Protein 1U3M (pdb70)

Radius of gyration: 15.58 Å; Cα contacts (8 Å, |Δi|>4): 108; chains: 1; bounding box: 41×35×31 Å

GO terms:
  GO:0043083 synaptic cleft (C, IDA)
  GO:0005604 basement membrane (C, IDA)

Nearest PDB structures (foldseek):
  1u3m-assembly1_A  TM=8.792E-01  e=7.963E-18  Gallus gallus
  2l1d-assembly1_A  TM=6.643E-01  e=9.864E-07  Mus musculus
  1y16-assembly1_A  TM=6.825E-01  e=1.435E-06  Mus musculus
  1y15-assembly1_A  TM=6.647E-01  e=1.348E-06  Mus musculus
  1e1w-assembly1_A  TM=6.613E-01  e=2.517E-06  Homo sapiens

Sequence (117 aa):
GSVVGGLGGYAMGRVMSGMNYHFDRPDEYRWWSENSARYPNRVYYRDYSSPVPQDVFVADCFNITVTEYSIGPAAKKNTSEAVAAANQTEVEMENKVVTKVIREMCVQQYREYRLASGSVVGGLGGYAMGRVMSGMNYHFDRPDEYRWWSENSARYPNRVYYRDYSSPVPQDVFVADCFNITVTEYSIGPAAKKNTSEAVAAANQTEVEMENKVVTKVIREMCVQQYREYRLASGSVVGGLGGYAMGRVMSGMNYHFDRPDEYRWWSENSARYPNRVYYRDYSSPVPQDVFVADCFNITVTEYSIGPAAKKNTSEAVAAANQTEVEMENKVVTKVIREMCVQQYREYRLASGSVVGGLGGYAMGRVMSGMNYHFDRPDEYRWWSENSARYPNRVYYRDYSSPVPQDVFVADCFNITVTEYSIGPAAKKNTSEAVAAANQTEVEMENKVVTKVIREMCVQQYREYRLASGSVVGGLGGYAMGRVMSGMNYHFDRPDEYRWWSENSARYPNRVYYRDYSSPVPQDVFVADCFNITVTEYSIGPAAKKNTSEAVAAANQTEVEMENKVVTKVIREMCVQQYREYRLASGSVVGGLGGYAMGRVMSGMNYHFDRPDEYRWWSENSARYPNRVYYRDYSSPVPQDVFVADCFNITVTEYSIGPAAKKNTSEAVAAANQTEVEMENKVVTKVIREMCVQQYREYRLASGSVVGGLGGYAMGRVMSGMNYHFDRPDEYRWWSENSARYPNRVYYRDYSSPVPQDVFVADCFNITVTEYSIGPAAKKNTSEAVAAANQTEVEMENKVVTKVIREMCVQQYREYRLASGSVVGGLGGYAMGRVMSGMNYHFDRPDEYRWWSENSARYPNRVYYRDYSSPVPQDVFVADCFNITVTEYSIGPAAKKNTSEAVAAANQTEVEMENKVVTKVIREMCVQQYREYRLASGSVVGGLGGYAMGRVMSGMNYHFDRPDEYRWWSENSARYPNRVYYRDYSSPVPQDVFVADCFNITVTEYSIGPAAKKNTSEAVAAANQTEVEMENKVVTKVIREMCVQQYREYRLASGSVVGGLGGYAMGRVMSGMNYHFDRPDEYRWWSENSARYPNRVYYRDYSSPVPQDVFVADCFNITVTEYSIGPAAKKNTSEAVAAANQTEVEMENKVVTKVIREMCVQQYREYRLASGSVVGGLGGYAMGRVMSGMNYHFDRPDEYRWWSENSARYPNRVYYRDYSSPVPQDVFVADCFNITVTEYSIGPAAKKNTSEAVAAANQTEVEMENKVVTKVIREMCVQQYREYRLASGSVVGGLGGYAMGRVMSGMNYHFDRPDEYRWWSENSARYPNRVYYRDYSSPVPQDVFVADCFNITVTEYSIGPAAKKNTSEAVAAANQTEVEMENKVVTKVIREMCVQQYREYRLASGSVVGGLGGYAMGRVMSGMNYHFDRPDEYRWWSENSARYPNRVYYRDYSSPVPQDVFVADCFNITVTEYSIGPAAKKNTSEAVAAANQTEVEMENKVVTKVIREMCVQQYREYRLASGSVVGGLGGYAMGRVMSGMNYHFDRPDEYRWWSENSARYPNRVYYRDYSSPVPQDVFVADCFNITVTEYSIGPAAKKNTSEAVAAANQTEVEMENKVVTKVIREMCVQQYREYRLASGSVVGGLGGYAMGRVMSGMNYHFDRPDEYRWWSENSARYPNRVYYRDYSSPVPQDVFVADCFNITVTEYSIGPAAKKNTSEAVAAANQTEVEMENKVVTKVIREMCVQQYREYRLASGSVVGGLGGYAMGRVMSGMNYHFDRPDEYRWWSENSARYPNRVYYRDYSSPVPQDVFVADCFNITVTEYSIGPAAKKNTSEAVAAANQTEVEMENKVVTKVIREMCVQQYREYRLASGSVVGGLGGYAMGRVMSGMNYHFDRPDEYRWWSENSARYPNRVYYRDYSSPVPQDVFVADCFNITVTEYSIGPAAKKNTSEAVAAANQTEVEMENKVVTKVIREMCVQQYREYRLASGSVVGGLGGYAMGRVMSGMNYHFDRPDEYRWWSENSARYPNRVYYRDYSSPVPQDVFVADCFNITVTEYSIGPAAKKNTSEAVAAANQTEVEMENKVVTKVIREMCVQQYREYRLASGSVVGGLGGYAMGRVMSGMNYHFDRPDEYRWWSENSARYPNRVYYRDYSSPVPQDVFVADCFNITVTEYSIGPAAKKNTSEAVAAANQTEVEMENKVVTKVIREMCVQQYREYRLASGSVVGGLGGYAMGRVMSGMNYHFDRPDEYRWWSENSARYPNRVYYRDYSSPVPQDVFVADCFNITVTEYSIGPAAKKNTSEAVAAANQTEVEMENKVVTKVIREMCVQQYREYRLAS

CATH classification: 1.10.790.10

Foldseek 3Di:
DDDDPDDCLADKFDQAPDDDDPQDDPVCVLLVVLCVVPVPNIWGFHPDPPPDDLVVRLVRRLVVRCLVSLQPPNNDDDPDPVDDDPDPVSSVSSRVSSSVVSSVNSVVVVVCVVVVD

Solvent-accessible surface area: 8640 Å² total; per-residue (Å²): 133,103,123,130,80,59,153,46,72,106,40,115,6,137,96,7,70,58,46,152,51,173,45,121,155,108,109,57,131,110,26,100,45,25,10,61,69,108,131,11,30,74,1,64,58,98,137,38,98,98,124,46,76,54,102,60,34,3,22,36,0,13,56,27,0,0,73,114,56,77,21,9,79,16,46,187,174,108,103,104,133,111,100,77,98,66,84,99,99,89,56,90,72,31,38,94,0,2,24,111,7,0,92,77,3,0,44,35,38,49,142,106,141,162,151,69,159

Secondary structure (DSSP, 8-state):
--SSS-SS--EE-------S----SHHHHHHHHHHHTT-----EE----S-S-HHHHHHHHHHHHHHHHT-TT-SSTT----S-SS-HHHHHHHHHHHHHHHHHHHHHHHHHHHH--

Structure (mmCIF, N/CA/C/O backbone):
data_1U3M
#
_entry.id   1U3M
#
loop_
_atom_site.group_PDB
_atom_site.id
_atom_site.type_symbol
_atom_site.label_atom_id
_atom_site.label_alt_id
_atom_site.label_comp_id
_atom_site.label_asym_id
_atom_site.label_entity_id
_atom_site.label_seq_id
_atom_site.pdbx_PDB_ins_code
_atom_site.Cartn_x
_atom_site.Cartn_y
_atom_site.Cartn_z
_atom_site.occupancy
_atom_site.B_iso_or_equiv
_atom_site.auth_seq_id
_atom_site.auth_comp_id
_atom_site.auth_asym_id
_atom_site.auth_atom_id
_atom_site.pdbx_PDB_model_num
ATOM 1 N N . GLY A 1 1 ? 20.740 -13.635 20.064 1.00 0.00 126 GLY A N 1
ATOM 2 C CA . GLY A 1 1 ? 19.747 -13.958 19.038 1.00 0.00 126 GLY A CA 1
ATOM 3 C C . GLY A 1 1 ? 20.204 -13.435 17.697 1.00 0.00 126 GLY A C 1
ATOM 4 O O . GLY A 1 1 ? 20.657 -12.294 17.617 1.00 0.00 126 GLY A O 1
ATOM 8 N N . SER A 1 2 ? 20.083 -14.249 16.655 1.00 0.00 127 SER A N 1
ATOM 9 C CA . SER A 1 2 ? 20.157 -13.845 15.260 1.00 0.00 127 SER A CA 1
ATOM 10 C C . SER A 1 2 ? 19.218 -14.770 14.478 1.00 0.00 127 SER A C 1
ATOM 11 O O . SER A 1 2 ? 18.893 -15.850 14.985 1.00 0.00 127 SER A O 1
ATOM 19 N N . VAL A 1 3 ? 18.864 -14.398 13.243 1.00 0.00 128 VAL A N 1
ATOM 20 C CA . VAL A 1 3 ? 18.095 -15.181 12.280 1.00 0.00 128 VAL A CA 1
ATOM 21 C C . VAL A 1 3 ? 16.637 -15.389 12.748 1.00 0.00 128 VAL A C 1
ATOM 22 O O . VAL A 1 3 ? 16.269 -15.055 13.878 1.00 0.00 128 VAL A O 1
ATOM 35 N N . VAL A 1 4 ? 15.772 -15.903 11.865 1.00 0.00 129 VAL A N 1
ATOM 36 C CA . VAL A 1 4 ? 14.385 -16.317 12.101 1.00 0.00 129 VAL A CA 1
ATOM 37 C C . VAL A 1 4 ? 13.443 -15.112 12.233 1.00 0.00 129 VAL A C 1
ATOM 38 O O . VAL A 1 4 ? 12.438 -15.035 11.531 1.00 0.00 129 VAL A O 1
ATOM 51 N N . GLY A 1 5 ? 13.783 -14.109 13.040 1.00 0.00 130 GLY A N 1
ATOM 52 C CA . GLY A 1 5 ? 12.979 -12.913 13.241 1.00 0.00 130 GLY A CA 1
ATOM 53 C C . GLY A 1 5 ? 13.234 -11.855 12.169 1.00 0.00 130 GLY A C 1
ATOM 54 O O . GLY A 1 5 ? 13.116 -10.662 12.453 1.00 0.00 130 GLY A O 1
ATOM 58 N N . GLY A 1 6 ? 13.671 -12.256 10.975 1.00 0.00 131 GLY A N 1
ATOM 59 C CA . GLY A 1 6 ? 14.040 -11.331 9.920 1.00 0.00 131 GLY A CA 1
ATOM 60 C C . GLY A 1 6 ? 14.736 -12.098 8.821 1.00 0.00 131 GLY A C 1
ATOM 61 O O . GLY A 1 6 ? 15.949 -12.280 8.904 1.00 0.00 131 GLY A O 1
ATOM 65 N N . LEU A 1 7 ? 13.995 -12.579 7.823 1.00 0.00 132 LEU A N 1
ATOM 66 C CA . LEU A 1 7 ? 14.541 -13.362 6.710 1.00 0.00 132 LEU A CA 1
ATOM 67 C C . LEU A 1 7 ? 14.616 -12.574 5.406 1.00 0.00 132 LEU A C 1
ATOM 68 O O . LEU A 1 7 ? 15.414 -12.901 4.525 1.00 0.00 132 LEU A O 1
ATOM 84 N N . GLY A 1 8 ? 13.786 -11.550 5.295 1.00 0.00 133 GLY A N 1
ATOM 85 C CA . GLY A 1 8 ? 13.600 -10.732 4.113 1.00 0.00 133 GLY A CA 1
ATOM 86 C C . GLY A 1 8 ? 14.663 -9.649 3.974 1.00 0.00 133 GLY A C 1
ATOM 87 O O . GLY A 1 8 ? 15.210 -9.474 2.888 1.00 0.00 133 GLY A O 1
ATOM 91 N N . GLY A 1 9 ? 14.975 -8.925 5.053 1.00 0.00 134 GLY A N 1
ATOM 92 C CA . GLY A 1 9 ? 15.939 -7.827 5.014 1.00 0.00 134 GLY A CA 1
ATOM 93 C C . GLY A 1 9 ? 15.392 -6.589 4.292 1.00 0.00 134 GLY A C 1
ATOM 94 O O . GLY A 1 9 ? 16.166 -5.826 3.704 1.00 0.00 134 GLY A O 1
ATOM 98 N N . TYR A 1 10 ? 14.069 -6.397 4.296 1.00 0.00 135 TYR A N 1
ATOM 99 C CA . TYR A 1 10 ? 13.410 -5.227 3.716 1.00 0.00 135 TYR A CA 1
ATOM 100 C C . TYR A 1 10 ? 13.658 -3.988 4.578 1.00 0.00 135 TYR A C 1
ATOM 101 O O . TYR A 1 10 ? 14.036 -4.106 5.747 1.00 0.00 135 TYR A O 1
ATOM 119 N N . ALA A 1 11 ? 13.414 -2.803 4.014 1.00 0.00 136 ALA A N 1
ATOM 120 C CA . ALA A 1 11 ? 13.573 -1.518 4.676 1.00 0.00 136 ALA A CA 1
ATOM 121 C C . ALA A 1 11 ? 12.189 -0.947 4.990 1.00 0.00 136 ALA A C 1
ATOM 122 O O . ALA A 1 11 ? 11.311 -0.887 4.124 1.00 0.00 136 ALA A O 1
ATOM 129 N N . MET A 1 12 ? 12.003 -0.573 6.253 1.00 0.00 137 MET A N 1
ATOM 130 C CA . MET A 1 12 ? 10.755 -0.125 6.851 1.00 0.00 137 MET A CA 1
ATOM 131 C C . MET A 1 12 ? 10.449 1.316 6.441 1.00 0.00 137 MET A C 1
ATOM 132 O O . MET A 1 12 ? 11.348 2.161 6.351 1.00 0.00 137 MET A O 1
ATOM 146 N N . GLY A 1 13 ? 9.180 1.586 6.148 1.00 0.00 138 GLY A N 1
ATOM 147 C CA . GLY A 1 13 ? 8.654 2.919 5.939 1.00 0.00 138 GLY A CA 1
ATOM 148 C C . GLY A 1 13 ? 8.308 3.590 7.262 1.00 0.00 138 GLY A C 1
ATOM 149 O O . GLY A 1 13 ? 8.357 2.993 8.342 1.00 0.00 138 GLY A O 1
ATOM 153 N N . ARG A 1 14 ? 7.934 4.861 7.175 1.00 0.00 139 ARG A N 1
ATOM 154 C CA . ARG A 1 14 ? 7.543 5.620 8.357 1.00 0.00 139 ARG A CA 1
ATOM 155 C C . ARG A 1 14 ? 6.108 5.268 8.712 1.00 0.00 139 ARG A C 1
ATOM 156 O O . ARG A 1 14 ? 5.363 4.802 7.851 1.00 0.00 139 ARG A O 1
ATOM 177 N N . VAL A 1 15 ? 5.676 5.624 9.916 1.00 0.00 140 VAL A N 1
ATOM 178 C CA . VAL A 1 15 ? 4.264 5.828 10.187 1.00 0.00 140 VAL A CA 1
ATOM 179 C C . VAL A 1 15 ? 3.857 7.047 9.380 1.00 0.00 140 VAL A C 1
ATOM 180 O O . VAL A 1 15 ? 4.474 8.105 9.519 1.00 0.00 140 VAL A O 1
ATOM 193 N N . MET A 1 16 ? 2.845 6.886 8.536 1.00 0.00 141 MET A N 1
ATOM 194 C CA . MET A 1 16 ? 2.237 7.982 7.800 1.00 0.00 141 MET A CA 1
ATOM 195 C C . MET A 1 16 ? 0.753 7.687 7.562 1.00 0.00 141 MET A C 1
ATOM 196 O O . MET A 1 16 ? 0.360 6.939 6.663 1.00 0.00 141 MET A O 1
ATOM 210 N N . SER A 1 17 ? -0.097 8.265 8.405 1.00 0.00 142 SER A N 1
ATOM 211 C CA . SER A 1 17 ? -1.537 8.091 8.344 1.00 0.00 142 SER A CA 1
ATOM 212 C C . SER A 1 17 ? -2.224 9.426 8.612 1.00 0.00 142 SER A C 1
ATOM 213 O O . SER A 1 17 ? -2.405 9.815 9.766 1.00 0.00 142 SER A O 1
ATOM 221 N N . GLY A 1 18 ? -2.609 10.128 7.547 1.00 0.00 143 GLY A N 1
ATOM 222 C CA . GLY A 1 18 ? -3.299 11.411 7.631 1.00 0.00 143 GLY A CA 1
ATOM 223 C C . GLY A 1 18 ? -2.645 12.469 6.753 1.00 0.00 143 GLY A C 1
ATOM 224 O O . GLY A 1 18 ? -2.559 13.629 7.158 1.00 0.00 143 GLY A O 1
ATOM 228 N N . MET A 1 19 ? -2.121 12.085 5.586 1.00 0.00 144 MET A N 1
ATOM 229 C CA . MET A 1 19 ? -1.607 13.007 4.599 1.00 0.00 144 MET A CA 1
ATOM 230 C C . MET A 1 19 ? -2.804 13.723 3.979 1.00 0.00 144 MET A C 1
ATOM 231 O O . MET A 1 19 ? -3.965 13.456 4.301 1.00 0.00 144 MET A O 1
ATOM 245 N N . ASN A 1 20 ? -2.521 14.621 3.055 1.00 0.00 145 ASN A N 1
ATOM 246 C CA . ASN A 1 20 ? -3.552 15.318 2.314 1.00 0.00 145 ASN A CA 1
ATOM 247 C C . ASN A 1 20 ? -4.322 14.311 1.460 1.00 0.00 145 ASN A C 1
ATOM 248 O O . ASN A 1 20 ? -3.778 13.767 0.493 1.00 0.00 145 ASN A O 1
ATOM 259 N N . TYR A 1 21 ? -5.568 14.047 1.843 1.00 0.00 146 TYR A N 1
ATOM 260 C CA . TYR A 1 21 ? -6.565 13.303 1.088 1.00 0.00 146 TYR A CA 1
ATOM 261 C C . TYR A 1 21 ? -7.809 14.184 1.017 1.00 0.00 146 TYR A C 1
ATOM 262 O O . TYR A 1 21 ? -7.982 15.084 1.846 1.00 0.00 146 TYR A O 1
ATOM 280 N N . HIS A 1 22 ? -8.656 13.931 0.020 1.00 0.00 147 HIS A N 1
ATOM 281 C CA . HIS A 1 22 ? -9.803 14.766 -0.271 1.00 0.00 147 HIS A CA 1
ATOM 282 C C . HIS A 1 22 ? -10.999 14.250 0.535 1.00 0.00 147 HIS A C 1
ATOM 283 O O . HIS A 1 22 ? -11.324 14.863 1.551 1.00 0.00 147 HIS A O 1
ATOM 297 N N . PHE A 1 23 ? -11.587 13.120 0.115 1.00 0.00 148 PHE A N 1
ATOM 298 C CA . PHE A 1 23 ? -12.584 12.281 0.798 1.00 0.00 148 PHE A CA 1
ATOM 299 C C . PHE A 1 23 ? -13.466 13.018 1.807 1.00 0.00 148 PHE A C 1
ATOM 300 O O . PHE A 1 23 ? -13.209 12.988 3.012 1.00 0.00 148 PHE A O 1
ATOM 317 N N . ASP A 1 24 ? -14.515 13.663 1.313 1.00 0.00 149 ASP A N 1
ATOM 318 C CA . ASP A 1 24 ? -15.475 14.385 2.138 1.00 0.00 149 ASP A CA 1
ATOM 319 C C . ASP A 1 24 ? -16.822 13.659 2.099 1.00 0.00 149 ASP A C 1
ATOM 320 O O . ASP A 1 24 ? -17.394 13.342 3.140 1.00 0.00 149 ASP A O 1
ATOM 329 N N . ARG A 1 25 ? -17.286 13.319 0.891 1.00 0.00 150 ARG A N 1
ATOM 330 C CA . ARG A 1 25 ? -18.612 12.749 0.608 1.00 0.00 150 ARG A CA 1
ATOM 331 C C . ARG A 1 25 ? -18.879 11.407 1.297 1.00 0.00 150 ARG A C 1
ATOM 332 O O . ARG A 1 25 ? -17.932 10.704 1.635 1.00 0.00 150 ARG A O 1
ATOM 353 N N . PRO A 1 26 ? -20.156 10.979 1.372 1.00 0.00 151 PRO A N 1
ATOM 354 C CA . PRO A 1 26 ? -20.576 9.721 1.989 1.00 0.00 151 PRO A CA 1
ATOM 355 C C . PRO A 1 26 ? -20.073 8.485 1.231 1.00 0.00 151 PRO A C 1
ATOM 356 O O . PRO A 1 26 ? -19.721 7.485 1.855 1.00 0.00 151 PRO A O 1
ATOM 367 N N . ASP A 1 27 ? -20.069 8.521 -0.104 1.00 0.00 152 ASP A N 1
ATOM 368 C CA . ASP A 1 27 ? -19.544 7.392 -0.873 1.00 0.00 152 ASP A CA 1
ATOM 369 C C . ASP A 1 27 ? -18.019 7.367 -0.829 1.00 0.00 152 ASP A C 1
ATOM 370 O O . ASP A 1 27 ? -17.443 6.333 -0.553 1.00 0.00 152 ASP A O 1
ATOM 379 N N . GLU A 1 28 ? -17.342 8.507 -0.970 1.00 0.00 153 GLU A N 1
ATOM 380 C CA . GLU A 1 28 ? -15.902 8.614 -0.702 1.00 0.00 153 GLU A CA 1
ATOM 381 C C . GLU A 1 28 ? -15.550 8.198 0.727 1.00 0.00 153 GLU A C 1
ATOM 382 O O . GLU A 1 28 ? -14.434 7.747 0.971 1.00 0.00 153 GLU A O 1
ATOM 394 N N . TYR A 1 29 ? -16.470 8.374 1.679 1.00 0.00 154 TYR A N 1
ATOM 395 C CA . TYR A 1 29 ? -16.312 7.892 3.041 1.00 0.00 154 TYR A CA 1
ATOM 396 C C . TYR A 1 29 ? -15.955 6.416 3.033 1.00 0.00 154 TYR A C 1
ATOM 397 O O . TYR A 1 29 ? -15.171 6.000 3.877 1.00 0.00 154 TYR A O 1
ATOM 415 N N . ARG A 1 30 ? -16.487 5.618 2.099 1.00 0.00 155 ARG A N 1
ATOM 416 C CA . ARG A 1 30 ? -16.072 4.231 1.981 1.00 0.00 155 ARG A CA 1
ATOM 417 C C . ARG A 1 30 ? -14.576 4.118 1.781 1.00 0.00 155 ARG A C 1
ATOM 418 O O . ARG A 1 30 ? -13.995 3.232 2.376 1.00 0.00 155 ARG A O 1
ATOM 439 N N . TRP A 1 31 ? -13.927 4.990 1.022 1.00 0.00 156 TRP A N 1
ATOM 440 C CA . TRP A 1 31 ? -12.483 4.947 0.880 1.00 0.00 156 TRP A CA 1
ATOM 441 C C . TRP A 1 31 ? -11.829 5.030 2.262 1.00 0.00 156 TRP A C 1
ATOM 442 O O . TRP A 1 31 ? -11.014 4.172 2.582 1.00 0.00 156 TRP A O 1
ATOM 463 N N . TRP A 1 32 ? -12.222 5.973 3.126 1.00 0.00 157 TRP A N 1
ATOM 464 C CA . TRP A 1 32 ? -11.686 6.040 4.488 1.00 0.00 157 TRP A CA 1
ATOM 465 C C . TRP A 1 32 ? -12.117 4.844 5.353 1.00 0.00 157 TRP A C 1
ATOM 466 O O . TRP A 1 32 ? -11.308 4.323 6.117 1.00 0.00 157 TRP A O 1
ATOM 487 N N . SER A 1 33 ? -13.369 4.405 5.249 1.00 0.00 158 SER A N 1
ATOM 488 C CA . SER A 1 33 ? -13.970 3.351 6.056 1.00 0.00 158 SER A CA 1
ATOM 489 C C . SER A 1 33 ? -13.286 2.012 5.755 1.00 0.00 158 SER A C 1
ATOM 490 O O . SER A 1 33 ? -12.798 1.327 6.652 1.00 0.00 158 SER A O 1
ATOM 498 N N . GLU A 1 34 ? -13.183 1.683 4.471 1.00 0.00 159 GLU A N 1
ATOM 499 C CA . GLU A 1 34 ? -12.647 0.441 3.940 1.00 0.00 159 GLU A CA 1
ATOM 500 C C . GLU A 1 34 ? -11.134 0.438 4.208 1.00 0.00 159 GLU A C 1
ATOM 501 O O . GLU A 1 34 ? -10.570 -0.575 4.614 1.00 0.00 159 GLU A O 1
ATOM 513 N N . ASN A 1 35 ? -10.479 1.602 4.102 1.00 0.00 160 ASN A N 1
ATOM 514 C CA . ASN A 1 35 ? -9.098 1.818 4.529 1.00 0.00 160 ASN A CA 1
ATOM 515 C C . ASN A 1 35 ? -8.953 1.497 6.013 1.00 0.00 160 ASN A C 1
ATOM 516 O O . ASN A 1 35 ? -8.058 0.741 6.393 1.00 0.00 160 ASN A O 1
ATOM 527 N N . SER A 1 36 ? -9.856 2.009 6.847 1.00 0.00 161 SER A N 1
ATOM 528 C CA . SER A 1 36 ? -9.948 1.732 8.270 1.00 0.00 161 SER A CA 1
ATOM 529 C C . SER A 1 36 ? -10.042 0.232 8.572 1.00 0.00 161 SER A C 1
ATOM 530 O O . SER A 1 36 ? -9.759 -0.150 9.709 1.00 0.00 161 SER A O 1
ATOM 538 N N . ALA A 1 37 ? -10.538 -0.621 7.669 1.00 0.00 162 ALA A N 1
ATOM 539 C CA . ALA A 1 37 ? -10.550 -2.069 7.877 1.00 0.00 162 ALA A CA 1
ATOM 540 C C . ALA A 1 37 ? -9.147 -2.640 8.126 1.00 0.00 162 ALA A C 1
ATOM 541 O O . ALA A 1 37 ? -9.027 -3.674 8.786 1.00 0.00 162 ALA A O 1
ATOM 548 N N . ARG A 1 38 ? -8.086 -2.008 7.601 1.00 0.00 163 ARG A N 1
ATOM 549 C CA . ARG A 1 38 ? -6.725 -2.562 7.645 1.00 0.00 163 ARG A CA 1
ATOM 550 C C . ARG A 1 38 ? -5.689 -1.540 8.100 1.00 0.00 163 ARG A C 1
ATOM 551 O O . ARG A 1 38 ? -4.822 -1.896 8.899 1.00 0.00 163 ARG A O 1
ATOM 572 N N . TYR A 1 39 ? -5.781 -0.319 7.580 1.00 0.00 164 TYR A N 1
ATOM 573 C CA . TYR A 1 39 ? -4.921 0.857 7.725 1.00 0.00 164 TYR A CA 1
ATOM 574 C C . TYR A 1 39 ? -3.468 0.509 8.085 1.00 0.00 164 TYR A C 1
ATOM 575 O O . TYR A 1 39 ? -3.115 0.455 9.266 1.00 0.00 164 TYR A O 1
ATOM 593 N N . PRO A 1 40 ? -2.614 0.223 7.083 1.00 0.00 165 PRO A N 1
ATOM 594 C CA . PRO A 1 40 ? -1.240 -0.190 7.330 1.00 0.00 165 PRO A CA 1
ATOM 595 C C . PRO A 1 40 ? -0.338 0.964 7.778 1.00 0.00 165 PRO A C 1
ATOM 596 O O . PRO A 1 40 ? 0.674 0.705 8.426 1.00 0.00 165 PRO A O 1
ATOM 607 N N . ASN A 1 41 ? -0.669 2.210 7.412 1.00 0.00 166 ASN A N 1
ATOM 608 C CA . ASN A 1 41 ? 0.094 3.458 7.572 1.00 0.00 166 ASN A CA 1
ATOM 609 C C . ASN A 1 41 ? 1.519 3.456 7.018 1.00 0.00 166 ASN A C 1
ATOM 610 O O . ASN A 1 41 ? 2.173 4.484 7.109 1.00 0.00 166 ASN A O 1
ATOM 621 N N . ARG A 1 42 ? 2.076 2.343 6.540 1.00 0.00 167 ARG A N 1
ATOM 622 C CA . ARG A 1 42 ? 3.500 2.229 6.225 1.00 0.00 167 ARG A CA 1
ATOM 623 C C . ARG A 1 42 ? 3.677 1.195 5.130 1.00 0.00 167 ARG A C 1
ATOM 624 O O . ARG A 1 42 ? 2.743 0.456 4.803 1.00 0.00 167 ARG A O 1
ATOM 645 N N . VAL A 1 43 ? 4.871 1.144 4.554 1.00 0.00 168 VAL A N 1
ATOM 646 C CA . VAL A 1 43 ? 5.190 0.320 3.400 1.00 0.00 168 VAL A CA 1
ATOM 647 C C . VAL A 1 43 ? 6.566 -0.314 3.629 1.00 0.00 168 VAL A C 1
ATOM 648 O O . VAL A 1 43 ? 7.290 0.132 4.520 1.00 0.00 168 VAL A O 1
ATOM 661 N N . TYR A 1 44 ? 6.939 -1.337 2.863 1.00 0.00 169 TYR A N 1
ATOM 662 C CA . TYR A 1 44 ? 8.290 -1.888 2.844 1.00 0.00 169 TYR A CA 1
ATOM 663 C C . TYR A 1 44 ? 8.802 -1.765 1.421 1.00 0.00 169 TYR A C 1
ATOM 664 O O . TYR A 1 44 ? 8.126 -2.145 0.460 1.00 0.00 169 TYR A O 1
ATOM 682 N N . TYR A 1 45 ? 10.020 -1.265 1.298 1.00 0.00 170 TYR A N 1
ATOM 683 C CA . TYR A 1 45 ? 10.771 -1.156 0.061 1.00 0.00 170 TYR A CA 1
ATOM 684 C C . TYR A 1 45 ? 11.983 -2.066 0.219 1.00 0.00 170 TYR A C 1
ATOM 685 O O . TYR A 1 45 ? 12.368 -2.421 1.338 1.00 0.00 170 TYR A O 1
ATOM 703 N N . ARG A 1 46 ? 12.584 -2.452 -0.902 1.00 0.00 171 ARG A N 1
ATOM 704 C CA . ARG A 1 46 ? 13.732 -3.345 -0.917 1.00 0.00 171 ARG A CA 1
ATOM 705 C C . ARG A 1 46 ? 14.949 -2.593 -1.426 1.00 0.00 171 ARG A C 1
ATOM 706 O O . ARG A 1 46 ? 14.851 -1.437 -1.853 1.00 0.00 171 ARG A O 1
ATOM 727 N N . ASP A 1 47 ? 16.094 -3.255 -1.393 1.00 0.00 172 ASP A N 1
ATOM 728 C CA . ASP A 1 47 ? 17.361 -2.801 -1.940 1.00 0.00 172 ASP A CA 1
ATOM 729 C C . ASP A 1 47 ? 17.335 -2.842 -3.477 1.00 0.00 172 ASP A C 1
ATOM 730 O O . ASP A 1 47 ? 18.047 -3.621 -4.115 1.00 0.00 172 ASP A O 1
ATOM 739 N N . TYR A 1 48 ? 16.511 -1.989 -4.097 1.00 0.00 173 TYR A N 1
ATOM 740 C CA . TYR A 1 48 ? 16.543 -1.786 -5.545 1.00 0.00 173 TYR A CA 1
ATOM 741 C C . TYR A 1 48 ? 17.917 -1.296 -5.976 1.00 0.00 173 TYR A C 1
ATOM 742 O O . TYR A 1 48 ? 18.603 -0.604 -5.219 1.00 0.00 173 TYR A O 1
ATOM 760 N N . SER A 1 49 ? 18.274 -1.594 -7.222 1.00 0.00 174 SER A N 1
ATOM 761 C CA . SER A 1 49 ? 19.629 -1.431 -7.709 1.00 0.00 174 SER A CA 1
ATOM 762 C C . SER A 1 49 ? 20.075 0.029 -7.762 1.00 0.00 174 SER A C 1
ATOM 763 O O . SER A 1 49 ? 21.279 0.267 -7.693 1.00 0.00 174 SER A O 1
ATOM 771 N N . SER A 1 50 ? 19.142 0.980 -7.931 1.00 0.00 175 SER A N 1
ATOM 772 C CA . SER A 1 50 ? 19.275 2.436 -8.067 1.00 0.00 175 SER A CA 1
ATOM 773 C C . SER A 1 50 ? 18.734 2.919 -9.422 1.00 0.00 175 SER A C 1
ATOM 774 O O . SER A 1 50 ? 17.853 3.780 -9.420 1.00 0.00 175 SER A O 1
ATOM 782 N N . PRO A 1 51 ? 19.180 2.399 -10.585 1.00 0.00 176 PRO A N 1
ATOM 783 C CA . PRO A 1 51 ? 18.562 2.704 -11.874 1.00 0.00 176 PRO A CA 1
ATOM 784 C C . PRO A 1 51 ? 17.218 1.969 -12.029 1.00 0.00 176 PRO A C 1
ATOM 785 O O . PRO A 1 51 ? 17.025 1.200 -12.974 1.00 0.00 176 PRO A O 1
ATOM 796 N N . VAL A 1 52 ? 16.276 2.212 -11.121 1.00 0.00 177 VAL A N 1
ATOM 797 C CA . VAL A 1 52 ? 14.885 1.818 -11.249 1.00 0.00 177 VAL A CA 1
ATOM 798 C C . VAL A 1 52 ? 14.073 3.068 -10.871 1.00 0.00 177 VAL A C 1
ATOM 799 O O . VAL A 1 52 ? 14.405 3.706 -9.868 1.00 0.00 177 VAL A O 1
ATOM 812 N N . PRO A 1 53 ? 13.086 3.488 -11.677 1.00 0.00 178 PRO A N 1
ATOM 813 C CA . PRO A 1 53 ? 12.363 4.740 -11.471 1.00 0.00 178 PRO A CA 1
ATOM 814 C C . PRO A 1 53 ? 11.348 4.598 -10.332 1.00 0.00 178 PRO A C 1
ATOM 815 O O . PRO A 1 53 ? 11.047 3.473 -9.913 1.00 0.00 178 PRO A O 1
ATOM 826 N N . GLN A 1 54 ? 10.743 5.713 -9.884 1.00 0.00 179 GLN A N 1
ATOM 827 C CA . GLN A 1 54 ? 9.710 5.666 -8.851 1.00 0.00 179 GLN A CA 1
ATOM 828 C C . GLN A 1 54 ? 8.589 4.728 -9.291 1.00 0.00 179 GLN A C 1
ATOM 829 O O . GLN A 1 54 ? 7.975 4.086 -8.453 1.00 0.00 179 GLN A O 1
ATOM 843 N N . ASP A 1 55 ? 8.282 4.655 -10.589 1.00 0.00 180 ASP A N 1
ATOM 844 C CA . ASP A 1 55 ? 7.153 3.890 -11.109 1.00 0.00 180 ASP A CA 1
ATOM 845 C C . ASP A 1 55 ? 7.266 2.442 -10.648 1.00 0.00 180 ASP A C 1
ATOM 846 O O . ASP A 1 55 ? 6.323 1.891 -10.082 1.00 0.00 180 ASP A O 1
ATOM 855 N N . VAL A 1 56 ? 8.447 1.864 -10.850 1.00 0.00 181 VAL A N 1
ATOM 856 C CA . VAL A 1 56 ? 8.785 0.498 -10.499 1.00 0.00 181 VAL A CA 1
ATOM 857 C C . VAL A 1 56 ? 9.003 0.391 -8.987 1.00 0.00 181 VAL A C 1
ATOM 858 O O . VAL A 1 56 ? 8.504 -0.550 -8.372 1.00 0.00 181 VAL A O 1
ATOM 871 N N . PHE A 1 57 ? 9.721 1.343 -8.383 1.00 0.00 182 PHE A N 1
ATOM 872 C CA . PHE A 1 57 ? 10.039 1.361 -6.958 1.00 0.00 182 PHE A CA 1
ATOM 873 C C . PHE A 1 57 ? 8.755 1.272 -6.132 1.00 0.00 182 PHE A C 1
ATOM 874 O O . PHE A 1 57 ? 8.621 0.380 -5.298 1.00 0.00 182 PHE A O 1
ATOM 891 N N . VAL A 1 58 ? 7.796 2.165 -6.409 1.00 0.00 183 VAL A N 1
ATOM 892 C CA . VAL A 1 58 ? 6.493 2.244 -5.764 1.00 0.00 183 VAL A CA 1
ATOM 893 C C . VAL A 1 58 ? 5.724 0.947 -6.047 1.00 0.00 183 VAL A C 1
ATOM 894 O O . VAL A 1 58 ? 5.091 0.410 -5.142 1.00 0.00 183 VAL A O 1
ATOM 907 N N . ALA A 1 59 ? 5.763 0.429 -7.280 1.00 0.00 184 ALA A N 1
ATOM 908 C CA . ALA A 1 59 ? 5.004 -0.756 -7.650 1.00 0.00 184 ALA A CA 1
ATOM 909 C C . ALA A 1 59 ? 5.491 -2.013 -6.916 1.00 0.00 184 ALA A C 1
ATOM 910 O O . ALA A 1 59 ? 4.669 -2.766 -6.392 1.00 0.00 184 ALA A O 1
ATOM 917 N N . ASP A 1 60 ? 6.801 -2.256 -6.847 1.00 0.00 185 ASP A N 1
ATOM 918 C CA . ASP A 1 60 ? 7.347 -3.415 -6.129 1.00 0.00 185 ASP A CA 1
ATOM 919 C C . ASP A 1 60 ? 7.238 -3.211 -4.620 1.00 0.00 185 ASP A C 1
ATOM 920 O O . ASP A 1 60 ? 6.981 -4.172 -3.895 1.00 0.00 185 ASP A O 1
ATOM 929 N N . CYS A 1 61 ? 7.340 -1.960 -4.156 1.00 0.00 186 CYS A N 1
ATOM 930 C CA . CYS A 1 61 ? 7.139 -1.564 -2.766 1.00 0.00 186 CYS A CA 1
ATOM 931 C C . CYS A 1 61 ? 5.735 -1.989 -2.356 1.00 0.00 186 CYS A C 1
ATOM 932 O O . CYS A 1 61 ? 5.529 -2.619 -1.318 1.00 0.00 186 CYS A O 1
ATOM 939 N N . PHE A 1 62 ? 4.760 -1.689 -3.214 1.00 0.00 187 PHE A N 1
ATOM 940 C CA . PHE A 1 62 ? 3.385 -2.075 -3.026 1.00 0.00 187 PHE A CA 1
ATOM 941 C C . PHE A 1 62 ? 3.245 -3.585 -3.005 1.00 0.00 187 PHE A C 1
ATOM 942 O O . PHE A 1 62 ? 2.718 -4.111 -2.029 1.00 0.00 187 PHE A O 1
ATOM 959 N N . ASN A 1 63 ? 3.736 -4.270 -4.036 1.00 0.00 188 ASN A N 1
ATOM 960 C CA . ASN A 1 63 ? 3.566 -5.709 -4.184 1.00 0.00 188 ASN A CA 1
ATOM 961 C C . ASN A 1 63 ? 4.121 -6.461 -2.969 1.00 0.00 188 ASN A C 1
ATOM 962 O O . ASN A 1 63 ? 3.469 -7.393 -2.498 1.00 0.00 188 ASN A O 1
ATOM 973 N N . ILE A 1 64 ? 5.277 -6.056 -2.434 1.00 0.00 189 ILE A N 1
ATOM 974 C CA . ILE A 1 64 ? 5.864 -6.650 -1.230 1.00 0.00 189 ILE A CA 1
ATOM 975 C C . ILE A 1 64 ? 5.056 -6.273 0.017 1.00 0.00 189 ILE A C 1
ATOM 976 O O . ILE A 1 64 ? 4.808 -7.139 0.852 1.00 0.00 189 ILE A O 1
ATOM 992 N N . THR A 1 65 ? 4.613 -5.022 0.161 1.00 0.00 190 THR A N 1
ATOM 993 C CA . THR A 1 65 ? 3.831 -4.623 1.324 1.00 0.00 190 THR A CA 1
ATOM 994 C C . THR A 1 65 ? 2.511 -5.407 1.378 1.00 0.00 190 THR A C 1
ATOM 995 O O . THR A 1 65 ? 2.118 -5.854 2.459 1.00 0.00 190 THR A O 1
ATOM 1006 N N . VAL A 1 66 ? 1.812 -5.584 0.247 1.00 0.00 191 VAL A N 1
ATOM 1007 C CA . VAL A 1 66 ? 0.555 -6.317 0.262 1.00 0.00 191 VAL A CA 1
ATOM 1008 C C . VAL A 1 66 ? 0.798 -7.804 0.526 1.00 0.00 191 VAL A C 1
ATOM 1009 O O . VAL A 1 66 ? 0.018 -8.432 1.237 1.00 0.00 191 VAL A O 1
ATOM 1022 N N . THR A 1 67 ? 1.902 -8.338 0.000 1.00 0.00 192 THR A N 1
ATOM 1023 C CA . THR A 1 67 ? 2.357 -9.694 0.246 1.00 0.00 192 THR A CA 1
ATOM 1024 C C . THR A 1 67 ? 2.529 -9.898 1.756 1.00 0.00 192 THR A C 1
ATOM 1025 O O . THR A 1 67 ? 2.019 -10.877 2.311 1.00 0.00 192 THR A O 1
ATOM 1036 N N . GLU A 1 68 ? 3.181 -8.956 2.445 1.00 0.00 193 GLU A N 1
ATOM 1037 C CA . GLU A 1 68 ? 3.401 -9.067 3.877 1.00 0.00 193 GLU A CA 1
ATOM 1038 C C . GLU A 1 68 ? 2.070 -9.051 4.631 1.00 0.00 193 GLU A C 1
ATOM 1039 O O . GLU A 1 68 ? 1.817 -9.955 5.424 1.00 0.00 193 GLU A O 1
ATOM 1051 N N . TYR A 1 69 ? 1.173 -8.107 4.331 1.00 0.00 194 TYR A N 1
ATOM 1052 C CA . TYR A 1 69 ? -0.099 -7.974 5.045 1.00 0.00 194 TYR A CA 1
ATOM 1053 C C . TYR A 1 69 ? -1.194 -8.933 4.528 1.00 0.00 194 TYR A C 1
ATOM 1054 O O . TYR A 1 69 ? -2.325 -8.864 5.014 1.00 0.00 194 TYR A O 1
ATOM 1072 N N . SER A 1 70 ? -0.873 -9.824 3.583 1.00 0.00 195 SER A N 1
ATOM 1073 C CA . SER A 1 70 ? -1.769 -10.742 2.886 1.00 0.00 195 SER A CA 1
ATOM 1074 C C . SER A 1 70 ? -3.056 -10.081 2.380 1.00 0.00 195 SER A C 1
ATOM 1075 O O . SER A 1 70 ? -4.164 -10.412 2.808 1.00 0.00 195 SER A O 1
ATOM 1083 N N . ILE A 1 71 ? -2.904 -9.179 1.416 1.00 0.00 196 ILE A N 1
ATOM 1084 C CA . ILE A 1 71 ? -3.967 -8.393 0.791 1.00 0.00 196 ILE A CA 1
ATOM 1085 C C . ILE A 1 71 ? -3.624 -8.171 -0.689 1.00 0.00 196 ILE A C 1
ATOM 1086 O O . ILE A 1 71 ? -2.580 -8.621 -1.175 1.00 0.00 196 ILE A O 1
ATOM 1102 N N . GLY A 1 72 ? -4.469 -7.437 -1.421 1.00 0.00 197 GLY A N 1
ATOM 1103 C CA . GLY A 1 72 ? -4.171 -7.063 -2.793 1.00 0.00 197 GLY A CA 1
ATOM 1104 C C . GLY A 1 72 ? -4.220 -8.271 -3.733 1.00 0.00 197 GLY A C 1
ATOM 1105 O O . GLY A 1 72 ? -4.748 -9.326 -3.375 1.00 0.00 197 GLY A O 1
ATOM 1109 N N . PRO A 1 73 ? -3.682 -8.125 -4.954 1.00 0.00 198 PRO A N 1
ATOM 1110 C CA . PRO A 1 73 ? -3.596 -9.180 -5.960 1.00 0.00 198 PRO A CA 1
ATOM 1111 C C . PRO A 1 73 ? -2.477 -10.199 -5.687 1.00 0.00 198 PRO A C 1
ATOM 1112 O O . PRO A 1 73 ? -2.196 -11.008 -6.577 1.00 0.00 198 PRO A O 1
ATOM 1123 N N . ALA A 1 74 ? -1.807 -10.140 -4.532 1.00 0.00 199 ALA A N 1
ATOM 1124 C CA . ALA A 1 74 ? -0.587 -10.863 -4.226 1.00 0.00 199 ALA A CA 1
ATOM 1125 C C . ALA A 1 74 ? -0.606 -11.207 -2.739 1.00 0.00 199 ALA A C 1
ATOM 1126 O O . ALA A 1 74 ? 0.049 -10.545 -1.937 1.00 0.00 199 ALA A O 1
ATOM 1133 N N . ALA A 1 75 ? -1.379 -12.229 -2.386 1.00 0.00 200 ALA A N 1
ATOM 1134 C CA . ALA A 1 75 ? -1.400 -12.829 -1.065 1.00 0.00 200 ALA A CA 1
ATOM 1135 C C . ALA A 1 75 ? -0.995 -14.293 -1.246 1.00 0.00 200 ALA A C 1
ATOM 1136 O O . ALA A 1 75 ? 0.188 -14.561 -1.478 1.00 0.00 200 ALA A O 1
ATOM 1143 N N . LYS A 1 76 ? -1.943 -15.241 -1.199 1.00 0.00 201 LYS A N 1
ATOM 1144 C CA . LYS A 1 76 ? -1.643 -16.660 -1.388 1.00 0.00 201 LYS A CA 1
ATOM 1145 C C . LYS A 1 76 ? -1.357 -16.930 -2.865 1.00 0.00 201 LYS A C 1
ATOM 1146 O O . LYS A 1 76 ? -2.278 -17.108 -3.667 1.00 0.00 201 LYS A O 1
ATOM 1165 N N . LYS A 1 77 ? -0.073 -17.015 -3.211 1.00 0.00 202 LYS A N 1
ATOM 1166 C CA . LYS A 1 77 ? 0.462 -17.116 -4.564 1.00 0.00 202 LYS A CA 1
ATOM 1167 C C . LYS A 1 77 ? -0.097 -16.010 -5.461 1.00 0.00 202 LYS A C 1
ATOM 1168 O O . LYS A 1 77 ? 0.500 -14.933 -5.471 1.00 0.00 202 LYS A O 1
ATOM 1187 N N . ASN A 1 78 ? -1.113 -16.270 -6.292 1.00 0.00 203 ASN A N 1
ATOM 1188 C CA . ASN A 1 78 ? -1.532 -15.348 -7.355 1.00 0.00 203 ASN A CA 1
ATOM 1189 C C . ASN A 1 78 ? -2.885 -15.770 -7.968 1.00 0.00 203 ASN A C 1
ATOM 1190 O O . ASN A 1 78 ? -3.121 -15.610 -9.167 1.00 0.00 203 ASN A O 1
ATOM 1201 N N . THR A 1 79 ? -3.749 -16.413 -7.186 1.00 0.00 204 THR A N 1
ATOM 1202 C CA . THR A 1 79 ? -4.701 -17.423 -7.643 1.00 0.00 204 THR A CA 1
ATOM 1203 C C . THR A 1 79 ? -6.143 -16.855 -7.641 1.00 0.00 204 THR A C 1
ATOM 1204 O O . THR A 1 79 ? -6.321 -15.638 -7.784 1.00 0.00 204 THR A O 1
ATOM 1215 N N . SER A 1 80 ? -7.175 -17.710 -7.619 1.00 0.00 205 SER A N 1
ATOM 1216 C CA . SER A 1 80 ? -8.580 -17.347 -7.801 1.00 0.00 205 SER A CA 1
ATOM 1217 C C . SER A 1 80 ? -9.068 -16.402 -6.712 1.00 0.00 205 SER A C 1
ATOM 1218 O O . SER A 1 80 ? -8.981 -16.737 -5.527 1.00 0.00 205 SER A O 1
ATOM 1226 N N . GLU A 1 81 ? -9.618 -15.259 -7.125 1.00 0.00 206 GLU A N 1
ATOM 1227 C CA . GLU A 1 81 ? -10.102 -14.190 -6.251 1.00 0.00 206 GLU A CA 1
ATOM 1228 C C . GLU A 1 81 ? -11.506 -13.717 -6.641 1.00 0.00 206 GLU A C 1
ATOM 1229 O O . GLU A 1 81 ? -12.142 -12.985 -5.881 1.00 0.00 206 GLU A O 1
ATOM 1241 N N . ALA A 1 82 ? -12.020 -14.150 -7.793 1.00 0.00 207 ALA A N 1
ATOM 1242 C CA . ALA A 1 82 ? -13.360 -13.846 -8.258 1.00 0.00 207 ALA A CA 1
ATOM 1243 C C . ALA A 1 82 ? -14.315 -14.846 -7.607 1.00 0.00 207 ALA A C 1
ATOM 1244 O O . ALA A 1 82 ? -14.694 -15.839 -8.234 1.00 0.00 207 ALA A O 1
ATOM 1251 N N . VAL A 1 83 ? -14.662 -14.624 -6.337 1.00 0.00 208 VAL A N 1
ATOM 1252 C CA . VAL A 1 83 ? -15.579 -15.467 -5.578 1.00 0.00 208 VAL A CA 1
ATOM 1253 C C . VAL A 1 83 ? -16.416 -14.584 -4.646 1.00 0.00 208 VAL A C 1
ATOM 1254 O O . VAL A 1 83 ? -16.029 -13.445 -4.363 1.00 0.00 208 VAL A O 1
ATOM 1267 N N . ALA A 1 84 ? -17.583 -15.074 -4.222 1.00 0.00 209 ALA A N 1
ATOM 1268 C CA . ALA A 1 84 ? -18.361 -14.485 -3.140 1.00 0.00 209 ALA A CA 1
ATOM 1269 C C . ALA A 1 84 ? -17.789 -15.028 -1.823 1.00 0.00 209 ALA A C 1
ATOM 1270 O O . ALA A 1 84 ? -17.510 -16.229 -1.728 1.00 0.00 209 ALA A O 1
ATOM 1277 N N . ALA A 1 85 ? -17.604 -14.167 -0.822 1.00 0.00 210 ALA A N 1
ATOM 1278 C CA . ALA A 1 85 ? -17.188 -14.507 0.528 1.00 0.00 210 ALA A CA 1
ATOM 1279 C C . ALA A 1 85 ? -17.590 -13.412 1.522 1.00 0.00 210 ALA A C 1
ATOM 1280 O O . ALA A 1 85 ? -18.245 -13.710 2.521 1.00 0.00 210 ALA A O 1
ATOM 1287 N N . ALA A 1 86 ? -17.170 -12.169 1.285 1.00 0.00 211 ALA A N 1
ATOM 1288 C CA . ALA A 1 86 ? -17.351 -11.034 2.189 1.00 0.00 211 ALA A CA 1
ATOM 1289 C C . ALA A 1 86 ? -17.823 -9.798 1.407 1.00 0.00 211 ALA A C 1
ATOM 1290 O O . ALA A 1 86 ? -17.432 -8.675 1.717 1.00 0.00 211 ALA A O 1
ATOM 1297 N N . ASN A 1 87 ? -18.698 -10.024 0.421 1.00 0.00 212 ASN A N 1
ATOM 1298 C CA . ASN A 1 87 ? -19.191 -9.142 -0.618 1.00 0.00 212 ASN A CA 1
ATOM 1299 C C . ASN A 1 87 ? -18.091 -8.719 -1.576 1.00 0.00 212 ASN A C 1
ATOM 1300 O O . ASN A 1 87 ? -17.261 -7.868 -1.260 1.00 0.00 212 ASN A O 1
ATOM 1311 N N . GLN A 1 88 ? -18.130 -9.238 -2.798 1.00 0.00 213 GLN A N 1
ATOM 1312 C CA . GLN A 1 88 ? -17.024 -9.016 -3.710 1.00 0.00 213 GLN A CA 1
ATOM 1313 C C . GLN A 1 88 ? -16.759 -7.547 -4.001 1.00 0.00 213 GLN A C 1
ATOM 1314 O O . GLN A 1 88 ? -15.606 -7.181 -4.158 1.00 0.00 213 GLN A O 1
ATOM 1328 N N . THR A 1 89 ? -17.779 -6.701 -4.071 1.00 0.00 214 THR A N 1
ATOM 1329 C CA . THR A 1 89 ? -17.575 -5.296 -4.386 1.00 0.00 214 THR A CA 1
ATOM 1330 C C . THR A 1 89 ? -16.986 -4.551 -3.186 1.00 0.00 214 THR A C 1
ATOM 1331 O O . THR A 1 89 ? -16.240 -3.595 -3.354 1.00 0.00 214 THR A O 1
ATOM 1342 N N . GLU A 1 90 ? -17.368 -4.962 -1.974 1.00 0.00 215 GLU A N 1
ATOM 1343 C CA . GLU A 1 90 ? -16.865 -4.399 -0.730 1.00 0.00 215 GLU A CA 1
ATOM 1344 C C . GLU A 1 90 ? -15.379 -4.711 -0.607 1.00 0.00 215 GLU A C 1
ATOM 1345 O O . GLU A 1 90 ? -14.574 -3.789 -0.481 1.00 0.00 215 GLU A O 1
ATOM 1357 N N . VAL A 1 91 ? -14.994 -5.980 -0.774 1.00 0.00 216 VAL A N 1
ATOM 1358 C CA . VAL A 1 91 ? -13.594 -6.369 -0.644 1.00 0.00 216 VAL A CA 1
ATOM 1359 C C . VAL A 1 91 ? -12.791 -5.825 -1.808 1.00 0.00 216 VAL A C 1
ATOM 1360 O O . VAL A 1 91 ? -11.634 -5.492 -1.615 1.00 0.00 216 VAL A O 1
ATOM 1373 N N . GLU A 1 92 ? -13.383 -5.765 -3.004 1.00 0.00 217 GLU A N 1
ATOM 1374 C CA . GLU A 1 92 ? -12.767 -5.188 -4.200 1.00 0.00 217 GLU A CA 1
ATOM 1375 C C . GLU A 1 92 ? -12.483 -3.714 -3.920 1.00 0.00 217 GLU A C 1
ATOM 1376 O O . GLU A 1 92 ? -11.405 -3.221 -4.247 1.00 0.00 217 GLU A O 1
ATOM 1388 N N . MET A 1 93 ? -13.421 -2.983 -3.315 1.00 0.00 218 MET A N 1
ATOM 1389 C CA . MET A 1 93 ? -13.160 -1.602 -2.946 1.00 0.00 218 MET A CA 1
ATOM 1390 C C . MET A 1 93 ? -12.057 -1.553 -1.899 1.00 0.00 218 MET A C 1
ATOM 1391 O O . MET A 1 93 ? -11.076 -0.857 -2.116 1.00 0.00 218 MET A O 1
ATOM 1405 N N . GLU A 1 94 ? -12.153 -2.329 -0.822 1.00 0.00 219 GLU A N 1
ATOM 1406 C CA . GLU A 1 94 ? -11.120 -2.406 0.206 1.00 0.00 219 GLU A CA 1
ATOM 1407 C C . GLU A 1 94 ? -9.750 -2.727 -0.427 1.00 0.00 219 GLU A C 1
ATOM 1408 O O . GLU A 1 94 ? -8.738 -2.123 -0.083 1.00 0.00 219 GLU A O 1
ATOM 1420 N N . ASN A 1 95 ? -9.741 -3.569 -1.462 1.00 0.00 220 ASN A N 1
ATOM 1421 C CA . ASN A 1 95 ? -8.586 -3.950 -2.251 1.00 0.00 220 ASN A CA 1
ATOM 1422 C C . ASN A 1 95 ? -8.016 -2.739 -2.957 1.00 0.00 220 ASN A C 1
ATOM 1423 O O . ASN A 1 95 ? -6.838 -2.444 -2.795 1.00 0.00 220 ASN A O 1
ATOM 1434 N N . LYS A 1 96 ? -8.833 -2.008 -3.722 1.00 0.00 221 LYS A N 1
ATOM 1435 C CA . LYS A 1 96 ? -8.332 -0.861 -4.474 1.00 0.00 221 LYS A CA 1
ATOM 1436 C C . LYS A 1 96 ? -7.880 0.230 -3.531 1.00 0.00 221 LYS A C 1
ATOM 1437 O O . LYS A 1 96 ? -6.887 0.892 -3.813 1.00 0.00 221 LYS A O 1
ATOM 1456 N N . VAL A 1 97 ? -8.625 0.432 -2.449 1.00 0.00 222 VAL A N 1
ATOM 1457 C CA . VAL A 1 97 ? -8.313 1.368 -1.398 1.00 0.00 222 VAL A CA 1
ATOM 1458 C C . VAL A 1 97 ? -6.920 1.026 -0.875 1.00 0.00 222 VAL A C 1
ATOM 1459 O O . VAL A 1 97 ? -6.031 1.872 -0.970 1.00 0.00 222 VAL A O 1
ATOM 1472 N N . VAL A 1 98 ? -6.652 -0.212 -0.461 1.00 0.00 223 VAL A N 1
ATOM 1473 C CA . VAL A 1 98 ? -5.365 -0.535 0.130 1.00 0.00 223 VAL A CA 1
ATOM 1474 C C . VAL A 1 98 ? -4.239 -0.589 -0.910 1.00 0.00 223 VAL A C 1
ATOM 1475 O O . VAL A 1 98 ? -3.131 -0.131 -0.615 1.00 0.00 223 VAL A O 1
ATOM 1488 N N . THR A 1 99 ? -4.483 -1.059 -2.141 1.00 0.00 224 THR A N 1
ATOM 1489 C CA . THR A 1 99 ? -3.477 -1.019 -3.203 1.00 0.00 224 THR A CA 1
ATOM 1490 C C . THR A 1 99 ? -3.051 0.424 -3.431 1.00 0.00 224 THR A C 1
ATOM 1491 O O . THR A 1 99 ? -1.855 0.729 -3.498 1.00 0.00 224 THR A O 1
ATOM 1502 N N . LYS A 1 100 ? -4.039 1.317 -3.513 1.00 0.00 225 LYS A N 1
ATOM 1503 C CA . LYS A 1 100 ? -3.801 2.729 -3.650 1.00 0.00 225 LYS A CA 1
ATOM 1504 C C . LYS A 1 100 ? -3.112 3.268 -2.413 1.00 0.00 225 LYS A C 1
ATOM 1505 O O . LYS A 1 100 ? -2.101 3.904 -2.625 1.00 0.00 225 LYS A O 1
ATOM 1524 N N . VAL A 1 101 ? -3.539 3.015 -1.172 1.00 0.00 226 VAL A N 1
ATOM 1525 C CA . VAL A 1 101 ? -2.930 3.645 0.007 1.00 0.00 226 VAL A CA 1
ATOM 1526 C C . VAL A 1 101 ? -1.446 3.295 0.053 1.00 0.00 226 VAL A C 1
ATOM 1527 O O . VAL A 1 101 ? -0.603 4.171 0.198 1.00 0.00 226 VAL A O 1
ATOM 1540 N N . ILE A 1 102 ? -1.111 2.019 -0.128 1.00 0.00 227 ILE A N 1
ATOM 1541 C CA . ILE A 1 102 ? 0.249 1.520 -0.071 1.00 0.00 227 ILE A CA 1
ATOM 1542 C C . ILE A 1 102 ? 1.067 2.176 -1.195 1.00 0.00 227 ILE A C 1
ATOM 1543 O O . ILE A 1 102 ? 2.162 2.684 -0.944 1.00 0.00 227 ILE A O 1
ATOM 1559 N N . ARG A 1 103 ? 0.534 2.239 -2.421 1.00 0.00 228 ARG A N 1
ATOM 1560 C CA . ARG A 1 103 ? 1.192 2.953 -3.514 1.00 0.00 228 ARG A CA 1
ATOM 1561 C C . ARG A 1 103 ? 1.368 4.426 -3.170 1.00 0.00 228 ARG A C 1
ATOM 1562 O O . ARG A 1 103 ? 2.479 4.937 -3.233 1.00 0.00 228 ARG A O 1
ATOM 1583 N N . GLU A 1 104 ? 0.292 5.107 -2.797 1.00 0.00 229 GLU A N 1
ATOM 1584 C CA . GLU A 1 104 ? 0.223 6.521 -2.483 1.00 0.00 229 GLU A CA 1
ATOM 1585 C C . GLU A 1 104 ? 1.262 6.852 -1.425 1.00 0.00 229 GLU A C 1
ATOM 1586 O O . GLU A 1 104 ? 1.930 7.873 -1.566 1.00 0.00 229 GLU A O 1
ATOM 1598 N N . MET A 1 105 ? 1.422 6.001 -0.408 1.00 0.00 230 MET A N 1
ATOM 1599 C CA . MET A 1 105 ? 2.413 6.170 0.636 1.00 0.00 230 MET A CA 1
ATOM 1600 C C . MET A 1 105 ? 3.816 6.019 0.090 1.00 0.00 230 MET A C 1
ATOM 1601 O O . MET A 1 105 ? 4.658 6.852 0.400 1.00 0.00 230 MET A O 1
ATOM 1615 N N . CYS A 1 106 ? 4.099 4.991 -0.714 1.00 0.00 231 CYS A N 1
ATOM 1616 C CA . CYS A 1 106 ? 5.455 4.842 -1.218 1.00 0.00 231 CYS A CA 1
ATOM 1617 C C . CYS A 1 106 ? 5.810 6.020 -2.139 1.00 0.00 231 CYS A C 1
ATOM 1618 O O . CYS A 1 106 ? 6.956 6.464 -2.123 1.00 0.00 231 CYS A O 1
ATOM 1625 N N . VAL A 1 107 ? 4.837 6.611 -2.852 1.00 0.00 232 VAL A N 1
ATOM 1626 C CA . VAL A 1 107 ? 5.055 7.878 -3.551 1.00 0.00 232 VAL A CA 1
ATOM 1627 C C . VAL A 1 107 ? 5.223 9.017 -2.534 1.00 0.00 232 VAL A C 1
ATOM 1628 O O . VAL A 1 107 ? 6.098 9.851 -2.725 1.00 0.00 232 VAL A O 1
ATOM 1641 N N . GLN A 1 108 ? 4.404 9.105 -1.473 1.00 0.00 233 GLN A N 1
ATOM 1642 C CA . GLN A 1 108 ? 4.525 10.149 -0.452 1.00 0.00 233 GLN A CA 1
ATOM 1643 C C . GLN A 1 108 ? 5.926 10.100 0.175 1.00 0.00 233 GLN A C 1
ATOM 1644 O O . GLN A 1 108 ? 6.502 11.153 0.434 1.00 0.00 233 GLN A O 1
ATOM 1658 N N . GLN A 1 109 ? 6.518 8.913 0.346 1.00 0.00 234 GLN A N 1
ATOM 1659 C CA . GLN A 1 109 ? 7.892 8.811 0.793 1.00 0.00 234 GLN A CA 1
ATOM 1660 C C . GLN A 1 109 ? 8.810 9.290 -0.308 1.00 0.00 234 GLN A C 1
ATOM 1661 O O . GLN A 1 109 ? 9.649 10.144 -0.055 1.00 0.00 234 GLN A O 1
ATOM 1675 N N . TYR A 1 110 ? 8.647 8.777 -1.529 1.00 0.00 235 TYR A N 1
ATOM 1676 C CA . TYR A 1 110 ? 9.503 9.135 -2.640 1.00 0.00 235 TYR A CA 1
ATOM 1677 C C . TYR A 1 110 ? 9.553 10.648 -2.849 1.00 0.00 235 TYR A C 1
ATOM 1678 O O . TYR A 1 110 ? 10.624 11.202 -3.093 1.00 0.00 235 TYR A O 1
ATOM 1696 N N . ARG A 1 111 ? 8.418 11.343 -2.730 1.00 0.00 236 ARG A N 1
ATOM 1697 C CA . ARG A 1 111 ? 8.367 12.762 -3.045 1.00 0.00 236 ARG A CA 1
ATOM 1698 C C . ARG A 1 111 ? 9.073 13.565 -1.966 1.00 0.00 236 ARG A C 1
ATOM 1699 O O . ARG A 1 111 ? 9.793 14.493 -2.313 1.00 0.00 236 ARG A O 1
ATOM 1720 N N . GLU A 1 112 ? 8.914 13.190 -0.695 1.00 0.00 237 GLU A N 1
ATOM 1721 C CA . GLU A 1 112 ? 9.616 13.810 0.420 1.00 0.00 237 GLU A CA 1
ATOM 1722 C C . GLU A 1 112 ? 11.096 13.465 0.396 1.00 0.00 237 GLU A C 1
ATOM 1723 O O . GLU A 1 112 ? 11.923 14.294 0.768 1.00 0.00 237 GLU A O 1
ATOM 1735 N N . TYR A 1 113 ? 11.446 12.277 -0.086 1.00 0.00 238 TYR A N 1
ATOM 1736 C CA . TYR A 1 113 ? 12.814 11.850 -0.290 1.00 0.00 238 TYR A CA 1
ATOM 1737 C C . TYR A 1 113 ? 13.472 12.723 -1.356 1.00 0.00 238 TYR A C 1
ATOM 1738 O O . TYR A 1 113 ? 14.588 13.196 -1.148 1.00 0.00 238 TYR A O 1
ATOM 1756 N N . ARG A 1 114 ? 12.776 13.006 -2.462 1.00 0.00 239 ARG A N 1
ATOM 1757 C CA . ARG A 1 114 ? 13.273 13.917 -3.489 1.00 0.00 239 ARG A CA 1
ATOM 1758 C C . ARG A 1 114 ? 13.425 15.337 -2.958 1.00 0.00 239 ARG A C 1
ATOM 1759 O O . ARG A 1 114 ? 14.324 16.050 -3.411 1.00 0.00 239 ARG A O 1
ATOM 1780 N N . LEU A 1 115 ? 12.538 15.780 -2.069 1.00 0.00 240 LEU A N 1
ATOM 1781 C CA . LEU A 1 115 ? 12.521 17.150 -1.592 1.00 0.00 240 LEU A CA 1
ATOM 1782 C C . LEU A 1 115 ? 13.582 17.354 -0.518 1.00 0.00 240 LEU A C 1
ATOM 1783 O O . LEU A 1 115 ? 14.084 18.463 -0.352 1.00 0.00 240 LEU A O 1
ATOM 1799 N N . ALA A 1 116 ? 13.912 16.282 0.206 1.00 0.00 241 ALA A N 1
ATOM 1800 C CA . ALA A 1 116 ? 14.889 16.310 1.265 1.00 0.00 241 ALA A CA 1
ATOM 1801 C C . ALA A 1 116 ? 16.254 16.690 0.716 1.00 0.00 241 ALA A C 1
ATOM 1802 O O . ALA A 1 116 ? 16.741 16.045 -0.215 1.00 0.00 241 ALA A O 1
ATOM 1809 N N . SER A 1 117 ? 16.893 17.677 1.333 1.00 0.00 242 SER A N 1
ATOM 1810 C CA . SER A 1 117 ? 18.314 17.575 1.603 1.00 0.00 242 SER A CA 1
ATOM 1811 C C . SER A 1 117 ? 18.385 16.671 2.819 1.00 0.00 242 SER A C 1
ATOM 1812 O O . SER A 1 117 ? 17.844 17.028 3.887 1.00 0.00 242 SER A O 1
ATOM 1820 N N . GLY A 1 1 ? 27.137 -17.762 13.231 1.00 0.00 126 GLY A N 2
ATOM 1821 C CA . GLY A 1 1 ? 26.294 -16.895 12.402 1.00 0.00 126 GLY A CA 2
ATOM 1822 C C . GLY A 1 1 ? 25.671 -17.694 11.279 1.00 0.00 126 GLY A C 2
ATOM 1823 O O . GLY A 1 1 ? 26.404 -18.316 10.508 1.00 0.00 126 GLY A O 2
ATOM 1827 N N . SER A 1 2 ? 24.345 -17.667 11.160 1.00 0.00 127 SER A N 2
ATOM 1828 C CA . SER A 1 2 ? 23.572 -18.208 10.056 1.00 0.00 127 SER A CA 2
ATOM 1829 C C . SER A 1 2 ? 22.322 -17.336 9.919 1.00 0.00 127 SER A C 2
ATOM 1830 O O . SER A 1 2 ? 21.982 -16.629 10.867 1.00 0.00 127 SER A O 2
ATOM 1838 N N . VAL A 1 3 ? 21.592 -17.480 8.806 1.00 0.00 128 VAL A N 2
ATOM 1839 C CA . VAL A 1 3 ? 20.161 -17.179 8.732 1.00 0.00 128 VAL A CA 2
ATOM 1840 C C . VAL A 1 3 ? 19.866 -15.749 9.243 1.00 0.00 128 VAL A C 2
ATOM 1841 O O . VAL A 1 3 ? 19.300 -15.541 10.319 1.00 0.00 128 VAL A O 2
ATOM 1854 N N . VAL A 1 4 ? 20.264 -14.748 8.451 1.00 0.00 129 VAL A N 2
ATOM 1855 C CA . VAL A 1 4 ? 20.143 -13.336 8.807 1.00 0.00 129 VAL A CA 2
ATOM 1856 C C . VAL A 1 4 ? 19.921 -12.514 7.533 1.00 0.00 129 VAL A C 2
ATOM 1857 O O . VAL A 1 4 ? 18.889 -11.858 7.382 1.00 0.00 129 VAL A O 2
ATOM 1870 N N . GLY A 1 5 ? 20.816 -12.638 6.548 1.00 0.00 130 GLY A N 2
ATOM 1871 C CA . GLY A 1 5 ? 20.614 -12.105 5.207 1.00 0.00 130 GLY A CA 2
ATOM 1872 C C . GLY A 1 5 ? 19.889 -13.162 4.388 1.00 0.00 130 GLY A C 2
ATOM 1873 O O . GLY A 1 5 ? 20.495 -13.806 3.532 1.00 0.00 130 GLY A O 2
ATOM 1877 N N . GLY A 1 6 ? 18.642 -13.465 4.737 1.00 0.00 131 GLY A N 2
ATOM 1878 C CA . GLY A 1 6 ? 17.823 -14.423 4.007 1.00 0.00 131 GLY A CA 2
ATOM 1879 C C . GLY A 1 6 ? 16.572 -14.767 4.780 1.00 0.00 131 GLY A C 2
ATOM 1880 O O . GLY A 1 6 ? 16.344 -15.933 5.102 1.00 0.00 131 GLY A O 2
ATOM 1884 N N . LEU A 1 7 ? 15.804 -13.730 5.102 1.00 0.00 132 LEU A N 2
ATOM 1885 C CA . LEU A 1 7 ? 14.606 -13.790 5.928 1.00 0.00 132 LEU A CA 2
ATOM 1886 C C . LEU A 1 7 ? 13.421 -13.095 5.273 1.00 0.00 132 LEU A C 2
ATOM 1887 O O . LEU A 1 7 ? 12.327 -13.120 5.836 1.00 0.00 132 LEU A O 2
ATOM 1903 N N . GLY A 1 8 ? 13.638 -12.440 4.138 1.00 0.00 133 GLY A N 2
ATOM 1904 C CA . GLY A 1 8 ? 12.600 -11.773 3.374 1.00 0.00 133 GLY A CA 2
ATOM 1905 C C . GLY A 1 8 ? 12.163 -10.497 4.077 1.00 0.00 133 GLY A C 2
ATOM 1906 O O . GLY A 1 8 ? 11.028 -10.063 3.905 1.00 0.00 133 GLY A O 2
ATOM 1910 N N . GLY A 1 9 ? 13.044 -9.918 4.897 1.00 0.00 134 GLY A N 2
ATOM 1911 C CA . GLY A 1 9 ? 12.786 -8.713 5.661 1.00 0.00 134 GLY A CA 2
ATOM 1912 C C . GLY A 1 9 ? 13.102 -7.489 4.814 1.00 0.00 134 GLY A C 2
ATOM 1913 O O . GLY A 1 9 ? 14.196 -6.925 4.908 1.00 0.00 134 GLY A O 2
ATOM 1917 N N . TYR A 1 10 ? 12.171 -7.122 3.939 1.00 0.00 135 TYR A N 2
ATOM 1918 C CA . TYR A 1 10 ? 12.174 -5.852 3.203 1.00 0.00 135 TYR A CA 2
ATOM 1919 C C . TYR A 1 10 ? 12.186 -4.651 4.169 1.00 0.00 135 TYR A C 2
ATOM 1920 O O . TYR A 1 10 ? 11.940 -4.811 5.366 1.00 0.00 135 TYR A O 2
ATOM 1938 N N . ALA A 1 11 ? 12.531 -3.451 3.693 1.00 0.00 136 ALA A N 2
ATOM 1939 C CA . ALA A 1 11 ? 12.719 -2.284 4.548 1.00 0.00 136 ALA A CA 2
ATOM 1940 C C . ALA A 1 11 ? 11.361 -1.734 4.995 1.00 0.00 136 ALA A C 2
ATOM 1941 O O . ALA A 1 11 ? 10.515 -1.418 4.159 1.00 0.00 136 ALA A O 2
ATOM 1948 N N . MET A 1 12 ? 11.152 -1.645 6.308 1.00 0.00 137 MET A N 2
ATOM 1949 C CA . MET A 1 12 ? 9.972 -1.114 6.985 1.00 0.00 137 MET A CA 2
ATOM 1950 C C . MET A 1 12 ? 9.919 0.410 6.871 1.00 0.00 137 MET A C 2
ATOM 1951 O O . MET A 1 12 ? 10.957 1.077 6.933 1.00 0.00 137 MET A O 2
ATOM 1965 N N . GLY A 1 13 ? 8.722 0.957 6.657 1.00 0.00 138 GLY A N 2
ATOM 1966 C CA . GLY A 1 13 ? 8.475 2.384 6.547 1.00 0.00 138 GLY A CA 2
ATOM 1967 C C . GLY A 1 13 ? 7.923 2.999 7.835 1.00 0.00 138 GLY A C 2
ATOM 1968 O O . GLY A 1 13 ? 7.682 2.349 8.862 1.00 0.00 138 GLY A O 2
ATOM 1972 N N . ARG A 1 14 ? 7.707 4.307 7.761 1.00 0.00 139 ARG A N 2
ATOM 1973 C CA . ARG A 1 14 ? 7.257 5.144 8.865 1.00 0.00 139 ARG A CA 2
ATOM 1974 C C . ARG A 1 14 ? 5.741 5.273 8.878 1.00 0.00 139 ARG A C 2
ATOM 1975 O O . ARG A 1 14 ? 5.094 5.051 7.854 1.00 0.00 139 ARG A O 2
ATOM 1996 N N . VAL A 1 15 ? 5.188 5.657 10.028 1.00 0.00 140 VAL A N 2
ATOM 1997 C CA . VAL A 1 15 ? 3.770 5.947 10.198 1.00 0.00 140 VAL A CA 2
ATOM 1998 C C . VAL A 1 15 ? 3.437 7.201 9.408 1.00 0.00 140 VAL A C 2
ATOM 1999 O O . VAL A 1 15 ? 4.062 8.252 9.597 1.00 0.00 140 VAL A O 2
ATOM 2012 N N . MET A 1 16 ? 2.482 7.044 8.493 1.00 0.00 141 MET A N 2
ATOM 2013 C CA . MET A 1 16 ? 2.044 8.096 7.598 1.00 0.00 141 MET A CA 2
ATOM 2014 C C . MET A 1 16 ? 0.565 7.877 7.237 1.00 0.00 141 MET A C 2
ATOM 2015 O O . MET A 1 16 ? 0.208 7.146 6.308 1.00 0.00 141 MET A O 2
ATOM 2029 N N . SER A 1 17 ? -0.324 8.483 8.020 1.00 0.00 142 SER A N 2
ATOM 2030 C CA . SER A 1 17 ? -1.771 8.343 7.879 1.00 0.00 142 SER A CA 2
ATOM 2031 C C . SER A 1 17 ? -2.482 9.684 8.052 1.00 0.00 142 SER A C 2
ATOM 2032 O O . SER A 1 17 ? -2.019 10.550 8.799 1.00 0.00 142 SER A O 2
ATOM 2040 N N . GLY A 1 18 ? -3.635 9.826 7.399 1.00 0.00 143 GLY A N 2
ATOM 2041 C CA . GLY A 1 18 ? -4.445 11.032 7.378 1.00 0.00 143 GLY A CA 2
ATOM 2042 C C . GLY A 1 18 ? -3.753 12.170 6.622 1.00 0.00 143 GLY A C 2
ATOM 2043 O O . GLY A 1 18 ? -3.848 13.332 7.038 1.00 0.00 143 GLY A O 2
ATOM 2047 N N . MET A 1 19 ? -3.033 11.816 5.548 1.00 0.00 144 MET A N 2
ATOM 2048 C CA . MET A 1 19 ? -2.327 12.728 4.664 1.00 0.00 144 MET A CA 2
ATOM 2049 C C . MET A 1 19 ? -3.329 13.371 3.687 1.00 0.00 144 MET A C 2
ATOM 2050 O O . MET A 1 19 ? -4.546 13.333 3.914 1.00 0.00 144 MET A O 2
ATOM 2064 N N . ASN A 1 20 ? -2.843 13.985 2.603 1.00 0.00 145 ASN A N 2
ATOM 2065 C CA . ASN A 1 20 ? -3.712 14.701 1.663 1.00 0.00 145 ASN A CA 2
ATOM 2066 C C . ASN A 1 20 ? -4.575 13.736 0.887 1.00 0.00 145 ASN A C 2
ATOM 2067 O O . ASN A 1 20 ? -4.046 12.850 0.213 1.00 0.00 145 ASN A O 2
ATOM 2078 N N . TYR A 1 21 ? -5.883 13.967 0.944 1.00 0.00 146 TYR A N 2
ATOM 2079 C CA . TYR A 1 21 ? -6.868 13.106 0.312 1.00 0.00 146 TYR A CA 2
ATOM 2080 C C . TYR A 1 21 ? -8.241 13.762 0.152 1.00 0.00 146 TYR A C 2
ATOM 2081 O O . TYR A 1 21 ? -8.885 13.527 -0.870 1.00 0.00 146 TYR A O 2
ATOM 2099 N N . HIS A 1 22 ? -8.677 14.563 1.130 1.00 0.00 147 HIS A N 2
ATOM 2100 C CA . HIS A 1 22 ? -10.046 15.030 1.358 1.00 0.00 147 HIS A CA 2
ATOM 2101 C C . HIS A 1 22 ? -10.920 13.900 1.893 1.00 0.00 147 HIS A C 2
ATOM 2102 O O . HIS A 1 22 ? -10.979 13.744 3.111 1.00 0.00 147 HIS A O 2
ATOM 2116 N N . PHE A 1 23 ? -11.591 13.143 1.021 1.00 0.00 148 PHE A N 2
ATOM 2117 C CA . PHE A 1 23 ? -12.560 12.115 1.372 1.00 0.00 148 PHE A CA 2
ATOM 2118 C C . PHE A 1 23 ? -13.595 12.584 2.403 1.00 0.00 148 PHE A C 2
ATOM 2119 O O . PHE A 1 23 ? -13.558 12.207 3.577 1.00 0.00 148 PHE A O 2
ATOM 2136 N N . ASP A 1 24 ? -14.495 13.449 1.936 1.00 0.00 149 ASP A N 2
ATOM 2137 C CA . ASP A 1 24 ? -15.519 14.136 2.726 1.00 0.00 149 ASP A CA 2
ATOM 2138 C C . ASP A 1 24 ? -16.923 13.673 2.334 1.00 0.00 149 ASP A C 2
ATOM 2139 O O . ASP A 1 24 ? -17.743 13.343 3.193 1.00 0.00 149 ASP A O 2
ATOM 2148 N N . ARG A 1 25 ? -17.170 13.627 1.020 1.00 0.00 150 ARG A N 2
ATOM 2149 C CA . ARG A 1 25 ? -18.407 13.173 0.385 1.00 0.00 150 ARG A CA 2
ATOM 2150 C C . ARG A 1 25 ? -18.747 11.757 0.800 1.00 0.00 150 ARG A C 2
ATOM 2151 O O . ARG A 1 25 ? -17.837 10.999 1.084 1.00 0.00 150 ARG A O 2
ATOM 2172 N N . PRO A 1 26 ? -20.004 11.325 0.669 1.00 0.00 151 PRO A N 2
ATOM 2173 C CA . PRO A 1 26 ? -20.442 9.989 1.046 1.00 0.00 151 PRO A CA 2
ATOM 2174 C C . PRO A 1 26 ? -19.715 8.887 0.263 1.00 0.00 151 PRO A C 2
ATOM 2175 O O . PRO A 1 26 ? -19.404 7.845 0.833 1.00 0.00 151 PRO A O 2
ATOM 2186 N N . ASP A 1 27 ? -19.483 9.085 -1.050 1.00 0.00 152 ASP A N 2
ATOM 2187 C CA . ASP A 1 27 ? -18.837 8.025 -1.825 1.00 0.00 152 ASP A CA 2
ATOM 2188 C C . ASP A 1 27 ? -17.348 7.958 -1.522 1.00 0.00 152 ASP A C 2
ATOM 2189 O O . ASP A 1 27 ? -16.742 6.894 -1.545 1.00 0.00 152 ASP A O 2
ATOM 2198 N N . GLU A 1 28 ? -16.741 9.104 -1.252 1.00 0.00 153 GLU A N 2
ATOM 2199 C CA . GLU A 1 28 ? -15.359 9.181 -0.801 1.00 0.00 153 GLU A CA 2
ATOM 2200 C C . GLU A 1 28 ? -15.201 8.721 0.654 1.00 0.00 153 GLU A C 2
ATOM 2201 O O . GLU A 1 28 ? -14.164 8.176 1.025 1.00 0.00 153 GLU A O 2
ATOM 2213 N N . TYR A 1 29 ? -16.209 8.911 1.497 1.00 0.00 154 TYR A N 2
ATOM 2214 C CA . TYR A 1 29 ? -16.328 8.311 2.808 1.00 0.00 154 TYR A CA 2
ATOM 2215 C C . TYR A 1 29 ? -16.246 6.803 2.690 1.00 0.00 154 TYR A C 2
ATOM 2216 O O . TYR A 1 29 ? -15.670 6.183 3.590 1.00 0.00 154 TYR A O 2
ATOM 2234 N N . ARG A 1 30 ? -16.793 6.203 1.622 1.00 0.00 155 ARG A N 2
ATOM 2235 C CA . ARG A 1 30 ? -16.536 4.794 1.395 1.00 0.00 155 ARG A CA 2
ATOM 2236 C C . ARG A 1 30 ? -15.058 4.569 1.211 1.00 0.00 155 ARG A C 2
ATOM 2237 O O . ARG A 1 30 ? -14.561 3.684 1.874 1.00 0.00 155 ARG A O 2
ATOM 2258 N N . TRP A 1 31 ? -14.327 5.355 0.414 1.00 0.00 156 TRP A N 2
ATOM 2259 C CA . TRP A 1 31 ? -12.881 5.159 0.307 1.00 0.00 156 TRP A CA 2
ATOM 2260 C C . TRP A 1 31 ? -12.272 5.132 1.713 1.00 0.00 156 TRP A C 2
ATOM 2261 O O . TRP A 1 31 ? -11.541 4.194 2.025 1.00 0.00 156 TRP A O 2
ATOM 2282 N N . TRP A 1 32 ? -12.604 6.097 2.585 1.00 0.00 157 TRP A N 2
ATOM 2283 C CA . TRP A 1 32 ? -12.032 6.127 3.932 1.00 0.00 157 TRP A CA 2
ATOM 2284 C C . TRP A 1 32 ? -12.405 4.884 4.731 1.00 0.00 157 TRP A C 2
ATOM 2285 O O . TRP A 1 32 ? -11.550 4.271 5.361 1.00 0.00 157 TRP A O 2
ATOM 2306 N N . SER A 1 33 ? -13.681 4.532 4.731 1.00 0.00 158 SER A N 2
ATOM 2307 C CA . SER A 1 33 ? -14.260 3.455 5.507 1.00 0.00 158 SER A CA 2
ATOM 2308 C C . SER A 1 33 ? -13.737 2.094 5.029 1.00 0.00 158 SER A C 2
ATOM 2309 O O . SER A 1 33 ? -13.288 1.282 5.839 1.00 0.00 158 SER A O 2
ATOM 2317 N N . GLU A 1 34 ? -13.704 1.882 3.713 1.00 0.00 159 GLU A N 2
ATOM 2318 C CA . GLU A 1 34 ? -13.153 0.691 3.076 1.00 0.00 159 GLU A CA 2
ATOM 2319 C C . GLU A 1 34 ? -11.646 0.586 3.404 1.00 0.00 159 GLU A C 2
ATOM 2320 O O . GLU A 1 34 ? -11.106 -0.501 3.602 1.00 0.00 159 GLU A O 2
ATOM 2332 N N . ASN A 1 35 ? -10.948 1.727 3.508 1.00 0.00 160 ASN A N 2
ATOM 2333 C CA . ASN A 1 35 ? -9.562 1.802 3.976 1.00 0.00 160 ASN A CA 2
ATOM 2334 C C . ASN A 1 35 ? -9.492 1.447 5.462 1.00 0.00 160 ASN A C 2
ATOM 2335 O O . ASN A 1 35 ? -8.642 0.636 5.829 1.00 0.00 160 ASN A O 2
ATOM 2346 N N . SER A 1 36 ? -10.377 1.964 6.287 1.00 0.00 161 SER A N 2
ATOM 2347 C CA . SER A 1 36 ? -10.485 1.707 7.721 1.00 0.00 161 SER A CA 2
ATOM 2348 C C . SER A 1 36 ? -10.613 0.211 8.042 1.00 0.00 161 SER A C 2
ATOM 2349 O O . SER A 1 36 ? -10.295 -0.188 9.154 1.00 0.00 161 SER A O 2
ATOM 2357 N N . ALA A 1 37 ? -11.133 -0.597 7.109 1.00 0.00 162 ALA A N 2
ATOM 2358 C CA . ALA A 1 37 ? -11.100 -2.046 7.262 1.00 0.00 162 ALA A CA 2
ATOM 2359 C C . ALA A 1 37 ? -9.679 -2.629 7.416 1.00 0.00 162 ALA A C 2
ATOM 2360 O O . ALA A 1 37 ? -9.536 -3.744 7.915 1.00 0.00 162 ALA A O 2
ATOM 2367 N N . ARG A 1 38 ? -8.625 -1.959 6.917 1.00 0.00 163 ARG A N 2
ATOM 2368 C CA . ARG A 1 38 ? -7.269 -2.528 6.756 1.00 0.00 163 ARG A CA 2
ATOM 2369 C C . ARG A 1 38 ? -6.156 -1.560 7.150 1.00 0.00 163 ARG A C 2
ATOM 2370 O O . ARG A 1 38 ? -5.338 -1.878 8.004 1.00 0.00 163 ARG A O 2
ATOM 2391 N N . TYR A 1 39 ? -6.176 -0.376 6.546 1.00 0.00 164 TYR A N 2
ATOM 2392 C CA . TYR A 1 39 ? -5.374 0.835 6.773 1.00 0.00 164 TYR A CA 2
ATOM 2393 C C . TYR A 1 39 ? -3.920 0.558 7.202 1.00 0.00 164 TYR A C 2
ATOM 2394 O O . TYR A 1 39 ? -3.570 0.608 8.380 1.00 0.00 164 TYR A O 2
ATOM 2412 N N . PRO A 1 40 ? -3.021 0.240 6.264 1.00 0.00 165 PRO A N 2
ATOM 2413 C CA . PRO A 1 40 ? -1.655 -0.122 6.617 1.00 0.00 165 PRO A CA 2
ATOM 2414 C C . PRO A 1 40 ? -0.831 1.037 7.197 1.00 0.00 165 PRO A C 2
ATOM 2415 O O . PRO A 1 40 ? 0.114 0.782 7.946 1.00 0.00 165 PRO A O 2
ATOM 2426 N N . ASN A 1 41 ? -1.153 2.292 6.861 1.00 0.00 166 ASN A N 2
ATOM 2427 C CA . ASN A 1 41 ? -0.440 3.542 7.168 1.00 0.00 166 ASN A CA 2
ATOM 2428 C C . ASN A 1 41 ? 1.047 3.579 6.837 1.00 0.00 166 ASN A C 2
ATOM 2429 O O . ASN A 1 41 ? 1.697 4.573 7.132 1.00 0.00 166 ASN A O 2
ATOM 2440 N N . ARG A 1 42 ? 1.657 2.503 6.361 1.00 0.00 167 ARG A N 2
ATOM 2441 C CA . ARG A 1 42 ? 3.093 2.392 6.151 1.00 0.00 167 ARG A CA 2
ATOM 2442 C C . ARG A 1 42 ? 3.284 1.389 5.028 1.00 0.00 167 ARG A C 2
ATOM 2443 O O . ARG A 1 42 ? 2.336 0.667 4.693 1.00 0.00 167 ARG A O 2
ATOM 2464 N N . VAL A 1 43 ? 4.484 1.315 4.466 1.00 0.00 168 VAL A N 2
ATOM 2465 C CA . VAL A 1 43 ? 4.759 0.446 3.327 1.00 0.00 168 VAL A CA 2
ATOM 2466 C C . VAL A 1 43 ? 6.138 -0.189 3.468 1.00 0.00 168 VAL A C 2
ATOM 2467 O O . VAL A 1 43 ? 6.900 0.192 4.359 1.00 0.00 168 VAL A O 2
ATOM 2480 N N . TYR A 1 44 ? 6.431 -1.192 2.648 1.00 0.00 169 TYR A N 2
ATOM 2481 C CA . TYR A 1 44 ? 7.672 -1.939 2.636 1.00 0.00 169 TYR A CA 2
ATOM 2482 C C . TYR A 1 44 ? 8.307 -1.776 1.265 1.00 0.00 169 TYR A C 2
ATOM 2483 O O . TYR A 1 44 ? 7.647 -1.969 0.241 1.00 0.00 169 TYR A O 2
ATOM 2501 N N . TYR A 1 45 ? 9.598 -1.462 1.233 1.00 0.00 170 TYR A N 2
ATOM 2502 C CA . TYR A 1 45 ? 10.322 -1.071 0.027 1.00 0.00 170 TYR A CA 2
ATOM 2503 C C . TYR A 1 45 ? 11.616 -1.871 -0.077 1.00 0.00 170 TYR A C 2
ATOM 2504 O O . TYR A 1 45 ? 12.153 -2.353 0.925 1.00 0.00 170 TYR A O 2
ATOM 2522 N N . ARG A 1 46 ? 12.122 -2.034 -1.305 1.00 0.00 171 ARG A N 2
ATOM 2523 C CA . ARG A 1 46 ? 13.373 -2.769 -1.521 1.00 0.00 171 ARG A CA 2
ATOM 2524 C C . ARG A 1 46 ? 14.561 -1.887 -1.152 1.00 0.00 171 ARG A C 2
ATOM 2525 O O . ARG A 1 46 ? 15.531 -2.337 -0.538 1.00 0.00 171 ARG A O 2
ATOM 2546 N N . ASP A 1 47 ? 14.422 -0.621 -1.534 1.00 0.00 172 ASP A N 2
ATOM 2547 C CA . ASP A 1 47 ? 15.466 0.390 -1.707 1.00 0.00 172 ASP A CA 2
ATOM 2548 C C . ASP A 1 47 ? 16.338 -0.053 -2.877 1.00 0.00 172 ASP A C 2
ATOM 2549 O O . ASP A 1 47 ? 17.374 -0.699 -2.716 1.00 0.00 172 ASP A O 2
ATOM 2558 N N . TYR A 1 48 ? 15.851 0.229 -4.090 1.00 0.00 173 TYR A N 2
ATOM 2559 C CA . TYR A 1 48 ? 16.636 0.068 -5.310 1.00 0.00 173 TYR A CA 2
ATOM 2560 C C . TYR A 1 48 ? 17.765 1.098 -5.309 1.00 0.00 173 TYR A C 2
ATOM 2561 O O . TYR A 1 48 ? 17.631 2.160 -4.700 1.00 0.00 173 TYR A O 2
ATOM 2579 N N . SER A 1 49 ? 18.824 0.824 -6.074 1.00 0.00 174 SER A N 2
ATOM 2580 C CA . SER A 1 49 ? 20.118 1.476 -5.934 1.00 0.00 174 SER A CA 2
ATOM 2581 C C . SER A 1 49 ? 20.105 2.996 -6.139 1.00 0.00 174 SER A C 2
ATOM 2582 O O . SER A 1 49 ? 21.093 3.628 -5.759 1.00 0.00 174 SER A O 2
ATOM 2590 N N . SER A 1 50 ? 19.070 3.563 -6.782 1.00 0.00 175 SER A N 2
ATOM 2591 C CA . SER A 1 50 ? 18.793 4.971 -7.105 1.00 0.00 175 SER A CA 2
ATOM 2592 C C . SER A 1 50 ? 18.619 5.166 -8.619 1.00 0.00 175 SER A C 2
ATOM 2593 O O . SER A 1 50 ? 17.690 5.877 -9.010 1.00 0.00 175 SER A O 2
ATOM 2601 N N . PRO A 1 51 ? 19.412 4.541 -9.513 1.00 0.00 176 PRO A N 2
ATOM 2602 C CA . PRO A 1 51 ? 19.062 4.458 -10.925 1.00 0.00 176 PRO A CA 2
ATOM 2603 C C . PRO A 1 51 ? 17.927 3.443 -11.135 1.00 0.00 176 PRO A C 2
ATOM 2604 O O . PRO A 1 51 ? 18.117 2.390 -11.750 1.00 0.00 176 PRO A O 2
ATOM 2615 N N . VAL A 1 52 ? 16.731 3.748 -10.644 1.00 0.00 177 VAL A N 2
ATOM 2616 C CA . VAL A 1 52 ? 15.489 3.077 -10.994 1.00 0.00 177 VAL A CA 2
ATOM 2617 C C . VAL A 1 52 ? 14.417 4.180 -11.012 1.00 0.00 177 VAL A C 2
ATOM 2618 O O . VAL A 1 52 ? 14.559 5.180 -10.297 1.00 0.00 177 VAL A O 2
ATOM 2631 N N . PRO A 1 53 ? 13.395 4.108 -11.874 1.00 0.00 178 PRO A N 2
ATOM 2632 C CA . PRO A 1 53 ? 12.340 5.111 -11.900 1.00 0.00 178 PRO A CA 2
ATOM 2633 C C . PRO A 1 53 ? 11.416 4.881 -10.703 1.00 0.00 178 PRO A C 2
ATOM 2634 O O . PRO A 1 53 ? 11.192 3.734 -10.313 1.00 0.00 178 PRO A O 2
ATOM 2645 N N . GLN A 1 54 ? 10.808 5.940 -10.158 1.00 0.00 179 GLN A N 2
ATOM 2646 C CA . GLN A 1 54 ? 9.869 5.762 -9.054 1.00 0.00 179 GLN A CA 2
ATOM 2647 C C . GLN A 1 54 ? 8.717 4.856 -9.494 1.00 0.00 179 GLN A C 2
ATOM 2648 O O . GLN A 1 54 ? 8.047 4.279 -8.655 1.00 0.00 179 GLN A O 2
ATOM 2662 N N . ASP A 1 55 ? 8.416 4.756 -10.793 1.00 0.00 180 ASP A N 2
ATOM 2663 C CA . ASP A 1 55 ? 7.319 3.931 -11.285 1.00 0.00 180 ASP A CA 2
ATOM 2664 C C . ASP A 1 55 ? 7.477 2.461 -10.876 1.00 0.00 180 ASP A C 2
ATOM 2665 O O . ASP A 1 55 ? 6.543 1.894 -10.296 1.00 0.00 180 ASP A O 2
ATOM 2674 N N . VAL A 1 56 ? 8.663 1.870 -11.094 1.00 0.00 181 VAL A N 2
ATOM 2675 C CA . VAL A 1 56 ? 8.968 0.504 -10.662 1.00 0.00 181 VAL A CA 2
ATOM 2676 C C . VAL A 1 56 ? 9.073 0.449 -9.141 1.00 0.00 181 VAL A C 2
ATOM 2677 O O . VAL A 1 56 ? 8.439 -0.414 -8.539 1.00 0.00 181 VAL A O 2
ATOM 2690 N N . PHE A 1 57 ? 9.829 1.359 -8.510 1.00 0.00 182 PHE A N 2
ATOM 2691 C CA . PHE A 1 57 ? 10.053 1.322 -7.068 1.00 0.00 182 PHE A CA 2
ATOM 2692 C C . PHE A 1 57 ? 8.716 1.366 -6.331 1.00 0.00 182 PHE A C 2
ATOM 2693 O O . PHE A 1 57 ? 8.511 0.551 -5.436 1.00 0.00 182 PHE A O 2
ATOM 2710 N N . VAL A 1 58 ? 7.812 2.278 -6.702 1.00 0.00 183 VAL A N 2
ATOM 2711 C CA . VAL A 1 58 ? 6.493 2.429 -6.100 1.00 0.00 183 VAL A CA 2
ATOM 2712 C C . VAL A 1 58 ? 5.656 1.174 -6.374 1.00 0.00 183 VAL A C 2
ATOM 2713 O O . VAL A 1 58 ? 4.965 0.708 -5.471 1.00 0.00 183 VAL A O 2
ATOM 2726 N N . ALA A 1 59 ? 5.700 0.610 -7.587 1.00 0.00 184 ALA A N 2
ATOM 2727 C CA . ALA A 1 59 ? 4.863 -0.536 -7.920 1.00 0.00 184 ALA A CA 2
ATOM 2728 C C . ALA A 1 59 ? 5.338 -1.780 -7.173 1.00 0.00 184 ALA A C 2
ATOM 2729 O O . ALA A 1 59 ? 4.516 -2.576 -6.734 1.00 0.00 184 ALA A O 2
ATOM 2736 N N . ASP A 1 60 ? 6.649 -1.978 -7.048 1.00 0.00 185 ASP A N 2
ATOM 2737 C CA . ASP A 1 60 ? 7.239 -3.111 -6.335 1.00 0.00 185 ASP A CA 2
ATOM 2738 C C . ASP A 1 60 ? 7.068 -2.954 -4.830 1.00 0.00 185 ASP A C 2
ATOM 2739 O O . ASP A 1 60 ? 6.686 -3.913 -4.165 1.00 0.00 185 ASP A O 2
ATOM 2748 N N . CYS A 1 61 ? 7.236 -1.725 -4.326 1.00 0.00 186 CYS A N 2
ATOM 2749 C CA . CYS A 1 61 ? 6.948 -1.341 -2.960 1.00 0.00 186 CYS A CA 2
ATOM 2750 C C . CYS A 1 61 ? 5.509 -1.729 -2.648 1.00 0.00 186 CYS A C 2
ATOM 2751 O O . CYS A 1 61 ? 5.240 -2.440 -1.682 1.00 0.00 186 CYS A O 2
ATOM 2758 N N . PHE A 1 62 ? 4.577 -1.344 -3.533 1.00 0.00 187 PHE A N 2
ATOM 2759 C CA . PHE A 1 62 ? 3.189 -1.703 -3.387 1.00 0.00 187 PHE A CA 2
ATOM 2760 C C . PHE A 1 62 ? 3.018 -3.209 -3.359 1.00 0.00 187 PHE A C 2
ATOM 2761 O O . PHE A 1 62 ? 2.435 -3.726 -2.406 1.00 0.00 187 PHE A O 2
ATOM 2778 N N . ASN A 1 63 ? 3.540 -3.895 -4.377 1.00 0.00 188 ASN A N 2
ATOM 2779 C CA . ASN A 1 63 ? 3.315 -5.316 -4.575 1.00 0.00 188 ASN A CA 2
ATOM 2780 C C . ASN A 1 63 ? 3.832 -6.135 -3.390 1.00 0.00 188 ASN A C 2
ATOM 2781 O O . ASN A 1 63 ? 3.161 -7.083 -2.976 1.00 0.00 188 ASN A O 2
ATOM 2792 N N . ILE A 1 64 ? 4.991 -5.793 -2.832 1.00 0.00 189 ILE A N 2
ATOM 2793 C CA . ILE A 1 64 ? 5.563 -6.464 -1.671 1.00 0.00 189 ILE A CA 2
ATOM 2794 C C . ILE A 1 64 ? 4.793 -6.078 -0.402 1.00 0.00 189 ILE A C 2
ATOM 2795 O O . ILE A 1 64 ? 4.522 -6.953 0.420 1.00 0.00 189 ILE A O 2
ATOM 2811 N N . THR A 1 65 ? 4.373 -4.819 -0.244 1.00 0.00 190 THR A N 2
ATOM 2812 C CA . THR A 1 65 ? 3.605 -4.436 0.930 1.00 0.00 190 THR A CA 2
ATOM 2813 C C . THR A 1 65 ? 2.283 -5.209 0.983 1.00 0.00 190 THR A C 2
ATOM 2814 O O . THR A 1 65 ? 1.941 -5.739 2.043 1.00 0.00 190 THR A O 2
ATOM 2825 N N . VAL A 1 66 ? 1.529 -5.295 -0.127 1.00 0.00 191 VAL A N 2
ATOM 2826 C CA . VAL A 1 66 ? 0.279 -6.043 -0.104 1.00 0.00 191 VAL A CA 2
ATOM 2827 C C . VAL A 1 66 ? 0.556 -7.526 0.178 1.00 0.00 191 VAL A C 2
ATOM 2828 O O . VAL A 1 66 ? -0.235 -8.195 0.836 1.00 0.00 191 VAL A O 2
ATOM 2841 N N . THR A 1 67 ? 1.702 -8.027 -0.295 1.00 0.00 192 THR A N 2
ATOM 2842 C CA . THR A 1 67 ? 2.149 -9.383 -0.064 1.00 0.00 192 THR A CA 2
ATOM 2843 C C . THR A 1 67 ? 2.370 -9.633 1.431 1.00 0.00 192 THR A C 2
ATOM 2844 O O . THR A 1 67 ? 1.799 -10.598 1.946 1.00 0.00 192 THR A O 2
ATOM 2855 N N . GLU A 1 68 ? 3.102 -8.781 2.151 1.00 0.00 193 GLU A N 2
ATOM 2856 C CA . GLU A 1 68 ? 3.311 -8.968 3.582 1.00 0.00 193 GLU A CA 2
ATOM 2857 C C . GLU A 1 68 ? 1.999 -8.815 4.355 1.00 0.00 193 GLU A C 2
ATOM 2858 O O . GLU A 1 68 ? 1.701 -9.615 5.245 1.00 0.00 193 GLU A O 2
ATOM 2870 N N . TYR A 1 69 ? 1.176 -7.824 4.008 1.00 0.00 194 TYR A N 2
ATOM 2871 C CA . TYR A 1 69 ? -0.133 -7.641 4.632 1.00 0.00 194 TYR A CA 2
ATOM 2872 C C . TYR A 1 69 ? -1.134 -8.739 4.231 1.00 0.00 194 TYR A C 2
ATOM 2873 O O . TYR A 1 69 ? -2.223 -8.790 4.805 1.00 0.00 194 TYR A O 2
ATOM 2891 N N . SER A 1 70 ? -0.762 -9.640 3.315 1.00 0.00 195 SER A N 2
ATOM 2892 C CA . SER A 1 70 ? -1.563 -10.717 2.768 1.00 0.00 195 SER A CA 2
ATOM 2893 C C . SER A 1 70 ? -2.947 -10.202 2.339 1.00 0.00 195 SER A C 2
ATOM 2894 O O . SER A 1 70 ? -3.977 -10.770 2.700 1.00 0.00 195 SER A O 2
ATOM 2902 N N . ILE A 1 71 ? -2.958 -9.115 1.566 1.00 0.00 196 ILE A N 2
ATOM 2903 C CA . ILE A 1 71 ? -4.118 -8.412 1.010 1.00 0.00 196 ILE A CA 2
ATOM 2904 C C . ILE A 1 71 ? -3.978 -8.415 -0.520 1.00 0.00 196 ILE A C 2
ATOM 2905 O O . ILE A 1 71 ? -2.917 -8.740 -1.052 1.00 0.00 196 ILE A O 2
ATOM 2921 N N . GLY A 1 72 ? -5.036 -8.037 -1.242 1.00 0.00 197 GLY A N 2
ATOM 2922 C CA . GLY A 1 72 ? -5.076 -8.175 -2.695 1.00 0.00 197 GLY A CA 2
ATOM 2923 C C . GLY A 1 72 ? -4.935 -9.647 -3.105 1.00 0.00 197 GLY A C 2
ATOM 2924 O O . GLY A 1 72 ? -5.045 -10.522 -2.246 1.00 0.00 197 GLY A O 2
ATOM 2928 N N . PRO A 1 73 ? -4.699 -9.968 -4.385 1.00 0.00 198 PRO A N 2
ATOM 2929 C CA . PRO A 1 73 ? -4.438 -11.336 -4.838 1.00 0.00 198 PRO A CA 2
ATOM 2930 C C . PRO A 1 73 ? -3.226 -12.024 -4.187 1.00 0.00 198 PRO A C 2
ATOM 2931 O O . PRO A 1 73 ? -3.061 -13.240 -4.346 1.00 0.00 198 PRO A O 2
ATOM 2942 N N . ALA A 1 74 ? -2.400 -11.304 -3.424 1.00 0.00 199 ALA A N 2
ATOM 2943 C CA . ALA A 1 74 ? -1.346 -11.887 -2.612 1.00 0.00 199 ALA A CA 2
ATOM 2944 C C . ALA A 1 74 ? -1.920 -12.621 -1.389 1.00 0.00 199 ALA A C 2
ATOM 2945 O O . ALA A 1 74 ? -1.216 -13.376 -0.721 1.00 0.00 199 ALA A O 2
ATOM 2952 N N . ALA A 1 75 ? -3.195 -12.388 -1.073 1.00 0.00 200 ALA A N 2
ATOM 2953 C CA . ALA A 1 75 ? -3.888 -12.898 0.086 1.00 0.00 200 ALA A CA 2
ATOM 2954 C C . ALA A 1 75 ? -4.206 -14.376 -0.078 1.00 0.00 200 ALA A C 2
ATOM 2955 O O . ALA A 1 75 ? -5.202 -14.733 -0.710 1.00 0.00 200 ALA A O 2
ATOM 2962 N N . LYS A 1 76 ? -3.395 -15.240 0.521 1.00 0.00 201 LYS A N 2
ATOM 2963 C CA . LYS A 1 76 ? -3.680 -16.672 0.585 1.00 0.00 201 LYS A CA 2
ATOM 2964 C C . LYS A 1 76 ? -3.207 -17.295 1.898 1.00 0.00 201 LYS A C 2
ATOM 2965 O O . LYS A 1 76 ? -2.605 -18.366 1.903 1.00 0.00 201 LYS A O 2
ATOM 2984 N N . LYS A 1 77 ? -3.471 -16.623 3.027 1.00 0.00 202 LYS A N 2
ATOM 2985 C CA . LYS A 1 77 ? -3.081 -17.136 4.340 1.00 0.00 202 LYS A CA 2
ATOM 2986 C C . LYS A 1 77 ? -3.705 -18.498 4.646 1.00 0.00 202 LYS A C 2
ATOM 2987 O O . LYS A 1 77 ? -3.016 -19.352 5.196 1.00 0.00 202 LYS A O 2
ATOM 3006 N N . ASN A 1 78 ? -5.008 -18.641 4.379 1.00 0.00 203 ASN A N 2
ATOM 3007 C CA . ASN A 1 78 ? -5.899 -19.770 4.664 1.00 0.00 203 ASN A CA 2
ATOM 3008 C C . ASN A 1 78 ? -7.257 -19.428 4.039 1.00 0.00 203 ASN A C 2
ATOM 3009 O O . ASN A 1 78 ? -8.298 -19.419 4.703 1.00 0.00 203 ASN A O 2
ATOM 3020 N N . THR A 1 79 ? -7.249 -19.044 2.771 1.00 0.00 204 THR A N 2
ATOM 3021 C CA . THR A 1 79 ? -8.430 -18.801 1.993 1.00 0.00 204 THR A CA 2
ATOM 3022 C C . THR A 1 79 ? -8.169 -19.380 0.601 1.00 0.00 204 THR A C 2
ATOM 3023 O O . THR A 1 79 ? -7.525 -18.741 -0.236 1.00 0.00 204 THR A O 2
ATOM 3034 N N . SER A 1 80 ? -8.635 -20.608 0.364 1.00 0.00 205 SER A N 2
ATOM 3035 C CA . SER A 1 80 ? -8.207 -21.394 -0.782 1.00 0.00 205 SER A CA 2
ATOM 3036 C C . SER A 1 80 ? -8.654 -20.835 -2.135 1.00 0.00 205 SER A C 2
ATOM 3037 O O . SER A 1 80 ? -8.067 -21.196 -3.153 1.00 0.00 205 SER A O 2
ATOM 3045 N N . GLU A 1 81 ? -9.649 -19.946 -2.160 1.00 0.00 206 GLU A N 2
ATOM 3046 C CA . GLU A 1 81 ? -10.043 -19.227 -3.365 1.00 0.00 206 GLU A CA 2
ATOM 3047 C C . GLU A 1 81 ? -9.350 -17.870 -3.329 1.00 0.00 206 GLU A C 2
ATOM 3048 O O . GLU A 1 81 ? -8.383 -17.666 -4.063 1.00 0.00 206 GLU A O 2
ATOM 3060 N N . ALA A 1 82 ? -9.801 -16.978 -2.439 1.00 0.00 207 ALA A N 2
ATOM 3061 C CA . ALA A 1 82 ? -9.405 -15.574 -2.328 1.00 0.00 207 ALA A CA 2
ATOM 3062 C C . ALA A 1 82 ? -9.894 -14.740 -3.522 1.00 0.00 207 ALA A C 2
ATOM 3063 O O . ALA A 1 82 ? -9.319 -13.698 -3.851 1.00 0.00 207 ALA A O 2
ATOM 3070 N N . VAL A 1 83 ? -10.969 -15.182 -4.172 1.00 0.00 208 VAL A N 2
ATOM 3071 C CA . VAL A 1 83 ? -11.575 -14.612 -5.355 1.00 0.00 208 VAL A CA 2
ATOM 3072 C C . VAL A 1 83 ? -13.030 -14.344 -4.972 1.00 0.00 208 VAL A C 2
ATOM 3073 O O . VAL A 1 83 ? -13.723 -15.287 -4.589 1.00 0.00 208 VAL A O 2
ATOM 3086 N N . ALA A 1 84 ? -13.465 -13.079 -5.017 1.00 0.00 209 ALA A N 2
ATOM 3087 C CA . ALA A 1 84 ? -14.815 -12.568 -4.747 1.00 0.00 209 ALA A CA 2
ATOM 3088 C C . ALA A 1 84 ? -15.252 -12.656 -3.285 1.00 0.00 209 ALA A C 2
ATOM 3089 O O . ALA A 1 84 ? -15.630 -11.631 -2.723 1.00 0.00 209 ALA A O 2
ATOM 3096 N N . ALA A 1 85 ? -15.160 -13.830 -2.662 1.00 0.00 210 ALA A N 2
ATOM 3097 C CA . ALA A 1 85 ? -15.664 -14.188 -1.342 1.00 0.00 210 ALA A CA 2
ATOM 3098 C C . ALA A 1 85 ? -17.155 -13.904 -1.178 1.00 0.00 210 ALA A C 2
ATOM 3099 O O . ALA A 1 85 ? -17.924 -14.862 -1.159 1.00 0.00 210 ALA A O 2
ATOM 3106 N N . ALA A 1 86 ? -17.575 -12.647 -1.029 1.00 0.00 211 ALA A N 2
ATOM 3107 C CA . ALA A 1 86 ? -18.974 -12.302 -0.813 1.00 0.00 211 ALA A CA 2
ATOM 3108 C C . ALA A 1 86 ? -19.424 -11.010 -1.483 1.00 0.00 211 ALA A C 2
ATOM 3109 O O . ALA A 1 86 ? -20.594 -10.651 -1.362 1.00 0.00 211 ALA A O 2
ATOM 3116 N N . ASN A 1 87 ? -18.555 -10.319 -2.215 1.00 0.00 212 ASN A N 2
ATOM 3117 C CA . ASN A 1 87 ? -18.908 -9.260 -3.121 1.00 0.00 212 ASN A CA 2
ATOM 3118 C C . ASN A 1 87 ? -17.661 -8.853 -3.862 1.00 0.00 212 ASN A C 2
ATOM 3119 O O . ASN A 1 87 ? -16.837 -8.108 -3.340 1.00 0.00 212 ASN A O 2
ATOM 3130 N N . GLN A 1 88 ? -17.577 -9.210 -5.129 1.00 0.00 213 GLN A N 2
ATOM 3131 C CA . GLN A 1 88 ? -16.455 -8.869 -5.967 1.00 0.00 213 GLN A CA 2
ATOM 3132 C C . GLN A 1 88 ? -16.291 -7.351 -6.081 1.00 0.00 213 GLN A C 2
ATOM 3133 O O . GLN A 1 88 ? -15.158 -6.885 -6.109 1.00 0.00 213 GLN A O 2
ATOM 3147 N N . THR A 1 89 ? -17.385 -6.588 -6.115 1.00 0.00 214 THR A N 2
ATOM 3148 C CA . THR A 1 89 ? -17.333 -5.133 -6.168 1.00 0.00 214 THR A CA 2
ATOM 3149 C C . THR A 1 89 ? -16.746 -4.569 -4.870 1.00 0.00 214 THR A C 2
ATOM 3150 O O . THR A 1 89 ? -15.950 -3.637 -4.924 1.00 0.00 214 THR A O 2
ATOM 3161 N N . GLU A 1 90 ? -17.123 -5.126 -3.714 1.00 0.00 215 GLU A N 2
ATOM 3162 C CA . GLU A 1 90 ? -16.655 -4.650 -2.416 1.00 0.00 215 GLU A CA 2
ATOM 3163 C C . GLU A 1 90 ? -15.177 -4.966 -2.292 1.00 0.00 215 GLU A C 2
ATOM 3164 O O . GLU A 1 90 ? -14.389 -4.068 -2.010 1.00 0.00 215 GLU A O 2
ATOM 3176 N N . VAL A 1 91 ? -14.778 -6.218 -2.548 1.00 0.00 216 VAL A N 2
ATOM 3177 C CA . VAL A 1 91 ? -13.382 -6.585 -2.361 1.00 0.00 216 VAL A CA 2
ATOM 3178 C C . VAL A 1 91 ? -12.528 -5.795 -3.333 1.00 0.00 216 VAL A C 2
ATOM 3179 O O . VAL A 1 91 ? -11.411 -5.448 -2.967 1.00 0.00 216 VAL A O 2
ATOM 3192 N N . GLU A 1 92 ? -13.041 -5.538 -4.541 1.00 0.00 217 GLU A N 2
ATOM 3193 C CA . GLU A 1 92 ? -12.392 -4.721 -5.559 1.00 0.00 217 GLU A CA 2
ATOM 3194 C C . GLU A 1 92 ? -12.230 -3.293 -5.047 1.00 0.00 217 GLU A C 2
ATOM 3195 O O . GLU A 1 92 ? -11.139 -2.739 -5.165 1.00 0.00 217 GLU A O 2
ATOM 3207 N N . MET A 1 93 ? -13.275 -2.665 -4.511 1.00 0.00 218 MET A N 2
ATOM 3208 C CA . MET A 1 93 ? -13.167 -1.290 -4.053 1.00 0.00 218 MET A CA 2
ATOM 3209 C C . MET A 1 93 ? -12.206 -1.230 -2.870 1.00 0.00 218 MET A C 2
ATOM 3210 O O . MET A 1 93 ? -11.218 -0.506 -2.937 1.00 0.00 218 MET A O 2
ATOM 3224 N N . GLU A 1 94 ? -12.388 -2.088 -1.868 1.00 0.00 219 GLU A N 2
ATOM 3225 C CA . GLU A 1 94 ? -11.472 -2.288 -0.752 1.00 0.00 219 GLU A CA 2
ATOM 3226 C C . GLU A 1 94 ? -10.040 -2.547 -1.269 1.00 0.00 219 GLU A C 2
ATOM 3227 O O . GLU A 1 94 ? -9.060 -2.150 -0.632 1.00 0.00 219 GLU A O 2
ATOM 3239 N N . ASN A 1 95 ? -9.889 -3.188 -2.438 1.00 0.00 220 ASN A N 2
ATOM 3240 C CA . ASN A 1 95 ? -8.611 -3.450 -3.091 1.00 0.00 220 ASN A CA 2
ATOM 3241 C C . ASN A 1 95 ? -8.021 -2.171 -3.644 1.00 0.00 220 ASN A C 2
ATOM 3242 O O . ASN A 1 95 ? -6.909 -1.831 -3.265 1.00 0.00 220 ASN A O 2
ATOM 3253 N N . LYS A 1 96 ? -8.750 -1.425 -4.481 1.00 0.00 221 LYS A N 2
ATOM 3254 C CA . LYS A 1 96 ? -8.213 -0.207 -5.094 1.00 0.00 221 LYS A CA 2
ATOM 3255 C C . LYS A 1 96 ? -7.943 0.835 -4.027 1.00 0.00 221 LYS A C 2
ATOM 3256 O O . LYS A 1 96 ? -6.989 1.605 -4.150 1.00 0.00 221 LYS A O 2
ATOM 3275 N N . VAL A 1 97 ? -8.768 0.862 -2.989 1.00 0.00 222 VAL A N 2
ATOM 3276 C CA . VAL A 1 97 ? -8.544 1.700 -1.840 1.00 0.00 222 VAL A CA 2
ATOM 3277 C C . VAL A 1 97 ? -7.195 1.305 -1.247 1.00 0.00 222 VAL A C 2
ATOM 3278 O O . VAL A 1 97 ? -6.300 2.144 -1.216 1.00 0.00 222 VAL A O 2
ATOM 3291 N N . VAL A 1 98 ? -6.964 0.027 -0.907 1.00 0.00 223 VAL A N 2
ATOM 3292 C CA . VAL A 1 98 ? -5.705 -0.348 -0.280 1.00 0.00 223 VAL A CA 2
ATOM 3293 C C . VAL A 1 98 ? -4.516 -0.159 -1.244 1.00 0.00 223 VAL A C 2
ATOM 3294 O O . VAL A 1 98 ? -3.433 0.247 -0.821 1.00 0.00 223 VAL A O 2
ATOM 3307 N N . THR A 1 99 ? -4.682 -0.370 -2.553 1.00 0.00 224 THR A N 2
ATOM 3308 C CA . THR A 1 99 ? -3.600 -0.157 -3.500 1.00 0.00 224 THR A CA 2
ATOM 3309 C C . THR A 1 99 ? -3.259 1.328 -3.583 1.00 0.00 224 THR A C 2
ATOM 3310 O O . THR A 1 99 ? -2.070 1.645 -3.602 1.00 0.00 224 THR A O 2
ATOM 3321 N N . LYS A 1 100 ? -4.249 2.230 -3.625 1.00 0.00 225 LYS A N 2
ATOM 3322 C CA . LYS A 1 100 ? -4.031 3.669 -3.652 1.00 0.00 225 LYS A CA 2
ATOM 3323 C C . LYS A 1 100 ? -3.220 4.045 -2.445 1.00 0.00 225 LYS A C 2
ATOM 3324 O O . LYS A 1 100 ? -2.206 4.676 -2.667 1.00 0.00 225 LYS A O 2
ATOM 3343 N N . VAL A 1 101 ? -3.578 3.621 -1.231 1.00 0.00 226 VAL A N 2
ATOM 3344 C CA . VAL A 1 101 ? -2.861 4.093 -0.050 1.00 0.00 226 VAL A CA 2
ATOM 3345 C C . VAL A 1 101 ? -1.409 3.656 -0.151 1.00 0.00 226 VAL A C 2
ATOM 3346 O O . VAL A 1 101 ? -0.506 4.473 -0.015 1.00 0.00 226 VAL A O 2
ATOM 3359 N N . ILE A 1 102 ? -1.175 2.368 -0.402 1.00 0.00 227 ILE A N 2
ATOM 3360 C CA . ILE A 1 102 ? 0.155 1.796 -0.398 1.00 0.00 227 ILE A CA 2
ATOM 3361 C C . ILE A 1 102 ? 0.986 2.497 -1.483 1.00 0.00 227 ILE A C 2
ATOM 3362 O O . ILE A 1 102 ? 2.091 2.960 -1.203 1.00 0.00 227 ILE A O 2
ATOM 3378 N N . ARG A 1 103 ? 0.441 2.689 -2.692 1.00 0.00 228 ARG A N 2
ATOM 3379 C CA . ARG A 1 103 ? 1.130 3.471 -3.714 1.00 0.00 228 ARG A CA 2
ATOM 3380 C C . ARG A 1 103 ? 1.375 4.892 -3.232 1.00 0.00 228 ARG A C 2
ATOM 3381 O O . ARG A 1 103 ? 2.506 5.349 -3.315 1.00 0.00 228 ARG A O 2
ATOM 3402 N N . GLU A 1 104 ? 0.361 5.584 -2.715 1.00 0.00 229 GLU A N 2
ATOM 3403 C CA . GLU A 1 104 ? 0.441 6.981 -2.303 1.00 0.00 229 GLU A CA 2
ATOM 3404 C C . GLU A 1 104 ? 1.592 7.132 -1.325 1.00 0.00 229 GLU A C 2
ATOM 3405 O O . GLU A 1 104 ? 2.388 8.053 -1.505 1.00 0.00 229 GLU A O 2
ATOM 3417 N N . MET A 1 105 ? 1.708 6.226 -0.355 1.00 0.00 230 MET A N 2
ATOM 3418 C CA . MET A 1 105 ? 2.769 6.212 0.629 1.00 0.00 230 MET A CA 2
ATOM 3419 C C . MET A 1 105 ? 4.130 5.986 -0.002 1.00 0.00 230 MET A C 2
ATOM 3420 O O . MET A 1 105 ? 5.034 6.745 0.306 1.00 0.00 230 MET A O 2
ATOM 3434 N N . CYS A 1 106 ? 4.290 5.001 -0.894 1.00 0.00 231 CYS A N 2
ATOM 3435 C CA . CYS A 1 106 ? 5.582 4.779 -1.536 1.00 0.00 231 CYS A CA 2
ATOM 3436 C C . CYS A 1 106 ? 6.012 6.048 -2.300 1.00 0.00 231 CYS A C 2
ATOM 3437 O O . CYS A 1 106 ? 7.191 6.398 -2.298 1.00 0.00 231 CYS A O 2
ATOM 3444 N N . VAL A 1 107 ? 5.073 6.780 -2.918 1.00 0.00 232 VAL A N 2
ATOM 3445 C CA . VAL A 1 107 ? 5.374 8.059 -3.569 1.00 0.00 232 VAL A CA 2
ATOM 3446 C C . VAL A 1 107 ? 5.671 9.130 -2.506 1.00 0.00 232 VAL A C 2
ATOM 3447 O O . VAL A 1 107 ? 6.572 9.946 -2.679 1.00 0.00 232 VAL A O 2
ATOM 3460 N N . GLN A 1 108 ? 4.920 9.166 -1.399 1.00 0.00 233 GLN A N 2
ATOM 3461 C CA . GLN A 1 108 ? 5.113 10.099 -0.298 1.00 0.00 233 GLN A CA 2
ATOM 3462 C C . GLN A 1 108 ? 6.477 9.891 0.380 1.00 0.00 233 GLN A C 2
ATOM 3463 O O . GLN A 1 108 ? 7.078 10.862 0.837 1.00 0.00 233 GLN A O 2
ATOM 3477 N N . GLN A 1 109 ? 7.015 8.669 0.406 1.00 0.00 234 GLN A N 2
ATOM 3478 C CA . GLN A 1 109 ? 8.411 8.447 0.748 1.00 0.00 234 GLN A CA 2
ATOM 3479 C C . GLN A 1 109 ? 9.254 9.091 -0.320 1.00 0.00 234 GLN A C 2
ATOM 3480 O O . GLN A 1 109 ? 10.072 9.933 -0.002 1.00 0.00 234 GLN A O 2
ATOM 3494 N N . TYR A 1 110 ? 9.035 8.739 -1.585 1.00 0.00 235 TYR A N 2
ATOM 3495 C CA . TYR A 1 110 ? 9.849 9.237 -2.674 1.00 0.00 235 TYR A CA 2
ATOM 3496 C C . TYR A 1 110 ? 9.976 10.765 -2.646 1.00 0.00 235 TYR A C 2
ATOM 3497 O O . TYR A 1 110 ? 11.047 11.322 -2.888 1.00 0.00 235 TYR A O 2
ATOM 3515 N N . ARG A 1 111 ? 8.883 11.468 -2.342 1.00 0.00 236 ARG A N 2
ATOM 3516 C CA . ARG A 1 111 ? 8.879 12.919 -2.328 1.00 0.00 236 ARG A CA 2
ATOM 3517 C C . ARG A 1 111 ? 9.601 13.504 -1.120 1.00 0.00 236 ARG A C 2
ATOM 3518 O O . ARG A 1 111 ? 10.261 14.532 -1.277 1.00 0.00 236 ARG A O 2
ATOM 3539 N N . GLU A 1 112 ? 9.452 12.918 0.071 1.00 0.00 237 GLU A N 2
ATOM 3540 C CA . GLU A 1 112 ? 10.151 13.397 1.261 1.00 0.00 237 GLU A CA 2
ATOM 3541 C C . GLU A 1 112 ? 11.618 13.001 1.233 1.00 0.00 237 GLU A C 2
ATOM 3542 O O . GLU A 1 112 ? 12.443 13.792 1.666 1.00 0.00 237 GLU A O 2
ATOM 3554 N N . TYR A 1 113 ? 11.947 11.867 0.623 1.00 0.00 238 TYR A N 2
ATOM 3555 C CA . TYR A 1 113 ? 13.295 11.394 0.358 1.00 0.00 238 TYR A CA 2
ATOM 3556 C C . TYR A 1 113 ? 14.026 12.371 -0.564 1.00 0.00 238 TYR A C 2
ATOM 3557 O O . TYR A 1 113 ? 15.183 12.718 -0.337 1.00 0.00 238 TYR A O 2
ATOM 3575 N N . ARG A 1 114 ? 13.322 12.900 -1.566 1.00 0.00 239 ARG A N 2
ATOM 3576 C CA . ARG A 1 114 ? 13.808 14.004 -2.409 1.00 0.00 239 ARG A CA 2
ATOM 3577 C C . ARG A 1 114 ? 14.195 15.258 -1.619 1.00 0.00 239 ARG A C 2
ATOM 3578 O O . ARG A 1 114 ? 14.812 16.155 -2.196 1.00 0.00 239 ARG A O 2
ATOM 3599 N N . LEU A 1 115 ? 13.775 15.397 -0.357 1.00 0.00 240 LEU A N 2
ATOM 3600 C CA . LEU A 1 115 ? 14.066 16.531 0.502 1.00 0.00 240 LEU A CA 2
ATOM 3601 C C . LEU A 1 115 ? 15.071 16.133 1.589 1.00 0.00 240 LEU A C 2
ATOM 3602 O O . LEU A 1 115 ? 16.134 16.746 1.701 1.00 0.00 240 LEU A O 2
ATOM 3618 N N . ALA A 1 116 ? 14.754 15.115 2.385 1.00 0.00 241 ALA A N 2
ATOM 3619 C CA . ALA A 1 116 ? 15.537 14.574 3.483 1.00 0.00 241 ALA A CA 2
ATOM 3620 C C . ALA A 1 116 ? 16.846 13.976 2.971 1.00 0.00 241 ALA A C 2
ATOM 3621 O O . ALA A 1 116 ? 16.830 12.977 2.252 1.00 0.00 241 ALA A O 2
ATOM 3628 N N . SER A 1 117 ? 17.978 14.583 3.335 1.00 0.00 242 SER A N 2
ATOM 3629 C CA . SER A 1 117 ? 19.254 13.885 3.370 1.00 0.00 242 SER A CA 2
ATOM 3630 C C . SER A 1 117 ? 19.195 12.794 4.433 1.00 0.00 242 SER A C 2
ATOM 3631 O O . SER A 1 117 ? 19.925 11.803 4.291 1.00 0.00 242 SER A O 2
ATOM 3639 N N . GLY A 1 1 ? 22.912 -21.453 12.763 1.00 0.00 126 GLY A N 3
ATOM 3640 C CA . GLY A 1 1 ? 21.714 -21.572 11.924 1.00 0.00 126 GLY A CA 3
ATOM 3641 C C . GLY A 1 1 ? 21.557 -20.312 11.095 1.00 0.00 126 GLY A C 3
ATOM 3642 O O . GLY A 1 1 ? 22.501 -19.536 10.974 1.00 0.00 126 GLY A O 3
ATOM 3646 N N . SER A 1 2 ? 20.363 -20.087 10.547 1.00 0.00 127 SER A N 3
ATOM 3647 C CA . SER A 1 2 ? 20.051 -18.934 9.702 1.00 0.00 127 SER A CA 3
ATOM 3648 C C . SER A 1 2 ? 18.983 -18.044 10.352 1.00 0.00 127 SER A C 3
ATOM 3649 O O . SER A 1 2 ? 18.232 -17.362 9.659 1.00 0.00 127 SER A O 3
ATOM 3657 N N . VAL A 1 3 ? 18.877 -18.092 11.684 1.00 0.00 128 VAL A N 3
ATOM 3658 C CA . VAL A 1 3 ? 17.917 -17.333 12.475 1.00 0.00 128 VAL A CA 3
ATOM 3659 C C . VAL A 1 3 ? 18.714 -16.670 13.597 1.00 0.00 128 VAL A C 3
ATOM 3660 O O . VAL A 1 3 ? 19.143 -17.332 14.540 1.00 0.00 128 VAL A O 3
ATOM 3673 N N . VAL A 1 4 ? 19.051 -15.401 13.402 1.00 0.00 129 VAL A N 3
ATOM 3674 C CA . VAL A 1 4 ? 19.992 -14.603 14.183 1.00 0.00 129 VAL A CA 3
ATOM 3675 C C . VAL A 1 4 ? 19.990 -13.177 13.619 1.00 0.00 129 VAL A C 3
ATOM 3676 O O . VAL A 1 4 ? 20.090 -12.216 14.381 1.00 0.00 129 VAL A O 3
ATOM 3689 N N . GLY A 1 5 ? 19.847 -13.016 12.296 1.00 0.00 130 GLY A N 3
ATOM 3690 C CA . GLY A 1 5 ? 19.661 -11.708 11.688 1.00 0.00 130 GLY A CA 3
ATOM 3691 C C . GLY A 1 5 ? 18.287 -11.154 12.043 1.00 0.00 130 GLY A C 3
ATOM 3692 O O . GLY A 1 5 ? 18.155 -10.263 12.886 1.00 0.00 130 GLY A O 3
ATOM 3696 N N . GLY A 1 6 ? 17.259 -11.699 11.402 1.00 0.00 131 GLY A N 3
ATOM 3697 C CA . GLY A 1 6 ? 15.890 -11.251 11.557 1.00 0.00 131 GLY A CA 3
ATOM 3698 C C . GLY A 1 6 ? 14.981 -12.234 10.882 1.00 0.00 131 GLY A C 3
ATOM 3699 O O . GLY A 1 6 ? 14.459 -13.137 11.540 1.00 0.00 131 GLY A O 3
ATOM 3703 N N . LEU A 1 7 ? 14.945 -12.093 9.559 1.00 0.00 132 LEU A N 3
ATOM 3704 C CA . LEU A 1 7 ? 14.420 -12.911 8.494 1.00 0.00 132 LEU A CA 3
ATOM 3705 C C . LEU A 1 7 ? 13.188 -12.205 7.943 1.00 0.00 132 LEU A C 3
ATOM 3706 O O . LEU A 1 7 ? 12.154 -12.144 8.610 1.00 0.00 132 LEU A O 3
ATOM 3722 N N . GLY A 1 8 ? 13.318 -11.626 6.749 1.00 0.00 133 GLY A N 3
ATOM 3723 C CA . GLY A 1 8 ? 12.240 -10.909 6.082 1.00 0.00 133 GLY A CA 3
ATOM 3724 C C . GLY A 1 8 ? 12.155 -9.431 6.461 1.00 0.00 133 GLY A C 3
ATOM 3725 O O . GLY A 1 8 ? 11.149 -8.800 6.145 1.00 0.00 133 GLY A O 3
ATOM 3729 N N . GLY A 1 9 ? 13.175 -8.862 7.113 1.00 0.00 134 GLY A N 3
ATOM 3730 C CA . GLY A 1 9 ? 13.218 -7.459 7.503 1.00 0.00 134 GLY A CA 3
ATOM 3731 C C . GLY A 1 9 ? 13.461 -6.555 6.298 1.00 0.00 134 GLY A C 3
ATOM 3732 O O . GLY A 1 9 ? 14.579 -6.066 6.104 1.00 0.00 134 GLY A O 3
ATOM 3736 N N . TYR A 1 10 ? 12.447 -6.352 5.453 1.00 0.00 135 TYR A N 3
ATOM 3737 C CA . TYR A 1 10 ? 12.464 -5.340 4.397 1.00 0.00 135 TYR A CA 3
ATOM 3738 C C . TYR A 1 10 ? 12.526 -3.939 5.021 1.00 0.00 135 TYR A C 3
ATOM 3739 O O . TYR A 1 10 ? 12.201 -3.761 6.199 1.00 0.00 135 TYR A O 3
ATOM 3757 N N . ALA A 1 11 ? 12.970 -2.947 4.245 1.00 0.00 136 ALA A N 3
ATOM 3758 C CA . ALA A 1 11 ? 13.150 -1.582 4.723 1.00 0.00 136 ALA A CA 3
ATOM 3759 C C . ALA A 1 11 ? 11.767 -0.966 4.921 1.00 0.00 136 ALA A C 3
ATOM 3760 O O . ALA A 1 11 ? 10.955 -0.992 3.996 1.00 0.00 136 ALA A O 3
ATOM 3767 N N . MET A 1 12 ? 11.471 -0.469 6.124 1.00 0.00 137 MET A N 3
ATOM 3768 C CA . MET A 1 12 ? 10.144 -0.023 6.514 1.00 0.00 137 MET A CA 3
ATOM 3769 C C . MET A 1 12 ? 10.071 1.497 6.482 1.00 0.00 137 MET A C 3
ATOM 3770 O O . MET A 1 12 ? 10.982 2.195 6.932 1.00 0.00 137 MET A O 3
ATOM 3784 N N . GLY A 1 13 ? 8.954 2.006 5.979 1.00 0.00 138 GLY A N 3
ATOM 3785 C CA . GLY A 1 13 ? 8.582 3.398 6.011 1.00 0.00 138 GLY A CA 3
ATOM 3786 C C . GLY A 1 13 ? 8.009 3.798 7.361 1.00 0.00 138 GLY A C 3
ATOM 3787 O O . GLY A 1 13 ? 7.816 2.979 8.261 1.00 0.00 138 GLY A O 3
ATOM 3791 N N . ARG A 1 14 ? 7.695 5.081 7.476 1.00 0.00 139 ARG A N 3
ATOM 3792 C CA . ARG A 1 14 ? 7.184 5.676 8.710 1.00 0.00 139 ARG A CA 3
ATOM 3793 C C . ARG A 1 14 ? 5.663 5.720 8.713 1.00 0.00 139 ARG A C 3
ATOM 3794 O O . ARG A 1 14 ? 5.027 5.468 7.691 1.00 0.00 139 ARG A O 3
ATOM 3815 N N . VAL A 1 15 ? 5.083 6.071 9.859 1.00 0.00 140 VAL A N 3
ATOM 3816 C CA . VAL A 1 15 ? 3.657 6.301 10.024 1.00 0.00 140 VAL A CA 3
ATOM 3817 C C . VAL A 1 15 ? 3.304 7.538 9.233 1.00 0.00 140 VAL A C 3
ATOM 3818 O O . VAL A 1 15 ? 3.812 8.623 9.503 1.00 0.00 140 VAL A O 3
ATOM 3831 N N . MET A 1 16 ? 2.411 7.372 8.271 1.00 0.00 141 MET A N 3
ATOM 3832 C CA . MET A 1 16 ? 1.783 8.511 7.630 1.00 0.00 141 MET A CA 3
ATOM 3833 C C . MET A 1 16 ? 0.296 8.242 7.382 1.00 0.00 141 MET A C 3
ATOM 3834 O O . MET A 1 16 ? -0.086 7.591 6.403 1.00 0.00 141 MET A O 3
ATOM 3848 N N . SER A 1 17 ? -0.561 8.724 8.285 1.00 0.00 142 SER A N 3
ATOM 3849 C CA . SER A 1 17 ? -2.006 8.558 8.210 1.00 0.00 142 SER A CA 3
ATOM 3850 C C . SER A 1 17 ? -2.725 9.833 8.645 1.00 0.00 142 SER A C 3
ATOM 3851 O O . SER A 1 17 ? -2.449 10.357 9.727 1.00 0.00 142 SER A O 3
ATOM 3859 N N . GLY A 1 18 ? -3.676 10.307 7.840 1.00 0.00 143 GLY A N 3
ATOM 3860 C CA . GLY A 1 18 ? -4.443 11.515 8.114 1.00 0.00 143 GLY A CA 3
ATOM 3861 C C . GLY A 1 18 ? -3.801 12.720 7.437 1.00 0.00 143 GLY A C 3
ATOM 3862 O O . GLY A 1 18 ? -3.597 13.748 8.081 1.00 0.00 143 GLY A O 3
ATOM 3866 N N . MET A 1 19 ? -3.441 12.587 6.160 1.00 0.00 144 MET A N 3
ATOM 3867 C CA . MET A 1 19 ? -3.100 13.688 5.274 1.00 0.00 144 MET A CA 3
ATOM 3868 C C . MET A 1 19 ? -4.410 14.265 4.704 1.00 0.00 144 MET A C 3
ATOM 3869 O O . MET A 1 19 ? -5.492 13.877 5.137 1.00 0.00 144 MET A O 3
ATOM 3883 N N . ASN A 1 20 ? -4.328 15.175 3.727 1.00 0.00 145 ASN A N 3
ATOM 3884 C CA . ASN A 1 20 ? -5.459 15.993 3.257 1.00 0.00 145 ASN A CA 3
ATOM 3885 C C . ASN A 1 20 ? -6.726 15.193 2.917 1.00 0.00 145 ASN A C 3
ATOM 3886 O O . ASN A 1 20 ? -7.814 15.609 3.310 1.00 0.00 145 ASN A O 3
ATOM 3897 N N . TYR A 1 21 ? -6.568 14.088 2.178 1.00 0.00 146 TYR A N 3
ATOM 3898 C CA . TYR A 1 21 ? -7.551 13.041 1.885 1.00 0.00 146 TYR A CA 3
ATOM 3899 C C . TYR A 1 21 ? -9.000 13.569 1.783 1.00 0.00 146 TYR A C 3
ATOM 3900 O O . TYR A 1 21 ? -9.750 13.460 2.748 1.00 0.00 146 TYR A O 3
ATOM 3918 N N . HIS A 1 22 ? -9.395 14.111 0.616 1.00 0.00 147 HIS A N 3
ATOM 3919 C CA . HIS A 1 22 ? -10.671 14.810 0.350 1.00 0.00 147 HIS A CA 3
ATOM 3920 C C . HIS A 1 22 ? -11.926 14.066 0.849 1.00 0.00 147 HIS A C 3
ATOM 3921 O O . HIS A 1 22 ? -12.334 14.313 1.983 1.00 0.00 147 HIS A O 3
ATOM 3935 N N . PHE A 1 23 ? -12.517 13.142 0.066 1.00 0.00 148 PHE A N 3
ATOM 3936 C CA . PHE A 1 23 ? -13.344 12.063 0.598 1.00 0.00 148 PHE A CA 3
ATOM 3937 C C . PHE A 1 23 ? -14.598 12.519 1.371 1.00 0.00 148 PHE A C 3
ATOM 3938 O O . PHE A 1 23 ? -15.052 11.865 2.310 1.00 0.00 148 PHE A O 3
ATOM 3955 N N . ASP A 1 24 ? -15.209 13.623 0.941 1.00 0.00 149 ASP A N 3
ATOM 3956 C CA . ASP A 1 24 ? -16.298 14.288 1.671 1.00 0.00 149 ASP A CA 3
ATOM 3957 C C . ASP A 1 24 ? -17.665 13.653 1.382 1.00 0.00 149 ASP A C 3
ATOM 3958 O O . ASP A 1 24 ? -18.674 13.965 2.023 1.00 0.00 149 ASP A O 3
ATOM 3967 N N . ARG A 1 25 ? -17.728 12.834 0.334 1.00 0.00 150 ARG A N 3
ATOM 3968 C CA . ARG A 1 25 ? -18.957 12.348 -0.279 1.00 0.00 150 ARG A CA 3
ATOM 3969 C C . ARG A 1 25 ? -19.306 10.960 0.232 1.00 0.00 150 ARG A C 3
ATOM 3970 O O . ARG A 1 25 ? -18.398 10.214 0.571 1.00 0.00 150 ARG A O 3
ATOM 3991 N N . PRO A 1 26 ? -20.580 10.556 0.187 1.00 0.00 151 PRO A N 3
ATOM 3992 C CA . PRO A 1 26 ? -21.027 9.278 0.727 1.00 0.00 151 PRO A CA 3
ATOM 3993 C C . PRO A 1 26 ? -20.489 8.063 -0.035 1.00 0.00 151 PRO A C 3
ATOM 3994 O O . PRO A 1 26 ? -20.287 7.014 0.577 1.00 0.00 151 PRO A O 3
ATOM 4005 N N . ASP A 1 27 ? -20.332 8.147 -1.360 1.00 0.00 152 ASP A N 3
ATOM 4006 C CA . ASP A 1 27 ? -19.680 7.077 -2.123 1.00 0.00 152 ASP A CA 3
ATOM 4007 C C . ASP A 1 27 ? -18.176 7.109 -1.918 1.00 0.00 152 ASP A C 3
ATOM 4008 O O . ASP A 1 27 ? -17.574 6.080 -1.627 1.00 0.00 152 ASP A O 3
ATOM 4017 N N . GLU A 1 28 ? -17.566 8.292 -2.044 1.00 0.00 153 GLU A N 3
ATOM 4018 C CA . GLU A 1 28 ? -16.125 8.420 -1.874 1.00 0.00 153 GLU A CA 3
ATOM 4019 C C . GLU A 1 28 ? -15.706 8.008 -0.468 1.00 0.00 153 GLU A C 3
ATOM 4020 O O . GLU A 1 28 ? -14.630 7.439 -0.331 1.00 0.00 153 GLU A O 3
ATOM 4032 N N . TYR A 1 29 ? -16.551 8.207 0.548 1.00 0.00 154 TYR A N 3
ATOM 4033 C CA . TYR A 1 29 ? -16.373 7.790 1.930 1.00 0.00 154 TYR A CA 3
ATOM 4034 C C . TYR A 1 29 ? -16.048 6.311 2.015 1.00 0.00 154 TYR A C 3
ATOM 4035 O O . TYR A 1 29 ? -15.329 5.906 2.923 1.00 0.00 154 TYR A O 3
ATOM 4053 N N . ARG A 1 30 ? -16.604 5.474 1.131 1.00 0.00 155 ARG A N 3
ATOM 4054 C CA . ARG A 1 30 ? -16.272 4.061 1.174 1.00 0.00 155 ARG A CA 3
ATOM 4055 C C . ARG A 1 30 ? -14.782 3.830 1.067 1.00 0.00 155 ARG A C 3
ATOM 4056 O O . ARG A 1 30 ? -14.310 2.862 1.638 1.00 0.00 155 ARG A O 3
ATOM 4077 N N . TRP A 1 31 ? -14.051 4.694 0.370 1.00 0.00 156 TRP A N 3
ATOM 4078 C CA . TRP A 1 31 ? -12.606 4.649 0.347 1.00 0.00 156 TRP A CA 3
ATOM 4079 C C . TRP A 1 31 ? -12.074 4.687 1.784 1.00 0.00 156 TRP A C 3
ATOM 4080 O O . TRP A 1 31 ? -11.323 3.799 2.160 1.00 0.00 156 TRP A O 3
ATOM 4101 N N . TRP A 1 32 ? -12.505 5.631 2.621 1.00 0.00 157 TRP A N 3
ATOM 4102 C CA . TRP A 1 32 ? -12.123 5.730 4.029 1.00 0.00 157 TRP A CA 3
ATOM 4103 C C . TRP A 1 32 ? -12.643 4.527 4.809 1.00 0.00 157 TRP A C 3
ATOM 4104 O O . TRP A 1 32 ? -11.897 3.940 5.581 1.00 0.00 157 TRP A O 3
ATOM 4125 N N . SER A 1 33 ? -13.916 4.170 4.641 1.00 0.00 158 SER A N 3
ATOM 4126 C CA . SER A 1 33 ? -14.572 3.080 5.349 1.00 0.00 158 SER A CA 3
ATOM 4127 C C . SER A 1 33 ? -13.797 1.774 5.128 1.00 0.00 158 SER A C 3
ATOM 4128 O O . SER A 1 33 ? -13.455 1.078 6.088 1.00 0.00 158 SER A O 3
ATOM 4136 N N . GLU A 1 34 ? -13.489 1.450 3.875 1.00 0.00 159 GLU A N 3
ATOM 4137 C CA . GLU A 1 34 ? -12.760 0.245 3.506 1.00 0.00 159 GLU A CA 3
ATOM 4138 C C . GLU A 1 34 ? -11.262 0.382 3.847 1.00 0.00 159 GLU A C 3
ATOM 4139 O O . GLU A 1 34 ? -10.612 -0.607 4.190 1.00 0.00 159 GLU A O 3
ATOM 4151 N N . ASN A 1 35 ? -10.693 1.595 3.828 1.00 0.00 160 ASN A N 3
ATOM 4152 C CA . ASN A 1 35 ? -9.325 1.874 4.294 1.00 0.00 160 ASN A CA 3
ATOM 4153 C C . ASN A 1 35 ? -9.211 1.579 5.783 1.00 0.00 160 ASN A C 3
ATOM 4154 O O . ASN A 1 35 ? -8.232 0.984 6.223 1.00 0.00 160 ASN A O 3
ATOM 4165 N N . SER A 1 36 ? -10.221 1.964 6.558 1.00 0.00 161 SER A N 3
ATOM 4166 C CA . SER A 1 36 ? -10.300 1.799 7.996 1.00 0.00 161 SER A CA 3
ATOM 4167 C C . SER A 1 36 ? -10.108 0.330 8.400 1.00 0.00 161 SER A C 3
ATOM 4168 O O . SER A 1 36 ? -9.671 0.071 9.517 1.00 0.00 161 SER A O 3
ATOM 4176 N N . ALA A 1 37 ? -10.454 -0.634 7.534 1.00 0.00 162 ALA A N 3
ATOM 4177 C CA . ALA A 1 37 ? -10.207 -2.056 7.763 1.00 0.00 162 ALA A CA 3
ATOM 4178 C C . ALA A 1 37 ? -8.719 -2.436 7.744 1.00 0.00 162 ALA A C 3
ATOM 4179 O O . ALA A 1 37 ? -8.337 -3.450 8.327 1.00 0.00 162 ALA A O 3
ATOM 4186 N N . ARG A 1 38 ? -7.879 -1.700 7.010 1.00 0.00 163 ARG A N 3
ATOM 4187 C CA . ARG A 1 38 ? -6.511 -2.090 6.671 1.00 0.00 163 ARG A CA 3
ATOM 4188 C C . ARG A 1 38 ? -5.466 -1.145 7.226 1.00 0.00 163 ARG A C 3
ATOM 4189 O O . ARG A 1 38 ? -4.453 -1.631 7.722 1.00 0.00 163 ARG A O 3
ATOM 4210 N N . TYR A 1 39 ? -5.706 0.156 7.079 1.00 0.00 164 TYR A N 3
ATOM 4211 C CA . TYR A 1 39 ? -4.911 1.307 7.503 1.00 0.00 164 TYR A CA 3
ATOM 4212 C C . TYR A 1 39 ? -3.457 0.954 7.869 1.00 0.00 164 TYR A C 3
ATOM 4213 O O . TYR A 1 39 ? -3.090 0.869 9.044 1.00 0.00 164 TYR A O 3
ATOM 4231 N N . PRO A 1 40 ? -2.605 0.678 6.867 1.00 0.00 165 PRO A N 3
ATOM 4232 C CA . PRO A 1 40 ? -1.234 0.281 7.127 1.00 0.00 165 PRO A CA 3
ATOM 4233 C C . PRO A 1 40 ? -0.355 1.462 7.526 1.00 0.00 165 PRO A C 3
ATOM 4234 O O . PRO A 1 40 ? 0.651 1.243 8.196 1.00 0.00 165 PRO A O 3
ATOM 4245 N N . ASN A 1 41 ? -0.688 2.680 7.080 1.00 0.00 166 ASN A N 3
ATOM 4246 C CA . ASN A 1 41 ? -0.008 3.978 7.236 1.00 0.00 166 ASN A CA 3
ATOM 4247 C C . ASN A 1 41 ? 1.459 4.034 6.816 1.00 0.00 166 ASN A C 3
ATOM 4248 O O . ASN A 1 41 ? 1.997 5.117 6.657 1.00 0.00 166 ASN A O 3
ATOM 4259 N N . ARG A 1 42 ? 2.131 2.906 6.653 1.00 0.00 167 ARG A N 3
ATOM 4260 C CA . ARG A 1 42 ? 3.555 2.756 6.422 1.00 0.00 167 ARG A CA 3
ATOM 4261 C C . ARG A 1 42 ? 3.677 1.686 5.341 1.00 0.00 167 ARG A C 3
ATOM 4262 O O . ARG A 1 42 ? 2.686 1.013 5.027 1.00 0.00 167 ARG A O 3
ATOM 4283 N N . VAL A 1 43 ? 4.858 1.539 4.754 1.00 0.00 168 VAL A N 3
ATOM 4284 C CA . VAL A 1 43 ? 5.072 0.666 3.606 1.00 0.00 168 VAL A CA 3
ATOM 4285 C C . VAL A 1 43 ? 6.422 -0.032 3.756 1.00 0.00 168 VAL A C 3
ATOM 4286 O O . VAL A 1 43 ? 7.217 0.373 4.603 1.00 0.00 168 VAL A O 3
ATOM 4299 N N . TYR A 1 44 ? 6.687 -1.055 2.949 1.00 0.00 169 TYR A N 3
ATOM 4300 C CA . TYR A 1 44 ? 7.963 -1.744 2.856 1.00 0.00 169 TYR A CA 3
ATOM 4301 C C . TYR A 1 44 ? 8.525 -1.544 1.459 1.00 0.00 169 TYR A C 3
ATOM 4302 O O . TYR A 1 44 ? 7.774 -1.527 0.486 1.00 0.00 169 TYR A O 3
ATOM 4320 N N . TYR A 1 45 ? 9.842 -1.438 1.350 1.00 0.00 170 TYR A N 3
ATOM 4321 C CA . TYR A 1 45 ? 10.572 -1.366 0.097 1.00 0.00 170 TYR A CA 3
ATOM 4322 C C . TYR A 1 45 ? 11.772 -2.303 0.196 1.00 0.00 170 TYR A C 3
ATOM 4323 O O . TYR A 1 45 ? 12.211 -2.686 1.287 1.00 0.00 170 TYR A O 3
ATOM 4341 N N . ARG A 1 46 ? 12.282 -2.710 -0.964 1.00 0.00 171 ARG A N 3
ATOM 4342 C CA . ARG A 1 46 ? 13.498 -3.485 -1.077 1.00 0.00 171 ARG A CA 3
ATOM 4343 C C . ARG A 1 46 ? 14.683 -2.562 -1.268 1.00 0.00 171 ARG A C 3
ATOM 4344 O O . ARG A 1 46 ? 14.547 -1.361 -1.507 1.00 0.00 171 ARG A O 3
ATOM 4365 N N . ASP A 1 47 ? 15.854 -3.166 -1.198 1.00 0.00 172 ASP A N 3
ATOM 4366 C CA . ASP A 1 47 ? 17.125 -2.492 -1.398 1.00 0.00 172 ASP A CA 3
ATOM 4367 C C . ASP A 1 47 ? 17.414 -2.519 -2.899 1.00 0.00 172 ASP A C 3
ATOM 4368 O O . ASP A 1 47 ? 18.026 -3.458 -3.418 1.00 0.00 172 ASP A O 3
ATOM 4377 N N . TYR A 1 48 ? 16.842 -1.559 -3.629 1.00 0.00 173 TYR A N 3
ATOM 4378 C CA . TYR A 1 48 ? 17.033 -1.384 -5.072 1.00 0.00 173 TYR A CA 3
ATOM 4379 C C . TYR A 1 48 ? 18.496 -1.105 -5.453 1.00 0.00 173 TYR A C 3
ATOM 4380 O O . TYR A 1 48 ? 19.319 -0.766 -4.602 1.00 0.00 173 TYR A O 3
ATOM 4398 N N . SER A 1 49 ? 18.820 -1.206 -6.744 1.00 0.00 174 SER A N 3
ATOM 4399 C CA . SER A 1 49 ? 20.148 -0.916 -7.271 1.00 0.00 174 SER A CA 3
ATOM 4400 C C . SER A 1 49 ? 20.463 0.588 -7.219 1.00 0.00 174 SER A C 3
ATOM 4401 O O . SER A 1 49 ? 21.394 0.967 -6.512 1.00 0.00 174 SER A O 3
ATOM 4409 N N . SER A 1 50 ? 19.727 1.421 -7.979 1.00 0.00 175 SER A N 3
ATOM 4410 C CA . SER A 1 50 ? 20.000 2.839 -8.264 1.00 0.00 175 SER A CA 3
ATOM 4411 C C . SER A 1 50 ? 19.330 3.342 -9.560 1.00 0.00 175 SER A C 3
ATOM 4412 O O . SER A 1 50 ? 18.571 4.308 -9.476 1.00 0.00 175 SER A O 3
ATOM 4420 N N . PRO A 1 51 ? 19.612 2.781 -10.755 1.00 0.00 176 PRO A N 3
ATOM 4421 C CA . PRO A 1 51 ? 19.322 3.409 -12.050 1.00 0.00 176 PRO A CA 3
ATOM 4422 C C . PRO A 1 51 ? 17.876 3.151 -12.483 1.00 0.00 176 PRO A C 3
ATOM 4423 O O . PRO A 1 51 ? 17.590 2.683 -13.588 1.00 0.00 176 PRO A O 3
ATOM 4434 N N . VAL A 1 52 ? 16.930 3.422 -11.600 1.00 0.00 177 VAL A N 3
ATOM 4435 C CA . VAL A 1 52 ? 15.585 2.877 -11.635 1.00 0.00 177 VAL A CA 3
ATOM 4436 C C . VAL A 1 52 ? 14.637 4.081 -11.504 1.00 0.00 177 VAL A C 3
ATOM 4437 O O . VAL A 1 52 ? 15.000 5.057 -10.835 1.00 0.00 177 VAL A O 3
ATOM 4450 N N . PRO A 1 53 ? 13.473 4.089 -12.170 1.00 0.00 178 PRO A N 3
ATOM 4451 C CA . PRO A 1 53 ? 12.596 5.258 -12.154 1.00 0.00 178 PRO A CA 3
ATOM 4452 C C . PRO A 1 53 ? 11.930 5.452 -10.773 1.00 0.00 178 PRO A C 3
ATOM 4453 O O . PRO A 1 53 ? 12.206 4.716 -9.822 1.00 0.00 178 PRO A O 3
ATOM 4464 N N . GLN A 1 54 ? 11.102 6.485 -10.595 1.00 0.00 179 GLN A N 3
ATOM 4465 C CA . GLN A 1 54 ? 10.272 6.588 -9.391 1.00 0.00 179 GLN A CA 3
ATOM 4466 C C . GLN A 1 54 ? 9.190 5.510 -9.407 1.00 0.00 179 GLN A C 3
ATOM 4467 O O . GLN A 1 54 ? 8.856 4.939 -8.371 1.00 0.00 179 GLN A O 3
ATOM 4481 N N . ASP A 1 55 ? 8.634 5.234 -10.586 1.00 0.00 180 ASP A N 3
ATOM 4482 C CA . ASP A 1 55 ? 7.416 4.444 -10.707 1.00 0.00 180 ASP A CA 3
ATOM 4483 C C . ASP A 1 55 ? 7.642 2.993 -10.296 1.00 0.00 180 ASP A C 3
ATOM 4484 O O . ASP A 1 55 ? 6.802 2.438 -9.595 1.00 0.00 180 ASP A O 3
ATOM 4493 N N . VAL A 1 56 ? 8.803 2.420 -10.637 1.00 0.00 181 VAL A N 3
ATOM 4494 C CA . VAL A 1 56 ? 9.263 1.121 -10.135 1.00 0.00 181 VAL A CA 3
ATOM 4495 C C . VAL A 1 56 ? 9.373 1.139 -8.611 1.00 0.00 181 VAL A C 3
ATOM 4496 O O . VAL A 1 56 ? 8.986 0.162 -7.980 1.00 0.00 181 VAL A O 3
ATOM 4509 N N . PHE A 1 57 ? 9.888 2.226 -8.011 1.00 0.00 182 PHE A N 3
ATOM 4510 C CA . PHE A 1 57 ? 10.180 2.242 -6.589 1.00 0.00 182 PHE A CA 3
ATOM 4511 C C . PHE A 1 57 ? 8.861 2.066 -5.882 1.00 0.00 182 PHE A C 3
ATOM 4512 O O . PHE A 1 57 ? 8.740 1.201 -5.019 1.00 0.00 182 PHE A O 3
ATOM 4529 N N . VAL A 1 58 ? 7.873 2.850 -6.300 1.00 0.00 183 VAL A N 3
ATOM 4530 C CA . VAL A 1 58 ? 6.521 2.777 -5.807 1.00 0.00 183 VAL A CA 3
ATOM 4531 C C . VAL A 1 58 ? 5.909 1.414 -6.111 1.00 0.00 183 VAL A C 3
ATOM 4532 O O . VAL A 1 58 ? 5.322 0.832 -5.208 1.00 0.00 183 VAL A O 3
ATOM 4545 N N . ALA A 1 59 ? 6.009 0.909 -7.340 1.00 0.00 184 ALA A N 3
ATOM 4546 C CA . ALA A 1 59 ? 5.341 -0.315 -7.749 1.00 0.00 184 ALA A CA 3
ATOM 4547 C C . ALA A 1 59 ? 5.867 -1.525 -6.976 1.00 0.00 184 ALA A C 3
ATOM 4548 O O . ALA A 1 59 ? 5.084 -2.328 -6.476 1.00 0.00 184 ALA A O 3
ATOM 4555 N N . ASP A 1 60 ? 7.184 -1.661 -6.851 1.00 0.00 185 ASP A N 3
ATOM 4556 C CA . ASP A 1 60 ? 7.814 -2.773 -6.147 1.00 0.00 185 ASP A CA 3
ATOM 4557 C C . ASP A 1 60 ? 7.638 -2.619 -4.637 1.00 0.00 185 ASP A C 3
ATOM 4558 O O . ASP A 1 60 ? 7.403 -3.619 -3.961 1.00 0.00 185 ASP A O 3
ATOM 4567 N N . CYS A 1 61 ? 7.664 -1.384 -4.120 1.00 0.00 186 CYS A N 3
ATOM 4568 C CA . CYS A 1 61 ? 7.351 -1.054 -2.731 1.00 0.00 186 CYS A CA 3
ATOM 4569 C C . CYS A 1 61 ? 5.941 -1.544 -2.435 1.00 0.00 186 CYS A C 3
ATOM 4570 O O . CYS A 1 61 ? 5.701 -2.265 -1.468 1.00 0.00 186 CYS A O 3
ATOM 4577 N N . PHE A 1 62 ? 4.994 -1.190 -3.303 1.00 0.00 187 PHE A N 3
ATOM 4578 C CA . PHE A 1 62 ? 3.612 -1.585 -3.176 1.00 0.00 187 PHE A CA 3
ATOM 4579 C C . PHE A 1 62 ? 3.503 -3.098 -3.191 1.00 0.00 187 PHE A C 3
ATOM 4580 O O . PHE A 1 62 ? 2.923 -3.657 -2.263 1.00 0.00 187 PHE A O 3
ATOM 4597 N N . ASN A 1 63 ? 4.092 -3.748 -4.195 1.00 0.00 188 ASN A N 3
ATOM 4598 C CA . ASN A 1 63 ? 4.000 -5.187 -4.356 1.00 0.00 188 ASN A CA 3
ATOM 4599 C C . ASN A 1 63 ? 4.579 -5.928 -3.156 1.00 0.00 188 ASN A C 3
ATOM 4600 O O . ASN A 1 63 ? 4.060 -6.992 -2.837 1.00 0.00 188 ASN A O 3
ATOM 4611 N N . ILE A 1 64 ? 5.620 -5.417 -2.494 1.00 0.00 189 ILE A N 3
ATOM 4612 C CA . ILE A 1 64 ? 6.184 -6.003 -1.273 1.00 0.00 189 ILE A CA 3
ATOM 4613 C C . ILE A 1 64 ? 5.258 -5.735 -0.088 1.00 0.00 189 ILE A C 3
ATOM 4614 O O . ILE A 1 64 ? 4.918 -6.660 0.650 1.00 0.00 189 ILE A O 3
ATOM 4630 N N . THR A 1 65 ? 4.834 -4.486 0.101 1.00 0.00 190 THR A N 3
ATOM 4631 C CA . THR A 1 65 ? 3.997 -4.092 1.221 1.00 0.00 190 THR A CA 3
ATOM 4632 C C . THR A 1 65 ? 2.724 -4.939 1.246 1.00 0.00 190 THR A C 3
ATOM 4633 O O . THR A 1 65 ? 2.360 -5.488 2.288 1.00 0.00 190 THR A O 3
ATOM 4644 N N . VAL A 1 66 ? 2.034 -5.050 0.105 1.00 0.00 191 VAL A N 3
ATOM 4645 C CA . VAL A 1 66 ? 0.828 -5.849 0.041 1.00 0.00 191 VAL A CA 3
ATOM 4646 C C . VAL A 1 66 ? 1.159 -7.330 0.283 1.00 0.00 191 VAL A C 3
ATOM 4647 O O . VAL A 1 66 ? 0.352 -8.040 0.876 1.00 0.00 191 VAL A O 3
ATOM 4660 N N . THR A 1 67 ? 2.338 -7.797 -0.134 1.00 0.00 192 THR A N 3
ATOM 4661 C CA . THR A 1 67 ? 2.777 -9.163 0.074 1.00 0.00 192 THR A CA 3
ATOM 4662 C C . THR A 1 67 ? 2.833 -9.505 1.571 1.00 0.00 192 THR A C 3
ATOM 4663 O O . THR A 1 67 ? 2.253 -10.527 1.945 1.00 0.00 192 THR A O 3
ATOM 4674 N N . GLU A 1 68 ? 3.472 -8.702 2.438 1.00 0.00 193 GLU A N 3
ATOM 4675 C CA . GLU A 1 68 ? 3.532 -9.026 3.864 1.00 0.00 193 GLU A CA 3
ATOM 4676 C C . GLU A 1 68 ? 2.124 -8.920 4.451 1.00 0.00 193 GLU A C 3
ATOM 4677 O O . GLU A 1 68 ? 1.625 -9.847 5.092 1.00 0.00 193 GLU A O 3
ATOM 4689 N N . TYR A 1 69 ? 1.430 -7.822 4.143 1.00 0.00 194 TYR A N 3
ATOM 4690 C CA . TYR A 1 69 ? 0.093 -7.550 4.656 1.00 0.00 194 TYR A CA 3
ATOM 4691 C C . TYR A 1 69 ? -0.967 -8.492 4.053 1.00 0.00 194 TYR A C 3
ATOM 4692 O O . TYR A 1 69 ? -2.136 -8.415 4.433 1.00 0.00 194 TYR A O 3
ATOM 4710 N N . SER A 1 70 ? -0.551 -9.412 3.175 1.00 0.00 195 SER A N 3
ATOM 4711 C CA . SER A 1 70 ? -1.269 -10.544 2.637 1.00 0.00 195 SER A CA 3
ATOM 4712 C C . SER A 1 70 ? -2.498 -10.140 1.808 1.00 0.00 195 SER A C 3
ATOM 4713 O O . SER A 1 70 ? -3.513 -10.839 1.805 1.00 0.00 195 SER A O 3
ATOM 4721 N N . ILE A 1 71 ? -2.370 -9.035 1.072 1.00 0.00 196 ILE A N 3
ATOM 4722 C CA . ILE A 1 71 ? -3.379 -8.310 0.298 1.00 0.00 196 ILE A CA 3
ATOM 4723 C C . ILE A 1 71 ? -2.850 -8.070 -1.122 1.00 0.00 196 ILE A C 3
ATOM 4724 O O . ILE A 1 71 ? -1.716 -8.418 -1.460 1.00 0.00 196 ILE A O 3
ATOM 4740 N N . GLY A 1 72 ? -3.660 -7.428 -1.959 1.00 0.00 197 GLY A N 3
ATOM 4741 C CA . GLY A 1 72 ? -3.250 -6.934 -3.258 1.00 0.00 197 GLY A CA 3
ATOM 4742 C C . GLY A 1 72 ? -3.185 -8.043 -4.300 1.00 0.00 197 GLY A C 3
ATOM 4743 O O . GLY A 1 72 ? -3.651 -9.160 -4.067 1.00 0.00 197 GLY A O 3
ATOM 4747 N N . PRO A 1 73 ? -2.605 -7.725 -5.464 1.00 0.00 198 PRO A N 3
ATOM 4748 C CA . PRO A 1 73 ? -2.284 -8.692 -6.501 1.00 0.00 198 PRO A CA 3
ATOM 4749 C C . PRO A 1 73 ? -1.127 -9.616 -6.091 1.00 0.00 198 PRO A C 3
ATOM 4750 O O . PRO A 1 73 ? -0.762 -10.484 -6.880 1.00 0.00 198 PRO A O 3
ATOM 4761 N N . ALA A 1 74 ? -0.556 -9.442 -4.893 1.00 0.00 199 ALA A N 3
ATOM 4762 C CA . ALA A 1 74 ? 0.483 -10.278 -4.316 1.00 0.00 199 ALA A CA 3
ATOM 4763 C C . ALA A 1 74 ? -0.012 -10.893 -2.997 1.00 0.00 199 ALA A C 3
ATOM 4764 O O . ALA A 1 74 ? 0.774 -11.120 -2.074 1.00 0.00 199 ALA A O 3
ATOM 4771 N N . ALA A 1 75 ? -1.321 -11.133 -2.865 1.00 0.00 200 ALA A N 3
ATOM 4772 C CA . ALA A 1 75 ? -1.876 -11.894 -1.780 1.00 0.00 200 ALA A CA 3
ATOM 4773 C C . ALA A 1 75 ? -1.541 -13.361 -2.035 1.00 0.00 200 ALA A C 3
ATOM 4774 O O . ALA A 1 75 ? -1.025 -13.788 -3.071 1.00 0.00 200 ALA A O 3
ATOM 4781 N N . LYS A 1 76 ? -1.932 -14.164 -1.070 1.00 0.00 201 LYS A N 3
ATOM 4782 C CA . LYS A 1 76 ? -1.739 -15.606 -1.069 1.00 0.00 201 LYS A CA 3
ATOM 4783 C C . LYS A 1 76 ? -3.074 -16.304 -0.872 1.00 0.00 201 LYS A C 3
ATOM 4784 O O . LYS A 1 76 ? -3.232 -17.121 0.038 1.00 0.00 201 LYS A O 3
ATOM 4803 N N . LYS A 1 77 ? -4.058 -15.944 -1.697 1.00 0.00 202 LYS A N 3
ATOM 4804 C CA . LYS A 1 77 ? -5.367 -16.576 -1.719 1.00 0.00 202 LYS A CA 3
ATOM 4805 C C . LYS A 1 77 ? -5.900 -16.508 -3.145 1.00 0.00 202 LYS A C 3
ATOM 4806 O O . LYS A 1 77 ? -5.680 -15.505 -3.828 1.00 0.00 202 LYS A O 3
ATOM 4825 N N . ASN A 1 78 ? -6.611 -17.545 -3.580 1.00 0.00 203 ASN A N 3
ATOM 4826 C CA . ASN A 1 78 ? -7.194 -17.691 -4.898 1.00 0.00 203 ASN A CA 3
ATOM 4827 C C . ASN A 1 78 ? -8.546 -17.042 -4.794 1.00 0.00 203 ASN A C 3
ATOM 4828 O O . ASN A 1 78 ? -9.397 -17.561 -4.067 1.00 0.00 203 ASN A O 3
ATOM 4839 N N . THR A 1 79 ? -8.740 -15.910 -5.458 1.00 0.00 204 THR A N 3
ATOM 4840 C CA . THR A 1 79 ? -9.956 -15.136 -5.290 1.00 0.00 204 THR A CA 3
ATOM 4841 C C . THR A 1 79 ? -11.012 -15.446 -6.355 1.00 0.00 204 THR A C 3
ATOM 4842 O O . THR A 1 79 ? -11.910 -14.636 -6.605 1.00 0.00 204 THR A O 3
ATOM 4853 N N . SER A 1 80 ? -10.934 -16.616 -6.984 1.00 0.00 205 SER A N 3
ATOM 4854 C CA . SER A 1 80 ? -11.936 -17.069 -7.922 1.00 0.00 205 SER A CA 3
ATOM 4855 C C . SER A 1 80 ? -12.440 -18.447 -7.493 1.00 0.00 205 SER A C 3
ATOM 4856 O O . SER A 1 80 ? -11.924 -19.041 -6.541 1.00 0.00 205 SER A O 3
ATOM 4864 N N . GLU A 1 81 ? -13.420 -18.955 -8.244 1.00 0.00 206 GLU A N 3
ATOM 4865 C CA . GLU A 1 81 ? -13.779 -20.366 -8.377 1.00 0.00 206 GLU A CA 3
ATOM 4866 C C . GLU A 1 81 ? -14.343 -21.043 -7.131 1.00 0.00 206 GLU A C 3
ATOM 4867 O O . GLU A 1 81 ? -14.440 -22.267 -7.090 1.00 0.00 206 GLU A O 3
ATOM 4879 N N . ALA A 1 82 ? -14.712 -20.272 -6.115 1.00 0.00 207 ALA A N 3
ATOM 4880 C CA . ALA A 1 82 ? -15.087 -20.785 -4.811 1.00 0.00 207 ALA A CA 3
ATOM 4881 C C . ALA A 1 82 ? -16.373 -20.116 -4.363 1.00 0.00 207 ALA A C 3
ATOM 4882 O O . ALA A 1 82 ? -17.468 -20.645 -4.546 1.00 0.00 207 ALA A O 3
ATOM 4889 N N . VAL A 1 83 ? -16.212 -18.936 -3.797 1.00 0.00 208 VAL A N 3
ATOM 4890 C CA . VAL A 1 83 ? -17.240 -17.944 -3.537 1.00 0.00 208 VAL A CA 3
ATOM 4891 C C . VAL A 1 83 ? -16.524 -16.604 -3.354 1.00 0.00 208 VAL A C 3
ATOM 4892 O O . VAL A 1 83 ? -15.357 -16.585 -2.953 1.00 0.00 208 VAL A O 3
ATOM 4905 N N . ALA A 1 84 ? -17.205 -15.480 -3.583 1.00 0.00 209 ALA A N 3
ATOM 4906 C CA . ALA A 1 84 ? -16.762 -14.196 -3.058 1.00 0.00 209 ALA A CA 3
ATOM 4907 C C . ALA A 1 84 ? -16.716 -14.304 -1.533 1.00 0.00 209 ALA A C 3
ATOM 4908 O O . ALA A 1 84 ? -17.764 -14.452 -0.901 1.00 0.00 209 ALA A O 3
ATOM 4915 N N . ALA A 1 85 ? -15.522 -14.270 -0.943 1.00 0.00 210 ALA A N 3
ATOM 4916 C CA . ALA A 1 85 ? -15.300 -14.532 0.471 1.00 0.00 210 ALA A CA 3
ATOM 4917 C C . ALA A 1 85 ? -16.126 -13.586 1.335 1.00 0.00 210 ALA A C 3
ATOM 4918 O O . ALA A 1 85 ? -16.842 -14.053 2.227 1.00 0.00 210 ALA A O 3
ATOM 4925 N N . ALA A 1 86 ? -16.070 -12.286 1.038 1.00 0.00 211 ALA A N 3
ATOM 4926 C CA . ALA A 1 86 ? -16.826 -11.238 1.709 1.00 0.00 211 ALA A CA 3
ATOM 4927 C C . ALA A 1 86 ? -17.264 -10.181 0.690 1.00 0.00 211 ALA A C 3
ATOM 4928 O O . ALA A 1 86 ? -17.052 -8.997 0.907 1.00 0.00 211 ALA A O 3
ATOM 4935 N N . ASN A 1 87 ? -17.882 -10.627 -0.413 1.00 0.00 212 ASN A N 3
ATOM 4936 C CA . ASN A 1 87 ? -18.516 -9.839 -1.468 1.00 0.00 212 ASN A CA 3
ATOM 4937 C C . ASN A 1 87 ? -17.503 -9.266 -2.430 1.00 0.00 212 ASN A C 3
ATOM 4938 O O . ASN A 1 87 ? -16.673 -8.461 -2.023 1.00 0.00 212 ASN A O 3
ATOM 4949 N N . GLN A 1 88 ? -17.554 -9.637 -3.709 1.00 0.00 213 GLN A N 3
ATOM 4950 C CA . GLN A 1 88 ? -16.475 -9.234 -4.588 1.00 0.00 213 GLN A CA 3
ATOM 4951 C C . GLN A 1 88 ? -16.389 -7.705 -4.698 1.00 0.00 213 GLN A C 3
ATOM 4952 O O . GLN A 1 88 ? -15.288 -7.181 -4.699 1.00 0.00 213 GLN A O 3
ATOM 4966 N N . THR A 1 89 ? -17.507 -6.979 -4.687 1.00 0.00 214 THR A N 3
ATOM 4967 C CA . THR A 1 89 ? -17.508 -5.518 -4.701 1.00 0.00 214 THR A CA 3
ATOM 4968 C C . THR A 1 89 ? -16.754 -4.916 -3.518 1.00 0.00 214 THR A C 3
ATOM 4969 O O . THR A 1 89 ? -15.990 -3.960 -3.680 1.00 0.00 214 THR A O 3
ATOM 4980 N N . GLU A 1 90 ? -17.017 -5.466 -2.339 1.00 0.00 215 GLU A N 3
ATOM 4981 C CA . GLU A 1 90 ? -16.459 -4.995 -1.079 1.00 0.00 215 GLU A CA 3
ATOM 4982 C C . GLU A 1 90 ? -14.964 -5.284 -1.050 1.00 0.00 215 GLU A C 3
ATOM 4983 O O . GLU A 1 90 ? -14.176 -4.355 -0.871 1.00 0.00 215 GLU A O 3
ATOM 4995 N N . VAL A 1 91 ? -14.560 -6.529 -1.325 1.00 0.00 216 VAL A N 3
ATOM 4996 C CA . VAL A 1 91 ? -13.148 -6.886 -1.245 1.00 0.00 216 VAL A CA 3
ATOM 4997 C C . VAL A 1 91 ? -12.379 -6.123 -2.311 1.00 0.00 216 VAL A C 3
ATOM 4998 O O . VAL A 1 91 ? -11.233 -5.758 -2.081 1.00 0.00 216 VAL A O 3
ATOM 5011 N N . GLU A 1 92 ? -12.991 -5.930 -3.482 1.00 0.00 217 GLU A N 3
ATOM 5012 C CA . GLU A 1 92 ? -12.409 -5.232 -4.620 1.00 0.00 217 GLU A CA 3
ATOM 5013 C C . GLU A 1 92 ? -12.117 -3.797 -4.196 1.00 0.00 217 GLU A C 3
ATOM 5014 O O . GLU A 1 92 ? -11.022 -3.288 -4.447 1.00 0.00 217 GLU A O 3
ATOM 5026 N N . MET A 1 93 ? -13.076 -3.144 -3.536 1.00 0.00 218 MET A N 3
ATOM 5027 C CA . MET A 1 93 ? -12.898 -1.793 -3.040 1.00 0.00 218 MET A CA 3
ATOM 5028 C C . MET A 1 93 ? -11.845 -1.743 -1.941 1.00 0.00 218 MET A C 3
ATOM 5029 O O . MET A 1 93 ? -10.936 -0.924 -2.045 1.00 0.00 218 MET A O 3
ATOM 5043 N N . GLU A 1 94 ? -11.894 -2.644 -0.961 1.00 0.00 219 GLU A N 3
ATOM 5044 C CA . GLU A 1 94 ? -10.885 -2.759 0.098 1.00 0.00 219 GLU A CA 3
ATOM 5045 C C . GLU A 1 94 ? -9.506 -2.838 -0.540 1.00 0.00 219 GLU A C 3
ATOM 5046 O O . GLU A 1 94 ? -8.572 -2.137 -0.135 1.00 0.00 219 GLU A O 3
ATOM 5058 N N . ASN A 1 95 ? -9.430 -3.622 -1.611 1.00 0.00 220 ASN A N 3
ATOM 5059 C CA . ASN A 1 95 ? -8.227 -3.852 -2.350 1.00 0.00 220 ASN A CA 3
ATOM 5060 C C . ASN A 1 95 ? -7.761 -2.575 -3.015 1.00 0.00 220 ASN A C 3
ATOM 5061 O O . ASN A 1 95 ? -6.613 -2.167 -2.871 1.00 0.00 220 ASN A O 3
ATOM 5072 N N . LYS A 1 96 ? -8.636 -1.928 -3.778 1.00 0.00 221 LYS A N 3
ATOM 5073 C CA . LYS A 1 96 ? -8.259 -0.748 -4.535 1.00 0.00 221 LYS A CA 3
ATOM 5074 C C . LYS A 1 96 ? -7.795 0.353 -3.611 1.00 0.00 221 LYS A C 3
ATOM 5075 O O . LYS A 1 96 ? -6.760 0.965 -3.880 1.00 0.00 221 LYS A O 3
ATOM 5094 N N . VAL A 1 97 ? -8.522 0.558 -2.527 1.00 0.00 222 VAL A N 3
ATOM 5095 C CA . VAL A 1 97 ? -8.193 1.510 -1.499 1.00 0.00 222 VAL A CA 3
ATOM 5096 C C . VAL A 1 97 ? -6.783 1.231 -0.988 1.00 0.00 222 VAL A C 3
ATOM 5097 O O . VAL A 1 97 ? -5.914 2.097 -1.107 1.00 0.00 222 VAL A O 3
ATOM 5110 N N . VAL A 1 98 ? -6.494 0.008 -0.534 1.00 0.00 223 VAL A N 3
ATOM 5111 C CA . VAL A 1 98 ? -5.197 -0.260 0.067 1.00 0.00 223 VAL A CA 3
ATOM 5112 C C . VAL A 1 98 ? -4.087 -0.201 -0.995 1.00 0.00 223 VAL A C 3
ATOM 5113 O O . VAL A 1 98 ? -3.003 0.308 -0.713 1.00 0.00 223 VAL A O 3
ATOM 5126 N N . THR A 1 99 ? -4.352 -0.609 -2.244 1.00 0.00 224 THR A N 3
ATOM 5127 C CA . THR A 1 99 ? -3.381 -0.492 -3.329 1.00 0.00 224 THR A CA 3
ATOM 5128 C C . THR A 1 99 ? -2.991 0.983 -3.531 1.00 0.00 224 THR A C 3
ATOM 5129 O O . THR A 1 99 ? -1.804 1.304 -3.617 1.00 0.00 224 THR A O 3
ATOM 5140 N N . LYS A 1 100 ? -3.969 1.900 -3.563 1.00 0.00 225 LYS A N 3
ATOM 5141 C CA . LYS A 1 100 ? -3.749 3.338 -3.676 1.00 0.00 225 LYS A CA 3
ATOM 5142 C C . LYS A 1 100 ? -3.048 3.885 -2.436 1.00 0.00 225 LYS A C 3
ATOM 5143 O O . LYS A 1 100 ? -2.118 4.671 -2.632 1.00 0.00 225 LYS A O 3
ATOM 5162 N N . VAL A 1 101 ? -3.438 3.501 -1.213 1.00 0.00 226 VAL A N 3
ATOM 5163 C CA . VAL A 1 101 ? -2.818 4.005 0.017 1.00 0.00 226 VAL A CA 3
ATOM 5164 C C . VAL A 1 101 ? -1.336 3.648 0.016 1.00 0.00 226 VAL A C 3
ATOM 5165 O O . VAL A 1 101 ? -0.490 4.523 0.174 1.00 0.00 226 VAL A O 3
ATOM 5178 N N . ILE A 1 102 ? -1.012 2.378 -0.214 1.00 0.00 227 ILE A N 3
ATOM 5179 C CA . ILE A 1 102 ? 0.340 1.868 -0.150 1.00 0.00 227 ILE A CA 3
ATOM 5180 C C . ILE A 1 102 ? 1.174 2.570 -1.219 1.00 0.00 227 ILE A C 3
ATOM 5181 O O . ILE A 1 102 ? 2.218 3.131 -0.896 1.00 0.00 227 ILE A O 3
ATOM 5197 N N . ARG A 1 103 ? 0.700 2.600 -2.470 1.00 0.00 228 ARG A N 3
ATOM 5198 C CA . ARG A 1 103 ? 1.400 3.315 -3.528 1.00 0.00 228 ARG A CA 3
ATOM 5199 C C . ARG A 1 103 ? 1.640 4.763 -3.126 1.00 0.00 228 ARG A C 3
ATOM 5200 O O . ARG A 1 103 ? 2.780 5.199 -3.188 1.00 0.00 228 ARG A O 3
ATOM 5221 N N . GLU A 1 104 ? 0.606 5.495 -2.709 1.00 0.00 229 GLU A N 3
ATOM 5222 C CA . GLU A 1 104 ? 0.686 6.897 -2.319 1.00 0.00 229 GLU A CA 3
ATOM 5223 C C . GLU A 1 104 ? 1.765 7.076 -1.256 1.00 0.00 229 GLU A C 3
ATOM 5224 O O . GLU A 1 104 ? 2.594 7.968 -1.394 1.00 0.00 229 GLU A O 3
ATOM 5236 N N . MET A 1 105 ? 1.816 6.226 -0.231 1.00 0.00 230 MET A N 3
ATOM 5237 C CA . MET A 1 105 ? 2.866 6.295 0.773 1.00 0.00 230 MET A CA 3
ATOM 5238 C C . MET A 1 105 ? 4.254 6.085 0.172 1.00 0.00 230 MET A C 3
ATOM 5239 O O . MET A 1 105 ? 5.176 6.819 0.520 1.00 0.00 230 MET A O 3
ATOM 5253 N N . CYS A 1 106 ? 4.430 5.130 -0.741 1.00 0.00 231 CYS A N 3
ATOM 5254 C CA . CYS A 1 106 ? 5.710 4.958 -1.412 1.00 0.00 231 CYS A CA 3
ATOM 5255 C C . CYS A 1 106 ? 6.062 6.196 -2.262 1.00 0.00 231 CYS A C 3
ATOM 5256 O O . CYS A 1 106 ? 7.233 6.572 -2.303 1.00 0.00 231 CYS A O 3
ATOM 5263 N N . VAL A 1 107 ? 5.092 6.859 -2.913 1.00 0.00 232 VAL A N 3
ATOM 5264 C CA . VAL A 1 107 ? 5.343 8.127 -3.613 1.00 0.00 232 VAL A CA 3
ATOM 5265 C C . VAL A 1 107 ? 5.765 9.166 -2.570 1.00 0.00 232 VAL A C 3
ATOM 5266 O O . VAL A 1 107 ? 6.701 9.925 -2.808 1.00 0.00 232 VAL A O 3
ATOM 5279 N N . GLN A 1 108 ? 5.090 9.206 -1.417 1.00 0.00 233 GLN A N 3
ATOM 5280 C CA . GLN A 1 108 ? 5.322 10.161 -0.357 1.00 0.00 233 GLN A CA 3
ATOM 5281 C C . GLN A 1 108 ? 6.731 10.082 0.177 1.00 0.00 233 GLN A C 3
ATOM 5282 O O . GLN A 1 108 ? 7.382 11.106 0.364 1.00 0.00 233 GLN A O 3
ATOM 5296 N N . GLN A 1 109 ? 7.211 8.869 0.389 1.00 0.00 234 GLN A N 3
ATOM 5297 C CA . GLN A 1 109 ? 8.535 8.687 0.907 1.00 0.00 234 GLN A CA 3
ATOM 5298 C C . GLN A 1 109 ? 9.546 9.083 -0.168 1.00 0.00 234 GLN A C 3
ATOM 5299 O O . GLN A 1 109 ? 10.565 9.665 0.166 1.00 0.00 234 GLN A O 3
ATOM 5313 N N . TYR A 1 110 ? 9.250 8.829 -1.452 1.00 0.00 235 TYR A N 3
ATOM 5314 C CA . TYR A 1 110 ? 10.134 9.181 -2.539 1.00 0.00 235 TYR A CA 3
ATOM 5315 C C . TYR A 1 110 ? 10.263 10.695 -2.613 1.00 0.00 235 TYR A C 3
ATOM 5316 O O . TYR A 1 110 ? 11.376 11.212 -2.618 1.00 0.00 235 TYR A O 3
ATOM 5334 N N . ARG A 1 111 ? 9.148 11.428 -2.627 1.00 0.00 236 ARG A N 3
ATOM 5335 C CA . ARG A 1 111 ? 9.194 12.866 -2.812 1.00 0.00 236 ARG A CA 3
ATOM 5336 C C . ARG A 1 111 ? 9.837 13.562 -1.604 1.00 0.00 236 ARG A C 3
ATOM 5337 O O . ARG A 1 111 ? 10.354 14.666 -1.760 1.00 0.00 236 ARG A O 3
ATOM 5358 N N . GLU A 1 112 ? 9.802 12.940 -0.424 1.00 0.00 237 GLU A N 3
ATOM 5359 C CA . GLU A 1 112 ? 10.529 13.362 0.769 1.00 0.00 237 GLU A CA 3
ATOM 5360 C C . GLU A 1 112 ? 12.021 13.046 0.638 1.00 0.00 237 GLU A C 3
ATOM 5361 O O . GLU A 1 112 ? 12.849 13.918 0.898 1.00 0.00 237 GLU A O 3
ATOM 5373 N N . TYR A 1 113 ? 12.389 11.839 0.196 1.00 0.00 238 TYR A N 3
ATOM 5374 C CA . TYR A 1 113 ? 13.780 11.424 0.035 1.00 0.00 238 TYR A CA 3
ATOM 5375 C C . TYR A 1 113 ? 14.472 12.281 -1.031 1.00 0.00 238 TYR A C 3
ATOM 5376 O O . TYR A 1 113 ? 15.671 12.549 -0.949 1.00 0.00 238 TYR A O 3
ATOM 5394 N N . ARG A 1 114 ? 13.720 12.733 -2.037 1.00 0.00 239 ARG A N 3
ATOM 5395 C CA . ARG A 1 114 ? 14.213 13.660 -3.043 1.00 0.00 239 ARG A CA 3
ATOM 5396 C C . ARG A 1 114 ? 14.562 15.023 -2.453 1.00 0.00 239 ARG A C 3
ATOM 5397 O O . ARG A 1 114 ? 15.295 15.761 -3.113 1.00 0.00 239 ARG A O 3
ATOM 5418 N N . LEU A 1 115 ? 14.084 15.374 -1.258 1.00 0.00 240 LEU A N 3
ATOM 5419 C CA . LEU A 1 115 ? 14.530 16.551 -0.524 1.00 0.00 240 LEU A CA 3
ATOM 5420 C C . LEU A 1 115 ? 15.705 16.122 0.362 1.00 0.00 240 LEU A C 3
ATOM 5421 O O . LEU A 1 115 ? 16.846 16.482 0.081 1.00 0.00 240 LEU A O 3
ATOM 5437 N N . ALA A 1 116 ? 15.431 15.267 1.353 1.00 0.00 241 ALA A N 3
ATOM 5438 C CA . ALA A 1 116 ? 16.324 14.682 2.356 1.00 0.00 241 ALA A CA 3
ATOM 5439 C C . ALA A 1 116 ? 16.975 15.651 3.355 1.00 0.00 241 ALA A C 3
ATOM 5440 O O . ALA A 1 116 ? 17.369 15.180 4.426 1.00 0.00 241 ALA A O 3
ATOM 5447 N N . SER A 1 117 ? 17.088 16.952 3.084 1.00 0.00 242 SER A N 3
ATOM 5448 C CA . SER A 1 117 ? 17.337 18.031 4.041 1.00 0.00 242 SER A CA 3
ATOM 5449 C C . SER A 1 117 ? 17.383 19.334 3.254 1.00 0.00 242 SER A C 3
ATOM 5450 O O . SER A 1 117 ? 17.372 19.281 2.010 1.00 0.00 242 SER A O 3
ATOM 5458 N N . GLY A 1 1 ? 12.877 -18.684 21.562 1.00 0.00 126 GLY A N 4
ATOM 5459 C CA . GLY A 1 1 ? 14.052 -18.821 20.698 1.00 0.00 126 GLY A CA 4
ATOM 5460 C C . GLY A 1 1 ? 13.698 -19.559 19.426 1.00 0.00 126 GLY A C 4
ATOM 5461 O O . GLY A 1 1 ? 13.532 -20.779 19.459 1.00 0.00 126 GLY A O 4
ATOM 5465 N N . SER A 1 2 ? 13.589 -18.829 18.316 1.00 0.00 127 SER A N 4
ATOM 5466 C CA . SER A 1 2 ? 13.431 -19.357 16.969 1.00 0.00 127 SER A CA 4
ATOM 5467 C C . SER A 1 2 ? 14.232 -18.467 16.020 1.00 0.00 127 SER A C 4
ATOM 5468 O O . SER A 1 2 ? 15.390 -18.751 15.708 1.00 0.00 127 SER A O 4
ATOM 5476 N N . VAL A 1 3 ? 13.632 -17.356 15.621 1.00 0.00 128 VAL A N 4
ATOM 5477 C CA . VAL A 1 3 ? 14.122 -16.380 14.654 1.00 0.00 128 VAL A CA 4
ATOM 5478 C C . VAL A 1 3 ? 14.008 -14.978 15.269 1.00 0.00 128 VAL A C 4
ATOM 5479 O O . VAL A 1 3 ? 13.723 -14.854 16.465 1.00 0.00 128 VAL A O 4
ATOM 5492 N N . VAL A 1 4 ? 14.261 -13.922 14.495 1.00 0.00 129 VAL A N 4
ATOM 5493 C CA . VAL A 1 4 ? 14.294 -12.548 14.995 1.00 0.00 129 VAL A CA 4
ATOM 5494 C C . VAL A 1 4 ? 13.426 -11.604 14.154 1.00 0.00 129 VAL A C 4
ATOM 5495 O O . VAL A 1 4 ? 13.466 -10.393 14.359 1.00 0.00 129 VAL A O 4
ATOM 5508 N N . GLY A 1 5 ? 12.640 -12.119 13.205 1.00 0.00 130 GLY A N 4
ATOM 5509 C CA . GLY A 1 5 ? 11.734 -11.329 12.370 1.00 0.00 130 GLY A CA 4
ATOM 5510 C C . GLY A 1 5 ? 12.428 -10.529 11.263 1.00 0.00 130 GLY A C 4
ATOM 5511 O O . GLY A 1 5 ? 11.755 -9.991 10.386 1.00 0.00 130 GLY A O 4
ATOM 5515 N N . GLY A 1 6 ? 13.761 -10.509 11.234 1.00 0.00 131 GLY A N 4
ATOM 5516 C CA . GLY A 1 6 ? 14.578 -9.995 10.154 1.00 0.00 131 GLY A CA 4
ATOM 5517 C C . GLY A 1 6 ? 15.051 -11.186 9.382 1.00 0.00 131 GLY A C 4
ATOM 5518 O O . GLY A 1 6 ? 15.978 -11.877 9.819 1.00 0.00 131 GLY A O 4
ATOM 5522 N N . LEU A 1 7 ? 14.344 -11.465 8.295 1.00 0.00 132 LEU A N 4
ATOM 5523 C CA . LEU A 1 7 ? 14.755 -12.465 7.342 1.00 0.00 132 LEU A CA 4
ATOM 5524 C C . LEU A 1 7 ? 14.679 -11.966 5.908 1.00 0.00 132 LEU A C 4
ATOM 5525 O O . LEU A 1 7 ? 15.517 -12.313 5.078 1.00 0.00 132 LEU A O 4
ATOM 5541 N N . GLY A 1 8 ? 13.697 -11.116 5.641 1.00 0.00 133 GLY A N 4
ATOM 5542 C CA . GLY A 1 8 ? 13.431 -10.591 4.305 1.00 0.00 133 GLY A CA 4
ATOM 5543 C C . GLY A 1 8 ? 14.392 -9.473 3.900 1.00 0.00 133 GLY A C 4
ATOM 5544 O O . GLY A 1 8 ? 14.640 -9.277 2.711 1.00 0.00 133 GLY A O 4
ATOM 5548 N N . GLY A 1 9 ? 14.937 -8.732 4.867 1.00 0.00 134 GLY A N 4
ATOM 5549 C CA . GLY A 1 9 ? 15.973 -7.727 4.656 1.00 0.00 134 GLY A CA 4
ATOM 5550 C C . GLY A 1 9 ? 15.541 -6.466 3.903 1.00 0.00 134 GLY A C 4
ATOM 5551 O O . GLY A 1 9 ? 16.369 -5.572 3.710 1.00 0.00 134 GLY A O 4
ATOM 5555 N N . TYR A 1 10 ? 14.278 -6.358 3.493 1.00 0.00 135 TYR A N 4
ATOM 5556 C CA . TYR A 1 10 ? 13.739 -5.196 2.799 1.00 0.00 135 TYR A CA 4
ATOM 5557 C C . TYR A 1 10 ? 13.727 -3.965 3.721 1.00 0.00 135 TYR A C 4
ATOM 5558 O O . TYR A 1 10 ? 13.723 -4.093 4.952 1.00 0.00 135 TYR A O 4
ATOM 5576 N N . ALA A 1 11 ? 13.726 -2.771 3.123 1.00 0.00 136 ALA A N 4
ATOM 5577 C CA . ALA A 1 11 ? 13.733 -1.492 3.821 1.00 0.00 136 ALA A CA 4
ATOM 5578 C C . ALA A 1 11 ? 12.299 -1.090 4.161 1.00 0.00 136 ALA A C 4
ATOM 5579 O O . ALA A 1 11 ? 11.425 -1.210 3.307 1.00 0.00 136 ALA A O 4
ATOM 5586 N N . MET A 1 12 ? 12.052 -0.577 5.368 1.00 0.00 137 MET A N 4
ATOM 5587 C CA . MET A 1 12 ? 10.730 -0.232 5.874 1.00 0.00 137 MET A CA 4
ATOM 5588 C C . MET A 1 12 ? 10.545 1.286 5.848 1.00 0.00 137 MET A C 4
ATOM 5589 O O . MET A 1 12 ? 11.479 2.048 6.106 1.00 0.00 137 MET A O 4
ATOM 5603 N N . GLY A 1 13 ? 9.355 1.735 5.465 1.00 0.00 138 GLY A N 4
ATOM 5604 C CA . GLY A 1 13 ? 8.919 3.116 5.490 1.00 0.00 138 GLY A CA 4
ATOM 5605 C C . GLY A 1 13 ? 8.411 3.515 6.872 1.00 0.00 138 GLY A C 4
ATOM 5606 O O . GLY A 1 13 ? 8.317 2.706 7.803 1.00 0.00 138 GLY A O 4
ATOM 5610 N N . ARG A 1 14 ? 8.064 4.792 6.993 1.00 0.00 139 ARG A N 4
ATOM 5611 C CA . ARG A 1 14 ? 7.639 5.420 8.245 1.00 0.00 139 ARG A CA 4
ATOM 5612 C C . ARG A 1 14 ? 6.124 5.396 8.356 1.00 0.00 139 ARG A C 4
ATOM 5613 O O . ARG A 1 14 ? 5.450 5.152 7.354 1.00 0.00 139 ARG A O 4
ATOM 5634 N N . VAL A 1 15 ? 5.591 5.712 9.534 1.00 0.00 140 VAL A N 4
ATOM 5635 C CA . VAL A 1 15 ? 4.167 5.949 9.712 1.00 0.00 140 VAL A CA 4
ATOM 5636 C C . VAL A 1 15 ? 3.813 7.216 8.971 1.00 0.00 140 VAL A C 4
ATOM 5637 O O . VAL A 1 15 ? 4.406 8.264 9.206 1.00 0.00 140 VAL A O 4
ATOM 5650 N N . MET A 1 16 ? 2.838 7.104 8.086 1.00 0.00 141 MET A N 4
ATOM 5651 C CA . MET A 1 16 ? 2.268 8.233 7.382 1.00 0.00 141 MET A CA 4
ATOM 5652 C C . MET A 1 16 ? 0.797 7.960 7.057 1.00 0.00 141 MET A C 4
ATOM 5653 O O . MET A 1 16 ? 0.472 7.183 6.160 1.00 0.00 141 MET A O 4
ATOM 5667 N N . SER A 1 17 ? -0.113 8.592 7.797 1.00 0.00 142 SER A N 4
ATOM 5668 C CA . SER A 1 17 ? -1.553 8.533 7.545 1.00 0.00 142 SER A CA 4
ATOM 5669 C C . SER A 1 17 ? -2.255 9.898 7.648 1.00 0.00 142 SER A C 4
ATOM 5670 O O . SER A 1 17 ? -3.480 9.983 7.518 1.00 0.00 142 SER A O 4
ATOM 5678 N N . GLY A 1 18 ? -1.499 10.974 7.860 1.00 0.00 143 GLY A N 4
ATOM 5679 C CA . GLY A 1 18 ? -1.973 12.349 7.934 1.00 0.00 143 GLY A CA 4
ATOM 5680 C C . GLY A 1 18 ? -1.342 13.145 6.802 1.00 0.00 143 GLY A C 4
ATOM 5681 O O . GLY A 1 18 ? -0.343 13.830 7.028 1.00 0.00 143 GLY A O 4
ATOM 5685 N N . MET A 1 19 ? -1.883 12.988 5.595 1.00 0.00 144 MET A N 4
ATOM 5686 C CA . MET A 1 19 ? -1.478 13.613 4.346 1.00 0.00 144 MET A CA 4
ATOM 5687 C C . MET A 1 19 ? -2.731 14.181 3.668 1.00 0.00 144 MET A C 4
ATOM 5688 O O . MET A 1 19 ? -3.840 13.978 4.171 1.00 0.00 144 MET A O 4
ATOM 5702 N N . ASN A 1 20 ? -2.584 14.843 2.516 1.00 0.00 145 ASN A N 4
ATOM 5703 C CA . ASN A 1 20 ? -3.713 15.347 1.726 1.00 0.00 145 ASN A CA 4
ATOM 5704 C C . ASN A 1 20 ? -4.648 14.199 1.356 1.00 0.00 145 ASN A C 4
ATOM 5705 O O . ASN A 1 20 ? -4.221 13.275 0.655 1.00 0.00 145 ASN A O 4
ATOM 5716 N N . TYR A 1 21 ? -5.899 14.259 1.804 1.00 0.00 146 TYR A N 4
ATOM 5717 C CA . TYR A 1 21 ? -6.949 13.304 1.497 1.00 0.00 146 TYR A CA 4
ATOM 5718 C C . TYR A 1 21 ? -8.296 14.015 1.601 1.00 0.00 146 TYR A C 4
ATOM 5719 O O . TYR A 1 21 ? -8.502 14.806 2.520 1.00 0.00 146 TYR A O 4
ATOM 5737 N N . HIS A 1 22 ? -9.185 13.746 0.643 1.00 0.00 147 HIS A N 4
ATOM 5738 C CA . HIS A 1 22 ? -10.523 14.318 0.580 1.00 0.00 147 HIS A CA 4
ATOM 5739 C C . HIS A 1 22 ? -11.474 13.396 1.349 1.00 0.00 147 HIS A C 4
ATOM 5740 O O . HIS A 1 22 ? -11.536 13.488 2.575 1.00 0.00 147 HIS A O 4
ATOM 5754 N N . PHE A 1 23 ? -12.139 12.445 0.675 1.00 0.00 148 PHE A N 4
ATOM 5755 C CA . PHE A 1 23 ? -12.974 11.429 1.311 1.00 0.00 148 PHE A CA 4
ATOM 5756 C C . PHE A 1 23 ? -14.164 12.056 2.056 1.00 0.00 148 PHE A C 4
ATOM 5757 O O . PHE A 1 23 ? -14.617 11.532 3.069 1.00 0.00 148 PHE A O 4
ATOM 5774 N N . ASP A 1 24 ? -14.691 13.163 1.524 1.00 0.00 149 ASP A N 4
ATOM 5775 C CA . ASP A 1 24 ? -15.670 14.033 2.173 1.00 0.00 149 ASP A CA 4
ATOM 5776 C C . ASP A 1 24 ? -17.114 13.641 1.863 1.00 0.00 149 ASP A C 4
ATOM 5777 O O . ASP A 1 24 ? -18.026 13.973 2.619 1.00 0.00 149 ASP A O 4
ATOM 5786 N N . ARG A 1 25 ? -17.383 12.973 0.740 1.00 0.00 150 ARG A N 4
ATOM 5787 C CA . ARG A 1 25 ? -18.719 12.440 0.422 1.00 0.00 150 ARG A CA 4
ATOM 5788 C C . ARG A 1 25 ? -18.985 11.203 1.289 1.00 0.00 150 ARG A C 4
ATOM 5789 O O . ARG A 1 25 ? -18.041 10.648 1.852 1.00 0.00 150 ARG A O 4
ATOM 5810 N N . PRO A 1 26 ? -20.229 10.719 1.398 1.00 0.00 151 PRO A N 4
ATOM 5811 C CA . PRO A 1 26 ? -20.551 9.623 2.305 1.00 0.00 151 PRO A CA 4
ATOM 5812 C C . PRO A 1 26 ? -19.977 8.307 1.780 1.00 0.00 151 PRO A C 4
ATOM 5813 O O . PRO A 1 26 ? -19.444 7.505 2.543 1.00 0.00 151 PRO A O 4
ATOM 5824 N N . ASP A 1 27 ? -20.038 8.087 0.468 1.00 0.00 152 ASP A N 4
ATOM 5825 C CA . ASP A 1 27 ? -19.427 6.931 -0.188 1.00 0.00 152 ASP A CA 4
ATOM 5826 C C . ASP A 1 27 ? -17.908 7.070 -0.131 1.00 0.00 152 ASP A C 4
ATOM 5827 O O . ASP A 1 27 ? -17.187 6.092 0.008 1.00 0.00 152 ASP A O 4
ATOM 5836 N N . GLU A 1 28 ? -17.418 8.308 -0.224 1.00 0.00 153 GLU A N 4
ATOM 5837 C CA . GLU A 1 28 ? -16.005 8.652 -0.131 1.00 0.00 153 GLU A CA 4
ATOM 5838 C C . GLU A 1 28 ? -15.454 8.328 1.270 1.00 0.00 153 GLU A C 4
ATOM 5839 O O . GLU A 1 28 ? -14.307 7.906 1.379 1.00 0.00 153 GLU A O 4
ATOM 5851 N N . TYR A 1 29 ? -16.280 8.432 2.323 1.00 0.00 154 TYR A N 4
ATOM 5852 C CA . TYR A 1 29 ? -15.971 8.021 3.686 1.00 0.00 154 TYR A CA 4
ATOM 5853 C C . TYR A 1 29 ? -15.658 6.536 3.684 1.00 0.00 154 TYR A C 4
ATOM 5854 O O . TYR A 1 29 ? -14.796 6.094 4.441 1.00 0.00 154 TYR A O 4
ATOM 5872 N N . ARG A 1 30 ? -16.339 5.743 2.844 1.00 0.00 155 ARG A N 4
ATOM 5873 C CA . ARG A 1 30 ? -16.080 4.318 2.812 1.00 0.00 155 ARG A CA 4
ATOM 5874 C C . ARG A 1 30 ? -14.622 4.063 2.492 1.00 0.00 155 ARG A C 4
ATOM 5875 O O . ARG A 1 30 ? -14.058 3.182 3.112 1.00 0.00 155 ARG A O 4
ATOM 5896 N N . TRP A 1 31 ? -13.983 4.842 1.623 1.00 0.00 156 TRP A N 4
ATOM 5897 C CA . TRP A 1 31 ? -12.564 4.680 1.344 1.00 0.00 156 TRP A CA 4
ATOM 5898 C C . TRP A 1 31 ? -11.752 4.778 2.644 1.00 0.00 156 TRP A C 4
ATOM 5899 O O . TRP A 1 31 ? -10.883 3.937 2.855 1.00 0.00 156 TRP A O 4
ATOM 5920 N N . TRP A 1 32 ? -12.078 5.697 3.562 1.00 0.00 157 TRP A N 4
ATOM 5921 C CA . TRP A 1 32 ? -11.465 5.753 4.891 1.00 0.00 157 TRP A CA 4
ATOM 5922 C C . TRP A 1 32 ? -11.912 4.601 5.802 1.00 0.00 157 TRP A C 4
ATOM 5923 O O . TRP A 1 32 ? -11.140 4.159 6.655 1.00 0.00 157 TRP A O 4
ATOM 5944 N N . SER A 1 33 ? -13.155 4.136 5.700 1.00 0.00 158 SER A N 4
ATOM 5945 C CA . SER A 1 33 ? -13.694 3.068 6.533 1.00 0.00 158 SER A CA 4
ATOM 5946 C C . SER A 1 33 ? -13.039 1.731 6.178 1.00 0.00 158 SER A C 4
ATOM 5947 O O . SER A 1 33 ? -12.521 1.041 7.057 1.00 0.00 158 SER A O 4
ATOM 5955 N N . GLU A 1 34 ? -13.014 1.387 4.891 1.00 0.00 159 GLU A N 4
ATOM 5956 C CA . GLU A 1 34 ? -12.482 0.123 4.410 1.00 0.00 159 GLU A CA 4
ATOM 5957 C C . GLU A 1 34 ? -10.941 0.176 4.571 1.00 0.00 159 GLU A C 4
ATOM 5958 O O . GLU A 1 34 ? -10.333 -0.802 4.997 1.00 0.00 159 GLU A O 4
ATOM 5970 N N . ASN A 1 35 ? -10.303 1.348 4.413 1.00 0.00 160 ASN A N 4
ATOM 5971 C CA . ASN A 1 35 ? -8.906 1.596 4.803 1.00 0.00 160 ASN A CA 4
ATOM 5972 C C . ASN A 1 35 ? -8.697 1.296 6.285 1.00 0.00 160 ASN A C 4
ATOM 5973 O O . ASN A 1 35 ? -7.744 0.604 6.624 1.00 0.00 160 ASN A O 4
ATOM 5984 N N . SER A 1 36 ? -9.577 1.745 7.176 1.00 0.00 161 SER A N 4
ATOM 5985 C CA . SER A 1 36 ? -9.495 1.452 8.606 1.00 0.00 161 SER A CA 4
ATOM 5986 C C . SER A 1 36 ? -9.435 -0.058 8.890 1.00 0.00 161 SER A C 4
ATOM 5987 O O . SER A 1 36 ? -8.986 -0.415 9.975 1.00 0.00 161 SER A O 4
ATOM 5995 N N . ALA A 1 37 ? -9.965 -0.935 8.021 1.00 0.00 162 ALA A N 4
ATOM 5996 C CA . ALA A 1 37 ? -9.852 -2.376 8.231 1.00 0.00 162 ALA A CA 4
ATOM 5997 C C . ALA A 1 37 ? -8.392 -2.837 8.341 1.00 0.00 162 ALA A C 4
ATOM 5998 O O . ALA A 1 37 ? -8.101 -3.752 9.119 1.00 0.00 162 ALA A O 4
ATOM 6005 N N . ARG A 1 38 ? -7.461 -2.273 7.550 1.00 0.00 163 ARG A N 4
ATOM 6006 C CA . ARG A 1 38 ? -6.077 -2.775 7.505 1.00 0.00 163 ARG A CA 4
ATOM 6007 C C . ARG A 1 38 ? -5.011 -1.702 7.629 1.00 0.00 163 ARG A C 4
ATOM 6008 O O . ARG A 1 38 ? -3.958 -2.025 8.179 1.00 0.00 163 ARG A O 4
ATOM 6029 N N . TYR A 1 39 ? -5.312 -0.470 7.218 1.00 0.00 164 TYR A N 4
ATOM 6030 C CA . TYR A 1 39 ? -4.612 0.795 7.492 1.00 0.00 164 TYR A CA 4
ATOM 6031 C C . TYR A 1 39 ? -3.111 0.596 7.746 1.00 0.00 164 TYR A C 4
ATOM 6032 O O . TYR A 1 39 ? -2.632 0.705 8.879 1.00 0.00 164 TYR A O 4
ATOM 6050 N N . PRO A 1 40 ? -2.332 0.260 6.709 1.00 0.00 165 PRO A N 4
ATOM 6051 C CA . PRO A 1 40 ? -0.923 -0.010 6.905 1.00 0.00 165 PRO A CA 4
ATOM 6052 C C . PRO A 1 40 ? -0.165 1.241 7.351 1.00 0.00 165 PRO A C 4
ATOM 6053 O O . PRO A 1 40 ? 0.775 1.117 8.125 1.00 0.00 165 PRO A O 4
ATOM 6064 N N . ASN A 1 41 ? -0.545 2.439 6.885 1.00 0.00 166 ASN A N 4
ATOM 6065 C CA . ASN A 1 41 ? 0.182 3.710 7.042 1.00 0.00 166 ASN A CA 4
ATOM 6066 C C . ASN A 1 41 ? 1.674 3.655 6.707 1.00 0.00 166 ASN A C 4
ATOM 6067 O O . ASN A 1 41 ? 2.377 4.616 7.001 1.00 0.00 166 ASN A O 4
ATOM 6078 N N . ARG A 1 42 ? 2.235 2.555 6.211 1.00 0.00 167 ARG A N 4
ATOM 6079 C CA . ARG A 1 42 ? 3.664 2.436 5.961 1.00 0.00 167 ARG A CA 4
ATOM 6080 C C . ARG A 1 42 ? 3.834 1.436 4.831 1.00 0.00 167 ARG A C 4
ATOM 6081 O O . ARG A 1 42 ? 2.869 0.757 4.457 1.00 0.00 167 ARG A O 4
ATOM 6102 N N . VAL A 1 43 ? 5.035 1.369 4.269 1.00 0.00 168 VAL A N 4
ATOM 6103 C CA . VAL A 1 43 ? 5.347 0.555 3.102 1.00 0.00 168 VAL A CA 4
ATOM 6104 C C . VAL A 1 43 ? 6.722 -0.102 3.281 1.00 0.00 168 VAL A C 4
ATOM 6105 O O . VAL A 1 43 ? 7.419 0.198 4.252 1.00 0.00 168 VAL A O 4
ATOM 6118 N N . TYR A 1 44 ? 7.073 -1.056 2.424 1.00 0.00 169 TYR A N 4
ATOM 6119 C CA . TYR A 1 44 ? 8.401 -1.638 2.279 1.00 0.00 169 TYR A CA 4
ATOM 6120 C C . TYR A 1 44 ? 8.898 -1.386 0.858 1.00 0.00 169 TYR A C 4
ATOM 6121 O O . TYR A 1 44 ? 8.087 -1.238 -0.052 1.00 0.00 169 TYR A O 4
ATOM 6139 N N . TYR A 1 45 ? 10.216 -1.401 0.659 1.00 0.00 170 TYR A N 4
ATOM 6140 C CA . TYR A 1 45 ? 10.875 -1.258 -0.634 1.00 0.00 170 TYR A CA 4
ATOM 6141 C C . TYR A 1 45 ? 12.072 -2.218 -0.667 1.00 0.00 170 TYR A C 4
ATOM 6142 O O . TYR A 1 45 ? 12.669 -2.488 0.384 1.00 0.00 170 TYR A O 4
ATOM 6160 N N . ARG A 1 46 ? 12.459 -2.738 -1.842 1.00 0.00 171 ARG A N 4
ATOM 6161 C CA . ARG A 1 46 ? 13.716 -3.479 -1.960 1.00 0.00 171 ARG A CA 4
ATOM 6162 C C . ARG A 1 46 ? 14.905 -2.531 -1.807 1.00 0.00 171 ARG A C 4
ATOM 6163 O O . ARG A 1 46 ? 14.804 -1.323 -2.016 1.00 0.00 171 ARG A O 4
ATOM 6184 N N . ASP A 1 47 ? 16.080 -3.099 -1.557 1.00 0.00 172 ASP A N 4
ATOM 6185 C CA . ASP A 1 47 ? 17.355 -2.414 -1.731 1.00 0.00 172 ASP A CA 4
ATOM 6186 C C . ASP A 1 47 ? 17.623 -2.292 -3.235 1.00 0.00 172 ASP A C 4
ATOM 6187 O O . ASP A 1 47 ? 18.142 -3.230 -3.852 1.00 0.00 172 ASP A O 4
ATOM 6196 N N . TYR A 1 48 ? 17.163 -1.216 -3.883 1.00 0.00 173 TYR A N 4
ATOM 6197 C CA . TYR A 1 48 ? 17.461 -0.930 -5.294 1.00 0.00 173 TYR A CA 4
ATOM 6198 C C . TYR A 1 48 ? 18.839 -0.291 -5.383 1.00 0.00 173 TYR A C 4
ATOM 6199 O O . TYR A 1 48 ? 19.113 0.658 -4.648 1.00 0.00 173 TYR A O 4
ATOM 6217 N N . SER A 1 49 ? 19.662 -0.759 -6.322 1.00 0.00 174 SER A N 4
ATOM 6218 C CA . SER A 1 49 ? 21.042 -0.320 -6.483 1.00 0.00 174 SER A CA 4
ATOM 6219 C C . SER A 1 49 ? 21.207 1.177 -6.773 1.00 0.00 174 SER A C 4
ATOM 6220 O O . SER A 1 49 ? 22.329 1.652 -6.610 1.00 0.00 174 SER A O 4
ATOM 6228 N N . SER A 1 50 ? 20.154 1.878 -7.230 1.00 0.00 175 SER A N 4
ATOM 6229 C CA . SER A 1 50 ? 20.041 3.311 -7.523 1.00 0.00 175 SER A CA 4
ATOM 6230 C C . SER A 1 50 ? 19.734 3.605 -9.005 1.00 0.00 175 SER A C 4
ATOM 6231 O O . SER A 1 50 ? 19.052 4.600 -9.227 1.00 0.00 175 SER A O 4
ATOM 6239 N N . PRO A 1 51 ? 20.114 2.805 -10.032 1.00 0.00 176 PRO A N 4
ATOM 6240 C CA . PRO A 1 51 ? 19.793 3.163 -11.416 1.00 0.00 176 PRO A CA 4
ATOM 6241 C C . PRO A 1 51 ? 18.320 2.943 -11.780 1.00 0.00 176 PRO A C 4
ATOM 6242 O O . PRO A 1 51 ? 17.919 3.229 -12.910 1.00 0.00 176 PRO A O 4
ATOM 6253 N N . VAL A 1 52 ? 17.525 2.404 -10.858 1.00 0.00 177 VAL A N 4
ATOM 6254 C CA . VAL A 1 52 ? 16.136 2.076 -11.106 1.00 0.00 177 VAL A CA 4
ATOM 6255 C C . VAL A 1 52 ? 15.315 3.377 -11.213 1.00 0.00 177 VAL A C 4
ATOM 6256 O O . VAL A 1 52 ? 15.644 4.362 -10.544 1.00 0.00 177 VAL A O 4
ATOM 6269 N N . PRO A 1 53 ? 14.268 3.424 -12.049 1.00 0.00 178 PRO A N 4
ATOM 6270 C CA . PRO A 1 53 ? 13.394 4.582 -12.163 1.00 0.00 178 PRO A CA 4
ATOM 6271 C C . PRO A 1 53 ? 12.381 4.644 -11.016 1.00 0.00 178 PRO A C 4
ATOM 6272 O O . PRO A 1 53 ? 12.069 3.633 -10.386 1.00 0.00 178 PRO A O 4
ATOM 6283 N N . GLN A 1 54 ? 11.786 5.820 -10.799 1.00 0.00 179 GLN A N 4
ATOM 6284 C CA . GLN A 1 54 ? 10.768 6.006 -9.766 1.00 0.00 179 GLN A CA 4
ATOM 6285 C C . GLN A 1 54 ? 9.598 5.043 -9.970 1.00 0.00 179 GLN A C 4
ATOM 6286 O O . GLN A 1 54 ? 9.031 4.564 -8.988 1.00 0.00 179 GLN A O 4
ATOM 6300 N N . ASP A 1 55 ? 9.202 4.780 -11.217 1.00 0.00 180 ASP A N 4
ATOM 6301 C CA . ASP A 1 55 ? 7.978 4.031 -11.491 1.00 0.00 180 ASP A CA 4
ATOM 6302 C C . ASP A 1 55 ? 8.081 2.609 -10.952 1.00 0.00 180 ASP A C 4
ATOM 6303 O O . ASP A 1 55 ? 7.200 2.193 -10.202 1.00 0.00 180 ASP A O 4
ATOM 6312 N N . VAL A 1 56 ? 9.177 1.897 -11.250 1.00 0.00 181 VAL A N 4
ATOM 6313 C CA . VAL A 1 56 ? 9.404 0.571 -10.683 1.00 0.00 181 VAL A CA 4
ATOM 6314 C C . VAL A 1 56 ? 9.718 0.668 -9.190 1.00 0.00 181 VAL A C 4
ATOM 6315 O O . VAL A 1 56 ? 9.311 -0.238 -8.470 1.00 0.00 181 VAL A O 4
ATOM 6328 N N . PHE A 1 57 ? 10.376 1.739 -8.705 1.00 0.00 182 PHE A N 4
ATOM 6329 C CA . PHE A 1 57 ? 10.631 1.891 -7.271 1.00 0.00 182 PHE A CA 4
ATOM 6330 C C . PHE A 1 57 ? 9.291 1.810 -6.546 1.00 0.00 182 PHE A C 4
ATOM 6331 O O . PHE A 1 57 ? 9.118 1.022 -5.621 1.00 0.00 182 PHE A O 4
ATOM 6348 N N . VAL A 1 58 ? 8.317 2.605 -6.988 1.00 0.00 183 VAL A N 4
ATOM 6349 C CA . VAL A 1 58 ? 7.007 2.612 -6.373 1.00 0.00 183 VAL A CA 4
ATOM 6350 C C . VAL A 1 58 ? 6.294 1.291 -6.630 1.00 0.00 183 VAL A C 4
ATOM 6351 O O . VAL A 1 58 ? 5.750 0.728 -5.686 1.00 0.00 183 VAL A O 4
ATOM 6364 N N . ALA A 1 59 ? 6.244 0.804 -7.870 1.00 0.00 184 ALA A N 4
ATOM 6365 C CA . ALA A 1 59 ? 5.424 -0.350 -8.191 1.00 0.00 184 ALA A CA 4
ATOM 6366 C C . ALA A 1 59 ? 5.904 -1.612 -7.471 1.00 0.00 184 ALA A C 4
ATOM 6367 O O . ALA A 1 59 ? 5.075 -2.423 -7.062 1.00 0.00 184 ALA A O 4
ATOM 6374 N N . ASP A 1 60 ? 7.212 -1.783 -7.287 1.00 0.00 185 ASP A N 4
ATOM 6375 C CA . ASP A 1 60 ? 7.783 -2.862 -6.490 1.00 0.00 185 ASP A CA 4
ATOM 6376 C C . ASP A 1 60 ? 7.519 -2.652 -5.007 1.00 0.00 185 ASP A C 4
ATOM 6377 O O . ASP A 1 60 ? 7.114 -3.611 -4.349 1.00 0.00 185 ASP A O 4
ATOM 6386 N N . CYS A 1 61 ? 7.706 -1.422 -4.509 1.00 0.00 186 CYS A N 4
ATOM 6387 C CA . CYS A 1 61 ? 7.505 -1.067 -3.111 1.00 0.00 186 CYS A CA 4
ATOM 6388 C C . CYS A 1 61 ? 6.086 -1.469 -2.747 1.00 0.00 186 CYS A C 4
ATOM 6389 O O . CYS A 1 61 ? 5.833 -2.209 -1.795 1.00 0.00 186 CYS A O 4
ATOM 6396 N N . PHE A 1 62 ? 5.145 -1.043 -3.583 1.00 0.00 187 PHE A N 4
ATOM 6397 C CA . PHE A 1 62 ? 3.754 -1.344 -3.413 1.00 0.00 187 PHE A CA 4
ATOM 6398 C C . PHE A 1 62 ? 3.518 -2.841 -3.465 1.00 0.00 187 PHE A C 4
ATOM 6399 O O . PHE A 1 62 ? 2.848 -3.354 -2.569 1.00 0.00 187 PHE A O 4
ATOM 6416 N N . ASN A 1 63 ? 4.052 -3.524 -4.482 1.00 0.00 188 ASN A N 4
ATOM 6417 C CA . ASN A 1 63 ? 3.813 -4.946 -4.664 1.00 0.00 188 ASN A CA 4
ATOM 6418 C C . ASN A 1 63 ? 4.244 -5.704 -3.419 1.00 0.00 188 ASN A C 4
ATOM 6419 O O . ASN A 1 63 ? 3.458 -6.480 -2.887 1.00 0.00 188 ASN A O 4
ATOM 6430 N N . ILE A 1 64 ? 5.452 -5.461 -2.914 1.00 0.00 189 ILE A N 4
ATOM 6431 C CA . ILE A 1 64 ? 5.978 -6.182 -1.761 1.00 0.00 189 ILE A CA 4
ATOM 6432 C C . ILE A 1 64 ? 5.187 -5.799 -0.523 1.00 0.00 189 ILE A C 4
ATOM 6433 O O . ILE A 1 64 ? 4.852 -6.678 0.260 1.00 0.00 189 ILE A O 4
ATOM 6449 N N . THR A 1 65 ? 4.835 -4.527 -0.350 1.00 0.00 190 THR A N 4
ATOM 6450 C CA . THR A 1 65 ? 4.034 -4.120 0.789 1.00 0.00 190 THR A CA 4
ATOM 6451 C C . THR A 1 65 ? 2.702 -4.889 0.797 1.00 0.00 190 THR A C 4
ATOM 6452 O O . THR A 1 65 ? 2.299 -5.408 1.841 1.00 0.00 190 THR A O 4
ATOM 6463 N N . VAL A 1 66 ? 1.998 -4.998 -0.342 1.00 0.00 191 VAL A N 4
ATOM 6464 C CA . VAL A 1 66 ? 0.770 -5.773 -0.365 1.00 0.00 191 VAL A CA 4
ATOM 6465 C C . VAL A 1 66 ? 1.040 -7.270 -0.170 1.00 0.00 191 VAL A C 4
ATOM 6466 O O . VAL A 1 66 ? 0.247 -7.950 0.470 1.00 0.00 191 VAL A O 4
ATOM 6479 N N . THR A 1 67 ? 2.170 -7.774 -0.652 1.00 0.00 192 THR A N 4
ATOM 6480 C CA . THR A 1 67 ? 2.582 -9.162 -0.515 1.00 0.00 192 THR A CA 4
ATOM 6481 C C . THR A 1 67 ? 2.789 -9.509 0.972 1.00 0.00 192 THR A C 4
ATOM 6482 O O . THR A 1 67 ? 2.252 -10.499 1.475 1.00 0.00 192 THR A O 4
ATOM 6493 N N . GLU A 1 68 ? 3.509 -8.660 1.700 1.00 0.00 193 GLU A N 4
ATOM 6494 C CA . GLU A 1 68 ? 3.891 -8.800 3.101 1.00 0.00 193 GLU A CA 4
ATOM 6495 C C . GLU A 1 68 ? 2.697 -8.640 4.033 1.00 0.00 193 GLU A C 4
ATOM 6496 O O . GLU A 1 68 ? 2.571 -9.344 5.040 1.00 0.00 193 GLU A O 4
ATOM 6508 N N . TYR A 1 69 ? 1.795 -7.717 3.704 1.00 0.00 194 TYR A N 4
ATOM 6509 C CA . TYR A 1 69 ? 0.501 -7.630 4.357 1.00 0.00 194 TYR A CA 4
ATOM 6510 C C . TYR A 1 69 ? -0.462 -8.721 3.844 1.00 0.00 194 TYR A C 4
ATOM 6511 O O . TYR A 1 69 ? -1.537 -8.880 4.415 1.00 0.00 194 TYR A O 4
ATOM 6529 N N . SER A 1 70 ? -0.087 -9.488 2.815 1.00 0.00 195 SER A N 4
ATOM 6530 C CA . SER A 1 70 ? -0.844 -10.522 2.114 1.00 0.00 195 SER A CA 4
ATOM 6531 C C . SER A 1 70 ? -2.265 -10.080 1.735 1.00 0.00 195 SER A C 4
ATOM 6532 O O . SER A 1 70 ? -3.264 -10.618 2.208 1.00 0.00 195 SER A O 4
ATOM 6540 N N . ILE A 1 71 ? -2.333 -9.102 0.835 1.00 0.00 196 ILE A N 4
ATOM 6541 C CA . ILE A 1 71 ? -3.500 -8.338 0.393 1.00 0.00 196 ILE A CA 4
ATOM 6542 C C . ILE A 1 71 ? -3.272 -7.952 -1.075 1.00 0.00 196 ILE A C 4
ATOM 6543 O O . ILE A 1 71 ? -2.207 -8.211 -1.639 1.00 0.00 196 ILE A O 4
ATOM 6559 N N . GLY A 1 72 ? -4.221 -7.243 -1.692 1.00 0.00 197 GLY A N 4
ATOM 6560 C CA . GLY A 1 72 ? -3.973 -6.618 -2.983 1.00 0.00 197 GLY A CA 4
ATOM 6561 C C . GLY A 1 72 ? -3.790 -7.651 -4.102 1.00 0.00 197 GLY A C 4
ATOM 6562 O O . GLY A 1 72 ? -4.024 -8.846 -3.913 1.00 0.00 197 GLY A O 4
ATOM 6566 N N . PRO A 1 73 ? -3.371 -7.201 -5.292 1.00 0.00 198 PRO A N 4
ATOM 6567 C CA . PRO A 1 73 ? -3.168 -8.049 -6.462 1.00 0.00 198 PRO A CA 4
ATOM 6568 C C . PRO A 1 73 ? -1.899 -8.913 -6.377 1.00 0.00 198 PRO A C 4
ATOM 6569 O O . PRO A 1 73 ? -1.489 -9.467 -7.395 1.00 0.00 198 PRO A O 4
ATOM 6580 N N . ALA A 1 74 ? -1.256 -9.031 -5.215 1.00 0.00 199 ALA A N 4
ATOM 6581 C CA . ALA A 1 74 ? -0.109 -9.891 -4.984 1.00 0.00 199 ALA A CA 4
ATOM 6582 C C . ALA A 1 74 ? -0.351 -10.548 -3.629 1.00 0.00 199 ALA A C 4
ATOM 6583 O O . ALA A 1 74 ? 0.150 -10.093 -2.609 1.00 0.00 199 ALA A O 4
ATOM 6590 N N . ALA A 1 75 ? -1.210 -11.566 -3.621 1.00 0.00 200 ALA A N 4
ATOM 6591 C CA . ALA A 1 75 ? -1.601 -12.317 -2.437 1.00 0.00 200 ALA A CA 4
ATOM 6592 C C . ALA A 1 75 ? -1.579 -13.809 -2.773 1.00 0.00 200 ALA A C 4
ATOM 6593 O O . ALA A 1 75 ? -0.503 -14.407 -2.835 1.00 0.00 200 ALA A O 4
ATOM 6600 N N . LYS A 1 76 ? -2.741 -14.418 -3.028 1.00 0.00 201 LYS A N 4
ATOM 6601 C CA . LYS A 1 76 ? -2.832 -15.829 -3.396 1.00 0.00 201 LYS A CA 4
ATOM 6602 C C . LYS A 1 76 ? -2.443 -15.987 -4.862 1.00 0.00 201 LYS A C 4
ATOM 6603 O O . LYS A 1 76 ? -2.674 -15.074 -5.653 1.00 0.00 201 LYS A O 4
ATOM 6622 N N . LYS A 1 77 ? -1.864 -17.128 -5.238 1.00 0.00 202 LYS A N 4
ATOM 6623 C CA . LYS A 1 77 ? -1.381 -17.368 -6.593 1.00 0.00 202 LYS A CA 4
ATOM 6624 C C . LYS A 1 77 ? -2.530 -17.323 -7.594 1.00 0.00 202 LYS A C 4
ATOM 6625 O O . LYS A 1 77 ? -2.598 -16.383 -8.378 1.00 0.00 202 LYS A O 4
ATOM 6644 N N . ASN A 1 78 ? -3.362 -18.366 -7.623 1.00 0.00 203 ASN A N 4
ATOM 6645 C CA . ASN A 1 78 ? -4.310 -18.748 -8.677 1.00 0.00 203 ASN A CA 4
ATOM 6646 C C . ASN A 1 78 ? -4.619 -20.236 -8.499 1.00 0.00 203 ASN A C 4
ATOM 6647 O O . ASN A 1 78 ? -4.370 -21.057 -9.379 1.00 0.00 203 ASN A O 4
ATOM 6658 N N . THR A 1 79 ? -5.094 -20.641 -7.328 1.00 0.00 204 THR A N 4
ATOM 6659 C CA . THR A 1 79 ? -5.834 -21.869 -7.135 1.00 0.00 204 THR A CA 4
ATOM 6660 C C . THR A 1 79 ? -6.774 -21.641 -5.949 1.00 0.00 204 THR A C 4
ATOM 6661 O O . THR A 1 79 ? -6.338 -21.570 -4.793 1.00 0.00 204 THR A O 4
ATOM 6672 N N . SER A 1 80 ? -8.069 -21.527 -6.259 1.00 0.00 205 SER A N 4
ATOM 6673 C CA . SER A 1 80 ? -9.134 -21.232 -5.315 1.00 0.00 205 SER A CA 4
ATOM 6674 C C . SER A 1 80 ? -8.866 -19.897 -4.604 1.00 0.00 205 SER A C 4
ATOM 6675 O O . SER A 1 80 ? -8.010 -19.114 -5.027 1.00 0.00 205 SER A O 4
ATOM 6683 N N . GLU A 1 81 ? -9.639 -19.619 -3.554 1.00 0.00 206 GLU A N 4
ATOM 6684 C CA . GLU A 1 81 ? -9.669 -18.354 -2.831 1.00 0.00 206 GLU A CA 4
ATOM 6685 C C . GLU A 1 81 ? -10.171 -17.245 -3.777 1.00 0.00 206 GLU A C 4
ATOM 6686 O O . GLU A 1 81 ? -9.542 -16.198 -3.963 1.00 0.00 206 GLU A O 4
ATOM 6698 N N . ALA A 1 82 ? -11.296 -17.513 -4.439 1.00 0.00 207 ALA A N 4
ATOM 6699 C CA . ALA A 1 82 ? -12.108 -16.522 -5.130 1.00 0.00 207 ALA A CA 4
ATOM 6700 C C . ALA A 1 82 ? -13.573 -16.959 -5.078 1.00 0.00 207 ALA A C 4
ATOM 6701 O O . ALA A 1 82 ? -14.036 -17.683 -5.968 1.00 0.00 207 ALA A O 4
ATOM 6708 N N . VAL A 1 83 ? -14.291 -16.559 -4.033 1.00 0.00 208 VAL A N 4
ATOM 6709 C CA . VAL A 1 83 ? -15.749 -16.545 -3.959 1.00 0.00 208 VAL A CA 4
ATOM 6710 C C . VAL A 1 83 ? -16.147 -15.433 -2.977 1.00 0.00 208 VAL A C 4
ATOM 6711 O O . VAL A 1 83 ? -15.307 -14.966 -2.201 1.00 0.00 208 VAL A O 4
ATOM 6724 N N . ALA A 1 84 ? -17.418 -15.021 -2.955 1.00 0.00 209 ALA A N 4
ATOM 6725 C CA . ALA A 1 84 ? -17.934 -14.145 -1.908 1.00 0.00 209 ALA A CA 4
ATOM 6726 C C . ALA A 1 84 ? -17.713 -14.791 -0.539 1.00 0.00 209 ALA A C 4
ATOM 6727 O O . ALA A 1 84 ? -17.984 -15.978 -0.364 1.00 0.00 209 ALA A O 4
ATOM 6734 N N . ALA A 1 85 ? -17.281 -14.000 0.439 1.00 0.00 210 ALA A N 4
ATOM 6735 C CA . ALA A 1 85 ? -17.235 -14.347 1.847 1.00 0.00 210 ALA A CA 4
ATOM 6736 C C . ALA A 1 85 ? -17.668 -13.142 2.664 1.00 0.00 210 ALA A C 4
ATOM 6737 O O . ALA A 1 85 ? -18.543 -13.262 3.516 1.00 0.00 210 ALA A O 4
ATOM 6744 N N . ALA A 1 86 ? -17.127 -11.964 2.349 1.00 0.00 211 ALA A N 4
ATOM 6745 C CA . ALA A 1 86 ? -17.663 -10.689 2.784 1.00 0.00 211 ALA A CA 4
ATOM 6746 C C . ALA A 1 86 ? -17.666 -9.769 1.580 1.00 0.00 211 ALA A C 4
ATOM 6747 O O . ALA A 1 86 ? -16.775 -8.944 1.467 1.00 0.00 211 ALA A O 4
ATOM 6754 N N . ASN A 1 87 ? -18.669 -9.940 0.711 1.00 0.00 212 ASN A N 4
ATOM 6755 C CA . ASN A 1 87 ? -19.031 -9.056 -0.382 1.00 0.00 212 ASN A CA 4
ATOM 6756 C C . ASN A 1 87 ? -17.930 -8.845 -1.410 1.00 0.00 212 ASN A C 4
ATOM 6757 O O . ASN A 1 87 ? -16.954 -8.151 -1.154 1.00 0.00 212 ASN A O 4
ATOM 6768 N N . GLN A 1 88 ? -18.121 -9.328 -2.631 1.00 0.00 213 GLN A N 4
ATOM 6769 C CA . GLN A 1 88 ? -17.148 -9.081 -3.692 1.00 0.00 213 GLN A CA 4
ATOM 6770 C C . GLN A 1 88 ? -16.861 -7.579 -3.869 1.00 0.00 213 GLN A C 4
ATOM 6771 O O . GLN A 1 88 ? -15.730 -7.230 -4.196 1.00 0.00 213 GLN A O 4
ATOM 6785 N N . THR A 1 89 ? -17.827 -6.695 -3.594 1.00 0.00 214 THR A N 4
ATOM 6786 C CA . THR A 1 89 ? -17.636 -5.253 -3.668 1.00 0.00 214 THR A CA 4
ATOM 6787 C C . THR A 1 89 ? -16.785 -4.714 -2.508 1.00 0.00 214 THR A C 4
ATOM 6788 O O . THR A 1 89 ? -15.969 -3.807 -2.696 1.00 0.00 214 THR A O 4
ATOM 6799 N N . GLU A 1 90 ? -16.993 -5.242 -1.305 1.00 0.00 215 GLU A N 4
ATOM 6800 C CA . GLU A 1 90 ? -16.289 -4.801 -0.104 1.00 0.00 215 GLU A CA 4
ATOM 6801 C C . GLU A 1 90 ? -14.839 -5.237 -0.217 1.00 0.00 215 GLU A C 4
ATOM 6802 O O . GLU A 1 90 ? -13.952 -4.391 -0.132 1.00 0.00 215 GLU A O 4
ATOM 6814 N N . VAL A 1 91 ? -14.593 -6.521 -0.517 1.00 0.00 216 VAL A N 4
ATOM 6815 C CA . VAL A 1 91 ? -13.224 -6.998 -0.643 1.00 0.00 216 VAL A CA 4
ATOM 6816 C C . VAL A 1 91 ? -12.537 -6.209 -1.734 1.00 0.00 216 VAL A C 4
ATOM 6817 O O . VAL A 1 91 ? -11.417 -5.765 -1.496 1.00 0.00 216 VAL A O 4
ATOM 6830 N N . GLU A 1 92 ? -13.171 -6.046 -2.908 1.00 0.00 217 GLU A N 4
ATOM 6831 C CA . GLU A 1 92 ? -12.486 -5.474 -4.037 1.00 0.00 217 GLU A CA 4
ATOM 6832 C C . GLU A 1 92 ? -12.032 -4.068 -3.763 1.00 0.00 217 GLU A C 4
ATOM 6833 O O . GLU A 1 92 ? -10.919 -3.690 -4.116 1.00 0.00 217 GLU A O 4
ATOM 6845 N N . MET A 1 93 ? -12.922 -3.283 -3.180 1.00 0.00 218 MET A N 4
ATOM 6846 C CA . MET A 1 93 ? -12.677 -1.925 -2.918 1.00 0.00 218 MET A CA 4
ATOM 6847 C C . MET A 1 93 ? -11.592 -1.883 -1.864 1.00 0.00 218 MET A C 4
ATOM 6848 O O . MET A 1 93 ? -10.595 -1.228 -2.098 1.00 0.00 218 MET A O 4
ATOM 6862 N N . GLU A 1 94 ? -11.710 -2.609 -0.758 1.00 0.00 219 GLU A N 4
ATOM 6863 C CA . GLU A 1 94 ? -10.705 -2.593 0.296 1.00 0.00 219 GLU A CA 4
ATOM 6864 C C . GLU A 1 94 ? -9.322 -2.980 -0.279 1.00 0.00 219 GLU A C 4
ATOM 6865 O O . GLU A 1 94 ? -8.300 -2.363 0.021 1.00 0.00 219 GLU A O 4
ATOM 6877 N N . ASN A 1 95 ? -9.307 -3.886 -1.262 1.00 0.00 220 ASN A N 4
ATOM 6878 C CA . ASN A 1 95 ? -8.151 -4.265 -2.068 1.00 0.00 220 ASN A CA 4
ATOM 6879 C C . ASN A 1 95 ? -7.552 -3.072 -2.816 1.00 0.00 220 ASN A C 4
ATOM 6880 O O . ASN A 1 95 ? -6.340 -2.821 -2.757 1.00 0.00 220 ASN A O 4
ATOM 6891 N N . LYS A 1 96 ? -8.398 -2.358 -3.566 1.00 0.00 221 LYS A N 4
ATOM 6892 C CA . LYS A 1 96 ? -7.995 -1.188 -4.329 1.00 0.00 221 LYS A CA 4
ATOM 6893 C C . LYS A 1 96 ? -7.590 -0.058 -3.396 1.00 0.00 221 LYS A C 4
ATOM 6894 O O . LYS A 1 96 ? -6.631 0.637 -3.730 1.00 0.00 221 LYS A O 4
ATOM 6913 N N . VAL A 1 97 ? -8.295 0.143 -2.283 1.00 0.00 222 VAL A N 4
ATOM 6914 C CA . VAL A 1 97 ? -8.034 1.154 -1.277 1.00 0.00 222 VAL A CA 4
ATOM 6915 C C . VAL A 1 97 ? -6.601 0.946 -0.828 1.00 0.00 222 VAL A C 4
ATOM 6916 O O . VAL A 1 97 ? -5.765 1.828 -1.019 1.00 0.00 222 VAL A O 4
ATOM 6929 N N . VAL A 1 98 ? -6.275 -0.264 -0.373 1.00 0.00 223 VAL A N 4
ATOM 6930 C CA . VAL A 1 98 ? -5.003 -0.493 0.269 1.00 0.00 223 VAL A CA 4
ATOM 6931 C C . VAL A 1 98 ? -3.870 -0.402 -0.761 1.00 0.00 223 VAL A C 4
ATOM 6932 O O . VAL A 1 98 ? -2.884 0.297 -0.542 1.00 0.00 223 VAL A O 4
ATOM 6945 N N . THR A 1 99 ? -4.046 -0.986 -1.947 1.00 0.00 224 THR A N 4
ATOM 6946 C CA . THR A 1 99 ? -3.150 -0.847 -3.083 1.00 0.00 224 THR A CA 4
ATOM 6947 C C . THR A 1 99 ? -2.891 0.639 -3.408 1.00 0.00 224 THR A C 4
ATOM 6948 O O . THR A 1 99 ? -1.736 1.032 -3.592 1.00 0.00 224 THR A O 4
ATOM 6959 N N . LYS A 1 100 ? -3.914 1.502 -3.452 1.00 0.00 225 LYS A N 4
ATOM 6960 C CA . LYS A 1 100 ? -3.717 2.935 -3.665 1.00 0.00 225 LYS A CA 4
ATOM 6961 C C . LYS A 1 100 ? -3.006 3.583 -2.479 1.00 0.00 225 LYS A C 4
ATOM 6962 O O . LYS A 1 100 ? -2.116 4.397 -2.729 1.00 0.00 225 LYS A O 4
ATOM 6981 N N . VAL A 1 101 ? -3.371 3.275 -1.234 1.00 0.00 226 VAL A N 4
ATOM 6982 C CA . VAL A 1 101 ? -2.794 3.892 -0.039 1.00 0.00 226 VAL A CA 4
ATOM 6983 C C . VAL A 1 101 ? -1.286 3.626 -0.002 1.00 0.00 226 VAL A C 4
ATOM 6984 O O . VAL A 1 101 ? -0.497 4.546 0.220 1.00 0.00 226 VAL A O 4
ATOM 6997 N N . ILE A 1 102 ? -0.892 2.385 -0.291 1.00 0.00 227 ILE A N 4
ATOM 6998 C CA . ILE A 1 102 ? 0.474 1.907 -0.310 1.00 0.00 227 ILE A CA 4
ATOM 6999 C C . ILE A 1 102 ? 1.218 2.578 -1.455 1.00 0.00 227 ILE A C 4
ATOM 7000 O O . ILE A 1 102 ? 2.263 3.177 -1.218 1.00 0.00 227 ILE A O 4
ATOM 7016 N N . ARG A 1 103 ? 0.684 2.531 -2.683 1.00 0.00 228 ARG A N 4
ATOM 7017 C CA . ARG A 1 103 ? 1.333 3.185 -3.820 1.00 0.00 228 ARG A CA 4
ATOM 7018 C C . ARG A 1 103 ? 1.613 4.639 -3.494 1.00 0.00 228 ARG A C 4
ATOM 7019 O O . ARG A 1 103 ? 2.742 5.068 -3.681 1.00 0.00 228 ARG A O 4
ATOM 7040 N N . GLU A 1 104 ? 0.612 5.363 -2.991 1.00 0.00 229 GLU A N 4
ATOM 7041 C CA . GLU A 1 104 ? 0.764 6.753 -2.631 1.00 0.00 229 GLU A CA 4
ATOM 7042 C C . GLU A 1 104 ? 1.927 6.878 -1.681 1.00 0.00 229 GLU A C 4
ATOM 7043 O O . GLU A 1 104 ? 2.791 7.684 -1.954 1.00 0.00 229 GLU A O 4
ATOM 7055 N N . MET A 1 105 ? 2.004 6.083 -0.622 1.00 0.00 230 MET A N 4
ATOM 7056 C CA . MET A 1 105 ? 3.101 6.190 0.321 1.00 0.00 230 MET A CA 4
ATOM 7057 C C . MET A 1 105 ? 4.481 5.979 -0.294 1.00 0.00 230 MET A C 4
ATOM 7058 O O . MET A 1 105 ? 5.430 6.660 0.097 1.00 0.00 230 MET A O 4
ATOM 7072 N N . CYS A 1 106 ? 4.609 5.079 -1.269 1.00 0.00 231 CYS A N 4
ATOM 7073 C CA . CYS A 1 106 ? 5.860 4.932 -1.989 1.00 0.00 231 CYS A CA 4
ATOM 7074 C C . CYS A 1 106 ? 6.187 6.241 -2.738 1.00 0.00 231 CYS A C 4
ATOM 7075 O O . CYS A 1 106 ? 7.306 6.739 -2.615 1.00 0.00 231 CYS A O 4
ATOM 7082 N N . VAL A 1 107 ? 5.227 6.825 -3.476 1.00 0.00 232 VAL A N 4
ATOM 7083 C CA . VAL A 1 107 ? 5.409 8.113 -4.163 1.00 0.00 232 VAL A CA 4
ATOM 7084 C C . VAL A 1 107 ? 5.709 9.212 -3.137 1.00 0.00 232 VAL A C 4
ATOM 7085 O O . VAL A 1 107 ? 6.603 10.022 -3.355 1.00 0.00 232 VAL A O 4
ATOM 7098 N N . GLN A 1 108 ? 4.971 9.240 -2.025 1.00 0.00 233 GLN A N 4
ATOM 7099 C CA . GLN A 1 108 ? 5.050 10.215 -0.956 1.00 0.00 233 GLN A CA 4
ATOM 7100 C C . GLN A 1 108 ? 6.471 10.223 -0.407 1.00 0.00 233 GLN A C 4
ATOM 7101 O O . GLN A 1 108 ? 7.053 11.286 -0.253 1.00 0.00 233 GLN A O 4
ATOM 7115 N N . GLN A 1 109 ? 7.075 9.057 -0.170 1.00 0.00 234 GLN A N 4
ATOM 7116 C CA . GLN A 1 109 ? 8.429 9.018 0.349 1.00 0.00 234 GLN A CA 4
ATOM 7117 C C . GLN A 1 109 ? 9.407 9.439 -0.725 1.00 0.00 234 GLN A C 4
ATOM 7118 O O . GLN A 1 109 ? 10.361 10.122 -0.404 1.00 0.00 234 GLN A O 4
ATOM 7132 N N . TYR A 1 110 ? 9.177 9.120 -1.997 1.00 0.00 235 TYR A N 4
ATOM 7133 C CA . TYR A 1 110 ? 9.962 9.644 -3.089 1.00 0.00 235 TYR A CA 4
ATOM 7134 C C . TYR A 1 110 ? 9.905 11.180 -3.162 1.00 0.00 235 TYR A C 4
ATOM 7135 O O . TYR A 1 110 ? 10.935 11.832 -3.344 1.00 0.00 235 TYR A O 4
ATOM 7153 N N . ARG A 1 111 ? 8.720 11.792 -3.038 1.00 0.00 236 ARG A N 4
ATOM 7154 C CA . ARG A 1 111 ? 8.574 13.243 -3.158 1.00 0.00 236 ARG A CA 4
ATOM 7155 C C . ARG A 1 111 ? 9.120 13.960 -1.926 1.00 0.00 236 ARG A C 4
ATOM 7156 O O . ARG A 1 111 ? 9.636 15.066 -2.057 1.00 0.00 236 ARG A O 4
ATOM 7177 N N . GLU A 1 112 ? 9.032 13.344 -0.750 1.00 0.00 237 GLU A N 4
ATOM 7178 C CA . GLU A 1 112 ? 9.664 13.840 0.465 1.00 0.00 237 GLU A CA 4
ATOM 7179 C C . GLU A 1 112 ? 11.174 13.636 0.386 1.00 0.00 237 GLU A C 4
ATOM 7180 O O . GLU A 1 112 ? 11.930 14.491 0.834 1.00 0.00 237 GLU A O 4
ATOM 7192 N N . TYR A 1 113 ? 11.633 12.560 -0.249 1.00 0.00 238 TYR A N 4
ATOM 7193 C CA . TYR A 1 113 ? 13.041 12.277 -0.461 1.00 0.00 238 TYR A CA 4
ATOM 7194 C C . TYR A 1 113 ? 13.661 13.315 -1.394 1.00 0.00 238 TYR A C 4
ATOM 7195 O O . TYR A 1 113 ? 14.777 13.763 -1.137 1.00 0.00 238 TYR A O 4
ATOM 7213 N N . ARG A 1 114 ? 12.922 13.796 -2.402 1.00 0.00 239 ARG A N 4
ATOM 7214 C CA . ARG A 1 114 ? 13.372 14.951 -3.188 1.00 0.00 239 ARG A CA 4
ATOM 7215 C C . ARG A 1 114 ? 13.652 16.195 -2.333 1.00 0.00 239 ARG A C 4
ATOM 7216 O O . ARG A 1 114 ? 14.444 17.039 -2.757 1.00 0.00 239 ARG A O 4
ATOM 7237 N N . LEU A 1 115 ? 13.008 16.333 -1.172 1.00 0.00 240 LEU A N 4
ATOM 7238 C CA . LEU A 1 115 ? 13.155 17.464 -0.260 1.00 0.00 240 LEU A CA 4
ATOM 7239 C C . LEU A 1 115 ? 14.112 17.150 0.900 1.00 0.00 240 LEU A C 4
ATOM 7240 O O . LEU A 1 115 ? 14.531 18.059 1.609 1.00 0.00 240 LEU A O 4
ATOM 7256 N N . ALA A 1 116 ? 14.433 15.873 1.114 1.00 0.00 241 ALA A N 4
ATOM 7257 C CA . ALA A 1 116 ? 15.155 15.360 2.269 1.00 0.00 241 ALA A CA 4
ATOM 7258 C C . ALA A 1 116 ? 16.601 15.849 2.253 1.00 0.00 241 ALA A C 4
ATOM 7259 O O . ALA A 1 116 ? 17.482 15.195 1.692 1.00 0.00 241 ALA A O 4
ATOM 7266 N N . SER A 1 117 ? 16.819 17.003 2.871 1.00 0.00 242 SER A N 4
ATOM 7267 C CA . SER A 1 117 ? 18.104 17.618 3.143 1.00 0.00 242 SER A CA 4
ATOM 7268 C C . SER A 1 117 ? 19.024 16.647 3.859 1.00 0.00 242 SER A C 4
ATOM 7269 O O . SER A 1 117 ? 20.237 16.631 3.554 1.00 0.00 242 SER A O 4
ATOM 7277 N N . GLY A 1 1 ? 15.238 -8.035 16.604 1.00 0.00 126 GLY A N 5
ATOM 7278 C CA . GLY A 1 1 ? 15.448 -7.935 15.156 1.00 0.00 126 GLY A CA 5
ATOM 7279 C C . GLY A 1 1 ? 14.330 -8.610 14.380 1.00 0.00 126 GLY A C 5
ATOM 7280 O O . GLY A 1 1 ? 13.432 -9.222 14.958 1.00 0.00 126 GLY A O 5
ATOM 7284 N N . SER A 1 2 ? 14.365 -8.473 13.057 1.00 0.00 127 SER A N 5
ATOM 7285 C CA . SER A 1 2 ? 13.243 -8.642 12.146 1.00 0.00 127 SER A CA 5
ATOM 7286 C C . SER A 1 2 ? 13.676 -9.523 10.975 1.00 0.00 127 SER A C 5
ATOM 7287 O O . SER A 1 2 ? 14.023 -9.041 9.893 1.00 0.00 127 SER A O 5
ATOM 7295 N N . VAL A 1 3 ? 13.686 -10.832 11.195 1.00 0.00 128 VAL A N 5
ATOM 7296 C CA . VAL A 1 3 ? 14.277 -11.837 10.319 1.00 0.00 128 VAL A CA 5
ATOM 7297 C C . VAL A 1 3 ? 13.340 -13.052 10.258 1.00 0.00 128 VAL A C 5
ATOM 7298 O O . VAL A 1 3 ? 13.778 -14.194 10.408 1.00 0.00 128 VAL A O 5
ATOM 7311 N N . VAL A 1 4 ? 12.041 -12.804 10.064 1.00 0.00 129 VAL A N 5
ATOM 7312 C CA . VAL A 1 4 ? 11.015 -13.841 10.088 1.00 0.00 129 VAL A CA 5
ATOM 7313 C C . VAL A 1 4 ? 9.909 -13.562 9.062 1.00 0.00 129 VAL A C 5
ATOM 7314 O O . VAL A 1 4 ? 9.539 -14.468 8.321 1.00 0.00 129 VAL A O 5
ATOM 7327 N N . GLY A 1 5 ? 9.399 -12.328 8.987 1.00 0.00 130 GLY A N 5
ATOM 7328 C CA . GLY A 1 5 ? 8.255 -11.996 8.149 1.00 0.00 130 GLY A CA 5
ATOM 7329 C C . GLY A 1 5 ? 8.704 -11.570 6.758 1.00 0.00 130 GLY A C 5
ATOM 7330 O O . GLY A 1 5 ? 8.442 -12.257 5.774 1.00 0.00 130 GLY A O 5
ATOM 7334 N N . GLY A 1 6 ? 9.378 -10.422 6.670 1.00 0.00 131 GLY A N 5
ATOM 7335 C CA . GLY A 1 6 ? 9.686 -9.764 5.407 1.00 0.00 131 GLY A CA 5
ATOM 7336 C C . GLY A 1 6 ? 10.647 -10.593 4.566 1.00 0.00 131 GLY A C 5
ATOM 7337 O O . GLY A 1 6 ? 11.799 -10.768 4.965 1.00 0.00 131 GLY A O 5
ATOM 7341 N N . LEU A 1 7 ? 10.181 -11.057 3.403 1.00 0.00 132 LEU A N 5
ATOM 7342 C CA . LEU A 1 7 ? 10.720 -12.117 2.539 1.00 0.00 132 LEU A CA 5
ATOM 7343 C C . LEU A 1 7 ? 12.222 -12.116 2.239 1.00 0.00 132 LEU A C 5
ATOM 7344 O O . LEU A 1 7 ? 12.730 -13.152 1.809 1.00 0.00 132 LEU A O 5
ATOM 7360 N N . GLY A 1 8 ? 12.922 -11.005 2.432 1.00 0.00 133 GLY A N 5
ATOM 7361 C CA . GLY A 1 8 ? 14.358 -10.900 2.185 1.00 0.00 133 GLY A CA 5
ATOM 7362 C C . GLY A 1 8 ? 15.086 -9.844 3.019 1.00 0.00 133 GLY A C 5
ATOM 7363 O O . GLY A 1 8 ? 16.286 -9.632 2.812 1.00 0.00 133 GLY A O 5
ATOM 7367 N N . GLY A 1 9 ? 14.404 -9.173 3.952 1.00 0.00 134 GLY A N 5
ATOM 7368 C CA . GLY A 1 9 ? 14.964 -8.039 4.676 1.00 0.00 134 GLY A CA 5
ATOM 7369 C C . GLY A 1 9 ? 14.939 -6.797 3.790 1.00 0.00 134 GLY A C 5
ATOM 7370 O O . GLY A 1 9 ? 15.828 -6.592 2.954 1.00 0.00 134 GLY A O 5
ATOM 7374 N N . TYR A 1 10 ? 13.898 -5.987 3.965 1.00 0.00 135 TYR A N 5
ATOM 7375 C CA . TYR A 1 10 ? 13.607 -4.791 3.195 1.00 0.00 135 TYR A CA 5
ATOM 7376 C C . TYR A 1 10 ? 13.742 -3.570 4.111 1.00 0.00 135 TYR A C 5
ATOM 7377 O O . TYR A 1 10 ? 13.670 -3.698 5.336 1.00 0.00 135 TYR A O 5
ATOM 7395 N N . ALA A 1 11 ? 13.928 -2.385 3.529 1.00 0.00 136 ALA A N 5
ATOM 7396 C CA . ALA A 1 11 ? 13.904 -1.123 4.248 1.00 0.00 136 ALA A CA 5
ATOM 7397 C C . ALA A 1 11 ? 12.464 -0.815 4.654 1.00 0.00 136 ALA A C 5
ATOM 7398 O O . ALA A 1 11 ? 11.523 -1.132 3.923 1.00 0.00 136 ALA A O 5
ATOM 7405 N N . MET A 1 12 ? 12.296 -0.193 5.821 1.00 0.00 137 MET A N 5
ATOM 7406 C CA . MET A 1 12 ? 11.007 0.150 6.389 1.00 0.00 137 MET A CA 5
ATOM 7407 C C . MET A 1 12 ? 10.729 1.621 6.106 1.00 0.00 137 MET A C 5
ATOM 7408 O O . MET A 1 12 ? 11.612 2.477 6.220 1.00 0.00 137 MET A O 5
ATOM 7422 N N . GLY A 1 13 ? 9.490 1.917 5.744 1.00 0.00 138 GLY A N 5
ATOM 7423 C CA . GLY A 1 13 ? 9.003 3.232 5.437 1.00 0.00 138 GLY A CA 5
ATOM 7424 C C . GLY A 1 13 ? 8.571 3.954 6.698 1.00 0.00 138 GLY A C 5
ATOM 7425 O O . GLY A 1 13 ? 8.524 3.390 7.792 1.00 0.00 138 GLY A O 5
ATOM 7429 N N . ARG A 1 14 ? 8.237 5.223 6.519 1.00 0.00 139 ARG A N 5
ATOM 7430 C CA . ARG A 1 14 ? 7.922 6.149 7.568 1.00 0.00 139 ARG A CA 5
ATOM 7431 C C . ARG A 1 14 ? 6.443 6.002 7.910 1.00 0.00 139 ARG A C 5
ATOM 7432 O O . ARG A 1 14 ? 5.651 5.626 7.044 1.00 0.00 139 ARG A O 5
ATOM 7453 N N . VAL A 1 15 ? 6.060 6.336 9.144 1.00 0.00 140 VAL A N 5
ATOM 7454 C CA . VAL A 1 15 ? 4.660 6.459 9.526 1.00 0.00 140 VAL A CA 5
ATOM 7455 C C . VAL A 1 15 ? 4.074 7.654 8.797 1.00 0.00 140 VAL A C 5
ATOM 7456 O O . VAL A 1 15 ? 4.512 8.792 8.993 1.00 0.00 140 VAL A O 5
ATOM 7469 N N . MET A 1 16 ? 3.056 7.401 7.981 1.00 0.00 141 MET A N 5
ATOM 7470 C CA . MET A 1 16 ? 2.245 8.464 7.410 1.00 0.00 141 MET A CA 5
ATOM 7471 C C . MET A 1 16 ? 0.746 8.100 7.467 1.00 0.00 141 MET A C 5
ATOM 7472 O O . MET A 1 16 ? 0.263 7.256 6.715 1.00 0.00 141 MET A O 5
ATOM 7486 N N . SER A 1 17 ? 0.002 8.683 8.412 1.00 0.00 142 SER A N 5
ATOM 7487 C CA . SER A 1 17 ? -1.450 8.523 8.557 1.00 0.00 142 SER A CA 5
ATOM 7488 C C . SER A 1 17 ? -2.150 9.867 8.347 1.00 0.00 142 SER A C 5
ATOM 7489 O O . SER A 1 17 ? -1.683 10.893 8.845 1.00 0.00 142 SER A O 5
ATOM 7497 N N . GLY A 1 18 ? -3.319 9.831 7.706 1.00 0.00 143 GLY A N 5
ATOM 7498 C CA . GLY A 1 18 ? -4.255 10.944 7.651 1.00 0.00 143 GLY A CA 5
ATOM 7499 C C . GLY A 1 18 ? -3.776 12.055 6.731 1.00 0.00 143 GLY A C 5
ATOM 7500 O O . GLY A 1 18 ? -3.867 13.228 7.087 1.00 0.00 143 GLY A O 5
ATOM 7504 N N . MET A 1 19 ? -3.208 11.696 5.581 1.00 0.00 144 MET A N 5
ATOM 7505 C CA . MET A 1 19 ? -2.685 12.617 4.593 1.00 0.00 144 MET A CA 5
ATOM 7506 C C . MET A 1 19 ? -3.841 13.242 3.814 1.00 0.00 144 MET A C 5
ATOM 7507 O O . MET A 1 19 ? -5.023 13.060 4.123 1.00 0.00 144 MET A O 5
ATOM 7521 N N . ASN A 1 20 ? -3.454 13.959 2.764 1.00 0.00 145 ASN A N 5
ATOM 7522 C CA . ASN A 1 20 ? -4.298 14.640 1.811 1.00 0.00 145 ASN A CA 5
ATOM 7523 C C . ASN A 1 20 ? -5.269 13.678 1.112 1.00 0.00 145 ASN A C 5
ATOM 7524 O O . ASN A 1 20 ? -4.943 13.091 0.076 1.00 0.00 145 ASN A O 5
ATOM 7535 N N . TYR A 1 21 ? -6.451 13.513 1.705 1.00 0.00 146 TYR A N 5
ATOM 7536 C CA . TYR A 1 21 ? -7.523 12.589 1.367 1.00 0.00 146 TYR A CA 5
ATOM 7537 C C . TYR A 1 21 ? -8.840 13.298 1.716 1.00 0.00 146 TYR A C 5
ATOM 7538 O O . TYR A 1 21 ? -8.975 13.773 2.844 1.00 0.00 146 TYR A O 5
ATOM 7556 N N . HIS A 1 22 ? -9.776 13.406 0.763 1.00 0.00 147 HIS A N 5
ATOM 7557 C CA . HIS A 1 22 ? -11.050 14.108 0.944 1.00 0.00 147 HIS A CA 5
ATOM 7558 C C . HIS A 1 22 ? -12.042 13.268 1.749 1.00 0.00 147 HIS A C 5
ATOM 7559 O O . HIS A 1 22 ? -12.169 13.472 2.954 1.00 0.00 147 HIS A O 5
ATOM 7573 N N . PHE A 1 23 ? -12.712 12.338 1.061 1.00 0.00 148 PHE A N 5
ATOM 7574 C CA . PHE A 1 23 ? -13.648 11.339 1.552 1.00 0.00 148 PHE A CA 5
ATOM 7575 C C . PHE A 1 23 ? -14.774 11.907 2.423 1.00 0.00 148 PHE A C 5
ATOM 7576 O O . PHE A 1 23 ? -14.724 11.856 3.649 1.00 0.00 148 PHE A O 5
ATOM 7593 N N . ASP A 1 24 ? -15.816 12.405 1.754 1.00 0.00 149 ASP A N 5
ATOM 7594 C CA . ASP A 1 24 ? -16.986 13.084 2.338 1.00 0.00 149 ASP A CA 5
ATOM 7595 C C . ASP A 1 24 ? -18.299 12.371 1.985 1.00 0.00 149 ASP A C 5
ATOM 7596 O O . ASP A 1 24 ? -19.202 12.201 2.811 1.00 0.00 149 ASP A O 5
ATOM 7605 N N . ARG A 1 25 ? -18.406 11.958 0.722 1.00 0.00 150 ARG A N 5
ATOM 7606 C CA . ARG A 1 25 ? -19.557 11.255 0.171 1.00 0.00 150 ARG A CA 5
ATOM 7607 C C . ARG A 1 25 ? -19.755 9.894 0.823 1.00 0.00 150 ARG A C 5
ATOM 7608 O O . ARG A 1 25 ? -18.809 9.340 1.370 1.00 0.00 150 ARG A O 5
ATOM 7629 N N . PRO A 1 26 ? -20.946 9.296 0.687 1.00 0.00 151 PRO A N 5
ATOM 7630 C CA . PRO A 1 26 ? -21.285 8.052 1.359 1.00 0.00 151 PRO A CA 5
ATOM 7631 C C . PRO A 1 26 ? -20.439 6.906 0.814 1.00 0.00 151 PRO A C 5
ATOM 7632 O O . PRO A 1 26 ? -20.040 6.021 1.570 1.00 0.00 151 PRO A O 5
ATOM 7643 N N . ASP A 1 27 ? -20.150 6.922 -0.490 1.00 0.00 152 ASP A N 5
ATOM 7644 C CA . ASP A 1 27 ? -19.333 5.883 -1.107 1.00 0.00 152 ASP A CA 5
ATOM 7645 C C . ASP A 1 27 ? -17.877 6.088 -0.709 1.00 0.00 152 ASP A C 5
ATOM 7646 O O . ASP A 1 27 ? -17.216 5.135 -0.300 1.00 0.00 152 ASP A O 5
ATOM 7655 N N . GLU A 1 28 ? -17.386 7.328 -0.760 1.00 0.00 153 GLU A N 5
ATOM 7656 C CA . GLU A 1 28 ? -16.026 7.649 -0.336 1.00 0.00 153 GLU A CA 5
ATOM 7657 C C . GLU A 1 28 ? -15.797 7.386 1.147 1.00 0.00 153 GLU A C 5
ATOM 7658 O O . GLU A 1 28 ? -14.679 7.087 1.551 1.00 0.00 153 GLU A O 5
ATOM 7670 N N . TYR A 1 29 ? -16.827 7.535 1.974 1.00 0.00 154 TYR A N 5
ATOM 7671 C CA . TYR A 1 29 ? -16.749 7.245 3.388 1.00 0.00 154 TYR A CA 5
ATOM 7672 C C . TYR A 1 29 ? -16.288 5.810 3.612 1.00 0.00 154 TYR A C 5
ATOM 7673 O O . TYR A 1 29 ? -15.496 5.577 4.525 1.00 0.00 154 TYR A O 5
ATOM 7691 N N . ARG A 1 30 ? -16.694 4.867 2.750 1.00 0.00 155 ARG A N 5
ATOM 7692 C CA . ARG A 1 30 ? -16.152 3.517 2.805 1.00 0.00 155 ARG A CA 5
ATOM 7693 C C . ARG A 1 30 ? -14.655 3.497 2.566 1.00 0.00 155 ARG A C 5
ATOM 7694 O O . ARG A 1 30 ? -13.979 2.711 3.215 1.00 0.00 155 ARG A O 5
ATOM 7715 N N . TRP A 1 31 ? -14.126 4.332 1.673 1.00 0.00 156 TRP A N 5
ATOM 7716 C CA . TRP A 1 31 ? -12.694 4.405 1.425 1.00 0.00 156 TRP A CA 5
ATOM 7717 C C . TRP A 1 31 ? -11.978 4.657 2.754 1.00 0.00 156 TRP A C 5
ATOM 7718 O O . TRP A 1 31 ? -11.071 3.903 3.096 1.00 0.00 156 TRP A O 5
ATOM 7739 N N . TRP A 1 32 ? -12.416 5.646 3.543 1.00 0.00 157 TRP A N 5
ATOM 7740 C CA . TRP A 1 32 ? -11.836 5.915 4.859 1.00 0.00 157 TRP A CA 5
ATOM 7741 C C . TRP A 1 32 ? -12.126 4.768 5.835 1.00 0.00 157 TRP A C 5
ATOM 7742 O O . TRP A 1 32 ? -11.203 4.282 6.479 1.00 0.00 157 TRP A O 5
ATOM 7763 N N . SER A 1 33 ? -13.374 4.325 5.965 1.00 0.00 158 SER A N 5
ATOM 7764 C CA . SER A 1 33 ? -13.803 3.330 6.941 1.00 0.00 158 SER A CA 5
ATOM 7765 C C . SER A 1 33 ? -13.104 1.982 6.753 1.00 0.00 158 SER A C 5
ATOM 7766 O O . SER A 1 33 ? -12.652 1.373 7.727 1.00 0.00 158 SER A O 5
ATOM 7774 N N . GLU A 1 34 ? -12.981 1.518 5.514 1.00 0.00 159 GLU A N 5
ATOM 7775 C CA . GLU A 1 34 ? -12.311 0.263 5.206 1.00 0.00 159 GLU A CA 5
ATOM 7776 C C . GLU A 1 34 ? -10.799 0.462 5.319 1.00 0.00 159 GLU A C 5
ATOM 7777 O O . GLU A 1 34 ? -10.089 -0.424 5.795 1.00 0.00 159 GLU A O 5
ATOM 7789 N N . ASN A 1 35 ? -10.293 1.658 4.991 1.00 0.00 160 ASN A N 5
ATOM 7790 C CA . ASN A 1 35 ? -8.930 2.028 5.341 1.00 0.00 160 ASN A CA 5
ATOM 7791 C C . ASN A 1 35 ? -8.721 1.917 6.855 1.00 0.00 160 ASN A C 5
ATOM 7792 O O . ASN A 1 35 ? -7.721 1.341 7.252 1.00 0.00 160 ASN A O 5
ATOM 7803 N N . SER A 1 36 ? -9.649 2.374 7.696 1.00 0.00 161 SER A N 5
ATOM 7804 C CA . SER A 1 36 ? -9.612 2.279 9.156 1.00 0.00 161 SER A CA 5
ATOM 7805 C C . SER A 1 36 ? -9.493 0.825 9.652 1.00 0.00 161 SER A C 5
ATOM 7806 O O . SER A 1 36 ? -8.979 0.614 10.751 1.00 0.00 161 SER A O 5
ATOM 7814 N N . ALA A 1 37 ? -9.968 -0.180 8.903 1.00 0.00 162 ALA A N 5
ATOM 7815 C CA . ALA A 1 37 ? -9.711 -1.579 9.245 1.00 0.00 162 ALA A CA 5
ATOM 7816 C C . ALA A 1 37 ? -8.214 -1.904 9.146 1.00 0.00 162 ALA A C 5
ATOM 7817 O O . ALA A 1 37 ? -7.654 -2.543 10.034 1.00 0.00 162 ALA A O 5
ATOM 7824 N N . ARG A 1 38 ? -7.558 -1.468 8.067 1.00 0.00 163 ARG A N 5
ATOM 7825 C CA . ARG A 1 38 ? -6.211 -1.911 7.702 1.00 0.00 163 ARG A CA 5
ATOM 7826 C C . ARG A 1 38 ? -5.170 -0.880 8.118 1.00 0.00 163 ARG A C 5
ATOM 7827 O O . ARG A 1 38 ? -4.346 -1.171 8.977 1.00 0.00 163 ARG A O 5
ATOM 7848 N N . TYR A 1 39 ? -5.246 0.307 7.518 1.00 0.00 164 TYR A N 5
ATOM 7849 C CA . TYR A 1 39 ? -4.382 1.483 7.607 1.00 0.00 164 TYR A CA 5
ATOM 7850 C C . TYR A 1 39 ? -2.910 1.129 7.866 1.00 0.00 164 TYR A C 5
ATOM 7851 O O . TYR A 1 39 ? -2.403 1.312 8.973 1.00 0.00 164 TYR A O 5
ATOM 7869 N N . PRO A 1 40 ? -2.177 0.631 6.856 1.00 0.00 165 PRO A N 5
ATOM 7870 C CA . PRO A 1 40 ? -0.796 0.218 7.057 1.00 0.00 165 PRO A CA 5
ATOM 7871 C C . PRO A 1 40 ? 0.131 1.380 7.448 1.00 0.00 165 PRO A C 5
ATOM 7872 O O . PRO A 1 40 ? 1.141 1.130 8.102 1.00 0.00 165 PRO A O 5
ATOM 7883 N N . ASN A 1 41 ? -0.195 2.630 7.074 1.00 0.00 166 ASN A N 5
ATOM 7884 C CA . ASN A 1 41 ? 0.541 3.903 7.254 1.00 0.00 166 ASN A CA 5
ATOM 7885 C C . ASN A 1 41 ? 1.988 3.940 6.769 1.00 0.00 166 ASN A C 5
ATOM 7886 O O . ASN A 1 41 ? 2.520 5.017 6.545 1.00 0.00 166 ASN A O 5
ATOM 7897 N N . ARG A 1 42 ? 2.659 2.808 6.633 1.00 0.00 167 ARG A N 5
ATOM 7898 C CA . ARG A 1 42 ? 4.052 2.672 6.256 1.00 0.00 167 ARG A CA 5
ATOM 7899 C C . ARG A 1 42 ? 4.087 1.533 5.250 1.00 0.00 167 ARG A C 5
ATOM 7900 O O . ARG A 1 42 ? 3.107 0.792 5.090 1.00 0.00 167 ARG A O 5
ATOM 7921 N N . VAL A 1 43 ? 5.209 1.386 4.574 1.00 0.00 168 VAL A N 5
ATOM 7922 C CA . VAL A 1 43 ? 5.395 0.451 3.481 1.00 0.00 168 VAL A CA 5
ATOM 7923 C C . VAL A 1 43 ? 6.805 -0.128 3.632 1.00 0.00 168 VAL A C 5
ATOM 7924 O O . VAL A 1 43 ? 7.581 0.385 4.443 1.00 0.00 168 VAL A O 5
ATOM 7937 N N . TYR A 1 44 ? 7.129 -1.189 2.902 1.00 0.00 169 TYR A N 5
ATOM 7938 C CA . TYR A 1 44 ? 8.467 -1.757 2.820 1.00 0.00 169 TYR A CA 5
ATOM 7939 C C . TYR A 1 44 ? 8.950 -1.621 1.393 1.00 0.00 169 TYR A C 5
ATOM 7940 O O . TYR A 1 44 ? 8.143 -1.703 0.470 1.00 0.00 169 TYR A O 5
ATOM 7958 N N . TYR A 1 45 ? 10.250 -1.414 1.213 1.00 0.00 170 TYR A N 5
ATOM 7959 C CA . TYR A 1 45 ? 10.873 -1.359 -0.103 1.00 0.00 170 TYR A CA 5
ATOM 7960 C C . TYR A 1 45 ? 12.233 -2.038 -0.055 1.00 0.00 170 TYR A C 5
ATOM 7961 O O . TYR A 1 45 ? 12.921 -1.974 0.964 1.00 0.00 170 TYR A O 5
ATOM 7979 N N . ARG A 1 46 ? 12.644 -2.695 -1.140 1.00 0.00 171 ARG A N 5
ATOM 7980 C CA . ARG A 1 46 ? 13.991 -3.255 -1.200 1.00 0.00 171 ARG A CA 5
ATOM 7981 C C . ARG A 1 46 ? 15.022 -2.150 -1.368 1.00 0.00 171 ARG A C 5
ATOM 7982 O O . ARG A 1 46 ? 14.719 -1.048 -1.823 1.00 0.00 171 ARG A O 5
ATOM 8003 N N . ASP A 1 47 ? 16.269 -2.481 -1.056 1.00 0.00 172 ASP A N 5
ATOM 8004 C CA . ASP A 1 47 ? 17.426 -1.670 -1.398 1.00 0.00 172 ASP A CA 5
ATOM 8005 C C . ASP A 1 47 ? 17.618 -1.836 -2.912 1.00 0.00 172 ASP A C 5
ATOM 8006 O O . ASP A 1 47 ? 18.351 -2.724 -3.359 1.00 0.00 172 ASP A O 5
ATOM 8015 N N . TYR A 1 48 ? 16.887 -1.067 -3.727 1.00 0.00 173 TYR A N 5
ATOM 8016 C CA . TYR A 1 48 ? 17.038 -1.129 -5.183 1.00 0.00 173 TYR A CA 5
ATOM 8017 C C . TYR A 1 48 ? 18.465 -0.757 -5.557 1.00 0.00 173 TYR A C 5
ATOM 8018 O O . TYR A 1 48 ? 19.040 0.167 -4.966 1.00 0.00 173 TYR A O 5
ATOM 8036 N N . SER A 1 49 ? 18.996 -1.411 -6.590 1.00 0.00 174 SER A N 5
ATOM 8037 C CA . SER A 1 49 ? 20.378 -1.242 -7.007 1.00 0.00 174 SER A CA 5
ATOM 8038 C C . SER A 1 49 ? 20.732 0.227 -7.248 1.00 0.00 174 SER A C 5
ATOM 8039 O O . SER A 1 49 ? 21.778 0.661 -6.768 1.00 0.00 174 SER A O 5
ATOM 8047 N N . SER A 1 50 ? 19.884 0.975 -7.967 1.00 0.00 175 SER A N 5
ATOM 8048 C CA . SER A 1 50 ? 20.038 2.354 -8.443 1.00 0.00 175 SER A CA 5
ATOM 8049 C C . SER A 1 50 ? 19.342 2.416 -9.806 1.00 0.00 175 SER A C 5
ATOM 8050 O O . SER A 1 50 ? 18.308 3.088 -9.877 1.00 0.00 175 SER A O 5
ATOM 8058 N N . PRO A 1 51 ? 19.793 1.679 -10.843 1.00 0.00 176 PRO A N 5
ATOM 8059 C CA . PRO A 1 51 ? 19.067 1.560 -12.099 1.00 0.00 176 PRO A CA 5
ATOM 8060 C C . PRO A 1 51 ? 17.768 0.781 -11.890 1.00 0.00 176 PRO A C 5
ATOM 8061 O O . PRO A 1 51 ? 17.746 -0.449 -11.993 1.00 0.00 176 PRO A O 5
ATOM 8072 N N . VAL A 1 52 ? 16.686 1.485 -11.572 1.00 0.00 177 VAL A N 5
ATOM 8073 C CA . VAL A 1 52 ? 15.337 0.963 -11.642 1.00 0.00 177 VAL A CA 5
ATOM 8074 C C . VAL A 1 52 ? 14.413 2.170 -11.905 1.00 0.00 177 VAL A C 5
ATOM 8075 O O . VAL A 1 52 ? 14.699 3.269 -11.413 1.00 0.00 177 VAL A O 5
ATOM 8088 N N . PRO A 1 53 ? 13.348 2.024 -12.710 1.00 0.00 178 PRO A N 5
ATOM 8089 C CA . PRO A 1 53 ? 12.365 3.079 -12.917 1.00 0.00 178 PRO A CA 5
ATOM 8090 C C . PRO A 1 53 ? 11.655 3.448 -11.610 1.00 0.00 178 PRO A C 5
ATOM 8091 O O . PRO A 1 53 ? 11.496 2.607 -10.725 1.00 0.00 178 PRO A O 5
ATOM 8102 N N . GLN A 1 54 ? 11.113 4.663 -11.518 1.00 0.00 179 GLN A N 5
ATOM 8103 C CA . GLN A 1 54 ? 10.242 5.045 -10.410 1.00 0.00 179 GLN A CA 5
ATOM 8104 C C . GLN A 1 54 ? 8.996 4.165 -10.394 1.00 0.00 179 GLN A C 5
ATOM 8105 O O . GLN A 1 54 ? 8.509 3.821 -9.316 1.00 0.00 179 GLN A O 5
ATOM 8119 N N . ASP A 1 55 ? 8.473 3.824 -11.573 1.00 0.00 180 ASP A N 5
ATOM 8120 C CA . ASP A 1 55 ? 7.240 3.054 -11.706 1.00 0.00 180 ASP A CA 5
ATOM 8121 C C . ASP A 1 55 ? 7.385 1.712 -10.985 1.00 0.00 180 ASP A C 5
ATOM 8122 O O . ASP A 1 55 ? 6.546 1.382 -10.145 1.00 0.00 180 ASP A O 5
ATOM 8131 N N . VAL A 1 56 ? 8.483 0.981 -11.236 1.00 0.00 181 VAL A N 5
ATOM 8132 C CA . VAL A 1 56 ? 8.759 -0.277 -10.548 1.00 0.00 181 VAL A CA 5
ATOM 8133 C C . VAL A 1 56 ? 9.235 -0.051 -9.112 1.00 0.00 181 VAL A C 5
ATOM 8134 O O . VAL A 1 56 ? 8.897 -0.883 -8.282 1.00 0.00 181 VAL A O 5
ATOM 8147 N N . PHE A 1 57 ? 9.965 1.031 -8.794 1.00 0.00 182 PHE A N 5
ATOM 8148 C CA . PHE A 1 57 ? 10.396 1.312 -7.412 1.00 0.00 182 PHE A CA 5
ATOM 8149 C C . PHE A 1 57 ? 9.162 1.332 -6.507 1.00 0.00 182 PHE A C 5
ATOM 8150 O O . PHE A 1 57 ? 9.052 0.577 -5.544 1.00 0.00 182 PHE A O 5
ATOM 8167 N N . VAL A 1 58 ? 8.167 2.130 -6.887 1.00 0.00 183 VAL A N 5
ATOM 8168 C CA . VAL A 1 58 ? 6.934 2.263 -6.133 1.00 0.00 183 VAL A CA 5
ATOM 8169 C C . VAL A 1 58 ? 6.129 0.954 -6.222 1.00 0.00 183 VAL A C 5
ATOM 8170 O O . VAL A 1 58 ? 5.520 0.546 -5.234 1.00 0.00 183 VAL A O 5
ATOM 8183 N N . ALA A 1 59 ? 6.127 0.264 -7.370 1.00 0.00 184 ALA A N 5
ATOM 8184 C CA . ALA A 1 59 ? 5.305 -0.927 -7.553 1.00 0.00 184 ALA A CA 5
ATOM 8185 C C . ALA A 1 59 ? 5.851 -2.136 -6.791 1.00 0.00 184 ALA A C 5
ATOM 8186 O O . ALA A 1 59 ? 5.075 -2.981 -6.356 1.00 0.00 184 ALA A O 5
ATOM 8193 N N . ASP A 1 60 ? 7.169 -2.262 -6.654 1.00 0.00 185 ASP A N 5
ATOM 8194 C CA . ASP A 1 60 ? 7.832 -3.298 -5.864 1.00 0.00 185 ASP A CA 5
ATOM 8195 C C . ASP A 1 60 ? 7.562 -3.075 -4.383 1.00 0.00 185 ASP A C 5
ATOM 8196 O O . ASP A 1 60 ? 7.189 -4.026 -3.691 1.00 0.00 185 ASP A O 5
ATOM 8205 N N . CYS A 1 61 ? 7.685 -1.818 -3.942 1.00 0.00 186 CYS A N 5
ATOM 8206 C CA . CYS A 1 61 ? 7.395 -1.383 -2.589 1.00 0.00 186 CYS A CA 5
ATOM 8207 C C . CYS A 1 61 ? 5.969 -1.801 -2.244 1.00 0.00 186 CYS A C 5
ATOM 8208 O O . CYS A 1 61 ? 5.689 -2.438 -1.223 1.00 0.00 186 CYS A O 5
ATOM 8215 N N . PHE A 1 62 ? 5.050 -1.479 -3.153 1.00 0.00 187 PHE A N 5
ATOM 8216 C CA . PHE A 1 62 ? 3.665 -1.861 -3.052 1.00 0.00 187 PHE A CA 5
ATOM 8217 C C . PHE A 1 62 ? 3.524 -3.364 -3.001 1.00 0.00 187 PHE A C 5
ATOM 8218 O O . PHE A 1 62 ? 2.901 -3.841 -2.053 1.00 0.00 187 PHE A O 5
ATOM 8235 N N . ASN A 1 63 ? 4.122 -4.097 -3.944 1.00 0.00 188 ASN A N 5
ATOM 8236 C CA . ASN A 1 63 ? 3.965 -5.534 -4.000 1.00 0.00 188 ASN A CA 5
ATOM 8237 C C . ASN A 1 63 ? 4.349 -6.185 -2.682 1.00 0.00 188 ASN A C 5
ATOM 8238 O O . ASN A 1 63 ? 3.524 -6.909 -2.143 1.00 0.00 188 ASN A O 5
ATOM 8249 N N . ILE A 1 64 ? 5.517 -5.889 -2.105 1.00 0.00 189 ILE A N 5
ATOM 8250 C CA . ILE A 1 64 ? 5.984 -6.557 -0.885 1.00 0.00 189 ILE A CA 5
ATOM 8251 C C . ILE A 1 64 ? 5.116 -6.143 0.303 1.00 0.00 189 ILE A C 5
ATOM 8252 O O . ILE A 1 64 ? 4.778 -6.992 1.126 1.00 0.00 189 ILE A O 5
ATOM 8268 N N . THR A 1 65 ? 4.733 -4.866 0.397 1.00 0.00 190 THR A N 5
ATOM 8269 C CA . THR A 1 65 ? 3.912 -4.392 1.499 1.00 0.00 190 THR A CA 5
ATOM 8270 C C . THR A 1 65 ? 2.590 -5.157 1.504 1.00 0.00 190 THR A C 5
ATOM 8271 O O . THR A 1 65 ? 2.189 -5.716 2.523 1.00 0.00 190 THR A O 5
ATOM 8282 N N . VAL A 1 66 ? 1.921 -5.186 0.355 1.00 0.00 191 VAL A N 5
ATOM 8283 C CA . VAL A 1 66 ? 0.681 -5.907 0.135 1.00 0.00 191 VAL A CA 5
ATOM 8284 C C . VAL A 1 66 ? 0.862 -7.396 0.445 1.00 0.00 191 VAL A C 5
ATOM 8285 O O . VAL A 1 66 ? -0.009 -8.029 1.039 1.00 0.00 191 VAL A O 5
ATOM 8298 N N . THR A 1 67 ? 2.001 -7.942 0.052 1.00 0.00 192 THR A N 5
ATOM 8299 C CA . THR A 1 67 ? 2.317 -9.341 0.170 1.00 0.00 192 THR A CA 5
ATOM 8300 C C . THR A 1 67 ? 2.482 -9.761 1.645 1.00 0.00 192 THR A C 5
ATOM 8301 O O . THR A 1 67 ? 1.875 -10.764 2.022 1.00 0.00 192 THR A O 5
ATOM 8312 N N . GLU A 1 68 ? 3.227 -9.047 2.513 1.00 0.00 193 GLU A N 5
ATOM 8313 C CA . GLU A 1 68 ? 3.380 -9.508 3.904 1.00 0.00 193 GLU A CA 5
ATOM 8314 C C . GLU A 1 68 ? 2.037 -9.455 4.648 1.00 0.00 193 GLU A C 5
ATOM 8315 O O . GLU A 1 68 ? 1.744 -10.337 5.454 1.00 0.00 193 GLU A O 5
ATOM 8327 N N . TYR A 1 69 ? 1.198 -8.451 4.362 1.00 0.00 194 TYR A N 5
ATOM 8328 C CA . TYR A 1 69 ? -0.145 -8.352 4.934 1.00 0.00 194 TYR A CA 5
ATOM 8329 C C . TYR A 1 69 ? -1.123 -9.377 4.323 1.00 0.00 194 TYR A C 5
ATOM 8330 O O . TYR A 1 69 ? -2.243 -9.487 4.823 1.00 0.00 194 TYR A O 5
ATOM 8348 N N . SER A 1 70 ? -0.746 -10.119 3.276 1.00 0.00 195 SER A N 5
ATOM 8349 C CA . SER A 1 70 ? -1.602 -11.017 2.507 1.00 0.00 195 SER A CA 5
ATOM 8350 C C . SER A 1 70 ? -2.916 -10.344 2.079 1.00 0.00 195 SER A C 5
ATOM 8351 O O . SER A 1 70 ? -4.013 -10.844 2.345 1.00 0.00 195 SER A O 5
ATOM 8359 N N . ILE A 1 71 ? -2.795 -9.211 1.390 1.00 0.00 196 ILE A N 5
ATOM 8360 C CA . ILE A 1 71 ? -3.889 -8.391 0.868 1.00 0.00 196 ILE A CA 5
ATOM 8361 C C . ILE A 1 71 ? -3.689 -8.205 -0.642 1.00 0.00 196 ILE A C 5
ATOM 8362 O O . ILE A 1 71 ? -2.708 -8.688 -1.216 1.00 0.00 196 ILE A O 5
ATOM 8378 N N . GLY A 1 72 ? -4.600 -7.478 -1.292 1.00 0.00 197 GLY A N 5
ATOM 8379 C CA . GLY A 1 72 ? -4.471 -7.079 -2.682 1.00 0.00 197 GLY A CA 5
ATOM 8380 C C . GLY A 1 72 ? -4.463 -8.274 -3.645 1.00 0.00 197 GLY A C 5
ATOM 8381 O O . GLY A 1 72 ? -4.854 -9.384 -3.278 1.00 0.00 197 GLY A O 5
ATOM 8385 N N . PRO A 1 73 ? -4.034 -8.060 -4.898 1.00 0.00 198 PRO A N 5
ATOM 8386 C CA . PRO A 1 73 ? -3.915 -9.107 -5.911 1.00 0.00 198 PRO A CA 5
ATOM 8387 C C . PRO A 1 73 ? -2.735 -10.070 -5.670 1.00 0.00 198 PRO A C 5
ATOM 8388 O O . PRO A 1 73 ? -2.519 -10.974 -6.479 1.00 0.00 198 PRO A O 5
ATOM 8399 N N . ALA A 1 74 ? -1.956 -9.891 -4.597 1.00 0.00 199 ALA A N 5
ATOM 8400 C CA . ALA A 1 74 ? -0.746 -10.657 -4.307 1.00 0.00 199 ALA A CA 5
ATOM 8401 C C . ALA A 1 74 ? -0.881 -11.487 -3.024 1.00 0.00 199 ALA A C 5
ATOM 8402 O O . ALA A 1 74 ? 0.111 -12.010 -2.514 1.00 0.00 199 ALA A O 5
ATOM 8409 N N . ALA A 1 75 ? -2.095 -11.624 -2.488 1.00 0.00 200 ALA A N 5
ATOM 8410 C CA . ALA A 1 75 ? -2.339 -12.408 -1.289 1.00 0.00 200 ALA A CA 5
ATOM 8411 C C . ALA A 1 75 ? -2.183 -13.903 -1.541 1.00 0.00 200 ALA A C 5
ATOM 8412 O O . ALA A 1 75 ? -1.751 -14.625 -0.635 1.00 0.00 200 ALA A O 5
ATOM 8419 N N . LYS A 1 76 ? -2.620 -14.374 -2.717 1.00 0.00 201 LYS A N 5
ATOM 8420 C CA . LYS A 1 76 ? -2.577 -15.769 -3.123 1.00 0.00 201 LYS A CA 5
ATOM 8421 C C . LYS A 1 76 ? -2.133 -15.886 -4.586 1.00 0.00 201 LYS A C 5
ATOM 8422 O O . LYS A 1 76 ? -1.887 -14.885 -5.267 1.00 0.00 201 LYS A O 5
ATOM 8441 N N . LYS A 1 77 ? -2.000 -17.129 -5.049 1.00 0.00 202 LYS A N 5
ATOM 8442 C CA . LYS A 1 77 ? -1.590 -17.569 -6.372 1.00 0.00 202 LYS A CA 5
ATOM 8443 C C . LYS A 1 77 ? -2.210 -18.959 -6.534 1.00 0.00 202 LYS A C 5
ATOM 8444 O O . LYS A 1 77 ? -2.543 -19.600 -5.530 1.00 0.00 202 LYS A O 5
ATOM 8463 N N . ASN A 1 78 ? -2.284 -19.478 -7.758 1.00 0.00 203 ASN A N 5
ATOM 8464 C CA . ASN A 1 78 ? -2.491 -20.884 -8.134 1.00 0.00 203 ASN A CA 5
ATOM 8465 C C . ASN A 1 78 ? -3.943 -21.307 -8.147 1.00 0.00 203 ASN A C 5
ATOM 8466 O O . ASN A 1 78 ? -4.391 -22.045 -9.025 1.00 0.00 203 ASN A O 5
ATOM 8477 N N . THR A 1 79 ? -4.648 -20.830 -7.138 1.00 0.00 204 THR A N 5
ATOM 8478 C CA . THR A 1 79 ? -6.070 -20.634 -7.132 1.00 0.00 204 THR A CA 5
ATOM 8479 C C . THR A 1 79 ? -6.343 -19.405 -6.261 1.00 0.00 204 THR A C 5
ATOM 8480 O O . THR A 1 79 ? -5.617 -19.139 -5.297 1.00 0.00 204 THR A O 5
ATOM 8491 N N . SER A 1 80 ? -7.440 -18.711 -6.555 1.00 0.00 205 SER A N 5
ATOM 8492 C CA . SER A 1 80 ? -7.897 -17.428 -6.037 1.00 0.00 205 SER A CA 5
ATOM 8493 C C . SER A 1 80 ? -6.892 -16.284 -6.211 1.00 0.00 205 SER A C 5
ATOM 8494 O O . SER A 1 80 ? -5.679 -16.486 -6.123 1.00 0.00 205 SER A O 5
ATOM 8502 N N . GLU A 1 81 ? -7.380 -15.059 -6.409 1.00 0.00 206 GLU A N 5
ATOM 8503 C CA . GLU A 1 81 ? -6.502 -13.891 -6.512 1.00 0.00 206 GLU A CA 5
ATOM 8504 C C . GLU A 1 81 ? -7.179 -12.624 -5.987 1.00 0.00 206 GLU A C 5
ATOM 8505 O O . GLU A 1 81 ? -6.568 -11.558 -5.936 1.00 0.00 206 GLU A O 5
ATOM 8517 N N . ALA A 1 82 ? -8.415 -12.768 -5.511 1.00 0.00 207 ALA A N 5
ATOM 8518 C CA . ALA A 1 82 ? -9.208 -11.821 -4.777 1.00 0.00 207 ALA A CA 5
ATOM 8519 C C . ALA A 1 82 ? -9.804 -12.635 -3.620 1.00 0.00 207 ALA A C 5
ATOM 8520 O O . ALA A 1 82 ? -9.288 -13.700 -3.248 1.00 0.00 207 ALA A O 5
ATOM 8527 N N . VAL A 1 83 ? -10.902 -12.158 -3.074 1.00 0.00 208 VAL A N 5
ATOM 8528 C CA . VAL A 1 83 ? -11.746 -12.802 -2.079 1.00 0.00 208 VAL A CA 5
ATOM 8529 C C . VAL A 1 83 ? -13.201 -12.435 -2.432 1.00 0.00 208 VAL A C 5
ATOM 8530 O O . VAL A 1 83 ? -13.449 -11.782 -3.450 1.00 0.00 208 VAL A O 5
ATOM 8543 N N . ALA A 1 84 ? -14.184 -12.863 -1.642 1.00 0.00 209 ALA A N 5
ATOM 8544 C CA . ALA A 1 84 ? -15.513 -12.254 -1.636 1.00 0.00 209 ALA A CA 5
ATOM 8545 C C . ALA A 1 84 ? -15.984 -11.952 -0.232 1.00 0.00 209 ALA A C 5
ATOM 8546 O O . ALA A 1 84 ? -16.768 -11.023 -0.104 1.00 0.00 209 ALA A O 5
ATOM 8553 N N . ALA A 1 85 ? -15.512 -12.689 0.782 1.00 0.00 210 ALA A N 5
ATOM 8554 C CA . ALA A 1 85 ? -15.918 -12.608 2.177 1.00 0.00 210 ALA A CA 5
ATOM 8555 C C . ALA A 1 85 ? -17.437 -12.750 2.323 1.00 0.00 210 ALA A C 5
ATOM 8556 O O . ALA A 1 85 ? -17.895 -13.844 2.672 1.00 0.00 210 ALA A O 5
ATOM 8563 N N . ALA A 1 86 ? -18.191 -11.681 2.067 1.00 0.00 211 ALA A N 5
ATOM 8564 C CA . ALA A 1 86 ? -19.645 -11.590 2.077 1.00 0.00 211 ALA A CA 5
ATOM 8565 C C . ALA A 1 86 ? -20.162 -10.468 1.149 1.00 0.00 211 ALA A C 5
ATOM 8566 O O . ALA A 1 86 ? -21.339 -10.104 1.242 1.00 0.00 211 ALA A O 5
ATOM 8573 N N . ASN A 1 87 ? -19.322 -9.884 0.289 1.00 0.00 212 ASN A N 5
ATOM 8574 C CA . ASN A 1 87 ? -19.596 -8.778 -0.607 1.00 0.00 212 ASN A CA 5
ATOM 8575 C C . ASN A 1 87 ? -18.348 -8.537 -1.459 1.00 0.00 212 ASN A C 5
ATOM 8576 O O . ASN A 1 87 ? -17.396 -7.875 -1.057 1.00 0.00 212 ASN A O 5
ATOM 8587 N N . GLN A 1 88 ? -18.418 -8.926 -2.716 1.00 0.00 213 GLN A N 5
ATOM 8588 C CA . GLN A 1 88 ? -17.363 -8.799 -3.702 1.00 0.00 213 GLN A CA 5
ATOM 8589 C C . GLN A 1 88 ? -17.027 -7.336 -3.979 1.00 0.00 213 GLN A C 5
ATOM 8590 O O . GLN A 1 88 ? -15.846 -7.011 -4.045 1.00 0.00 213 GLN A O 5
ATOM 8604 N N . THR A 1 89 ? -18.026 -6.458 -4.100 1.00 0.00 214 THR A N 5
ATOM 8605 C CA . THR A 1 89 ? -17.799 -5.061 -4.453 1.00 0.00 214 THR A CA 5
ATOM 8606 C C . THR A 1 89 ? -17.068 -4.335 -3.325 1.00 0.00 214 THR A C 5
ATOM 8607 O O . THR A 1 89 ? -16.261 -3.438 -3.568 1.00 0.00 214 THR A O 5
ATOM 8618 N N . GLU A 1 90 ? -17.370 -4.739 -2.094 1.00 0.00 215 GLU A N 5
ATOM 8619 C CA . GLU A 1 90 ? -16.809 -4.157 -0.884 1.00 0.00 215 GLU A CA 5
ATOM 8620 C C . GLU A 1 90 ? -15.352 -4.577 -0.749 1.00 0.00 215 GLU A C 5
ATOM 8621 O O . GLU A 1 90 ? -14.488 -3.714 -0.647 1.00 0.00 215 GLU A O 5
ATOM 8633 N N . VAL A 1 91 ? -15.049 -5.878 -0.851 1.00 0.00 216 VAL A N 5
ATOM 8634 C CA . VAL A 1 91 ? -13.660 -6.324 -0.746 1.00 0.00 216 VAL A CA 5
ATOM 8635 C C . VAL A 1 91 ? -12.856 -5.792 -1.927 1.00 0.00 216 VAL A C 5
ATOM 8636 O O . VAL A 1 91 ? -11.687 -5.483 -1.768 1.00 0.00 216 VAL A O 5
ATOM 8649 N N . GLU A 1 92 ? -13.478 -5.701 -3.106 1.00 0.00 217 GLU A N 5
ATOM 8650 C CA . GLU A 1 92 ? -12.873 -5.153 -4.324 1.00 0.00 217 GLU A CA 5
ATOM 8651 C C . GLU A 1 92 ? -12.416 -3.728 -4.042 1.00 0.00 217 GLU A C 5
ATOM 8652 O O . GLU A 1 92 ? -11.278 -3.351 -4.309 1.00 0.00 217 GLU A O 5
ATOM 8664 N N . MET A 1 93 ? -13.288 -2.908 -3.476 1.00 0.00 218 MET A N 5
ATOM 8665 C CA . MET A 1 93 ? -13.005 -1.569 -3.129 1.00 0.00 218 MET A CA 5
ATOM 8666 C C . MET A 1 93 ? -11.930 -1.543 -2.040 1.00 0.00 218 MET A C 5
ATOM 8667 O O . MET A 1 93 ? -10.930 -0.867 -2.239 1.00 0.00 218 MET A O 5
ATOM 8681 N N . GLU A 1 94 ? -12.037 -2.341 -0.977 1.00 0.00 219 GLU A N 5
ATOM 8682 C CA . GLU A 1 94 ? -11.061 -2.463 0.109 1.00 0.00 219 GLU A CA 5
ATOM 8683 C C . GLU A 1 94 ? -9.669 -2.870 -0.421 1.00 0.00 219 GLU A C 5
ATOM 8684 O O . GLU A 1 94 ? -8.623 -2.465 0.098 1.00 0.00 219 GLU A O 5
ATOM 8696 N N . ASN A 1 95 ? -9.655 -3.645 -1.504 1.00 0.00 220 ASN A N 5
ATOM 8697 C CA . ASN A 1 95 ? -8.491 -4.068 -2.268 1.00 0.00 220 ASN A CA 5
ATOM 8698 C C . ASN A 1 95 ? -7.811 -2.858 -2.885 1.00 0.00 220 ASN A C 5
ATOM 8699 O O . ASN A 1 95 ? -6.602 -2.666 -2.740 1.00 0.00 220 ASN A O 5
ATOM 8710 N N . LYS A 1 96 ? -8.596 -2.051 -3.601 1.00 0.00 221 LYS A N 5
ATOM 8711 C CA . LYS A 1 96 ? -8.136 -0.841 -4.265 1.00 0.00 221 LYS A CA 5
ATOM 8712 C C . LYS A 1 96 ? -7.742 0.207 -3.238 1.00 0.00 221 LYS A C 5
ATOM 8713 O O . LYS A 1 96 ? -6.751 0.893 -3.477 1.00 0.00 221 LYS A O 5
ATOM 8732 N N . VAL A 1 97 ? -8.470 0.314 -2.122 1.00 0.00 222 VAL A N 5
ATOM 8733 C CA . VAL A 1 97 ? -8.187 1.241 -1.041 1.00 0.00 222 VAL A CA 5
ATOM 8734 C C . VAL A 1 97 ? -6.747 0.970 -0.632 1.00 0.00 222 VAL A C 5
ATOM 8735 O O . VAL A 1 97 ? -5.900 1.853 -0.754 1.00 0.00 222 VAL A O 5
ATOM 8748 N N . VAL A 1 98 ? -6.421 -0.275 -0.281 1.00 0.00 223 VAL A N 5
ATOM 8749 C CA . VAL A 1 98 ? -5.128 -0.549 0.309 1.00 0.00 223 VAL A CA 5
ATOM 8750 C C . VAL A 1 98 ? -4.005 -0.478 -0.729 1.00 0.00 223 VAL A C 5
ATOM 8751 O O . VAL A 1 98 ? -2.979 0.154 -0.492 1.00 0.00 223 VAL A O 5
ATOM 8764 N N . THR A 1 99 ? -4.207 -1.058 -1.909 1.00 0.00 224 THR A N 5
ATOM 8765 C CA . THR A 1 99 ? -3.298 -0.986 -3.039 1.00 0.00 224 THR A CA 5
ATOM 8766 C C . THR A 1 99 ? -2.953 0.475 -3.369 1.00 0.00 224 THR A C 5
ATOM 8767 O O . THR A 1 99 ? -1.763 0.801 -3.467 1.00 0.00 224 THR A O 5
ATOM 8778 N N . LYS A 1 100 ? -3.931 1.387 -3.438 1.00 0.00 225 LYS A N 5
ATOM 8779 C CA . LYS A 1 100 ? -3.637 2.796 -3.663 1.00 0.00 225 LYS A CA 5
ATOM 8780 C C . LYS A 1 100 ? -2.944 3.407 -2.461 1.00 0.00 225 LYS A C 5
ATOM 8781 O O . LYS A 1 100 ? -1.984 4.135 -2.678 1.00 0.00 225 LYS A O 5
ATOM 8800 N N . VAL A 1 101 ? -3.413 3.165 -1.233 1.00 0.00 226 VAL A N 5
ATOM 8801 C CA . VAL A 1 101 ? -2.838 3.777 -0.036 1.00 0.00 226 VAL A CA 5
ATOM 8802 C C . VAL A 1 101 ? -1.347 3.448 0.007 1.00 0.00 226 VAL A C 5
ATOM 8803 O O . VAL A 1 101 ? -0.527 4.350 0.125 1.00 0.00 226 VAL A O 5
ATOM 8816 N N . ILE A 1 102 ? -0.985 2.178 -0.180 1.00 0.00 227 ILE A N 5
ATOM 8817 C CA . ILE A 1 102 ? 0.373 1.690 -0.148 1.00 0.00 227 ILE A CA 5
ATOM 8818 C C . ILE A 1 102 ? 1.151 2.372 -1.260 1.00 0.00 227 ILE A C 5
ATOM 8819 O O . ILE A 1 102 ? 2.184 2.964 -0.972 1.00 0.00 227 ILE A O 5
ATOM 8835 N N . ARG A 1 103 ? 0.654 2.339 -2.500 1.00 0.00 228 ARG A N 5
ATOM 8836 C CA . ARG A 1 103 ? 1.328 2.985 -3.618 1.00 0.00 228 ARG A CA 5
ATOM 8837 C C . ARG A 1 103 ? 1.602 4.440 -3.310 1.00 0.00 228 ARG A C 5
ATOM 8838 O O . ARG A 1 103 ? 2.745 4.866 -3.407 1.00 0.00 228 ARG A O 5
ATOM 8859 N N . GLU A 1 104 ? 0.586 5.188 -2.905 1.00 0.00 229 GLU A N 5
ATOM 8860 C CA . GLU A 1 104 ? 0.706 6.598 -2.604 1.00 0.00 229 GLU A CA 5
ATOM 8861 C C . GLU A 1 104 ? 1.771 6.833 -1.543 1.00 0.00 229 GLU A C 5
ATOM 8862 O O . GLU A 1 104 ? 2.570 7.750 -1.664 1.00 0.00 229 GLU A O 5
ATOM 8874 N N . MET A 1 105 ? 1.802 5.992 -0.518 1.00 0.00 230 MET A N 5
ATOM 8875 C CA . MET A 1 105 ? 2.719 6.101 0.601 1.00 0.00 230 MET A CA 5
ATOM 8876 C C . MET A 1 105 ? 4.140 5.669 0.212 1.00 0.00 230 MET A C 5
ATOM 8877 O O . MET A 1 105 ? 5.105 6.163 0.793 1.00 0.00 230 MET A O 5
ATOM 8891 N N . CYS A 1 106 ? 4.290 4.791 -0.785 1.00 0.00 231 CYS A N 5
ATOM 8892 C CA . CYS A 1 106 ? 5.561 4.503 -1.432 1.00 0.00 231 CYS A CA 5
ATOM 8893 C C . CYS A 1 106 ? 6.048 5.759 -2.176 1.00 0.00 231 CYS A C 5
ATOM 8894 O O . CYS A 1 106 ? 7.170 6.203 -1.913 1.00 0.00 231 CYS A O 5
ATOM 8901 N N . VAL A 1 107 ? 5.202 6.402 -3.001 1.00 0.00 232 VAL A N 5
ATOM 8902 C CA . VAL A 1 107 ? 5.544 7.655 -3.692 1.00 0.00 232 VAL A CA 5
ATOM 8903 C C . VAL A 1 107 ? 5.931 8.723 -2.659 1.00 0.00 232 VAL A C 5
ATOM 8904 O O . VAL A 1 107 ? 6.987 9.348 -2.765 1.00 0.00 232 VAL A O 5
ATOM 8917 N N . GLN A 1 108 ? 5.105 8.904 -1.628 1.00 0.00 233 GLN A N 5
ATOM 8918 C CA . GLN A 1 108 ? 5.270 9.935 -0.615 1.00 0.00 233 GLN A CA 5
ATOM 8919 C C . GLN A 1 108 ? 6.581 9.743 0.150 1.00 0.00 233 GLN A C 5
ATOM 8920 O O . GLN A 1 108 ? 7.126 10.723 0.645 1.00 0.00 233 GLN A O 5
ATOM 8934 N N . GLN A 1 109 ? 7.088 8.515 0.294 1.00 0.00 234 GLN A N 5
ATOM 8935 C CA . GLN A 1 109 ? 8.413 8.300 0.854 1.00 0.00 234 GLN A CA 5
ATOM 8936 C C . GLN A 1 109 ? 9.487 8.653 -0.147 1.00 0.00 234 GLN A C 5
ATOM 8937 O O . GLN A 1 109 ? 10.418 9.366 0.215 1.00 0.00 234 GLN A O 5
ATOM 8951 N N . TYR A 1 110 ? 9.361 8.193 -1.393 1.00 0.00 235 TYR A N 5
ATOM 8952 C CA . TYR A 1 110 ? 10.361 8.475 -2.408 1.00 0.00 235 TYR A CA 5
ATOM 8953 C C . TYR A 1 110 ? 10.606 9.980 -2.490 1.00 0.00 235 TYR A C 5
ATOM 8954 O O . TYR A 1 110 ? 11.746 10.452 -2.499 1.00 0.00 235 TYR A O 5
ATOM 8972 N N . ARG A 1 111 ? 9.514 10.747 -2.481 1.00 0.00 236 ARG A N 5
ATOM 8973 C CA . ARG A 1 111 ? 9.564 12.184 -2.637 1.00 0.00 236 ARG A CA 5
ATOM 8974 C C . ARG A 1 111 ? 10.149 12.842 -1.381 1.00 0.00 236 ARG A C 5
ATOM 8975 O O . ARG A 1 111 ? 10.577 13.989 -1.484 1.00 0.00 236 ARG A O 5
ATOM 8996 N N . GLU A 1 112 ? 10.082 12.203 -0.201 1.00 0.00 237 GLU A N 5
ATOM 8997 C CA . GLU A 1 112 ? 10.662 12.753 1.019 1.00 0.00 237 GLU A CA 5
ATOM 8998 C C . GLU A 1 112 ? 12.164 12.816 0.886 1.00 0.00 237 GLU A C 5
ATOM 8999 O O . GLU A 1 112 ? 12.749 13.864 1.150 1.00 0.00 237 GLU A O 5
ATOM 9011 N N . TYR A 1 113 ? 12.784 11.722 0.459 1.00 0.00 238 TYR A N 5
ATOM 9012 C CA . TYR A 1 113 ? 14.202 11.660 0.225 1.00 0.00 238 TYR A CA 5
ATOM 9013 C C . TYR A 1 113 ? 14.570 12.665 -0.835 1.00 0.00 238 TYR A C 5
ATOM 9014 O O . TYR A 1 113 ? 15.520 13.428 -0.688 1.00 0.00 238 TYR A O 5
ATOM 9032 N N . ARG A 1 114 ? 13.753 12.688 -1.890 1.00 0.00 239 ARG A N 5
ATOM 9033 C CA . ARG A 1 114 ? 13.967 13.665 -2.940 1.00 0.00 239 ARG A CA 5
ATOM 9034 C C . ARG A 1 114 ? 13.821 15.115 -2.466 1.00 0.00 239 ARG A C 5
ATOM 9035 O O . ARG A 1 114 ? 14.260 16.019 -3.172 1.00 0.00 239 ARG A O 5
ATOM 9056 N N . LEU A 1 115 ? 13.159 15.376 -1.339 1.00 0.00 240 LEU A N 5
ATOM 9057 C CA . LEU A 1 115 ? 13.058 16.700 -0.746 1.00 0.00 240 LEU A CA 5
ATOM 9058 C C . LEU A 1 115 ? 14.339 16.948 0.043 1.00 0.00 240 LEU A C 5
ATOM 9059 O O . LEU A 1 115 ? 15.027 17.939 -0.199 1.00 0.00 240 LEU A O 5
ATOM 9075 N N . ALA A 1 116 ? 14.643 16.034 0.966 1.00 0.00 241 ALA A N 5
ATOM 9076 C CA . ALA A 1 116 ? 15.563 16.206 2.072 1.00 0.00 241 ALA A CA 5
ATOM 9077 C C . ALA A 1 116 ? 17.015 16.422 1.650 1.00 0.00 241 ALA A C 5
ATOM 9078 O O . ALA A 1 116 ? 17.430 16.015 0.563 1.00 0.00 241 ALA A O 5
ATOM 9085 N N . SER A 1 117 ? 17.796 16.987 2.572 1.00 0.00 242 SER A N 5
ATOM 9086 C CA . SER A 1 117 ? 19.249 16.915 2.576 1.00 0.00 242 SER A CA 5
ATOM 9087 C C . SER A 1 117 ? 19.620 15.451 2.757 1.00 0.00 242 SER A C 5
ATOM 9088 O O . SER A 1 117 ? 19.145 14.834 3.738 1.00 0.00 242 SER A O 5
ATOM 9096 N N . GLY A 1 1 ? 15.000 -17.994 20.982 1.00 0.00 126 GLY A N 6
ATOM 9097 C CA . GLY A 1 1 ? 14.327 -18.543 19.793 1.00 0.00 126 GLY A CA 6
ATOM 9098 C C . GLY A 1 1 ? 15.011 -18.103 18.503 1.00 0.00 126 GLY A C 6
ATOM 9099 O O . GLY A 1 1 ? 16.168 -17.683 18.553 1.00 0.00 126 GLY A O 6
ATOM 9103 N N . SER A 1 2 ? 14.326 -18.229 17.356 1.00 0.00 127 SER A N 6
ATOM 9104 C CA . SER A 1 2 ? 14.785 -17.781 16.036 1.00 0.00 127 SER A CA 6
ATOM 9105 C C . SER A 1 2 ? 14.693 -16.247 15.926 1.00 0.00 127 SER A C 6
ATOM 9106 O O . SER A 1 2 ? 15.359 -15.569 16.698 1.00 0.00 127 SER A O 6
ATOM 9114 N N . VAL A 1 3 ? 13.871 -15.691 15.019 1.00 0.00 128 VAL A N 6
ATOM 9115 C CA . VAL A 1 3 ? 13.581 -14.257 14.869 1.00 0.00 128 VAL A CA 6
ATOM 9116 C C . VAL A 1 3 ? 14.832 -13.375 15.014 1.00 0.00 128 VAL A C 6
ATOM 9117 O O . VAL A 1 3 ? 14.931 -12.553 15.921 1.00 0.00 128 VAL A O 6
ATOM 9130 N N . VAL A 1 4 ? 15.784 -13.529 14.086 1.00 0.00 129 VAL A N 6
ATOM 9131 C CA . VAL A 1 4 ? 17.015 -12.748 14.071 1.00 0.00 129 VAL A CA 6
ATOM 9132 C C . VAL A 1 4 ? 17.533 -12.715 12.632 1.00 0.00 129 VAL A C 6
ATOM 9133 O O . VAL A 1 4 ? 17.526 -11.656 11.999 1.00 0.00 129 VAL A O 6
ATOM 9146 N N . GLY A 1 5 ? 17.887 -13.868 12.059 1.00 0.00 130 GLY A N 6
ATOM 9147 C CA . GLY A 1 5 ? 18.351 -13.996 10.686 1.00 0.00 130 GLY A CA 6
ATOM 9148 C C . GLY A 1 5 ? 17.153 -14.124 9.763 1.00 0.00 130 GLY A C 6
ATOM 9149 O O . GLY A 1 5 ? 16.893 -15.201 9.221 1.00 0.00 130 GLY A O 6
ATOM 9153 N N . GLY A 1 6 ? 16.373 -13.056 9.647 1.00 0.00 131 GLY A N 6
ATOM 9154 C CA . GLY A 1 6 ? 15.203 -12.976 8.784 1.00 0.00 131 GLY A CA 6
ATOM 9155 C C . GLY A 1 6 ? 14.095 -12.299 9.567 1.00 0.00 131 GLY A C 6
ATOM 9156 O O . GLY A 1 6 ? 13.348 -12.971 10.284 1.00 0.00 131 GLY A O 6
ATOM 9160 N N . LEU A 1 7 ? 14.019 -10.974 9.480 1.00 0.00 132 LEU A N 6
ATOM 9161 C CA . LEU A 1 7 ? 13.061 -10.150 10.200 1.00 0.0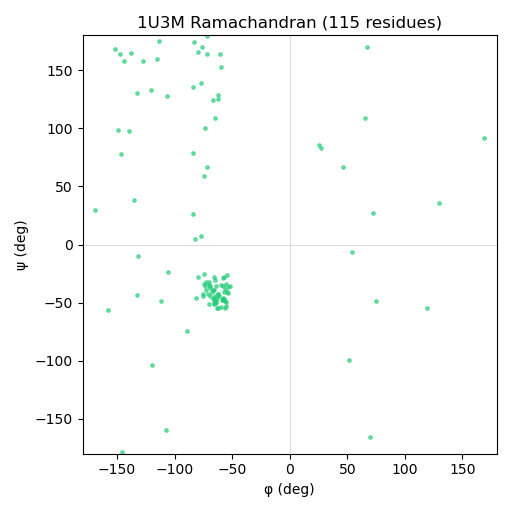0 132 LEU A CA 6
ATOM 9162 C C . LEU A 1 7 ? 12.435 -9.195 9.202 1.00 0.00 132 LEU A C 6
ATOM 9163 O O . LEU A 1 7 ? 11.483 -9.570 8.513 1.00 0.00 132 LEU A O 6
ATOM 9179 N N . GLY A 1 8 ? 13.012 -8.004 9.104 1.00 0.00 133 GLY A N 6
ATOM 9180 C CA . GLY A 1 8 ? 12.615 -6.954 8.185 1.00 0.00 133 GLY A CA 6
ATOM 9181 C C . GLY A 1 8 ? 12.647 -7.457 6.746 1.00 0.00 133 GLY A C 6
ATOM 9182 O O . GLY A 1 8 ? 11.675 -7.266 6.023 1.00 0.00 133 GLY A O 6
ATOM 9186 N N . GLY A 1 9 ? 13.717 -8.137 6.325 1.00 0.00 134 GLY A N 6
ATOM 9187 C CA . GLY A 1 9 ? 13.896 -8.760 5.020 1.00 0.00 134 GLY A CA 6
ATOM 9188 C C . GLY A 1 9 ? 14.124 -7.739 3.910 1.00 0.00 134 GLY A C 6
ATOM 9189 O O . GLY A 1 9 ? 15.112 -7.822 3.183 1.00 0.00 134 GLY A O 6
ATOM 9193 N N . TYR A 1 10 ? 13.229 -6.765 3.788 1.00 0.00 135 TYR A N 6
ATOM 9194 C CA . TYR A 1 10 ? 13.187 -5.697 2.801 1.00 0.00 135 TYR A CA 6
ATOM 9195 C C . TYR A 1 10 ? 13.377 -4.363 3.533 1.00 0.00 135 TYR A C 6
ATOM 9196 O O . TYR A 1 10 ? 13.354 -4.330 4.771 1.00 0.00 135 TYR A O 6
ATOM 9214 N N . ALA A 1 11 ? 13.578 -3.265 2.797 1.00 0.00 136 ALA A N 6
ATOM 9215 C CA . ALA A 1 11 ? 13.770 -1.956 3.417 1.00 0.00 136 ALA A CA 6
ATOM 9216 C C . ALA A 1 11 ? 12.403 -1.432 3.863 1.00 0.00 136 ALA A C 6
ATOM 9217 O O . ALA A 1 11 ? 11.452 -1.483 3.083 1.00 0.00 136 ALA A O 6
ATOM 9224 N N . MET A 1 12 ? 12.289 -0.977 5.114 1.00 0.00 137 MET A N 6
ATOM 9225 C CA . MET A 1 12 ? 11.030 -0.670 5.777 1.00 0.00 137 MET A CA 6
ATOM 9226 C C . MET A 1 12 ? 10.801 0.837 5.760 1.00 0.00 137 MET A C 6
ATOM 9227 O O . MET A 1 12 ? 11.724 1.624 5.986 1.00 0.00 137 MET A O 6
ATOM 9241 N N . GLY A 1 13 ? 9.564 1.238 5.494 1.00 0.00 138 GLY A N 6
ATOM 9242 C CA . GLY A 1 13 ? 9.097 2.606 5.523 1.00 0.00 138 GLY A CA 6
ATOM 9243 C C . GLY A 1 13 ? 8.703 3.025 6.934 1.00 0.00 138 GLY A C 6
ATOM 9244 O O . GLY A 1 13 ? 8.551 2.190 7.827 1.00 0.00 138 GLY A O 6
ATOM 9248 N N . ARG A 1 14 ? 8.543 4.330 7.129 1.00 0.00 139 ARG A N 6
ATOM 9249 C CA . ARG A 1 14 ? 8.199 4.908 8.427 1.00 0.00 139 ARG A CA 6
ATOM 9250 C C . ARG A 1 14 ? 6.697 4.858 8.652 1.00 0.00 139 ARG A C 6
ATOM 9251 O O . ARG A 1 14 ? 5.940 4.679 7.701 1.00 0.00 139 ARG A O 6
ATOM 9272 N N . VAL A 1 15 ? 6.260 5.155 9.875 1.00 0.00 140 VAL A N 6
ATOM 9273 C CA . VAL A 1 15 ? 4.879 5.525 10.127 1.00 0.00 140 VAL A CA 6
ATOM 9274 C C . VAL A 1 15 ? 4.647 6.862 9.448 1.00 0.00 140 VAL A C 6
ATOM 9275 O O . VAL A 1 15 ? 5.344 7.849 9.696 1.00 0.00 140 VAL A O 6
ATOM 9288 N N . MET A 1 16 ? 3.657 6.854 8.569 1.00 0.00 141 MET A N 6
ATOM 9289 C CA . MET A 1 16 ? 3.116 8.024 7.904 1.00 0.00 141 MET A CA 6
ATOM 9290 C C . MET A 1 16 ? 1.603 7.832 7.796 1.00 0.00 141 MET A C 6
ATOM 9291 O O . MET A 1 16 ? 1.082 7.275 6.831 1.00 0.00 141 MET A O 6
ATOM 9305 N N . SER A 1 17 ? 0.906 8.217 8.861 1.00 0.00 142 SER A N 6
ATOM 9306 C CA . SER A 1 17 ? -0.545 8.288 8.942 1.00 0.00 142 SER A CA 6
ATOM 9307 C C . SER A 1 17 ? -1.059 9.636 8.408 1.00 0.00 142 SER A C 6
ATOM 9308 O O . SER A 1 17 ? -0.293 10.564 8.143 1.00 0.00 142 SER A O 6
ATOM 9316 N N . GLY A 1 18 ? -2.385 9.743 8.297 1.00 0.00 143 GLY A N 6
ATOM 9317 C CA . GLY A 1 18 ? -3.121 10.964 8.042 1.00 0.00 143 GLY A CA 6
ATOM 9318 C C . GLY A 1 18 ? -3.145 11.229 6.551 1.00 0.00 143 GLY A C 6
ATOM 9319 O O . GLY A 1 18 ? -3.998 10.696 5.844 1.00 0.00 143 GLY A O 6
ATOM 9323 N N . MET A 1 19 ? -2.165 12.013 6.106 1.00 0.00 144 MET A N 6
ATOM 9324 C CA . MET A 1 19 ? -1.954 12.535 4.770 1.00 0.00 144 MET A CA 6
ATOM 9325 C C . MET A 1 19 ? -3.148 13.276 4.171 1.00 0.00 144 MET A C 6
ATOM 9326 O O . MET A 1 19 ? -4.257 13.327 4.710 1.00 0.00 144 MET A O 6
ATOM 9340 N N . ASN A 1 20 ? -2.860 13.960 3.070 1.00 0.00 145 ASN A N 6
ATOM 9341 C CA . ASN A 1 20 ? -3.805 14.838 2.395 1.00 0.00 145 ASN A CA 6
ATOM 9342 C C . ASN A 1 20 ? -4.852 14.016 1.649 1.00 0.00 145 ASN A C 6
ATOM 9343 O O . ASN A 1 20 ? -4.573 13.468 0.577 1.00 0.00 145 ASN A O 6
ATOM 9354 N N . TYR A 1 21 ? -6.045 13.915 2.227 1.00 0.00 146 TYR A N 6
ATOM 9355 C CA . TYR A 1 21 ? -7.187 13.197 1.684 1.00 0.00 146 TYR A CA 6
ATOM 9356 C C . TYR A 1 21 ? -8.444 14.049 1.846 1.00 0.00 146 TYR A C 6
ATOM 9357 O O . TYR A 1 21 ? -8.483 14.937 2.698 1.00 0.00 146 TYR A O 6
ATOM 9375 N N . HIS A 1 22 ? -9.461 13.788 1.020 1.00 0.00 147 HIS A N 6
ATOM 9376 C CA . HIS A 1 22 ? -10.687 14.573 0.964 1.00 0.00 147 HIS A CA 6
ATOM 9377 C C . HIS A 1 22 ? -11.590 14.224 2.153 1.00 0.00 147 HIS A C 6
ATOM 9378 O O . HIS A 1 22 ? -11.662 15.003 3.099 1.00 0.00 147 HIS A O 6
ATOM 9392 N N . PHE A 1 23 ? -12.224 13.046 2.118 1.00 0.00 148 PHE A N 6
ATOM 9393 C CA . PHE A 1 23 ? -12.869 12.383 3.255 1.00 0.00 148 PHE A CA 6
ATOM 9394 C C . PHE A 1 23 ? -13.882 13.254 4.003 1.00 0.00 148 PHE A C 6
ATOM 9395 O O . PHE A 1 23 ? -13.562 13.968 4.950 1.00 0.00 148 PHE A O 6
ATOM 9412 N N . ASP A 1 24 ? -15.132 13.161 3.546 1.00 0.00 149 ASP A N 6
ATOM 9413 C CA . ASP A 1 24 ? -16.290 13.905 4.039 1.00 0.00 149 ASP A CA 6
ATOM 9414 C C . ASP A 1 24 ? -17.558 13.095 3.754 1.00 0.00 149 ASP A C 6
ATOM 9415 O O . ASP A 1 24 ? -18.318 12.724 4.649 1.00 0.00 149 ASP A O 6
ATOM 9424 N N . ARG A 1 25 ? -17.747 12.765 2.476 1.00 0.00 150 ARG A N 6
ATOM 9425 C CA . ARG A 1 25 ? -18.901 12.065 1.917 1.00 0.00 150 ARG A CA 6
ATOM 9426 C C . ARG A 1 25 ? -19.079 10.629 2.449 1.00 0.00 150 ARG A C 6
ATOM 9427 O O . ARG A 1 25 ? -18.153 10.071 3.037 1.00 0.00 150 ARG A O 6
ATOM 9448 N N . PRO A 1 26 ? -20.226 9.984 2.165 1.00 0.00 151 PRO A N 6
ATOM 9449 C CA . PRO A 1 26 ? -20.511 8.604 2.563 1.00 0.00 151 PRO A CA 6
ATOM 9450 C C . PRO A 1 26 ? -19.783 7.538 1.729 1.00 0.00 151 PRO A C 6
ATOM 9451 O O . PRO A 1 26 ? -19.536 6.439 2.218 1.00 0.00 151 PRO A O 6
ATOM 9462 N N . ASP A 1 27 ? -19.465 7.785 0.460 1.00 0.00 152 ASP A N 6
ATOM 9463 C CA . ASP A 1 27 ? -18.594 6.912 -0.342 1.00 0.00 152 ASP A CA 6
ATOM 9464 C C . ASP A 1 27 ? -17.141 7.081 0.098 1.00 0.00 152 ASP A C 6
ATOM 9465 O O . ASP A 1 27 ? -16.356 6.134 0.082 1.00 0.00 152 ASP A O 6
ATOM 9474 N N . GLU A 1 28 ? -16.764 8.281 0.528 1.00 0.00 153 GLU A N 6
ATOM 9475 C CA . GLU A 1 28 ? -15.480 8.517 1.173 1.00 0.00 153 GLU A CA 6
ATOM 9476 C C . GLU A 1 28 ? -15.427 7.851 2.543 1.00 0.00 153 GLU A C 6
ATOM 9477 O O . GLU A 1 28 ? -14.366 7.394 2.953 1.00 0.00 153 GLU A O 6
ATOM 9489 N N . TYR A 1 29 ? -16.562 7.747 3.235 1.00 0.00 154 TYR A N 6
ATOM 9490 C CA . TYR A 1 29 ? -16.636 7.008 4.478 1.00 0.00 154 TYR A CA 6
ATOM 9491 C C . TYR A 1 29 ? -16.295 5.541 4.248 1.00 0.00 154 TYR A C 6
ATOM 9492 O O . TYR A 1 29 ? -15.631 4.936 5.088 1.00 0.00 154 TYR A O 6
ATOM 9510 N N . ARG A 1 30 ? -16.693 4.974 3.101 1.00 0.00 155 ARG A N 6
ATOM 9511 C CA . ARG A 1 30 ? -16.212 3.653 2.723 1.00 0.00 155 ARG A CA 6
ATOM 9512 C C . ARG A 1 30 ? -14.711 3.677 2.585 1.00 0.00 155 ARG A C 6
ATOM 9513 O O . ARG A 1 30 ? -14.102 2.791 3.146 1.00 0.00 155 ARG A O 6
ATOM 9534 N N . TRP A 1 31 ? -14.107 4.642 1.883 1.00 0.00 156 TRP A N 6
ATOM 9535 C CA . TRP A 1 31 ? -12.650 4.674 1.760 1.00 0.00 156 TRP A CA 6
ATOM 9536 C C . TRP A 1 31 ? -12.038 4.586 3.159 1.00 0.00 156 TRP A C 6
ATOM 9537 O O . TRP A 1 31 ? -11.229 3.694 3.401 1.00 0.00 156 TRP A O 6
ATOM 9558 N N . TRP A 1 32 ? -12.476 5.429 4.100 1.00 0.00 157 TRP A N 6
ATOM 9559 C CA . TRP A 1 32 ? -11.929 5.458 5.456 1.00 0.00 157 TRP A CA 6
ATOM 9560 C C . TRP A 1 32 ? -12.124 4.103 6.139 1.00 0.00 157 TRP A C 6
ATOM 9561 O O . TRP A 1 32 ? -11.167 3.555 6.683 1.00 0.00 157 TRP A O 6
ATOM 9582 N N . SER A 1 33 ? -13.342 3.560 6.115 1.00 0.00 158 SER A N 6
ATOM 9583 C CA . SER A 1 33 ? -13.708 2.328 6.796 1.00 0.00 158 SER A CA 6
ATOM 9584 C C . SER A 1 33 ? -12.975 1.126 6.194 1.00 0.00 158 SER A C 6
ATOM 9585 O O . SER A 1 33 ? -12.365 0.355 6.940 1.00 0.00 158 SER A O 6
ATOM 9593 N N . GLU A 1 34 ? -12.992 0.987 4.866 1.00 0.00 159 GLU A N 6
ATOM 9594 C CA . GLU A 1 34 ? -12.350 -0.125 4.157 1.00 0.00 159 GLU A CA 6
ATOM 9595 C C . GLU A 1 34 ? -10.828 -0.120 4.418 1.00 0.00 159 GLU A C 6
ATOM 9596 O O . GLU A 1 34 ? -10.186 -1.172 4.480 1.00 0.00 159 GLU A O 6
ATOM 9608 N N . ASN A 1 35 ? -10.241 1.071 4.600 1.00 0.00 160 ASN A N 6
ATOM 9609 C CA . ASN A 1 35 ? -8.861 1.291 5.024 1.00 0.00 160 ASN A CA 6
ATOM 9610 C C . ASN A 1 35 ? -8.697 0.898 6.486 1.00 0.00 160 ASN A C 6
ATOM 9611 O O . ASN A 1 35 ? -7.748 0.200 6.816 1.00 0.00 160 ASN A O 6
ATOM 9622 N N . SER A 1 36 ? -9.593 1.334 7.369 1.00 0.00 161 SER A N 6
ATOM 9623 C CA . SER A 1 36 ? -9.562 1.113 8.810 1.00 0.00 161 SER A CA 6
ATOM 9624 C C . SER A 1 36 ? -9.469 -0.380 9.153 1.00 0.00 161 SER A C 6
ATOM 9625 O O . SER A 1 36 ? -8.984 -0.726 10.223 1.00 0.00 161 SER A O 6
ATOM 9633 N N . ALA A 1 37 ? -9.946 -1.275 8.281 1.00 0.00 162 ALA A N 6
ATOM 9634 C CA . ALA A 1 37 ? -9.727 -2.714 8.416 1.00 0.00 162 ALA A CA 6
ATOM 9635 C C . ALA A 1 37 ? -8.240 -3.132 8.472 1.00 0.00 162 ALA A C 6
ATOM 9636 O O . ALA A 1 37 ? -7.944 -4.268 8.855 1.00 0.00 162 ALA A O 6
ATOM 9643 N N . ARG A 1 38 ? -7.297 -2.299 8.007 1.00 0.00 163 ARG A N 6
ATOM 9644 C CA . ARG A 1 38 ? -5.887 -2.694 7.842 1.00 0.00 163 ARG A CA 6
ATOM 9645 C C . ARG A 1 38 ? -4.847 -1.570 7.939 1.00 0.00 163 ARG A C 6
ATOM 9646 O O . ARG A 1 38 ? -3.784 -1.809 8.514 1.00 0.00 163 ARG A O 6
ATOM 9667 N N . TYR A 1 39 ? -5.155 -0.375 7.424 1.00 0.00 164 TYR A N 6
ATOM 9668 C CA . TYR A 1 39 ? -4.461 0.914 7.589 1.00 0.00 164 TYR A CA 6
ATOM 9669 C C . TYR A 1 39 ? -2.945 0.758 7.808 1.00 0.00 164 TYR A C 6
ATOM 9670 O O . TYR A 1 39 ? -2.436 0.912 8.923 1.00 0.00 164 TYR A O 6
ATOM 9688 N N . PRO A 1 40 ? -2.184 0.423 6.752 1.00 0.00 165 PRO A N 6
ATOM 9689 C CA . PRO A 1 40 ? -0.806 -0.012 6.928 1.00 0.00 165 PRO A CA 6
ATOM 9690 C C . PRO A 1 40 ? 0.163 1.102 7.327 1.00 0.00 165 PRO A C 6
ATOM 9691 O O . PRO A 1 40 ? 1.208 0.766 7.872 1.00 0.00 165 PRO A O 6
ATOM 9702 N N . ASN A 1 41 ? -0.130 2.380 7.049 1.00 0.00 166 ASN A N 6
ATOM 9703 C CA . ASN A 1 41 ? 0.662 3.605 7.296 1.00 0.00 166 ASN A CA 6
ATOM 9704 C C . ASN A 1 41 ? 2.125 3.588 6.857 1.00 0.00 166 ASN A C 6
ATOM 9705 O O . ASN A 1 41 ? 2.812 4.567 7.104 1.00 0.00 166 ASN A O 6
ATOM 9716 N N . ARG A 1 42 ? 2.664 2.496 6.328 1.00 0.00 167 ARG A N 6
ATOM 9717 C CA . ARG A 1 42 ? 4.078 2.316 6.030 1.00 0.00 167 ARG A CA 6
ATOM 9718 C C . ARG A 1 42 ? 4.144 1.326 4.880 1.00 0.00 167 ARG A C 6
ATOM 9719 O O . ARG A 1 42 ? 3.155 0.628 4.615 1.00 0.00 167 ARG A O 6
ATOM 9740 N N . VAL A 1 43 ? 5.300 1.230 4.233 1.00 0.00 168 VAL A N 6
ATOM 9741 C CA . VAL A 1 43 ? 5.509 0.351 3.088 1.00 0.00 168 VAL A CA 6
ATOM 9742 C C . VAL A 1 43 ? 6.824 -0.412 3.243 1.00 0.00 168 VAL A C 6
ATOM 9743 O O . VAL A 1 43 ? 7.569 -0.167 4.194 1.00 0.00 168 VAL A O 6
ATOM 9756 N N . TYR A 1 44 ? 7.057 -1.420 2.411 1.00 0.00 169 TYR A N 6
ATOM 9757 C CA . TYR A 1 44 ? 8.341 -2.077 2.230 1.00 0.00 169 TYR A CA 6
ATOM 9758 C C . TYR A 1 44 ? 8.770 -1.853 0.788 1.00 0.00 169 TYR A C 6
ATOM 9759 O O . TYR A 1 44 ? 7.927 -1.727 -0.101 1.00 0.00 169 TYR A O 6
ATOM 9777 N N . TYR A 1 45 ? 10.075 -1.803 0.542 1.00 0.00 170 TYR A N 6
ATOM 9778 C CA . TYR A 1 45 ? 10.637 -1.622 -0.784 1.00 0.00 170 TYR A CA 6
ATOM 9779 C C . TYR A 1 45 ? 11.876 -2.497 -0.951 1.00 0.00 170 TYR A C 6
ATOM 9780 O O . TYR A 1 45 ? 12.489 -2.940 0.026 1.00 0.00 170 TYR A O 6
ATOM 9798 N N . ARG A 1 46 ? 12.233 -2.771 -2.210 1.00 0.00 171 ARG A N 6
ATOM 9799 C CA . ARG A 1 46 ? 13.499 -3.425 -2.523 1.00 0.00 171 ARG A CA 6
ATOM 9800 C C . ARG A 1 46 ? 14.617 -2.413 -2.330 1.00 0.00 171 ARG A C 6
ATOM 9801 O O . ARG A 1 46 ? 14.394 -1.205 -2.443 1.00 0.00 171 ARG A O 6
ATOM 9822 N N . ASP A 1 47 ? 15.838 -2.899 -2.154 1.00 0.00 172 ASP A N 6
ATOM 9823 C CA . ASP A 1 47 ? 17.020 -2.073 -2.342 1.00 0.00 172 ASP A CA 6
ATOM 9824 C C . ASP A 1 47 ? 17.342 -2.102 -3.840 1.00 0.00 172 ASP A C 6
ATOM 9825 O O . ASP A 1 47 ? 18.085 -2.964 -4.312 1.00 0.00 172 ASP A O 6
ATOM 9834 N N . TYR A 1 48 ? 16.667 -1.257 -4.631 1.00 0.00 173 TYR A N 6
ATOM 9835 C CA . TYR A 1 48 ? 16.855 -1.193 -6.089 1.00 0.00 173 TYR A CA 6
ATOM 9836 C C . TYR A 1 48 ? 18.278 -0.728 -6.426 1.00 0.00 173 TYR A C 6
ATOM 9837 O O . TYR A 1 48 ? 18.948 -0.096 -5.605 1.00 0.00 173 TYR A O 6
ATOM 9855 N N . SER A 1 49 ? 18.698 -0.971 -7.668 1.00 0.00 174 SER A N 6
ATOM 9856 C CA . SER A 1 49 ? 19.968 -0.553 -8.254 1.00 0.00 174 SER A CA 6
ATOM 9857 C C . SER A 1 49 ? 20.218 0.945 -8.068 1.00 0.00 174 SER A C 6
ATOM 9858 O O . SER A 1 49 ? 21.185 1.307 -7.400 1.00 0.00 174 SER A O 6
ATOM 9866 N N . SER A 1 50 ? 19.347 1.763 -8.671 1.00 0.00 175 SER A N 6
ATOM 9867 C CA . SER A 1 50 ? 19.281 3.224 -8.733 1.00 0.00 175 SER A CA 6
ATOM 9868 C C . SER A 1 50 ? 18.387 3.651 -9.914 1.00 0.00 175 SER A C 6
ATOM 9869 O O . SER A 1 50 ? 17.341 4.239 -9.657 1.00 0.00 175 SER A O 6
ATOM 9877 N N . PRO A 1 51 ? 18.705 3.335 -11.189 1.00 0.00 176 PRO A N 6
ATOM 9878 C CA . PRO A 1 51 ? 18.099 3.964 -12.371 1.00 0.00 176 PRO A CA 6
ATOM 9879 C C . PRO A 1 51 ? 16.626 3.639 -12.637 1.00 0.00 176 PRO A C 6
ATOM 9880 O O . PRO A 1 51 ? 16.094 3.988 -13.697 1.00 0.00 176 PRO A O 6
ATOM 9891 N N . VAL A 1 52 ? 15.964 2.929 -11.739 1.00 0.00 177 VAL A N 6
ATOM 9892 C CA . VAL A 1 52 ? 14.582 2.536 -11.907 1.00 0.00 177 VAL A CA 6
ATOM 9893 C C . VAL A 1 52 ? 13.706 3.810 -11.892 1.00 0.00 177 VAL A C 6
ATOM 9894 O O . VAL A 1 52 ? 14.003 4.735 -11.124 1.00 0.00 177 VAL A O 6
ATOM 9907 N N . PRO A 1 53 ? 12.649 3.881 -12.723 1.00 0.00 178 PRO A N 6
ATOM 9908 C CA . PRO A 1 53 ? 11.667 4.962 -12.716 1.00 0.00 178 PRO A CA 6
ATOM 9909 C C . PRO A 1 53 ? 11.002 5.128 -11.357 1.00 0.00 178 PRO A C 6
ATOM 9910 O O . PRO A 1 53 ? 11.050 4.217 -10.524 1.00 0.00 178 PRO A O 6
ATOM 9921 N N . GLN A 1 54 ? 10.259 6.219 -11.165 1.00 0.00 179 GLN A N 6
ATOM 9922 C CA . GLN A 1 54 ? 9.340 6.266 -10.041 1.00 0.00 179 GLN A CA 6
ATOM 9923 C C . GLN A 1 54 ? 8.312 5.154 -10.179 1.00 0.00 179 GLN A C 6
ATOM 9924 O O . GLN A 1 54 ? 7.988 4.523 -9.186 1.00 0.00 179 GLN A O 6
ATOM 9938 N N . ASP A 1 55 ? 7.779 4.912 -11.375 1.00 0.00 180 ASP A N 6
ATOM 9939 C CA . ASP A 1 55 ? 6.621 4.043 -11.496 1.00 0.00 180 ASP A CA 6
ATOM 9940 C C . ASP A 1 55 ? 6.966 2.584 -11.207 1.00 0.00 180 ASP A C 6
ATOM 9941 O O . ASP A 1 55 ? 6.164 1.913 -10.566 1.00 0.00 180 ASP A O 6
ATOM 9950 N N . VAL A 1 56 ? 8.164 2.113 -11.588 1.00 0.00 181 VAL A N 6
ATOM 9951 C CA . VAL A 1 56 ? 8.675 0.818 -11.127 1.00 0.00 181 VAL A CA 6
ATOM 9952 C C . VAL A 1 56 ? 8.926 0.898 -9.627 1.00 0.00 181 VAL A C 6
ATOM 9953 O O . VAL A 1 56 ? 8.527 -0.021 -8.915 1.00 0.00 181 VAL A O 6
ATOM 9966 N N . PHE A 1 57 ? 9.588 1.966 -9.153 1.00 0.00 182 PHE A N 6
ATOM 9967 C CA . PHE A 1 57 ? 9.951 2.051 -7.736 1.00 0.00 182 PHE A CA 6
ATOM 9968 C C . PHE A 1 57 ? 8.709 1.879 -6.861 1.00 0.00 182 PHE A C 6
ATOM 9969 O O . PHE A 1 57 ? 8.679 1.008 -5.989 1.00 0.00 182 PHE A O 6
ATOM 9986 N N . VAL A 1 58 ? 7.680 2.671 -7.147 1.00 0.00 183 VAL A N 6
ATOM 9987 C CA . VAL A 1 58 ? 6.402 2.677 -6.472 1.00 0.00 183 VAL A CA 6
ATOM 9988 C C . VAL A 1 58 ? 5.684 1.340 -6.691 1.00 0.00 183 VAL A C 6
ATOM 9989 O O . VAL A 1 58 ? 5.135 0.811 -5.729 1.00 0.00 183 VAL A O 6
ATOM 10002 N N . ALA A 1 59 ? 5.676 0.771 -7.903 1.00 0.00 184 ALA A N 6
ATOM 10003 C CA . ALA A 1 59 ? 4.900 -0.433 -8.175 1.00 0.00 184 ALA A CA 6
ATOM 10004 C C . ALA A 1 59 ? 5.476 -1.642 -7.454 1.00 0.00 184 ALA A C 6
ATOM 10005 O O . ALA A 1 59 ? 4.706 -2.389 -6.863 1.00 0.00 184 ALA A O 6
ATOM 10012 N N . ASP A 1 60 ? 6.793 -1.854 -7.484 1.00 0.00 185 ASP A N 6
ATOM 10013 C CA . ASP A 1 60 ? 7.422 -2.984 -6.791 1.00 0.00 185 ASP A CA 6
ATOM 10014 C C . ASP A 1 60 ? 7.269 -2.807 -5.284 1.00 0.00 185 ASP A C 6
ATOM 10015 O O . ASP A 1 60 ? 6.951 -3.771 -4.594 1.00 0.00 185 ASP A O 6
ATOM 10024 N N . CYS A 1 61 ? 7.434 -1.574 -4.790 1.00 0.00 186 CYS A N 6
ATOM 10025 C CA . CYS A 1 61 ? 7.248 -1.197 -3.392 1.00 0.00 186 CYS A CA 6
ATOM 10026 C C . CYS A 1 61 ? 5.846 -1.617 -2.952 1.00 0.00 186 CYS A C 6
ATOM 10027 O O . CYS A 1 61 ? 5.658 -2.321 -1.958 1.00 0.00 186 CYS A O 6
ATOM 10034 N N . PHE A 1 62 ? 4.846 -1.240 -3.745 1.00 0.00 187 PHE A N 6
ATOM 10035 C CA . PHE A 1 62 ? 3.467 -1.613 -3.527 1.00 0.00 187 PHE A CA 6
ATOM 10036 C C . PHE A 1 62 ? 3.292 -3.118 -3.586 1.00 0.00 187 PHE A C 6
ATOM 10037 O O . PHE A 1 62 ? 2.759 -3.676 -2.630 1.00 0.00 187 PHE A O 6
ATOM 10054 N N . ASN A 1 63 ? 3.754 -3.763 -4.656 1.00 0.00 188 ASN A N 6
ATOM 10055 C CA . ASN A 1 63 ? 3.564 -5.184 -4.887 1.00 0.00 188 ASN A CA 6
ATOM 10056 C C . ASN A 1 63 ? 4.131 -6.011 -3.742 1.00 0.00 188 ASN A C 6
ATOM 10057 O O . ASN A 1 63 ? 3.531 -7.022 -3.398 1.00 0.00 188 ASN A O 6
ATOM 10068 N N . ILE A 1 64 ? 5.250 -5.596 -3.149 1.00 0.00 189 ILE A N 6
ATOM 10069 C CA . ILE A 1 64 ? 5.876 -6.233 -1.995 1.00 0.00 189 ILE A CA 6
ATOM 10070 C C . ILE A 1 64 ? 5.075 -5.934 -0.729 1.00 0.00 189 ILE A C 6
ATOM 10071 O O . ILE A 1 64 ? 4.713 -6.858 -0.005 1.00 0.00 189 ILE A O 6
ATOM 10087 N N . THR A 1 65 ? 4.754 -4.670 -0.457 1.00 0.00 190 THR A N 6
ATOM 10088 C CA . THR A 1 65 ? 4.026 -4.303 0.750 1.00 0.00 190 THR A CA 6
ATOM 10089 C C . THR A 1 65 ? 2.704 -5.074 0.829 1.00 0.00 190 THR A C 6
ATOM 10090 O O . THR A 1 65 ? 2.364 -5.642 1.868 1.00 0.00 190 THR A O 6
ATOM 10101 N N . VAL A 1 66 ? 1.944 -5.102 -0.267 1.00 0.00 191 VAL A N 6
ATOM 10102 C CA . VAL A 1 66 ? 0.674 -5.797 -0.308 1.00 0.00 191 VAL A CA 6
ATOM 10103 C C . VAL A 1 66 ? 0.872 -7.313 -0.175 1.00 0.00 191 VAL A C 6
ATOM 10104 O O . VAL A 1 66 ? 0.001 -7.987 0.369 1.00 0.00 191 VAL A O 6
ATOM 10117 N N . THR A 1 67 ? 1.990 -7.852 -0.671 1.00 0.00 192 THR A N 6
ATOM 10118 C CA . THR A 1 67 ? 2.356 -9.253 -0.540 1.00 0.00 192 THR A CA 6
ATOM 10119 C C . THR A 1 67 ? 2.433 -9.638 0.941 1.00 0.00 192 THR A C 6
ATOM 10120 O O . THR A 1 67 ? 1.750 -10.580 1.351 1.00 0.00 192 THR A O 6
ATOM 10131 N N . GLU A 1 68 ? 3.159 -8.872 1.766 1.00 0.00 193 GLU A N 6
ATOM 10132 C CA . GLU A 1 68 ? 3.315 -9.178 3.176 1.00 0.00 193 GLU A CA 6
ATOM 10133 C C . GLU A 1 68 ? 1.975 -9.034 3.883 1.00 0.00 193 GLU A C 6
ATOM 10134 O O . GLU A 1 68 ? 1.588 -9.891 4.679 1.00 0.00 193 GLU A O 6
ATOM 10146 N N . TYR A 1 69 ? 1.253 -7.960 3.578 1.00 0.00 194 TYR A N 6
ATOM 10147 C CA . TYR A 1 69 ? 0.001 -7.619 4.227 1.00 0.00 194 TYR A CA 6
ATOM 10148 C C . TYR A 1 69 ? -1.194 -8.421 3.679 1.00 0.00 194 TYR A C 6
ATOM 10149 O O . TYR A 1 69 ? -2.320 -8.139 4.099 1.00 0.00 194 TYR A O 6
ATOM 10167 N N . SER A 1 70 ? -0.967 -9.407 2.798 1.00 0.00 195 SER A N 6
ATOM 10168 C CA . SER A 1 70 ? -1.949 -10.321 2.216 1.00 0.00 195 SER A CA 6
ATOM 10169 C C . SER A 1 70 ? -3.180 -9.582 1.675 1.00 0.00 195 SER A C 6
ATOM 10170 O O . SER A 1 70 ? -4.326 -9.817 2.073 1.00 0.00 195 SER A O 6
ATOM 10178 N N . ILE A 1 71 ? -2.931 -8.665 0.744 1.00 0.00 196 ILE A N 6
ATOM 10179 C CA . ILE A 1 71 ? -3.930 -7.769 0.174 1.00 0.00 196 ILE A CA 6
ATOM 10180 C C . ILE A 1 71 ? -3.627 -7.519 -1.306 1.00 0.00 196 ILE A C 6
ATOM 10181 O O . ILE A 1 71 ? -2.581 -7.919 -1.833 1.00 0.00 196 ILE A O 6
ATOM 10197 N N . GLY A 1 72 ? -4.524 -6.794 -1.970 1.00 0.00 197 GLY A N 6
ATOM 10198 C CA . GLY A 1 72 ? -4.277 -6.226 -3.276 1.00 0.00 197 GLY A CA 6
ATOM 10199 C C . GLY A 1 72 ? -4.090 -7.335 -4.319 1.00 0.00 197 GLY A C 6
ATOM 10200 O O . GLY A 1 72 ? -4.719 -8.392 -4.220 1.00 0.00 197 GLY A O 6
ATOM 10204 N N . PRO A 1 73 ? -3.214 -7.135 -5.317 1.00 0.00 198 PRO A N 6
ATOM 10205 C CA . PRO A 1 73 ? -2.879 -8.124 -6.343 1.00 0.00 198 PRO A CA 6
ATOM 10206 C C . PRO A 1 73 ? -1.977 -9.256 -5.809 1.00 0.00 198 PRO A C 6
ATOM 10207 O O . PRO A 1 73 ? -1.315 -9.926 -6.606 1.00 0.00 198 PRO A O 6
ATOM 10218 N N . ALA A 1 74 ? -1.878 -9.446 -4.488 1.00 0.00 199 ALA A N 6
ATOM 10219 C CA . ALA A 1 74 ? -1.023 -10.441 -3.855 1.00 0.00 199 ALA A CA 6
ATOM 10220 C C . ALA A 1 74 ? -1.736 -11.219 -2.734 1.00 0.00 199 ALA A C 6
ATOM 10221 O O . ALA A 1 74 ? -1.093 -11.936 -1.966 1.00 0.00 199 ALA A O 6
ATOM 10228 N N . ALA A 1 75 ? -3.055 -11.081 -2.602 1.00 0.00 200 ALA A N 6
ATOM 10229 C CA . ALA A 1 75 ? -3.849 -11.799 -1.622 1.00 0.00 200 ALA A CA 6
ATOM 10230 C C . ALA A 1 75 ? -4.193 -13.193 -2.141 1.00 0.00 200 ALA A C 6
ATOM 10231 O O . ALA A 1 75 ? -5.156 -13.362 -2.896 1.00 0.00 200 ALA A O 6
ATOM 10238 N N . LYS A 1 76 ? -3.460 -14.213 -1.701 1.00 0.00 201 LYS A N 6
ATOM 10239 C CA . LYS A 1 76 ? -3.924 -15.599 -1.746 1.00 0.00 201 LYS A CA 6
ATOM 10240 C C . LYS A 1 76 ? -3.385 -16.354 -0.539 1.00 0.00 201 LYS A C 6
ATOM 10241 O O . LYS A 1 76 ? -2.338 -15.973 -0.013 1.00 0.00 201 LYS A O 6
ATOM 10260 N N . LYS A 1 77 ? -4.058 -17.433 -0.126 1.00 0.00 202 LYS A N 6
ATOM 10261 C CA . LYS A 1 77 ? -3.524 -18.466 0.744 1.00 0.00 202 LYS A CA 6
ATOM 10262 C C . LYS A 1 77 ? -3.511 -19.811 0.036 1.00 0.00 202 LYS A C 6
ATOM 10263 O O . LYS A 1 77 ? -2.469 -20.248 -0.445 1.00 0.00 202 LYS A O 6
ATOM 10282 N N . ASN A 1 78 ? -4.647 -20.497 0.007 1.00 0.00 203 ASN A N 6
ATOM 10283 C CA . ASN A 1 78 ? -4.813 -21.817 -0.573 1.00 0.00 203 ASN A CA 6
ATOM 10284 C C . ASN A 1 78 ? -6.263 -21.832 -1.021 1.00 0.00 203 ASN A C 6
ATOM 10285 O O . ASN A 1 78 ? -7.157 -22.181 -0.247 1.00 0.00 203 ASN A O 6
ATOM 10296 N N . THR A 1 79 ? -6.516 -21.347 -2.229 1.00 0.00 204 THR A N 6
ATOM 10297 C CA . THR A 1 79 ? -7.819 -21.305 -2.854 1.00 0.00 204 THR A CA 6
ATOM 10298 C C . THR A 1 79 ? -7.643 -21.133 -4.349 1.00 0.00 204 THR A C 6
ATOM 10299 O O . THR A 1 79 ? -6.685 -20.502 -4.819 1.00 0.00 204 THR A O 6
ATOM 10310 N N . SER A 1 80 ? -8.581 -21.709 -5.091 1.00 0.00 205 SER A N 6
ATOM 10311 C CA . SER A 1 80 ? -8.598 -21.728 -6.520 1.00 0.00 205 SER A CA 6
ATOM 10312 C C . SER A 1 80 ? -10.060 -21.657 -6.965 1.00 0.00 205 SER A C 6
ATOM 10313 O O . SER A 1 80 ? -10.908 -22.247 -6.291 1.00 0.00 205 SER A O 6
ATOM 10321 N N . GLU A 1 81 ? -10.356 -20.963 -8.069 1.00 0.00 206 GLU A N 6
ATOM 10322 C CA . GLU A 1 81 ? -11.698 -20.815 -8.643 1.00 0.00 206 GLU A CA 6
ATOM 10323 C C . GLU A 1 81 ? -12.748 -20.299 -7.651 1.00 0.00 206 GLU A C 6
ATOM 10324 O O . GLU A 1 81 ? -13.906 -20.717 -7.672 1.00 0.00 206 GLU A O 6
ATOM 10336 N N . ALA A 1 82 ? -12.351 -19.348 -6.808 1.00 0.00 207 ALA A N 6
ATOM 10337 C CA . ALA A 1 82 ? -13.246 -18.637 -5.910 1.00 0.00 207 ALA A CA 6
ATOM 10338 C C . ALA A 1 82 ? -12.893 -17.152 -5.967 1.00 0.00 207 ALA A C 6
ATOM 10339 O O . ALA A 1 82 ? -12.328 -16.616 -5.009 1.00 0.00 207 ALA A O 6
ATOM 10346 N N . VAL A 1 83 ? -13.134 -16.490 -7.098 1.00 0.00 208 VAL A N 6
ATOM 10347 C CA . VAL A 1 83 ? -12.994 -15.041 -7.204 1.00 0.00 208 VAL A CA 6
ATOM 10348 C C . VAL A 1 83 ? -14.312 -14.420 -6.746 1.00 0.00 208 VAL A C 6
ATOM 10349 O O . VAL A 1 83 ? -15.372 -14.801 -7.235 1.00 0.00 208 VAL A O 6
ATOM 10362 N N . ALA A 1 84 ? -14.219 -13.507 -5.773 1.00 0.00 209 ALA A N 6
ATOM 10363 C CA . ALA A 1 84 ? -15.274 -12.698 -5.165 1.00 0.00 209 ALA A CA 6
ATOM 10364 C C . ALA A 1 84 ? -14.802 -12.185 -3.803 1.00 0.00 209 ALA A C 6
ATOM 10365 O O . ALA A 1 84 ? -15.023 -11.023 -3.494 1.00 0.00 209 ALA A O 6
ATOM 10372 N N . ALA A 1 85 ? -14.158 -13.048 -3.007 1.00 0.00 210 ALA A N 6
ATOM 10373 C CA . ALA A 1 85 ? -13.647 -12.854 -1.647 1.00 0.00 210 ALA A CA 6
ATOM 10374 C C . ALA A 1 85 ? -14.684 -12.426 -0.591 1.00 0.00 210 ALA A C 6
ATOM 10375 O O . ALA A 1 85 ? -14.759 -13.090 0.449 1.00 0.00 210 ALA A O 6
ATOM 10382 N N . ALA A 1 86 ? -15.461 -11.365 -0.802 1.00 0.00 211 ALA A N 6
ATOM 10383 C CA . ALA A 1 86 ? -16.581 -10.933 0.034 1.00 0.00 211 ALA A CA 6
ATOM 10384 C C . ALA A 1 86 ? -17.507 -10.036 -0.800 1.00 0.00 211 ALA A C 6
ATOM 10385 O O . ALA A 1 86 ? -17.938 -8.981 -0.338 1.00 0.00 211 ALA A O 6
ATOM 10392 N N . ASN A 1 87 ? -17.796 -10.457 -2.035 1.00 0.00 212 ASN A N 6
ATOM 10393 C CA . ASN A 1 87 ? -18.321 -9.706 -3.164 1.00 0.00 212 ASN A CA 6
ATOM 10394 C C . ASN A 1 87 ? -17.210 -8.989 -3.905 1.00 0.00 212 ASN A C 6
ATOM 10395 O O . ASN A 1 87 ? -16.613 -8.062 -3.368 1.00 0.00 212 ASN A O 6
ATOM 10406 N N . GLN A 1 88 ? -16.998 -9.322 -5.176 1.00 0.00 213 GLN A N 6
ATOM 10407 C CA . GLN A 1 88 ? -15.930 -8.702 -5.948 1.00 0.00 213 GLN A CA 6
ATOM 10408 C C . GLN A 1 88 ? -15.989 -7.173 -5.970 1.00 0.00 213 GLN A C 6
ATOM 10409 O O . GLN A 1 88 ? -14.938 -6.549 -6.021 1.00 0.00 213 GLN A O 6
ATOM 10423 N N . THR A 1 89 ? -17.178 -6.572 -5.925 1.00 0.00 214 THR A N 6
ATOM 10424 C CA . THR A 1 89 ? -17.351 -5.124 -5.942 1.00 0.00 214 THR A CA 6
ATOM 10425 C C . THR A 1 89 ? -16.914 -4.523 -4.599 1.00 0.00 214 THR A C 6
ATOM 10426 O O . THR A 1 89 ? -16.440 -3.384 -4.533 1.00 0.00 214 THR A O 6
ATOM 10437 N N . GLU A 1 90 ? -17.134 -5.269 -3.513 1.00 0.00 215 GLU A N 6
ATOM 10438 C CA . GLU A 1 90 ? -16.829 -4.820 -2.170 1.00 0.00 215 GLU A CA 6
ATOM 10439 C C . GLU A 1 90 ? -15.318 -4.843 -1.995 1.00 0.00 215 GLU A C 6
ATOM 10440 O O . GLU A 1 90 ? -14.719 -3.811 -1.675 1.00 0.00 215 GLU A O 6
ATOM 10452 N N . VAL A 1 91 ? -14.711 -5.983 -2.330 1.00 0.00 216 VAL A N 6
ATOM 10453 C CA . VAL A 1 91 ? -13.291 -6.213 -2.136 1.00 0.00 216 VAL A CA 6
ATOM 10454 C C . VAL A 1 91 ? -12.496 -5.376 -3.114 1.00 0.00 216 VAL A C 6
ATOM 10455 O O . VAL A 1 91 ? -11.429 -4.899 -2.765 1.00 0.00 216 VAL A O 6
ATOM 10468 N N . GLU A 1 92 ? -13.012 -5.180 -4.330 1.00 0.00 217 GLU A N 6
ATOM 10469 C CA . GLU A 1 92 ? -12.359 -4.329 -5.320 1.00 0.00 217 GLU A CA 6
ATOM 10470 C C . GLU A 1 92 ? -12.170 -2.933 -4.730 1.00 0.00 217 GLU A C 6
ATOM 10471 O O . GLU A 1 92 ? -11.130 -2.316 -4.939 1.00 0.00 217 GLU A O 6
ATOM 10483 N N . MET A 1 93 ? -13.128 -2.401 -3.973 1.00 0.00 218 MET A N 6
ATOM 10484 C CA . MET A 1 93 ? -12.984 -1.099 -3.389 1.00 0.00 218 MET A CA 6
ATOM 10485 C C . MET A 1 93 ? -12.022 -1.162 -2.200 1.00 0.00 218 MET A C 6
ATOM 10486 O O . MET A 1 93 ? -11.164 -0.288 -2.101 1.00 0.00 218 MET A O 6
ATOM 10500 N N . GLU A 1 94 ? -12.086 -2.191 -1.349 1.00 0.00 219 GLU A N 6
ATOM 10501 C CA . GLU A 1 94 ? -11.083 -2.441 -0.308 1.00 0.00 219 GLU A CA 6
ATOM 10502 C C . GLU A 1 94 ? -9.677 -2.448 -0.926 1.00 0.00 219 GLU A C 6
ATOM 10503 O O . GLU A 1 94 ? -8.721 -1.908 -0.359 1.00 0.00 219 GLU A O 6
ATOM 10515 N N . ASN A 1 95 ? -9.580 -2.976 -2.145 1.00 0.00 220 ASN A N 6
ATOM 10516 C CA . ASN A 1 95 ? -8.381 -3.079 -2.942 1.00 0.00 220 ASN A CA 6
ATOM 10517 C C . ASN A 1 95 ? -7.942 -1.706 -3.401 1.00 0.00 220 ASN A C 6
ATOM 10518 O O . ASN A 1 95 ? -6.797 -1.321 -3.187 1.00 0.00 220 ASN A O 6
ATOM 10529 N N . LYS A 1 96 ? -8.823 -0.939 -4.048 1.00 0.00 221 LYS A N 6
ATOM 10530 C CA . LYS A 1 96 ? -8.424 0.358 -4.574 1.00 0.00 221 LYS A CA 6
ATOM 10531 C C . LYS A 1 96 ? -7.996 1.259 -3.433 1.00 0.00 221 LYS A C 6
ATOM 10532 O O . LYS A 1 96 ? -6.951 1.890 -3.560 1.00 0.00 221 LYS A O 6
ATOM 10551 N N . VAL A 1 97 ? -8.717 1.244 -2.314 1.00 0.00 222 VAL A N 6
ATOM 10552 C CA . VAL A 1 97 ? -8.349 1.984 -1.123 1.00 0.00 222 VAL A CA 6
ATOM 10553 C C . VAL A 1 97 ? -6.923 1.596 -0.725 1.00 0.00 222 VAL A C 6
ATOM 10554 O O . VAL A 1 97 ? -6.048 2.463 -0.727 1.00 0.00 222 VAL A O 6
ATOM 10567 N N . VAL A 1 98 ? -6.629 0.309 -0.525 1.00 0.00 223 VAL A N 6
ATOM 10568 C CA . VAL A 1 98 ? -5.327 -0.069 0.006 1.00 0.00 223 VAL A CA 6
ATOM 10569 C C . VAL A 1 98 ? -4.208 0.187 -1.014 1.00 0.00 223 VAL A C 6
ATOM 10570 O O . VAL A 1 98 ? -3.133 0.677 -0.660 1.00 0.00 223 VAL A O 6
ATOM 10583 N N . THR A 1 99 ? -4.444 -0.105 -2.295 1.00 0.00 224 THR A N 6
ATOM 10584 C CA . THR A 1 99 ? -3.440 0.059 -3.336 1.00 0.00 224 THR A CA 6
ATOM 10585 C C . THR A 1 99 ? -2.978 1.519 -3.379 1.00 0.00 224 THR A C 6
ATOM 10586 O O . THR A 1 99 ? -1.775 1.767 -3.495 1.00 0.00 224 THR A O 6
ATOM 10597 N N . LYS A 1 100 ? -3.915 2.475 -3.251 1.00 0.00 225 LYS A N 6
ATOM 10598 C CA . LYS A 1 100 ? -3.612 3.899 -3.227 1.00 0.00 225 LYS A CA 6
ATOM 10599 C C . LYS A 1 100 ? -2.714 4.227 -2.059 1.00 0.00 225 LYS A C 6
ATOM 10600 O O . LYS A 1 100 ? -1.720 4.888 -2.310 1.00 0.00 225 LYS A O 6
ATOM 10619 N N . VAL A 1 101 ? -3.014 3.781 -0.836 1.00 0.00 226 VAL A N 6
ATOM 10620 C CA . VAL A 1 101 ? -2.250 4.221 0.331 1.00 0.00 226 VAL A CA 6
ATOM 10621 C C . VAL A 1 101 ? -0.802 3.787 0.160 1.00 0.00 226 VAL A C 6
ATOM 10622 O O . VAL A 1 101 ? 0.096 4.617 0.189 1.00 0.00 226 VAL A O 6
ATOM 10635 N N . ILE A 1 102 ? -0.565 2.492 -0.057 1.00 0.00 227 ILE A N 6
ATOM 10636 C CA . ILE A 1 102 ? 0.763 1.943 -0.200 1.00 0.00 227 ILE A CA 6
ATOM 10637 C C . ILE A 1 102 ? 1.489 2.642 -1.350 1.00 0.00 227 ILE A C 6
ATOM 10638 O O . ILE A 1 102 ? 2.587 3.146 -1.132 1.00 0.00 227 ILE A O 6
ATOM 10654 N N . ARG A 1 103 ? 0.890 2.721 -2.545 1.00 0.00 228 ARG A N 6
ATOM 10655 C CA . ARG A 1 103 ? 1.520 3.410 -3.665 1.00 0.00 228 ARG A CA 6
ATOM 10656 C C . ARG A 1 103 ? 1.875 4.835 -3.269 1.00 0.00 228 ARG A C 6
ATOM 10657 O O . ARG A 1 103 ? 3.015 5.235 -3.446 1.00 0.00 228 ARG A O 6
ATOM 10678 N N . GLU A 1 104 ? 0.926 5.593 -2.736 1.00 0.00 229 GLU A N 6
ATOM 10679 C CA . GLU A 1 104 ? 1.065 6.997 -2.384 1.00 0.00 229 GLU A CA 6
ATOM 10680 C C . GLU A 1 104 ? 2.140 7.199 -1.317 1.00 0.00 229 GLU A C 6
ATOM 10681 O O . GLU A 1 104 ? 2.857 8.189 -1.398 1.00 0.00 229 GLU A O 6
ATOM 10693 N N . MET A 1 105 ? 2.326 6.263 -0.379 1.00 0.00 230 MET A N 6
ATOM 10694 C CA . MET A 1 105 ? 3.470 6.292 0.528 1.00 0.00 230 MET A CA 6
ATOM 10695 C C . MET A 1 105 ? 4.781 6.133 -0.238 1.00 0.00 230 MET A C 6
ATOM 10696 O O . MET A 1 105 ? 5.722 6.878 0.026 1.00 0.00 230 MET A O 6
ATOM 10710 N N . CYS A 1 106 ? 4.868 5.193 -1.188 1.00 0.00 231 CYS A N 6
ATOM 10711 C CA . CYS A 1 106 ? 6.080 5.053 -1.983 1.00 0.00 231 CYS A CA 6
ATOM 10712 C C . CYS A 1 106 ? 6.330 6.351 -2.777 1.00 0.00 231 CYS A C 6
ATOM 10713 O O . CYS A 1 106 ? 7.471 6.810 -2.825 1.00 0.00 231 CYS A O 6
ATOM 10720 N N . VAL A 1 107 ? 5.293 6.981 -3.361 1.00 0.00 232 VAL A N 6
ATOM 10721 C CA . VAL A 1 107 ? 5.443 8.286 -4.015 1.00 0.00 232 VAL A CA 6
ATOM 10722 C C . VAL A 1 107 ? 5.952 9.298 -2.983 1.00 0.00 232 VAL A C 6
ATOM 10723 O O . VAL A 1 107 ? 6.888 10.035 -3.280 1.00 0.00 232 VAL A O 6
ATOM 10736 N N . GLN A 1 108 ? 5.370 9.332 -1.782 1.00 0.00 233 GLN A N 6
ATOM 10737 C CA . GLN A 1 108 ? 5.732 10.256 -0.719 1.00 0.00 233 GLN A CA 6
ATOM 10738 C C . GLN A 1 108 ? 7.210 10.125 -0.346 1.00 0.00 233 GLN A C 6
ATOM 10739 O O . GLN A 1 108 ? 7.852 11.131 -0.053 1.00 0.00 233 GLN A O 6
ATOM 10753 N N . GLN A 1 109 ? 7.773 8.919 -0.365 1.00 0.00 234 GLN A N 6
ATOM 10754 C CA . GLN A 1 109 ? 9.175 8.714 -0.040 1.00 0.00 234 GLN A CA 6
ATOM 10755 C C . GLN A 1 109 ? 10.041 9.115 -1.227 1.00 0.00 234 GLN A C 6
ATOM 10756 O O . GLN A 1 109 ? 11.032 9.806 -1.026 1.00 0.00 234 GLN A O 6
ATOM 10770 N N . TYR A 1 110 ? 9.629 8.792 -2.457 1.00 0.00 235 TYR A N 6
ATOM 10771 C CA . TYR A 1 110 ? 10.267 9.208 -3.690 1.00 0.00 235 TYR A CA 6
ATOM 10772 C C . TYR A 1 110 ? 10.372 10.734 -3.792 1.00 0.00 235 TYR A C 6
ATOM 10773 O O . TYR A 1 110 ? 11.439 11.244 -4.147 1.00 0.00 235 TYR A O 6
ATOM 10791 N N . ARG A 1 111 ? 9.294 11.479 -3.505 1.00 0.00 236 ARG A N 6
ATOM 10792 C CA . ARG A 1 111 ? 9.309 12.938 -3.648 1.00 0.00 236 ARG A CA 6
ATOM 10793 C C . ARG A 1 111 ? 10.204 13.562 -2.579 1.00 0.00 236 ARG A C 6
ATOM 10794 O O . ARG A 1 111 ? 10.804 14.610 -2.800 1.00 0.00 236 ARG A O 6
ATOM 10815 N N . GLU A 1 112 ? 10.283 12.944 -1.403 1.00 0.00 237 GLU A N 6
ATOM 10816 C CA . GLU A 1 112 ? 11.150 13.382 -0.322 1.00 0.00 237 GLU A CA 6
ATOM 10817 C C . GLU A 1 112 ? 12.591 13.011 -0.624 1.00 0.00 237 GLU A C 6
ATOM 10818 O O . GLU A 1 112 ? 13.485 13.774 -0.301 1.00 0.00 237 GLU A O 6
ATOM 10830 N N . TYR A 1 113 ? 12.844 11.900 -1.309 1.00 0.00 238 TYR A N 6
ATOM 10831 C CA . TYR A 1 113 ? 14.178 11.467 -1.693 1.00 0.00 238 TYR A CA 6
ATOM 10832 C C . TYR A 1 113 ? 14.845 12.486 -2.636 1.00 0.00 238 TYR A C 6
ATOM 10833 O O . TYR A 1 113 ? 16.064 12.664 -2.584 1.00 0.00 238 TYR A O 6
ATOM 10851 N N . ARG A 1 114 ? 14.062 13.199 -3.460 1.00 0.00 239 ARG A N 6
ATOM 10852 C CA . ARG A 1 114 ? 14.565 14.343 -4.240 1.00 0.00 239 ARG A CA 6
ATOM 10853 C C . ARG A 1 114 ? 15.156 15.431 -3.344 1.00 0.00 239 ARG A C 6
ATOM 10854 O O . ARG A 1 114 ? 16.113 16.089 -3.749 1.00 0.00 239 ARG A O 6
ATOM 10875 N N . LEU A 1 115 ? 14.528 15.682 -2.198 1.00 0.00 240 LEU A N 6
ATOM 10876 C CA . LEU A 1 115 ? 14.778 16.814 -1.318 1.00 0.00 240 LEU A CA 6
ATOM 10877 C C . LEU A 1 115 ? 15.835 16.436 -0.282 1.00 0.00 240 LEU A C 6
ATOM 10878 O O . LEU A 1 115 ? 16.903 17.042 -0.226 1.00 0.00 240 LEU A O 6
ATOM 10894 N N . ALA A 1 116 ? 15.529 15.401 0.501 1.00 0.00 241 ALA A N 6
ATOM 10895 C CA . ALA A 1 116 ? 16.247 14.899 1.653 1.00 0.00 241 ALA A CA 6
ATOM 10896 C C . ALA A 1 116 ? 16.511 16.017 2.672 1.00 0.00 241 ALA A C 6
ATOM 10897 O O . ALA A 1 116 ? 17.654 16.199 3.095 1.00 0.00 241 ALA A O 6
ATOM 10904 N N . SER A 1 117 ? 15.463 16.741 3.080 1.00 0.00 242 SER A N 6
ATOM 10905 C CA . SER A 1 117 ? 15.571 17.858 4.018 1.00 0.00 242 SER A CA 6
ATOM 10906 C C . SER A 1 117 ? 16.013 17.376 5.391 1.00 0.00 242 SER A C 6
ATOM 10907 O O . SER A 1 117 ? 15.700 16.229 5.773 1.00 0.00 242 SER A O 6
ATOM 10915 N N . GLY A 1 1 ? 15.216 -14.495 21.395 1.00 0.00 126 GLY A N 7
ATOM 10916 C CA . GLY A 1 1 ? 14.248 -14.125 20.357 1.00 0.00 126 GLY A CA 7
ATOM 10917 C C . GLY A 1 1 ? 14.864 -14.279 18.980 1.00 0.00 126 GLY A C 7
ATOM 10918 O O . GLY A 1 1 ? 16.073 -14.098 18.816 1.00 0.00 126 GLY A O 7
ATOM 10922 N N . SER A 1 2 ? 14.062 -14.625 17.974 1.00 0.00 127 SER A N 7
ATOM 10923 C CA . SER A 1 2 ? 14.520 -14.999 16.637 1.00 0.00 127 SER A CA 7
ATOM 10924 C C . SER A 1 2 ? 13.741 -14.174 15.612 1.00 0.00 127 SER A C 7
ATOM 10925 O O . SER A 1 2 ? 12.726 -14.598 15.059 1.00 0.00 127 SER A O 7
ATOM 10933 N N . VAL A 1 3 ? 14.185 -12.931 15.449 1.00 0.00 128 VAL A N 7
ATOM 10934 C CA . VAL A 1 3 ? 13.464 -11.855 14.786 1.00 0.00 128 VAL A CA 7
ATOM 10935 C C . VAL A 1 3 ? 14.466 -11.043 13.956 1.00 0.00 128 VAL A C 7
ATOM 10936 O O . VAL A 1 3 ? 14.647 -9.846 14.174 1.00 0.00 128 VAL A O 7
ATOM 10949 N N . VAL A 1 4 ? 15.201 -11.703 13.057 1.00 0.00 129 VAL A N 7
ATOM 10950 C CA . VAL A 1 4 ? 16.348 -11.087 12.398 1.00 0.00 129 VAL A CA 7
ATOM 10951 C C . VAL A 1 4 ? 16.459 -11.638 10.981 1.00 0.00 129 VAL A C 7
ATOM 10952 O O . VAL A 1 4 ? 16.065 -10.962 10.027 1.00 0.00 129 VAL A O 7
ATOM 10965 N N . GLY A 1 5 ? 16.913 -12.878 10.825 1.00 0.00 130 GLY A N 7
ATOM 10966 C CA . GLY A 1 5 ? 16.790 -13.623 9.590 1.00 0.00 130 GLY A CA 7
ATOM 10967 C C . GLY A 1 5 ? 15.448 -14.319 9.652 1.00 0.00 130 GLY A C 7
ATOM 10968 O O . GLY A 1 5 ? 15.388 -15.481 10.049 1.00 0.00 130 GLY A O 7
ATOM 10972 N N . GLY A 1 6 ? 14.368 -13.576 9.411 1.00 0.00 131 GLY A N 7
ATOM 10973 C CA . GLY A 1 6 ? 13.029 -14.137 9.386 1.00 0.00 131 GLY A CA 7
ATOM 10974 C C . GLY A 1 6 ? 12.875 -14.957 8.114 1.00 0.00 131 GLY A C 7
ATOM 10975 O O . GLY A 1 6 ? 13.163 -16.154 8.098 1.00 0.00 131 GLY A O 7
ATOM 10979 N N . LEU A 1 7 ? 12.495 -14.306 7.016 1.00 0.00 132 LEU A N 7
ATOM 10980 C CA . LEU A 1 7 ? 12.616 -14.869 5.670 1.00 0.00 132 LEU A CA 7
ATOM 10981 C C . LEU A 1 7 ? 12.659 -13.769 4.622 1.00 0.00 132 LEU A C 7
ATOM 10982 O O . LEU A 1 7 ? 13.467 -13.805 3.696 1.00 0.00 132 LEU A O 7
ATOM 10998 N N . GLY A 1 8 ? 11.820 -12.767 4.834 1.00 0.00 133 GLY A N 7
ATOM 10999 C CA . GLY A 1 8 ? 11.641 -11.587 4.004 1.00 0.00 133 GLY A CA 7
ATOM 11000 C C . GLY A 1 8 ? 11.971 -10.316 4.777 1.00 0.00 133 GLY A C 7
ATOM 11001 O O . GLY A 1 8 ? 11.156 -9.393 4.812 1.00 0.00 133 GLY A O 7
ATOM 11005 N N . GLY A 1 9 ? 13.150 -10.253 5.400 1.00 0.00 134 GLY A N 7
ATOM 11006 C CA . GLY A 1 9 ? 13.628 -9.070 6.105 1.00 0.00 134 GLY A CA 7
ATOM 11007 C C . GLY A 1 9 ? 14.057 -8.008 5.100 1.00 0.00 134 GLY A C 7
ATOM 11008 O O . GLY A 1 9 ? 15.234 -7.939 4.745 1.00 0.00 134 GLY A O 7
ATOM 11012 N N . TYR A 1 10 ? 13.081 -7.253 4.597 1.00 0.00 135 TYR A N 7
ATOM 11013 C CA . TYR A 1 10 ? 13.225 -6.135 3.669 1.00 0.00 135 TYR A CA 7
ATOM 11014 C C . TYR A 1 10 ? 13.278 -4.812 4.453 1.00 0.00 135 TYR A C 7
ATOM 11015 O O . TYR A 1 10 ? 13.069 -4.789 5.675 1.00 0.00 135 TYR A O 7
ATOM 11033 N N . ALA A 1 11 ? 13.511 -3.706 3.739 1.00 0.00 136 ALA A N 7
ATOM 11034 C CA . ALA A 1 11 ? 13.572 -2.371 4.306 1.00 0.00 136 ALA A CA 7
ATOM 11035 C C . ALA A 1 11 ? 12.170 -1.933 4.712 1.00 0.00 136 ALA A C 7
ATOM 11036 O O . ALA A 1 11 ? 11.266 -1.875 3.877 1.00 0.00 136 ALA A O 7
ATOM 11043 N N . MET A 1 12 ? 12.003 -1.632 5.996 1.00 0.00 137 MET A N 7
ATOM 11044 C CA . MET A 1 12 ? 10.800 -1.059 6.566 1.00 0.00 137 MET A CA 7
ATOM 11045 C C . MET A 1 12 ? 10.888 0.452 6.381 1.00 0.00 137 MET A C 7
ATOM 11046 O O . MET A 1 12 ? 11.945 1.055 6.575 1.00 0.00 137 MET A O 7
ATOM 11060 N N . GLY A 1 13 ? 9.766 1.058 6.014 1.00 0.00 138 GLY A N 7
ATOM 11061 C CA . GLY A 1 13 ? 9.599 2.486 5.898 1.00 0.00 138 GLY A CA 7
ATOM 11062 C C . GLY A 1 13 ? 9.422 3.137 7.263 1.00 0.00 138 GLY A C 7
ATOM 11063 O O . GLY A 1 13 ? 9.667 2.549 8.325 1.00 0.00 138 GLY A O 7
ATOM 11067 N N . ARG A 1 14 ? 8.972 4.383 7.236 1.00 0.00 139 ARG A N 7
ATOM 11068 C CA . ARG A 1 14 ? 8.606 5.138 8.430 1.00 0.00 139 ARG A CA 7
ATOM 11069 C C . ARG A 1 14 ? 7.105 5.088 8.655 1.00 0.00 139 ARG A C 7
ATOM 11070 O O . ARG A 1 14 ? 6.349 4.710 7.760 1.00 0.00 139 ARG A O 7
ATOM 11091 N N . VAL A 1 15 ? 6.645 5.536 9.822 1.00 0.00 140 VAL A N 7
ATOM 11092 C CA . VAL A 1 15 ? 5.240 5.842 10.001 1.00 0.00 140 VAL A CA 7
ATOM 11093 C C . VAL A 1 15 ? 4.949 7.049 9.125 1.00 0.00 140 VAL A C 7
ATOM 11094 O O . VAL A 1 15 ? 5.636 8.073 9.204 1.00 0.00 140 VAL A O 7
ATOM 11107 N N . MET A 1 16 ? 3.919 6.905 8.299 1.00 0.00 141 MET A N 7
ATOM 11108 C CA . MET A 1 16 ? 3.391 7.980 7.488 1.00 0.00 141 MET A CA 7
ATOM 11109 C C . MET A 1 16 ? 1.877 7.789 7.360 1.00 0.00 141 MET A C 7
ATOM 11110 O O . MET A 1 16 ? 1.403 6.960 6.588 1.00 0.00 141 MET A O 7
ATOM 11124 N N . SER A 1 17 ? 1.103 8.487 8.191 1.00 0.00 142 SER A N 7
ATOM 11125 C CA . SER A 1 17 ? -0.355 8.381 8.221 1.00 0.00 142 SER A CA 7
ATOM 11126 C C . SER A 1 17 ? -0.966 9.760 8.499 1.00 0.00 142 SER A C 7
ATOM 11127 O O . SER A 1 17 ? -0.352 10.545 9.224 1.00 0.00 142 SER A O 7
ATOM 11135 N N . GLY A 1 18 ? -2.175 10.032 7.991 1.00 0.00 143 GLY A N 7
ATOM 11136 C CA . GLY A 1 18 ? -2.896 11.297 8.198 1.00 0.00 143 GLY A CA 7
ATOM 11137 C C . GLY A 1 18 ? -2.500 12.391 7.196 1.00 0.00 143 GLY A C 7
ATOM 11138 O O . GLY A 1 18 ? -2.502 13.578 7.527 1.00 0.00 143 GLY A O 7
ATOM 11142 N N . MET A 1 19 ? -2.104 12.007 5.980 1.00 0.00 144 MET A N 7
ATOM 11143 C CA . MET A 1 19 ? -1.428 12.852 5.005 1.00 0.00 144 MET A CA 7
ATOM 11144 C C . MET A 1 19 ? -2.447 13.545 4.098 1.00 0.00 144 MET A C 7
ATOM 11145 O O . MET A 1 19 ? -3.640 13.593 4.416 1.00 0.00 144 MET A O 7
ATOM 11159 N N . ASN A 1 20 ? -1.968 14.101 2.982 1.00 0.00 145 ASN A N 7
ATOM 11160 C CA . ASN A 1 20 ? -2.784 14.723 1.949 1.00 0.00 145 ASN A CA 7
ATOM 11161 C C . ASN A 1 20 ? -3.820 13.737 1.431 1.00 0.00 145 ASN A C 7
ATOM 11162 O O . ASN A 1 20 ? -3.484 12.815 0.681 1.00 0.00 145 ASN A O 7
ATOM 11173 N N . TYR A 1 21 ? -5.070 13.938 1.834 1.00 0.00 146 TYR A N 7
ATOM 11174 C CA . TYR A 1 21 ? -6.229 13.143 1.467 1.00 0.00 146 TYR A CA 7
ATOM 11175 C C . TYR A 1 21 ? -7.457 14.054 1.485 1.00 0.00 146 TYR A C 7
ATOM 11176 O O . TYR A 1 21 ? -7.414 15.100 2.130 1.00 0.00 146 TYR A O 7
ATOM 11194 N N . HIS A 1 22 ? -8.528 13.664 0.785 1.00 0.00 147 HIS A N 7
ATOM 11195 C CA . HIS A 1 22 ? -9.748 14.454 0.646 1.00 0.00 147 HIS A CA 7
ATOM 11196 C C . HIS A 1 22 ? -10.945 13.709 1.234 1.00 0.00 147 HIS A C 7
ATOM 11197 O O . HIS A 1 22 ? -11.341 14.069 2.338 1.00 0.00 147 HIS A O 7
ATOM 11211 N N . PHE A 1 23 ? -11.482 12.679 0.563 1.00 0.00 148 PHE A N 7
ATOM 11212 C CA . PHE A 1 23 ? -12.443 11.703 1.073 1.00 0.00 148 PHE A CA 7
ATOM 11213 C C . PHE A 1 23 ? -13.453 12.237 2.100 1.00 0.00 148 PHE A C 7
ATOM 11214 O O . PHE A 1 23 ? -13.270 12.063 3.306 1.00 0.00 148 PHE A O 7
ATOM 11231 N N . ASP A 1 24 ? -14.535 12.855 1.624 1.00 0.00 149 ASP A N 7
ATOM 11232 C CA . ASP A 1 24 ? -15.491 13.560 2.485 1.00 0.00 149 ASP A CA 7
ATOM 11233 C C . ASP A 1 24 ? -16.920 13.030 2.335 1.00 0.00 149 ASP A C 7
ATOM 11234 O O . ASP A 1 24 ? -17.662 12.942 3.310 1.00 0.00 149 ASP A O 7
ATOM 11243 N N . ARG A 1 25 ? -17.295 12.621 1.120 1.00 0.00 150 ARG A N 7
ATOM 11244 C CA . ARG A 1 25 ? -18.583 12.007 0.777 1.00 0.00 150 ARG A CA 7
ATOM 11245 C C . ARG A 1 25 ? -18.818 10.704 1.552 1.00 0.00 150 ARG A C 7
ATOM 11246 O O . ARG A 1 25 ? -17.868 10.101 2.031 1.00 0.00 150 ARG A O 7
ATOM 11267 N N . PRO A 1 26 ? -20.054 10.181 1.585 1.00 0.00 151 PRO A N 7
ATOM 11268 C CA . PRO A 1 26 ? -20.367 8.931 2.272 1.00 0.00 151 PRO A CA 7
ATOM 11269 C C . PRO A 1 26 ? -19.731 7.717 1.576 1.00 0.00 151 PRO A C 7
ATOM 11270 O O . PRO A 1 26 ? -19.303 6.779 2.245 1.00 0.00 151 PRO A O 7
ATOM 11281 N N . ASP A 1 27 ? -19.649 7.732 0.244 1.00 0.00 152 ASP A N 7
ATOM 11282 C CA . ASP A 1 27 ? -18.980 6.694 -0.556 1.00 0.00 152 ASP A CA 7
ATOM 11283 C C . ASP A 1 27 ? -17.493 6.677 -0.177 1.00 0.00 152 ASP A C 7
ATOM 11284 O O . ASP A 1 27 ? -16.911 5.644 0.136 1.00 0.00 152 ASP A O 7
ATOM 11293 N N . GLU A 1 28 ? -16.897 7.870 -0.125 1.00 0.00 153 GLU A N 7
ATOM 11294 C CA . GLU A 1 28 ? -15.518 8.111 0.275 1.00 0.00 153 GLU A CA 7
ATOM 11295 C C . GLU A 1 28 ? -15.273 7.782 1.744 1.00 0.00 153 GLU A C 7
ATOM 11296 O O . GLU A 1 28 ? -14.166 7.392 2.102 1.00 0.00 153 GLU A O 7
ATOM 11308 N N . TYR A 1 29 ? -16.271 7.948 2.609 1.00 0.00 154 TYR A N 7
ATOM 11309 C CA . TYR A 1 29 ? -16.165 7.555 3.998 1.00 0.00 154 TYR A CA 7
ATOM 11310 C C . TYR A 1 29 ? -15.952 6.062 4.111 1.00 0.00 154 TYR A C 7
ATOM 11311 O O . TYR A 1 29 ? -15.281 5.625 5.047 1.00 0.00 154 TYR A O 7
ATOM 11329 N N . ARG A 1 30 ? -16.544 5.265 3.221 1.00 0.00 155 ARG A N 7
ATOM 11330 C CA . ARG A 1 30 ? -16.127 3.881 3.145 1.00 0.00 155 ARG A CA 7
ATOM 11331 C C . ARG A 1 30 ? -14.656 3.820 2.812 1.00 0.00 155 ARG A C 7
ATOM 11332 O O . ARG A 1 30 ? -13.962 3.180 3.570 1.00 0.00 155 ARG A O 7
ATOM 11353 N N . TRP A 1 31 ? -14.166 4.502 1.774 1.00 0.00 156 TRP A N 7
ATOM 11354 C CA . TRP A 1 31 ? -12.759 4.407 1.392 1.00 0.00 156 TRP A CA 7
ATOM 11355 C C . TRP A 1 31 ? -11.874 4.651 2.617 1.00 0.00 156 TRP A C 7
ATOM 11356 O O . TRP A 1 31 ? -10.969 3.865 2.873 1.00 0.00 156 TRP A O 7
ATOM 11377 N N . TRP A 1 32 ? -12.178 5.679 3.415 1.00 0.00 157 TRP A N 7
ATOM 11378 C CA . TRP A 1 32 ? -11.454 5.993 4.640 1.00 0.00 157 TRP A CA 7
ATOM 11379 C C . TRP A 1 32 ? -11.585 4.881 5.695 1.00 0.00 157 TRP A C 7
ATOM 11380 O O . TRP A 1 32 ? -10.553 4.422 6.174 1.00 0.00 157 TRP A O 7
ATOM 11401 N N . SER A 1 33 ? -12.794 4.409 6.024 1.00 0.00 158 SER A N 7
ATOM 11402 C CA . SER A 1 33 ? -13.036 3.335 6.997 1.00 0.00 158 SER A CA 7
ATOM 11403 C C . SER A 1 33 ? -12.399 2.012 6.558 1.00 0.00 158 SER A C 7
ATOM 11404 O O . SER A 1 33 ? -11.714 1.361 7.346 1.00 0.00 158 SER A O 7
ATOM 11412 N N . GLU A 1 34 ? -12.621 1.603 5.310 1.00 0.00 159 GLU A N 7
ATOM 11413 C CA . GLU A 1 34 ? -12.121 0.359 4.733 1.00 0.00 159 GLU A CA 7
ATOM 11414 C C . GLU A 1 34 ? -10.581 0.395 4.718 1.00 0.00 159 GLU A C 7
ATOM 11415 O O . GLU A 1 34 ? -9.919 -0.638 4.831 1.00 0.00 159 GLU A O 7
ATOM 11427 N N . ASN A 1 35 ? -9.999 1.596 4.611 1.00 0.00 160 ASN A N 7
ATOM 11428 C CA . ASN A 1 35 ? -8.593 1.862 4.893 1.00 0.00 160 ASN A CA 7
ATOM 11429 C C . ASN A 1 35 ? -8.310 1.678 6.390 1.00 0.00 160 ASN A C 7
ATOM 11430 O O . ASN A 1 35 ? -7.451 0.856 6.706 1.00 0.00 160 ASN A O 7
ATOM 11441 N N . SER A 1 36 ? -9.023 2.354 7.299 1.00 0.00 161 SER A N 7
ATOM 11442 C CA . SER A 1 36 ? -8.806 2.321 8.752 1.00 0.00 161 SER A CA 7
ATOM 11443 C C . SER A 1 36 ? -8.831 0.900 9.318 1.00 0.00 161 SER A C 7
ATOM 11444 O O . SER A 1 36 ? -8.093 0.620 10.265 1.00 0.00 161 SER A O 7
ATOM 11452 N N . ALA A 1 37 ? -9.554 -0.029 8.692 1.00 0.00 162 ALA A N 7
ATOM 11453 C CA . ALA A 1 37 ? -9.590 -1.443 9.056 1.00 0.00 162 ALA A CA 7
ATOM 11454 C C . ALA A 1 37 ? -8.193 -2.090 9.055 1.00 0.00 162 ALA A C 7
ATOM 11455 O O . ALA A 1 37 ? -8.007 -3.133 9.681 1.00 0.00 162 ALA A O 7
ATOM 11462 N N . ARG A 1 38 ? -7.214 -1.499 8.358 1.00 0.00 163 ARG A N 7
ATOM 11463 C CA . ARG A 1 38 ? -5.855 -2.016 8.178 1.00 0.00 163 ARG A CA 7
ATOM 11464 C C . ARG A 1 38 ? -4.796 -0.920 8.319 1.00 0.00 163 ARG A C 7
ATOM 11465 O O . ARG A 1 38 ? -3.837 -1.106 9.061 1.00 0.00 163 ARG A O 7
ATOM 11486 N N . TYR A 1 39 ? -4.977 0.191 7.598 1.00 0.00 164 TYR A N 7
ATOM 11487 C CA . TYR A 1 39 ? -4.185 1.419 7.504 1.00 0.00 164 TYR A CA 7
ATOM 11488 C C . TYR A 1 39 ? -2.724 1.168 7.869 1.00 0.00 164 TYR A C 7
ATOM 11489 O O . TYR A 1 39 ? -2.307 1.401 9.007 1.00 0.00 164 TYR A O 7
ATOM 11507 N N . PRO A 1 40 ? -1.924 0.662 6.920 1.00 0.00 165 PRO A N 7
ATOM 11508 C CA . PRO A 1 40 ? -0.606 0.150 7.243 1.00 0.00 165 PRO A CA 7
ATOM 11509 C C . PRO A 1 40 ? 0.333 1.253 7.725 1.00 0.00 165 PRO A C 7
ATOM 11510 O O . PRO A 1 40 ? 1.240 0.968 8.498 1.00 0.00 165 PRO A O 7
ATOM 11521 N N . ASN A 1 41 ? 0.127 2.502 7.292 1.00 0.00 166 ASN A N 7
ATOM 11522 C CA . ASN A 1 41 ? 0.946 3.701 7.498 1.00 0.00 166 ASN A CA 7
ATOM 11523 C C . ASN A 1 41 ? 2.324 3.555 6.893 1.00 0.00 166 ASN A C 7
ATOM 11524 O O . ASN A 1 41 ? 2.702 4.368 6.074 1.00 0.00 166 ASN A O 7
ATOM 11535 N N . ARG A 1 42 ? 3.070 2.518 7.246 1.00 0.00 167 ARG A N 7
ATOM 11536 C CA . ARG A 1 42 ? 4.422 2.322 6.767 1.00 0.00 167 ARG A CA 7
ATOM 11537 C C . ARG A 1 42 ? 4.323 1.357 5.604 1.00 0.00 167 ARG A C 7
ATOM 11538 O O . ARG A 1 42 ? 3.287 0.724 5.362 1.00 0.00 167 ARG A O 7
ATOM 11559 N N . VAL A 1 43 ? 5.420 1.269 4.883 1.00 0.00 168 VAL A N 7
ATOM 11560 C CA . VAL A 1 43 ? 5.532 0.630 3.596 1.00 0.00 168 VAL A CA 7
ATOM 11561 C C . VAL A 1 43 ? 6.823 -0.198 3.666 1.00 0.00 168 VAL A C 7
ATOM 11562 O O . VAL A 1 43 ? 7.620 0.004 4.587 1.00 0.00 168 VAL A O 7
ATOM 11575 N N . TYR A 1 44 ? 7.050 -1.112 2.731 1.00 0.00 169 TYR A N 7
ATOM 11576 C CA . TYR A 1 44 ? 8.279 -1.881 2.629 1.00 0.00 169 TYR A CA 7
ATOM 11577 C C . TYR A 1 44 ? 8.820 -1.747 1.217 1.00 0.00 169 TYR A C 7
ATOM 11578 O O . TYR A 1 44 ? 8.063 -1.601 0.256 1.00 0.00 169 TYR A O 7
ATOM 11596 N N . TYR A 1 45 ? 10.141 -1.788 1.097 1.00 0.00 170 TYR A N 7
ATOM 11597 C CA . TYR A 1 45 ? 10.865 -1.690 -0.154 1.00 0.00 170 TYR A CA 7
ATOM 11598 C C . TYR A 1 45 ? 12.050 -2.650 -0.117 1.00 0.00 170 TYR A C 7
ATOM 11599 O O . TYR A 1 45 ? 12.416 -3.177 0.933 1.00 0.00 170 TYR A O 7
ATOM 11617 N N . ARG A 1 46 ? 12.629 -2.899 -1.287 1.00 0.00 171 ARG A N 7
ATOM 11618 C CA . ARG A 1 46 ? 13.835 -3.696 -1.459 1.00 0.00 171 ARG A CA 7
ATOM 11619 C C . ARG A 1 46 ? 15.005 -2.744 -1.677 1.00 0.00 171 ARG A C 7
ATOM 11620 O O . ARG A 1 46 ? 14.795 -1.541 -1.854 1.00 0.00 171 ARG A O 7
ATOM 11641 N N . ASP A 1 47 ? 16.233 -3.261 -1.736 1.00 0.00 172 ASP A N 7
ATOM 11642 C CA . ASP A 1 47 ? 17.317 -2.511 -2.362 1.00 0.00 172 ASP A CA 7
ATOM 11643 C C . ASP A 1 47 ? 17.138 -2.667 -3.865 1.00 0.00 172 ASP A C 7
ATOM 11644 O O . ASP A 1 47 ? 17.497 -3.684 -4.456 1.00 0.00 172 ASP A O 7
ATOM 11653 N N . TYR A 1 48 ? 16.476 -1.696 -4.493 1.00 0.00 173 TYR A N 7
ATOM 11654 C CA . TYR A 1 48 ? 16.559 -1.533 -5.938 1.00 0.00 173 TYR A CA 7
ATOM 11655 C C . TYR A 1 48 ? 18.015 -1.280 -6.310 1.00 0.00 173 TYR A C 7
ATOM 11656 O O . TYR A 1 48 ? 18.747 -0.629 -5.563 1.00 0.00 173 TYR A O 7
ATOM 11674 N N . SER A 1 49 ? 18.430 -1.769 -7.478 1.00 0.00 174 SER A N 7
ATOM 11675 C CA . SER A 1 49 ? 19.843 -1.936 -7.787 1.00 0.00 174 SER A CA 7
ATOM 11676 C C . SER A 1 49 ? 20.619 -0.621 -7.891 1.00 0.00 174 SER A C 7
ATOM 11677 O O . SER A 1 49 ? 21.852 -0.677 -7.921 1.00 0.00 174 SER A O 7
ATOM 11685 N N . SER A 1 50 ? 19.910 0.512 -8.003 1.00 0.00 175 SER A N 7
ATOM 11686 C CA . SER A 1 50 ? 20.338 1.906 -8.084 1.00 0.00 175 SER A CA 7
ATOM 11687 C C . SER A 1 50 ? 19.719 2.536 -9.340 1.00 0.00 175 SER A C 7
ATOM 11688 O O . SER A 1 50 ? 18.920 3.465 -9.172 1.00 0.00 175 SER A O 7
ATOM 11696 N N . PRO A 1 51 ? 19.996 2.056 -10.573 1.00 0.00 176 PRO A N 7
ATOM 11697 C CA . PRO A 1 51 ? 19.276 2.473 -11.773 1.00 0.00 176 PRO A CA 7
ATOM 11698 C C . PRO A 1 51 ? 17.843 1.929 -11.733 1.00 0.00 176 PRO A C 7
ATOM 11699 O O . PRO A 1 51 ? 17.550 0.872 -12.303 1.00 0.00 176 PRO A O 7
ATOM 11710 N N . VAL A 1 52 ? 16.950 2.630 -11.034 1.00 0.00 177 VAL A N 7
ATOM 11711 C CA . VAL A 1 52 ? 15.525 2.354 -11.066 1.00 0.00 177 VAL A CA 7
ATOM 11712 C C . VAL A 1 52 ? 14.778 3.696 -10.977 1.00 0.00 177 VAL A C 7
ATOM 11713 O O . VAL A 1 52 ? 15.156 4.553 -10.168 1.00 0.00 177 VAL A O 7
ATOM 11726 N N . PRO A 1 53 ? 13.711 3.885 -11.766 1.00 0.00 178 PRO A N 7
ATOM 11727 C CA . PRO A 1 53 ? 12.907 5.099 -11.809 1.00 0.00 178 PRO A CA 7
ATOM 11728 C C . PRO A 1 53 ? 11.949 5.179 -10.617 1.00 0.00 178 PRO A C 7
ATOM 11729 O O . PRO A 1 53 ? 11.819 4.236 -9.835 1.00 0.00 178 PRO A O 7
ATOM 11740 N N . GLN A 1 54 ? 11.251 6.305 -10.462 1.00 0.00 179 GLN A N 7
ATOM 11741 C CA . GLN A 1 54 ? 10.264 6.483 -9.401 1.00 0.00 179 GLN A CA 7
ATOM 11742 C C . GLN A 1 54 ? 9.129 5.475 -9.550 1.00 0.00 179 GLN A C 7
ATOM 11743 O O . GLN A 1 54 ? 8.603 4.996 -8.548 1.00 0.00 179 GLN A O 7
ATOM 11757 N N . ASP A 1 55 ? 8.696 5.211 -10.784 1.00 0.00 180 ASP A N 7
ATOM 11758 C CA . ASP A 1 55 ? 7.440 4.506 -11.027 1.00 0.00 180 ASP A CA 7
ATOM 11759 C C . ASP A 1 55 ? 7.536 3.067 -10.535 1.00 0.00 180 ASP A C 7
ATOM 11760 O O . ASP A 1 55 ? 6.715 2.652 -9.725 1.00 0.00 180 ASP A O 7
ATOM 11769 N N . VAL A 1 56 ? 8.594 2.336 -10.909 1.00 0.00 181 VAL A N 7
ATOM 11770 C CA . VAL A 1 56 ? 8.837 1.009 -10.350 1.00 0.00 181 VAL A CA 7
ATOM 11771 C C . VAL A 1 56 ? 9.197 1.097 -8.866 1.00 0.00 181 VAL A C 7
ATOM 11772 O O . VAL A 1 56 ? 8.849 0.176 -8.132 1.00 0.00 181 VAL A O 7
ATOM 11785 N N . PHE A 1 57 ? 9.866 2.171 -8.407 1.00 0.00 182 PHE A N 7
ATOM 11786 C CA . PHE A 1 57 ? 10.236 2.271 -7.000 1.00 0.00 182 PHE A CA 7
ATOM 11787 C C . PHE A 1 57 ? 8.963 2.199 -6.165 1.00 0.00 182 PHE A C 7
ATOM 11788 O O . PHE A 1 57 ? 8.861 1.340 -5.296 1.00 0.00 182 PHE A O 7
ATOM 11805 N N . VAL A 1 58 ? 7.971 3.037 -6.474 1.00 0.00 183 VAL A N 7
ATOM 11806 C CA . VAL A 1 58 ? 6.682 3.055 -5.797 1.00 0.00 183 VAL A CA 7
ATOM 11807 C C . VAL A 1 58 ? 5.897 1.779 -6.101 1.00 0.00 183 VAL A C 7
ATOM 11808 O O . VAL A 1 58 ? 5.293 1.222 -5.187 1.00 0.00 183 VAL A O 7
ATOM 11821 N N . ALA A 1 59 ? 5.862 1.313 -7.348 1.00 0.00 184 ALA A N 7
ATOM 11822 C CA . ALA A 1 59 ? 4.995 0.212 -7.728 1.00 0.00 184 ALA A CA 7
ATOM 11823 C C . ALA A 1 59 ? 5.440 -1.098 -7.080 1.00 0.00 184 ALA A C 7
ATOM 11824 O O . ALA A 1 59 ? 4.616 -1.838 -6.551 1.00 0.00 184 ALA A O 7
ATOM 11831 N N . ASP A 1 60 ? 6.735 -1.413 -7.104 1.00 0.00 185 ASP A N 7
ATOM 11832 C CA . ASP A 1 60 ? 7.237 -2.646 -6.498 1.00 0.00 185 ASP A CA 7
ATOM 11833 C C . ASP A 1 60 ? 7.224 -2.511 -4.966 1.00 0.00 185 ASP A C 7
ATOM 11834 O O . ASP A 1 60 ? 6.951 -3.495 -4.285 1.00 0.00 185 ASP A O 7
ATOM 11843 N N . CYS A 1 61 ? 7.397 -1.296 -4.430 1.00 0.00 186 CYS A N 7
ATOM 11844 C CA . CYS A 1 61 ? 7.271 -0.967 -3.006 1.00 0.00 186 CYS A CA 7
ATOM 11845 C C . CYS A 1 61 ? 5.854 -1.316 -2.559 1.00 0.00 186 CYS A C 7
ATOM 11846 O O . CYS A 1 61 ? 5.634 -1.986 -1.549 1.00 0.00 186 CYS A O 7
ATOM 11853 N N . PHE A 1 62 ? 4.874 -0.872 -3.346 1.00 0.00 187 PHE A N 7
ATOM 11854 C CA . PHE A 1 62 ? 3.482 -1.184 -3.128 1.00 0.00 187 PHE A CA 7
ATOM 11855 C C . PHE A 1 62 ? 3.284 -2.682 -3.152 1.00 0.00 187 PHE A C 7
ATOM 11856 O O . PHE A 1 62 ? 2.708 -3.203 -2.199 1.00 0.00 187 PHE A O 7
ATOM 11873 N N . ASN A 1 63 ? 3.740 -3.353 -4.216 1.00 0.00 188 ASN A N 7
ATOM 11874 C CA . ASN A 1 63 ? 3.505 -4.772 -4.367 1.00 0.00 188 ASN A CA 7
ATOM 11875 C C . ASN A 1 63 ? 4.045 -5.514 -3.166 1.00 0.00 188 ASN A C 7
ATOM 11876 O O . ASN A 1 63 ? 3.277 -6.268 -2.590 1.00 0.00 188 ASN A O 7
ATOM 11887 N N . ILE A 1 64 ? 5.289 -5.277 -2.744 1.00 0.00 189 ILE A N 7
ATOM 11888 C CA . ILE A 1 64 ? 5.899 -5.972 -1.613 1.00 0.00 189 ILE A CA 7
ATOM 11889 C C . ILE A 1 64 ? 5.067 -5.708 -0.362 1.00 0.00 189 ILE A C 7
ATOM 11890 O O . ILE A 1 64 ? 4.741 -6.643 0.362 1.00 0.00 189 ILE A O 7
ATOM 11906 N N . THR A 1 65 ? 4.696 -4.454 -0.105 1.00 0.00 190 THR A N 7
ATOM 11907 C CA . THR A 1 65 ? 3.913 -4.115 1.071 1.00 0.00 190 THR A CA 7
ATOM 11908 C C . THR A 1 65 ? 2.582 -4.874 1.071 1.00 0.00 190 THR A C 7
ATOM 11909 O O . THR A 1 65 ? 2.207 -5.436 2.096 1.00 0.00 190 THR A O 7
ATOM 11920 N N . VAL A 1 66 ? 1.848 -4.897 -0.055 1.00 0.00 191 VAL A N 7
ATOM 11921 C CA . VAL A 1 66 ? 0.589 -5.604 -0.057 1.00 0.00 191 VAL A CA 7
ATOM 11922 C C . VAL A 1 66 ? 0.805 -7.124 0.010 1.00 0.00 191 VAL A C 7
ATOM 11923 O O . VAL A 1 66 ? 0.009 -7.834 0.625 1.00 0.00 191 VAL A O 7
ATOM 11936 N N . THR A 1 67 ? 1.873 -7.614 -0.608 1.00 0.00 192 THR A N 7
ATOM 11937 C CA . THR A 1 67 ? 2.295 -9.004 -0.672 1.00 0.00 192 THR A CA 7
ATOM 11938 C C . THR A 1 67 ? 2.591 -9.526 0.741 1.00 0.00 192 THR A C 7
ATOM 11939 O O . THR A 1 67 ? 2.135 -10.613 1.100 1.00 0.00 192 THR A O 7
ATOM 11950 N N . GLU A 1 68 ? 3.300 -8.753 1.564 1.00 0.00 193 GLU A N 7
ATOM 11951 C CA . GLU A 1 68 ? 3.642 -9.083 2.944 1.00 0.00 193 GLU A CA 7
ATOM 11952 C C . GLU A 1 68 ? 2.409 -9.045 3.841 1.00 0.00 193 GLU A C 7
ATOM 11953 O O . GLU A 1 68 ? 2.353 -9.749 4.849 1.00 0.00 193 GLU A O 7
ATOM 11965 N N . TYR A 1 69 ? 1.398 -8.255 3.478 1.00 0.00 194 TYR A N 7
ATOM 11966 C CA . TYR A 1 69 ? 0.177 -8.122 4.256 1.00 0.00 194 TYR A CA 7
ATOM 11967 C C . TYR A 1 69 ? -0.996 -8.927 3.673 1.00 0.00 194 TYR A C 7
ATOM 11968 O O . TYR A 1 69 ? -2.111 -8.810 4.194 1.00 0.00 194 TYR A O 7
ATOM 11986 N N . SER A 1 70 ? -0.763 -9.778 2.663 1.00 0.00 195 SER A N 7
ATOM 11987 C CA . SER A 1 70 ? -1.765 -10.538 1.914 1.00 0.00 195 SER A CA 7
ATOM 11988 C C . SER A 1 70 ? -3.024 -9.708 1.623 1.00 0.00 195 SER A C 7
ATOM 11989 O O . SER A 1 70 ? -4.146 -10.072 2.007 1.00 0.00 195 SER A O 7
ATOM 11997 N N . ILE A 1 71 ? -2.841 -8.591 0.938 1.00 0.00 196 ILE A N 7
ATOM 11998 C CA . ILE A 1 71 ? -3.887 -7.693 0.474 1.00 0.00 196 ILE A CA 7
ATOM 11999 C C . ILE A 1 71 ? -3.566 -7.281 -0.966 1.00 0.00 196 ILE A C 7
ATOM 12000 O O . ILE A 1 71 ? -2.502 -7.600 -1.496 1.00 0.00 196 ILE A O 7
ATOM 12016 N N . GLY A 1 72 ? -4.461 -6.519 -1.593 1.00 0.00 197 GLY A N 7
ATOM 12017 C CA . GLY A 1 72 ? -4.225 -5.967 -2.916 1.00 0.00 197 GLY A CA 7
ATOM 12018 C C . GLY A 1 72 ? -4.192 -7.052 -4.001 1.00 0.00 197 GLY A C 7
ATOM 12019 O O . GLY A 1 72 ? -4.327 -8.247 -3.713 1.00 0.00 197 GLY A O 7
ATOM 12023 N N . PRO A 1 73 ? -4.020 -6.658 -5.272 1.00 0.00 198 PRO A N 7
ATOM 12024 C CA . PRO A 1 73 ? -3.861 -7.573 -6.395 1.00 0.00 198 PRO A CA 7
ATOM 12025 C C . PRO A 1 73 ? -2.432 -8.141 -6.403 1.00 0.00 198 PRO A C 7
ATOM 12026 O O . PRO A 1 73 ? -1.657 -7.897 -7.335 1.00 0.00 198 PRO A O 7
ATOM 12037 N N . ALA A 1 74 ? -2.053 -8.824 -5.320 1.00 0.00 199 ALA A N 7
ATOM 12038 C CA . ALA A 1 74 ? -0.808 -9.564 -5.134 1.00 0.00 199 ALA A CA 7
ATOM 12039 C C . ALA A 1 74 ? -0.934 -10.498 -3.915 1.00 0.00 199 ALA A C 7
ATOM 12040 O O . ALA A 1 74 ? 0.039 -10.720 -3.198 1.00 0.00 199 ALA A O 7
ATOM 12047 N N . ALA A 1 75 ? -2.149 -10.962 -3.610 1.00 0.00 200 ALA A N 7
ATOM 12048 C CA . ALA A 1 75 ? -2.496 -11.705 -2.418 1.00 0.00 200 ALA A CA 7
ATOM 12049 C C . ALA A 1 75 ? -3.431 -12.840 -2.790 1.00 0.00 200 ALA A C 7
ATOM 12050 O O . ALA A 1 75 ? -4.135 -12.777 -3.806 1.00 0.00 200 ALA A O 7
ATOM 12057 N N . LYS A 1 76 ? -3.523 -13.796 -1.873 1.00 0.00 201 LYS A N 7
ATOM 12058 C CA . LYS A 1 76 ? -4.381 -14.973 -1.889 1.00 0.00 201 LYS A CA 7
ATOM 12059 C C . LYS A 1 76 ? -4.001 -15.913 -3.030 1.00 0.00 201 LYS A C 7
ATOM 12060 O O . LYS A 1 76 ? -4.359 -15.696 -4.193 1.00 0.00 201 LYS A O 7
ATOM 12079 N N . LYS A 1 77 ? -3.267 -16.974 -2.690 1.00 0.00 202 LYS A N 7
ATOM 12080 C CA . LYS A 1 77 ? -3.057 -18.109 -3.565 1.00 0.00 202 LYS A CA 7
ATOM 12081 C C . LYS A 1 77 ? -4.408 -18.720 -3.802 1.00 0.00 202 LYS A C 7
ATOM 12082 O O . LYS A 1 77 ? -5.093 -19.073 -2.848 1.00 0.00 202 LYS A O 7
ATOM 12101 N N . ASN A 1 78 ? -4.727 -18.895 -5.070 1.00 0.00 203 ASN A N 7
ATOM 12102 C CA . ASN A 1 78 ? -5.705 -19.814 -5.587 1.00 0.00 203 ASN A CA 7
ATOM 12103 C C . ASN A 1 78 ? -5.801 -19.757 -7.094 1.00 0.00 203 ASN A C 7
ATOM 12104 O O . ASN A 1 78 ? -6.534 -18.945 -7.665 1.00 0.00 203 ASN A O 7
ATOM 12115 N N . THR A 1 79 ? -5.156 -20.711 -7.742 1.00 0.00 204 THR A N 7
ATOM 12116 C CA . THR A 1 79 ? -5.391 -20.991 -9.127 1.00 0.00 204 THR A CA 7
ATOM 12117 C C . THR A 1 79 ? -6.762 -21.648 -9.239 1.00 0.00 204 THR A C 7
ATOM 12118 O O . THR A 1 79 ? -6.973 -22.720 -8.678 1.00 0.00 204 THR A O 7
ATOM 12129 N N . SER A 1 80 ? -7.664 -20.991 -9.958 1.00 0.00 205 SER A N 7
ATOM 12130 C CA . SER A 1 80 ? -8.968 -21.482 -10.390 1.00 0.00 205 SER A CA 7
ATOM 12131 C C . SER A 1 80 ? -9.768 -22.089 -9.237 1.00 0.00 205 SER A C 7
ATOM 12132 O O . SER A 1 80 ? -9.826 -23.307 -9.091 1.00 0.00 205 SER A O 7
ATOM 12140 N N . GLU A 1 81 ? -10.399 -21.228 -8.439 1.00 0.00 206 GLU A N 7
ATOM 12141 C CA . GLU A 1 81 ? -11.424 -21.626 -7.478 1.00 0.00 206 GLU A CA 7
ATOM 12142 C C . GLU A 1 81 ? -12.603 -20.653 -7.532 1.00 0.00 206 GLU A C 7
ATOM 12143 O O . GLU A 1 81 ? -13.740 -21.116 -7.573 1.00 0.00 206 GLU A O 7
ATOM 12155 N N . ALA A 1 82 ? -12.337 -19.340 -7.617 1.00 0.00 207 ALA A N 7
ATOM 12156 C CA . ALA A 1 82 ? -13.301 -18.234 -7.580 1.00 0.00 207 ALA A CA 7
ATOM 12157 C C . ALA A 1 82 ? -14.135 -18.215 -6.288 1.00 0.00 207 ALA A C 7
ATOM 12158 O O . ALA A 1 82 ? -15.094 -18.975 -6.132 1.00 0.00 207 ALA A O 7
ATOM 12165 N N . VAL A 1 83 ? -13.777 -17.345 -5.339 1.00 0.00 208 VAL A N 7
ATOM 12166 C CA . VAL A 1 83 ? -14.470 -17.241 -4.054 1.00 0.00 208 VAL A CA 7
ATOM 12167 C C . VAL A 1 83 ? -14.640 -15.775 -3.624 1.00 0.00 208 VAL A C 7
ATOM 12168 O O . VAL A 1 83 ? -13.744 -14.939 -3.768 1.00 0.00 208 VAL A O 7
ATOM 12181 N N . ALA A 1 84 ? -15.804 -15.473 -3.048 1.00 0.00 209 ALA A N 7
ATOM 12182 C CA . ALA A 1 84 ? -16.310 -14.133 -2.769 1.00 0.00 209 ALA A CA 7
ATOM 12183 C C . ALA A 1 84 ? -16.588 -13.948 -1.277 1.00 0.00 209 ALA A C 7
ATOM 12184 O O . ALA A 1 84 ? -17.606 -13.389 -0.877 1.00 0.00 209 ALA A O 7
ATOM 12191 N N . ALA A 1 85 ? -15.637 -14.425 -0.483 1.00 0.00 210 ALA A N 7
ATOM 12192 C CA . ALA A 1 85 ? -15.657 -14.583 0.973 1.00 0.00 210 ALA A CA 7
ATOM 12193 C C . ALA A 1 85 ? -16.392 -13.467 1.731 1.00 0.00 210 ALA A C 7
ATOM 12194 O O . ALA A 1 85 ? -17.184 -13.768 2.625 1.00 0.00 210 ALA A O 7
ATOM 12201 N N . ALA A 1 86 ? -16.161 -12.197 1.384 1.00 0.00 211 ALA A N 7
ATOM 12202 C CA . ALA A 1 86 ? -16.922 -11.064 1.898 1.00 0.00 211 ALA A CA 7
ATOM 12203 C C . ALA A 1 86 ? -17.264 -10.116 0.744 1.00 0.00 211 ALA A C 7
ATOM 12204 O O . ALA A 1 86 ? -16.867 -8.958 0.759 1.00 0.00 211 ALA A O 7
ATOM 12211 N N . ASN A 1 87 ? -18.006 -10.624 -0.247 1.00 0.00 212 ASN A N 7
ATOM 12212 C CA . ASN A 1 87 ? -18.533 -9.944 -1.423 1.00 0.00 212 ASN A CA 7
ATOM 12213 C C . ASN A 1 87 ? -17.461 -9.516 -2.421 1.00 0.00 212 ASN A C 7
ATOM 12214 O O . ASN A 1 87 ? -16.664 -8.632 -2.141 1.00 0.00 212 ASN A O 7
ATOM 12225 N N . GLN A 1 88 ? -17.441 -10.093 -3.623 1.00 0.00 213 GLN A N 7
ATOM 12226 C CA . GLN A 1 88 ? -16.368 -9.840 -4.583 1.00 0.00 213 GLN A CA 7
ATOM 12227 C C . GLN A 1 88 ? -16.208 -8.347 -4.947 1.00 0.00 213 GLN A C 7
ATOM 12228 O O . GLN A 1 88 ? -15.124 -7.953 -5.363 1.00 0.00 213 GLN A O 7
ATOM 12242 N N . THR A 1 89 ? -17.249 -7.517 -4.869 1.00 0.00 214 THR A N 7
ATOM 12243 C CA . THR A 1 89 ? -17.142 -6.070 -5.073 1.00 0.00 214 THR A CA 7
ATOM 12244 C C . THR A 1 89 ? -16.521 -5.366 -3.864 1.00 0.00 214 THR A C 7
ATOM 12245 O O . THR A 1 89 ? -15.793 -4.385 -4.009 1.00 0.00 214 THR A O 7
ATOM 12256 N N . GLU A 1 90 ? -16.871 -5.824 -2.670 1.00 0.00 215 GLU A N 7
ATOM 12257 C CA . GLU A 1 90 ? -16.490 -5.208 -1.405 1.00 0.00 215 GLU A CA 7
ATOM 12258 C C . GLU A 1 90 ? -15.042 -5.538 -1.068 1.00 0.00 215 GLU A C 7
ATOM 12259 O O . GLU A 1 90 ? -14.273 -4.608 -0.828 1.00 0.00 215 GLU A O 7
ATOM 12271 N N . VAL A 1 91 ? -14.648 -6.821 -1.138 1.00 0.00 216 VAL A N 7
ATOM 12272 C CA . VAL A 1 91 ? -13.244 -7.213 -0.980 1.00 0.00 216 VAL A CA 7
ATOM 12273 C C . VAL A 1 91 ? -12.392 -6.409 -1.955 1.00 0.00 216 VAL A C 7
ATOM 12274 O O . VAL A 1 91 ? -11.315 -5.953 -1.594 1.00 0.00 216 VAL A O 7
ATOM 12287 N N . GLU A 1 92 ? -12.888 -6.243 -3.189 1.00 0.00 217 GLU A N 7
ATOM 12288 C CA . GLU A 1 92 ? -12.184 -5.551 -4.258 1.00 0.00 217 GLU A CA 7
ATOM 12289 C C . GLU A 1 92 ? -12.054 -4.062 -3.933 1.00 0.00 217 GLU A C 7
ATOM 12290 O O . GLU A 1 92 ? -11.011 -3.466 -4.200 1.00 0.00 217 GLU A O 7
ATOM 12302 N N . MET A 1 93 ? -13.071 -3.446 -3.332 1.00 0.00 218 MET A N 7
ATOM 12303 C CA . MET A 1 93 ? -12.981 -2.053 -2.931 1.00 0.00 218 MET A CA 7
ATOM 12304 C C . MET A 1 93 ? -11.950 -1.917 -1.812 1.00 0.00 218 MET A C 7
ATOM 12305 O O . MET A 1 93 ? -11.000 -1.153 -1.934 1.00 0.00 218 MET A O 7
ATOM 12319 N N . GLU A 1 94 ? -12.058 -2.730 -0.766 1.00 0.00 219 GLU A N 7
ATOM 12320 C CA . GLU A 1 94 ? -11.130 -2.794 0.359 1.00 0.00 219 GLU A CA 7
ATOM 12321 C C . GLU A 1 94 ? -9.683 -3.066 -0.123 1.00 0.00 219 GLU A C 7
ATOM 12322 O O . GLU A 1 94 ? -8.695 -2.617 0.471 1.00 0.00 219 GLU A O 7
ATOM 12334 N N . ASN A 1 95 ? -9.557 -3.759 -1.255 1.00 0.00 220 ASN A N 7
ATOM 12335 C CA . ASN A 1 95 ? -8.325 -4.050 -1.966 1.00 0.00 220 ASN A CA 7
ATOM 12336 C C . ASN A 1 95 ? -7.756 -2.822 -2.666 1.00 0.00 220 ASN A C 7
ATOM 12337 O O . ASN A 1 95 ? -6.576 -2.505 -2.481 1.00 0.00 220 ASN A O 7
ATOM 12348 N N . LYS A 1 96 ? -8.561 -2.144 -3.494 1.00 0.00 221 LYS A N 7
ATOM 12349 C CA . LYS A 1 96 ? -8.123 -0.950 -4.215 1.00 0.00 221 LYS A CA 7
ATOM 12350 C C . LYS A 1 96 ? -7.800 0.151 -3.228 1.00 0.00 221 LYS A C 7
ATOM 12351 O O . LYS A 1 96 ? -6.818 0.857 -3.453 1.00 0.00 221 LYS A O 7
ATOM 12370 N N . VAL A 1 97 ? -8.582 0.284 -2.158 1.00 0.00 222 VAL A N 7
ATOM 12371 C CA . VAL A 1 97 ? -8.384 1.280 -1.120 1.00 0.00 222 VAL A CA 7
ATOM 12372 C C . VAL A 1 97 ? -6.953 1.131 -0.622 1.00 0.00 222 VAL A C 7
ATOM 12373 O O . VAL A 1 97 ? -6.165 2.069 -0.715 1.00 0.00 222 VAL A O 7
ATOM 12386 N N . VAL A 1 98 ? -6.575 -0.070 -0.181 1.00 0.00 223 VAL A N 7
ATOM 12387 C CA . VAL A 1 98 ? -5.278 -0.221 0.442 1.00 0.00 223 VAL A CA 7
ATOM 12388 C C . VAL A 1 98 ? -4.132 -0.151 -0.576 1.00 0.00 223 VAL A C 7
ATOM 12389 O O . VAL A 1 98 ? -3.127 0.500 -0.343 1.00 0.00 223 VAL A O 7
ATOM 12402 N N . THR A 1 99 ? -4.308 -0.740 -1.762 1.00 0.00 224 THR A N 7
ATOM 12403 C CA . THR A 1 99 ? -3.381 -0.625 -2.878 1.00 0.00 224 THR A CA 7
ATOM 12404 C C . THR A 1 99 ? -3.088 0.846 -3.173 1.00 0.00 224 THR A C 7
ATOM 12405 O O . THR A 1 99 ? -1.927 1.227 -3.333 1.00 0.00 224 THR A O 7
ATOM 12416 N N . LYS A 1 100 ? -4.112 1.696 -3.180 1.00 0.00 225 LYS A N 7
ATOM 12417 C CA . LYS A 1 100 ? -3.949 3.110 -3.453 1.00 0.00 225 LYS A CA 7
ATOM 12418 C C . LYS A 1 100 ? -3.389 3.864 -2.248 1.00 0.00 225 LYS A C 7
ATOM 12419 O O . LYS A 1 100 ? -2.547 4.725 -2.494 1.00 0.00 225 LYS A O 7
ATOM 12438 N N . VAL A 1 101 ? -3.753 3.540 -0.995 1.00 0.00 226 VAL A N 7
ATOM 12439 C CA . VAL A 1 101 ? -3.125 4.169 0.174 1.00 0.00 226 VAL A CA 7
ATOM 12440 C C . VAL A 1 101 ? -1.622 3.903 0.108 1.00 0.00 226 VAL A C 7
ATOM 12441 O O . VAL A 1 101 ? -0.841 4.837 0.188 1.00 0.00 226 VAL A O 7
ATOM 12454 N N . ILE A 1 102 ? -1.213 2.651 -0.103 1.00 0.00 227 ILE A N 7
ATOM 12455 C CA . ILE A 1 102 ? 0.177 2.210 -0.111 1.00 0.00 227 ILE A CA 7
ATOM 12456 C C . ILE A 1 102 ? 0.937 2.843 -1.282 1.00 0.00 227 ILE A C 7
ATOM 12457 O O . ILE A 1 102 ? 2.045 3.333 -1.078 1.00 0.00 227 ILE A O 7
ATOM 12473 N N . ARG A 1 103 ? 0.346 2.885 -2.488 1.00 0.00 228 ARG A N 7
ATOM 12474 C CA . ARG A 1 103 ? 0.965 3.560 -3.630 1.00 0.00 228 ARG A CA 7
ATOM 12475 C C . ARG A 1 103 ? 1.199 5.024 -3.312 1.00 0.00 228 ARG A C 7
ATOM 12476 O O . ARG A 1 103 ? 2.346 5.460 -3.366 1.00 0.00 228 ARG A O 7
ATOM 12497 N N . GLU A 1 104 ? 0.149 5.744 -2.915 1.00 0.00 229 GLU A N 7
ATOM 12498 C CA . GLU A 1 104 ? 0.245 7.143 -2.526 1.00 0.00 229 GLU A CA 7
ATOM 12499 C C . GLU A 1 104 ? 1.313 7.304 -1.437 1.00 0.00 229 GLU A C 7
ATOM 12500 O O . GLU A 1 104 ? 2.087 8.256 -1.487 1.00 0.00 229 GLU A O 7
ATOM 12512 N N . MET A 1 105 ? 1.424 6.361 -0.507 1.00 0.00 230 MET A N 7
ATOM 12513 C CA . MET A 1 105 ? 2.372 6.432 0.587 1.00 0.00 230 MET A CA 7
ATOM 12514 C C . MET A 1 105 ? 3.802 6.372 0.068 1.00 0.00 230 MET A C 7
ATOM 12515 O O . MET A 1 105 ? 4.640 7.144 0.512 1.00 0.00 230 MET A O 7
ATOM 12529 N N . CYS A 1 106 ? 4.107 5.467 -0.870 1.00 0.00 231 CYS A N 7
ATOM 12530 C CA . CYS A 1 106 ? 5.470 5.368 -1.361 1.00 0.00 231 CYS A CA 7
ATOM 12531 C C . CYS A 1 106 ? 5.806 6.555 -2.287 1.00 0.00 231 CYS A C 7
ATOM 12532 O O . CYS A 1 106 ? 6.960 6.984 -2.295 1.00 0.00 231 CYS A O 7
ATOM 12539 N N . VAL A 1 107 ? 4.833 7.165 -2.988 1.00 0.00 232 VAL A N 7
ATOM 12540 C CA . VAL A 1 107 ? 5.051 8.483 -3.607 1.00 0.00 232 VAL A CA 7
ATOM 12541 C C . VAL A 1 107 ? 5.399 9.481 -2.500 1.00 0.00 232 VAL A C 7
ATOM 12542 O O . VAL A 1 107 ? 6.348 10.259 -2.625 1.00 0.00 232 VAL A O 7
ATOM 12555 N N . GLN A 1 108 ? 4.647 9.451 -1.401 1.00 0.00 233 GLN A N 7
ATOM 12556 C CA . GLN A 1 108 ? 4.835 10.357 -0.291 1.00 0.00 233 GLN A CA 7
ATOM 12557 C C . GLN A 1 108 ? 6.198 10.205 0.358 1.00 0.00 233 GLN A C 7
ATOM 12558 O O . GLN A 1 108 ? 6.732 11.199 0.827 1.00 0.00 233 GLN A O 7
ATOM 12572 N N . GLN A 1 109 ? 6.806 9.021 0.364 1.00 0.00 234 GLN A N 7
ATOM 12573 C CA . GLN A 1 109 ? 8.153 8.909 0.896 1.00 0.00 234 GLN A CA 7
ATOM 12574 C C . GLN A 1 109 ? 9.121 9.518 -0.118 1.00 0.00 234 GLN A C 7
ATOM 12575 O O . GLN A 1 109 ? 10.113 10.125 0.273 1.00 0.00 234 GLN A O 7
ATOM 12589 N N . TYR A 1 110 ? 8.869 9.326 -1.418 1.00 0.00 235 TYR A N 7
ATOM 12590 C CA . TYR A 1 110 ? 9.765 9.716 -2.485 1.00 0.00 235 TYR A CA 7
ATOM 12591 C C . TYR A 1 110 ? 9.864 11.235 -2.507 1.00 0.00 235 TYR A C 7
ATOM 12592 O O . TYR A 1 110 ? 10.973 11.760 -2.524 1.00 0.00 235 TYR A O 7
ATOM 12610 N N . ARG A 1 111 ? 8.735 11.949 -2.440 1.00 0.00 236 ARG A N 7
ATOM 12611 C CA . ARG A 1 111 ? 8.731 13.413 -2.478 1.00 0.00 236 ARG A CA 7
ATOM 12612 C C . ARG A 1 111 ? 9.616 13.976 -1.355 1.00 0.00 236 ARG A C 7
ATOM 12613 O O . ARG A 1 111 ? 10.421 14.892 -1.608 1.00 0.00 236 ARG A O 7
ATOM 12634 N N . GLU A 1 112 ? 9.536 13.415 -0.152 1.00 0.00 237 GLU A N 7
ATOM 12635 C CA . GLU A 1 112 ? 10.300 13.828 1.016 1.00 0.00 237 GLU A CA 7
ATOM 12636 C C . GLU A 1 112 ? 11.767 13.388 0.928 1.00 0.00 237 GLU A C 7
ATOM 12637 O O . GLU A 1 112 ? 12.627 14.059 1.473 1.00 0.00 237 GLU A O 7
ATOM 12649 N N . TYR A 1 113 ? 12.066 12.276 0.234 1.00 0.00 238 TYR A N 7
ATOM 12650 C CA . TYR A 1 113 ? 13.438 11.834 -0.005 1.00 0.00 238 TYR A CA 7
ATOM 12651 C C . TYR A 1 113 ? 14.111 12.822 -0.950 1.00 0.00 238 TYR A C 7
ATOM 12652 O O . TYR A 1 113 ? 15.239 13.256 -0.719 1.00 0.00 238 TYR A O 7
ATOM 12670 N N . ARG A 1 114 ? 13.398 13.221 -2.003 1.00 0.00 239 ARG A N 7
ATOM 12671 C CA . ARG A 1 114 ? 13.887 14.145 -3.010 1.00 0.00 239 ARG A CA 7
ATOM 12672 C C . ARG A 1 114 ? 14.160 15.520 -2.416 1.00 0.00 239 ARG A C 7
ATOM 12673 O O . ARG A 1 114 ? 15.079 16.192 -2.878 1.00 0.00 239 ARG A O 7
ATOM 12694 N N . LEU A 1 115 ? 13.345 15.982 -1.467 1.00 0.00 240 LEU A N 7
ATOM 12695 C CA . LEU A 1 115 ? 13.492 17.321 -0.886 1.00 0.00 240 LEU A CA 7
ATOM 12696 C C . LEU A 1 115 ? 14.438 17.325 0.322 1.00 0.00 240 LEU A C 7
ATOM 12697 O O . LEU A 1 115 ? 15.223 18.259 0.476 1.00 0.00 240 LEU A O 7
ATOM 12713 N N . ALA A 1 116 ? 14.385 16.282 1.157 1.00 0.00 241 ALA A N 7
ATOM 12714 C CA . ALA A 1 116 ? 15.189 16.104 2.364 1.00 0.00 241 ALA A CA 7
ATOM 12715 C C . ALA A 1 116 ? 15.313 17.387 3.201 1.00 0.00 241 ALA A C 7
ATOM 12716 O O . ALA A 1 116 ? 16.417 17.758 3.609 1.00 0.00 241 ALA A O 7
ATOM 12723 N N . SER A 1 117 ? 14.199 18.089 3.449 1.00 0.00 242 SER A N 7
ATOM 12724 C CA . SER A 1 117 ? 14.202 19.141 4.457 1.00 0.00 242 SER A CA 7
ATOM 12725 C C . SER A 1 117 ? 14.411 18.476 5.803 1.00 0.00 242 SER A C 7
ATOM 12726 O O . SER A 1 117 ? 15.208 19.014 6.588 1.00 0.00 242 SER A O 7
ATOM 12734 N N . GLY A 1 1 ? 16.245 -15.202 22.512 1.00 0.00 126 GLY A N 8
ATOM 12735 C CA . GLY A 1 1 ? 16.810 -15.187 21.161 1.00 0.00 126 GLY A CA 8
ATOM 12736 C C . GLY A 1 1 ? 15.887 -15.936 20.221 1.00 0.00 126 GLY A C 8
ATOM 12737 O O . GLY A 1 1 ? 15.161 -16.835 20.657 1.00 0.00 126 GLY A O 8
ATOM 12741 N N . SER A 1 2 ? 15.850 -15.518 18.958 1.00 0.00 127 SER A N 8
ATOM 12742 C CA . SER A 1 2 ? 14.998 -16.043 17.899 1.00 0.00 127 SER A CA 8
ATOM 12743 C C . SER A 1 2 ? 15.601 -15.631 16.554 1.00 0.00 127 SER A C 8
ATOM 12744 O O . SER A 1 2 ? 16.525 -14.810 16.519 1.00 0.00 127 SER A O 8
ATOM 12752 N N . VAL A 1 3 ? 15.010 -16.091 15.449 1.00 0.00 128 VAL A N 8
ATOM 12753 C CA . VAL A 1 3 ? 15.105 -15.414 14.163 1.00 0.00 128 VAL A CA 8
ATOM 12754 C C . VAL A 1 3 ? 14.731 -13.945 14.374 1.00 0.00 128 VAL A C 8
ATOM 12755 O O . VAL A 1 3 ? 13.809 -13.654 15.140 1.00 0.00 128 VAL A O 8
ATOM 12768 N N . VAL A 1 4 ? 15.412 -13.014 13.706 1.00 0.00 129 VAL A N 8
ATOM 12769 C CA . VAL A 1 4 ? 15.193 -11.565 13.814 1.00 0.00 129 VAL A CA 8
ATOM 12770 C C . VAL A 1 4 ? 13.865 -11.132 13.148 1.00 0.00 129 VAL A C 8
ATOM 12771 O O . VAL A 1 4 ? 13.770 -10.052 12.573 1.00 0.00 129 VAL A O 8
ATOM 12784 N N . GLY A 1 5 ? 12.852 -12.004 13.097 1.00 0.00 130 GLY A N 8
ATOM 12785 C CA . GLY A 1 5 ? 11.694 -11.853 12.222 1.00 0.00 130 GLY A CA 8
ATOM 12786 C C . GLY A 1 5 ? 12.098 -11.854 10.744 1.00 0.00 130 GLY A C 8
ATOM 12787 O O . GLY A 1 5 ? 11.301 -11.454 9.901 1.00 0.00 130 GLY A O 8
ATOM 12791 N N . GLY A 1 6 ? 13.336 -12.253 10.425 1.00 0.00 131 GLY A N 8
ATOM 12792 C CA . GLY A 1 6 ? 13.950 -12.198 9.112 1.00 0.00 131 GLY A CA 8
ATOM 12793 C C . GLY A 1 6 ? 13.313 -13.221 8.191 1.00 0.00 131 GLY A C 8
ATOM 12794 O O . GLY A 1 6 ? 13.779 -14.359 8.109 1.00 0.00 131 GLY A O 8
ATOM 12798 N N . LEU A 1 7 ? 12.242 -12.804 7.522 1.00 0.00 132 LEU A N 8
ATOM 12799 C CA . LEU A 1 7 ? 11.515 -13.551 6.503 1.00 0.00 132 LEU A CA 8
ATOM 12800 C C . LEU A 1 7 ? 11.367 -12.729 5.225 1.00 0.00 132 LEU A C 8
ATOM 12801 O O . LEU A 1 7 ? 11.147 -13.292 4.148 1.00 0.00 132 LEU A O 8
ATOM 12817 N N . GLY A 1 8 ? 11.526 -11.416 5.349 1.00 0.00 133 GLY A N 8
ATOM 12818 C CA . GLY A 1 8 ? 11.445 -10.397 4.325 1.00 0.00 133 GLY A CA 8
ATOM 12819 C C . GLY A 1 8 ? 12.656 -9.495 4.502 1.00 0.00 133 GLY A C 8
ATOM 12820 O O . GLY A 1 8 ? 12.641 -8.569 5.311 1.00 0.00 133 GLY A O 8
ATOM 12824 N N . GLY A 1 9 ? 13.741 -9.808 3.798 1.00 0.00 134 GLY A N 8
ATOM 12825 C CA . GLY A 1 9 ? 14.962 -9.014 3.788 1.00 0.00 134 GLY A CA 8
ATOM 12826 C C . GLY A 1 9 ? 14.784 -7.762 2.930 1.00 0.00 134 GLY A C 8
ATOM 12827 O O . GLY A 1 9 ? 15.418 -7.656 1.874 1.00 0.00 134 GLY A O 8
ATOM 12831 N N . TYR A 1 10 ? 13.930 -6.837 3.374 1.00 0.00 135 TYR A N 8
ATOM 12832 C CA . TYR A 1 10 ? 13.620 -5.553 2.746 1.00 0.00 135 TYR A CA 8
ATOM 12833 C C . TYR A 1 10 ? 13.653 -4.441 3.812 1.00 0.00 135 TYR A C 8
ATOM 12834 O O . TYR A 1 10 ? 13.667 -4.743 5.013 1.00 0.00 135 TYR A O 8
ATOM 12852 N N . ALA A 1 11 ? 13.676 -3.170 3.395 1.00 0.00 136 ALA A N 8
ATOM 12853 C CA . ALA A 1 11 ? 13.746 -1.989 4.259 1.00 0.00 136 ALA A CA 8
ATOM 12854 C C . ALA A 1 11 ? 12.343 -1.456 4.527 1.00 0.00 136 ALA A C 8
ATOM 12855 O O . ALA A 1 11 ? 11.496 -1.504 3.639 1.00 0.00 136 ALA A O 8
ATOM 12862 N N . MET A 1 12 ? 12.101 -0.927 5.728 1.00 0.00 137 MET A N 8
ATOM 12863 C CA . MET A 1 12 ? 10.794 -0.490 6.198 1.00 0.00 137 MET A CA 8
ATOM 12864 C C . MET A 1 12 ? 10.800 1.029 6.359 1.00 0.00 137 MET A C 8
ATOM 12865 O O . MET A 1 12 ? 11.767 1.600 6.867 1.00 0.00 137 MET A O 8
ATOM 12879 N N . GLY A 1 13 ? 9.713 1.683 5.951 1.00 0.00 138 GLY A N 8
ATOM 12880 C CA . GLY A 1 13 ? 9.559 3.121 5.978 1.00 0.00 138 GLY A CA 8
ATOM 12881 C C . GLY A 1 13 ? 9.050 3.595 7.330 1.00 0.00 138 GLY A C 8
ATOM 12882 O O . GLY A 1 13 ? 9.397 3.063 8.387 1.00 0.00 138 GLY A O 8
ATOM 12886 N N . ARG A 1 14 ? 8.264 4.666 7.288 1.00 0.00 139 ARG A N 8
ATOM 12887 C CA . ARG A 1 14 ? 7.821 5.429 8.447 1.00 0.00 139 ARG A CA 8
ATOM 12888 C C . ARG A 1 14 ? 6.316 5.328 8.639 1.00 0.00 139 ARG A C 8
ATOM 12889 O O . ARG A 1 14 ? 5.630 4.949 7.693 1.00 0.00 139 ARG A O 8
ATOM 12910 N N . VAL A 1 15 ? 5.806 5.713 9.815 1.00 0.00 140 VAL A N 8
ATOM 12911 C CA . VAL A 1 15 ? 4.370 5.842 10.055 1.00 0.00 140 VAL A CA 8
ATOM 12912 C C . VAL A 1 15 ? 3.908 7.122 9.405 1.00 0.00 140 VAL A C 8
ATOM 12913 O O . VAL A 1 15 ? 4.347 8.215 9.775 1.00 0.00 140 VAL A O 8
ATOM 12926 N N . MET A 1 16 ? 2.988 6.958 8.475 1.00 0.00 141 MET A N 8
ATOM 12927 C CA . MET A 1 16 ? 2.325 8.033 7.777 1.00 0.00 141 MET A CA 8
ATOM 12928 C C . MET A 1 16 ? 0.861 7.645 7.556 1.00 0.00 141 MET A C 8
ATOM 12929 O O . MET A 1 16 ? 0.560 6.789 6.732 1.00 0.00 141 MET A O 8
ATOM 12943 N N . SER A 1 17 ? -0.061 8.233 8.323 1.00 0.00 142 SER A N 8
ATOM 12944 C CA . SER A 1 17 ? -1.485 8.235 7.966 1.00 0.00 142 SER A CA 8
ATOM 12945 C C . SER A 1 17 ? -2.071 9.653 7.982 1.00 0.00 142 SER A C 8
ATOM 12946 O O . SER A 1 17 ? -1.478 10.573 8.553 1.00 0.00 142 SER A O 8
ATOM 12954 N N . GLY A 1 18 ? -3.266 9.815 7.405 1.00 0.00 143 GLY A N 8
ATOM 12955 C CA . GLY A 1 18 ? -4.006 11.073 7.408 1.00 0.00 143 GLY A CA 8
ATOM 12956 C C . GLY A 1 18 ? -3.599 12.063 6.311 1.00 0.00 143 GLY A C 8
ATOM 12957 O O . GLY A 1 18 ? -3.992 13.223 6.395 1.00 0.00 143 GLY A O 8
ATOM 12961 N N . MET A 1 19 ? -2.837 11.645 5.294 1.00 0.00 144 MET A N 8
ATOM 12962 C CA . MET A 1 19 ? -2.218 12.488 4.283 1.00 0.00 144 MET A CA 8
ATOM 12963 C C . MET A 1 19 ? -3.272 13.017 3.341 1.00 0.00 144 MET A C 8
ATOM 12964 O O . MET A 1 19 ? -3.577 12.429 2.302 1.00 0.00 144 MET A O 8
ATOM 12978 N N . ASN A 1 20 ? -3.775 14.169 3.743 1.00 0.00 145 ASN A N 8
ATOM 12979 C CA . ASN A 1 20 ? -4.657 15.051 3.033 1.00 0.00 145 ASN A CA 8
ATOM 12980 C C . ASN A 1 20 ? -5.747 14.321 2.251 1.00 0.00 145 ASN A C 8
ATOM 12981 O O . ASN A 1 20 ? -5.834 14.377 1.018 1.00 0.00 145 ASN A O 8
ATOM 12992 N N . TYR A 1 21 ? -6.582 13.623 3.009 1.00 0.00 146 TYR A N 8
ATOM 12993 C CA . TYR A 1 21 ? -7.714 12.886 2.498 1.00 0.00 146 TYR A CA 8
ATOM 12994 C C . TYR A 1 21 ? -8.962 13.749 2.673 1.00 0.00 146 TYR A C 8
ATOM 12995 O O . TYR A 1 21 ? -9.174 14.335 3.739 1.00 0.00 146 TYR A O 8
ATOM 13013 N N . HIS A 1 22 ? -9.760 13.864 1.612 1.00 0.00 147 HIS A N 8
ATOM 13014 C CA . HIS A 1 22 ? -11.073 14.483 1.613 1.00 0.00 147 HIS A CA 8
ATOM 13015 C C . HIS A 1 22 ? -12.018 13.633 2.445 1.00 0.00 147 HIS A C 8
ATOM 13016 O O . HIS A 1 22 ? -12.464 14.089 3.499 1.00 0.00 147 HIS A O 8
ATOM 13030 N N . PHE A 1 23 ? -12.320 12.437 1.923 1.00 0.00 148 PHE A N 8
ATOM 13031 C CA . PHE A 1 23 ? -13.212 11.396 2.424 1.00 0.00 148 PHE A CA 8
ATOM 13032 C C . PHE A 1 23 ? -14.300 11.938 3.352 1.00 0.00 148 PHE A C 8
ATOM 13033 O O . PHE A 1 23 ? -14.249 11.779 4.576 1.00 0.00 148 PHE A O 8
ATOM 13050 N N . ASP A 1 24 ? -15.259 12.631 2.731 1.00 0.00 149 ASP A N 8
ATOM 13051 C CA . ASP A 1 24 ? -16.250 13.495 3.367 1.00 0.00 149 ASP A CA 8
ATOM 13052 C C . ASP A 1 24 ? -17.662 13.020 3.033 1.00 0.00 149 ASP A C 8
ATOM 13053 O O . ASP A 1 24 ? -18.426 12.727 3.950 1.00 0.00 149 ASP A O 8
ATOM 13062 N N . ARG A 1 25 ? -17.988 12.873 1.741 1.00 0.00 150 ARG A N 8
ATOM 13063 C CA . ARG A 1 25 ? -19.226 12.248 1.246 1.00 0.00 150 ARG A CA 8
ATOM 13064 C C . ARG A 1 25 ? -19.370 10.824 1.755 1.00 0.00 150 ARG A C 8
ATOM 13065 O O . ARG A 1 25 ? -18.350 10.203 2.000 1.00 0.00 150 ARG A O 8
ATOM 13086 N N . PRO A 1 26 ? -20.574 10.239 1.741 1.00 0.00 151 PRO A N 8
ATOM 13087 C CA . PRO A 1 26 ? -20.804 8.851 2.131 1.00 0.00 151 PRO A CA 8
ATOM 13088 C C . PRO A 1 26 ? -19.998 7.865 1.274 1.00 0.00 151 PRO A C 8
ATOM 13089 O O . PRO A 1 26 ? -19.403 6.921 1.795 1.00 0.00 151 PRO A O 8
ATOM 13100 N N . ASP A 1 27 ? -19.941 8.102 -0.041 1.00 0.00 152 ASP A N 8
ATOM 13101 C CA . ASP A 1 27 ? -19.255 7.219 -0.983 1.00 0.00 152 ASP A CA 8
ATOM 13102 C C . ASP A 1 27 ? -17.773 7.152 -0.617 1.00 0.00 152 ASP A C 8
ATOM 13103 O O . ASP A 1 27 ? -17.166 6.090 -0.542 1.00 0.00 152 ASP A O 8
ATOM 13112 N N . GLU A 1 28 ? -17.180 8.333 -0.485 1.00 0.00 153 GLU A N 8
ATOM 13113 C CA . GLU A 1 28 ? -15.778 8.583 -0.232 1.00 0.00 153 GLU A CA 8
ATOM 13114 C C . GLU A 1 28 ? -15.399 8.288 1.221 1.00 0.00 153 GLU A C 8
ATOM 13115 O O . GLU A 1 28 ? -14.271 7.895 1.487 1.00 0.00 153 GLU A O 8
ATOM 13127 N N . TYR A 1 29 ? -16.319 8.468 2.167 1.00 0.00 154 TYR A N 8
ATOM 13128 C CA . TYR A 1 29 ? -16.178 8.076 3.561 1.00 0.00 154 TYR A CA 8
ATOM 13129 C C . TYR A 1 29 ? -15.830 6.599 3.649 1.00 0.00 154 TYR A C 8
ATOM 13130 O O . TYR A 1 29 ? -15.044 6.211 4.511 1.00 0.00 154 TYR A O 8
ATOM 13148 N N . ARG A 1 30 ? -16.381 5.776 2.750 1.00 0.00 155 ARG A N 8
ATOM 13149 C CA . ARG A 1 30 ? -15.993 4.380 2.675 1.00 0.00 155 ARG A CA 8
ATOM 13150 C C . ARG A 1 30 ? -14.512 4.224 2.407 1.00 0.00 155 ARG A C 8
ATOM 13151 O O . ARG A 1 30 ? -13.926 3.283 2.908 1.00 0.00 155 ARG A O 8
ATOM 13172 N N . TRP A 1 31 ? -13.878 5.096 1.639 1.00 0.00 156 TRP A N 8
ATOM 13173 C CA . TRP A 1 31 ? -12.449 4.989 1.409 1.00 0.00 156 TRP A CA 8
ATOM 13174 C C . TRP A 1 31 ? -11.733 5.098 2.750 1.00 0.00 156 TRP A C 8
ATOM 13175 O O . TRP A 1 31 ? -10.913 4.238 3.056 1.00 0.00 156 TRP A O 8
ATOM 13196 N N . TRP A 1 32 ? -12.096 6.073 3.592 1.00 0.00 157 TRP A N 8
ATOM 13197 C CA . TRP A 1 32 ? -11.557 6.169 4.943 1.00 0.00 157 TRP A CA 8
ATOM 13198 C C . TRP A 1 32 ? -11.919 4.922 5.747 1.00 0.00 157 TRP A C 8
ATOM 13199 O O . TRP A 1 32 ? -11.030 4.328 6.337 1.00 0.00 157 TRP A O 8
ATOM 13220 N N . SER A 1 33 ? -13.181 4.500 5.778 1.00 0.00 158 SER A N 8
ATOM 13221 C CA . SER A 1 33 ? -13.614 3.381 6.603 1.00 0.00 158 SER A CA 8
ATOM 13222 C C . SER A 1 33 ? -12.919 2.070 6.213 1.00 0.00 158 SER A C 8
ATOM 13223 O O . SER A 1 33 ? -12.426 1.350 7.081 1.00 0.00 158 SER A O 8
ATOM 13231 N N . GLU A 1 34 ? -12.837 1.763 4.921 1.00 0.00 159 GLU A N 8
ATOM 13232 C CA . GLU A 1 34 ? -12.203 0.537 4.444 1.00 0.00 159 GLU A CA 8
ATOM 13233 C C . GLU A 1 34 ? -10.675 0.627 4.576 1.00 0.00 159 GLU A C 8
ATOM 13234 O O . GLU A 1 34 ? -10.010 -0.389 4.768 1.00 0.00 159 GLU A O 8
ATOM 13246 N N . ASN A 1 35 ? -10.098 1.832 4.503 1.00 0.00 160 ASN A N 8
ATOM 13247 C CA . ASN A 1 35 ? -8.698 2.093 4.863 1.00 0.00 160 ASN A CA 8
ATOM 13248 C C . ASN A 1 35 ? -8.501 1.772 6.345 1.00 0.00 160 ASN A C 8
ATOM 13249 O O . ASN A 1 35 ? -7.667 0.933 6.677 1.00 0.00 160 ASN A O 8
ATOM 13260 N N . SER A 1 36 ? -9.329 2.352 7.213 1.00 0.00 161 SER A N 8
ATOM 13261 C CA . SER A 1 36 ? -9.367 2.222 8.667 1.00 0.00 161 SER A CA 8
ATOM 13262 C C . SER A 1 36 ? -9.467 0.756 9.103 1.00 0.00 161 SER A C 8
ATOM 13263 O O . SER A 1 36 ? -8.969 0.425 10.176 1.00 0.00 161 SER A O 8
ATOM 13271 N N . ALA A 1 37 ? -10.059 -0.127 8.291 1.00 0.00 162 ALA A N 8
ATOM 13272 C CA . ALA A 1 37 ? -10.089 -1.557 8.567 1.00 0.00 162 ALA A CA 8
ATOM 13273 C C . ALA A 1 37 ? -8.692 -2.193 8.634 1.00 0.00 162 ALA A C 8
ATOM 13274 O O . ALA A 1 37 ? -8.557 -3.249 9.244 1.00 0.00 162 ALA A O 8
ATOM 13281 N N . ARG A 1 38 ? -7.669 -1.615 7.981 1.00 0.00 163 ARG A N 8
ATOM 13282 C CA . ARG A 1 38 ? -6.368 -2.278 7.765 1.00 0.00 163 ARG A CA 8
ATOM 13283 C C . ARG A 1 38 ? -5.189 -1.359 8.029 1.00 0.00 163 ARG A C 8
ATOM 13284 O O . ARG A 1 38 ? -4.262 -1.754 8.728 1.00 0.00 163 ARG A O 8
ATOM 13305 N N . TYR A 1 39 ? -5.262 -0.160 7.451 1.00 0.00 164 TYR A N 8
ATOM 13306 C CA . TYR A 1 39 ? -4.398 1.007 7.589 1.00 0.00 164 TYR A CA 8
ATOM 13307 C C . TYR A 1 39 ? -2.935 0.627 7.873 1.00 0.00 164 TYR A C 8
ATOM 13308 O O . TYR A 1 39 ? -2.467 0.719 9.009 1.00 0.00 164 TYR A O 8
ATOM 13326 N N . PRO A 1 40 ? -2.170 0.196 6.852 1.00 0.00 165 PRO A N 8
ATOM 13327 C CA . PRO A 1 40 ? -0.783 -0.194 7.061 1.00 0.00 165 PRO A CA 8
ATOM 13328 C C . PRO A 1 40 ? 0.119 0.993 7.432 1.00 0.00 165 PRO A C 8
ATOM 13329 O O . PRO A 1 40 ? 1.137 0.774 8.086 1.00 0.00 165 PRO A O 8
ATOM 13340 N N . ASN A 1 41 ? -0.235 2.227 7.044 1.00 0.00 166 ASN A N 8
ATOM 13341 C CA . ASN A 1 41 ? 0.448 3.517 7.265 1.00 0.00 166 ASN A CA 8
ATOM 13342 C C . ASN A 1 41 ? 1.918 3.585 6.870 1.00 0.00 166 ASN A C 8
ATOM 13343 O O . ASN A 1 41 ? 2.597 4.543 7.217 1.00 0.00 166 ASN A O 8
ATOM 13354 N N . ARG A 1 42 ? 2.489 2.544 6.293 1.00 0.00 167 ARG A N 8
ATOM 13355 C CA . ARG A 1 42 ? 3.918 2.421 6.076 1.00 0.00 167 ARG A CA 8
ATOM 13356 C C . ARG A 1 42 ? 4.056 1.533 4.860 1.00 0.00 167 ARG A C 8
ATOM 13357 O O . ARG A 1 42 ? 3.060 0.954 4.404 1.00 0.00 167 ARG A O 8
ATOM 13378 N N . VAL A 1 43 ? 5.263 1.478 4.318 1.00 0.00 168 VAL A N 8
ATOM 13379 C CA . VAL A 1 43 ? 5.555 0.669 3.157 1.00 0.00 168 VAL A CA 8
ATOM 13380 C C . VAL A 1 43 ? 6.936 0.055 3.361 1.00 0.00 168 VAL A C 8
ATOM 13381 O O . VAL A 1 43 ? 7.748 0.612 4.114 1.00 0.00 168 VAL A O 8
ATOM 13394 N N . TYR A 1 44 ? 7.206 -1.050 2.672 1.00 0.00 169 TYR A N 8
ATOM 13395 C CA . TYR A 1 44 ? 8.512 -1.674 2.571 1.00 0.00 169 TYR A CA 8
ATOM 13396 C C . TYR A 1 44 ? 9.033 -1.492 1.154 1.00 0.00 169 TYR A C 8
ATOM 13397 O O . TYR A 1 44 ? 8.253 -1.474 0.200 1.00 0.00 169 TYR A O 8
ATOM 13415 N N . TYR A 1 45 ? 10.350 -1.405 1.007 1.00 0.00 170 TYR A N 8
ATOM 13416 C CA . TYR A 1 45 ? 11.036 -1.230 -0.264 1.00 0.00 170 TYR A CA 8
ATOM 13417 C C . TYR A 1 45 ? 12.298 -2.081 -0.252 1.00 0.00 170 TYR A C 8
ATOM 13418 O O . TYR A 1 45 ? 13.035 -2.131 0.739 1.00 0.00 170 TYR A O 8
ATOM 13436 N N . ARG A 1 46 ? 12.596 -2.709 -1.390 1.00 0.00 171 ARG A N 8
ATOM 13437 C CA . ARG A 1 46 ? 13.848 -3.426 -1.565 1.00 0.00 171 ARG A CA 8
ATOM 13438 C C . ARG A 1 46 ? 14.989 -2.435 -1.763 1.00 0.00 171 ARG A C 8
ATOM 13439 O O . ARG A 1 46 ? 14.796 -1.222 -1.882 1.00 0.00 171 ARG A O 8
ATOM 13460 N N . ASP A 1 47 ? 16.209 -2.954 -1.807 1.00 0.00 172 ASP A N 8
ATOM 13461 C CA . ASP A 1 47 ? 17.358 -2.193 -2.272 1.00 0.00 172 ASP A CA 8
ATOM 13462 C C . ASP A 1 47 ? 17.362 -2.395 -3.772 1.00 0.00 172 ASP A C 8
ATOM 13463 O O . ASP A 1 47 ? 17.806 -3.437 -4.269 1.00 0.00 172 ASP A O 8
ATOM 13472 N N . TYR A 1 48 ? 16.738 -1.457 -4.481 1.00 0.00 173 TYR A N 8
ATOM 13473 C CA . TYR A 1 48 ? 16.874 -1.329 -5.926 1.00 0.00 173 TYR A CA 8
ATOM 13474 C C . TYR A 1 48 ? 18.316 -0.957 -6.259 1.00 0.00 173 TYR A C 8
ATOM 13475 O O . TYR A 1 48 ? 19.058 -0.460 -5.411 1.00 0.00 173 TYR A O 8
ATOM 13493 N N . SER A 1 49 ? 18.716 -1.164 -7.506 1.00 0.00 174 SER A N 8
ATOM 13494 C CA . SER A 1 49 ? 20.115 -1.039 -7.866 1.00 0.00 174 SER A CA 8
ATOM 13495 C C . SER A 1 49 ? 20.612 0.409 -7.892 1.00 0.00 174 SER A C 8
ATOM 13496 O O . SER A 1 49 ? 21.810 0.592 -7.675 1.00 0.00 174 SER A O 8
ATOM 13504 N N . SER A 1 50 ? 19.722 1.376 -8.182 1.00 0.00 175 SER A N 8
ATOM 13505 C CA . SER A 1 50 ? 19.897 2.818 -8.417 1.00 0.00 175 SER A CA 8
ATOM 13506 C C . SER A 1 50 ? 19.342 3.173 -9.804 1.00 0.00 175 SER A C 8
ATOM 13507 O O . SER A 1 50 ? 18.519 4.086 -9.882 1.00 0.00 175 SER A O 8
ATOM 13515 N N . PRO A 1 51 ? 19.727 2.500 -10.908 1.00 0.00 176 PRO A N 8
ATOM 13516 C CA . PRO A 1 51 ? 19.079 2.687 -12.203 1.00 0.00 176 PRO A CA 8
ATOM 13517 C C . PRO A 1 51 ? 17.695 2.010 -12.214 1.00 0.00 176 PRO A C 8
ATOM 13518 O O . PRO A 1 51 ? 17.512 0.933 -12.793 1.00 0.00 176 PRO A O 8
ATOM 13529 N N . VAL A 1 52 ? 16.705 2.616 -11.556 1.00 0.00 177 VAL A N 8
ATOM 13530 C CA . VAL A 1 52 ? 15.296 2.246 -11.655 1.00 0.00 177 VAL A CA 8
ATOM 13531 C C . VAL A 1 52 ? 14.496 3.561 -11.642 1.00 0.00 177 VAL A C 8
ATOM 13532 O O . VAL A 1 52 ? 14.888 4.490 -10.926 1.00 0.00 177 VAL A O 8
ATOM 13545 N N . PRO A 1 53 ? 13.408 3.686 -12.419 1.00 0.00 178 PRO A N 8
ATOM 13546 C CA . PRO A 1 53 ? 12.552 4.861 -12.384 1.00 0.00 178 PRO A CA 8
ATOM 13547 C C . PRO A 1 53 ? 11.753 4.855 -11.089 1.00 0.00 178 PRO A C 8
ATOM 13548 O O . PRO A 1 53 ? 11.491 3.792 -10.516 1.00 0.00 178 PRO A O 8
ATOM 13559 N N . GLN A 1 54 ? 11.260 6.031 -10.696 1.00 0.00 179 GLN A N 8
ATOM 13560 C CA . GLN A 1 54 ? 10.396 6.155 -9.536 1.00 0.00 179 GLN A CA 8
ATOM 13561 C C . GLN A 1 54 ? 9.238 5.169 -9.620 1.00 0.00 179 GLN A C 8
ATOM 13562 O O . GLN A 1 54 ? 8.936 4.513 -8.633 1.00 0.00 179 GLN A O 8
ATOM 13576 N N . ASP A 1 55 ? 8.586 5.046 -10.775 1.00 0.00 180 ASP A N 8
ATOM 13577 C CA . ASP A 1 55 ? 7.348 4.277 -10.841 1.00 0.00 180 ASP A CA 8
ATOM 13578 C C . ASP A 1 55 ? 7.563 2.777 -10.622 1.00 0.00 180 ASP A C 8
ATOM 13579 O O . ASP A 1 55 ? 6.661 2.120 -10.109 1.00 0.00 180 ASP A O 8
ATOM 13588 N N . VAL A 1 56 ? 8.741 2.227 -10.963 1.00 0.00 181 VAL A N 8
ATOM 13589 C CA . VAL A 1 56 ? 9.113 0.869 -10.552 1.00 0.00 181 VAL A CA 8
ATOM 13590 C C . VAL A 1 56 ? 9.323 0.837 -9.043 1.00 0.00 181 VAL A C 8
ATOM 13591 O O . VAL A 1 56 ? 8.871 -0.114 -8.415 1.00 0.00 181 VAL A O 8
ATOM 13604 N N . PHE A 1 57 ? 9.992 1.840 -8.461 1.00 0.00 182 PHE A N 8
ATOM 13605 C CA . PHE A 1 57 ? 10.291 1.860 -7.038 1.00 0.00 182 PHE A CA 8
ATOM 13606 C C . PHE A 1 57 ? 8.967 1.783 -6.286 1.00 0.00 182 PHE A C 8
ATOM 13607 O O . PHE A 1 57 ? 8.787 0.889 -5.469 1.00 0.00 182 PHE A O 8
ATOM 13624 N N . VAL A 1 58 ? 7.999 2.649 -6.602 1.00 0.00 183 VAL A N 8
ATOM 13625 C CA . VAL A 1 58 ? 6.691 2.567 -5.966 1.00 0.00 183 VAL A CA 8
ATOM 13626 C C . VAL A 1 58 ? 5.972 1.269 -6.318 1.00 0.00 183 VAL A C 8
ATOM 13627 O O . VAL A 1 58 ? 5.361 0.690 -5.429 1.00 0.00 183 VAL A O 8
ATOM 13640 N N . ALA A 1 59 ? 6.018 0.801 -7.565 1.00 0.00 184 ALA A N 8
ATOM 13641 C CA . ALA A 1 59 ? 5.298 -0.411 -7.951 1.00 0.00 184 ALA A CA 8
ATOM 13642 C C . ALA A 1 59 ? 5.776 -1.640 -7.180 1.00 0.00 184 ALA A C 8
ATOM 13643 O O . ALA A 1 59 ? 4.956 -2.417 -6.701 1.00 0.00 184 ALA A O 8
ATOM 13650 N N . ASP A 1 60 ? 7.085 -1.835 -7.068 1.00 0.00 185 ASP A N 8
ATOM 13651 C CA . ASP A 1 60 ? 7.671 -2.950 -6.341 1.00 0.00 185 ASP A CA 8
ATOM 13652 C C . ASP A 1 60 ? 7.423 -2.807 -4.842 1.00 0.00 185 ASP A C 8
ATOM 13653 O O . ASP A 1 60 ? 7.042 -3.785 -4.199 1.00 0.00 185 ASP A O 8
ATOM 13662 N N . CYS A 1 61 ? 7.592 -1.582 -4.325 1.00 0.00 186 CYS A N 8
ATOM 13663 C CA . CYS A 1 61 ? 7.376 -1.193 -2.940 1.00 0.00 186 CYS A CA 8
ATOM 13664 C C . CYS A 1 61 ? 5.960 -1.612 -2.561 1.00 0.00 186 CYS A C 8
ATOM 13665 O O . CYS A 1 61 ? 5.727 -2.300 -1.564 1.00 0.00 186 CYS A O 8
ATOM 13672 N N . PHE A 1 62 ? 5.002 -1.233 -3.408 1.00 0.00 187 PHE A N 8
ATOM 13673 C CA . PHE A 1 62 ? 3.614 -1.595 -3.268 1.00 0.00 187 PHE A CA 8
ATOM 13674 C C . PHE A 1 62 ? 3.470 -3.094 -3.320 1.00 0.00 187 PHE A C 8
ATOM 13675 O O . PHE A 1 62 ? 2.928 -3.644 -2.368 1.00 0.00 187 PHE A O 8
ATOM 13692 N N . ASN A 1 63 ? 3.973 -3.740 -4.374 1.00 0.00 188 ASN A N 8
ATOM 13693 C CA . ASN A 1 63 ? 3.786 -5.161 -4.588 1.00 0.00 188 ASN A CA 8
ATOM 13694 C C . ASN A 1 63 ? 4.221 -5.939 -3.356 1.00 0.00 188 ASN A C 8
ATOM 13695 O O . ASN A 1 63 ? 3.452 -6.760 -2.869 1.00 0.00 188 ASN A O 8
ATOM 13706 N N . ILE A 1 64 ? 5.408 -5.670 -2.813 1.00 0.00 189 ILE A N 8
ATOM 13707 C CA . ILE A 1 64 ? 5.941 -6.387 -1.660 1.00 0.00 189 ILE A CA 8
ATOM 13708 C C . ILE A 1 64 ? 5.136 -6.049 -0.401 1.00 0.00 189 ILE A C 8
ATOM 13709 O O . ILE A 1 64 ? 4.781 -6.966 0.334 1.00 0.00 189 ILE A O 8
ATOM 13725 N N . THR A 1 65 ? 4.788 -4.784 -0.154 1.00 0.00 190 THR A N 8
ATOM 13726 C CA . THR A 1 65 ? 3.963 -4.417 0.998 1.00 0.00 190 THR A CA 8
ATOM 13727 C C . THR A 1 65 ? 2.583 -5.117 0.941 1.00 0.00 190 THR A C 8
ATOM 13728 O O . THR A 1 65 ? 2.010 -5.489 1.970 1.00 0.00 190 THR A O 8
ATOM 13739 N N . VAL A 1 66 ? 2.037 -5.302 -0.265 1.00 0.00 191 VAL A N 8
ATOM 13740 C CA . VAL A 1 66 ? 0.811 -6.037 -0.545 1.00 0.00 191 VAL A CA 8
ATOM 13741 C C . VAL A 1 66 ? 1.027 -7.545 -0.327 1.00 0.00 191 VAL A C 8
ATOM 13742 O O . VAL A 1 66 ? 0.187 -8.198 0.291 1.00 0.00 191 VAL A O 8
ATOM 13755 N N . THR A 1 67 ? 2.156 -8.079 -0.784 1.00 0.00 192 THR A N 8
ATOM 13756 C CA . THR A 1 67 ? 2.560 -9.477 -0.683 1.00 0.00 192 THR A CA 8
ATOM 13757 C C . THR A 1 67 ? 2.745 -9.872 0.789 1.00 0.00 192 THR A C 8
ATOM 13758 O O . THR A 1 67 ? 2.367 -10.979 1.183 1.00 0.00 192 THR A O 8
ATOM 13769 N N . GLU A 1 68 ? 3.302 -8.980 1.614 1.00 0.00 193 GLU A N 8
ATOM 13770 C CA . GLU A 1 68 ? 3.581 -9.268 3.006 1.00 0.00 193 GLU A CA 8
ATOM 13771 C C . GLU A 1 68 ? 2.291 -9.274 3.814 1.00 0.00 193 GLU A C 8
ATOM 13772 O O . GLU A 1 68 ? 1.969 -10.273 4.461 1.00 0.00 193 GLU A O 8
ATOM 13784 N N . TYR A 1 69 ? 1.460 -8.238 3.659 1.00 0.00 194 TYR A N 8
ATOM 13785 C CA . TYR A 1 69 ? 0.148 -8.217 4.296 1.00 0.00 194 TYR A CA 8
ATOM 13786 C C . TYR A 1 69 ? -0.776 -9.258 3.664 1.00 0.00 194 TYR A C 8
ATOM 13787 O O . TYR A 1 69 ? -1.860 -9.493 4.191 1.00 0.00 194 TYR A O 8
ATOM 13805 N N . SER A 1 70 ? -0.344 -9.945 2.603 1.00 0.00 195 SER A N 8
ATOM 13806 C CA . SER A 1 70 ? -1.041 -11.033 1.968 1.00 0.00 195 SER A CA 8
ATOM 13807 C C . SER A 1 70 ? -2.442 -10.556 1.549 1.00 0.00 195 SER A C 8
ATOM 13808 O O . SER A 1 70 ? -3.456 -11.167 1.891 1.00 0.00 195 SER A O 8
ATOM 13816 N N . ILE A 1 71 ? -2.478 -9.426 0.841 1.00 0.00 196 ILE A N 8
ATOM 13817 C CA . ILE A 1 71 ? -3.648 -8.690 0.362 1.00 0.00 196 ILE A CA 8
ATOM 13818 C C . ILE A 1 71 ? -3.520 -8.590 -1.164 1.00 0.00 196 ILE A C 8
ATOM 13819 O O . ILE A 1 71 ? -2.478 -8.918 -1.734 1.00 0.00 196 ILE A O 8
ATOM 13835 N N . GLY A 1 72 ? -4.560 -8.130 -1.864 1.00 0.00 197 GLY A N 8
ATOM 13836 C CA . GLY A 1 72 ? -4.482 -7.960 -3.308 1.00 0.00 197 GLY A CA 8
ATOM 13837 C C . GLY A 1 72 ? -4.275 -9.289 -4.049 1.00 0.00 197 GLY A C 8
ATOM 13838 O O . GLY A 1 72 ? -4.520 -10.361 -3.489 1.00 0.00 197 GLY A O 8
ATOM 13842 N N . PRO A 1 73 ? -3.844 -9.237 -5.319 1.00 0.00 198 PRO A N 8
ATOM 13843 C CA . PRO A 1 73 ? -3.425 -10.393 -6.113 1.00 0.00 198 PRO A CA 8
ATOM 13844 C C . PRO A 1 73 ? -2.024 -10.894 -5.692 1.00 0.00 198 PRO A C 8
ATOM 13845 O O . PRO A 1 73 ? -1.171 -11.169 -6.547 1.00 0.00 198 PRO A O 8
ATOM 13856 N N . ALA A 1 74 ? -1.751 -10.950 -4.386 1.00 0.00 199 ALA A N 8
ATOM 13857 C CA . ALA A 1 74 ? -0.543 -11.514 -3.807 1.00 0.00 199 ALA A CA 8
ATOM 13858 C C . ALA A 1 74 ? -0.898 -12.117 -2.442 1.00 0.00 199 ALA A C 8
ATOM 13859 O O . ALA A 1 74 ? -0.462 -11.628 -1.401 1.00 0.00 199 ALA A O 8
ATOM 13866 N N . ALA A 1 75 ? -1.751 -13.146 -2.416 1.00 0.00 200 ALA A N 8
ATOM 13867 C CA . ALA A 1 75 ? -2.222 -13.757 -1.192 1.00 0.00 200 ALA A CA 8
ATOM 13868 C C . ALA A 1 75 ? -2.541 -15.231 -1.407 1.00 0.00 200 ALA A C 8
ATOM 13869 O O . ALA A 1 75 ? -2.658 -15.734 -2.528 1.00 0.00 200 ALA A O 8
ATOM 13876 N N . LYS A 1 76 ? -2.755 -15.898 -0.282 1.00 0.00 201 LYS A N 8
ATOM 13877 C CA . LYS A 1 76 ? -2.958 -17.334 -0.143 1.00 0.00 201 LYS A CA 8
ATOM 13878 C C . LYS A 1 76 ? -1.872 -18.090 -0.907 1.00 0.00 201 LYS A C 8
ATOM 13879 O O . LYS A 1 76 ? -0.703 -17.948 -0.543 1.00 0.00 201 LYS A O 8
ATOM 13898 N N . LYS A 1 77 ? -2.221 -18.914 -1.894 1.00 0.00 202 LYS A N 8
ATOM 13899 C CA . LYS A 1 77 ? -1.256 -19.730 -2.625 1.00 0.00 202 LYS A CA 8
ATOM 13900 C C . LYS A 1 77 ? -0.779 -19.030 -3.883 1.00 0.00 202 LYS A C 8
ATOM 13901 O O . LYS A 1 77 ? 0.429 -18.932 -4.065 1.00 0.00 202 LYS A O 8
ATOM 13920 N N . ASN A 1 78 ? -1.686 -18.620 -4.772 1.00 0.00 203 ASN A N 8
ATOM 13921 C CA . ASN A 1 78 ? -1.399 -17.726 -5.901 1.00 0.00 203 ASN A CA 8
ATOM 13922 C C . ASN A 1 78 ? -2.672 -17.337 -6.634 1.00 0.00 203 ASN A C 8
ATOM 13923 O O . ASN A 1 78 ? -2.897 -16.175 -6.958 1.00 0.00 203 ASN A O 8
ATOM 13934 N N . THR A 1 79 ? -3.498 -18.351 -6.840 1.00 0.00 204 THR A N 8
ATOM 13935 C CA . THR A 1 79 ? -4.847 -18.400 -7.389 1.00 0.00 204 THR A CA 8
ATOM 13936 C C . THR A 1 79 ? -5.681 -17.239 -6.858 1.00 0.00 204 THR A C 8
ATOM 13937 O O . THR A 1 79 ? -6.149 -17.266 -5.713 1.00 0.00 204 THR A O 8
ATOM 13948 N N . SER A 1 80 ? -5.790 -16.178 -7.660 1.00 0.00 205 SER A N 8
ATOM 13949 C CA . SER A 1 80 ? -6.388 -14.936 -7.227 1.00 0.00 205 SER A CA 8
ATOM 13950 C C . SER A 1 80 ? -6.871 -14.130 -8.434 1.00 0.00 205 SER A C 8
ATOM 13951 O O . SER A 1 80 ? -6.102 -13.379 -9.032 1.00 0.00 205 SER A O 8
ATOM 13959 N N . GLU A 1 81 ? -8.157 -14.248 -8.766 1.00 0.00 206 GLU A N 8
ATOM 13960 C CA . GLU A 1 81 ? -8.841 -13.297 -9.647 1.00 0.00 206 GLU A CA 8
ATOM 13961 C C . GLU A 1 81 ? -10.074 -12.688 -8.974 1.00 0.00 206 GLU A C 8
ATOM 13962 O O . GLU A 1 81 ? -10.417 -11.544 -9.282 1.00 0.00 206 GLU A O 8
ATOM 13974 N N . ALA A 1 82 ? -10.724 -13.416 -8.065 1.00 0.00 207 ALA A N 8
ATOM 13975 C CA . ALA A 1 82 ? -11.981 -13.119 -7.409 1.00 0.00 207 ALA A CA 8
ATOM 13976 C C . ALA A 1 82 ? -11.961 -13.876 -6.069 1.00 0.00 207 ALA A C 8
ATOM 13977 O O . ALA A 1 82 ? -11.841 -15.105 -6.062 1.00 0.00 207 ALA A O 8
ATOM 13984 N N . VAL A 1 83 ? -12.013 -13.160 -4.945 1.00 0.00 208 VAL A N 8
ATOM 13985 C CA . VAL A 1 83 ? -11.991 -13.688 -3.577 1.00 0.00 208 VAL A CA 8
ATOM 13986 C C . VAL A 1 83 ? -13.040 -12.947 -2.731 1.00 0.00 208 VAL A C 8
ATOM 13987 O O . VAL A 1 83 ? -12.722 -12.124 -1.873 1.00 0.00 208 VAL A O 8
ATOM 14000 N N . ALA A 1 84 ? -14.323 -13.162 -3.002 1.00 0.00 209 ALA A N 8
ATOM 14001 C CA . ALA A 1 84 ? -15.391 -12.571 -2.214 1.00 0.00 209 ALA A CA 8
ATOM 14002 C C . ALA A 1 84 ? -15.740 -13.509 -1.064 1.00 0.00 209 ALA A C 8
ATOM 14003 O O . ALA A 1 84 ? -16.476 -14.482 -1.266 1.00 0.00 209 ALA A O 8
ATOM 14010 N N . ALA A 1 85 ? -15.233 -13.194 0.130 1.00 0.00 210 ALA A N 8
ATOM 14011 C CA . ALA A 1 85 ? -15.575 -13.898 1.360 1.00 0.00 210 ALA A CA 8
ATOM 14012 C C . ALA A 1 85 ? -17.093 -13.939 1.520 1.00 0.00 210 ALA A C 8
ATOM 14013 O O . ALA A 1 85 ? -17.660 -15.027 1.643 1.00 0.00 210 ALA A O 8
ATOM 14020 N N . ALA A 1 86 ? -17.755 -12.775 1.455 1.00 0.00 211 ALA A N 8
ATOM 14021 C CA . ALA A 1 86 ? -19.206 -12.714 1.355 1.00 0.00 211 ALA A CA 8
ATOM 14022 C C . ALA A 1 86 ? -19.738 -11.650 0.414 1.00 0.00 211 ALA A C 8
ATOM 14023 O O . ALA A 1 86 ? -20.951 -11.565 0.220 1.00 0.00 211 ALA A O 8
ATOM 14030 N N . ASN A 1 87 ? -18.859 -10.855 -0.173 1.00 0.00 212 ASN A N 8
ATOM 14031 C CA . ASN A 1 87 ? -19.240 -9.555 -0.661 1.00 0.00 212 ASN A CA 8
ATOM 14032 C C . ASN A 1 87 ? -18.220 -9.023 -1.642 1.00 0.00 212 ASN A C 8
ATOM 14033 O O . ASN A 1 87 ? -17.269 -8.342 -1.273 1.00 0.00 212 ASN A O 8
ATOM 14044 N N . GLN A 1 88 ? -18.549 -9.083 -2.926 1.00 0.00 213 GLN A N 8
ATOM 14045 C CA . GLN A 1 88 ? -17.507 -8.859 -3.905 1.00 0.00 213 GLN A CA 8
ATOM 14046 C C . GLN A 1 88 ? -17.146 -7.390 -4.036 1.00 0.00 213 GLN A C 8
ATOM 14047 O O . GLN A 1 88 ? -15.957 -7.089 -4.093 1.00 0.00 213 GLN A O 8
ATOM 14061 N N . THR A 1 89 ? -18.134 -6.498 -4.068 1.00 0.00 214 THR A N 8
ATOM 14062 C CA . THR A 1 89 ? -17.871 -5.073 -4.181 1.00 0.00 214 THR A CA 8
ATOM 14063 C C . THR A 1 89 ? -17.122 -4.574 -2.939 1.00 0.00 214 THR A C 8
ATOM 14064 O O . THR A 1 89 ? -16.243 -3.731 -3.056 1.00 0.00 214 THR A O 8
ATOM 14075 N N . GLU A 1 90 ? -17.444 -5.113 -1.761 1.00 0.00 215 GLU A N 8
ATOM 14076 C CA . GLU A 1 90 ? -16.895 -4.650 -0.494 1.00 0.00 215 GLU A CA 8
ATOM 14077 C C . GLU A 1 90 ? -15.423 -5.041 -0.387 1.00 0.00 215 GLU A C 8
ATOM 14078 O O . GLU A 1 90 ? -14.580 -4.199 -0.083 1.00 0.00 215 GLU A O 8
ATOM 14090 N N . VAL A 1 91 ? -15.098 -6.316 -0.640 1.00 0.00 216 VAL A N 8
ATOM 14091 C CA . VAL A 1 91 ? -13.711 -6.764 -0.570 1.00 0.00 216 VAL A CA 8
ATOM 14092 C C . VAL A 1 91 ? -12.890 -6.036 -1.631 1.00 0.00 216 VAL A C 8
ATOM 14093 O O . VAL A 1 91 ? -11.714 -5.758 -1.405 1.00 0.00 216 VAL A O 8
ATOM 14106 N N . GLU A 1 92 ? -13.507 -5.801 -2.796 1.00 0.00 217 GLU A N 8
ATOM 14107 C CA . GLU A 1 92 ? -12.904 -5.144 -3.947 1.00 0.00 217 GLU A CA 8
ATOM 14108 C C . GLU A 1 92 ? -12.621 -3.686 -3.616 1.00 0.00 217 GLU A C 8
ATOM 14109 O O . GLU A 1 92 ? -11.537 -3.190 -3.924 1.00 0.00 217 GLU A O 8
ATOM 14121 N N . MET A 1 93 ? -13.562 -2.973 -3.011 1.00 0.00 218 MET A N 8
ATOM 14122 C CA . MET A 1 93 ? -13.322 -1.584 -2.696 1.00 0.00 218 MET A CA 8
ATOM 14123 C C . MET A 1 93 ? -12.275 -1.461 -1.598 1.00 0.00 218 MET A C 8
ATOM 14124 O O . MET A 1 93 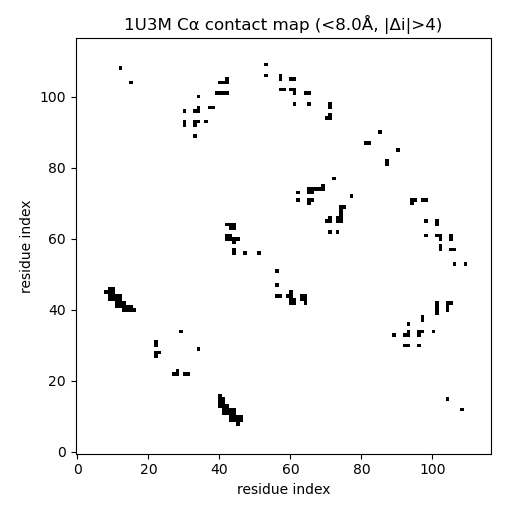? -11.298 -0.738 -1.793 1.00 0.00 218 MET A O 8
ATOM 14138 N N . GLU A 1 94 ? -12.377 -2.251 -0.528 1.00 0.00 219 GLU A N 8
ATOM 14139 C CA . GLU A 1 94 ? -11.349 -2.338 0.505 1.00 0.00 219 GLU A CA 8
ATOM 14140 C C . GLU A 1 94 ? -9.988 -2.682 -0.126 1.00 0.00 219 GLU A C 8
ATOM 14141 O O . GLU A 1 94 ? -8.929 -2.262 0.346 1.00 0.00 219 GLU A O 8
ATOM 14153 N N . ASN A 1 95 ? -9.996 -3.421 -1.236 1.00 0.00 220 ASN A N 8
ATOM 14154 C CA . ASN A 1 95 ? -8.818 -3.746 -2.023 1.00 0.00 220 ASN A CA 8
ATOM 14155 C C . ASN A 1 95 ? -8.261 -2.544 -2.765 1.00 0.00 220 ASN A C 8
ATOM 14156 O O . ASN A 1 95 ? -7.081 -2.230 -2.636 1.00 0.00 220 ASN A O 8
ATOM 14167 N N . LYS A 1 96 ? -9.081 -1.852 -3.554 1.00 0.00 221 LYS A N 8
ATOM 14168 C CA . LYS A 1 96 ? -8.597 -0.707 -4.313 1.00 0.00 221 LYS A CA 8
ATOM 14169 C C . LYS A 1 96 ? -8.106 0.370 -3.358 1.00 0.00 221 LYS A C 8
ATOM 14170 O O . LYS A 1 96 ? -7.061 0.967 -3.620 1.00 0.00 221 LYS A O 8
ATOM 14189 N N . VAL A 1 97 ? -8.798 0.541 -2.233 1.00 0.00 222 VAL A N 8
ATOM 14190 C CA . VAL A 1 97 ? -8.400 1.433 -1.171 1.00 0.00 222 VAL A CA 8
ATOM 14191 C C . VAL A 1 97 ? -6.970 1.064 -0.759 1.00 0.00 222 VAL A C 8
ATOM 14192 O O . VAL A 1 97 ? -6.074 1.902 -0.862 1.00 0.00 222 VAL A O 8
ATOM 14205 N N . VAL A 1 98 ? -6.700 -0.197 -0.399 1.00 0.00 223 VAL A N 8
ATOM 14206 C CA . VAL A 1 98 ? -5.386 -0.551 0.119 1.00 0.00 223 VAL A CA 8
ATOM 14207 C C . VAL A 1 98 ? -4.296 -0.427 -0.958 1.00 0.00 223 VAL A C 8
ATOM 14208 O O . VAL A 1 98 ? -3.224 0.108 -0.679 1.00 0.00 223 VAL A O 8
ATOM 14221 N N . THR A 1 99 ? -4.559 -0.842 -2.204 1.00 0.00 224 THR A N 8
ATOM 14222 C CA . THR A 1 99 ? -3.602 -0.723 -3.293 1.00 0.00 224 THR A CA 8
ATOM 14223 C C . THR A 1 99 ? -3.152 0.730 -3.462 1.00 0.00 224 THR A C 8
ATOM 14224 O O . THR A 1 99 ? -1.945 0.995 -3.499 1.00 0.00 224 THR A O 8
ATOM 14235 N N . LYS A 1 100 ? -4.099 1.675 -3.515 1.00 0.00 225 LYS A N 8
ATOM 14236 C CA . LYS A 1 100 ? -3.775 3.084 -3.646 1.00 0.00 225 LYS A CA 8
ATOM 14237 C C . LYS A 1 100 ? -3.116 3.622 -2.378 1.00 0.00 225 LYS A C 8
ATOM 14238 O O . LYS A 1 100 ? -2.154 4.364 -2.538 1.00 0.00 225 LYS A O 8
ATOM 14257 N N . VAL A 1 101 ? -3.541 3.247 -1.161 1.00 0.00 226 VAL A N 8
ATOM 14258 C CA . VAL A 1 101 ? -2.909 3.758 0.065 1.00 0.00 226 VAL A CA 8
ATOM 14259 C C . VAL A 1 101 ? -1.418 3.415 0.059 1.00 0.00 226 VAL A C 8
ATOM 14260 O O . VAL A 1 101 ? -0.577 4.276 0.312 1.00 0.00 226 VAL A O 8
ATOM 14273 N N . ILE A 1 102 ? -1.088 2.165 -0.272 1.00 0.00 227 ILE A N 8
ATOM 14274 C CA . ILE A 1 102 ? 0.264 1.651 -0.285 1.00 0.00 227 ILE A CA 8
ATOM 14275 C C . ILE A 1 102 ? 1.039 2.350 -1.405 1.00 0.00 227 ILE A C 8
ATOM 14276 O O . ILE A 1 102 ? 2.116 2.888 -1.152 1.00 0.00 227 ILE A O 8
ATOM 14292 N N . ARG A 1 103 ? 0.498 2.379 -2.631 1.00 0.00 228 ARG A N 8
ATOM 14293 C CA . ARG A 1 103 ? 1.158 3.035 -3.755 1.00 0.00 228 ARG A CA 8
ATOM 14294 C C . ARG A 1 103 ? 1.454 4.484 -3.422 1.00 0.00 228 ARG A C 8
ATOM 14295 O O . ARG A 1 103 ? 2.611 4.875 -3.528 1.00 0.00 228 ARG A O 8
ATOM 14316 N N . GLU A 1 104 ? 0.452 5.265 -3.015 1.00 0.00 229 GLU A N 8
ATOM 14317 C CA . GLU A 1 104 ? 0.614 6.665 -2.672 1.00 0.00 229 GLU A CA 8
ATOM 14318 C C . GLU A 1 104 ? 1.714 6.792 -1.639 1.00 0.00 229 GLU A C 8
ATOM 14319 O O . GLU A 1 104 ? 2.636 7.558 -1.873 1.00 0.00 229 GLU A O 8
ATOM 14331 N N . MET A 1 105 ? 1.688 6.020 -0.556 1.00 0.00 230 MET A N 8
ATOM 14332 C CA . MET A 1 105 ? 2.727 6.100 0.455 1.00 0.00 230 MET A CA 8
ATOM 14333 C C . MET A 1 105 ? 4.130 5.808 -0.104 1.00 0.00 230 MET A C 8
ATOM 14334 O O . MET A 1 105 ? 5.089 6.469 0.286 1.00 0.00 230 MET A O 8
ATOM 14348 N N . CYS A 1 106 ? 4.287 4.900 -1.068 1.00 0.00 231 CYS A N 8
ATOM 14349 C CA . CYS A 1 106 ? 5.578 4.710 -1.725 1.00 0.00 231 CYS A CA 8
ATOM 14350 C C . CYS A 1 106 ? 5.984 5.923 -2.587 1.00 0.00 231 CYS A C 8
ATOM 14351 O O . CYS A 1 106 ? 7.176 6.176 -2.769 1.00 0.00 231 CYS A O 8
ATOM 14358 N N . VAL A 1 107 ? 5.033 6.686 -3.129 1.00 0.00 232 VAL A N 8
ATOM 14359 C CA . VAL A 1 107 ? 5.319 7.959 -3.795 1.00 0.00 232 VAL A CA 8
ATOM 14360 C C . VAL A 1 107 ? 5.662 9.011 -2.731 1.00 0.00 232 VAL A C 8
ATOM 14361 O O . VAL A 1 107 ? 6.580 9.808 -2.917 1.00 0.00 232 VAL A O 8
ATOM 14374 N N . GLN A 1 108 ? 4.942 9.008 -1.609 1.00 0.00 233 GLN A N 8
ATOM 14375 C CA . GLN A 1 108 ? 5.115 9.911 -0.485 1.00 0.00 233 GLN A CA 8
ATOM 14376 C C . GLN A 1 108 ? 6.482 9.753 0.149 1.00 0.00 233 GLN A C 8
ATOM 14377 O O . GLN A 1 108 ? 6.987 10.705 0.735 1.00 0.00 233 GLN A O 8
ATOM 14391 N N . GLN A 1 109 ? 7.074 8.565 0.092 1.00 0.00 234 GLN A N 8
ATOM 14392 C CA . GLN A 1 109 ? 8.458 8.443 0.466 1.00 0.00 234 GLN A CA 8
ATOM 14393 C C . GLN A 1 109 ? 9.341 9.036 -0.634 1.00 0.00 234 GLN A C 8
ATOM 14394 O O . GLN A 1 109 ? 10.135 9.929 -0.336 1.00 0.00 234 GLN A O 8
ATOM 14408 N N . TYR A 1 110 ? 9.147 8.647 -1.908 1.00 0.00 235 TYR A N 8
ATOM 14409 C CA . TYR A 1 110 ? 10.044 9.080 -2.969 1.00 0.00 235 TYR A CA 8
ATOM 14410 C C . TYR A 1 110 ? 10.142 10.609 -3.059 1.00 0.00 235 TYR A C 8
ATOM 14411 O O . TYR A 1 110 ? 11.244 11.143 -3.157 1.00 0.00 235 TYR A O 8
ATOM 14429 N N . ARG A 1 111 ? 9.014 11.331 -2.997 1.00 0.00 236 ARG A N 8
ATOM 14430 C CA . ARG A 1 111 ? 9.000 12.790 -3.077 1.00 0.00 236 ARG A CA 8
ATOM 14431 C C . ARG A 1 111 ? 9.918 13.392 -2.011 1.00 0.00 236 ARG A C 8
ATOM 14432 O O . ARG A 1 111 ? 10.669 14.320 -2.311 1.00 0.00 236 ARG A O 8
ATOM 14453 N N . GLU A 1 112 ? 9.865 12.874 -0.782 1.00 0.00 237 GLU A N 8
ATOM 14454 C CA . GLU A 1 112 ? 10.604 13.438 0.333 1.00 0.00 237 GLU A CA 8
ATOM 14455 C C . GLU A 1 112 ? 12.078 13.096 0.255 1.00 0.00 237 GLU A C 8
ATOM 14456 O O . GLU A 1 112 ? 12.897 13.905 0.699 1.00 0.00 237 GLU A O 8
ATOM 14468 N N . TYR A 1 113 ? 12.421 11.955 -0.344 1.00 0.00 238 TYR A N 8
ATOM 14469 C CA . TYR A 1 113 ? 13.790 11.601 -0.653 1.00 0.00 238 TYR A CA 8
ATOM 14470 C C . TYR A 1 113 ? 14.343 12.651 -1.613 1.00 0.00 238 TYR A C 8
ATOM 14471 O O . TYR A 1 113 ? 15.404 13.213 -1.340 1.00 0.00 238 TYR A O 8
ATOM 14489 N N . ARG A 1 114 ? 13.624 12.928 -2.705 1.00 0.00 239 ARG A N 8
ATOM 14490 C CA . ARG A 1 114 ? 14.105 13.790 -3.778 1.00 0.00 239 ARG A CA 8
ATOM 14491 C C . ARG A 1 114 ? 14.266 15.224 -3.310 1.00 0.00 239 ARG A C 8
ATOM 14492 O O . ARG A 1 114 ? 15.319 15.821 -3.548 1.00 0.00 239 ARG A O 8
ATOM 14513 N N . LEU A 1 115 ? 13.253 15.759 -2.626 1.00 0.00 240 LEU A N 8
ATOM 14514 C CA . LEU A 1 115 ? 13.267 17.128 -2.148 1.00 0.00 240 LEU A CA 8
ATOM 14515 C C . LEU A 1 115 ? 14.319 17.310 -1.057 1.00 0.00 240 LEU A C 8
ATOM 14516 O O . LEU A 1 115 ? 14.995 18.332 -1.040 1.00 0.00 240 LEU A O 8
ATOM 14532 N N . ALA A 1 116 ? 14.465 16.298 -0.194 1.00 0.00 241 ALA A N 8
ATOM 14533 C CA . ALA A 1 116 ? 15.295 16.303 0.996 1.00 0.00 241 ALA A CA 8
ATOM 14534 C C . ALA A 1 116 ? 15.050 17.564 1.844 1.00 0.00 241 ALA A C 8
ATOM 14535 O O . ALA A 1 116 ? 15.892 18.455 1.920 1.00 0.00 241 ALA A O 8
ATOM 14542 N N . SER A 1 117 ? 13.899 17.570 2.527 1.00 0.00 242 SER A N 8
ATOM 14543 C CA . SER A 1 117 ? 13.356 18.663 3.325 1.00 0.00 242 SER A CA 8
ATOM 14544 C C . SER A 1 117 ? 12.934 19.807 2.419 1.00 0.00 242 SER A C 8
ATOM 14545 O O . SER A 1 117 ? 12.030 19.556 1.596 1.00 0.00 242 SER A O 8
ATOM 14553 N N . GLY A 1 1 ? 20.504 -17.777 21.293 1.00 0.00 126 GLY A N 9
ATOM 14554 C CA . GLY A 1 1 ? 20.202 -16.376 20.985 1.00 0.00 126 GLY A CA 9
ATOM 14555 C C . GLY A 1 1 ? 20.406 -16.126 19.503 1.00 0.00 126 GLY A C 9
ATOM 14556 O O . GLY A 1 1 ? 21.523 -15.830 19.074 1.00 0.00 126 GLY A O 9
ATOM 14560 N N . SER A 1 2 ? 19.340 -16.241 18.716 1.00 0.00 127 SER A N 9
ATOM 14561 C CA . SER A 1 2 ? 19.336 -16.037 17.276 1.00 0.00 127 SER A CA 9
ATOM 14562 C C . SER A 1 2 ? 18.542 -14.769 16.934 1.00 0.00 127 SER A C 9
ATOM 14563 O O . SER A 1 2 ? 18.105 -14.040 17.830 1.00 0.00 127 SER A O 9
ATOM 14571 N N . VAL A 1 3 ? 18.410 -14.471 15.641 1.00 0.00 128 VAL A N 9
ATOM 14572 C CA . VAL A 1 3 ? 17.765 -13.268 15.130 1.00 0.00 128 VAL A CA 9
ATOM 14573 C C . VAL A 1 3 ? 16.296 -13.182 15.575 1.00 0.00 128 VAL A C 9
ATOM 14574 O O . VAL A 1 3 ? 15.676 -14.176 15.975 1.00 0.00 128 VAL A O 9
ATOM 14587 N N . VAL A 1 4 ? 15.720 -11.988 15.460 1.00 0.00 129 VAL A N 9
ATOM 14588 C CA . VAL A 1 4 ? 14.417 -11.597 15.989 1.00 0.00 129 VAL A CA 9
ATOM 14589 C C . VAL A 1 4 ? 13.283 -11.927 14.994 1.00 0.00 129 VAL A C 9
ATOM 14590 O O . VAL A 1 4 ? 12.263 -11.236 14.914 1.00 0.00 129 VAL A O 9
ATOM 14603 N N . GLY A 1 5 ? 13.468 -12.984 14.204 1.00 0.00 130 GLY A N 9
ATOM 14604 C CA . GLY A 1 5 ? 12.605 -13.406 13.111 1.00 0.00 130 GLY A CA 9
ATOM 14605 C C . GLY A 1 5 ? 13.479 -13.625 11.885 1.00 0.00 130 GLY A C 9
ATOM 14606 O O . GLY A 1 5 ? 13.553 -14.737 11.358 1.00 0.00 130 GLY A O 9
ATOM 14610 N N . GLY A 1 6 ? 14.212 -12.581 11.502 1.00 0.00 131 GLY A N 9
ATOM 14611 C CA . GLY A 1 6 ? 15.092 -12.532 10.345 1.00 0.00 131 GLY A CA 9
ATOM 14612 C C . GLY A 1 6 ? 15.558 -11.092 10.148 1.00 0.00 131 GLY A C 9
ATOM 14613 O O . GLY A 1 6 ? 15.057 -10.198 10.833 1.00 0.00 131 GLY A O 9
ATOM 14617 N N . LEU A 1 7 ? 16.482 -10.844 9.215 1.00 0.00 132 LEU A N 9
ATOM 14618 C CA . LEU A 1 7 ? 17.155 -9.549 8.988 1.00 0.00 132 LEU A CA 9
ATOM 14619 C C . LEU A 1 7 ? 16.263 -8.435 8.403 1.00 0.00 132 LEU A C 9
ATOM 14620 O O . LEU A 1 7 ? 16.742 -7.412 7.916 1.00 0.00 132 LEU A O 9
ATOM 14636 N N . GLY A 1 8 ? 14.948 -8.622 8.426 1.00 0.00 133 GLY A N 9
ATOM 14637 C CA . GLY A 1 8 ? 13.957 -7.604 8.106 1.00 0.00 133 GLY A CA 9
ATOM 14638 C C . GLY A 1 8 ? 13.444 -7.729 6.676 1.00 0.00 133 GLY A C 9
ATOM 14639 O O . GLY A 1 8 ? 12.326 -7.300 6.403 1.00 0.00 133 GLY A O 9
ATOM 14643 N N . GLY A 1 9 ? 14.212 -8.355 5.778 1.00 0.00 134 GLY A N 9
ATOM 14644 C CA . GLY A 1 9 ? 13.800 -8.751 4.439 1.00 0.00 134 GLY A CA 9
ATOM 14645 C C . GLY A 1 9 ? 13.744 -7.578 3.464 1.00 0.00 134 GLY A C 9
ATOM 14646 O O . GLY A 1 9 ? 14.381 -7.623 2.405 1.00 0.00 134 GLY A O 9
ATOM 14650 N N . TYR A 1 10 ? 12.961 -6.555 3.796 1.00 0.00 135 TYR A N 9
ATOM 14651 C CA . TYR A 1 10 ? 12.634 -5.389 2.994 1.00 0.00 135 TYR A CA 9
ATOM 14652 C C . TYR A 1 10 ? 12.653 -4.179 3.940 1.00 0.00 135 TYR A C 9
ATOM 14653 O O . TYR A 1 10 ? 12.430 -4.321 5.146 1.00 0.00 135 TYR A O 9
ATOM 14671 N N . ALA A 1 11 ? 12.905 -2.989 3.403 1.00 0.00 136 ALA A N 9
ATOM 14672 C CA . ALA A 1 11 ? 13.009 -1.754 4.167 1.00 0.00 136 ALA A CA 9
ATOM 14673 C C . ALA A 1 11 ? 11.636 -1.332 4.663 1.00 0.00 136 ALA A C 9
ATOM 14674 O O . ALA A 1 11 ? 10.646 -1.541 3.964 1.00 0.00 136 ALA A O 9
ATOM 14681 N N . MET A 1 12 ? 11.583 -0.738 5.850 1.00 0.00 137 MET A N 9
ATOM 14682 C CA . MET A 1 12 ? 10.376 -0.312 6.537 1.00 0.00 137 MET A CA 9
ATOM 14683 C C . MET A 1 12 ? 10.198 1.197 6.327 1.00 0.00 137 MET A C 9
ATOM 14684 O O . MET A 1 12 ? 11.151 1.957 6.491 1.00 0.00 137 MET A O 9
ATOM 14698 N N . GLY A 1 13 ? 8.981 1.636 5.997 1.00 0.00 138 GLY A N 9
ATOM 14699 C CA . GLY A 1 13 ? 8.630 3.047 5.910 1.00 0.00 138 GLY A CA 9
ATOM 14700 C C . GLY A 1 13 ? 8.143 3.569 7.260 1.00 0.00 138 GLY A C 9
ATOM 14701 O O . GLY A 1 13 ? 7.691 2.805 8.121 1.00 0.00 138 GLY A O 9
ATOM 14705 N N . ARG A 1 14 ? 8.200 4.888 7.435 1.00 0.00 139 ARG A N 9
ATOM 14706 C CA . ARG A 1 14 ? 7.811 5.529 8.694 1.00 0.00 139 ARG A CA 9
ATOM 14707 C C . ARG A 1 14 ? 6.298 5.570 8.832 1.00 0.00 139 ARG A C 9
ATOM 14708 O O . ARG A 1 14 ? 5.585 5.498 7.831 1.00 0.00 139 ARG A O 9
ATOM 14729 N N . VAL A 1 15 ? 5.794 5.788 10.047 1.00 0.00 140 VAL A N 9
ATOM 14730 C CA . VAL A 1 15 ? 4.366 5.945 10.302 1.00 0.00 140 VAL A CA 9
ATOM 14731 C C . VAL A 1 15 ? 3.963 7.247 9.620 1.00 0.00 140 VAL A C 9
ATOM 14732 O O . VAL A 1 15 ? 4.585 8.293 9.831 1.00 0.00 140 VAL A O 9
ATOM 14745 N N . MET A 1 16 ? 2.946 7.166 8.766 1.00 0.00 141 MET A N 9
ATOM 14746 C CA . MET A 1 16 ? 2.566 8.244 7.860 1.00 0.00 141 MET A CA 9
ATOM 14747 C C . MET A 1 16 ? 1.045 8.429 7.780 1.00 0.00 141 MET A C 9
ATOM 14748 O O . MET A 1 16 ? 0.467 8.514 6.703 1.00 0.00 141 MET A O 9
ATOM 14762 N N . SER A 1 17 ? 0.413 8.508 8.950 1.00 0.00 142 SER A N 9
ATOM 14763 C CA . SER A 1 17 ? -1.019 8.516 9.195 1.00 0.00 142 SER A CA 9
ATOM 14764 C C . SER A 1 17 ? -1.715 9.753 8.622 1.00 0.00 142 SER A C 9
ATOM 14765 O O . SER A 1 17 ? -1.071 10.749 8.281 1.00 0.00 142 SER A O 9
ATOM 14773 N N . GLY A 1 18 ? -3.051 9.706 8.597 1.00 0.00 143 GLY A N 9
ATOM 14774 C CA . GLY A 1 18 ? -3.937 10.805 8.255 1.00 0.00 143 GLY A CA 9
ATOM 14775 C C . GLY A 1 18 ? -3.974 10.942 6.747 1.00 0.00 143 GLY A C 9
ATOM 14776 O O . GLY A 1 18 ? -4.868 10.393 6.103 1.00 0.00 143 GLY A O 9
ATOM 14780 N N . MET A 1 19 ? -2.929 11.573 6.218 1.00 0.00 144 MET A N 9
ATOM 14781 C CA . MET A 1 19 ? -2.637 11.797 4.808 1.00 0.00 144 MET A CA 9
ATOM 14782 C C . MET A 1 19 ? -3.670 12.679 4.113 1.00 0.00 144 MET A C 9
ATOM 14783 O O . MET A 1 19 ? -4.833 12.806 4.511 1.00 0.00 144 MET A O 9
ATOM 14797 N N . ASN A 1 20 ? -3.186 13.320 3.055 1.00 0.00 145 ASN A N 9
ATOM 14798 C CA . ASN A 1 20 ? -3.868 14.377 2.336 1.00 0.00 145 ASN A CA 9
ATOM 14799 C C . ASN A 1 20 ? -4.928 13.742 1.443 1.00 0.00 145 ASN A C 9
ATOM 14800 O O . ASN A 1 20 ? -4.588 13.199 0.393 1.00 0.00 145 ASN A O 9
ATOM 14811 N N . TYR A 1 21 ? -6.183 13.731 1.881 1.00 0.00 146 TYR A N 9
ATOM 14812 C CA . TYR A 1 21 ? -7.273 13.029 1.216 1.00 0.00 146 TYR A CA 9
ATOM 14813 C C . TYR A 1 21 ? -8.587 13.782 1.463 1.00 0.00 146 TYR A C 9
ATOM 14814 O O . TYR A 1 21 ? -8.622 14.670 2.316 1.00 0.00 146 TYR A O 9
ATOM 14832 N N . HIS A 1 22 ? -9.666 13.429 0.748 1.00 0.00 147 HIS A N 9
ATOM 14833 C CA . HIS A 1 22 ? -10.956 14.111 0.865 1.00 0.00 147 HIS A CA 9
ATOM 14834 C C . HIS A 1 22 ? -11.825 13.379 1.884 1.00 0.00 147 HIS A C 9
ATOM 14835 O O . HIS A 1 22 ? -11.864 13.787 3.043 1.00 0.00 147 HIS A O 9
ATOM 14849 N N . PHE A 1 23 ? -12.492 12.287 1.477 1.00 0.00 148 PHE A N 9
ATOM 14850 C CA . PHE A 1 23 ? -13.396 11.503 2.328 1.00 0.00 148 PHE A CA 9
ATOM 14851 C C . PHE A 1 23 ? -14.495 12.373 2.964 1.00 0.00 148 PHE A C 9
ATOM 14852 O O . PHE A 1 23 ? -14.971 12.098 4.071 1.00 0.00 148 PHE A O 9
ATOM 14869 N N . ASP A 1 24 ? -14.871 13.452 2.277 1.00 0.00 149 ASP A N 9
ATOM 14870 C CA . ASP A 1 24 ? -15.851 14.432 2.726 1.00 0.00 149 ASP A CA 9
ATOM 14871 C C . ASP A 1 24 ? -17.241 14.000 2.303 1.00 0.00 149 ASP A C 9
ATOM 14872 O O . ASP A 1 24 ? -18.220 14.233 3.016 1.00 0.00 149 ASP A O 9
ATOM 14881 N N . ARG A 1 25 ? -17.346 13.393 1.121 1.00 0.00 150 ARG A N 9
ATOM 14882 C CA . ARG A 1 25 ? -18.616 12.891 0.620 1.00 0.00 150 ARG A CA 9
ATOM 14883 C C . ARG A 1 25 ? -18.934 11.570 1.290 1.00 0.00 150 ARG A C 9
ATOM 14884 O O . ARG A 1 25 ? -18.002 10.835 1.589 1.00 0.00 150 ARG A O 9
ATOM 14905 N N . PRO A 1 26 ? -20.215 11.194 1.389 1.00 0.00 151 PRO A N 9
ATOM 14906 C CA . PRO A 1 26 ? -20.623 9.959 2.047 1.00 0.00 151 PRO A CA 9
ATOM 14907 C C . PRO A 1 26 ? -20.064 8.724 1.327 1.00 0.00 151 PRO A C 9
ATOM 14908 O O . PRO A 1 26 ? -19.667 7.754 1.970 1.00 0.00 151 PRO A O 9
ATOM 14919 N N . ASP A 1 27 ? -19.977 8.776 -0.005 1.00 0.00 152 ASP A N 9
ATOM 14920 C CA . ASP A 1 27 ? -19.452 7.679 -0.818 1.00 0.00 152 ASP A CA 9
ATOM 14921 C C . ASP A 1 27 ? -17.930 7.629 -0.668 1.00 0.00 152 ASP A C 9
ATOM 14922 O O . ASP A 1 27 ? -17.343 6.585 -0.401 1.00 0.00 152 ASP A O 9
ATOM 14931 N N . GLU A 1 28 ? -17.270 8.784 -0.768 1.00 0.00 153 GLU A N 9
ATOM 14932 C CA . GLU A 1 28 ? -15.831 8.927 -0.573 1.00 0.00 153 GLU A CA 9
ATOM 14933 C C . GLU A 1 28 ? -15.428 8.509 0.850 1.00 0.00 153 GLU A C 9
ATOM 14934 O O . GLU A 1 28 ? -14.325 8.015 1.048 1.00 0.00 153 GLU A O 9
ATOM 14946 N N . TYR A 1 29 ? -16.306 8.685 1.843 1.00 0.00 154 TYR A N 9
ATOM 14947 C CA . TYR A 1 29 ? -16.137 8.275 3.222 1.00 0.00 154 TYR A CA 9
ATOM 14948 C C . TYR A 1 29 ? -15.864 6.783 3.260 1.00 0.00 154 TYR A C 9
ATOM 14949 O O . TYR A 1 29 ? -15.088 6.345 4.102 1.00 0.00 154 TYR A O 9
ATOM 14967 N N . ARG A 1 30 ? -16.482 6.001 2.361 1.00 0.00 155 ARG A N 9
ATOM 14968 C CA . ARG A 1 30 ? -16.206 4.577 2.287 1.00 0.00 155 ARG A CA 9
ATOM 14969 C C . ARG A 1 30 ? -14.734 4.328 2.086 1.00 0.00 155 ARG A C 9
ATOM 14970 O O . ARG A 1 30 ? -14.248 3.377 2.655 1.00 0.00 155 ARG A O 9
ATOM 14991 N N . TRP A 1 31 ? -14.017 5.151 1.325 1.00 0.00 156 TRP A N 9
ATOM 14992 C CA . TRP A 1 31 ? -12.595 4.939 1.128 1.00 0.00 156 TRP A CA 9
ATOM 14993 C C . TRP A 1 31 ? -11.926 4.869 2.504 1.00 0.00 156 TRP A C 9
ATOM 14994 O O . TRP A 1 31 ? -11.287 3.875 2.817 1.00 0.00 156 TRP A O 9
ATOM 15015 N N . TRP A 1 32 ? -12.149 5.857 3.372 1.00 0.00 157 TRP A N 9
ATOM 15016 C CA . TRP A 1 32 ? -11.642 5.881 4.747 1.00 0.00 157 TRP A CA 9
ATOM 15017 C C . TRP A 1 32 ? -12.236 4.766 5.626 1.00 0.00 157 TRP A C 9
ATOM 15018 O O . TRP A 1 32 ? -11.526 4.151 6.424 1.00 0.00 157 TRP A O 9
ATOM 15039 N N . SER A 1 33 ? -13.523 4.468 5.491 1.00 0.00 158 SER A N 9
ATOM 15040 C CA . SER A 1 33 ? -14.191 3.420 6.244 1.00 0.00 158 SER A CA 9
ATOM 15041 C C . SER A 1 33 ? -13.594 2.046 5.914 1.00 0.00 158 SER A C 9
ATOM 15042 O O . SER A 1 33 ? -13.198 1.323 6.830 1.00 0.00 158 SER A O 9
ATOM 15050 N N . GLU A 1 34 ? -13.461 1.696 4.632 1.00 0.00 159 GLU A N 9
ATOM 15051 C CA . GLU A 1 34 ? -12.926 0.411 4.201 1.00 0.00 159 GLU A CA 9
ATOM 15052 C C . GLU A 1 34 ? -11.429 0.371 4.559 1.00 0.00 159 GLU A C 9
ATOM 15053 O O . GLU A 1 34 ? -10.875 -0.691 4.824 1.00 0.00 159 GLU A O 9
ATOM 15065 N N . ASN A 1 35 ? -10.760 1.534 4.584 1.00 0.00 160 ASN A N 9
ATOM 15066 C CA . ASN A 1 35 ? -9.341 1.679 4.876 1.00 0.00 160 ASN A CA 9
ATOM 15067 C C . ASN A 1 35 ? -9.021 1.155 6.259 1.00 0.00 160 ASN A C 9
ATOM 15068 O O . ASN A 1 35 ? -8.178 0.269 6.366 1.00 0.00 160 ASN A O 9
ATOM 15079 N N . SER A 1 36 ? -9.702 1.654 7.296 1.00 0.00 161 SER A N 9
ATOM 15080 C CA . SER A 1 36 ? -9.413 1.341 8.694 1.00 0.00 161 SER A CA 9
ATOM 15081 C C . SER A 1 36 ? -9.422 -0.172 8.955 1.00 0.00 161 SER A C 9
ATOM 15082 O O . SER A 1 36 ? -8.612 -0.660 9.751 1.00 0.00 161 SER A O 9
ATOM 15090 N N . ALA A 1 37 ? -10.219 -0.932 8.193 1.00 0.00 162 ALA A N 9
ATOM 15091 C CA . ALA A 1 37 ? -10.265 -2.389 8.241 1.00 0.00 162 ALA A CA 9
ATOM 15092 C C . ALA A 1 37 ? -8.905 -3.043 7.966 1.00 0.00 162 ALA A C 9
ATOM 15093 O O . ALA A 1 37 ? -8.711 -4.204 8.301 1.00 0.00 162 ALA A O 9
ATOM 15100 N N . ARG A 1 38 ? -7.957 -2.351 7.330 1.00 0.00 163 ARG A N 9
ATOM 15101 C CA . ARG A 1 38 ? -6.600 -2.858 7.105 1.00 0.00 163 ARG A CA 9
ATOM 15102 C C . ARG A 1 38 ? -5.592 -1.832 7.594 1.00 0.00 163 ARG A C 9
ATOM 15103 O O . ARG A 1 38 ? -4.784 -2.149 8.459 1.00 0.00 163 ARG A O 9
ATOM 15124 N N . TYR A 1 39 ? -5.693 -0.606 7.075 1.00 0.00 164 TYR A N 9
ATOM 15125 C CA . TYR A 1 39 ? -4.900 0.592 7.372 1.00 0.00 164 TYR A CA 9
ATOM 15126 C C . TYR A 1 39 ? -3.474 0.225 7.822 1.00 0.00 164 TYR A C 9
ATOM 15127 O O . TYR A 1 39 ? -3.149 0.288 9.004 1.00 0.00 164 TYR A O 9
ATOM 15145 N N . PRO A 1 40 ? -2.599 -0.166 6.876 1.00 0.00 165 PRO A N 9
ATOM 15146 C CA . PRO A 1 40 ? -1.220 -0.521 7.188 1.00 0.00 165 PRO A CA 9
ATOM 15147 C C . PRO A 1 40 ? -0.413 0.683 7.691 1.00 0.00 165 PRO A C 9
ATOM 15148 O O . PRO A 1 40 ? 0.605 0.509 8.368 1.00 0.00 165 PRO A O 9
ATOM 15159 N N . ASN A 1 41 ? -0.847 1.911 7.369 1.00 0.00 166 ASN A N 9
ATOM 15160 C CA . ASN A 1 41 ? -0.143 3.190 7.527 1.00 0.00 166 ASN A CA 9
ATOM 15161 C C . ASN A 1 41 ? 1.111 3.273 6.702 1.00 0.00 166 ASN A C 9
ATOM 15162 O O . ASN A 1 41 ? 1.349 4.308 6.133 1.00 0.00 166 ASN A O 9
ATOM 15173 N N . ARG A 1 42 ? 1.969 2.259 6.699 1.00 0.00 167 ARG A N 9
ATOM 15174 C CA . ARG A 1 42 ? 3.313 2.332 6.155 1.00 0.00 167 ARG A CA 9
ATOM 15175 C C . ARG A 1 42 ? 3.473 1.220 5.139 1.00 0.00 167 ARG A C 9
ATOM 15176 O O . ARG A 1 42 ? 2.597 0.361 5.002 1.00 0.00 167 ARG A O 9
ATOM 15197 N N . VAL A 1 43 ? 4.558 1.264 4.386 1.00 0.00 168 VAL A N 9
ATOM 15198 C CA . VAL A 1 43 ? 4.806 0.339 3.297 1.00 0.00 168 VAL A CA 9
ATOM 15199 C C . VAL A 1 43 ? 6.213 -0.234 3.446 1.00 0.00 168 VAL A C 9
ATOM 15200 O O . VAL A 1 43 ? 7.003 0.291 4.239 1.00 0.00 168 VAL A O 9
ATOM 15213 N N . TYR A 1 44 ? 6.515 -1.313 2.732 1.00 0.00 169 TYR A N 9
ATOM 15214 C CA . TYR A 1 44 ? 7.823 -1.943 2.691 1.00 0.00 169 TYR A CA 9
ATOM 15215 C C . TYR A 1 44 ? 8.351 -1.883 1.272 1.00 0.00 169 TYR A C 9
ATOM 15216 O O . TYR A 1 44 ? 7.575 -1.934 0.316 1.00 0.00 169 TYR A O 9
ATOM 15234 N N . TYR A 1 45 ? 9.672 -1.790 1.135 1.00 0.00 170 TYR A N 9
ATOM 15235 C CA . TYR A 1 45 ? 10.304 -1.677 -0.174 1.00 0.00 170 TYR A CA 9
ATOM 15236 C C . TYR A 1 45 ? 11.526 -2.570 -0.242 1.00 0.00 170 TYR A C 9
ATOM 15237 O O . TYR A 1 45 ? 12.323 -2.641 0.694 1.00 0.00 170 TYR A O 9
ATOM 15255 N N . ARG A 1 46 ? 11.704 -3.220 -1.393 1.00 0.00 171 ARG A N 9
ATOM 15256 C CA . ARG A 1 46 ? 12.906 -3.984 -1.669 1.00 0.00 171 ARG A CA 9
ATOM 15257 C C . ARG A 1 46 ? 14.074 -3.032 -1.852 1.00 0.00 171 ARG A C 9
ATOM 15258 O O . ARG A 1 46 ? 13.929 -1.815 -1.950 1.00 0.00 171 ARG A O 9
ATOM 15279 N N . ASP A 1 47 ? 15.243 -3.628 -1.900 1.00 0.00 172 ASP A N 9
ATOM 15280 C CA . ASP A 1 47 ? 16.522 -2.954 -1.999 1.00 0.00 172 ASP A CA 9
ATOM 15281 C C . ASP A 1 47 ? 16.845 -2.936 -3.489 1.00 0.00 172 ASP A C 9
ATOM 15282 O O . ASP A 1 47 ? 17.423 -3.885 -4.025 1.00 0.00 172 ASP A O 9
ATOM 15291 N N . TYR A 1 48 ? 16.285 -1.956 -4.206 1.00 0.00 173 TYR A N 9
ATOM 15292 C CA . TYR A 1 48 ? 16.434 -1.891 -5.662 1.00 0.00 173 TYR A CA 9
ATOM 15293 C C . TYR A 1 48 ? 17.892 -1.670 -6.051 1.00 0.00 173 TYR A C 9
ATOM 15294 O O . TYR A 1 48 ? 18.610 -0.880 -5.439 1.00 0.00 173 TYR A O 9
ATOM 15312 N N . SER A 1 49 ? 18.268 -2.302 -7.156 1.00 0.00 174 SER A N 9
ATOM 15313 C CA . SER A 1 49 ? 19.547 -2.203 -7.839 1.00 0.00 174 SER A CA 9
ATOM 15314 C C . SER A 1 49 ? 19.899 -0.753 -8.182 1.00 0.00 174 SER A C 9
ATOM 15315 O O . SER A 1 49 ? 21.004 -0.325 -7.851 1.00 0.00 174 SER A O 9
ATOM 15323 N N . SER A 1 50 ? 18.962 -0.003 -8.795 1.00 0.00 175 SER A N 9
ATOM 15324 C CA . SER A 1 50 ? 18.946 1.434 -9.113 1.00 0.00 175 SER A CA 9
ATOM 15325 C C . SER A 1 50 ? 18.582 1.785 -10.567 1.00 0.00 175 SER A C 9
ATOM 15326 O O . SER A 1 50 ? 18.052 2.885 -10.718 1.00 0.00 175 SER A O 9
ATOM 15334 N N . PRO A 1 51 ? 18.779 0.973 -11.631 1.00 0.00 176 PRO A N 9
ATOM 15335 C CA . PRO A 1 51 ? 18.339 1.348 -12.979 1.00 0.00 176 PRO A CA 9
ATOM 15336 C C . PRO A 1 51 ? 16.824 1.126 -13.126 1.00 0.00 176 PRO A C 9
ATOM 15337 O O . PRO A 1 51 ? 16.368 0.375 -13.993 1.00 0.00 176 PRO A O 9
ATOM 15348 N N . VAL A 1 52 ? 16.029 1.761 -12.263 1.00 0.00 177 VAL A N 9
ATOM 15349 C CA . VAL A 1 52 ? 14.624 1.466 -12.065 1.00 0.00 177 VAL A CA 9
ATOM 15350 C C . VAL A 1 52 ? 13.863 2.796 -11.973 1.00 0.00 177 VAL A C 9
ATOM 15351 O O . VAL A 1 52 ? 14.389 3.749 -11.400 1.00 0.00 177 VAL A O 9
ATOM 15364 N N . PRO A 1 53 ? 12.661 2.907 -12.557 1.00 0.00 178 PRO A N 9
ATOM 15365 C CA . PRO A 1 53 ? 11.827 4.092 -12.438 1.00 0.00 178 PRO A CA 9
ATOM 15366 C C . PRO A 1 53 ? 11.021 4.052 -11.136 1.00 0.00 178 PRO A C 9
ATOM 15367 O O . PRO A 1 53 ? 10.755 2.979 -10.580 1.00 0.00 178 PRO A O 9
ATOM 15378 N N . GLN A 1 54 ? 10.505 5.212 -10.731 1.00 0.00 179 GLN A N 9
ATOM 15379 C CA . GLN A 1 54 ? 9.547 5.346 -9.645 1.00 0.00 179 GLN A CA 9
ATOM 15380 C C . GLN A 1 54 ? 8.324 4.448 -9.865 1.00 0.00 179 GLN A C 9
ATOM 15381 O O . GLN A 1 54 ? 7.730 3.996 -8.891 1.00 0.00 179 GLN A O 9
ATOM 15395 N N . ASP A 1 55 ? 7.913 4.176 -11.105 1.00 0.00 180 ASP A N 9
ATOM 15396 C CA . ASP A 1 55 ? 6.720 3.367 -11.365 1.00 0.00 180 ASP A CA 9
ATOM 15397 C C . ASP A 1 55 ? 6.927 1.911 -10.989 1.00 0.00 180 ASP A C 9
ATOM 15398 O O . ASP A 1 55 ? 6.010 1.304 -10.440 1.00 0.00 180 ASP A O 9
ATOM 15407 N N . VAL A 1 56 ? 8.107 1.343 -11.250 1.00 0.00 181 VAL A N 9
ATOM 15408 C CA . VAL A 1 56 ? 8.447 0.026 -10.723 1.00 0.00 181 VAL A CA 9
ATOM 15409 C C . VAL A 1 56 ? 8.585 0.149 -9.209 1.00 0.00 181 VAL A C 9
ATOM 15410 O O . VAL A 1 56 ? 8.044 -0.702 -8.514 1.00 0.00 181 VAL A O 9
ATOM 15423 N N . PHE A 1 57 ? 9.259 1.189 -8.696 1.00 0.00 182 PHE A N 9
ATOM 15424 C CA . PHE A 1 57 ? 9.497 1.336 -7.265 1.00 0.00 182 PHE A CA 9
ATOM 15425 C C . PHE A 1 57 ? 8.161 1.275 -6.523 1.00 0.00 182 PHE A C 9
ATOM 15426 O O . PHE A 1 57 ? 7.992 0.467 -5.619 1.00 0.00 182 PHE A O 9
ATOM 15443 N N . VAL A 1 58 ? 7.179 2.080 -6.923 1.00 0.00 183 VAL A N 9
ATOM 15444 C CA . VAL A 1 58 ? 5.866 2.071 -6.305 1.00 0.00 183 VAL A CA 9
ATOM 15445 C C . VAL A 1 58 ? 5.199 0.710 -6.535 1.00 0.00 183 VAL A C 9
ATOM 15446 O O . VAL A 1 58 ? 4.741 0.126 -5.558 1.00 0.00 183 VAL A O 9
ATOM 15459 N N . ALA A 1 59 ? 5.131 0.172 -7.755 1.00 0.00 184 ALA A N 9
ATOM 15460 C CA . ALA A 1 59 ? 4.388 -1.066 -7.986 1.00 0.00 184 ALA A CA 9
ATOM 15461 C C . ALA A 1 59 ? 4.962 -2.255 -7.214 1.00 0.00 184 ALA A C 9
ATOM 15462 O O . ALA A 1 59 ? 4.203 -3.047 -6.659 1.00 0.00 184 ALA A O 9
ATOM 15469 N N . ASP A 1 60 ? 6.284 -2.393 -7.147 1.00 0.00 185 ASP A N 9
ATOM 15470 C CA . ASP A 1 60 ? 6.923 -3.486 -6.423 1.00 0.00 185 ASP A CA 9
ATOM 15471 C C . ASP A 1 60 ? 6.781 -3.284 -4.920 1.00 0.00 185 ASP A C 9
ATOM 15472 O O . ASP A 1 60 ? 6.539 -4.259 -4.211 1.00 0.00 185 ASP A O 9
ATOM 15481 N N . CYS A 1 61 ? 6.874 -2.038 -4.444 1.00 0.00 186 CYS A N 9
ATOM 15482 C CA . CYS A 1 61 ? 6.619 -1.660 -3.059 1.00 0.00 186 CYS A CA 9
ATOM 15483 C C . CYS A 1 61 ? 5.195 -2.050 -2.704 1.00 0.00 186 CYS A C 9
ATOM 15484 O O . CYS A 1 61 ? 4.943 -2.532 -1.602 1.00 0.00 186 CYS A O 9
ATOM 15491 N N . PHE A 1 62 ? 4.264 -1.874 -3.647 1.00 0.00 187 PHE A N 9
ATOM 15492 C CA . PHE A 1 62 ? 2.892 -2.281 -3.463 1.00 0.00 187 PHE A CA 9
ATOM 15493 C C . PHE A 1 62 ? 2.853 -3.787 -3.347 1.00 0.00 187 PHE A C 9
ATOM 15494 O O . PHE A 1 62 ? 2.422 -4.262 -2.302 1.00 0.00 187 PHE A O 9
ATOM 15511 N N . ASN A 1 63 ? 3.399 -4.511 -4.329 1.00 0.00 188 ASN A N 9
ATOM 15512 C CA . ASN A 1 63 ? 3.350 -5.968 -4.381 1.00 0.00 188 ASN A CA 9
ATOM 15513 C C . ASN A 1 63 ? 3.861 -6.561 -3.070 1.00 0.00 188 ASN A C 9
ATOM 15514 O O . ASN A 1 63 ? 3.200 -7.413 -2.493 1.00 0.00 188 ASN A O 9
ATOM 15525 N N . ILE A 1 64 ? 5.013 -6.102 -2.583 1.00 0.00 189 ILE A N 9
ATOM 15526 C CA . ILE A 1 64 ? 5.617 -6.581 -1.346 1.00 0.00 189 ILE A CA 9
ATOM 15527 C C . ILE A 1 64 ? 4.736 -6.222 -0.154 1.00 0.00 189 ILE A C 9
ATOM 15528 O O . ILE A 1 64 ? 4.477 -7.086 0.677 1.00 0.00 189 ILE A O 9
ATOM 15544 N N . THR A 1 65 ? 4.268 -4.979 -0.042 1.00 0.00 190 THR A N 9
ATOM 15545 C CA . THR A 1 65 ? 3.481 -4.550 1.106 1.00 0.00 190 THR A CA 9
ATOM 15546 C C . THR A 1 65 ? 2.142 -5.300 1.176 1.00 0.00 190 THR A C 9
ATOM 15547 O O . THR A 1 65 ? 1.691 -5.642 2.278 1.00 0.00 190 THR A O 9
ATOM 15558 N N . VAL A 1 66 ? 1.484 -5.565 0.038 1.00 0.00 191 VAL A N 9
ATOM 15559 C CA . VAL A 1 66 ? 0.270 -6.358 0.055 1.00 0.00 191 VAL A CA 9
ATOM 15560 C C . VAL A 1 66 ? 0.567 -7.825 0.377 1.00 0.00 191 VAL A C 9
ATOM 15561 O O . VAL A 1 66 ? -0.214 -8.462 1.082 1.00 0.00 191 VAL A O 9
ATOM 15574 N N . THR A 1 67 ? 1.682 -8.362 -0.121 1.00 0.00 192 THR A N 9
ATOM 15575 C CA . THR A 1 67 ? 2.140 -9.706 0.169 1.00 0.00 192 THR A CA 9
ATOM 15576 C C . THR A 1 67 ? 2.399 -9.841 1.681 1.00 0.00 192 THR A C 9
ATOM 15577 O O . THR A 1 67 ? 1.919 -10.791 2.297 1.00 0.00 192 THR A O 9
ATOM 15588 N N . GLU A 1 68 ? 3.056 -8.857 2.298 1.00 0.00 193 GLU A N 9
ATOM 15589 C CA . GLU A 1 68 ? 3.355 -8.815 3.721 1.00 0.00 193 GLU A CA 9
ATOM 15590 C C . GLU A 1 68 ? 2.079 -8.886 4.560 1.00 0.00 193 GLU A C 9
ATOM 15591 O O . GLU A 1 68 ? 2.002 -9.697 5.477 1.00 0.00 193 GLU A O 9
ATOM 15603 N N . TYR A 1 69 ? 1.050 -8.097 4.236 1.00 0.00 194 TYR A N 9
ATOM 15604 C CA . TYR A 1 69 ? -0.231 -8.155 4.949 1.00 0.00 194 TYR A CA 9
ATOM 15605 C C . TYR A 1 69 ? -1.094 -9.342 4.509 1.00 0.00 194 TYR A C 9
ATOM 15606 O O . TYR A 1 69 ? -2.131 -9.586 5.130 1.00 0.00 194 TYR A O 9
ATOM 15624 N N . SER A 1 70 ? -0.689 -10.081 3.475 1.00 0.00 195 SER A N 9
ATOM 15625 C CA . SER A 1 70 ? -1.466 -11.072 2.759 1.00 0.00 195 SER A CA 9
ATOM 15626 C C . SER A 1 70 ? -2.876 -10.556 2.444 1.00 0.00 195 SER A C 9
ATOM 15627 O O . SER A 1 70 ? -3.877 -11.089 2.931 1.00 0.00 195 SER A O 9
ATOM 15635 N N . ILE A 1 71 ? -2.951 -9.532 1.600 1.00 0.00 196 ILE A N 9
ATOM 15636 C CA . ILE A 1 71 ? -4.171 -8.857 1.148 1.00 0.00 196 ILE A CA 9
ATOM 15637 C C . ILE A 1 71 ? -4.207 -8.897 -0.385 1.00 0.00 196 ILE A C 9
ATOM 15638 O O . ILE A 1 71 ? -3.169 -9.044 -1.037 1.00 0.00 196 ILE A O 9
ATOM 15654 N N . GLY A 1 72 ? -5.394 -8.726 -0.966 1.00 0.00 197 GLY A N 9
ATOM 15655 C CA . GLY A 1 72 ? -5.608 -8.561 -2.397 1.00 0.00 197 GLY A CA 9
ATOM 15656 C C . GLY A 1 72 ? -4.956 -9.666 -3.239 1.00 0.00 197 GLY A C 9
ATOM 15657 O O . GLY A 1 72 ? -4.910 -10.823 -2.808 1.00 0.00 197 GLY A O 9
ATOM 15661 N N . PRO A 1 73 ? -4.472 -9.358 -4.455 1.00 0.00 198 PRO A N 9
ATOM 15662 C CA . PRO A 1 73 ? -3.879 -10.323 -5.383 1.00 0.00 198 PRO A CA 9
ATOM 15663 C C . PRO A 1 73 ? -2.454 -10.721 -4.951 1.00 0.00 198 PRO A C 9
ATOM 15664 O O . PRO A 1 73 ? -1.554 -10.792 -5.787 1.00 0.00 198 PRO A O 9
ATOM 15675 N N . ALA A 1 74 ? -2.194 -10.889 -3.651 1.00 0.00 199 ALA A N 9
ATOM 15676 C CA . ALA A 1 74 ? -0.842 -11.025 -3.122 1.00 0.00 199 ALA A CA 9
ATOM 15677 C C . ALA A 1 74 ? -0.722 -11.918 -1.887 1.00 0.00 199 ALA A C 9
ATOM 15678 O O . ALA A 1 74 ? 0.397 -12.239 -1.485 1.00 0.00 199 ALA A O 9
ATOM 15685 N N . ALA A 1 75 ? -1.848 -12.322 -1.286 1.00 0.00 200 ALA A N 9
ATOM 15686 C CA . ALA A 1 75 ? -1.873 -13.347 -0.252 1.00 0.00 200 ALA A CA 9
ATOM 15687 C C . ALA A 1 75 ? -1.477 -14.679 -0.878 1.00 0.00 200 ALA A C 9
ATOM 15688 O O . ALA A 1 75 ? -0.382 -15.192 -0.649 1.00 0.00 200 ALA A O 9
ATOM 15695 N N . LYS A 1 76 ? -2.370 -15.225 -1.705 1.00 0.00 201 LYS A N 9
ATOM 15696 C CA . LYS A 1 76 ? -2.081 -16.382 -2.529 1.00 0.00 201 LYS A CA 9
ATOM 15697 C C . LYS A 1 76 ? -1.392 -15.882 -3.794 1.00 0.00 201 LYS A C 9
ATOM 15698 O O . LYS A 1 76 ? -2.058 -15.413 -4.712 1.00 0.00 201 LYS A O 9
ATOM 15717 N N . LYS A 1 77 ? -0.061 -15.948 -3.801 1.00 0.00 202 LYS A N 9
ATOM 15718 C CA . LYS A 1 77 ? 0.911 -15.492 -4.787 1.00 0.00 202 LYS A CA 9
ATOM 15719 C C . LYS A 1 77 ? 0.412 -14.323 -5.625 1.00 0.00 202 LYS A C 9
ATOM 15720 O O . LYS A 1 77 ? 0.650 -13.184 -5.242 1.00 0.00 202 LYS A O 9
ATOM 15739 N N . ASN A 1 78 ? -0.212 -14.584 -6.774 1.00 0.00 203 ASN A N 9
ATOM 15740 C CA . ASN A 1 78 ? -0.814 -13.555 -7.615 1.00 0.00 203 ASN A CA 9
ATOM 15741 C C . ASN A 1 78 ? -2.194 -14.013 -8.095 1.00 0.00 203 ASN A C 9
ATOM 15742 O O . ASN A 1 78 ? -2.708 -13.530 -9.097 1.00 0.00 203 ASN A O 9
ATOM 15753 N N . THR A 1 79 ? -2.799 -14.993 -7.432 1.00 0.00 204 THR A N 9
ATOM 15754 C CA . THR A 1 79 ? -3.876 -15.799 -7.980 1.00 0.00 204 THR A CA 9
ATOM 15755 C C . THR A 1 79 ? -5.112 -15.632 -7.101 1.00 0.00 204 THR A C 9
ATOM 15756 O O . THR A 1 79 ? -5.155 -16.100 -5.964 1.00 0.00 204 THR A O 9
ATOM 15767 N N . SER A 1 80 ? -6.092 -14.871 -7.582 1.00 0.00 205 SER A N 9
ATOM 15768 C CA . SER A 1 80 ? -7.404 -14.682 -6.977 1.00 0.00 205 SER A CA 9
ATOM 15769 C C . SER A 1 80 ? -8.308 -14.075 -8.042 1.00 0.00 205 SER A C 9
ATOM 15770 O O . SER A 1 80 ? -9.302 -14.698 -8.405 1.00 0.00 205 SER A O 9
ATOM 15778 N N . GLU A 1 81 ? -7.928 -12.894 -8.549 1.00 0.00 206 GLU A N 9
ATOM 15779 C CA . GLU A 1 81 ? -8.590 -12.078 -9.567 1.00 0.00 206 GLU A CA 9
ATOM 15780 C C . GLU A 1 81 ? -9.965 -11.594 -9.087 1.00 0.00 206 GLU A C 9
ATOM 15781 O O . GLU A 1 81 ? -10.168 -10.388 -8.920 1.00 0.00 206 GLU A O 9
ATOM 15793 N N . ALA A 1 82 ? -10.892 -12.503 -8.805 1.00 0.00 207 ALA A N 9
ATOM 15794 C CA . ALA A 1 82 ? -12.131 -12.253 -8.093 1.00 0.00 207 ALA A CA 9
ATOM 15795 C C . ALA A 1 82 ? -12.389 -13.458 -7.204 1.00 0.00 207 ALA A C 9
ATOM 15796 O O . ALA A 1 82 ? -12.720 -14.528 -7.716 1.00 0.00 207 ALA A O 9
ATOM 15803 N N . VAL A 1 83 ? -12.203 -13.318 -5.895 1.00 0.00 208 VAL A N 9
ATOM 15804 C CA . VAL A 1 83 ? -12.544 -14.359 -4.936 1.00 0.00 208 VAL A CA 9
ATOM 15805 C C . VAL A 1 83 ? -13.584 -13.805 -3.965 1.00 0.00 208 VAL A C 9
ATOM 15806 O O . VAL A 1 83 ? -13.370 -12.778 -3.313 1.00 0.00 208 VAL A O 9
ATOM 15819 N N . ALA A 1 84 ? -14.732 -14.475 -3.892 1.00 0.00 209 ALA A N 9
ATOM 15820 C CA . ALA A 1 84 ? -15.772 -14.148 -2.941 1.00 0.00 209 ALA A CA 9
ATOM 15821 C C . ALA A 1 84 ? -15.447 -14.711 -1.552 1.00 0.00 209 ALA A C 9
ATOM 15822 O O . ALA A 1 84 ? -14.442 -15.397 -1.349 1.00 0.00 209 ALA A O 9
ATOM 15829 N N . ALA A 1 85 ? -16.339 -14.386 -0.616 1.00 0.00 210 ALA A N 9
ATOM 15830 C CA . ALA A 1 85 ? -16.466 -14.750 0.800 1.00 0.00 210 ALA A CA 9
ATOM 15831 C C . ALA A 1 85 ? -17.333 -13.685 1.458 1.00 0.00 210 ALA A C 9
ATOM 15832 O O . ALA A 1 85 ? -18.312 -13.977 2.141 1.00 0.00 210 ALA A O 9
ATOM 15839 N N . ALA A 1 86 ? -16.966 -12.431 1.208 1.00 0.00 211 ALA A N 9
ATOM 15840 C CA . ALA A 1 86 ? -17.469 -11.269 1.903 1.00 0.00 211 ALA A CA 9
ATOM 15841 C C . ALA A 1 86 ? -17.824 -10.180 0.896 1.00 0.00 211 ALA A C 9
ATOM 15842 O O . ALA A 1 86 ? -17.461 -9.030 1.102 1.00 0.00 211 ALA A O 9
ATOM 15849 N N . ASN A 1 87 ? -18.552 -10.533 -0.170 1.00 0.00 212 ASN A N 9
ATOM 15850 C CA . ASN A 1 87 ? -18.961 -9.684 -1.274 1.00 0.00 212 ASN A CA 9
ATOM 15851 C C . ASN A 1 87 ? -17.806 -9.258 -2.167 1.00 0.00 212 ASN A C 9
ATOM 15852 O O . ASN A 1 87 ? -17.027 -8.393 -1.791 1.00 0.00 212 ASN A O 9
ATOM 15863 N N . GLN A 1 88 ? -17.731 -9.778 -3.395 1.00 0.00 213 GLN A N 9
ATOM 15864 C CA . GLN A 1 88 ? -16.668 -9.377 -4.315 1.00 0.00 213 GLN A CA 9
ATOM 15865 C C . GLN A 1 88 ? -16.580 -7.860 -4.538 1.00 0.00 213 GLN A C 9
ATOM 15866 O O . GLN A 1 88 ? -15.505 -7.381 -4.878 1.00 0.00 213 GLN A O 9
ATOM 15880 N N . THR A 1 89 ? -17.669 -7.101 -4.403 1.00 0.00 214 THR A N 9
ATOM 15881 C CA . THR A 1 89 ? -17.623 -5.645 -4.522 1.00 0.00 214 THR A CA 9
ATOM 15882 C C . THR A 1 89 ? -17.014 -4.984 -3.281 1.00 0.00 214 THR A C 9
ATOM 15883 O O . THR A 1 89 ? -16.296 -3.995 -3.400 1.00 0.00 214 THR A O 9
ATOM 15894 N N . GLU A 1 90 ? -17.305 -5.525 -2.098 1.00 0.00 215 GLU A N 9
ATOM 15895 C CA . GLU A 1 90 ? -16.801 -4.998 -0.834 1.00 0.00 215 GLU A CA 9
ATOM 15896 C C . GLU A 1 90 ? -15.305 -5.261 -0.753 1.00 0.00 215 GLU A C 9
ATOM 15897 O O . GLU A 1 90 ? -14.532 -4.333 -0.521 1.00 0.00 215 GLU A O 9
ATOM 15909 N N . VAL A 1 91 ? -14.889 -6.507 -0.998 1.00 0.00 216 VAL A N 9
ATOM 15910 C CA . VAL A 1 91 ? -13.475 -6.855 -0.997 1.00 0.00 216 VAL A CA 9
ATOM 15911 C C . VAL A 1 91 ? -12.779 -6.097 -2.112 1.00 0.00 216 VAL A C 9
ATOM 15912 O O . VAL A 1 91 ? -11.624 -5.746 -1.931 1.00 0.00 216 VAL A O 9
ATOM 15925 N N . GLU A 1 92 ? -13.450 -5.875 -3.253 1.00 0.00 217 GLU A N 9
ATOM 15926 C CA . GLU A 1 92 ? -12.927 -5.054 -4.349 1.00 0.00 217 GLU A CA 9
ATOM 15927 C C . GLU A 1 92 ? -12.678 -3.629 -3.873 1.00 0.00 217 GLU A C 9
ATOM 15928 O O . GLU A 1 92 ? -11.620 -3.077 -4.171 1.00 0.00 217 GLU A O 9
ATOM 15940 N N . MET A 1 93 ? -13.622 -2.977 -3.199 1.00 0.00 218 MET A N 9
ATOM 15941 C CA . MET A 1 93 ? -13.459 -1.615 -2.818 1.00 0.00 218 MET A CA 9
ATOM 15942 C C . MET A 1 93 ? -12.406 -1.545 -1.716 1.00 0.00 218 MET A C 9
ATOM 15943 O O . MET A 1 93 ? -11.496 -0.731 -1.817 1.00 0.00 218 MET A O 9
ATOM 15957 N N . GLU A 1 94 ? -12.449 -2.424 -0.718 1.00 0.00 219 GLU A N 9
ATOM 15958 C CA . GLU A 1 94 ? -11.397 -2.514 0.288 1.00 0.00 219 GLU A CA 9
ATOM 15959 C C . GLU A 1 94 ? -10.048 -2.792 -0.391 1.00 0.00 219 GLU A C 9
ATOM 15960 O O . GLU A 1 94 ? -9.018 -2.263 0.025 1.00 0.00 219 GLU A O 9
ATOM 15972 N N . ASN A 1 95 ? -10.045 -3.559 -1.487 1.00 0.00 220 ASN A N 9
ATOM 15973 C CA . ASN A 1 95 ? -8.859 -3.817 -2.290 1.00 0.00 220 ASN A CA 9
ATOM 15974 C C . ASN A 1 95 ? -8.371 -2.513 -2.871 1.00 0.00 220 ASN A C 9
ATOM 15975 O O . ASN A 1 95 ? -7.227 -2.137 -2.670 1.00 0.00 220 ASN A O 9
ATOM 15986 N N . LYS A 1 96 ? -9.228 -1.778 -3.569 1.00 0.00 221 LYS A N 9
ATOM 15987 C CA . LYS A 1 96 ? -8.839 -0.543 -4.232 1.00 0.00 221 LYS A CA 9
ATOM 15988 C C . LYS A 1 96 ? -8.398 0.490 -3.229 1.00 0.00 221 LYS A C 9
ATOM 15989 O O . LYS A 1 96 ? -7.461 1.226 -3.516 1.00 0.00 221 LYS A O 9
ATOM 16008 N N . VAL A 1 97 ? -9.018 0.516 -2.061 1.00 0.00 222 VAL A N 9
ATOM 16009 C CA . VAL A 1 97 ? -8.599 1.380 -0.996 1.00 0.00 222 VAL A CA 9
ATOM 16010 C C . VAL A 1 97 ? -7.196 0.976 -0.553 1.00 0.00 222 VAL A C 9
ATOM 16011 O O . VAL A 1 97 ? -6.296 1.804 -0.626 1.00 0.00 222 VAL A O 9
ATOM 16024 N N . VAL A 1 98 ? -6.949 -0.283 -0.177 1.00 0.00 223 VAL A N 9
ATOM 16025 C CA . VAL A 1 98 ? -5.670 -0.638 0.425 1.00 0.00 223 VAL A CA 9
ATOM 16026 C C . VAL A 1 98 ? -4.550 -0.620 -0.620 1.00 0.00 223 VAL A C 9
ATOM 16027 O O . VAL A 1 98 ? -3.457 -0.127 -0.360 1.00 0.00 223 VAL A O 9
ATOM 16040 N N . THR A 1 99 ? -4.817 -1.088 -1.836 1.00 0.00 224 THR A N 9
ATOM 16041 C CA . THR A 1 99 ? -3.879 -1.035 -2.948 1.00 0.00 224 THR A CA 9
ATOM 16042 C C . THR A 1 99 ? -3.457 0.422 -3.166 1.00 0.00 224 THR A C 9
ATOM 16043 O O . THR A 1 99 ? -2.262 0.710 -3.227 1.00 0.00 224 THR A O 9
ATOM 16054 N N . LYS A 1 100 ? -4.418 1.356 -3.215 1.00 0.00 225 LYS A N 9
ATOM 16055 C CA . LYS A 1 100 ? -4.128 2.775 -3.340 1.00 0.00 225 LYS A CA 9
ATOM 16056 C C . LYS A 1 100 ? -3.501 3.353 -2.078 1.00 0.00 225 LYS A C 9
ATOM 16057 O O . LYS A 1 100 ? -2.668 4.222 -2.251 1.00 0.00 225 LYS A O 9
ATOM 16076 N N . VAL A 1 101 ? -3.818 2.928 -0.849 1.00 0.00 226 VAL A N 9
ATOM 16077 C CA . VAL A 1 101 ? -3.159 3.468 0.346 1.00 0.00 226 VAL A CA 9
ATOM 16078 C C . VAL A 1 101 ? -1.674 3.133 0.259 1.00 0.00 226 VAL A C 9
ATOM 16079 O O . VAL A 1 101 ? -0.829 3.997 0.468 1.00 0.00 226 VAL A O 9
ATOM 16092 N N . ILE A 1 102 ? -1.352 1.893 -0.109 1.00 0.00 227 ILE A N 9
ATOM 16093 C CA . ILE A 1 102 ? -0.003 1.390 -0.191 1.00 0.00 227 ILE A CA 9
ATOM 16094 C C . ILE A 1 102 ? 0.691 2.126 -1.341 1.00 0.00 227 ILE A C 9
ATOM 16095 O O . ILE A 1 102 ? 1.765 2.689 -1.127 1.00 0.00 227 ILE A O 9
ATOM 16111 N N . ARG A 1 103 ? 0.060 2.212 -2.522 1.00 0.00 228 ARG A N 9
ATOM 16112 C CA . ARG A 1 103 ? 0.618 2.986 -3.623 1.00 0.00 228 ARG A CA 9
ATOM 16113 C C . ARG A 1 103 ? 0.870 4.430 -3.212 1.00 0.00 228 ARG A C 9
ATOM 16114 O O . ARG A 1 103 ? 1.991 4.896 -3.393 1.00 0.00 228 ARG A O 9
ATOM 16135 N N . GLU A 1 104 ? -0.110 5.124 -2.631 1.00 0.00 229 GLU A N 9
ATOM 16136 C CA . GLU A 1 104 ? 0.040 6.510 -2.213 1.00 0.00 229 GLU A CA 9
ATOM 16137 C C . GLU A 1 104 ? 1.222 6.623 -1.266 1.00 0.00 229 GLU A C 9
ATOM 16138 O O . GLU A 1 104 ? 2.083 7.450 -1.520 1.00 0.00 229 GLU A O 9
ATOM 16150 N N . MET A 1 105 ? 1.320 5.791 -0.225 1.00 0.00 230 MET A N 9
ATOM 16151 C CA . MET A 1 105 ? 2.449 5.858 0.691 1.00 0.00 230 MET A CA 9
ATOM 16152 C C . MET A 1 105 ? 3.774 5.612 -0.016 1.00 0.00 230 MET A C 9
ATOM 16153 O O . MET A 1 105 ? 4.720 6.335 0.271 1.00 0.00 230 MET A O 9
ATOM 16167 N N . CYS A 1 106 ? 3.888 4.650 -0.935 1.00 0.00 231 CYS A N 9
ATOM 16168 C CA . CYS A 1 106 ? 5.149 4.457 -1.644 1.00 0.00 231 CYS A CA 9
ATOM 16169 C C . CYS A 1 106 ? 5.471 5.673 -2.530 1.00 0.00 231 CYS A C 9
ATOM 16170 O O . CYS A 1 106 ? 6.642 5.999 -2.706 1.00 0.00 231 CYS A O 9
ATOM 16177 N N . VAL A 1 107 ? 4.474 6.394 -3.052 1.00 0.00 232 VAL A N 9
ATOM 16178 C CA . VAL A 1 107 ? 4.688 7.627 -3.814 1.00 0.00 232 VAL A CA 9
ATOM 16179 C C . VAL A 1 107 ? 5.121 8.731 -2.841 1.00 0.00 232 VAL A C 9
ATOM 16180 O O . VAL A 1 107 ? 6.068 9.463 -3.132 1.00 0.00 232 VAL A O 9
ATOM 16193 N N . GLN A 1 108 ? 4.418 8.861 -1.714 1.00 0.00 233 GLN A N 9
ATOM 16194 C CA . GLN A 1 108 ? 4.553 9.898 -0.702 1.00 0.00 233 GLN A CA 9
ATOM 16195 C C . GLN A 1 108 ? 5.870 9.759 0.056 1.00 0.00 233 GLN A C 9
ATOM 16196 O O . GLN A 1 108 ? 6.473 10.764 0.429 1.00 0.00 233 GLN A O 9
ATOM 16210 N N . GLN A 1 109 ? 6.354 8.537 0.262 1.00 0.00 234 GLN A N 9
ATOM 16211 C CA . GLN A 1 109 ? 7.645 8.295 0.869 1.00 0.00 234 GLN A CA 9
ATOM 16212 C C . GLN A 1 109 ? 8.728 8.550 -0.179 1.00 0.00 234 GLN A C 9
ATOM 16213 O O . GLN A 1 109 ? 9.682 9.258 0.122 1.00 0.00 234 GLN A O 9
ATOM 16227 N N . TYR A 1 110 ? 8.548 8.081 -1.426 1.00 0.00 235 TYR A N 9
ATOM 16228 C CA . TYR A 1 110 ? 9.547 8.254 -2.477 1.00 0.00 235 TYR A CA 9
ATOM 16229 C C . TYR A 1 110 ? 9.783 9.733 -2.719 1.00 0.00 235 TYR A C 9
ATOM 16230 O O . TYR A 1 110 ? 10.922 10.187 -2.718 1.00 0.00 235 TYR A O 9
ATOM 16248 N N . ARG A 1 111 ? 8.706 10.507 -2.894 1.00 0.00 236 ARG A N 9
ATOM 16249 C CA . ARG A 1 111 ? 8.814 11.931 -3.169 1.00 0.00 236 ARG A CA 9
ATOM 16250 C C . ARG A 1 111 ? 9.561 12.637 -2.035 1.00 0.00 236 ARG A C 9
ATOM 16251 O O . ARG A 1 111 ? 10.292 13.586 -2.307 1.00 0.00 236 ARG A O 9
ATOM 16272 N N . GLU A 1 112 ? 9.399 12.198 -0.783 1.00 0.00 237 GLU A N 9
ATOM 16273 C CA . GLU A 1 112 ? 10.148 12.769 0.325 1.00 0.00 237 GLU A CA 9
ATOM 16274 C C . GLU A 1 112 ? 11.601 12.291 0.347 1.00 0.00 237 GLU A C 9
ATOM 16275 O O . GLU A 1 112 ? 12.485 13.073 0.689 1.00 0.00 237 GLU A O 9
ATOM 16287 N N . TYR A 1 113 ? 11.878 11.042 -0.034 1.00 0.00 238 TYR A N 9
ATOM 16288 C CA . TYR A 1 113 ? 13.225 10.483 -0.075 1.00 0.00 238 TYR A CA 9
ATOM 16289 C C . TYR A 1 113 ? 14.035 11.182 -1.168 1.00 0.00 238 TYR A C 9
ATOM 16290 O O . TYR A 1 113 ? 15.213 11.485 -0.983 1.00 0.00 238 TYR A O 9
ATOM 16308 N N . ARG A 1 114 ? 13.373 11.529 -2.274 1.00 0.00 239 ARG A N 9
ATOM 16309 C CA . ARG A 1 114 ? 13.937 12.313 -3.359 1.00 0.00 239 ARG A CA 9
ATOM 16310 C C . ARG A 1 114 ? 14.460 13.665 -2.896 1.00 0.00 239 ARG A C 9
ATOM 16311 O O . ARG A 1 114 ? 15.267 14.245 -3.620 1.00 0.00 239 ARG A O 9
ATOM 16332 N N . LEU A 1 115 ? 14.018 14.177 -1.749 1.00 0.00 240 LEU A N 9
ATOM 16333 C CA . LEU A 1 115 ? 14.482 15.428 -1.162 1.00 0.00 240 LEU A CA 9
ATOM 16334 C C . LEU A 1 115 ? 15.362 15.184 0.071 1.00 0.00 240 LEU A C 9
ATOM 16335 O O . LEU A 1 115 ? 16.241 15.997 0.355 1.00 0.00 240 LEU A O 9
ATOM 16351 N N . ALA A 1 116 ? 15.120 14.095 0.812 1.00 0.00 241 ALA A N 9
ATOM 16352 C CA . ALA A 1 116 ? 15.808 13.765 2.055 1.00 0.00 241 ALA A CA 9
ATOM 16353 C C . ALA A 1 116 ? 17.313 13.870 1.831 1.00 0.00 241 ALA A C 9
ATOM 16354 O O . ALA A 1 116 ? 17.837 13.334 0.847 1.00 0.00 241 ALA A O 9
ATOM 16361 N N . SER A 1 117 ? 17.982 14.639 2.690 1.00 0.00 242 SER A N 9
ATOM 16362 C CA . SER A 1 117 ? 19.373 14.972 2.477 1.00 0.00 242 SER A CA 9
ATOM 16363 C C . SER A 1 117 ? 20.192 13.737 2.801 1.00 0.00 242 SER A C 9
ATOM 16364 O O . SER A 1 117 ? 20.948 13.266 1.919 1.00 0.00 242 SER A O 9
ATOM 16372 N N . GLY A 1 1 ? 16.609 -12.308 23.247 1.00 0.00 126 GLY A N 10
ATOM 16373 C CA . GLY A 1 1 ? 15.575 -12.278 22.205 1.00 0.00 126 GLY A CA 10
ATOM 16374 C C . GLY A 1 1 ? 15.824 -11.167 21.207 1.00 0.00 126 GLY A C 10
ATOM 16375 O O . GLY A 1 1 ? 16.977 -10.897 20.872 1.00 0.00 126 GLY A O 10
ATOM 16379 N N . SER A 1 2 ? 14.755 -10.512 20.732 1.00 0.00 127 SER A N 10
ATOM 16380 C CA . SER A 1 2 ? 14.723 -9.813 19.445 1.00 0.00 127 SER A CA 10
ATOM 16381 C C . SER A 1 2 ? 14.989 -10.796 18.289 1.00 0.00 127 SER A C 10
ATOM 16382 O O . SER A 1 2 ? 15.034 -12.009 18.500 1.00 0.00 127 SER A O 10
ATOM 16390 N N . VAL A 1 3 ? 15.111 -10.296 17.058 1.00 0.00 128 VAL A N 10
ATOM 16391 C CA . VAL A 1 3 ? 15.553 -11.090 15.919 1.00 0.00 128 VAL A CA 10
ATOM 16392 C C . VAL A 1 3 ? 17.080 -11.243 15.971 1.00 0.00 128 VAL A C 10
ATOM 16393 O O . VAL A 1 3 ? 17.757 -10.695 16.850 1.00 0.00 128 VAL A O 10
ATOM 16406 N N . VAL A 1 4 ? 17.648 -11.953 14.997 1.00 0.00 129 VAL A N 10
ATOM 16407 C CA . VAL A 1 4 ? 19.076 -12.167 14.846 1.00 0.00 129 VAL A CA 10
ATOM 16408 C C . VAL A 1 4 ? 19.380 -11.668 13.437 1.00 0.00 129 VAL A C 10
ATOM 16409 O O . VAL A 1 4 ? 19.409 -12.450 12.484 1.00 0.00 129 VAL A O 10
ATOM 16422 N N . GLY A 1 5 ? 19.374 -10.342 13.278 1.00 0.00 130 GLY A N 10
ATOM 16423 C CA . GLY A 1 5 ? 19.454 -9.644 12.003 1.00 0.00 130 GLY A CA 10
ATOM 16424 C C . GLY A 1 5 ? 18.155 -9.781 11.213 1.00 0.00 130 GLY A C 10
ATOM 16425 O O . GLY A 1 5 ? 17.357 -8.845 11.115 1.00 0.00 130 GLY A O 10
ATOM 16429 N N . GLY A 1 6 ? 17.929 -10.978 10.677 1.00 0.00 131 GLY A N 10
ATOM 16430 C CA . GLY A 1 6 ? 16.969 -11.265 9.623 1.00 0.00 131 GLY A CA 10
ATOM 16431 C C . GLY A 1 6 ? 17.574 -10.941 8.263 1.00 0.00 131 GLY A C 10
ATOM 16432 O O . GLY A 1 6 ? 18.389 -10.028 8.131 1.00 0.00 131 GLY A O 10
ATOM 16436 N N . LEU A 1 7 ? 17.123 -11.673 7.243 1.00 0.00 132 LEU A N 10
ATOM 16437 C CA . LEU A 1 7 ? 17.519 -11.522 5.838 1.00 0.00 132 LEU A CA 10
ATOM 16438 C C . LEU A 1 7 ? 17.258 -10.121 5.279 1.00 0.00 132 LEU A C 10
ATOM 16439 O O . LEU A 1 7 ? 17.799 -9.746 4.246 1.00 0.00 132 LEU A O 10
ATOM 16455 N N . GLY A 1 8 ? 16.409 -9.364 5.961 1.00 0.00 133 GLY A N 10
ATOM 16456 C CA . GLY A 1 8 ? 16.000 -8.020 5.613 1.00 0.00 133 GLY A CA 10
ATOM 16457 C C . GLY A 1 8 ? 14.532 -7.902 5.964 1.00 0.00 133 GLY A C 10
ATOM 16458 O O . GLY A 1 8 ? 14.156 -7.126 6.842 1.00 0.00 133 GLY A O 10
ATOM 16462 N N . GLY A 1 9 ? 13.715 -8.782 5.384 1.00 0.00 134 GLY A N 10
ATOM 16463 C CA . GLY A 1 9 ? 12.263 -8.719 5.506 1.00 0.00 134 GLY A CA 10
ATOM 16464 C C . GLY A 1 9 ? 11.669 -7.672 4.567 1.00 0.00 134 GLY A C 10
ATOM 16465 O O . GLY A 1 9 ? 10.532 -7.269 4.771 1.00 0.00 134 GLY A O 10
ATOM 16469 N N . TYR A 1 10 ? 12.430 -7.250 3.550 1.00 0.00 135 TYR A N 10
ATOM 16470 C CA . TYR A 1 10 ? 12.296 -6.031 2.763 1.00 0.00 135 TYR A CA 10
ATOM 16471 C C . TYR A 1 10 ? 12.432 -4.780 3.645 1.00 0.00 135 TYR A C 10
ATOM 16472 O O . TYR A 1 10 ? 12.272 -4.819 4.870 1.00 0.00 135 TYR A O 10
ATOM 16490 N N . ALA A 1 11 ? 12.783 -3.652 3.029 1.00 0.00 136 ALA A N 10
ATOM 16491 C CA . ALA A 1 11 ? 13.033 -2.411 3.747 1.00 0.00 136 ALA A CA 10
ATOM 16492 C C . ALA A 1 11 ? 11.690 -1.732 4.023 1.00 0.00 136 ALA A C 10
ATOM 16493 O O . ALA A 1 11 ? 10.849 -1.660 3.133 1.00 0.00 136 ALA A O 10
ATOM 16500 N N . MET A 1 12 ? 11.465 -1.291 5.261 1.00 0.00 137 MET A N 10
ATOM 16501 C CA . MET A 1 12 ? 10.179 -0.865 5.799 1.00 0.00 137 MET A CA 10
ATOM 16502 C C . MET A 1 12 ? 10.235 0.631 6.113 1.00 0.00 137 MET A C 10
ATOM 16503 O O . MET A 1 12 ? 11.141 1.065 6.834 1.00 0.00 137 MET A O 10
ATOM 16517 N N . GLY A 1 13 ? 9.288 1.417 5.600 1.00 0.00 138 GLY A N 10
ATOM 16518 C CA . GLY A 1 13 ? 9.287 2.869 5.710 1.00 0.00 138 GLY A CA 10
ATOM 16519 C C . GLY A 1 13 ? 8.487 3.351 6.917 1.00 0.00 138 GLY A C 10
ATOM 16520 O O . GLY A 1 13 ? 8.027 2.552 7.744 1.00 0.00 138 GLY A O 10
ATOM 16524 N N . ARG A 1 14 ? 8.330 4.674 7.031 1.00 0.00 139 ARG A N 10
ATOM 16525 C CA . ARG A 1 14 ? 7.782 5.276 8.245 1.00 0.00 139 ARG A CA 10
ATOM 16526 C C . ARG A 1 14 ? 6.266 5.203 8.295 1.00 0.00 139 ARG A C 10
ATOM 16527 O O . ARG A 1 14 ? 5.624 5.088 7.254 1.00 0.00 139 ARG A O 10
ATOM 16548 N N . VAL A 1 15 ? 5.685 5.363 9.487 1.00 0.00 140 VAL A N 10
ATOM 16549 C CA . VAL A 1 15 ? 4.249 5.553 9.627 1.00 0.00 140 VAL A CA 10
ATOM 16550 C C . VAL A 1 15 ? 3.876 6.929 9.100 1.00 0.00 140 VAL A C 10
ATOM 16551 O O . VAL A 1 15 ? 4.318 7.953 9.627 1.00 0.00 140 VAL A O 10
ATOM 16564 N N . MET A 1 16 ? 3.003 6.926 8.104 1.00 0.00 141 MET A N 10
ATOM 16565 C CA . MET A 1 16 ? 2.464 8.077 7.416 1.00 0.00 141 MET A CA 10
ATOM 16566 C C . MET A 1 16 ? 0.957 7.871 7.218 1.00 0.00 141 MET A C 10
ATOM 16567 O O . MET A 1 16 ? 0.501 7.319 6.225 1.00 0.00 141 MET A O 10
ATOM 16581 N N . SER A 1 17 ? 0.191 8.289 8.228 1.00 0.00 142 SER A N 10
ATOM 16582 C CA . SER A 1 17 ? -1.252 8.125 8.408 1.00 0.00 142 SER A CA 10
ATOM 16583 C C . SER A 1 17 ? -1.994 9.470 8.304 1.00 0.00 142 SER A C 10
ATOM 16584 O O . SER A 1 17 ? -3.157 9.557 8.682 1.00 0.00 142 SER A O 10
ATOM 16592 N N . GLY A 1 18 ? -1.323 10.540 7.884 1.00 0.00 143 GLY A N 10
ATOM 16593 C CA . GLY A 1 18 ? -1.842 11.902 7.917 1.00 0.00 143 GLY A CA 10
ATOM 16594 C C . GLY A 1 18 ? -1.430 12.565 6.623 1.00 0.00 143 GLY A C 10
ATOM 16595 O O . GLY A 1 18 ? -0.464 13.328 6.596 1.00 0.00 143 GLY A O 10
ATOM 16599 N N . MET A 1 19 ? -2.070 12.154 5.533 1.00 0.00 144 MET A N 10
ATOM 16600 C CA . MET A 1 19 ? -1.573 12.360 4.178 1.00 0.00 144 MET A CA 10
ATOM 16601 C C . MET A 1 19 ? -2.532 13.198 3.322 1.00 0.00 144 MET A C 10
ATOM 16602 O O . MET A 1 19 ? -2.894 14.319 3.688 1.00 0.00 144 MET A O 10
ATOM 16616 N N . ASN A 1 20 ? -2.810 12.681 2.128 1.00 0.00 145 ASN A N 10
ATOM 16617 C CA . ASN A 1 20 ? -3.613 13.214 1.038 1.00 0.00 145 ASN A CA 10
ATOM 16618 C C . ASN A 1 20 ? -5.098 13.039 1.392 1.00 0.00 145 ASN A C 10
ATOM 16619 O O . ASN A 1 20 ? -5.457 13.100 2.566 1.00 0.00 145 ASN A O 10
ATOM 16630 N N . TYR A 1 21 ? -5.937 12.784 0.386 1.00 0.00 146 TYR A N 10
ATOM 16631 C CA . TYR A 1 21 ? -7.213 12.087 0.471 1.00 0.00 146 TYR A CA 10
ATOM 16632 C C . TYR A 1 21 ? -8.080 12.508 1.668 1.00 0.00 146 TYR A C 10
ATOM 16633 O O . TYR A 1 21 ? -8.097 11.898 2.732 1.00 0.00 146 TYR A O 10
ATOM 16651 N N . HIS A 1 22 ? -8.803 13.611 1.497 1.00 0.00 147 HIS A N 10
ATOM 16652 C CA . HIS A 1 22 ? -9.269 14.412 2.620 1.00 0.00 147 HIS A CA 10
ATOM 16653 C C . HIS A 1 22 ? -10.682 14.036 3.113 1.00 0.00 147 HIS A C 10
ATOM 16654 O O . HIS A 1 22 ? -11.266 14.801 3.878 1.00 0.00 147 HIS A O 10
ATOM 16668 N N . PHE A 1 23 ? -11.210 12.880 2.688 1.00 0.00 148 PHE A N 10
ATOM 16669 C CA . PHE A 1 23 ? -12.336 12.120 3.250 1.00 0.00 148 PHE A CA 10
ATOM 16670 C C . PHE A 1 23 ? -13.440 12.962 3.904 1.00 0.00 148 PHE A C 10
ATOM 16671 O O . PHE A 1 23 ? -13.513 13.077 5.129 1.00 0.00 148 PHE A O 10
ATOM 16688 N N . ASP A 1 24 ? -14.322 13.523 3.080 1.00 0.00 149 ASP A N 10
ATOM 16689 C CA . ASP A 1 24 ? -15.357 14.471 3.502 1.00 0.00 149 ASP A CA 10
ATOM 16690 C C . ASP A 1 24 ? -16.676 14.232 2.772 1.00 0.00 149 ASP A C 10
ATOM 16691 O O . ASP A 1 24 ? -17.750 14.286 3.370 1.00 0.00 149 ASP A O 10
ATOM 16700 N N . ARG A 1 25 ? -16.606 13.923 1.475 1.00 0.00 150 ARG A N 10
ATOM 16701 C CA . ARG A 1 25 ? -17.761 13.515 0.677 1.00 0.00 150 ARG A CA 10
ATOM 16702 C C . ARG A 1 25 ? -18.217 12.113 1.071 1.00 0.00 150 ARG A C 10
ATOM 16703 O O . ARG A 1 25 ? -17.389 11.321 1.503 1.00 0.00 150 ARG A O 10
ATOM 16724 N N . PRO A 1 26 ? -19.472 11.739 0.780 1.00 0.00 151 PRO A N 10
ATOM 16725 C CA . PRO A 1 26 ? -20.032 10.424 1.092 1.00 0.00 151 PRO A CA 10
ATOM 16726 C C . PRO A 1 26 ? -19.334 9.275 0.353 1.00 0.00 151 PRO A C 10
ATOM 16727 O O . PRO A 1 26 ? -19.150 8.197 0.910 1.00 0.00 151 PRO A O 10
ATOM 16738 N N . ASP A 1 27 ? -18.947 9.480 -0.904 1.00 0.00 152 ASP A N 10
ATOM 16739 C CA . ASP A 1 27 ? -18.193 8.503 -1.697 1.00 0.00 152 ASP A CA 10
ATOM 16740 C C . ASP A 1 27 ? -16.817 8.310 -1.078 1.00 0.00 152 ASP A C 10
ATOM 16741 O O . ASP A 1 27 ? -16.400 7.183 -0.822 1.00 0.00 152 ASP A O 10
ATOM 16750 N N . GLU A 1 28 ? -16.113 9.403 -0.807 1.00 0.00 153 GLU A N 10
ATOM 16751 C CA . GLU A 1 28 ? -14.806 9.376 -0.174 1.00 0.00 153 GLU A CA 10
ATOM 16752 C C . GLU A 1 28 ? -14.883 8.807 1.254 1.00 0.00 153 GLU A C 10
ATOM 16753 O O . GLU A 1 28 ? -13.945 8.143 1.686 1.00 0.00 153 GLU A O 10
ATOM 16765 N N . TYR A 1 29 ? -15.998 8.984 1.971 1.00 0.00 154 TYR A N 10
ATOM 16766 C CA . TYR A 1 29 ? -16.289 8.391 3.277 1.00 0.00 154 TYR A CA 10
ATOM 16767 C C . TYR A 1 29 ? -16.138 6.883 3.212 1.00 0.00 154 TYR A C 10
ATOM 16768 O O . TYR A 1 29 ? -15.728 6.255 4.184 1.00 0.00 154 TYR A O 10
ATOM 16786 N N . ARG A 1 30 ? -16.491 6.261 2.081 1.00 0.00 155 ARG A N 10
ATOM 16787 C CA . ARG A 1 30 ? -16.272 4.831 1.960 1.00 0.00 155 ARG A CA 10
ATOM 16788 C C . ARG A 1 30 ? -14.820 4.459 2.069 1.00 0.00 155 ARG A C 10
ATOM 16789 O O . ARG A 1 30 ? -14.546 3.362 2.520 1.00 0.00 155 ARG A O 10
ATOM 16810 N N . TRP A 1 31 ? -13.905 5.314 1.619 1.00 0.00 156 TRP A N 10
ATOM 16811 C CA . TRP A 1 31 ? -12.496 5.020 1.723 1.00 0.00 156 TRP A CA 10
ATOM 16812 C C . TRP A 1 31 ? -12.178 4.851 3.211 1.00 0.00 156 TRP A C 10
ATOM 16813 O O . TRP A 1 31 ? -11.602 3.838 3.574 1.00 0.00 156 TRP A O 10
ATOM 16834 N N . TRP A 1 32 ? -12.644 5.773 4.064 1.00 0.00 157 TRP A N 10
ATOM 16835 C CA . TRP A 1 32 ? -12.520 5.701 5.523 1.00 0.00 157 TRP A CA 10
ATOM 16836 C C . TRP A 1 32 ? -13.201 4.440 6.074 1.00 0.00 157 TRP A C 10
ATOM 16837 O O . TRP A 1 32 ? -12.582 3.680 6.817 1.00 0.00 157 TRP A O 10
ATOM 16858 N N . SER A 1 33 ? -14.450 4.187 5.689 1.00 0.00 158 SER A N 10
ATOM 16859 C CA . SER A 1 33 ? -15.212 3.031 6.148 1.00 0.00 158 SER A CA 10
ATOM 16860 C C . SER A 1 33 ? -14.443 1.747 5.827 1.00 0.00 158 SER A C 10
ATOM 16861 O O . SER A 1 33 ? -14.232 0.910 6.709 1.00 0.00 158 SER A O 10
ATOM 16869 N N . GLU A 1 34 ? -13.995 1.587 4.586 1.00 0.00 159 GLU A N 10
ATOM 16870 C CA . GLU A 1 34 ? -13.247 0.403 4.162 1.00 0.00 159 GLU A CA 10
ATOM 16871 C C . GLU A 1 34 ? -11.854 0.341 4.832 1.00 0.00 159 GLU A C 10
ATOM 16872 O O . GLU A 1 34 ? -11.374 -0.749 5.153 1.00 0.00 159 GLU A O 10
ATOM 16884 N N . ASN A 1 35 ? -11.224 1.483 5.158 1.00 0.00 160 ASN A N 10
ATOM 16885 C CA . ASN A 1 35 ? -9.984 1.639 5.926 1.00 0.00 160 ASN A CA 10
ATOM 16886 C C . ASN A 1 35 ? -10.085 0.985 7.298 1.00 0.00 160 ASN A C 10
ATOM 16887 O O . ASN A 1 35 ? -9.105 0.395 7.745 1.00 0.00 160 ASN A O 10
ATOM 16898 N N . SER A 1 36 ? -11.263 1.014 7.926 1.00 0.00 161 SER A N 10
ATOM 16899 C CA . SER A 1 36 ? -11.495 0.428 9.239 1.00 0.00 161 SER A CA 10
ATOM 16900 C C . SER A 1 36 ? -11.095 -1.060 9.260 1.00 0.00 161 SER A C 10
ATOM 16901 O O . SER A 1 36 ? -10.744 -1.588 10.319 1.00 0.00 161 SER A O 10
ATOM 16909 N N . ALA A 1 37 ? -11.144 -1.751 8.116 1.00 0.00 162 ALA A N 10
ATOM 16910 C CA . ALA A 1 37 ? -10.682 -3.128 8.024 1.00 0.00 162 ALA A CA 10
ATOM 16911 C C . ALA A 1 37 ? -9.210 -3.254 8.432 1.00 0.00 162 ALA A C 10
ATOM 16912 O O . ALA A 1 37 ? -8.886 -4.235 9.111 1.00 0.00 162 ALA A O 10
ATOM 16919 N N . ARG A 1 38 ? -8.305 -2.349 8.014 1.00 0.00 163 ARG A N 10
ATOM 16920 C CA . ARG A 1 38 ? -6.886 -2.465 8.376 1.00 0.00 163 ARG A CA 10
ATOM 16921 C C . ARG A 1 38 ? -5.966 -1.273 8.119 1.00 0.00 163 ARG A C 10
ATOM 16922 O O . ARG A 1 38 ? -4.956 -1.182 8.819 1.00 0.00 163 ARG A O 10
ATOM 16943 N N . TYR A 1 39 ? -6.240 -0.416 7.132 1.00 0.00 164 TYR A N 10
ATOM 16944 C CA . TYR A 1 39 ? -5.531 0.823 6.805 1.00 0.00 164 TYR A CA 10
ATOM 16945 C C . TYR A 1 39 ? -4.005 0.798 7.018 1.00 0.00 164 TYR A C 10
ATOM 16946 O O . TYR A 1 39 ? -3.480 1.266 8.035 1.00 0.00 164 TYR A O 10
ATOM 16964 N N . PRO A 1 40 ? -3.220 0.251 6.072 1.00 0.00 165 PRO A N 10
ATOM 16965 C CA . PRO A 1 40 ? -1.776 0.390 6.135 1.00 0.00 165 PRO A CA 10
ATOM 16966 C C . PRO A 1 40 ? -1.390 1.865 5.954 1.00 0.00 165 PRO A C 10
ATOM 16967 O O . PRO A 1 40 ? -1.951 2.571 5.128 1.00 0.00 165 PRO A O 10
ATOM 16978 N N . ASN A 1 41 ? -0.382 2.294 6.707 1.00 0.00 166 ASN A N 10
ATOM 16979 C CA . ASN A 1 41 ? 0.213 3.632 6.836 1.00 0.00 166 ASN A CA 10
ATOM 16980 C C . ASN A 1 41 ? 1.704 3.593 6.508 1.00 0.00 166 ASN A C 10
ATOM 16981 O O . ASN A 1 41 ? 2.392 4.587 6.681 1.00 0.00 166 ASN A O 10
ATOM 16992 N N . ARG A 1 42 ? 2.272 2.429 6.192 1.00 0.00 167 ARG A N 10
ATOM 16993 C CA . ARG A 1 42 ? 3.661 2.293 5.766 1.00 0.00 167 ARG A CA 10
ATOM 16994 C C . ARG A 1 42 ? 3.696 1.170 4.758 1.00 0.00 167 ARG A C 10
ATOM 16995 O O . ARG A 1 42 ? 2.714 0.427 4.639 1.00 0.00 167 ARG A O 10
ATOM 17016 N N . VAL A 1 43 ? 4.812 1.048 4.063 1.00 0.00 168 VAL A N 10
ATOM 17017 C CA . VAL A 1 43 ? 5.009 0.103 2.985 1.00 0.00 168 VAL A CA 10
ATOM 17018 C C . VAL A 1 43 ? 6.363 -0.573 3.195 1.00 0.00 168 VAL A C 10
ATOM 17019 O O . VAL A 1 43 ? 7.177 -0.103 4.003 1.00 0.00 168 VAL A O 10
ATOM 17032 N N . TYR A 1 44 ? 6.573 -1.659 2.464 1.00 0.00 169 TYR A N 10
ATOM 17033 C CA . TYR A 1 44 ? 7.809 -2.392 2.308 1.00 0.00 169 TYR A CA 10
ATOM 17034 C C . TYR A 1 44 ? 8.277 -2.187 0.867 1.00 0.00 169 TYR A C 10
ATOM 17035 O O . TYR A 1 44 ? 7.447 -2.098 -0.039 1.00 0.00 169 TYR A O 10
ATOM 17053 N N . TYR A 1 45 ? 9.585 -2.115 0.640 1.00 0.00 170 TYR A N 10
ATOM 17054 C CA . TYR A 1 45 ? 10.170 -1.929 -0.687 1.00 0.00 170 TYR A CA 10
ATOM 17055 C C . TYR A 1 45 ? 11.438 -2.763 -0.851 1.00 0.00 170 TYR A C 10
ATOM 17056 O O . TYR A 1 45 ? 12.103 -3.097 0.137 1.00 0.00 170 TYR A O 10
ATOM 17074 N N . ARG A 1 46 ? 11.813 -3.080 -2.099 1.00 0.00 171 ARG A N 10
ATOM 17075 C CA . ARG A 1 46 ? 13.161 -3.565 -2.364 1.00 0.00 171 ARG A CA 10
ATOM 17076 C C . ARG A 1 46 ? 14.147 -2.417 -2.225 1.00 0.00 171 ARG A C 10
ATOM 17077 O O . ARG A 1 46 ? 13.853 -1.267 -2.559 1.00 0.00 171 ARG A O 10
ATOM 17098 N N . ASP A 1 47 ? 15.363 -2.777 -1.839 1.00 0.00 172 ASP A N 10
ATOM 17099 C CA . ASP A 1 47 ? 16.529 -1.906 -1.848 1.00 0.00 172 ASP A CA 10
ATOM 17100 C C . ASP A 1 47 ? 17.030 -1.797 -3.296 1.00 0.00 172 ASP A C 10
ATOM 17101 O O . ASP A 1 47 ? 17.861 -2.597 -3.733 1.00 0.00 172 ASP A O 10
ATOM 17110 N N . TYR A 1 48 ? 16.424 -0.913 -4.097 1.00 0.00 173 TYR A N 10
ATOM 17111 C CA . TYR A 1 48 ? 16.812 -0.692 -5.495 1.00 0.00 173 TYR A CA 10
ATOM 17112 C C . TYR A 1 48 ? 18.090 0.141 -5.604 1.00 0.00 173 TYR A C 10
ATOM 17113 O O . TYR A 1 48 ? 18.438 0.907 -4.707 1.00 0.00 173 TYR A O 10
ATOM 17131 N N . SER A 1 49 ? 18.747 0.033 -6.759 1.00 0.00 174 SER A N 10
ATOM 17132 C CA . SER A 1 49 ? 20.125 0.449 -6.951 1.00 0.00 174 SER A CA 10
ATOM 17133 C C . SER A 1 49 ? 20.369 1.962 -6.911 1.00 0.00 174 SER A C 10
ATOM 17134 O O . SER A 1 49 ? 21.456 2.345 -6.484 1.00 0.00 174 SER A O 10
ATOM 17142 N N . SER A 1 50 ? 19.416 2.796 -7.362 1.00 0.00 175 SER A N 10
ATOM 17143 C CA . SER A 1 50 ? 19.402 4.271 -7.486 1.00 0.00 175 SER A CA 10
ATOM 17144 C C . SER A 1 50 ? 19.075 4.734 -8.919 1.00 0.00 175 SER A C 10
ATOM 17145 O O . SER A 1 50 ? 18.167 5.551 -9.065 1.00 0.00 175 SER A O 10
ATOM 17153 N N . PRO A 1 51 ? 19.739 4.252 -9.990 1.00 0.00 176 PRO A N 10
ATOM 17154 C CA . PRO A 1 51 ? 19.394 4.613 -11.361 1.00 0.00 176 PRO A CA 10
ATOM 17155 C C . PRO A 1 51 ? 18.160 3.810 -11.799 1.00 0.00 176 PRO A C 10
ATOM 17156 O O . PRO A 1 51 ? 18.230 2.897 -12.629 1.00 0.00 176 PRO A O 10
ATOM 17167 N N . VAL A 1 52 ? 17.019 4.132 -11.200 1.00 0.00 177 VAL A N 10
ATOM 17168 C CA . VAL A 1 52 ? 15.711 3.561 -11.460 1.00 0.00 177 VAL A CA 10
ATOM 17169 C C . VAL A 1 52 ? 14.724 4.744 -11.399 1.00 0.00 177 VAL A C 10
ATOM 17170 O O . VAL A 1 52 ? 15.031 5.752 -10.751 1.00 0.00 177 VAL A O 10
ATOM 17183 N N . PRO A 1 53 ? 13.582 4.704 -12.095 1.00 0.00 178 PRO A N 10
ATOM 17184 C CA . PRO A 1 53 ? 12.527 5.690 -11.918 1.00 0.00 178 PRO A CA 10
ATOM 17185 C C . PRO A 1 53 ? 11.606 5.241 -10.780 1.00 0.00 178 PRO A C 10
ATOM 17186 O O . PRO A 1 53 ? 11.491 4.042 -10.496 1.00 0.00 178 PRO A O 10
ATOM 17197 N N . GLN A 1 54 ? 10.852 6.180 -10.190 1.00 0.00 179 GLN A N 10
ATOM 17198 C CA . GLN A 1 54 ? 9.846 5.815 -9.196 1.00 0.00 179 GLN A CA 10
ATOM 17199 C C . GLN A 1 54 ? 8.819 4.855 -9.796 1.00 0.00 179 GLN A C 10
ATOM 17200 O O . GLN A 1 54 ? 8.153 4.158 -9.046 1.00 0.00 179 GLN A O 10
ATOM 17214 N N . ASP A 1 55 ? 8.608 4.828 -11.115 1.00 0.00 180 ASP A N 10
ATOM 17215 C CA . ASP A 1 55 ? 7.574 3.979 -11.710 1.00 0.00 180 ASP A CA 10
ATOM 17216 C C . ASP A 1 55 ? 7.850 2.497 -11.466 1.00 0.00 180 ASP A C 10
ATOM 17217 O O . ASP A 1 55 ? 6.900 1.729 -11.304 1.00 0.00 180 ASP A O 10
ATOM 17226 N N . VAL A 1 56 ? 9.125 2.103 -11.438 1.00 0.00 181 VAL A N 10
ATOM 17227 C CA . VAL A 1 56 ? 9.541 0.753 -11.077 1.00 0.00 181 VAL A CA 10
ATOM 17228 C C . VAL A 1 56 ? 9.427 0.595 -9.558 1.00 0.00 181 VAL A C 10
ATOM 17229 O O . VAL A 1 56 ? 8.750 -0.325 -9.094 1.00 0.00 181 VAL A O 10
ATOM 17242 N N . PHE A 1 57 ? 10.040 1.507 -8.790 1.00 0.00 182 PHE A N 10
ATOM 17243 C CA . PHE A 1 57 ? 10.131 1.394 -7.337 1.00 0.00 182 PHE A CA 10
ATOM 17244 C C . PHE A 1 57 ? 8.740 1.333 -6.716 1.00 0.00 182 PHE A C 10
ATOM 17245 O O . PHE A 1 57 ? 8.464 0.432 -5.940 1.00 0.00 182 PHE A O 10
ATOM 17262 N N . VAL A 1 58 ? 7.858 2.279 -7.042 1.00 0.00 183 VAL A N 10
ATOM 17263 C CA . VAL A 1 58 ? 6.538 2.391 -6.439 1.00 0.00 183 VAL A CA 10
ATOM 17264 C C . VAL A 1 58 ? 5.732 1.129 -6.731 1.00 0.00 183 VAL A C 10
ATOM 17265 O O . VAL A 1 58 ? 5.032 0.650 -5.843 1.00 0.00 183 VAL A O 10
ATOM 17278 N N . ALA A 1 59 ? 5.824 0.588 -7.948 1.00 0.00 184 ALA A N 10
ATOM 17279 C CA . ALA A 1 59 ? 5.083 -0.601 -8.318 1.00 0.00 184 ALA A CA 10
ATOM 17280 C C . ALA A 1 59 ? 5.579 -1.811 -7.536 1.00 0.00 184 ALA A C 10
ATOM 17281 O O . ALA A 1 59 ? 4.769 -2.565 -7.015 1.00 0.00 184 ALA A O 10
ATOM 17288 N N . ASP A 1 60 ? 6.896 -1.993 -7.446 1.00 0.00 185 ASP A N 10
ATOM 17289 C CA . ASP A 1 60 ? 7.512 -3.070 -6.674 1.00 0.00 185 ASP A CA 10
ATOM 17290 C C . ASP A 1 60 ? 7.174 -2.954 -5.188 1.00 0.00 185 ASP A C 10
ATOM 17291 O O . ASP A 1 60 ? 6.768 -3.936 -4.571 1.00 0.00 185 ASP A O 10
ATOM 17300 N N . CYS A 1 61 ? 7.303 -1.749 -4.643 1.00 0.00 186 CYS A N 10
ATOM 17301 C CA . CYS A 1 61 ? 7.016 -1.383 -3.270 1.00 0.00 186 CYS A CA 10
ATOM 17302 C C . CYS A 1 61 ? 5.578 -1.793 -2.965 1.00 0.00 186 CYS A C 10
ATOM 17303 O O . CYS A 1 61 ? 5.281 -2.487 -1.987 1.00 0.00 186 CYS A O 10
ATOM 17310 N N . PHE A 1 62 ? 4.667 -1.429 -3.864 1.00 0.00 187 PHE A N 10
ATOM 17311 C CA . PHE A 1 62 ? 3.298 -1.878 -3.811 1.00 0.00 187 PHE A CA 10
ATOM 17312 C C . PHE A 1 62 ? 3.183 -3.383 -3.879 1.00 0.00 187 PHE A C 10
ATOM 17313 O O . PHE A 1 62 ? 2.457 -3.938 -3.063 1.00 0.00 187 PHE A O 10
ATOM 17330 N N . ASN A 1 63 ? 3.896 -4.040 -4.799 1.00 0.00 188 ASN A N 10
ATOM 17331 C CA . ASN A 1 63 ? 3.749 -5.462 -5.011 1.00 0.00 188 ASN A CA 10
ATOM 17332 C C . ASN A 1 63 ? 4.101 -6.237 -3.743 1.00 0.00 188 ASN A C 10
ATOM 17333 O O . ASN A 1 63 ? 3.238 -6.972 -3.268 1.00 0.00 188 ASN A O 10
ATOM 17344 N N . ILE A 1 64 ? 5.239 -5.965 -3.107 1.00 0.00 189 ILE A N 10
ATOM 17345 C CA . ILE A 1 64 ? 5.670 -6.670 -1.901 1.00 0.00 189 ILE A CA 10
ATOM 17346 C C . ILE A 1 64 ? 4.757 -6.309 -0.739 1.00 0.00 189 ILE A C 10
ATOM 17347 O O . ILE A 1 64 ? 4.372 -7.202 0.003 1.00 0.00 189 ILE A O 10
ATOM 17363 N N . THR A 1 65 ? 4.389 -5.037 -0.561 1.00 0.00 190 THR A N 10
ATOM 17364 C CA . THR A 1 65 ? 3.558 -4.650 0.571 1.00 0.00 190 THR A CA 10
ATOM 17365 C C . THR A 1 65 ? 2.221 -5.393 0.511 1.00 0.00 190 THR A C 10
ATOM 17366 O O . THR A 1 65 ? 1.715 -5.888 1.516 1.00 0.00 190 THR A O 10
ATOM 17377 N N . VAL A 1 66 ? 1.633 -5.460 -0.680 1.00 0.00 191 VAL A N 10
ATOM 17378 C CA . VAL A 1 66 ? 0.398 -6.170 -0.930 1.00 0.00 191 VAL A CA 10
ATOM 17379 C C . VAL A 1 66 ? 0.592 -7.664 -0.643 1.00 0.00 191 VAL A C 10
ATOM 17380 O O . VAL A 1 66 ? -0.210 -8.280 0.057 1.00 0.00 191 VAL A O 10
ATOM 17393 N N . THR A 1 67 ? 1.665 -8.238 -1.151 1.00 0.00 192 THR A N 10
ATOM 17394 C CA . THR A 1 67 ? 1.986 -9.638 -1.018 1.00 0.00 192 THR A CA 10
ATOM 17395 C C . THR A 1 67 ? 2.257 -10.054 0.437 1.00 0.00 192 THR A C 10
ATOM 17396 O O . THR A 1 67 ? 1.730 -11.080 0.866 1.00 0.00 192 THR A O 10
ATOM 17407 N N . GLU A 1 68 ? 3.009 -9.275 1.220 1.00 0.00 193 GLU A N 10
ATOM 17408 C CA . GLU A 1 68 ? 3.271 -9.571 2.626 1.00 0.00 193 GLU A CA 10
ATOM 17409 C C . GLU A 1 68 ? 1.974 -9.501 3.429 1.00 0.00 193 GLU A C 10
ATOM 17410 O O . GLU A 1 68 ? 1.715 -10.357 4.278 1.00 0.00 193 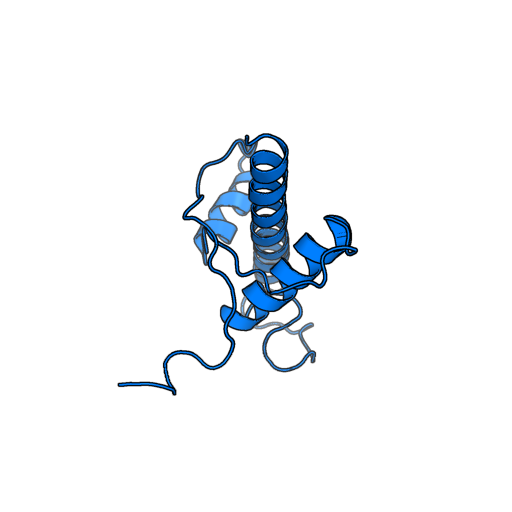GLU A O 10
ATOM 17422 N N . TYR A 1 69 ? 1.100 -8.547 3.109 1.00 0.00 194 TYR A N 10
ATOM 17423 C CA . TYR A 1 69 ? -0.231 -8.486 3.685 1.00 0.00 194 TYR A CA 10
ATOM 17424 C C . TYR A 1 69 ? -1.187 -9.559 3.123 1.00 0.00 194 TYR A C 10
ATOM 17425 O O . TYR A 1 69 ? -2.330 -9.625 3.578 1.00 0.00 194 TYR A O 10
ATOM 17443 N N . SER A 1 70 ? -0.749 -10.406 2.183 1.00 0.00 195 SER A N 10
ATOM 17444 C CA . SER A 1 70 ? -1.545 -11.358 1.410 1.00 0.00 195 SER A CA 10
ATOM 17445 C C . SER A 1 70 ? -2.902 -10.778 0.981 1.00 0.00 195 SER A C 10
ATOM 17446 O O . SER A 1 70 ? -3.966 -11.368 1.209 1.00 0.00 195 SER A O 10
ATOM 17454 N N . ILE A 1 71 ? -2.830 -9.634 0.304 1.00 0.00 196 ILE A N 10
ATOM 17455 C CA . ILE A 1 71 ? -3.924 -8.925 -0.358 1.00 0.00 196 ILE A CA 10
ATOM 17456 C C . ILE A 1 71 ? -3.604 -8.887 -1.866 1.00 0.00 196 ILE A C 10
ATOM 17457 O O . ILE A 1 71 ? -2.507 -9.247 -2.292 1.00 0.00 196 ILE A O 10
ATOM 17473 N N . GLY A 1 72 ? -4.548 -8.439 -2.689 1.00 0.00 197 GLY A N 10
ATOM 17474 C CA . GLY A 1 72 ? -4.324 -8.042 -4.070 1.00 0.00 197 GLY A CA 10
ATOM 17475 C C . GLY A 1 72 ? -4.089 -9.195 -5.060 1.00 0.00 197 GLY A C 10
ATOM 17476 O O . GLY A 1 72 ? -4.192 -10.377 -4.709 1.00 0.00 197 GLY A O 10
ATOM 17480 N N . PRO A 1 73 ? -3.758 -8.855 -6.322 1.00 0.00 198 PRO A N 10
ATOM 17481 C CA . PRO A 1 73 ? -3.407 -9.789 -7.398 1.00 0.00 198 PRO A CA 10
ATOM 17482 C C . PRO A 1 73 ? -1.999 -10.389 -7.205 1.00 0.00 198 PRO A C 10
ATOM 17483 O O . PRO A 1 73 ? -1.306 -10.681 -8.183 1.00 0.00 198 PRO A O 10
ATOM 17494 N N . ALA A 1 74 ? -1.529 -10.498 -5.961 1.00 0.00 199 ALA A N 10
ATOM 17495 C CA . ALA A 1 74 ? -0.214 -11.009 -5.611 1.00 0.00 199 ALA A CA 10
ATOM 17496 C C . ALA A 1 74 ? -0.245 -11.743 -4.254 1.00 0.00 199 ALA A C 10
ATOM 17497 O O . ALA A 1 74 ? 0.798 -11.903 -3.619 1.00 0.00 199 ALA A O 10
ATOM 17504 N N . ALA A 1 75 ? -1.439 -12.160 -3.805 1.00 0.00 200 ALA A N 10
ATOM 17505 C CA . ALA A 1 75 ? -1.645 -13.038 -2.657 1.00 0.00 200 ALA A CA 10
ATOM 17506 C C . ALA A 1 75 ? -1.697 -14.497 -3.112 1.00 0.00 200 ALA A C 10
ATOM 17507 O O . ALA A 1 75 ? -0.686 -15.196 -3.104 1.00 0.00 200 ALA A O 10
ATOM 17514 N N . LYS A 1 76 ? -2.887 -14.987 -3.485 1.00 0.00 201 LYS A N 10
ATOM 17515 C CA . LYS A 1 76 ? -3.099 -16.380 -3.831 1.00 0.00 201 LYS A CA 10
ATOM 17516 C C . LYS A 1 76 ? -3.998 -16.486 -5.057 1.00 0.00 201 LYS A C 10
ATOM 17517 O O . LYS A 1 76 ? -5.092 -15.910 -5.078 1.00 0.00 201 LYS A O 10
ATOM 17536 N N . LYS A 1 77 ? -3.572 -17.272 -6.050 1.00 0.00 202 LYS A N 10
ATOM 17537 C CA . LYS A 1 77 ? -4.398 -17.817 -7.104 1.00 0.00 202 LYS A CA 10
ATOM 17538 C C . LYS A 1 77 ? -5.344 -18.836 -6.490 1.00 0.00 202 LYS A C 10
ATOM 17539 O O . LYS A 1 77 ? -5.318 -19.067 -5.288 1.00 0.00 202 LYS A O 10
ATOM 17558 N N . ASN A 1 78 ? -6.111 -19.496 -7.335 1.00 0.00 203 ASN A N 10
ATOM 17559 C CA . ASN A 1 78 ? -6.900 -20.705 -7.131 1.00 0.00 203 ASN A CA 10
ATOM 17560 C C . ASN A 1 78 ? -8.370 -20.335 -7.228 1.00 0.00 203 ASN A C 10
ATOM 17561 O O . ASN A 1 78 ? -9.179 -21.015 -7.849 1.00 0.00 203 ASN A O 10
ATOM 17572 N N . THR A 1 79 ? -8.667 -19.166 -6.675 1.00 0.00 204 THR A N 10
ATOM 17573 C CA . THR A 1 79 ? -9.901 -18.418 -6.858 1.00 0.00 204 THR A CA 10
ATOM 17574 C C . THR A 1 79 ? -11.110 -19.118 -6.228 1.00 0.00 204 THR A C 10
ATOM 17575 O O . THR A 1 79 ? -12.242 -18.677 -6.432 1.00 0.00 204 THR A O 10
ATOM 17586 N N . SER A 1 80 ? -10.900 -20.149 -5.405 1.00 0.00 205 SER A N 10
ATOM 17587 C CA . SER A 1 80 ? -11.964 -20.826 -4.691 1.00 0.00 205 SER A CA 10
ATOM 17588 C C . SER A 1 80 ? -11.458 -21.183 -3.288 1.00 0.00 205 SER A C 10
ATOM 17589 O O . SER A 1 80 ? -11.413 -22.355 -2.914 1.00 0.00 205 SER A O 10
ATOM 17597 N N . GLU A 1 81 ? -11.037 -20.166 -2.529 1.00 0.00 206 GLU A N 10
ATOM 17598 C CA . GLU A 1 81 ? -10.552 -20.321 -1.162 1.00 0.00 206 GLU A CA 10
ATOM 17599 C C . GLU A 1 81 ? -11.071 -19.161 -0.304 1.00 0.00 206 GLU A C 10
ATOM 17600 O O . GLU A 1 81 ? -12.030 -19.336 0.446 1.00 0.00 206 GLU A O 10
ATOM 17612 N N . ALA A 1 82 ? -10.427 -17.991 -0.344 1.00 0.00 207 ALA A N 10
ATOM 17613 C CA . ALA A 1 82 ? -10.741 -16.880 0.544 1.00 0.00 207 ALA A CA 10
ATOM 17614 C C . ALA A 1 82 ? -10.445 -15.572 -0.181 1.00 0.00 207 ALA A C 10
ATOM 17615 O O . ALA A 1 82 ? -9.467 -14.878 0.119 1.00 0.00 207 ALA A O 10
ATOM 17622 N N . VAL A 1 83 ? -11.291 -15.255 -1.153 1.00 0.00 208 VAL A N 10
ATOM 17623 C CA . VAL A 1 83 ? -11.419 -13.953 -1.793 1.00 0.00 208 VAL A CA 10
ATOM 17624 C C . VAL A 1 83 ? -12.911 -13.738 -2.053 1.00 0.00 208 VAL A C 10
ATOM 17625 O O . VAL A 1 83 ? -13.697 -14.675 -1.867 1.00 0.00 208 VAL A O 10
ATOM 17638 N N . ALA A 1 84 ? -13.319 -12.520 -2.428 1.00 0.00 209 ALA A N 10
ATOM 17639 C CA . ALA A 1 84 ? -14.719 -12.120 -2.595 1.00 0.00 209 ALA A CA 10
ATOM 17640 C C . ALA A 1 84 ? -15.535 -12.114 -1.308 1.00 0.00 209 ALA A C 10
ATOM 17641 O O . ALA A 1 84 ? -16.646 -11.592 -1.360 1.00 0.00 209 ALA A O 10
ATOM 17648 N N . ALA A 1 85 ? -14.951 -12.534 -0.175 1.00 0.00 210 ALA A N 10
ATOM 17649 C CA . ALA A 1 85 ? -15.491 -12.568 1.178 1.00 0.00 210 ALA A CA 10
ATOM 17650 C C . ALA A 1 85 ? -16.960 -12.970 1.173 1.00 0.00 210 ALA A C 10
ATOM 17651 O O . ALA A 1 85 ? -17.278 -14.159 1.282 1.00 0.00 210 ALA A O 10
ATOM 17658 N N . ALA A 1 86 ? -17.821 -11.971 1.027 1.00 0.00 211 ALA A N 10
ATOM 17659 C CA . ALA A 1 86 ? -19.258 -12.064 0.898 1.00 0.00 211 ALA A CA 10
ATOM 17660 C C . ALA A 1 86 ? -19.817 -10.818 0.197 1.00 0.00 211 ALA A C 10
ATOM 17661 O O . ALA A 1 86 ? -20.979 -10.476 0.427 1.00 0.00 211 ALA A O 10
ATOM 17668 N N . ASN A 1 87 ? -19.013 -10.103 -0.601 1.00 0.00 212 ASN A N 10
ATOM 17669 C CA . ASN A 1 87 ? -19.449 -9.152 -1.610 1.00 0.00 212 ASN A CA 10
ATOM 17670 C C . ASN A 1 87 ? -18.248 -8.728 -2.416 1.00 0.00 212 ASN A C 10
ATOM 17671 O O . ASN A 1 87 ? -17.379 -8.027 -1.900 1.00 0.00 212 ASN A O 10
ATOM 17682 N N . GLN A 1 88 ? -18.222 -9.088 -3.691 1.00 0.00 213 GLN A N 10
ATOM 17683 C CA . GLN A 1 88 ? -17.155 -8.658 -4.564 1.00 0.00 213 GLN A CA 10
ATOM 17684 C C . GLN A 1 88 ? -17.042 -7.126 -4.613 1.00 0.00 213 GLN A C 10
ATOM 17685 O O . GLN A 1 88 ? -15.919 -6.646 -4.657 1.00 0.00 213 GLN A O 10
ATOM 17699 N N . THR A 1 89 ? -18.135 -6.351 -4.539 1.00 0.00 214 THR A N 10
ATOM 17700 C CA . THR A 1 89 ? -18.026 -4.885 -4.528 1.00 0.00 214 THR A CA 10
ATOM 17701 C C . THR A 1 89 ? -17.225 -4.404 -3.323 1.00 0.00 214 THR A C 10
ATOM 17702 O O . THR A 1 89 ? -16.434 -3.468 -3.425 1.00 0.00 214 THR A O 10
ATOM 17713 N N . GLU A 1 90 ? -17.479 -5.028 -2.179 1.00 0.00 215 GLU A N 10
ATOM 17714 C CA . GLU A 1 90 ? -16.951 -4.595 -0.898 1.00 0.00 215 GLU A CA 10
ATOM 17715 C C . GLU A 1 90 ? -15.457 -4.879 -0.848 1.00 0.00 215 GLU A C 10
ATOM 17716 O O . GLU A 1 90 ? -14.662 -3.975 -0.588 1.00 0.00 215 GLU A O 10
ATOM 17728 N N . VAL A 1 91 ? -15.061 -6.119 -1.183 1.00 0.00 216 VAL A N 10
ATOM 17729 C CA . VAL A 1 91 ? -13.653 -6.487 -1.204 1.00 0.00 216 VAL A CA 10
ATOM 17730 C C . VAL A 1 91 ? -12.924 -5.693 -2.274 1.00 0.00 216 VAL A C 10
ATOM 17731 O O . VAL A 1 91 ? -11.737 -5.424 -2.124 1.00 0.00 216 VAL A O 10
ATOM 17744 N N . GLU A 1 92 ? -13.597 -5.404 -3.388 1.00 0.00 217 GLU A N 10
ATOM 17745 C CA . GLU A 1 92 ? -13.033 -4.653 -4.501 1.00 0.00 217 GLU A CA 10
ATOM 17746 C C . GLU A 1 92 ? -12.759 -3.236 -4.033 1.00 0.00 217 GLU A C 10
ATOM 17747 O O . GLU A 1 92 ? -11.684 -2.703 -4.287 1.00 0.00 217 GLU A O 10
ATOM 17759 N N . MET A 1 93 ? -13.709 -2.598 -3.364 1.00 0.00 218 MET A N 10
ATOM 17760 C CA . MET A 1 93 ? -13.561 -1.263 -2.935 1.00 0.00 218 MET A CA 10
ATOM 17761 C C . MET A 1 93 ? -12.434 -1.192 -1.905 1.00 0.00 218 MET A C 10
ATOM 17762 O O . MET A 1 93 ? -11.522 -0.381 -2.047 1.00 0.00 218 MET A O 10
ATOM 17776 N N . GLU A 1 94 ? -12.456 -2.065 -0.901 1.00 0.00 219 GLU A N 10
ATOM 17777 C CA . GLU A 1 94 ? -11.393 -2.207 0.083 1.00 0.00 219 GLU A CA 10
ATOM 17778 C C . GLU A 1 94 ? -10.049 -2.459 -0.633 1.00 0.00 219 GLU A C 10
ATOM 17779 O O . GLU A 1 94 ? -9.030 -1.852 -0.301 1.00 0.00 219 GLU A O 10
ATOM 17791 N N . ASN A 1 95 ? -10.050 -3.229 -1.728 1.00 0.00 220 ASN A N 10
ATOM 17792 C CA . ASN A 1 95 ? -8.876 -3.437 -2.566 1.00 0.00 220 ASN A CA 10
ATOM 17793 C C . ASN A 1 95 ? -8.368 -2.140 -3.145 1.00 0.00 220 ASN A C 10
ATOM 17794 O O . ASN A 1 95 ? -7.175 -1.859 -3.109 1.00 0.00 220 ASN A O 10
ATOM 17805 N N . LYS A 1 96 ? -9.244 -1.346 -3.748 1.00 0.00 221 LYS A N 10
ATOM 17806 C CA . LYS A 1 96 ? -8.788 -0.097 -4.323 1.00 0.00 221 LYS A CA 10
ATOM 17807 C C . LYS A 1 96 ? -8.264 0.817 -3.235 1.00 0.00 221 LYS A C 10
ATOM 17808 O O . LYS A 1 96 ? -7.233 1.433 -3.460 1.00 0.00 221 LYS A O 10
ATOM 17827 N N . VAL A 1 97 ? -8.907 0.843 -2.064 1.00 0.00 222 VAL A N 10
ATOM 17828 C CA . VAL A 1 97 ? -8.426 1.599 -0.923 1.00 0.00 222 VAL A CA 10
ATOM 17829 C C . VAL A 1 97 ? -6.984 1.169 -0.645 1.00 0.00 222 VAL A C 10
ATOM 17830 O O . VAL A 1 97 ? -6.088 2.010 -0.685 1.00 0.00 222 VAL A O 10
ATOM 17843 N N . VAL A 1 98 ? -6.730 -0.135 -0.469 1.00 0.00 223 VAL A N 10
ATOM 17844 C CA . VAL A 1 98 ? -5.418 -0.622 -0.075 1.00 0.00 223 VAL A CA 10
ATOM 17845 C C . VAL A 1 98 ? -4.366 -0.417 -1.185 1.00 0.00 223 VAL A C 10
ATOM 17846 O O . VAL A 1 98 ? -3.259 0.045 -0.911 1.00 0.00 223 VAL A O 10
ATOM 17859 N N . THR A 1 99 ? -4.680 -0.727 -2.446 1.00 0.00 224 THR A N 10
ATOM 17860 C CA . THR A 1 99 ? -3.747 -0.579 -3.557 1.00 0.00 224 THR A CA 10
ATOM 17861 C C . THR A 1 99 ? -3.305 0.897 -3.663 1.00 0.00 224 THR A C 10
ATOM 17862 O O . THR A 1 99 ? -2.108 1.177 -3.717 1.00 0.00 224 THR A O 10
ATOM 17873 N N . LYS A 1 100 ? -4.270 1.827 -3.636 1.00 0.00 225 LYS A N 10
ATOM 17874 C CA . LYS A 1 100 ? -4.066 3.270 -3.705 1.00 0.00 225 LYS A CA 10
ATOM 17875 C C . LYS A 1 100 ? -3.229 3.758 -2.536 1.00 0.00 225 LYS A C 10
ATOM 17876 O O . LYS A 1 100 ? -2.268 4.468 -2.819 1.00 0.00 225 LYS A O 10
ATOM 17895 N N . VAL A 1 101 ? -3.536 3.389 -1.276 1.00 0.00 226 VAL A N 10
ATOM 17896 C CA . VAL A 1 101 ? -2.708 3.834 -0.149 1.00 0.00 226 VAL A CA 10
ATOM 17897 C C . VAL A 1 101 ? -1.288 3.396 -0.405 1.00 0.00 226 VAL A C 10
ATOM 17898 O O . VAL A 1 101 ? -0.415 4.245 -0.449 1.00 0.00 226 VAL A O 10
ATOM 17911 N N . ILE A 1 102 ? -1.045 2.108 -0.635 1.00 0.00 227 ILE A N 10
ATOM 17912 C CA . ILE A 1 102 ? 0.286 1.557 -0.685 1.00 0.00 227 ILE A CA 10
ATOM 17913 C C . ILE A 1 102 ? 1.067 2.271 -1.797 1.00 0.00 227 ILE A C 10
ATOM 17914 O O . ILE A 1 102 ? 2.134 2.801 -1.546 1.00 0.00 227 ILE A O 10
ATOM 17930 N N . ARG A 1 103 ? 0.489 2.371 -3.008 1.00 0.00 228 ARG A N 10
ATOM 17931 C CA . ARG A 1 103 ? 1.151 3.053 -4.114 1.00 0.00 228 ARG A CA 10
ATOM 17932 C C . ARG A 1 103 ? 1.441 4.509 -3.808 1.00 0.00 228 ARG A C 10
ATOM 17933 O O . ARG A 1 103 ? 2.599 4.911 -3.927 1.00 0.00 228 ARG A O 10
ATOM 17954 N N . GLU A 1 104 ? 0.439 5.289 -3.438 1.00 0.00 229 GLU A N 10
ATOM 17955 C CA . GLU A 1 104 ? 0.568 6.699 -3.153 1.00 0.00 229 GLU A CA 10
ATOM 17956 C C . GLU A 1 104 ? 1.629 6.869 -2.090 1.00 0.00 229 GLU A C 10
ATOM 17957 O O . GLU A 1 104 ? 2.536 7.649 -2.299 1.00 0.00 229 GLU A O 10
ATOM 17969 N N . MET A 1 105 ? 1.578 6.110 -1.002 1.00 0.00 230 MET A N 10
ATOM 17970 C CA . MET A 1 105 ? 2.526 6.184 0.092 1.00 0.00 230 MET A CA 10
ATOM 17971 C C . MET A 1 105 ? 3.943 5.873 -0.385 1.00 0.00 230 MET A C 10
ATOM 17972 O O . MET A 1 105 ? 4.866 6.541 0.078 1.00 0.00 230 MET A O 10
ATOM 17986 N N . CYS A 1 106 ? 4.150 4.939 -1.326 1.00 0.00 231 CYS A N 10
ATOM 17987 C CA . CYS A 1 106 ? 5.473 4.740 -1.910 1.00 0.00 231 CYS A CA 10
ATOM 17988 C C . CYS A 1 106 ? 5.920 6.015 -2.652 1.00 0.00 231 CYS A C 10
ATOM 17989 O O . CYS A 1 106 ? 7.079 6.404 -2.519 1.00 0.00 231 CYS A O 10
ATOM 17996 N N . VAL A 1 107 ? 5.037 6.695 -3.401 1.00 0.00 232 VAL A N 10
ATOM 17997 C CA . VAL A 1 107 ? 5.351 7.984 -4.043 1.00 0.00 232 VAL A CA 10
ATOM 17998 C C . VAL A 1 107 ? 5.631 9.034 -2.956 1.00 0.00 232 VAL A C 10
ATOM 17999 O O . VAL A 1 107 ? 6.642 9.750 -3.035 1.00 0.00 232 VAL A O 10
ATOM 18012 N N . GLN A 1 108 ? 4.762 9.149 -1.956 1.00 0.00 233 GLN A N 10
ATOM 18013 C CA . GLN A 1 108 ? 4.860 10.091 -0.847 1.00 0.00 233 GLN A CA 10
ATOM 18014 C C . GLN A 1 108 ? 6.171 9.894 -0.080 1.00 0.00 233 GLN A C 10
ATOM 18015 O O . GLN A 1 108 ? 6.644 10.866 0.499 1.00 0.00 233 GLN A O 10
ATOM 18029 N N . GLN A 1 109 ? 6.741 8.679 -0.062 1.00 0.00 234 GLN A N 10
ATOM 18030 C CA . GLN A 1 109 ? 8.077 8.397 0.442 1.00 0.00 234 GLN A CA 10
ATOM 18031 C C . GLN A 1 109 ? 9.146 8.799 -0.558 1.00 0.00 234 GLN A C 10
ATOM 18032 O O . GLN A 1 109 ? 10.052 9.513 -0.168 1.00 0.00 234 GLN A O 10
ATOM 18046 N N . TYR A 1 110 ? 9.051 8.395 -1.821 1.00 0.00 235 TYR A N 10
ATOM 18047 C CA . TYR A 1 110 ? 10.031 8.738 -2.837 1.00 0.00 235 TYR A CA 10
ATOM 18048 C C . TYR A 1 110 ? 10.274 10.245 -2.870 1.00 0.00 235 TYR A C 10
ATOM 18049 O O . TYR A 1 110 ? 11.413 10.702 -2.890 1.00 0.00 235 TYR A O 10
ATOM 18067 N N . ARG A 1 111 ? 9.205 11.041 -2.799 1.00 0.00 236 ARG A N 10
ATOM 18068 C CA . ARG A 1 111 ? 9.305 12.491 -2.873 1.00 0.00 236 ARG A CA 10
ATOM 18069 C C . ARG A 1 111 ? 9.954 13.073 -1.606 1.00 0.00 236 ARG A C 10
ATOM 18070 O O . ARG A 1 111 ? 10.562 14.138 -1.632 1.00 0.00 236 ARG A O 10
ATOM 18091 N N . GLU A 1 112 ? 9.773 12.379 -0.484 1.00 0.00 237 GLU A N 10
ATOM 18092 C CA . GLU A 1 112 ? 10.322 12.665 0.831 1.00 0.00 237 GLU A CA 10
ATOM 18093 C C . GLU A 1 112 ? 11.787 12.282 0.849 1.00 0.00 237 GLU A C 10
ATOM 18094 O O . GLU A 1 112 ? 12.584 13.009 1.425 1.00 0.00 237 GLU A O 10
ATOM 18106 N N . TYR A 1 113 ? 12.172 11.206 0.183 1.00 0.00 238 TYR A N 10
ATOM 18107 C CA . TYR A 1 113 ? 13.531 10.723 0.108 1.00 0.00 238 TYR A CA 10
ATOM 18108 C C . TYR A 1 113 ? 14.375 11.747 -0.654 1.00 0.00 238 TYR A C 10
ATOM 18109 O O . TYR A 1 113 ? 15.490 12.074 -0.231 1.00 0.00 238 TYR A O 10
ATOM 18127 N N . ARG A 1 114 ? 13.824 12.298 -1.738 1.00 0.00 239 ARG A N 10
ATOM 18128 C CA . ARG A 1 114 ? 14.464 13.344 -2.522 1.00 0.00 239 ARG A CA 10
ATOM 18129 C C . ARG A 1 114 ? 14.714 14.598 -1.688 1.00 0.00 239 ARG A C 10
ATOM 18130 O O . ARG A 1 114 ? 15.813 15.144 -1.743 1.00 0.00 239 ARG A O 10
ATOM 18151 N N . LEU A 1 115 ? 13.716 15.063 -0.935 1.00 0.00 240 LEU A N 10
ATOM 18152 C CA . LEU A 1 115 ? 13.817 16.294 -0.153 1.00 0.00 240 LEU A CA 10
ATOM 18153 C C . LEU A 1 115 ? 14.663 16.072 1.104 1.00 0.00 240 LEU A C 10
ATOM 18154 O O . LEU A 1 115 ? 15.619 16.803 1.351 1.00 0.00 240 LEU A O 10
ATOM 18170 N N . ALA A 1 116 ? 14.254 15.075 1.884 1.00 0.00 241 ALA A N 10
ATOM 18171 C CA . ALA A 1 116 ? 14.662 14.677 3.215 1.00 0.00 241 ALA A CA 10
ATOM 18172 C C . ALA A 1 116 ? 14.890 15.870 4.150 1.00 0.00 241 ALA A C 10
ATOM 18173 O O . ALA A 1 116 ? 16.010 16.354 4.310 1.00 0.00 241 ALA A O 10
ATOM 18180 N N . SER A 1 117 ? 13.786 16.250 4.808 1.00 0.00 242 SER A N 10
ATOM 18181 C CA . SER A 1 117 ? 13.628 17.321 5.788 1.00 0.00 242 SER A CA 10
ATOM 18182 C C . SER A 1 117 ? 13.673 18.713 5.179 1.00 0.00 242 SER A C 10
ATOM 18183 O O . SER A 1 117 ? 14.365 18.931 4.148 1.00 0.00 242 SER A O 10
ATOM 18191 N N . GLY A 1 1 ? 16.485 -19.689 18.805 1.00 0.00 126 GLY A N 11
ATOM 18192 C CA . GLY A 1 1 ? 16.816 -20.061 17.422 1.00 0.00 126 GLY A CA 11
ATOM 18193 C C . GLY A 1 1 ? 16.489 -18.923 16.473 1.00 0.00 126 GLY A C 11
ATOM 18194 O O . GLY A 1 1 ? 15.452 -18.273 16.604 1.00 0.00 126 GLY A O 11
ATOM 18198 N N . SER A 1 2 ? 17.373 -18.658 15.513 1.00 0.00 127 SER A N 11
ATOM 18199 C CA . SER A 1 2 ? 17.327 -17.488 14.639 1.00 0.00 127 SER A CA 11
ATOM 18200 C C . SER A 1 2 ? 16.511 -17.729 13.362 1.00 0.00 127 SER A C 11
ATOM 18201 O O . SER A 1 2 ? 16.781 -17.104 12.334 1.00 0.00 127 SER A O 11
ATOM 18209 N N . VAL A 1 3 ? 15.544 -18.652 13.381 1.00 0.00 128 VAL A N 11
ATOM 18210 C CA . VAL A 1 3 ? 14.741 -18.982 12.217 1.00 0.00 128 VAL A CA 11
ATOM 18211 C C . VAL A 1 3 ? 13.322 -19.247 12.706 1.00 0.00 128 VAL A C 11
ATOM 18212 O O . VAL A 1 3 ? 13.098 -20.176 13.484 1.00 0.00 128 VAL A O 11
ATOM 18225 N N . VAL A 1 4 ? 12.396 -18.371 12.328 1.00 0.00 129 VAL A N 11
ATOM 18226 C CA . VAL A 1 4 ? 10.952 -18.505 12.485 1.00 0.00 129 VAL A CA 11
ATOM 18227 C C . VAL A 1 4 ? 10.282 -17.393 11.674 1.00 0.00 129 VAL A C 11
ATOM 18228 O O . VAL A 1 4 ? 9.354 -17.679 10.919 1.00 0.00 129 VAL A O 11
ATOM 18241 N N . GLY A 1 5 ? 10.790 -16.161 11.772 1.00 0.00 130 GLY A N 11
ATOM 18242 C CA . GLY A 1 5 ? 10.138 -14.930 11.340 1.00 0.00 130 GLY A CA 11
ATOM 18243 C C . GLY A 1 5 ? 9.586 -14.990 9.919 1.00 0.00 130 GLY A C 11
ATOM 18244 O O . GLY A 1 5 ? 8.396 -14.747 9.715 1.00 0.00 130 GLY A O 11
ATOM 18248 N N . GLY A 1 6 ? 10.423 -15.313 8.937 1.00 0.00 131 GLY A N 11
ATOM 18249 C CA . GLY A 1 6 ? 10.097 -15.163 7.528 1.00 0.00 131 GLY A CA 11
ATOM 18250 C C . GLY A 1 6 ? 11.369 -15.012 6.727 1.00 0.00 131 GLY A C 11
ATOM 18251 O O . GLY A 1 6 ? 12.425 -15.491 7.146 1.00 0.00 131 GLY A O 11
ATOM 18255 N N . LEU A 1 7 ? 11.251 -14.382 5.562 1.00 0.00 132 LEU A N 11
ATOM 18256 C CA . LEU A 1 7 ? 12.346 -14.178 4.622 1.00 0.00 132 LEU A CA 11
ATOM 18257 C C . LEU A 1 7 ? 13.440 -13.258 5.177 1.00 0.00 132 LEU A C 11
ATOM 18258 O O . LEU A 1 7 ? 14.557 -13.224 4.660 1.00 0.00 132 LEU A O 11
ATOM 18274 N N . GLY A 1 8 ? 13.109 -12.521 6.234 1.00 0.00 133 GLY A N 11
ATOM 18275 C CA . GLY A 1 8 ? 13.970 -11.647 7.009 1.00 0.00 133 GLY A CA 11
ATOM 18276 C C . GLY A 1 8 ? 13.136 -10.474 7.500 1.00 0.00 133 GLY A C 11
ATOM 18277 O O . GLY A 1 8 ? 13.150 -10.153 8.691 1.00 0.00 133 GLY A O 11
ATOM 18281 N N . GLY A 1 9 ? 12.330 -9.919 6.598 1.00 0.00 134 GLY A N 11
ATOM 18282 C CA . GLY A 1 9 ? 11.641 -8.653 6.741 1.00 0.00 134 GLY A CA 11
ATOM 18283 C C . GLY A 1 9 ? 12.258 -7.729 5.707 1.00 0.00 134 GLY A C 11
ATOM 18284 O O . GLY A 1 9 ? 13.467 -7.506 5.740 1.00 0.00 134 GLY A O 11
ATOM 18288 N N . TYR A 1 10 ? 11.474 -7.284 4.727 1.00 0.00 135 TYR A N 11
ATOM 18289 C CA . TYR A 1 10 ? 11.914 -6.247 3.789 1.00 0.00 135 TYR A CA 11
ATOM 18290 C C . TYR A 1 10 ? 12.076 -4.908 4.557 1.00 0.00 135 TYR A C 11
ATOM 18291 O O . TYR A 1 10 ? 11.731 -4.814 5.744 1.00 0.00 135 TYR A O 11
ATOM 18309 N N . ALA A 1 11 ? 12.593 -3.861 3.900 1.00 0.00 136 ALA A N 11
ATOM 18310 C CA . ALA A 1 11 ? 12.740 -2.541 4.511 1.00 0.00 136 ALA A CA 11
ATOM 18311 C C . ALA A 1 11 ? 11.362 -1.914 4.661 1.00 0.00 136 ALA A C 11
ATOM 18312 O O . ALA A 1 11 ? 10.522 -2.092 3.786 1.00 0.00 136 ALA A O 11
ATOM 18319 N N . MET A 1 12 ? 11.127 -1.170 5.740 1.00 0.00 137 MET A N 11
ATOM 18320 C CA . MET A 1 12 ? 9.889 -0.471 6.033 1.00 0.00 137 MET A CA 11
ATOM 18321 C C . MET A 1 12 ? 10.179 1.028 6.016 1.00 0.00 137 MET A C 11
ATOM 18322 O O . MET A 1 12 ? 11.211 1.440 6.548 1.00 0.00 137 MET A O 11
ATOM 18336 N N . GLY A 1 13 ? 9.284 1.830 5.440 1.00 0.00 138 GLY A N 11
ATOM 18337 C CA . GLY A 1 13 ? 9.294 3.278 5.523 1.00 0.00 138 GLY A CA 11
ATOM 18338 C C . GLY A 1 13 ? 8.796 3.782 6.876 1.00 0.00 138 GLY A C 11
ATOM 18339 O O . GLY A 1 13 ? 9.249 3.306 7.920 1.00 0.00 138 GLY A O 11
ATOM 18343 N N . ARG A 1 14 ? 7.947 4.814 6.872 1.00 0.00 139 ARG A N 11
ATOM 18344 C CA . ARG A 1 14 ? 7.548 5.549 8.079 1.00 0.00 139 ARG A CA 11
ATOM 18345 C C . ARG A 1 14 ? 6.065 5.389 8.385 1.00 0.00 139 ARG A C 11
ATOM 18346 O O . ARG A 1 14 ? 5.317 4.903 7.545 1.00 0.00 139 ARG A O 11
ATOM 18367 N N . VAL A 1 15 ? 5.625 5.867 9.548 1.00 0.00 140 VAL A N 11
ATOM 18368 C CA . VAL A 1 15 ? 4.233 6.193 9.819 1.00 0.00 140 VAL A CA 11
ATOM 18369 C C . VAL A 1 15 ? 3.912 7.493 9.098 1.00 0.00 140 VAL A C 11
ATOM 18370 O O . VAL A 1 15 ? 4.507 8.532 9.380 1.00 0.00 140 VAL A O 11
ATOM 18383 N N . MET A 1 16 ? 2.957 7.431 8.173 1.00 0.00 141 MET A N 11
ATOM 18384 C CA . MET A 1 16 ? 2.505 8.597 7.410 1.00 0.00 141 MET A CA 11
ATOM 18385 C C . MET A 1 16 ? 0.990 8.579 7.140 1.00 0.00 141 MET A C 11
ATOM 18386 O O . MET A 1 16 ? 0.539 8.295 6.032 1.00 0.00 141 MET A O 11
ATOM 18400 N N . SER A 1 17 ? 0.183 8.911 8.153 1.00 0.00 142 SER A N 11
ATOM 18401 C CA . SER A 1 17 ? -1.262 9.084 8.002 1.00 0.00 142 SER A CA 11
ATOM 18402 C C . SER A 1 17 ? -1.585 10.387 7.253 1.00 0.00 142 SER A C 11
ATOM 18403 O O . SER A 1 17 ? -0.697 11.225 7.051 1.00 0.00 142 SER A O 11
ATOM 18411 N N . GLY A 1 18 ? -2.866 10.606 6.929 1.00 0.00 143 GLY A N 11
ATOM 18412 C CA . GLY A 1 18 ? -3.449 11.911 6.594 1.00 0.00 143 GLY A CA 11
ATOM 18413 C C . GLY A 1 18 ? -2.688 12.675 5.513 1.00 0.00 143 GLY A C 11
ATOM 18414 O O . GLY A 1 18 ? -2.511 13.886 5.609 1.00 0.00 143 GLY A O 11
ATOM 18418 N N . MET A 1 19 ? -2.184 11.948 4.521 1.00 0.00 144 MET A N 11
ATOM 18419 C CA . MET A 1 19 ? -1.303 12.397 3.446 1.00 0.00 144 MET A CA 11
ATOM 18420 C C . MET A 1 19 ? -1.996 13.213 2.358 1.00 0.00 144 MET A C 11
ATOM 18421 O O . MET A 1 19 ? -1.783 12.979 1.167 1.00 0.00 144 MET A O 11
ATOM 18435 N N . ASN A 1 20 ? -2.802 14.173 2.796 1.00 0.00 145 ASN A N 11
ATOM 18436 C CA . ASN A 1 20 ? -3.850 14.851 2.061 1.00 0.00 145 ASN A CA 11
ATOM 18437 C C . ASN A 1 20 ? -4.930 13.870 1.606 1.00 0.00 145 ASN A C 11
ATOM 18438 O O . ASN A 1 20 ? -4.651 12.935 0.860 1.00 0.00 145 ASN A O 11
ATOM 18449 N N . TYR A 1 21 ? -6.167 14.103 2.039 1.00 0.00 146 TYR A N 11
ATOM 18450 C CA . TYR A 1 21 ? -7.352 13.437 1.517 1.00 0.00 146 TYR A CA 11
ATOM 18451 C C . TYR A 1 21 ? -8.543 14.386 1.661 1.00 0.00 146 TYR A C 11
ATOM 18452 O O . TYR A 1 21 ? -8.544 15.239 2.550 1.00 0.00 146 TYR A O 11
ATOM 18470 N N . HIS A 1 22 ? -9.556 14.233 0.806 1.00 0.00 147 HIS A N 11
ATOM 18471 C CA . HIS A 1 22 ? -10.759 15.055 0.815 1.00 0.00 147 HIS A CA 11
ATOM 18472 C C . HIS A 1 22 ? -11.862 14.371 1.624 1.00 0.00 147 HIS A C 11
ATOM 18473 O O . HIS A 1 22 ? -12.258 14.925 2.649 1.00 0.00 147 HIS A O 11
ATOM 18487 N N . PHE A 1 23 ? -12.315 13.180 1.219 1.00 0.00 148 PHE A N 11
ATOM 18488 C CA . PHE A 1 23 ? -13.261 12.328 1.938 1.00 0.00 148 PHE A CA 11
ATOM 18489 C C . PHE A 1 23 ? -14.640 12.946 2.151 1.00 0.00 148 PHE A C 11
ATOM 18490 O O . PHE A 1 23 ? -14.991 13.362 3.257 1.00 0.00 148 PHE A O 11
ATOM 18507 N N . ASP A 1 24 ? -15.459 12.924 1.096 1.00 0.00 149 ASP A N 11
ATOM 18508 C CA . ASP A 1 24 ? -16.791 13.529 1.130 1.00 0.00 149 ASP A CA 11
ATOM 18509 C C . ASP A 1 24 ? -17.902 12.635 0.576 1.00 0.00 149 ASP A C 11
ATOM 18510 O O . ASP A 1 24 ? -18.953 12.482 1.203 1.00 0.00 149 ASP A O 11
ATOM 18519 N N . ARG A 1 25 ? -17.668 12.007 -0.581 1.00 0.00 150 ARG A N 11
ATOM 18520 C CA . ARG A 1 25 ? -18.645 11.160 -1.276 1.00 0.00 150 ARG A CA 11
ATOM 18521 C C . ARG A 1 25 ? -19.072 9.934 -0.461 1.00 0.00 150 ARG A C 11
ATOM 18522 O O . ARG A 1 25 ? -18.347 9.521 0.441 1.00 0.00 150 ARG A O 11
ATOM 18543 N N . PRO A 1 26 ? -20.141 9.236 -0.877 1.00 0.00 151 PRO A N 11
ATOM 18544 C CA . PRO A 1 26 ? -20.486 7.908 -0.377 1.00 0.00 151 PRO A CA 11
ATOM 18545 C C . PRO A 1 26 ? -19.360 6.922 -0.710 1.00 0.00 151 PRO A C 11
ATOM 18546 O O . PRO A 1 26 ? -18.942 6.134 0.135 1.00 0.00 151 PRO A O 11
ATOM 18557 N N . ASP A 1 27 ? -18.829 7.030 -1.929 1.00 0.00 152 ASP A N 11
ATOM 18558 C CA . ASP A 1 27 ? -17.696 6.290 -2.474 1.00 0.00 152 ASP A CA 11
ATOM 18559 C C . ASP A 1 27 ? -16.474 6.461 -1.567 1.00 0.00 152 ASP A C 11
ATOM 18560 O O . ASP A 1 27 ? -15.709 5.519 -1.361 1.00 0.00 152 ASP A O 11
ATOM 18569 N N . GLU A 1 28 ? -16.258 7.684 -1.080 1.00 0.00 153 GLU A N 11
ATOM 18570 C CA . GLU A 1 28 ? -15.224 8.066 -0.127 1.00 0.00 153 GLU A CA 11
ATOM 18571 C C . GLU A 1 28 ? -15.551 7.611 1.295 1.00 0.00 153 GLU A C 11
ATOM 18572 O O . GLU A 1 28 ? -14.640 7.379 2.075 1.00 0.00 153 GLU A O 11
ATOM 18584 N N . TYR A 1 29 ? -16.825 7.523 1.679 1.00 0.00 154 TYR A N 11
ATOM 18585 C CA . TYR A 1 29 ? -17.234 7.048 2.997 1.00 0.00 154 TYR A CA 11
ATOM 18586 C C . TYR A 1 29 ? -16.700 5.632 3.230 1.00 0.00 154 TYR A C 11
ATOM 18587 O O . TYR A 1 29 ? -16.254 5.305 4.329 1.00 0.00 154 TYR A O 11
ATOM 18605 N N . ARG A 1 30 ? -16.658 4.806 2.177 1.00 0.00 155 ARG A N 11
ATOM 18606 C CA . ARG A 1 30 ? -15.947 3.535 2.246 1.00 0.00 155 ARG A CA 11
ATOM 18607 C C . ARG A 1 30 ? -14.492 3.714 2.636 1.00 0.00 155 ARG A C 11
ATOM 18608 O O . ARG A 1 30 ? -13.986 2.859 3.339 1.00 0.00 155 ARG A O 11
ATOM 18629 N N . TRP A 1 31 ? -13.811 4.763 2.184 1.00 0.00 156 TRP A N 11
ATOM 18630 C CA . TRP A 1 31 ? -12.431 5.000 2.569 1.00 0.00 156 TRP A CA 11
ATOM 18631 C C . TRP A 1 31 ? -12.358 5.041 4.094 1.00 0.00 156 TRP A C 11
ATOM 18632 O O . TRP A 1 31 ? -11.592 4.262 4.638 1.00 0.00 156 TRP A O 11
ATOM 18653 N N . TRP A 1 32 ? -13.216 5.805 4.783 1.00 0.00 157 TRP A N 11
ATOM 18654 C CA . TRP A 1 32 ? -13.272 5.862 6.251 1.00 0.00 157 TRP A CA 11
ATOM 18655 C C . TRP A 1 32 ? -13.590 4.498 6.854 1.00 0.00 157 TRP A C 11
ATOM 18656 O O . TRP A 1 32 ? -12.895 4.040 7.765 1.00 0.00 157 TRP A O 11
ATOM 18677 N N . SER A 1 33 ? -14.642 3.851 6.354 1.00 0.00 158 SER A N 11
ATOM 18678 C CA . SER A 1 33 ? -15.151 2.639 6.969 1.00 0.00 158 SER A CA 11
ATOM 18679 C C . SER A 1 33 ? -14.146 1.494 6.798 1.00 0.00 158 SER A C 11
ATOM 18680 O O . SER A 1 33 ? -13.912 0.742 7.739 1.00 0.00 158 SER A O 11
ATOM 18688 N N . GLU A 1 34 ? -13.549 1.350 5.618 1.00 0.00 159 GLU A N 11
ATOM 18689 C CA . GLU A 1 34 ? -12.564 0.323 5.309 1.00 0.00 159 GLU A CA 11
ATOM 18690 C C . GLU A 1 34 ? -11.193 0.659 5.914 1.00 0.00 159 GLU A C 11
ATOM 18691 O O . GLU A 1 34 ? -10.424 -0.243 6.230 1.00 0.00 159 GLU A O 11
ATOM 18703 N N . ASN A 1 35 ? -10.864 1.937 6.111 1.00 0.00 160 ASN A N 11
ATOM 18704 C CA . ASN A 1 35 ? -9.731 2.400 6.916 1.00 0.00 160 ASN A CA 11
ATOM 18705 C C . ASN A 1 35 ? -9.798 1.778 8.312 1.00 0.00 160 ASN A C 11
ATOM 18706 O O . ASN A 1 35 ? -8.821 1.165 8.739 1.00 0.00 160 ASN A O 11
ATOM 18717 N N . SER A 1 36 ? -10.966 1.791 8.959 1.00 0.00 161 SER A N 11
ATOM 18718 C CA . SER A 1 36 ? -11.148 1.130 10.244 1.00 0.00 161 SER A CA 11
ATOM 18719 C C . SER A 1 36 ? -10.745 -0.345 10.211 1.00 0.00 161 SER A C 11
ATOM 18720 O O . SER A 1 36 ? -10.325 -0.865 11.250 1.00 0.00 161 SER A O 11
ATOM 18728 N N . ALA A 1 37 ? -10.816 -1.018 9.055 1.00 0.00 162 ALA A N 11
ATOM 18729 C CA . ALA A 1 37 ? -10.452 -2.419 8.967 1.00 0.00 162 ALA A CA 11
ATOM 18730 C C . ALA A 1 37 ? -9.016 -2.652 9.439 1.00 0.00 162 ALA A C 11
ATOM 18731 O O . ALA A 1 37 ? -8.800 -3.735 9.987 1.00 0.00 162 ALA A O 11
ATOM 18738 N N . ARG A 1 38 ? -8.069 -1.703 9.248 1.00 0.00 163 ARG A N 11
ATOM 18739 C CA . ARG A 1 38 ? -6.685 -1.728 9.755 1.00 0.00 163 ARG A CA 11
ATOM 18740 C C . ARG A 1 38 ? -5.751 -0.582 9.348 1.00 0.00 163 ARG A C 11
ATOM 18741 O O . ARG A 1 38 ? -4.707 -0.466 9.995 1.00 0.00 163 ARG A O 11
ATOM 18762 N N . TYR A 1 39 ? -6.062 0.180 8.298 1.00 0.00 164 TYR A N 11
ATOM 18763 C CA . TYR A 1 39 ? -5.354 1.347 7.748 1.00 0.00 164 TYR A CA 11
ATOM 18764 C C . TYR A 1 39 ? -3.818 1.314 7.885 1.00 0.00 164 TYR A C 11
ATOM 18765 O O . TYR A 1 39 ? -3.241 1.835 8.844 1.00 0.00 164 TYR A O 11
ATOM 18783 N N . PRO A 1 40 ? -3.111 0.707 6.920 1.00 0.00 165 PRO A N 11
ATOM 18784 C CA . PRO A 1 40 ? -1.660 0.650 6.935 1.00 0.00 165 PRO A CA 11
ATOM 18785 C C . PRO A 1 40 ? -1.066 2.008 6.540 1.00 0.00 165 PRO A C 11
ATOM 18786 O O . PRO A 1 40 ? -0.816 2.251 5.369 1.00 0.00 165 PRO A O 11
ATOM 18797 N N . ASN A 1 41 ? -0.824 2.899 7.499 1.00 0.00 166 ASN A N 11
ATOM 18798 C CA . ASN A 1 41 ? -0.082 4.166 7.355 1.00 0.00 166 ASN A CA 11
ATOM 18799 C C . ASN A 1 41 ? 1.397 3.998 6.989 1.00 0.00 166 ASN A C 11
ATOM 18800 O O . ASN A 1 41 ? 2.163 4.936 7.210 1.00 0.00 166 ASN A O 11
ATOM 18811 N N . ARG A 1 42 ? 1.883 2.818 6.604 1.00 0.00 167 ARG A N 11
ATOM 18812 C CA . ARG A 1 42 ? 3.315 2.588 6.402 1.00 0.00 167 ARG A CA 11
ATOM 18813 C C . ARG A 1 42 ? 3.455 1.547 5.307 1.00 0.00 167 ARG A C 11
ATOM 18814 O O . ARG A 1 42 ? 2.543 0.726 5.138 1.00 0.00 167 ARG A O 11
ATOM 18835 N N . VAL A 1 43 ? 4.591 1.530 4.612 1.00 0.00 168 VAL A N 11
ATOM 18836 C CA . VAL A 1 43 ? 4.827 0.608 3.507 1.00 0.00 168 VAL A CA 11
ATOM 18837 C C . VAL A 1 43 ? 6.197 -0.044 3.643 1.00 0.00 168 VAL A C 11
ATOM 18838 O O . VAL A 1 43 ? 7.029 0.412 4.433 1.00 0.00 168 VAL A O 11
ATOM 18851 N N . TYR A 1 44 ? 6.409 -1.101 2.867 1.00 0.00 169 TYR A N 11
ATOM 18852 C CA . TYR A 1 44 ? 7.639 -1.848 2.734 1.00 0.00 169 TYR A CA 11
ATOM 18853 C C . TYR A 1 44 ? 8.181 -1.659 1.324 1.00 0.00 169 TYR A C 11
ATOM 18854 O O . TYR A 1 44 ? 7.418 -1.492 0.373 1.00 0.00 169 TYR A O 11
ATOM 18872 N N . TYR A 1 45 ? 9.497 -1.742 1.174 1.00 0.00 170 TYR A N 11
ATOM 18873 C CA . TYR A 1 45 ? 10.159 -1.786 -0.117 1.00 0.00 170 TYR A CA 11
ATOM 18874 C C . TYR A 1 45 ? 11.327 -2.764 -0.061 1.00 0.00 170 TYR A C 11
ATOM 18875 O O . TYR A 1 45 ? 11.869 -3.098 0.994 1.00 0.00 170 TYR A O 11
ATOM 18893 N N . ARG A 1 46 ? 11.704 -3.244 -1.242 1.00 0.00 171 ARG A N 11
ATOM 18894 C CA . ARG A 1 46 ? 12.949 -3.956 -1.489 1.00 0.00 171 ARG A CA 11
ATOM 18895 C C . ARG A 1 46 ? 14.103 -2.957 -1.483 1.00 0.00 171 ARG A C 11
ATOM 18896 O O . ARG A 1 46 ? 13.940 -1.799 -1.104 1.00 0.00 171 ARG A O 11
ATOM 18917 N N . ASP A 1 47 ? 15.280 -3.435 -1.853 1.00 0.00 172 ASP A N 11
ATOM 18918 C CA . ASP A 1 47 ? 16.519 -2.679 -1.932 1.00 0.00 172 ASP A CA 11
ATOM 18919 C C . ASP A 1 47 ? 16.874 -2.620 -3.411 1.00 0.00 172 ASP A C 11
ATOM 18920 O O . ASP A 1 47 ? 17.462 -3.558 -3.958 1.00 0.00 172 ASP A O 11
ATOM 18929 N N . TYR A 1 48 ? 16.320 -1.630 -4.109 1.00 0.00 173 TYR A N 11
ATOM 18930 C CA . TYR A 1 48 ? 16.379 -1.528 -5.565 1.00 0.00 173 TYR A CA 11
ATOM 18931 C C . TYR A 1 48 ? 17.818 -1.287 -6.050 1.00 0.00 173 TYR A C 11
ATOM 18932 O O . TYR A 1 48 ? 18.693 -0.858 -5.296 1.00 0.00 173 TYR A O 11
ATOM 18950 N N . SER A 1 49 ? 18.067 -1.596 -7.323 1.00 0.00 174 SER A N 11
ATOM 18951 C CA . SER A 1 49 ? 19.399 -1.779 -7.889 1.00 0.00 174 SER A CA 11
ATOM 18952 C C . SER A 1 49 ? 20.227 -0.488 -7.875 1.00 0.00 174 SER A C 11
ATOM 18953 O O . SER A 1 49 ? 21.430 -0.555 -7.619 1.00 0.00 174 SER A O 11
ATOM 18961 N N . SER A 1 50 ? 19.599 0.655 -8.174 1.00 0.00 175 SER A N 11
ATOM 18962 C CA . SER A 1 50 ? 20.103 2.009 -8.425 1.00 0.00 175 SER A CA 11
ATOM 18963 C C . SER A 1 50 ? 19.546 2.441 -9.786 1.00 0.00 175 SER A C 11
ATOM 18964 O O . SER A 1 50 ? 18.742 3.374 -9.818 1.00 0.00 175 SER A O 11
ATOM 18972 N N . PRO A 1 51 ? 19.888 1.788 -10.911 1.00 0.00 176 PRO A N 11
ATOM 18973 C CA . PRO A 1 51 ? 19.146 1.961 -12.148 1.00 0.00 176 PRO A CA 11
ATOM 18974 C C . PRO A 1 51 ? 17.778 1.273 -12.020 1.00 0.00 176 PRO A C 11
ATOM 18975 O O . PRO A 1 51 ? 17.661 0.062 -12.234 1.00 0.00 176 PRO A O 11
ATOM 18986 N N . VAL A 1 52 ? 16.744 2.017 -11.618 1.00 0.00 177 VAL A N 11
ATOM 18987 C CA . VAL A 1 52 ? 15.340 1.621 -11.754 1.00 0.00 177 VAL A CA 11
ATOM 18988 C C . VAL A 1 52 ? 14.459 2.882 -11.643 1.00 0.00 177 VAL A C 11
ATOM 18989 O O . VAL A 1 52 ? 14.936 3.851 -11.034 1.00 0.00 177 VAL A O 11
ATOM 19002 N N . PRO A 1 53 ? 13.220 2.939 -12.185 1.00 0.00 178 PRO A N 11
ATOM 19003 C CA . PRO A 1 53 ? 12.442 4.177 -12.177 1.00 0.00 178 PRO A CA 11
ATOM 19004 C C . PRO A 1 53 ? 11.434 4.194 -11.020 1.00 0.00 178 PRO A C 11
ATOM 19005 O O . PRO A 1 53 ? 11.164 3.161 -10.399 1.00 0.00 178 PRO A O 11
ATOM 19016 N N . GLN A 1 54 ? 10.812 5.349 -10.768 1.00 0.00 179 GLN A N 11
ATOM 19017 C CA . GLN A 1 54 ? 9.812 5.469 -9.713 1.00 0.00 179 GLN A CA 11
ATOM 19018 C C . GLN A 1 54 ? 8.603 4.568 -9.983 1.00 0.00 179 GLN A C 11
ATOM 19019 O O . GLN A 1 54 ? 7.976 4.104 -9.036 1.00 0.00 179 GLN A O 11
ATOM 19033 N N . ASP A 1 55 ? 8.274 4.294 -11.248 1.00 0.00 180 ASP A N 11
ATOM 19034 C CA . ASP A 1 55 ? 7.051 3.554 -11.563 1.00 0.00 180 ASP A CA 11
ATOM 19035 C C . ASP A 1 55 ? 7.175 2.084 -11.187 1.00 0.00 180 ASP A C 11
ATOM 19036 O O . ASP A 1 55 ? 6.192 1.507 -10.718 1.00 0.00 180 ASP A O 11
ATOM 19045 N N . VAL A 1 56 ? 8.370 1.487 -11.322 1.00 0.00 181 VAL A N 11
ATOM 19046 C CA . VAL A 1 56 ? 8.610 0.169 -10.740 1.00 0.00 181 VAL A CA 11
ATOM 19047 C C . VAL A 1 56 ? 8.639 0.332 -9.220 1.00 0.00 181 VAL A C 11
ATOM 19048 O O . VAL A 1 56 ? 8.051 -0.492 -8.528 1.00 0.00 181 VAL A O 11
ATOM 19061 N N . PHE A 1 57 ? 9.316 1.377 -8.706 1.00 0.00 182 PHE A N 11
ATOM 19062 C CA . PHE A 1 57 ? 9.583 1.526 -7.282 1.00 0.00 182 PHE A CA 11
ATOM 19063 C C . PHE A 1 57 ? 8.269 1.458 -6.526 1.00 0.00 182 PHE A C 11
ATOM 19064 O O . PHE A 1 57 ? 8.149 0.661 -5.601 1.00 0.00 182 PHE A O 11
ATOM 19081 N N . VAL A 1 58 ? 7.286 2.261 -6.934 1.00 0.00 183 VAL A N 11
ATOM 19082 C CA . VAL A 1 58 ? 5.969 2.286 -6.329 1.00 0.00 183 VAL A CA 11
ATOM 19083 C C . VAL A 1 58 ? 5.279 0.946 -6.514 1.00 0.00 183 VAL A C 11
ATOM 19084 O O . VAL A 1 58 ? 4.783 0.412 -5.529 1.00 0.00 183 VAL A O 11
ATOM 19097 N N . ALA A 1 59 ? 5.213 0.419 -7.738 1.00 0.00 184 ALA A N 11
ATOM 19098 C CA . ALA A 1 59 ? 4.424 -0.770 -8.006 1.00 0.00 184 ALA A CA 11
ATOM 19099 C C . ALA A 1 59 ? 4.929 -1.955 -7.186 1.00 0.00 184 ALA A C 11
ATOM 19100 O O . ALA A 1 59 ? 4.129 -2.659 -6.577 1.00 0.00 184 ALA A O 11
ATOM 19107 N N . ASP A 1 60 ? 6.242 -2.174 -7.143 1.00 0.00 185 ASP A N 11
ATOM 19108 C CA . ASP A 1 60 ? 6.823 -3.253 -6.353 1.00 0.00 185 ASP A CA 11
ATOM 19109 C C . ASP A 1 60 ? 6.788 -2.960 -4.862 1.00 0.00 185 ASP A C 11
ATOM 19110 O O . ASP A 1 60 ? 6.583 -3.884 -4.082 1.00 0.00 185 ASP A O 11
ATOM 19119 N N . CYS A 1 61 ? 6.928 -1.698 -4.448 1.00 0.00 186 CYS A N 11
ATOM 19120 C CA . CYS A 1 61 ? 6.756 -1.292 -3.056 1.00 0.00 186 CYS A CA 11
ATOM 19121 C C . CYS A 1 61 ? 5.343 -1.676 -2.628 1.00 0.00 186 CYS A C 11
ATOM 19122 O O . CYS A 1 61 ? 5.136 -2.236 -1.553 1.00 0.00 186 CYS A O 11
ATOM 19129 N N . PHE A 1 62 ? 4.362 -1.433 -3.496 1.00 0.00 187 PHE A N 11
ATOM 19130 C CA . PHE A 1 62 ? 2.991 -1.813 -3.263 1.00 0.00 187 PHE A CA 11
ATOM 19131 C C . PHE A 1 62 ? 2.886 -3.325 -3.200 1.00 0.00 187 PHE A C 11
ATOM 19132 O O . PHE A 1 62 ? 2.392 -3.813 -2.189 1.00 0.00 187 PHE A O 11
ATOM 19149 N N . ASN A 1 63 ? 3.399 -4.051 -4.200 1.00 0.00 188 ASN A N 11
ATOM 19150 C CA . ASN A 1 63 ? 3.328 -5.510 -4.275 1.00 0.00 188 ASN A CA 11
ATOM 19151 C C . ASN A 1 63 ? 3.863 -6.122 -2.981 1.00 0.00 188 ASN A C 11
ATOM 19152 O O . ASN A 1 63 ? 3.189 -6.944 -2.371 1.00 0.00 188 ASN A O 11
ATOM 19163 N N . ILE A 1 64 ? 5.039 -5.687 -2.531 1.00 0.00 189 ILE A N 11
ATOM 19164 C CA . ILE A 1 64 ? 5.722 -6.200 -1.351 1.00 0.00 189 ILE A CA 11
ATOM 19165 C C . ILE A 1 64 ? 4.931 -5.838 -0.100 1.00 0.00 189 ILE A C 11
ATOM 19166 O O . ILE A 1 64 ? 4.752 -6.691 0.765 1.00 0.00 189 ILE A O 11
ATOM 19182 N N . THR A 1 65 ? 4.446 -4.603 0.019 1.00 0.00 190 THR A N 11
ATOM 19183 C CA . THR A 1 65 ? 3.666 -4.194 1.174 1.00 0.00 190 THR A CA 11
ATOM 19184 C C . THR A 1 65 ? 2.390 -5.027 1.270 1.00 0.00 190 THR A C 11
ATOM 19185 O O . THR A 1 65 ? 2.055 -5.512 2.355 1.00 0.00 190 THR A O 11
ATOM 19196 N N . VAL A 1 66 ? 1.660 -5.199 0.161 1.00 0.00 191 VAL A N 11
ATOM 19197 C CA . VAL A 1 66 ? 0.447 -5.984 0.201 1.00 0.00 191 VAL A CA 11
ATOM 19198 C C . VAL A 1 66 ? 0.771 -7.447 0.513 1.00 0.00 191 VAL A C 11
ATOM 19199 O O . VAL A 1 66 ? 0.001 -8.119 1.192 1.00 0.00 191 VAL A O 11
ATOM 19212 N N . THR A 1 67 ? 1.921 -7.936 0.065 1.00 0.00 192 THR A N 11
ATOM 19213 C CA . THR A 1 67 ? 2.415 -9.258 0.369 1.00 0.00 192 THR A CA 11
ATOM 19214 C C . THR A 1 67 ? 2.780 -9.410 1.860 1.00 0.00 192 THR A C 11
ATOM 19215 O O . THR A 1 67 ? 2.406 -10.416 2.470 1.00 0.00 192 THR A O 11
ATOM 19226 N N . GLU A 1 68 ? 3.431 -8.430 2.500 1.00 0.00 193 GLU A N 11
ATOM 19227 C CA . GLU A 1 68 ? 3.744 -8.509 3.927 1.00 0.00 193 GLU A CA 11
ATOM 19228 C C . GLU A 1 68 ? 2.465 -8.452 4.769 1.00 0.00 193 GLU A C 11
ATOM 19229 O O . GLU A 1 68 ? 2.321 -9.217 5.730 1.00 0.00 193 GLU A O 11
ATOM 19241 N N . TYR A 1 69 ? 1.506 -7.607 4.395 1.00 0.00 194 TYR A N 11
ATOM 19242 C CA . TYR A 1 69 ? 0.226 -7.509 5.088 1.00 0.00 194 TYR A CA 11
ATOM 19243 C C . TYR A 1 69 ? -0.800 -8.551 4.605 1.00 0.00 194 TYR A C 11
ATOM 19244 O O . TYR A 1 69 ? -1.957 -8.494 5.032 1.00 0.00 194 TYR A O 11
ATOM 19262 N N . SER A 1 70 ? -0.378 -9.489 3.742 1.00 0.00 195 SER A N 11
ATOM 19263 C CA . SER A 1 70 ? -1.161 -10.487 3.020 1.00 0.00 195 SER A CA 11
ATOM 19264 C C . SER A 1 70 ? -2.562 -10.003 2.646 1.00 0.00 195 SER A C 11
ATOM 19265 O O . SER A 1 70 ? -3.572 -10.482 3.166 1.00 0.00 195 SER A O 11
ATOM 19273 N N . ILE A 1 71 ? -2.609 -9.097 1.674 1.00 0.00 196 ILE A N 11
ATOM 19274 C CA . ILE A 1 71 ? -3.801 -8.473 1.117 1.00 0.00 196 ILE A CA 11
ATOM 19275 C C . ILE A 1 71 ? -3.706 -8.471 -0.411 1.00 0.00 196 ILE A C 11
ATOM 19276 O O . ILE A 1 71 ? -2.610 -8.512 -0.984 1.00 0.00 196 ILE A O 11
ATOM 19292 N N . GLY A 1 72 ? -4.865 -8.363 -1.061 1.00 0.00 197 GLY A N 11
ATOM 19293 C CA . GLY A 1 72 ? -4.960 -7.914 -2.437 1.00 0.00 197 GLY A CA 11
ATOM 19294 C C . GLY A 1 72 ? -4.449 -8.910 -3.475 1.00 0.00 197 GLY A C 11
ATOM 19295 O O . GLY A 1 72 ? -4.228 -10.084 -3.163 1.00 0.00 197 GLY A O 11
ATOM 19299 N N . PRO A 1 73 ? -4.244 -8.444 -4.723 1.00 0.00 198 PRO A N 11
ATOM 19300 C CA . PRO A 1 73 ? -3.908 -9.267 -5.889 1.00 0.00 198 PRO A CA 11
ATOM 19301 C C . PRO A 1 73 ? -2.499 -9.876 -5.862 1.00 0.00 198 PRO A C 11
ATOM 19302 O O . PRO A 1 73 ? -1.976 -10.264 -6.906 1.00 0.00 198 PRO A O 11
ATOM 19313 N N . ALA A 1 74 ? -1.880 -9.967 -4.688 1.00 0.00 199 ALA A N 11
ATOM 19314 C CA . ALA A 1 74 ? -0.680 -10.731 -4.433 1.00 0.00 199 ALA A CA 11
ATOM 19315 C C . ALA A 1 74 ? -0.958 -11.606 -3.216 1.00 0.00 199 ALA A C 11
ATOM 19316 O O . ALA A 1 74 ? -1.075 -12.822 -3.346 1.00 0.00 199 ALA A O 11
ATOM 19323 N N . ALA A 1 75 ? -1.146 -10.978 -2.052 1.00 0.00 200 ALA A N 11
ATOM 19324 C CA . ALA A 1 75 ? -0.941 -11.525 -0.735 1.00 0.00 200 ALA A CA 11
ATOM 19325 C C . ALA A 1 75 ? 0.291 -12.428 -0.786 1.00 0.00 200 ALA A C 11
ATOM 19326 O O . ALA A 1 75 ? 1.404 -11.960 -1.040 1.00 0.00 200 ALA A O 11
ATOM 19333 N N . LYS A 1 76 ? 0.084 -13.720 -0.610 1.00 0.00 201 LYS A N 11
ATOM 19334 C CA . LYS A 1 76 ? 1.164 -14.694 -0.548 1.00 0.00 201 LYS A CA 11
ATOM 19335 C C . LYS A 1 76 ? 1.778 -14.878 -1.926 1.00 0.00 201 LYS A C 11
ATOM 19336 O O . LYS A 1 76 ? 1.166 -15.477 -2.815 1.00 0.00 201 LYS A O 11
ATOM 19355 N N . LYS A 1 77 ? 3.015 -14.401 -2.080 1.00 0.00 202 LYS A N 11
ATOM 19356 C CA . LYS A 1 77 ? 3.794 -14.427 -3.312 1.00 0.00 202 LYS A CA 11
ATOM 19357 C C . LYS A 1 77 ? 2.981 -13.816 -4.460 1.00 0.00 202 LYS A C 11
ATOM 19358 O O . LYS A 1 77 ? 2.955 -12.591 -4.584 1.00 0.00 202 LYS A O 11
ATOM 19377 N N . ASN A 1 78 ? 2.377 -14.625 -5.325 1.00 0.00 203 ASN A N 11
ATOM 19378 C CA . ASN A 1 78 ? 1.596 -14.200 -6.477 1.00 0.00 203 ASN A CA 11
ATOM 19379 C C . ASN A 1 78 ? 0.686 -15.347 -6.894 1.00 0.00 203 ASN A C 11
ATOM 19380 O O . ASN A 1 78 ? 0.788 -15.906 -7.990 1.00 0.00 203 ASN A O 11
ATOM 19391 N N . THR A 1 79 ? -0.217 -15.716 -5.999 1.00 0.00 204 THR A N 11
ATOM 19392 C CA . THR A 1 79 ? -1.350 -16.554 -6.311 1.00 0.00 204 THR A CA 11
ATOM 19393 C C . THR A 1 79 ? -2.569 -15.748 -5.856 1.00 0.00 204 THR A C 11
ATOM 19394 O O . THR A 1 79 ? -2.778 -15.577 -4.653 1.00 0.00 204 THR A O 11
ATOM 19405 N N . SER A 1 80 ? -3.283 -15.118 -6.798 1.00 0.00 205 SER A N 11
ATOM 19406 C CA . SER A 1 80 ? -4.294 -14.125 -6.470 1.00 0.00 205 SER A CA 11
ATOM 19407 C C . SER A 1 80 ? -5.552 -14.836 -5.975 1.00 0.00 205 SER A C 11
ATOM 19408 O O . SER A 1 80 ? -6.383 -15.258 -6.782 1.00 0.00 205 SER A O 11
ATOM 19416 N N . GLU A 1 81 ? -5.698 -14.997 -4.661 1.00 0.00 206 GLU A N 11
ATOM 19417 C CA . GLU A 1 81 ? -6.717 -15.866 -4.091 1.00 0.00 206 GLU A CA 11
ATOM 19418 C C . GLU A 1 81 ? -7.259 -15.305 -2.771 1.00 0.00 206 GLU A C 11
ATOM 19419 O O . GLU A 1 81 ? -7.406 -16.014 -1.774 1.00 0.00 206 GLU A O 11
ATOM 19431 N N . ALA A 1 82 ? -7.538 -14.002 -2.751 1.00 0.00 207 ALA A N 11
ATOM 19432 C CA . ALA A 1 82 ? -8.085 -13.287 -1.610 1.00 0.00 207 ALA A CA 11
ATOM 19433 C C . ALA A 1 82 ? -9.154 -12.299 -2.081 1.00 0.00 207 ALA A C 11
ATOM 19434 O O . ALA A 1 82 ? -9.061 -11.095 -1.839 1.00 0.00 207 ALA A O 11
ATOM 19441 N N . VAL A 1 83 ? -10.198 -12.812 -2.731 1.00 0.00 208 VAL A N 11
ATOM 19442 C CA . VAL A 1 83 ? -11.321 -12.012 -3.203 1.00 0.00 208 VAL A CA 11
ATOM 19443 C C . VAL A 1 83 ? -12.624 -12.741 -2.895 1.00 0.00 208 VAL A C 11
ATOM 19444 O O . VAL A 1 83 ? -12.634 -13.949 -2.651 1.00 0.00 208 VAL A O 11
ATOM 19457 N N . ALA A 1 84 ? -13.730 -11.996 -2.939 1.00 0.00 209 ALA A N 11
ATOM 19458 C CA . ALA A 1 84 ? -15.089 -12.413 -2.619 1.00 0.00 209 ALA A CA 11
ATOM 19459 C C . ALA A 1 84 ? -15.280 -12.898 -1.178 1.00 0.00 209 ALA A C 11
ATOM 19460 O O . ALA A 1 84 ? -16.387 -13.317 -0.829 1.00 0.00 209 ALA A O 11
ATOM 19467 N N . ALA A 1 85 ? -14.237 -12.798 -0.352 1.00 0.00 210 ALA A N 11
ATOM 19468 C CA . ALA A 1 85 ? -14.162 -13.248 1.026 1.00 0.00 210 ALA A CA 11
ATOM 19469 C C . ALA A 1 85 ? -15.389 -12.841 1.833 1.00 0.00 210 ALA A C 11
ATOM 19470 O O . ALA A 1 85 ? -15.942 -13.677 2.550 1.00 0.00 210 ALA A O 11
ATOM 19477 N N . ALA A 1 86 ? -15.833 -11.593 1.681 1.00 0.00 211 ALA A N 11
ATOM 19478 C CA . ALA A 1 86 ? -17.143 -11.150 2.095 1.00 0.00 211 ALA A CA 11
ATOM 19479 C C . ALA A 1 86 ? -17.478 -9.924 1.259 1.00 0.00 211 ALA A C 11
ATOM 19480 O O . ALA A 1 86 ? -17.056 -8.820 1.594 1.00 0.00 211 ALA A O 11
ATOM 19487 N N . ASN A 1 87 ? -18.225 -10.150 0.173 1.00 0.00 212 ASN A N 11
ATOM 19488 C CA . ASN A 1 87 ? -18.879 -9.179 -0.684 1.00 0.00 212 ASN A CA 11
ATOM 19489 C C . ASN A 1 87 ? -17.910 -8.551 -1.666 1.00 0.00 212 ASN A C 11
ATOM 19490 O O . ASN A 1 87 ? -17.093 -7.723 -1.289 1.00 0.00 212 ASN A O 11
ATOM 19501 N N . GLN A 1 88 ? -18.014 -8.893 -2.947 1.00 0.00 213 GLN A N 11
ATOM 19502 C CA . GLN A 1 88 ? -16.963 -8.488 -3.884 1.00 0.00 213 GLN A CA 11
ATOM 19503 C C . GLN A 1 88 ? -16.829 -6.977 -4.017 1.00 0.00 213 GLN A C 11
ATOM 19504 O O . GLN A 1 88 ? -15.728 -6.524 -4.285 1.00 0.00 213 GLN A O 11
ATOM 19518 N N . THR A 1 89 ? -17.903 -6.216 -3.806 1.00 0.00 214 THR A N 11
ATOM 19519 C CA . THR A 1 89 ? -17.856 -4.763 -3.847 1.00 0.00 214 THR A CA 11
ATOM 19520 C C . THR A 1 89 ? -17.195 -4.207 -2.583 1.00 0.00 214 THR A C 11
ATOM 19521 O O . THR A 1 89 ? -16.549 -3.160 -2.648 1.00 0.00 214 THR A O 11
ATOM 19532 N N . GLU A 1 90 ? -17.392 -4.880 -1.443 1.00 0.00 215 GLU A N 11
ATOM 19533 C CA . GLU A 1 90 ? -16.816 -4.448 -0.182 1.00 0.00 215 GLU A CA 11
ATOM 19534 C C . GLU A 1 90 ? -15.317 -4.692 -0.218 1.00 0.00 215 GLU A C 11
ATOM 19535 O O . GLU A 1 90 ? -14.557 -3.756 0.030 1.00 0.00 215 GLU A O 11
ATOM 19547 N N . VAL A 1 91 ? -14.906 -5.916 -0.580 1.00 0.00 216 VAL A N 11
ATOM 19548 C CA . VAL A 1 91 ? -13.496 -6.261 -0.682 1.00 0.00 216 VAL A CA 11
ATOM 19549 C C . VAL A 1 91 ? -12.881 -5.407 -1.778 1.00 0.00 216 VAL A C 11
ATOM 19550 O O . VAL A 1 91 ? -11.795 -4.905 -1.566 1.00 0.00 216 VAL A O 11
ATOM 19563 N N . GLU A 1 92 ? -13.561 -5.213 -2.919 1.00 0.00 217 GLU A N 11
ATOM 19564 C CA . GLU A 1 92 ? -13.076 -4.325 -3.992 1.00 0.00 217 GLU A CA 11
ATOM 19565 C C . GLU A 1 92 ? -12.727 -2.942 -3.434 1.00 0.00 217 GLU A C 11
ATOM 19566 O O . GLU A 1 92 ? -11.646 -2.423 -3.702 1.00 0.00 217 GLU A O 11
ATOM 19578 N N . MET A 1 93 ? -13.616 -2.323 -2.660 1.00 0.00 218 MET A N 11
ATOM 19579 C CA . MET A 1 93 ? -13.353 -1.006 -2.101 1.00 0.00 218 MET A CA 11
ATOM 19580 C C . MET A 1 93 ? -12.254 -1.056 -1.041 1.00 0.00 218 MET A C 11
ATOM 19581 O O . MET A 1 93 ? -11.357 -0.222 -1.064 1.00 0.00 218 MET A O 11
ATOM 19595 N N . GLU A 1 94 ? -12.275 -2.036 -0.146 1.00 0.00 219 GLU A N 11
ATOM 19596 C CA . GLU A 1 94 ? -11.216 -2.265 0.839 1.00 0.00 219 GLU A CA 11
ATOM 19597 C C . GLU A 1 94 ? -9.866 -2.371 0.115 1.00 0.00 219 GLU A C 11
ATOM 19598 O O . GLU A 1 94 ? -8.877 -1.744 0.502 1.00 0.00 219 GLU A O 11
ATOM 19610 N N . ASN A 1 95 ? -9.864 -3.064 -1.020 1.00 0.00 220 ASN A N 11
ATOM 19611 C CA . ASN A 1 95 ? -8.734 -3.242 -1.899 1.00 0.00 220 ASN A CA 11
ATOM 19612 C C . ASN A 1 95 ? -8.319 -1.907 -2.480 1.00 0.00 220 ASN A C 11
ATOM 19613 O O . ASN A 1 95 ? -7.160 -1.527 -2.407 1.00 0.00 220 ASN A O 11
ATOM 19624 N N . LYS A 1 96 ? -9.230 -1.159 -3.094 1.00 0.00 221 LYS A N 11
ATOM 19625 C CA . LYS A 1 96 ? -8.859 0.101 -3.724 1.00 0.00 221 LYS A CA 11
ATOM 19626 C C . LYS A 1 96 ? -8.365 1.115 -2.708 1.00 0.00 221 LYS A C 11
ATOM 19627 O O . LYS A 1 96 ? -7.458 1.873 -3.046 1.00 0.00 221 LYS A O 11
ATOM 19646 N N . VAL A 1 97 ? -8.914 1.109 -1.499 1.00 0.00 222 VAL A N 11
ATOM 19647 C CA . VAL A 1 97 ? -8.453 1.936 -0.406 1.00 0.00 222 VAL A CA 11
ATOM 19648 C C . VAL A 1 97 ? -7.019 1.524 -0.065 1.00 0.00 222 VAL A C 11
ATOM 19649 O O . VAL A 1 97 ? -6.120 2.364 -0.106 1.00 0.00 222 VAL A O 11
ATOM 19662 N N . VAL A 1 98 ? -6.771 0.239 0.213 1.00 0.00 223 VAL A N 11
ATOM 19663 C CA . VAL A 1 98 ? -5.477 -0.205 0.717 1.00 0.00 223 VAL A CA 11
ATOM 19664 C C . VAL A 1 98 ? -4.404 -0.141 -0.383 1.00 0.00 223 VAL A C 11
ATOM 19665 O O . VAL A 1 98 ? -3.318 0.390 -0.159 1.00 0.00 223 VAL A O 11
ATOM 19678 N N . THR A 1 99 ? -4.710 -0.599 -1.601 1.00 0.00 224 THR A N 11
ATOM 19679 C CA . THR A 1 99 ? -3.808 -0.535 -2.746 1.00 0.00 224 THR A CA 11
ATOM 19680 C C . THR A 1 99 ? -3.380 0.925 -2.949 1.00 0.00 224 THR A C 11
ATOM 19681 O O . THR A 1 99 ? -2.195 1.190 -3.162 1.00 0.00 224 THR A O 11
ATOM 19692 N N . LYS A 1 100 ? -4.312 1.888 -2.853 1.00 0.00 225 LYS A N 11
ATOM 19693 C CA . LYS A 1 100 ? -3.959 3.292 -2.960 1.00 0.00 225 LYS A CA 11
ATOM 19694 C C . LYS A 1 100 ? -3.192 3.806 -1.762 1.00 0.00 225 LYS A C 11
ATOM 19695 O O . LYS A 1 100 ? -2.168 4.400 -2.054 1.00 0.00 225 LYS A O 11
ATOM 19714 N N . VAL A 1 101 ? -3.571 3.596 -0.492 1.00 0.00 226 VAL A N 11
ATOM 19715 C CA . VAL A 1 101 ? -2.790 4.175 0.615 1.00 0.00 226 VAL A CA 11
ATOM 19716 C C . VAL A 1 101 ? -1.326 3.756 0.463 1.00 0.00 226 VAL A C 11
ATOM 19717 O O . VAL A 1 101 ? -0.426 4.585 0.580 1.00 0.00 226 VAL A O 11
ATOM 19730 N N . ILE A 1 102 ? -1.100 2.490 0.105 1.00 0.00 227 ILE A N 11
ATOM 19731 C CA . ILE A 1 102 ? 0.209 1.900 -0.028 1.00 0.00 227 ILE A CA 11
ATOM 19732 C C . ILE A 1 102 ? 0.933 2.533 -1.225 1.00 0.00 227 ILE A C 11
ATOM 19733 O O . ILE A 1 102 ? 2.024 3.072 -1.052 1.00 0.00 227 ILE A O 11
ATOM 19749 N N . ARG A 1 103 ? 0.328 2.557 -2.420 1.00 0.00 228 ARG A N 11
ATOM 19750 C CA . ARG A 1 103 ? 0.954 3.188 -3.585 1.00 0.00 228 ARG A CA 11
ATOM 19751 C C . ARG A 1 103 ? 1.256 4.653 -3.303 1.00 0.00 228 ARG A C 11
ATOM 19752 O O . ARG A 1 103 ? 2.369 5.098 -3.551 1.00 0.00 228 ARG A O 11
ATOM 19773 N N . GLU A 1 104 ? 0.287 5.382 -2.758 1.00 0.00 229 GLU A N 11
ATOM 19774 C CA . GLU A 1 104 ? 0.354 6.789 -2.426 1.00 0.00 229 GLU A CA 11
ATOM 19775 C C . GLU A 1 104 ? 1.580 6.996 -1.552 1.00 0.00 229 GLU A C 11
ATOM 19776 O O . GLU A 1 104 ? 2.411 7.818 -1.910 1.00 0.00 229 GLU A O 11
ATOM 19788 N N . MET A 1 105 ? 1.764 6.208 -0.490 1.00 0.00 230 MET A N 11
ATOM 19789 C CA . MET A 1 105 ? 2.928 6.308 0.382 1.00 0.00 230 MET A CA 11
ATOM 19790 C C . MET A 1 105 ? 4.218 6.032 -0.352 1.00 0.00 230 MET A C 11
ATOM 19791 O O . MET A 1 105 ? 5.163 6.791 -0.187 1.00 0.00 230 MET A O 11
ATOM 19805 N N . CYS A 1 106 ? 4.283 4.977 -1.159 1.00 0.00 231 CYS A N 11
ATOM 19806 C CA . CYS A 1 106 ? 5.490 4.697 -1.912 1.00 0.00 231 CYS A CA 11
ATOM 19807 C C . CYS A 1 106 ? 5.836 5.875 -2.838 1.00 0.00 231 CYS A C 11
ATOM 19808 O O . CYS A 1 106 ? 7.010 6.123 -3.090 1.00 0.00 231 CYS A O 11
ATOM 19815 N N . VAL A 1 107 ? 4.853 6.624 -3.342 1.00 0.00 232 VAL A N 11
ATOM 19816 C CA . VAL A 1 107 ? 5.098 7.837 -4.119 1.00 0.00 232 VAL A CA 11
ATOM 19817 C C . VAL A 1 107 ? 5.491 8.993 -3.182 1.00 0.00 232 VAL A C 11
ATOM 19818 O O . VAL A 1 107 ? 6.409 9.756 -3.489 1.00 0.00 232 VAL A O 11
ATOM 19831 N N . GLN A 1 108 ? 4.784 9.159 -2.058 1.00 0.00 233 GLN A N 11
ATOM 19832 C CA . GLN A 1 108 ? 4.973 10.221 -1.076 1.00 0.00 233 GLN A CA 11
ATOM 19833 C C . GLN A 1 108 ? 6.341 10.110 -0.394 1.00 0.00 233 GLN A C 11
ATOM 19834 O O . GLN A 1 108 ? 6.900 11.129 0.012 1.00 0.00 233 GLN A O 11
ATOM 19848 N N . GLN A 1 109 ? 6.882 8.902 -0.250 1.00 0.00 234 GLN A N 11
ATOM 19849 C CA . GLN A 1 109 ? 8.235 8.707 0.223 1.00 0.00 234 GLN A CA 11
ATOM 19850 C C . GLN A 1 109 ? 9.200 9.012 -0.924 1.00 0.00 234 GLN A C 11
ATOM 19851 O O . GLN A 1 109 ? 10.156 9.753 -0.736 1.00 0.00 234 GLN A O 11
ATOM 19865 N N . TYR A 1 110 ? 8.910 8.553 -2.147 1.00 0.00 235 TYR A N 11
ATOM 19866 C CA . TYR A 1 110 ? 9.803 8.769 -3.275 1.00 0.00 235 TYR A CA 11
ATOM 19867 C C . TYR A 1 110 ? 10.003 10.261 -3.518 1.00 0.00 235 TYR A C 11
ATOM 19868 O O . TYR A 1 110 ? 11.129 10.725 -3.679 1.00 0.00 235 TYR A O 11
ATOM 19886 N N . ARG A 1 111 ? 8.923 11.050 -3.508 1.00 0.00 236 ARG A N 11
ATOM 19887 C CA . ARG A 1 111 ? 9.018 12.484 -3.718 1.00 0.00 236 ARG A CA 11
ATOM 19888 C C . ARG A 1 111 ? 9.859 13.139 -2.620 1.00 0.00 236 ARG A C 11
ATOM 19889 O O . ARG A 1 111 ? 10.565 14.105 -2.917 1.00 0.00 236 ARG A O 11
ATOM 19910 N N . GLU A 1 112 ? 9.778 12.637 -1.380 1.00 0.00 237 GLU A N 11
ATOM 19911 C CA . GLU A 1 112 ? 10.526 13.191 -0.265 1.00 0.00 237 GLU A CA 11
ATOM 19912 C C . GLU A 1 112 ? 11.990 12.789 -0.360 1.00 0.00 237 GLU A C 11
ATOM 19913 O O . GLU A 1 112 ? 12.823 13.558 0.107 1.00 0.00 237 GLU A O 11
ATOM 19925 N N . TYR A 1 113 ? 12.302 11.635 -0.959 1.00 0.00 238 TYR A N 11
ATOM 19926 C CA . TYR A 1 113 ? 13.661 11.171 -1.182 1.00 0.00 238 TYR A CA 11
ATOM 19927 C C . TYR A 1 113 ? 14.292 12.023 -2.284 1.00 0.00 238 TYR A C 11
ATOM 19928 O O . TYR A 1 113 ? 15.423 12.485 -2.136 1.00 0.00 238 TYR A O 11
ATOM 19946 N N . ARG A 1 114 ? 13.537 12.289 -3.356 1.00 0.00 239 ARG A N 11
ATOM 19947 C CA . ARG A 1 114 ? 13.974 13.127 -4.464 1.00 0.00 239 ARG A CA 11
ATOM 19948 C C . ARG A 1 114 ? 14.338 14.530 -3.993 1.00 0.00 239 ARG A C 11
ATOM 19949 O O . ARG A 1 114 ? 15.371 15.053 -4.412 1.00 0.00 239 ARG A O 11
ATOM 19970 N N . LEU A 1 115 ? 13.496 15.151 -3.161 1.00 0.00 240 LEU A N 11
ATOM 19971 C CA . LEU A 1 115 ? 13.764 16.475 -2.609 1.00 0.00 240 LEU A CA 11
ATOM 19972 C C . LEU A 1 115 ? 14.863 16.389 -1.545 1.00 0.00 240 LEU A C 11
ATOM 19973 O O . LEU A 1 115 ? 15.826 17.153 -1.596 1.00 0.00 240 LEU A O 11
ATOM 19989 N N . ALA A 1 116 ? 14.701 15.460 -0.602 1.00 0.00 241 ALA A N 11
ATOM 19990 C CA . ALA A 1 116 ? 15.349 15.370 0.699 1.00 0.00 241 ALA A CA 11
ATOM 19991 C C . ALA A 1 116 ? 15.483 16.742 1.357 1.00 0.00 241 ALA A C 11
ATOM 19992 O O . ALA A 1 116 ? 16.573 17.310 1.397 1.00 0.00 241 ALA A O 11
ATOM 19999 N N . SER A 1 117 ? 14.369 17.246 1.900 1.00 0.00 242 SER A N 11
ATOM 20000 C CA . SER A 1 117 ? 14.351 18.384 2.811 1.00 0.00 242 SER A CA 11
ATOM 20001 C C . SER A 1 117 ? 15.356 18.092 3.914 1.00 0.00 242 SER A C 11
ATOM 20002 O O . SER A 1 117 ? 16.291 18.886 4.098 1.00 0.00 242 SER A O 11
ATOM 20010 N N . GLY A 1 1 ? 17.241 -11.288 20.831 1.00 0.00 126 GLY A N 12
ATOM 20011 C CA . GLY A 1 1 ? 16.298 -11.917 19.896 1.00 0.00 126 GLY A CA 12
ATOM 20012 C C . GLY A 1 1 ? 16.699 -13.353 19.616 1.00 0.00 126 GLY A C 12
ATOM 20013 O O . GLY A 1 1 ? 17.507 -13.911 20.359 1.00 0.00 126 GLY A O 12
ATOM 20017 N N . SER A 1 2 ? 16.159 -13.945 18.544 1.00 0.00 127 SER A N 12
ATOM 20018 C CA . SER A 1 2 ? 16.590 -15.233 17.998 1.00 0.00 127 SER A CA 12
ATOM 20019 C C . SER A 1 2 ? 16.553 -15.303 16.479 1.00 0.00 127 SER A C 12
ATOM 20020 O O . SER A 1 2 ? 16.981 -16.320 15.924 1.00 0.00 127 SER A O 12
ATOM 20028 N N . VAL A 1 3 ? 16.116 -14.255 15.781 1.00 0.00 128 VAL A N 12
ATOM 20029 C CA . VAL A 1 3 ? 16.021 -14.308 14.346 1.00 0.00 128 VAL A CA 12
ATOM 20030 C C . VAL A 1 3 ? 17.327 -13.780 13.754 1.00 0.00 128 VAL A C 12
ATOM 20031 O O . VAL A 1 3 ? 18.209 -13.295 14.466 1.00 0.00 128 VAL A O 12
ATOM 20044 N N . VAL A 1 4 ? 17.473 -13.895 12.441 1.00 0.00 129 VAL A N 12
ATOM 20045 C CA . VAL A 1 4 ? 18.583 -13.315 11.703 1.00 0.00 129 VAL A CA 12
ATOM 20046 C C . VAL A 1 4 ? 18.007 -12.718 10.420 1.00 0.00 129 VAL A C 12
ATOM 20047 O O . VAL A 1 4 ? 18.386 -13.076 9.310 1.00 0.00 129 VAL A O 12
ATOM 20060 N N . GLY A 1 5 ? 17.006 -11.851 10.580 1.00 0.00 130 GLY A N 12
ATOM 20061 C CA . GLY A 1 5 ? 16.391 -11.160 9.447 1.00 0.00 130 GLY A CA 12
ATOM 20062 C C . GLY A 1 5 ? 15.667 -12.118 8.500 1.00 0.00 130 GLY A C 12
ATOM 20063 O O . GLY A 1 5 ? 15.626 -11.883 7.290 1.00 0.00 130 GLY A O 12
ATOM 20067 N N . GLY A 1 6 ? 15.130 -13.221 9.031 1.00 0.00 131 GLY A N 12
ATOM 20068 C CA . GLY A 1 6 ? 14.197 -14.086 8.316 1.00 0.00 131 GLY A CA 12
ATOM 20069 C C . GLY A 1 6 ? 12.889 -13.352 8.049 1.00 0.00 131 GLY A C 12
ATOM 20070 O O . GLY A 1 6 ? 12.754 -12.166 8.364 1.00 0.00 131 GLY A O 12
ATOM 20074 N N . LEU A 1 7 ? 11.905 -14.062 7.496 1.00 0.00 132 LEU A N 12
ATOM 20075 C CA . LEU A 1 7 ? 10.565 -13.586 7.137 1.00 0.00 132 LEU A CA 12
ATOM 20076 C C . LEU A 1 7 ? 10.582 -12.762 5.861 1.00 0.00 132 LEU A C 12
ATOM 20077 O O . LEU A 1 7 ? 9.795 -12.976 4.943 1.00 0.00 132 LEU A O 12
ATOM 20093 N N . GLY A 1 8 ? 11.544 -11.868 5.777 1.00 0.00 133 GLY A N 12
ATOM 20094 C CA . GLY A 1 8 ? 11.895 -11.102 4.600 1.00 0.00 133 GLY A CA 12
ATOM 20095 C C . GLY A 1 8 ? 12.900 -10.028 4.966 1.00 0.00 133 GLY A C 12
ATOM 20096 O O . GLY A 1 8 ? 13.802 -9.755 4.174 1.00 0.00 133 GLY A O 12
ATOM 20100 N N . GLY A 1 9 ? 12.797 -9.468 6.178 1.00 0.00 134 GLY A N 12
ATOM 20101 C CA . GLY A 1 9 ? 13.694 -8.423 6.661 1.00 0.00 134 GLY A CA 12
ATOM 20102 C C . GLY A 1 9 ? 13.815 -7.288 5.642 1.00 0.00 134 GLY A C 12
ATOM 20103 O O . GLY A 1 9 ? 14.925 -6.889 5.281 1.00 0.00 134 GLY A O 12
ATOM 20107 N N . TYR A 1 10 ? 12.677 -6.843 5.111 1.00 0.00 135 TYR A N 12
ATOM 20108 C CA . TYR A 1 10 ? 12.600 -5.681 4.241 1.00 0.00 135 TYR A CA 12
ATOM 20109 C C . TYR A 1 10 ? 12.703 -4.425 5.113 1.00 0.00 135 TYR A C 12
ATOM 20110 O O . TYR A 1 10 ? 12.342 -4.456 6.295 1.00 0.00 135 TYR A O 12
ATOM 20128 N N . ALA A 1 11 ? 13.148 -3.315 4.524 1.00 0.00 136 ALA A N 12
ATOM 20129 C CA . ALA A 1 11 ? 13.333 -2.056 5.232 1.00 0.00 136 ALA A CA 12
ATOM 20130 C C . ALA A 1 11 ? 11.960 -1.456 5.566 1.00 0.00 136 ALA A C 12
ATOM 20131 O O . ALA A 1 11 ? 11.099 -1.403 4.693 1.00 0.00 136 ALA A O 12
ATOM 20138 N N . MET A 1 12 ? 11.730 -1.017 6.808 1.00 0.00 137 MET A N 12
ATOM 20139 C CA . MET A 1 12 ? 10.444 -0.480 7.253 1.00 0.00 137 MET A CA 12
ATOM 20140 C C . MET A 1 12 ? 10.418 1.041 7.104 1.00 0.00 137 MET A C 12
ATOM 20141 O O . MET A 1 12 ? 11.250 1.749 7.687 1.00 0.00 137 MET A O 12
ATOM 20155 N N . GLY A 1 13 ? 9.416 1.533 6.379 1.00 0.00 138 GLY A N 12
ATOM 20156 C CA . GLY A 1 13 ? 9.168 2.925 6.078 1.00 0.00 138 GLY A CA 12
ATOM 20157 C C . GLY A 1 13 ? 8.526 3.660 7.233 1.00 0.00 138 GLY A C 12
ATOM 20158 O O . GLY A 1 13 ? 8.218 3.062 8.268 1.00 0.00 138 GLY A O 12
ATOM 20162 N N . ARG A 1 14 ? 8.317 4.968 7.054 1.00 0.00 139 ARG A N 12
ATOM 20163 C CA . ARG A 1 14 ? 7.815 5.779 8.164 1.00 0.00 139 ARG A CA 12
ATOM 20164 C C . ARG A 1 14 ? 6.309 5.873 8.185 1.00 0.00 139 ARG A C 12
ATOM 20165 O O . ARG A 1 14 ? 5.670 5.850 7.136 1.00 0.00 139 ARG A O 12
ATOM 20186 N N . VAL A 1 15 ? 5.762 6.065 9.379 1.00 0.00 140 VAL A N 12
ATOM 20187 C CA . VAL A 1 15 ? 4.343 6.286 9.569 1.00 0.00 140 VAL A CA 12
ATOM 20188 C C . VAL A 1 15 ? 4.033 7.653 8.951 1.00 0.00 140 VAL A C 12
ATOM 20189 O O . VAL A 1 15 ? 4.757 8.627 9.183 1.00 0.00 140 VAL A O 12
ATOM 20202 N N . MET A 1 16 ? 3.000 7.708 8.114 1.00 0.00 141 MET A N 12
ATOM 20203 C CA . MET A 1 16 ? 2.581 8.938 7.462 1.00 0.00 141 MET A CA 12
ATOM 20204 C C . MET A 1 16 ? 1.061 8.944 7.261 1.00 0.00 141 MET A C 12
ATOM 20205 O O . MET A 1 16 ? 0.551 9.098 6.153 1.00 0.00 141 MET A O 12
ATOM 20219 N N . SER A 1 17 ? 0.323 8.741 8.356 1.00 0.00 142 SER A N 12
ATOM 20220 C CA . SER A 1 17 ? -1.128 8.887 8.370 1.00 0.00 142 SER A CA 12
ATOM 20221 C C . SER A 1 17 ? -1.529 10.341 8.127 1.00 0.00 142 SER A C 12
ATOM 20222 O O . SER A 1 17 ? -0.688 11.235 8.229 1.00 0.00 142 SER A O 12
ATOM 20230 N N . GLY A 1 18 ? -2.818 10.587 7.892 1.00 0.00 143 GLY A N 12
ATOM 20231 C CA . GLY A 1 18 ? -3.364 11.936 7.838 1.00 0.00 143 GLY A CA 12
ATOM 20232 C C . GLY A 1 18 ? -2.653 12.794 6.793 1.00 0.00 143 GLY A C 12
ATOM 20233 O O . GLY A 1 18 ? -2.419 13.984 7.019 1.00 0.00 143 GLY A O 12
ATOM 20237 N N . MET A 1 19 ? -2.254 12.170 5.682 1.00 0.00 144 MET A N 12
ATOM 20238 C CA . MET A 1 19 ? -1.684 12.799 4.514 1.00 0.00 144 MET A CA 12
ATOM 20239 C C . MET A 1 19 ? -2.771 13.564 3.761 1.00 0.00 144 MET A C 12
ATOM 20240 O O . MET A 1 19 ? -3.906 13.695 4.225 1.00 0.00 144 MET A O 12
ATOM 20254 N N . ASN A 1 20 ? -2.406 14.097 2.604 1.00 0.00 145 ASN A N 12
ATOM 20255 C CA . ASN A 1 20 ? -3.262 14.943 1.796 1.00 0.00 145 ASN A CA 12
ATOM 20256 C C . ASN A 1 20 ? -4.392 14.102 1.191 1.00 0.00 145 ASN A C 12
ATOM 20257 O O . ASN A 1 20 ? -4.191 13.406 0.190 1.00 0.00 145 ASN A O 12
ATOM 20268 N N . TYR A 1 21 ? -5.564 14.129 1.821 1.00 0.00 146 TYR A N 12
ATOM 20269 C CA . TYR A 1 21 ? -6.748 13.360 1.453 1.00 0.00 146 TYR A CA 12
ATOM 20270 C C . TYR A 1 21 ? -7.941 14.302 1.256 1.00 0.00 146 TYR A C 12
ATOM 20271 O O . TYR A 1 21 ? -7.860 15.492 1.576 1.00 0.00 146 TYR A O 12
ATOM 20289 N N . HIS A 1 22 ? -9.031 13.761 0.705 1.00 0.00 147 HIS A N 12
ATOM 20290 C CA . HIS A 1 22 ? -10.285 14.459 0.450 1.00 0.00 147 HIS A CA 12
ATOM 20291 C C . HIS A 1 22 ? -11.338 13.882 1.391 1.00 0.00 147 HIS A C 12
ATOM 20292 O O . HIS A 1 22 ? -11.427 14.373 2.513 1.00 0.00 147 HIS A O 12
ATOM 20306 N N . PHE A 1 23 ? -12.057 12.831 0.972 1.00 0.00 148 PHE A N 12
ATOM 20307 C CA . PHE A 1 23 ? -13.040 12.093 1.762 1.00 0.00 148 PHE A CA 12
ATOM 20308 C C . PHE A 1 23 ? -14.254 12.956 2.112 1.00 0.00 148 PHE A C 12
ATOM 20309 O O . PHE A 1 23 ? -14.188 13.855 2.949 1.00 0.00 148 PHE A O 12
ATOM 20326 N N . ASP A 1 24 ? -15.373 12.703 1.431 1.00 0.00 149 ASP A N 12
ATOM 20327 C CA . ASP A 1 24 ? -16.640 13.366 1.722 1.00 0.00 149 ASP A CA 12
ATOM 20328 C C . ASP A 1 24 ? -17.844 12.515 1.325 1.00 0.00 149 ASP A C 12
ATOM 20329 O O . ASP A 1 24 ? -18.811 12.441 2.078 1.00 0.00 149 ASP A O 12
ATOM 20338 N N . ARG A 1 25 ? -17.786 11.884 0.145 1.00 0.00 150 ARG A N 12
ATOM 20339 C CA . ARG A 1 25 ? -18.874 11.111 -0.478 1.00 0.00 150 ARG A CA 12
ATOM 20340 C C . ARG A 1 25 ? -19.215 9.829 0.297 1.00 0.00 150 ARG A C 12
ATOM 20341 O O . ARG A 1 25 ? -18.377 9.321 1.038 1.00 0.00 150 ARG A O 12
ATOM 20362 N N . PRO A 1 26 ? -20.377 9.203 0.038 1.00 0.00 151 PRO A N 12
ATOM 20363 C CA . PRO A 1 26 ? -20.787 7.965 0.705 1.00 0.00 151 PRO A CA 12
ATOM 20364 C C . PRO A 1 26 ? -19.924 6.751 0.319 1.00 0.00 151 PRO A C 12
ATOM 20365 O O . PRO A 1 26 ? -19.760 5.832 1.127 1.00 0.00 151 PRO A O 12
ATOM 20376 N N . ASP A 1 27 ? -19.382 6.734 -0.901 1.00 0.00 152 ASP A N 12
ATOM 20377 C CA . ASP A 1 27 ? -18.380 5.763 -1.364 1.00 0.00 152 ASP A CA 12
ATOM 20378 C C . ASP A 1 27 ? -17.019 6.078 -0.751 1.00 0.00 152 ASP A C 12
ATOM 20379 O O . ASP A 1 27 ? -16.236 5.188 -0.455 1.00 0.00 152 ASP A O 12
ATOM 20388 N N . GLU A 1 28 ? -16.697 7.355 -0.561 1.00 0.00 153 GLU A N 12
ATOM 20389 C CA . GLU A 1 28 ? -15.481 7.764 0.136 1.00 0.00 153 GLU A CA 12
ATOM 20390 C C . GLU A 1 28 ? -15.556 7.383 1.615 1.00 0.00 153 GLU A C 12
ATOM 20391 O O . GLU A 1 28 ? -14.523 7.120 2.225 1.00 0.00 153 GLU A O 12
ATOM 20403 N N . TYR A 1 29 ? -16.755 7.328 2.211 1.00 0.00 154 TYR A N 12
ATOM 20404 C CA . TYR A 1 29 ? -16.945 6.816 3.563 1.00 0.00 154 TYR A CA 12
ATOM 20405 C C . TYR A 1 29 ? -16.303 5.439 3.690 1.00 0.00 154 TYR A C 12
ATOM 20406 O O . TYR A 1 29 ? -15.746 5.123 4.738 1.00 0.00 154 TYR A O 12
ATOM 20424 N N . ARG A 1 30 ? -16.351 4.616 2.635 1.00 0.00 155 ARG A N 12
ATOM 20425 C CA . ARG A 1 30 ? -15.711 3.316 2.666 1.00 0.00 155 ARG A CA 12
ATOM 20426 C C . ARG A 1 30 ? -14.209 3.434 2.840 1.00 0.00 155 ARG A C 12
ATOM 20427 O O . ARG A 1 30 ? -13.657 2.562 3.491 1.00 0.00 155 ARG A O 12
ATOM 20448 N N . TRP A 1 31 ? -13.551 4.486 2.351 1.00 0.00 156 TRP A N 12
ATOM 20449 C CA . TRP A 1 31 ? -12.134 4.680 2.621 1.00 0.00 156 TRP A CA 12
ATOM 20450 C C . TRP A 1 31 ? -11.921 4.663 4.130 1.00 0.00 156 TRP A C 12
ATOM 20451 O O . TRP A 1 31 ? -11.170 3.833 4.638 1.00 0.00 156 TRP A O 12
ATOM 20472 N N . TRP A 1 32 ? -12.651 5.509 4.857 1.00 0.00 157 TRP A N 12
ATOM 20473 C CA . TRP A 1 32 ? -12.554 5.608 6.307 1.00 0.00 157 TRP A CA 12
ATOM 20474 C C . TRP A 1 32 ? -12.989 4.304 6.979 1.00 0.00 157 TRP A C 12
ATOM 20475 O O . TRP A 1 32 ? -12.345 3.849 7.922 1.00 0.00 157 TRP A O 12
ATOM 20496 N N . SER A 1 33 ? -14.089 3.711 6.525 1.00 0.00 158 SER A N 12
ATOM 20497 C CA . SER A 1 33 ? -14.668 2.534 7.137 1.00 0.00 158 SER A CA 12
ATOM 20498 C C . SER A 1 33 ? -13.687 1.365 7.040 1.00 0.00 158 SER A C 12
ATOM 20499 O O . SER A 1 33 ? -13.362 0.750 8.057 1.00 0.00 158 SER A O 12
ATOM 20507 N N . GLU A 1 34 ? -13.171 1.102 5.843 1.00 0.00 159 GLU A N 12
ATOM 20508 C CA . GLU A 1 34 ? -12.378 -0.080 5.531 1.00 0.00 159 GLU A CA 12
ATOM 20509 C C . GLU A 1 34 ? -10.962 0.058 6.094 1.00 0.00 159 GLU A C 12
ATOM 20510 O O . GLU A 1 34 ? -10.349 -0.936 6.476 1.00 0.00 159 GLU A O 12
ATOM 20522 N N . ASN A 1 35 ? -10.460 1.292 6.241 1.00 0.00 160 ASN A N 12
ATOM 20523 C CA . ASN A 1 35 ? -9.226 1.584 6.965 1.00 0.00 160 ASN A CA 12
ATOM 20524 C C . ASN A 1 35 ? -9.262 0.972 8.367 1.00 0.00 160 ASN A C 12
ATOM 20525 O O . ASN A 1 35 ? -8.224 0.485 8.811 1.00 0.00 160 ASN A O 12
ATOM 20536 N N . SER A 1 36 ? -10.431 0.915 9.017 1.00 0.00 161 SER A N 12
ATOM 20537 C CA . SER A 1 36 ? -10.610 0.313 10.333 1.00 0.00 161 SER A CA 12
ATOM 20538 C C . SER A 1 36 ? -10.115 -1.137 10.395 1.00 0.00 161 SER A C 12
ATOM 20539 O O . SER A 1 36 ? -9.830 -1.625 11.491 1.00 0.00 161 SER A O 12
ATOM 20547 N N . ALA A 1 37 ? -10.103 -1.860 9.273 1.00 0.00 162 ALA A N 12
ATOM 20548 C CA . ALA A 1 37 ? -9.527 -3.188 9.208 1.00 0.00 162 ALA A CA 12
ATOM 20549 C C . ALA A 1 37 ? -8.053 -3.180 9.625 1.00 0.00 162 ALA A C 12
ATOM 20550 O O . ALA A 1 37 ? -7.652 -4.065 10.380 1.00 0.00 162 ALA A O 12
ATOM 20557 N N . ARG A 1 38 ? -7.233 -2.226 9.148 1.00 0.00 163 ARG A N 12
ATOM 20558 C CA . ARG A 1 38 ? -5.782 -2.300 9.385 1.00 0.00 163 ARG A CA 12
ATOM 20559 C C . ARG A 1 38 ? -5.008 -0.999 9.216 1.00 0.00 163 ARG A C 12
ATOM 20560 O O . ARG A 1 38 ? -4.192 -0.674 10.076 1.00 0.00 163 ARG A O 12
ATOM 20581 N N . TYR A 1 39 ? -5.238 -0.284 8.117 1.00 0.00 164 TYR A N 12
ATOM 20582 C CA . TYR A 1 39 ? -4.561 0.962 7.749 1.00 0.00 164 TYR A CA 12
ATOM 20583 C C . TYR A 1 39 ? -3.017 0.933 7.886 1.00 0.00 164 TYR A C 12
ATOM 20584 O O . TYR A 1 39 ? -2.445 1.482 8.832 1.00 0.00 164 TYR A O 12
ATOM 20602 N N . PRO A 1 40 ? -2.291 0.303 6.941 1.00 0.00 165 PRO A N 12
ATOM 20603 C CA . PRO A 1 40 ? -0.829 0.264 6.941 1.00 0.00 165 PRO A CA 12
ATOM 20604 C C . PRO A 1 40 ? -0.221 1.616 6.531 1.00 0.00 165 PRO A C 12
ATOM 20605 O O . PRO A 1 40 ? 0.143 1.825 5.375 1.00 0.00 165 PRO A O 12
ATOM 20616 N N . ASN A 1 41 ? -0.073 2.537 7.488 1.00 0.00 166 ASN A N 12
ATOM 20617 C CA . ASN A 1 41 ? 0.553 3.856 7.326 1.00 0.00 166 ASN A CA 12
ATOM 20618 C C . ASN A 1 41 ? 2.011 3.813 6.867 1.00 0.00 166 ASN A C 12
ATOM 20619 O O . ASN A 1 41 ? 2.588 4.876 6.649 1.00 0.00 166 ASN A O 12
ATOM 20630 N N . ARG A 1 42 ? 2.660 2.646 6.821 1.00 0.00 167 ARG A N 12
ATOM 20631 C CA . ARG A 1 42 ? 4.033 2.483 6.411 1.00 0.00 167 ARG A CA 12
ATOM 20632 C C . ARG A 1 42 ? 4.207 1.223 5.586 1.00 0.00 167 ARG A C 12
ATOM 20633 O O . ARG A 1 42 ? 3.303 0.387 5.506 1.00 0.00 167 ARG A O 12
ATOM 20654 N N . VAL A 1 43 ? 5.337 1.145 4.898 1.00 0.00 168 VAL A N 12
ATOM 20655 C CA . VAL A 1 43 ? 5.526 0.283 3.743 1.00 0.00 168 VAL A CA 12
ATOM 20656 C C . VAL A 1 43 ? 6.897 -0.390 3.842 1.00 0.00 168 VAL A C 12
ATOM 20657 O O . VAL A 1 43 ? 7.699 -0.033 4.710 1.00 0.00 168 VAL A O 12
ATOM 20670 N N . TYR A 1 44 ? 7.123 -1.392 2.998 1.00 0.00 169 TYR A N 12
ATOM 20671 C CA . TYR A 1 44 ? 8.317 -2.212 2.915 1.00 0.00 169 TYR A CA 12
ATOM 20672 C C . TYR A 1 44 ? 8.810 -2.209 1.472 1.00 0.00 169 TYR A C 12
ATOM 20673 O O . TYR A 1 44 ? 7.995 -2.204 0.553 1.00 0.00 169 TYR A O 12
ATOM 20691 N N . TYR A 1 45 ? 10.129 -2.200 1.277 1.00 0.00 170 TYR A N 12
ATOM 20692 C CA . TYR A 1 45 ? 10.784 -2.016 -0.020 1.00 0.00 170 TYR A CA 12
ATOM 20693 C C . TYR A 1 45 ? 12.010 -2.927 -0.131 1.00 0.00 170 TYR A C 12
ATOM 20694 O O . TYR A 1 45 ? 12.519 -3.391 0.897 1.00 0.00 170 TYR A O 12
ATOM 20712 N N . ARG A 1 46 ? 12.496 -3.177 -1.357 1.00 0.00 171 ARG A N 12
ATOM 20713 C CA . ARG A 1 46 ? 13.764 -3.878 -1.591 1.00 0.00 171 ARG A CA 12
ATOM 20714 C C . ARG A 1 46 ? 14.930 -2.901 -1.525 1.00 0.00 171 ARG A C 12
ATOM 20715 O O . ARG A 1 46 ? 14.752 -1.685 -1.528 1.00 0.00 171 ARG A O 12
ATOM 20736 N N . ASP A 1 47 ? 16.143 -3.445 -1.532 1.00 0.00 172 ASP A N 12
ATOM 20737 C CA . ASP A 1 47 ? 17.401 -2.711 -1.617 1.00 0.00 172 ASP A CA 12
ATOM 20738 C C . ASP A 1 47 ? 17.714 -2.424 -3.091 1.00 0.00 172 ASP A C 12
ATOM 20739 O O . ASP A 1 47 ? 18.416 -3.197 -3.752 1.00 0.00 172 ASP A O 12
ATOM 20748 N N . TYR A 1 48 ? 17.121 -1.366 -3.653 1.00 0.00 173 TYR A N 12
ATOM 20749 C CA . TYR A 1 48 ? 17.239 -1.050 -5.080 1.00 0.00 173 TYR A CA 12
ATOM 20750 C C . TYR A 1 48 ? 18.615 -0.462 -5.411 1.00 0.00 173 TYR A C 12
ATOM 20751 O O . TYR A 1 48 ? 19.142 0.367 -4.667 1.00 0.00 173 TYR A O 12
ATOM 20769 N N . SER A 1 49 ? 19.155 -0.830 -6.573 1.00 0.00 174 SER A N 12
ATOM 20770 C CA . SER A 1 49 ? 20.536 -0.572 -6.967 1.00 0.00 174 SER A CA 12
ATOM 20771 C C . SER A 1 49 ? 20.859 0.913 -7.177 1.00 0.00 174 SER A C 12
ATOM 20772 O O . SER A 1 49 ? 21.998 1.296 -6.921 1.00 0.00 174 SER A O 12
ATOM 20780 N N . SER A 1 50 ? 19.903 1.712 -7.672 1.00 0.00 175 SER A N 12
ATOM 20781 C CA . SER A 1 50 ? 19.988 3.061 -8.258 1.00 0.00 175 SER A CA 12
ATOM 20782 C C . SER A 1 50 ? 19.366 3.001 -9.663 1.00 0.00 175 SER A C 12
ATOM 20783 O O . SER A 1 50 ? 18.389 3.712 -9.917 1.00 0.00 175 SER A O 12
ATOM 20791 N N . PRO A 1 51 ? 19.843 2.136 -10.578 1.00 0.00 176 PRO A N 12
ATOM 20792 C CA . PRO A 1 51 ? 19.120 1.804 -11.795 1.00 0.00 176 PRO A CA 12
ATOM 20793 C C . PRO A 1 51 ? 17.891 0.957 -11.455 1.00 0.00 176 PRO A C 12
ATOM 20794 O O . PRO A 1 51 ? 17.895 -0.267 -11.599 1.00 0.00 176 PRO A O 12
ATOM 20805 N N . VAL A 1 52 ? 16.831 1.603 -10.984 1.00 0.00 177 VAL A N 12
ATOM 20806 C CA . VAL A 1 52 ? 15.473 1.123 -11.122 1.00 0.00 177 VAL A CA 12
ATOM 20807 C C . VAL A 1 52 ? 14.598 2.384 -11.235 1.00 0.00 177 VAL A C 12
ATOM 20808 O O . VAL A 1 52 ? 14.882 3.396 -10.576 1.00 0.00 177 VAL A O 12
ATOM 20821 N N . PRO A 1 53 ? 13.580 2.375 -12.107 1.00 0.00 178 PRO A N 12
ATOM 20822 C CA . PRO A 1 53 ? 12.700 3.513 -12.306 1.00 0.00 178 PRO A CA 12
ATOM 20823 C C . PRO A 1 53 ? 11.716 3.617 -11.137 1.00 0.00 178 PRO A C 12
ATOM 20824 O O . PRO A 1 53 ? 11.437 2.633 -10.448 1.00 0.00 178 PRO A O 12
ATOM 20835 N N . GLN A 1 54 ? 11.118 4.794 -10.938 1.00 0.00 179 GLN A N 12
ATOM 20836 C CA . GLN A 1 54 ? 10.155 4.992 -9.856 1.00 0.00 179 GLN A CA 12
ATOM 20837 C C . GLN A 1 54 ? 8.962 4.052 -9.998 1.00 0.00 179 GLN A C 12
ATOM 20838 O O . GLN A 1 54 ? 8.336 3.704 -9.000 1.00 0.00 179 GLN A O 12
ATOM 20852 N N . ASP A 1 55 ? 8.604 3.687 -11.228 1.00 0.00 180 ASP A N 12
ATOM 20853 C CA . ASP A 1 55 ? 7.408 2.905 -11.509 1.00 0.00 180 ASP A CA 12
ATOM 20854 C C . ASP A 1 55 ? 7.507 1.527 -10.866 1.00 0.00 180 ASP A C 12
ATOM 20855 O O . ASP A 1 55 ? 6.609 1.155 -10.115 1.00 0.00 180 ASP A O 12
ATOM 20864 N N . VAL A 1 56 ? 8.628 0.821 -11.066 1.00 0.00 181 VAL A N 12
ATOM 20865 C CA . VAL A 1 56 ? 8.860 -0.444 -10.384 1.00 0.00 181 VAL A CA 12
ATOM 20866 C C . VAL A 1 56 ? 9.182 -0.202 -8.910 1.00 0.00 181 VAL A C 12
ATOM 20867 O O . VAL A 1 56 ? 8.749 -1.015 -8.109 1.00 0.00 181 VAL A O 12
ATOM 20880 N N . PHE A 1 57 ? 9.878 0.882 -8.526 1.00 0.00 182 PHE A N 12
ATOM 20881 C CA . PHE A 1 57 ? 10.213 1.126 -7.119 1.00 0.00 182 PHE A CA 12
ATOM 20882 C C . PHE A 1 57 ? 8.930 1.148 -6.294 1.00 0.00 182 PHE A C 12
ATOM 20883 O O . PHE A 1 57 ? 8.803 0.401 -5.331 1.00 0.00 182 PHE A O 12
ATOM 20900 N N . VAL A 1 58 ? 7.950 1.959 -6.700 1.00 0.00 183 VAL A N 12
ATOM 20901 C CA . VAL A 1 58 ? 6.686 2.041 -5.990 1.00 0.00 183 VAL A CA 12
ATOM 20902 C C . VAL A 1 58 ? 5.954 0.707 -6.117 1.00 0.00 183 VAL A C 12
ATOM 20903 O O . VAL A 1 58 ? 5.406 0.236 -5.126 1.00 0.00 183 VAL A O 12
ATOM 20916 N N . ALA A 1 59 ? 5.894 0.113 -7.311 1.00 0.00 184 ALA A N 12
ATOM 20917 C CA . ALA A 1 59 ? 5.071 -1.062 -7.522 1.00 0.00 184 ALA A CA 12
ATOM 20918 C C . ALA A 1 59 ? 5.591 -2.270 -6.743 1.00 0.00 184 ALA A C 12
ATOM 20919 O O . ALA A 1 59 ? 4.784 -3.004 -6.193 1.00 0.00 184 ALA A O 12
ATOM 20926 N N . ASP A 1 60 ? 6.902 -2.491 -6.688 1.00 0.00 185 ASP A N 12
ATOM 20927 C CA . ASP A 1 60 ? 7.530 -3.553 -5.902 1.00 0.00 185 ASP A CA 12
ATOM 20928 C C . ASP A 1 60 ? 7.359 -3.283 -4.405 1.00 0.00 185 ASP A C 12
ATOM 20929 O O . ASP A 1 60 ? 6.978 -4.184 -3.663 1.00 0.00 185 ASP A O 12
ATOM 20938 N N . CYS A 1 61 ? 7.554 -2.036 -3.971 1.00 0.00 186 CYS A N 12
ATOM 20939 C CA . CYS A 1 61 ? 7.366 -1.610 -2.590 1.00 0.00 186 CYS A CA 12
ATOM 20940 C C . CYS A 1 61 ? 5.924 -1.914 -2.171 1.00 0.00 186 CYS A C 12
ATOM 20941 O O . CYS A 1 61 ? 5.633 -2.426 -1.086 1.00 0.00 186 CYS A O 12
ATOM 20948 N N . PHE A 1 62 ? 4.986 -1.651 -3.079 1.00 0.00 187 PHE A N 12
ATOM 20949 C CA . PHE A 1 62 ? 3.599 -1.988 -2.893 1.00 0.00 187 PHE A CA 12
ATOM 20950 C C . PHE A 1 62 ? 3.422 -3.489 -2.833 1.00 0.00 187 PHE A C 12
ATOM 20951 O O . PHE A 1 62 ? 2.820 -3.951 -1.866 1.00 0.00 187 PHE A O 12
ATOM 20968 N N . ASN A 1 63 ? 3.955 -4.224 -3.813 1.00 0.00 188 ASN A N 12
ATOM 20969 C CA . ASN A 1 63 ? 3.812 -5.667 -3.913 1.00 0.00 188 ASN A CA 12
ATOM 20970 C C . ASN A 1 63 ? 4.243 -6.294 -2.598 1.00 0.00 188 ASN A C 12
ATOM 20971 O O . ASN A 1 63 ? 3.472 -7.070 -2.052 1.00 0.00 188 ASN A O 12
ATOM 20982 N N . ILE A 1 64 ? 5.405 -5.943 -2.048 1.00 0.00 189 ILE A N 12
ATOM 20983 C CA . ILE A 1 64 ? 5.933 -6.545 -0.826 1.00 0.00 189 ILE A CA 12
ATOM 20984 C C . ILE A 1 64 ? 5.067 -6.154 0.363 1.00 0.00 189 ILE A C 12
ATOM 20985 O O . ILE A 1 64 ? 4.732 -7.015 1.173 1.00 0.00 189 ILE A O 12
ATOM 21001 N N . THR A 1 65 ? 4.684 -4.884 0.493 1.00 0.00 190 THR A N 12
ATOM 21002 C CA . THR A 1 65 ? 3.860 -4.481 1.618 1.00 0.00 190 THR A CA 12
ATOM 21003 C C . THR A 1 65 ? 2.525 -5.238 1.589 1.00 0.00 190 THR A C 12
ATOM 21004 O O . THR A 1 65 ? 2.070 -5.707 2.634 1.00 0.00 190 THR A O 12
ATOM 21015 N N . VAL A 1 66 ? 1.890 -5.383 0.416 1.00 0.00 191 VAL A N 12
ATOM 21016 C CA . VAL A 1 66 ? 0.663 -6.146 0.343 1.00 0.00 191 VAL A CA 12
ATOM 21017 C C . VAL A 1 66 ? 0.912 -7.644 0.541 1.00 0.00 191 VAL A C 12
ATOM 21018 O O . VAL A 1 66 ? 0.056 -8.341 1.080 1.00 0.00 191 VAL A O 12
ATOM 21031 N N . THR A 1 67 ? 2.063 -8.145 0.097 1.00 0.00 192 THR A N 12
ATOM 21032 C CA . THR A 1 67 ? 2.465 -9.526 0.264 1.00 0.00 192 THR A CA 12
ATOM 21033 C C . THR A 1 67 ? 2.491 -9.813 1.766 1.00 0.00 192 THR A C 12
ATOM 21034 O O . THR A 1 67 ? 1.819 -10.744 2.208 1.00 0.00 192 THR A O 12
ATOM 21045 N N . GLU A 1 68 ? 3.164 -8.972 2.556 1.00 0.00 193 GLU A N 12
ATOM 21046 C CA . GLU A 1 68 ? 3.353 -9.195 3.979 1.00 0.00 193 GLU A CA 12
ATOM 21047 C C . GLU A 1 68 ? 2.013 -9.219 4.702 1.00 0.00 193 GLU A C 12
ATOM 21048 O O . GLU A 1 68 ? 1.725 -10.159 5.439 1.00 0.00 193 GLU A O 12
ATOM 21060 N N . TYR A 1 69 ? 1.142 -8.245 4.438 1.00 0.00 194 TYR A N 12
ATOM 21061 C CA . TYR A 1 69 ? -0.174 -8.192 5.071 1.00 0.00 194 TYR A CA 12
ATOM 21062 C C . TYR A 1 69 ? -1.185 -9.155 4.426 1.00 0.00 194 TYR A C 12
ATOM 21063 O O . TYR A 1 69 ? -2.334 -9.241 4.868 1.00 0.00 194 TYR A O 12
ATOM 21081 N N . SER A 1 70 ? -0.761 -9.941 3.436 1.00 0.00 195 SER A N 12
ATOM 21082 C CA . SER A 1 70 ? -1.536 -10.867 2.629 1.00 0.00 195 SER A CA 12
ATOM 21083 C C . SER A 1 70 ? -2.839 -10.233 2.119 1.00 0.00 195 SER A C 12
ATOM 21084 O O . SER A 1 70 ? -3.950 -10.613 2.496 1.00 0.00 195 SER A O 12
ATOM 21092 N N . ILE A 1 71 ? -2.682 -9.250 1.239 1.00 0.00 196 ILE A N 12
ATOM 21093 C CA . ILE A 1 71 ? -3.729 -8.445 0.620 1.00 0.00 196 ILE A CA 12
ATOM 21094 C C . ILE A 1 71 ? -3.396 -8.269 -0.862 1.00 0.00 196 ILE A C 12
ATOM 21095 O O . ILE A 1 71 ? -2.305 -8.611 -1.334 1.00 0.00 196 ILE A O 12
ATOM 21111 N N . GLY A 1 72 ? -4.332 -7.680 -1.607 1.00 0.00 197 GLY A N 12
ATOM 21112 C CA . GLY A 1 72 ? -4.079 -7.286 -2.980 1.00 0.00 197 GLY A CA 12
ATOM 21113 C C . GLY A 1 72 ? -3.861 -8.504 -3.884 1.00 0.00 197 GLY A C 12
ATOM 21114 O O . GLY A 1 72 ? -4.266 -9.617 -3.540 1.00 0.00 197 GLY A O 12
ATOM 21118 N N . PRO A 1 73 ? -3.245 -8.307 -5.061 1.00 0.00 198 PRO A N 12
ATOM 21119 C CA . PRO A 1 73 ? -2.981 -9.372 -6.025 1.00 0.00 198 PRO A CA 12
ATOM 21120 C C . PRO A 1 73 ? -2.024 -10.461 -5.516 1.00 0.00 198 PRO A C 12
ATOM 21121 O O . PRO A 1 73 ? -1.897 -11.497 -6.175 1.00 0.00 198 PRO A O 12
ATOM 21132 N N . ALA A 1 74 ? -1.342 -10.240 -4.388 1.00 0.00 199 ALA A N 12
ATOM 21133 C CA . ALA A 1 74 ? -0.124 -10.940 -4.002 1.00 0.00 199 ALA A CA 12
ATOM 21134 C C . ALA A 1 74 ? -0.276 -11.769 -2.722 1.00 0.00 199 ALA A C 12
ATOM 21135 O O . ALA A 1 74 ? 0.707 -12.355 -2.272 1.00 0.00 199 ALA A O 12
ATOM 21142 N N . ALA A 1 75 ? -1.471 -11.810 -2.121 1.00 0.00 200 ALA A N 12
ATOM 21143 C CA . ALA A 1 75 ? -1.707 -12.546 -0.884 1.00 0.00 200 ALA A CA 12
ATOM 21144 C C . ALA A 1 75 ? -1.372 -14.027 -1.025 1.00 0.00 200 ALA A C 12
ATOM 21145 O O . ALA A 1 75 ? -0.779 -14.616 -0.120 1.00 0.00 200 ALA A O 12
ATOM 21152 N N . LYS A 1 76 ? -1.780 -14.626 -2.146 1.00 0.00 201 LYS A N 12
ATOM 21153 C CA . LYS A 1 76 ? -1.507 -16.013 -2.483 1.00 0.00 201 LYS A CA 12
ATOM 21154 C C . LYS A 1 76 ? -0.779 -16.056 -3.827 1.00 0.00 201 LYS A C 12
ATOM 21155 O O . LYS A 1 76 ? -0.444 -15.012 -4.384 1.00 0.00 201 LYS A O 12
ATOM 21174 N N . LYS A 1 77 ? -0.571 -17.258 -4.378 1.00 0.00 202 LYS A N 12
ATOM 21175 C CA . LYS A 1 77 ? 0.177 -17.488 -5.618 1.00 0.00 202 LYS A CA 12
ATOM 21176 C C . LYS A 1 77 ? -0.237 -16.554 -6.764 1.00 0.00 202 LYS A C 12
ATOM 21177 O O . LYS A 1 77 ? 0.598 -16.220 -7.607 1.00 0.00 202 LYS A O 12
ATOM 21196 N N . ASN A 1 78 ? -1.539 -16.273 -6.882 1.00 0.00 203 ASN A N 12
ATOM 21197 C CA . ASN A 1 78 ? -2.198 -15.627 -8.011 1.00 0.00 203 ASN A CA 12
ATOM 21198 C C . ASN A 1 78 ? -3.648 -15.332 -7.586 1.00 0.00 203 ASN A C 12
ATOM 21199 O O . ASN A 1 78 ? -3.880 -15.028 -6.415 1.00 0.00 203 ASN A O 12
ATOM 21210 N N . THR A 1 79 ? -4.622 -15.420 -8.489 1.00 0.00 204 THR A N 12
ATOM 21211 C CA . THR A 1 79 ? -6.050 -15.227 -8.280 1.00 0.00 204 THR A CA 12
ATOM 21212 C C . THR A 1 79 ? -6.790 -16.156 -9.230 1.00 0.00 204 THR A C 12
ATOM 21213 O O . THR A 1 79 ? -6.164 -16.988 -9.896 1.00 0.00 204 THR A O 12
ATOM 21224 N N . SER A 1 80 ? -8.116 -16.055 -9.258 1.00 0.00 205 SER A N 12
ATOM 21225 C CA . SER A 1 80 ? -8.796 -16.281 -10.507 1.00 0.00 205 SER A CA 12
ATOM 21226 C C . SER A 1 80 ? -9.189 -14.922 -11.068 1.00 0.00 205 SER A C 12
ATOM 21227 O O . SER A 1 80 ? -8.585 -14.449 -12.028 1.00 0.00 205 SER A O 12
ATOM 21235 N N . GLU A 1 81 ? -10.167 -14.271 -10.445 1.00 0.00 206 GLU A N 12
ATOM 21236 C CA . GLU A 1 81 ? -10.792 -13.051 -10.935 1.00 0.00 206 GLU A CA 12
ATOM 21237 C C . GLU A 1 81 ? -11.497 -12.412 -9.745 1.00 0.00 206 GLU A C 12
ATOM 21238 O O . GLU A 1 81 ? -11.101 -11.337 -9.289 1.00 0.00 206 GLU A O 12
ATOM 21250 N N . ALA A 1 82 ? -12.514 -13.091 -9.215 1.00 0.00 207 ALA A N 12
ATOM 21251 C CA . ALA A 1 82 ? -13.314 -12.668 -8.089 1.00 0.00 207 ALA A CA 12
ATOM 21252 C C . ALA A 1 82 ? -14.066 -13.884 -7.574 1.00 0.00 207 ALA A C 12
ATOM 21253 O O . ALA A 1 82 ? -14.747 -14.565 -8.347 1.00 0.00 207 ALA A O 12
ATOM 21260 N N . VAL A 1 83 ? -13.982 -14.137 -6.274 1.00 0.00 208 VAL A N 12
ATOM 21261 C CA . VAL A 1 83 ? -14.811 -15.117 -5.590 1.00 0.00 208 VAL A CA 12
ATOM 21262 C C . VAL A 1 83 ? -15.755 -14.371 -4.650 1.00 0.00 208 VAL A C 12
ATOM 21263 O O . VAL A 1 83 ? -15.321 -13.570 -3.814 1.00 0.00 208 VAL A O 12
ATOM 21276 N N . ALA A 1 84 ? -17.054 -14.632 -4.787 1.00 0.00 209 ALA A N 12
ATOM 21277 C CA . ALA A 1 84 ? -18.023 -14.218 -3.798 1.00 0.00 209 ALA A CA 12
ATOM 21278 C C . ALA A 1 84 ? -17.748 -15.000 -2.514 1.00 0.00 209 ALA A C 12
ATOM 21279 O O . ALA A 1 84 ? -17.842 -16.230 -2.522 1.00 0.00 209 ALA A O 12
ATOM 21286 N N . ALA A 1 85 ? -17.385 -14.289 -1.447 1.00 0.00 210 ALA A N 12
ATOM 21287 C CA . ALA A 1 85 ? -17.400 -14.762 -0.070 1.00 0.00 210 ALA A CA 12
ATOM 21288 C C . ALA A 1 85 ? -17.644 -13.560 0.848 1.00 0.00 210 ALA A C 12
ATOM 21289 O O . ALA A 1 85 ? -18.633 -13.509 1.581 1.00 0.00 210 ALA A O 12
ATOM 21296 N N . ALA A 1 86 ? -16.764 -12.559 0.769 1.00 0.00 211 ALA A N 12
ATOM 21297 C CA . ALA A 1 86 ? -16.778 -11.343 1.587 1.00 0.00 211 ALA A CA 12
ATOM 21298 C C . ALA A 1 86 ? -17.333 -10.130 0.815 1.00 0.00 211 ALA A C 12
ATOM 21299 O O . ALA A 1 86 ? -17.030 -8.990 1.142 1.00 0.00 211 ALA A O 12
ATOM 21306 N N . ASN A 1 87 ? -18.146 -10.388 -0.213 1.00 0.00 212 ASN A N 12
ATOM 21307 C CA . ASN A 1 87 ? -18.661 -9.477 -1.226 1.00 0.00 212 ASN A CA 12
ATOM 21308 C C . ASN A 1 87 ? -17.547 -8.849 -2.057 1.00 0.00 212 ASN A C 12
ATOM 21309 O O . ASN A 1 87 ? -16.854 -7.940 -1.615 1.00 0.00 212 ASN A O 12
ATOM 21320 N N . GLN A 1 88 ? -17.429 -9.261 -3.317 1.00 0.00 213 GLN A N 12
ATOM 21321 C CA . GLN A 1 88 ? -16.325 -8.873 -4.188 1.00 0.00 213 GLN A CA 12
ATOM 21322 C C . GLN A 1 88 ? -16.169 -7.358 -4.368 1.00 0.00 213 GLN A C 12
ATOM 21323 O O . GLN A 1 88 ? -15.059 -6.896 -4.597 1.00 0.00 213 GLN A O 12
ATOM 21337 N N . THR A 1 89 ? -17.248 -6.581 -4.254 1.00 0.00 214 THR A N 12
ATOM 21338 C CA . THR A 1 89 ? -17.219 -5.122 -4.352 1.00 0.00 214 THR A CA 12
ATOM 21339 C C . THR A 1 89 ? -16.639 -4.472 -3.086 1.00 0.00 214 THR A C 12
ATOM 21340 O O . THR A 1 89 ? -16.060 -3.386 -3.136 1.00 0.00 214 THR A O 12
ATOM 21351 N N . GLU A 1 90 ? -16.911 -5.100 -1.945 1.00 0.00 215 GLU A N 12
ATOM 21352 C CA . GLU A 1 90 ? -16.584 -4.635 -0.609 1.00 0.00 215 GLU A CA 12
ATOM 21353 C C . GLU A 1 90 ? -15.109 -4.888 -0.331 1.00 0.00 215 GLU A C 12
ATOM 21354 O O . GLU A 1 90 ? -14.376 -3.961 0.016 1.00 0.00 215 GLU A O 12
ATOM 21366 N N . VAL A 1 91 ? -14.653 -6.119 -0.584 1.00 0.00 216 VAL A N 12
ATOM 21367 C CA . VAL A 1 91 ? -13.233 -6.452 -0.552 1.00 0.00 216 VAL A CA 12
ATOM 21368 C C . VAL A 1 91 ? -12.492 -5.583 -1.553 1.00 0.00 216 VAL A C 12
ATOM 21369 O O . VAL A 1 91 ? -11.415 -5.110 -1.237 1.00 0.00 216 VAL A O 12
ATOM 21382 N N . GLU A 1 92 ? -13.079 -5.347 -2.734 1.00 0.00 217 GLU A N 12
ATOM 21383 C CA . GLU A 1 92 ? -12.487 -4.482 -3.756 1.00 0.00 217 GLU A CA 12
ATOM 21384 C C . GLU A 1 92 ? -12.215 -3.102 -3.153 1.00 0.00 217 GLU A C 12
ATOM 21385 O O . GLU A 1 92 ? -11.174 -2.514 -3.424 1.00 0.00 217 GLU A O 12
ATOM 21397 N N . MET A 1 93 ? -13.126 -2.573 -2.336 1.00 0.00 218 MET A N 12
ATOM 21398 C CA . MET A 1 93 ? -12.944 -1.282 -1.704 1.00 0.00 218 MET A CA 12
ATOM 21399 C C . MET A 1 93 ? -11.800 -1.341 -0.691 1.00 0.00 218 MET A C 12
ATOM 21400 O O . MET A 1 93 ? -10.898 -0.516 -0.776 1.00 0.00 218 MET A O 12
ATOM 21414 N N . GLU A 1 94 ? -11.766 -2.330 0.207 1.00 0.00 219 GLU A N 12
ATOM 21415 C CA . GLU A 1 94 ? -10.627 -2.531 1.114 1.00 0.00 219 GLU A CA 12
ATOM 21416 C C . GLU A 1 94 ? -9.328 -2.573 0.308 1.00 0.00 219 GLU A C 12
ATOM 21417 O O . GLU A 1 94 ? -8.329 -1.943 0.656 1.00 0.00 219 GLU A O 12
ATOM 21429 N N . ASN A 1 95 ? -9.377 -3.255 -0.830 1.00 0.00 220 ASN A N 12
ATOM 21430 C CA . ASN A 1 95 ? -8.256 -3.475 -1.702 1.00 0.00 220 ASN A CA 12
ATOM 21431 C C . ASN A 1 95 ? -7.789 -2.167 -2.295 1.00 0.00 220 ASN A C 12
ATOM 21432 O O . ASN A 1 95 ? -6.600 -1.863 -2.263 1.00 0.00 220 ASN A O 12
ATOM 21443 N N . LYS A 1 96 ? -8.691 -1.384 -2.881 1.00 0.00 221 LYS A N 12
ATOM 21444 C CA . LYS A 1 96 ? -8.293 -0.109 -3.440 1.00 0.00 221 LYS A CA 12
ATOM 21445 C C . LYS A 1 96 ? -7.782 0.803 -2.342 1.00 0.00 221 LYS A C 12
ATOM 21446 O O . LYS A 1 96 ? -6.738 1.403 -2.549 1.00 0.00 221 LYS A O 12
ATOM 21465 N N . VAL A 1 97 ? -8.424 0.850 -1.178 1.00 0.00 222 VAL A N 12
ATOM 21466 C CA . VAL A 1 97 ? -7.969 1.644 -0.046 1.00 0.00 222 VAL A CA 12
ATOM 21467 C C . VAL A 1 97 ? -6.518 1.264 0.280 1.00 0.00 222 VAL A C 12
ATOM 21468 O O . VAL A 1 97 ? -5.633 2.123 0.294 1.00 0.00 222 VAL A O 12
ATOM 21481 N N . VAL A 1 98 ? -6.248 -0.024 0.495 1.00 0.00 223 VAL A N 12
ATOM 21482 C CA . VAL A 1 98 ? -4.954 -0.475 0.970 1.00 0.00 223 VAL A CA 12
ATOM 21483 C C . VAL A 1 98 ? -3.885 -0.385 -0.135 1.00 0.00 223 VAL A C 12
ATOM 21484 O O . VAL A 1 98 ? -2.780 0.083 0.126 1.00 0.00 223 VAL A O 12
ATOM 21497 N N . THR A 1 99 ? -4.189 -0.754 -1.387 1.00 0.00 224 THR A N 12
ATOM 21498 C CA . THR A 1 99 ? -3.263 -0.587 -2.506 1.00 0.00 224 THR A CA 12
ATOM 21499 C C . THR A 1 99 ? -2.865 0.896 -2.605 1.00 0.00 224 THR A C 12
ATOM 21500 O O . THR A 1 99 ? -1.677 1.212 -2.660 1.00 0.00 224 THR A O 12
ATOM 21511 N N . LYS A 1 100 ? -3.849 1.804 -2.574 1.00 0.00 225 LYS A N 12
ATOM 21512 C CA . LYS A 1 100 ? -3.690 3.243 -2.693 1.00 0.00 225 LYS A CA 12
ATOM 21513 C C . LYS A 1 100 ? -2.854 3.812 -1.570 1.00 0.00 225 LYS A C 12
ATOM 21514 O O . LYS A 1 100 ? -1.989 4.622 -1.889 1.00 0.00 225 LYS A O 12
ATOM 21533 N N . VAL A 1 101 ? -3.091 3.453 -0.304 1.00 0.00 226 VAL A N 12
ATOM 21534 C CA . VAL A 1 101 ? -2.277 3.994 0.782 1.00 0.00 226 VAL A CA 12
ATOM 21535 C C . VAL A 1 101 ? -0.828 3.548 0.577 1.00 0.00 226 VAL A C 12
ATOM 21536 O O . VAL A 1 101 ? 0.074 4.373 0.622 1.00 0.00 226 VAL A O 12
ATOM 21549 N N . ILE A 1 102 ? -0.589 2.267 0.281 1.00 0.00 227 ILE A N 12
ATOM 21550 C CA . ILE A 1 102 ? 0.738 1.678 0.226 1.00 0.00 227 ILE A CA 12
ATOM 21551 C C . ILE A 1 102 ? 1.506 2.253 -0.968 1.00 0.00 227 ILE A C 12
ATOM 21552 O O . ILE A 1 102 ? 2.647 2.691 -0.818 1.00 0.00 227 ILE A O 12
ATOM 21568 N N . ARG A 1 103 ? 0.891 2.280 -2.154 1.00 0.00 228 ARG A N 12
ATOM 21569 C CA . ARG A 1 103 ? 1.502 2.908 -3.316 1.00 0.00 228 ARG A CA 12
ATOM 21570 C C . ARG A 1 103 ? 1.779 4.356 -3.015 1.00 0.00 228 ARG A C 12
ATOM 21571 O O . ARG A 1 103 ? 2.925 4.765 -3.170 1.00 0.00 228 ARG A O 12
ATOM 21592 N N . GLU A 1 104 ? 0.760 5.111 -2.604 1.00 0.00 229 GLU A N 12
ATOM 21593 C CA . GLU A 1 104 ? 0.935 6.526 -2.356 1.00 0.00 229 GLU A CA 12
ATOM 21594 C C . GLU A 1 104 ? 2.073 6.732 -1.382 1.00 0.00 229 GLU A C 12
ATOM 21595 O O . GLU A 1 104 ? 2.893 7.582 -1.663 1.00 0.00 229 GLU A O 12
ATOM 21607 N N . MET A 1 105 ? 2.239 5.909 -0.349 1.00 0.00 230 MET A N 12
ATOM 21608 C CA . MET A 1 105 ? 3.326 6.075 0.600 1.00 0.00 230 MET A CA 12
ATOM 21609 C C . MET A 1 105 ? 4.660 6.062 -0.098 1.00 0.00 230 MET A C 12
ATOM 21610 O O . MET A 1 105 ? 5.507 6.915 0.156 1.00 0.00 230 MET A O 12
ATOM 21624 N N . CYS A 1 106 ? 4.848 5.082 -0.977 1.00 0.00 231 CYS A N 12
ATOM 21625 C CA . CYS A 1 106 ? 6.147 4.920 -1.582 1.00 0.00 231 CYS A CA 12
ATOM 21626 C C . CYS A 1 106 ? 6.405 6.038 -2.601 1.00 0.00 231 CYS A C 12
ATOM 21627 O O . CYS A 1 106 ? 7.543 6.479 -2.754 1.00 0.00 231 CYS A O 12
ATOM 21634 N N . VAL A 1 107 ? 5.354 6.576 -3.226 1.00 0.00 232 VAL A N 12
ATOM 21635 C CA . VAL A 1 107 ? 5.453 7.771 -4.075 1.00 0.00 232 VAL A CA 12
ATOM 21636 C C . VAL A 1 107 ? 5.767 8.983 -3.195 1.00 0.00 232 VAL A C 12
ATOM 21637 O O . VAL A 1 107 ? 6.607 9.807 -3.538 1.00 0.00 232 VAL A O 12
ATOM 21650 N N . GLN A 1 108 ? 5.074 9.119 -2.065 1.00 0.00 233 GLN A N 12
ATOM 21651 C CA . GLN A 1 108 ? 5.169 10.237 -1.145 1.00 0.00 233 GLN A CA 12
ATOM 21652 C C . GLN A 1 108 ? 6.565 10.275 -0.524 1.00 0.00 233 GLN A C 12
ATOM 21653 O O . GLN A 1 108 ? 7.060 11.364 -0.255 1.00 0.00 233 GLN A O 12
ATOM 21667 N N . GLN A 1 109 ? 7.243 9.134 -0.358 1.00 0.00 234 GLN A N 12
ATOM 21668 C CA . GLN A 1 109 ? 8.658 9.177 -0.036 1.00 0.00 234 GLN A CA 12
ATOM 21669 C C . GLN A 1 109 ? 9.510 9.483 -1.245 1.00 0.00 234 GLN A C 12
ATOM 21670 O O . GLN A 1 109 ? 10.414 10.299 -1.125 1.00 0.00 234 GLN A O 12
ATOM 21684 N N . TYR A 1 110 ? 9.266 8.855 -2.399 1.00 0.00 235 TYR A N 12
ATOM 21685 C CA . TYR A 1 110 ? 10.092 9.100 -3.566 1.00 0.00 235 TYR A CA 12
ATOM 21686 C C . TYR A 1 110 ? 10.092 10.592 -3.911 1.00 0.00 235 TYR A C 12
ATOM 21687 O O . TYR A 1 110 ? 11.147 11.148 -4.206 1.00 0.00 235 TYR A O 12
ATOM 21705 N N . ARG A 1 111 ? 8.941 11.267 -3.821 1.00 0.00 236 ARG A N 12
ATOM 21706 C CA . ARG A 1 111 ? 8.849 12.688 -4.148 1.00 0.00 236 ARG A CA 12
ATOM 21707 C C . ARG A 1 111 ? 9.655 13.501 -3.140 1.00 0.00 236 ARG A C 12
ATOM 21708 O O . ARG A 1 111 ? 10.330 14.447 -3.537 1.00 0.00 236 ARG A O 12
ATOM 21729 N N . GLU A 1 112 ? 9.631 13.125 -1.862 1.00 0.00 237 GLU A N 12
ATOM 21730 C CA . GLU A 1 112 ? 10.385 13.789 -0.810 1.00 0.00 237 GLU A CA 12
ATOM 21731 C C . GLU A 1 112 ? 11.876 13.478 -0.910 1.00 0.00 237 GLU A C 12
ATOM 21732 O O . GLU A 1 112 ? 12.685 14.325 -0.557 1.00 0.00 237 GLU A O 12
ATOM 21744 N N . TYR A 1 113 ? 12.270 12.318 -1.433 1.00 0.00 238 TYR A N 12
ATOM 21745 C CA . TYR A 1 113 ? 13.662 11.990 -1.692 1.00 0.00 238 TYR A CA 12
ATOM 21746 C C . TYR A 1 113 ? 14.164 12.861 -2.852 1.00 0.00 238 TYR A C 12
ATOM 21747 O O . TYR A 1 113 ? 15.280 13.379 -2.824 1.00 0.00 238 TYR A O 12
ATOM 21765 N N . ARG A 1 114 ? 13.326 13.056 -3.871 1.00 0.00 239 ARG A N 12
ATOM 21766 C CA . ARG A 1 114 ? 13.617 13.944 -4.984 1.00 0.00 239 ARG A CA 12
ATOM 21767 C C . ARG A 1 114 ? 13.732 15.396 -4.525 1.00 0.00 239 ARG A C 12
ATOM 21768 O O . ARG A 1 114 ? 14.642 16.093 -4.971 1.00 0.00 239 ARG A O 12
ATOM 21789 N N . LEU A 1 115 ? 12.813 15.872 -3.685 1.00 0.00 240 LEU A N 12
ATOM 21790 C CA . LEU A 1 115 ? 12.783 17.248 -3.217 1.00 0.00 240 LEU A CA 12
ATOM 21791 C C . LEU A 1 115 ? 13.903 17.475 -2.199 1.00 0.00 240 LEU A C 12
ATOM 21792 O O . LEU A 1 115 ? 14.810 18.270 -2.437 1.00 0.00 240 LEU A O 12
ATOM 21808 N N . ALA A 1 116 ? 13.856 16.724 -1.100 1.00 0.00 241 ALA A N 12
ATOM 21809 C CA . ALA A 1 116 ? 14.651 16.818 0.110 1.00 0.00 241 ALA A CA 12
ATOM 21810 C C . ALA A 1 116 ? 14.511 18.193 0.777 1.00 0.00 241 ALA A C 12
ATOM 21811 O O . ALA A 1 116 ? 15.398 19.047 0.674 1.00 0.00 241 ALA A O 12
ATOM 21818 N N . SER A 1 117 ? 13.401 18.392 1.501 1.00 0.00 242 SER A N 12
ATOM 21819 C CA . SER A 1 117 ? 13.277 19.474 2.471 1.00 0.00 242 SER A CA 12
ATOM 21820 C C . SER A 1 117 ? 14.376 19.319 3.503 1.00 0.00 242 SER A C 12
ATOM 21821 O O . SER A 1 117 ? 14.464 18.232 4.117 1.00 0.00 242 SER A O 12
ATOM 21829 N N . GLY A 1 1 ? 16.584 -17.738 20.843 1.00 0.00 126 GLY A N 13
ATOM 21830 C CA . GLY A 1 1 ? 16.523 -16.445 20.158 1.00 0.00 126 GLY A CA 13
ATOM 21831 C C . GLY A 1 1 ? 16.700 -16.631 18.665 1.00 0.00 126 GLY A C 13
ATOM 21832 O O . GLY A 1 1 ? 17.831 -16.699 18.194 1.00 0.00 126 GLY A O 13
ATOM 21836 N N . SER A 1 2 ? 15.600 -16.732 17.922 1.00 0.00 127 SER A N 13
ATOM 21837 C CA . SER A 1 2 ? 15.550 -17.124 16.516 1.00 0.00 127 SER A CA 13
ATOM 21838 C C . SER A 1 2 ? 15.741 -15.943 15.548 1.00 0.00 127 SER A C 13
ATOM 21839 O O . SER A 1 2 ? 15.492 -16.069 14.346 1.00 0.00 127 SER A O 13
ATOM 21847 N N . VAL A 1 3 ? 16.166 -14.774 16.037 1.00 0.00 128 VAL A N 13
ATOM 21848 C CA . VAL A 1 3 ? 16.691 -13.715 15.186 1.00 0.00 128 VAL A CA 13
ATOM 21849 C C . VAL A 1 3 ? 17.914 -14.256 14.435 1.00 0.00 128 VAL A C 13
ATOM 21850 O O . VAL A 1 3 ? 18.673 -15.050 15.001 1.00 0.00 128 VAL A O 13
ATOM 21863 N N . VAL A 1 4 ? 18.049 -13.836 13.171 1.00 0.00 129 VAL A N 13
ATOM 21864 C CA . VAL A 1 4 ? 19.052 -14.102 12.128 1.00 0.00 129 VAL A CA 13
ATOM 21865 C C . VAL A 1 4 ? 18.387 -14.758 10.915 1.00 0.00 129 VAL A C 13
ATOM 21866 O O . VAL A 1 4 ? 18.875 -14.586 9.796 1.00 0.00 129 VAL A O 13
ATOM 21879 N N . GLY A 1 5 ? 17.280 -15.486 11.134 1.00 0.00 130 GLY A N 13
ATOM 21880 C CA . GLY A 1 5 ? 16.657 -16.330 10.118 1.00 0.00 130 GLY A CA 13
ATOM 21881 C C . GLY A 1 5 ? 16.444 -15.589 8.799 1.00 0.00 130 GLY A C 13
ATOM 21882 O O . GLY A 1 5 ? 16.887 -16.059 7.750 1.00 0.00 130 GLY A O 13
ATOM 21886 N N . GLY A 1 6 ? 15.821 -14.408 8.871 1.00 0.00 131 GLY A N 13
ATOM 21887 C CA . GLY A 1 6 ? 15.483 -13.602 7.704 1.00 0.00 131 GLY A CA 13
ATOM 21888 C C . GLY A 1 6 ? 14.438 -14.284 6.816 1.00 0.00 131 GLY A C 13
ATOM 21889 O O . GLY A 1 6 ? 14.019 -15.403 7.117 1.00 0.00 131 GLY A O 13
ATOM 21893 N N . LEU A 1 7 ? 13.990 -13.565 5.775 1.00 0.00 132 LEU A N 13
ATOM 21894 C CA . LEU A 1 7 ? 13.101 -13.826 4.638 1.00 0.00 132 LEU A CA 13
ATOM 21895 C C . LEU A 1 7 ? 12.187 -12.638 4.346 1.00 0.00 132 LEU A C 13
ATOM 21896 O O . LEU A 1 7 ? 11.628 -12.549 3.248 1.00 0.00 132 LEU A O 13
ATOM 21912 N N . GLY A 1 8 ? 11.993 -11.776 5.340 1.00 0.00 133 GLY A N 13
ATOM 21913 C CA . GLY A 1 8 ? 10.942 -10.765 5.348 1.00 0.00 133 GLY A CA 13
ATOM 21914 C C . GLY A 1 8 ? 11.347 -9.431 5.948 1.00 0.00 133 GLY A C 13
ATOM 21915 O O . GLY A 1 8 ? 10.519 -8.521 5.992 1.00 0.00 133 GLY A O 13
ATOM 21919 N N . GLY A 1 9 ? 12.598 -9.280 6.390 1.00 0.00 134 GLY A N 13
ATOM 21920 C CA . GLY A 1 9 ? 13.126 -8.000 6.829 1.00 0.00 134 GLY A CA 13
ATOM 21921 C C . GLY A 1 9 ? 13.530 -7.195 5.604 1.00 0.00 134 GLY A C 13
ATOM 21922 O O . GLY A 1 9 ? 14.720 -6.957 5.382 1.00 0.00 134 GLY A O 13
ATOM 21926 N N . TYR A 1 10 ? 12.555 -6.835 4.769 1.00 0.00 135 TYR A N 13
ATOM 21927 C CA . TYR A 1 10 ? 12.690 -5.739 3.823 1.00 0.00 135 TYR A CA 13
ATOM 21928 C C . TYR A 1 10 ? 12.856 -4.451 4.647 1.00 0.00 135 TYR A C 13
ATOM 21929 O O . TYR A 1 10 ? 12.488 -4.421 5.826 1.00 0.00 135 TYR A O 13
ATOM 21947 N N . ALA A 1 11 ? 13.401 -3.384 4.062 1.00 0.00 136 ALA A N 13
ATOM 21948 C CA . ALA A 1 11 ? 13.533 -2.123 4.786 1.00 0.00 136 ALA A CA 13
ATOM 21949 C C . ALA A 1 11 ? 12.155 -1.479 4.926 1.00 0.00 136 ALA A C 13
ATOM 21950 O O . ALA A 1 11 ? 11.371 -1.517 3.976 1.00 0.00 136 ALA A O 13
ATOM 21957 N N . MET A 1 12 ? 11.857 -0.899 6.095 1.00 0.00 137 MET A N 13
ATOM 21958 C CA . MET A 1 12 ? 10.542 -0.383 6.445 1.00 0.00 137 MET A CA 13
ATOM 21959 C C . MET A 1 12 ? 10.591 1.137 6.541 1.00 0.00 137 MET A C 13
ATOM 21960 O O . MET A 1 12 ? 11.459 1.708 7.212 1.00 0.00 137 MET A O 13
ATOM 21974 N N . GLY A 1 13 ? 9.592 1.783 5.947 1.00 0.00 138 GLY A N 13
ATOM 21975 C CA . GLY A 1 13 ? 9.436 3.214 5.902 1.00 0.00 138 GLY A CA 13
ATOM 21976 C C . GLY A 1 13 ? 8.977 3.749 7.242 1.00 0.00 138 GLY A C 13
ATOM 21977 O O . GLY A 1 13 ? 8.890 3.023 8.238 1.00 0.00 138 GLY A O 13
ATOM 21981 N N . ARG A 1 14 ? 8.701 5.045 7.263 1.00 0.00 139 ARG A N 13
ATOM 21982 C CA . ARG A 1 14 ? 8.224 5.722 8.458 1.00 0.00 139 ARG A CA 13
ATOM 21983 C C . ARG A 1 14 ? 6.705 5.614 8.576 1.00 0.00 139 ARG A C 13
ATOM 21984 O O . ARG A 1 14 ? 6.037 5.203 7.629 1.00 0.00 139 ARG A O 13
ATOM 22005 N N . VAL A 1 15 ? 6.147 6.014 9.719 1.00 0.00 140 VAL A N 13
ATOM 22006 C CA . VAL A 1 15 ? 4.708 6.107 9.899 1.00 0.00 140 VAL A CA 13
ATOM 22007 C C . VAL A 1 15 ? 4.276 7.404 9.254 1.00 0.00 140 VAL A C 13
ATOM 22008 O O . VAL A 1 15 ? 4.733 8.490 9.618 1.00 0.00 140 VAL A O 13
ATOM 22021 N N . MET A 1 16 ? 3.375 7.256 8.298 1.00 0.00 141 MET A N 13
ATOM 22022 C CA . MET A 1 16 ? 2.765 8.337 7.555 1.00 0.00 141 MET A CA 13
ATOM 22023 C C . MET A 1 16 ? 1.286 8.016 7.363 1.00 0.00 141 MET A C 13
ATOM 22024 O O . MET A 1 16 ? 0.874 7.314 6.438 1.00 0.00 141 MET A O 13
ATOM 22038 N N . SER A 1 17 ? 0.494 8.490 8.316 1.00 0.00 142 SER A N 13
ATOM 22039 C CA . SER A 1 17 ? -0.928 8.717 8.172 1.00 0.00 142 SER A CA 13
ATOM 22040 C C . SER A 1 17 ? -1.128 10.090 7.506 1.00 0.00 142 SER A C 13
ATOM 22041 O O . SER A 1 17 ? -0.153 10.791 7.214 1.00 0.00 142 SER A O 13
ATOM 22049 N N . GLY A 1 18 ? -2.386 10.487 7.305 1.00 0.00 143 GLY A N 13
ATOM 22050 C CA . GLY A 1 18 ? -2.794 11.876 7.122 1.00 0.00 143 GLY A CA 13
ATOM 22051 C C . GLY A 1 18 ? -1.982 12.645 6.079 1.00 0.00 143 GLY A C 13
ATOM 22052 O O . GLY A 1 18 ? -1.544 13.770 6.343 1.00 0.00 143 GLY A O 13
ATOM 22056 N N . MET A 1 19 ? -1.753 12.048 4.909 1.00 0.00 144 MET A N 13
ATOM 22057 C CA . MET A 1 19 ? -1.403 12.765 3.691 1.00 0.00 144 MET A CA 13
ATOM 22058 C C . MET A 1 19 ? -2.665 13.435 3.129 1.00 0.00 144 MET A C 13
ATOM 22059 O O . MET A 1 19 ? -3.708 13.460 3.781 1.00 0.00 144 MET A O 13
ATOM 22073 N N . ASN A 1 20 ? -2.566 14.001 1.927 1.00 0.00 145 ASN A N 13
ATOM 22074 C CA . ASN A 1 20 ? -3.627 14.747 1.252 1.00 0.00 145 ASN A CA 13
ATOM 22075 C C . ASN A 1 20 ? -4.792 13.817 0.901 1.00 0.00 145 ASN A C 13
ATOM 22076 O O . ASN A 1 20 ? -4.749 13.155 -0.142 1.00 0.00 145 ASN A O 13
ATOM 22087 N N . TYR A 1 21 ? -5.778 13.736 1.799 1.00 0.00 146 TYR A N 13
ATOM 22088 C CA . TYR A 1 21 ? -6.872 12.772 1.870 1.00 0.00 146 TYR A CA 13
ATOM 22089 C C . TYR A 1 21 ? -8.122 13.546 2.307 1.00 0.00 146 TYR A C 13
ATOM 22090 O O . TYR A 1 21 ? -8.353 13.729 3.502 1.00 0.00 146 TYR A O 13
ATOM 22108 N N . HIS A 1 22 ? -8.889 14.036 1.329 1.00 0.00 147 HIS A N 13
ATOM 22109 C CA . HIS A 1 22 ? -10.109 14.802 1.560 1.00 0.00 147 HIS A CA 13
ATOM 22110 C C . HIS A 1 22 ? -11.225 13.895 2.093 1.00 0.00 147 HIS A C 13
ATOM 22111 O O . HIS A 1 22 ? -11.463 13.906 3.296 1.00 0.00 147 HIS A O 13
ATOM 22125 N N . PHE A 1 23 ? -11.865 13.099 1.218 1.00 0.00 148 PHE A N 13
ATOM 22126 C CA . PHE A 1 23 ? -12.927 12.147 1.536 1.00 0.00 148 PHE A CA 13
ATOM 22127 C C . PHE A 1 23 ? -14.140 12.840 2.183 1.00 0.00 148 PHE A C 13
ATOM 22128 O O . PHE A 1 23 ? -14.177 13.052 3.395 1.00 0.00 148 PHE A O 13
ATOM 22145 N N . ASP A 1 24 ? -15.153 13.171 1.374 1.00 0.00 149 ASP A N 13
ATOM 22146 C CA . ASP A 1 24 ? -16.438 13.725 1.829 1.00 0.00 149 ASP A CA 13
ATOM 22147 C C . ASP A 1 24 ? -17.647 13.041 1.174 1.00 0.00 149 ASP A C 13
ATOM 22148 O O . ASP A 1 24 ? -18.688 12.860 1.808 1.00 0.00 149 ASP A O 13
ATOM 22157 N N . ARG A 1 25 ? -17.534 12.677 -0.107 1.00 0.00 150 ARG A N 13
ATOM 22158 C CA . ARG A 1 25 ? -18.577 12.019 -0.901 1.00 0.00 150 ARG A CA 13
ATOM 22159 C C . ARG A 1 25 ? -18.942 10.649 -0.331 1.00 0.00 150 ARG A C 13
ATOM 22160 O O . ARG A 1 25 ? -18.112 10.023 0.315 1.00 0.00 150 ARG A O 13
ATOM 22181 N N . PRO A 1 26 ? -20.122 10.108 -0.676 1.00 0.00 151 PRO A N 13
ATOM 22182 C CA . PRO A 1 26 ? -20.573 8.822 -0.166 1.00 0.00 151 PRO A CA 13
ATOM 22183 C C . PRO A 1 26 ? -19.649 7.669 -0.563 1.00 0.00 151 PRO A C 13
ATOM 22184 O O . PRO A 1 26 ? -19.391 6.802 0.272 1.00 0.00 151 PRO A O 13
ATOM 22195 N N . ASP A 1 27 ? -19.197 7.589 -1.823 1.00 0.00 152 ASP A N 13
ATOM 22196 C CA . ASP A 1 27 ? -18.336 6.448 -2.208 1.00 0.00 152 ASP A CA 13
ATOM 22197 C C . ASP A 1 27 ? -16.937 6.634 -1.640 1.00 0.00 152 ASP A C 13
ATOM 22198 O O . ASP A 1 27 ? -16.306 5.669 -1.244 1.00 0.00 152 ASP A O 13
ATOM 22207 N N . GLU A 1 28 ? -16.465 7.875 -1.529 1.00 0.00 153 GLU A N 13
ATOM 22208 C CA . GLU A 1 28 ? -15.198 8.230 -0.886 1.00 0.00 153 GLU A CA 13
ATOM 22209 C C . GLU A 1 28 ? -15.217 7.868 0.601 1.00 0.00 153 GLU A C 13
ATOM 22210 O O . GLU A 1 28 ? -14.184 7.516 1.167 1.00 0.00 153 GLU A O 13
ATOM 22222 N N . TYR A 1 29 ? -16.398 7.907 1.226 1.00 0.00 154 TYR A N 13
ATOM 22223 C CA . TYR A 1 29 ? -16.636 7.423 2.577 1.00 0.00 154 TYR A CA 13
ATOM 22224 C C . TYR A 1 29 ? -16.163 5.996 2.708 1.00 0.00 154 TYR A C 13
ATOM 22225 O O . TYR A 1 29 ? -15.771 5.625 3.812 1.00 0.00 154 TYR A O 13
ATOM 22243 N N . ARG A 1 30 ? -16.245 5.179 1.653 1.00 0.00 155 ARG A N 13
ATOM 22244 C CA . ARG A 1 30 ? -15.693 3.845 1.742 1.00 0.00 155 ARG A CA 13
ATOM 22245 C C . ARG A 1 30 ? -14.230 3.853 2.128 1.00 0.00 155 ARG A C 13
ATOM 22246 O O . ARG A 1 30 ? -13.855 3.020 2.932 1.00 0.00 155 ARG A O 13
ATOM 22267 N N . TRP A 1 31 ? -13.420 4.773 1.622 1.00 0.00 156 TRP A N 13
ATOM 22268 C CA . TRP A 1 31 ? -12.012 4.827 1.963 1.00 0.00 156 TRP A CA 13
ATOM 22269 C C . TRP A 1 31 ? -11.844 4.920 3.477 1.00 0.00 156 TRP A C 13
ATOM 22270 O O . TRP A 1 31 ? -11.155 4.096 4.070 1.00 0.00 156 TRP A O 13
ATOM 22291 N N . TRP A 1 32 ? -12.567 5.840 4.112 1.00 0.00 157 TRP A N 13
ATOM 22292 C CA . TRP A 1 32 ? -12.609 6.004 5.561 1.00 0.00 157 TRP A CA 13
ATOM 22293 C C . TRP A 1 32 ? -13.186 4.759 6.241 1.00 0.00 157 TRP A C 13
ATOM 22294 O O . TRP A 1 32 ? -12.629 4.236 7.200 1.00 0.00 157 TRP A O 13
ATOM 22315 N N . SER A 1 33 ? -14.324 4.283 5.755 1.00 0.00 158 SER A N 13
ATOM 22316 C CA . SER A 1 33 ? -15.088 3.186 6.311 1.00 0.00 158 SER A CA 13
ATOM 22317 C C . SER A 1 33 ? -14.260 1.892 6.326 1.00 0.00 158 SER A C 13
ATOM 22318 O O . SER A 1 33 ? -14.211 1.240 7.368 1.00 0.00 158 SER A O 13
ATOM 22326 N N . GLU A 1 34 ? -13.589 1.552 5.219 1.00 0.00 159 GLU A N 13
ATOM 22327 C CA . GLU A 1 34 ? -12.687 0.408 5.103 1.00 0.00 159 GLU A CA 13
ATOM 22328 C C . GLU A 1 34 ? -11.370 0.638 5.865 1.00 0.00 159 GLU A C 13
ATOM 22329 O O . GLU A 1 34 ? -10.767 -0.320 6.346 1.00 0.00 159 GLU A O 13
ATOM 22341 N N . ASN A 1 35 ? -10.904 1.887 6.024 1.00 0.00 160 ASN A N 13
ATOM 22342 C CA . ASN A 1 35 ? -9.714 2.216 6.822 1.00 0.00 160 ASN A CA 13
ATOM 22343 C C . ASN A 1 35 ? -9.833 1.635 8.234 1.00 0.00 160 ASN A C 13
ATOM 22344 O O . ASN A 1 35 ? -8.843 1.151 8.777 1.00 0.00 160 ASN A O 13
ATOM 22355 N N . SER A 1 36 ? -11.047 1.613 8.784 1.00 0.00 161 SER A N 13
ATOM 22356 C CA . SER A 1 36 ? -11.359 1.074 10.093 1.00 0.00 161 SER A CA 13
ATOM 22357 C C . SER A 1 36 ? -10.926 -0.392 10.229 1.00 0.00 161 SER A C 13
ATOM 22358 O O . SER A 1 36 ? -10.611 -0.839 11.337 1.00 0.00 161 SER A O 13
ATOM 22366 N N . ALA A 1 37 ? -10.885 -1.148 9.122 1.00 0.00 162 ALA A N 13
ATOM 22367 C CA . ALA A 1 37 ? -10.413 -2.519 9.142 1.00 0.00 162 ALA A CA 13
ATOM 22368 C C . ALA A 1 37 ? -8.974 -2.592 9.656 1.00 0.00 162 ALA A C 13
ATOM 22369 O O . ALA A 1 37 ? -8.656 -3.541 10.385 1.00 0.00 162 ALA A O 13
ATOM 22376 N N . ARG A 1 38 ? -8.087 -1.659 9.259 1.00 0.00 163 ARG A N 13
ATOM 22377 C CA . ARG A 1 38 ? -6.668 -1.685 9.630 1.00 0.00 163 ARG A CA 13
ATOM 22378 C C . ARG A 1 38 ? -5.932 -0.360 9.439 1.00 0.00 163 ARG A C 13
ATOM 22379 O O . ARG A 1 38 ? -5.232 0.044 10.363 1.00 0.00 163 ARG A O 13
ATOM 22400 N N . TYR A 1 39 ? -6.031 0.263 8.261 1.00 0.00 164 TYR A N 13
ATOM 22401 C CA . TYR A 1 39 ? -5.242 1.407 7.787 1.00 0.00 164 TYR A CA 13
ATOM 22402 C C . TYR A 1 39 ? -3.725 1.260 8.019 1.00 0.00 164 TYR A C 13
ATOM 22403 O O . TYR A 1 39 ? -3.197 1.679 9.054 1.00 0.00 164 TYR A O 13
ATOM 22421 N N . PRO A 1 40 ? -2.976 0.646 7.081 1.00 0.00 165 PRO A N 13
ATOM 22422 C CA . PRO A 1 40 ? -1.522 0.715 7.118 1.00 0.00 165 PRO A CA 13
ATOM 22423 C C . PRO A 1 40 ? -1.079 2.166 6.901 1.00 0.00 165 PRO A C 13
ATOM 22424 O O . PRO A 1 40 ? -1.799 2.967 6.319 1.00 0.00 165 PRO A O 13
ATOM 22435 N N . ASN A 1 41 ? 0.140 2.481 7.329 1.00 0.00 166 ASN A N 13
ATOM 22436 C CA . ASN A 1 41 ? 0.730 3.826 7.338 1.00 0.00 166 ASN A CA 13
ATOM 22437 C C . ASN A 1 41 ? 2.199 3.794 6.947 1.00 0.00 166 ASN A C 13
ATOM 22438 O O . ASN A 1 41 ? 2.838 4.835 6.934 1.00 0.00 166 ASN A O 13
ATOM 22449 N N . ARG A 1 42 ? 2.792 2.623 6.724 1.00 0.00 167 ARG A N 13
ATOM 22450 C CA . ARG A 1 42 ? 4.182 2.494 6.307 1.00 0.00 167 ARG A CA 13
ATOM 22451 C C . ARG A 1 42 ? 4.231 1.382 5.287 1.00 0.00 167 ARG A C 13
ATOM 22452 O O . ARG A 1 42 ? 3.257 0.636 5.135 1.00 0.00 167 ARG A O 13
ATOM 22473 N N . VAL A 1 43 ? 5.347 1.264 4.594 1.00 0.00 168 VAL A N 13
ATOM 22474 C CA . VAL A 1 43 ? 5.513 0.333 3.500 1.00 0.00 168 VAL A CA 13
ATOM 22475 C C . VAL A 1 43 ? 6.903 -0.290 3.626 1.00 0.00 168 VAL A C 13
ATOM 22476 O O . VAL A 1 43 ? 7.751 0.231 4.358 1.00 0.00 168 VAL A O 13
ATOM 22489 N N . TYR A 1 44 ? 7.114 -1.402 2.936 1.00 0.00 169 TYR A N 13
ATOM 22490 C CA . TYR A 1 44 ? 8.344 -2.173 2.863 1.00 0.00 169 TYR A CA 13
ATOM 22491 C C . TYR A 1 44 ? 8.852 -2.098 1.426 1.00 0.00 169 TYR A C 13
ATOM 22492 O O . TYR A 1 44 ? 8.037 -2.022 0.507 1.00 0.00 169 TYR A O 13
ATOM 22510 N N . TYR A 1 45 ? 10.169 -2.086 1.216 1.00 0.00 170 TYR A N 13
ATOM 22511 C CA . TYR A 1 45 ? 10.775 -1.974 -0.111 1.00 0.00 170 TYR A CA 13
ATOM 22512 C C . TYR A 1 45 ? 12.020 -2.859 -0.237 1.00 0.00 170 TYR A C 13
ATOM 22513 O O . TYR A 1 45 ? 12.661 -3.192 0.767 1.00 0.00 170 TYR A O 13
ATOM 22531 N N . ARG A 1 46 ? 12.377 -3.251 -1.470 1.00 0.00 171 ARG A N 13
ATOM 22532 C CA . ARG A 1 46 ? 13.645 -3.943 -1.729 1.00 0.00 171 ARG A CA 13
ATOM 22533 C C . ARG A 1 46 ? 14.808 -2.983 -1.534 1.00 0.00 171 ARG A C 13
ATOM 22534 O O . ARG A 1 46 ? 14.655 -1.769 -1.720 1.00 0.00 171 ARG A O 13
ATOM 22555 N N . ASP A 1 47 ? 15.999 -3.542 -1.306 1.00 0.00 172 ASP A N 13
ATOM 22556 C CA . ASP A 1 47 ? 17.251 -2.811 -1.469 1.00 0.00 172 ASP A CA 13
ATOM 22557 C C . ASP A 1 47 ? 17.586 -2.771 -2.958 1.00 0.00 172 ASP A C 13
ATOM 22558 O O . ASP A 1 47 ? 18.338 -3.599 -3.480 1.00 0.00 172 ASP A O 13
ATOM 22567 N N . TYR A 1 48 ? 16.954 -1.842 -3.678 1.00 0.00 173 TYR A N 13
ATOM 22568 C CA . TYR A 1 48 ? 17.345 -1.516 -5.041 1.00 0.00 173 TYR A CA 13
ATOM 22569 C C . TYR A 1 48 ? 18.743 -0.899 -5.030 1.00 0.00 173 TYR A C 13
ATOM 22570 O O . TYR A 1 48 ? 19.285 -0.542 -3.982 1.00 0.00 173 TYR A O 13
ATOM 22588 N N . SER A 1 49 ? 19.311 -0.754 -6.226 1.00 0.00 174 SER A N 13
ATOM 22589 C CA . SER A 1 49 ? 20.575 -0.099 -6.474 1.00 0.00 174 SER A CA 13
ATOM 22590 C C . SER A 1 49 ? 20.638 1.261 -5.776 1.00 0.00 174 SER A C 13
ATOM 22591 O O . SER A 1 49 ? 21.460 1.432 -4.879 1.00 0.00 174 SER A O 13
ATOM 22599 N N . SER A 1 50 ? 19.835 2.235 -6.219 1.00 0.00 175 SER A N 13
ATOM 22600 C CA . SER A 1 50 ? 19.959 3.633 -5.819 1.00 0.00 175 SER A CA 13
ATOM 22601 C C . SER A 1 50 ? 18.988 4.474 -6.649 1.00 0.00 175 SER A C 13
ATOM 22602 O O . SER A 1 50 ? 18.136 5.143 -6.062 1.00 0.00 175 SER A O 13
ATOM 22610 N N . PRO A 1 51 ? 19.091 4.455 -7.997 1.00 0.00 176 PRO A N 13
ATOM 22611 C CA . PRO A 1 51 ? 18.253 5.285 -8.835 1.00 0.00 176 PRO A CA 13
ATOM 22612 C C . PRO A 1 51 ? 16.865 4.686 -8.963 1.00 0.00 176 PRO A C 13
ATOM 22613 O O . PRO A 1 51 ? 15.991 4.974 -8.144 1.00 0.00 176 PRO A O 13
ATOM 22624 N N . VAL A 1 52 ? 16.720 3.807 -9.950 1.00 0.00 177 VAL A N 13
ATOM 22625 C CA . VAL A 1 52 ? 15.567 3.190 -10.532 1.00 0.00 177 VAL A CA 13
ATOM 22626 C C . VAL A 1 52 ? 14.490 4.248 -10.899 1.00 0.00 177 VAL A C 13
ATOM 22627 O O . VAL A 1 52 ? 14.411 5.313 -10.284 1.00 0.00 177 VAL A O 13
ATOM 22640 N N . PRO A 1 53 ? 13.666 4.042 -11.937 1.00 0.00 178 PRO A N 13
ATOM 22641 C CA . PRO A 1 53 ? 12.553 4.947 -12.195 1.00 0.00 178 PRO A CA 13
ATOM 22642 C C . PRO A 1 53 ? 11.636 4.883 -10.974 1.00 0.00 178 PRO A C 13
ATOM 22643 O O . PRO A 1 53 ? 11.421 3.790 -10.462 1.00 0.00 178 PRO A O 13
ATOM 22654 N N . GLN A 1 54 ? 11.062 5.995 -10.491 1.00 0.00 179 GLN A N 13
ATOM 22655 C CA . GLN A 1 54 ? 10.295 5.902 -9.241 1.00 0.00 179 GLN A CA 13
ATOM 22656 C C . GLN A 1 54 ? 9.219 4.819 -9.331 1.00 0.00 179 GLN A C 13
ATOM 22657 O O . GLN A 1 54 ? 8.917 4.163 -8.343 1.00 0.00 179 GLN A O 13
ATOM 22671 N N . ASP A 1 55 ? 8.643 4.630 -10.519 1.00 0.00 180 ASP A N 13
ATOM 22672 C CA . ASP A 1 55 ? 7.440 3.837 -10.678 1.00 0.00 180 ASP A CA 13
ATOM 22673 C C . ASP A 1 55 ? 7.680 2.332 -10.527 1.00 0.00 180 ASP A C 13
ATOM 22674 O O . ASP A 1 55 ? 6.770 1.647 -10.058 1.00 0.00 180 ASP A O 13
ATOM 22683 N N . VAL A 1 56 ? 8.868 1.805 -10.862 1.00 0.00 181 VAL A N 13
ATOM 22684 C CA . VAL A 1 56 ? 9.190 0.403 -10.563 1.00 0.00 181 VAL A CA 13
ATOM 22685 C C . VAL A 1 56 ? 9.285 0.237 -9.047 1.00 0.00 181 VAL A C 13
ATOM 22686 O O . VAL A 1 56 ? 8.807 -0.775 -8.528 1.00 0.00 181 VAL A O 13
ATOM 22699 N N . PHE A 1 57 ? 9.844 1.234 -8.346 1.00 0.00 182 PHE A N 13
ATOM 22700 C CA . PHE A 1 57 ? 10.075 1.164 -6.918 1.00 0.00 182 PHE A CA 13
ATOM 22701 C C . PHE A 1 57 ? 8.727 1.164 -6.221 1.00 0.00 182 PHE A C 13
ATOM 22702 O O . PHE A 1 57 ? 8.476 0.265 -5.432 1.00 0.00 182 PHE A O 13
ATOM 22719 N N . VAL A 1 58 ? 7.834 2.120 -6.512 1.00 0.00 183 VAL A N 13
ATOM 22720 C CA . VAL A 1 58 ? 6.533 2.118 -5.848 1.00 0.00 183 VAL A CA 13
ATOM 22721 C C . VAL A 1 58 ? 5.765 0.838 -6.144 1.00 0.00 183 VAL A C 13
ATOM 22722 O O . VAL A 1 58 ? 5.183 0.269 -5.225 1.00 0.00 183 VAL A O 13
ATOM 22735 N N . ALA A 1 59 ? 5.775 0.361 -7.387 1.00 0.00 184 ALA A N 13
ATOM 22736 C CA . ALA A 1 59 ? 5.041 -0.844 -7.729 1.00 0.00 184 ALA A CA 13
ATOM 22737 C C . ALA A 1 59 ? 5.580 -2.075 -6.980 1.00 0.00 184 ALA A C 13
ATOM 22738 O O . ALA A 1 59 ? 4.811 -2.980 -6.666 1.00 0.00 184 ALA A O 13
ATOM 22745 N N . ASP A 1 60 ? 6.886 -2.151 -6.718 1.00 0.00 185 ASP A N 13
ATOM 22746 C CA . ASP A 1 60 ? 7.534 -3.205 -5.924 1.00 0.00 185 ASP A CA 13
ATOM 22747 C C . ASP A 1 60 ? 7.248 -3.049 -4.438 1.00 0.00 185 ASP A C 13
ATOM 22748 O O . ASP A 1 60 ? 6.821 -3.999 -3.793 1.00 0.00 185 ASP A O 13
ATOM 22757 N N . CYS A 1 61 ? 7.432 -1.834 -3.937 1.00 0.00 186 CYS A N 13
ATOM 22758 C CA . CYS A 1 61 ? 7.255 -1.413 -2.565 1.00 0.00 186 CYS A CA 13
ATOM 22759 C C . CYS A 1 61 ? 5.842 -1.810 -2.155 1.00 0.00 186 CYS A C 13
ATOM 22760 O O . CYS A 1 61 ? 5.608 -2.424 -1.113 1.00 0.00 186 CYS A O 13
ATOM 22767 N N . PHE A 1 62 ? 4.879 -1.524 -3.032 1.00 0.00 187 PHE A N 13
ATOM 22768 C CA . PHE A 1 62 ? 3.520 -1.960 -2.856 1.00 0.00 187 PHE A CA 13
ATOM 22769 C C . PHE A 1 62 ? 3.432 -3.475 -2.836 1.00 0.00 187 PHE A C 13
ATOM 22770 O O . PHE A 1 62 ? 2.890 -4.004 -1.871 1.00 0.00 187 PHE A O 13
ATOM 22787 N N . ASN A 1 63 ? 3.944 -4.164 -3.860 1.00 0.00 188 ASN A N 13
ATOM 22788 C CA . ASN A 1 63 ? 3.802 -5.609 -4.011 1.00 0.00 188 ASN A CA 13
ATOM 22789 C C . ASN A 1 63 ? 4.258 -6.352 -2.756 1.00 0.00 188 ASN A C 13
ATOM 22790 O O . ASN A 1 63 ? 3.531 -7.213 -2.261 1.00 0.00 188 ASN A O 13
ATOM 22801 N N . ILE A 1 64 ? 5.434 -6.007 -2.233 1.00 0.00 189 ILE A N 13
ATOM 22802 C CA . ILE A 1 64 ? 6.015 -6.630 -1.047 1.00 0.00 189 ILE A CA 13
ATOM 22803 C C . ILE A 1 64 ? 5.251 -6.256 0.225 1.00 0.00 189 ILE A C 13
ATOM 22804 O O . ILE A 1 64 ? 5.032 -7.124 1.074 1.00 0.00 189 ILE A O 13
ATOM 22820 N N . THR A 1 65 ? 4.802 -5.006 0.359 1.00 0.00 190 THR A N 13
ATOM 22821 C CA . THR A 1 65 ? 3.968 -4.632 1.487 1.00 0.00 190 THR A CA 13
ATOM 22822 C C . THR A 1 65 ? 2.677 -5.457 1.466 1.00 0.00 190 THR A C 13
ATOM 22823 O O . THR A 1 65 ? 2.273 -5.999 2.496 1.00 0.00 190 THR A O 13
ATOM 22834 N N . VAL A 1 66 ? 2.000 -5.558 0.317 1.00 0.00 191 VAL A N 13
ATOM 22835 C CA . VAL A 1 66 ? 0.740 -6.274 0.252 1.00 0.00 191 VAL A CA 13
ATOM 22836 C C . VAL A 1 66 ? 0.934 -7.787 0.413 1.00 0.00 191 VAL A C 13
ATOM 22837 O O . VAL A 1 66 ? 0.051 -8.434 0.974 1.00 0.00 191 VAL A O 13
ATOM 22850 N N . THR A 1 67 ? 2.056 -8.359 -0.051 1.00 0.00 192 THR A N 13
ATOM 22851 C CA . THR A 1 67 ? 2.294 -9.788 0.093 1.00 0.00 192 THR A CA 13
ATOM 22852 C C . THR A 1 67 ? 2.521 -10.161 1.574 1.00 0.00 192 THR A C 13
ATOM 22853 O O . THR A 1 67 ? 2.038 -11.225 1.973 1.00 0.00 192 THR A O 13
ATOM 22864 N N . GLU A 1 68 ? 3.136 -9.311 2.414 1.00 0.00 193 GLU A N 13
ATOM 22865 C CA . GLU A 1 68 ? 3.221 -9.588 3.848 1.00 0.00 193 GLU A CA 13
ATOM 22866 C C . GLU A 1 68 ? 1.815 -9.550 4.446 1.00 0.00 193 GLU A C 13
ATOM 22867 O O . GLU A 1 68 ? 1.420 -10.425 5.222 1.00 0.00 193 GLU A O 13
ATOM 22879 N N . TYR A 1 69 ? 1.055 -8.506 4.112 1.00 0.00 194 TYR A N 13
ATOM 22880 C CA . TYR A 1 69 ? -0.254 -8.254 4.698 1.00 0.00 194 TYR A CA 13
ATOM 22881 C C . TYR A 1 69 ? -1.349 -9.136 4.079 1.00 0.00 194 TYR A C 13
ATOM 22882 O O . TYR A 1 69 ? -2.511 -9.026 4.479 1.00 0.00 194 TYR A O 13
ATOM 22900 N N . SER A 1 70 ? -1.004 -10.039 3.157 1.00 0.00 195 SER A N 13
ATOM 22901 C CA . SER A 1 70 ? -1.880 -10.985 2.471 1.00 0.00 195 SER A CA 13
ATOM 22902 C C . SER A 1 70 ? -3.081 -10.331 1.772 1.00 0.00 195 SER A C 13
ATOM 22903 O O . SER A 1 70 ? -4.198 -10.851 1.788 1.00 0.00 195 SER A O 13
ATOM 22911 N N . ILE A 1 71 ? -2.854 -9.180 1.147 1.00 0.00 196 ILE A N 13
ATOM 22912 C CA . ILE A 1 71 ? -3.861 -8.336 0.503 1.00 0.00 196 ILE A CA 13
ATOM 22913 C C . ILE A 1 71 ? -3.438 -8.071 -0.943 1.00 0.00 196 ILE A C 13
ATOM 22914 O O . ILE A 1 71 ? -2.328 -8.418 -1.362 1.00 0.00 196 ILE A O 13
ATOM 22930 N N . GLY A 1 72 ? -4.309 -7.419 -1.719 1.00 0.00 197 GLY A N 13
ATOM 22931 C CA . GLY A 1 72 ? -3.988 -7.083 -3.096 1.00 0.00 197 GLY A CA 13
ATOM 22932 C C . GLY A 1 72 ? -3.809 -8.342 -3.950 1.00 0.00 197 GLY A C 13
ATOM 22933 O O . GLY A 1 72 ? -4.196 -9.439 -3.543 1.00 0.00 197 GLY A O 13
ATOM 22937 N N . PRO A 1 73 ? -3.231 -8.199 -5.149 1.00 0.00 198 PRO A N 13
ATOM 22938 C CA . PRO A 1 73 ? -3.047 -9.295 -6.085 1.00 0.00 198 PRO A CA 13
ATOM 22939 C C . PRO A 1 73 ? -1.894 -10.239 -5.714 1.00 0.00 198 PRO A C 13
ATOM 22940 O O . PRO A 1 73 ? -1.725 -11.259 -6.377 1.00 0.00 198 PRO A O 13
ATOM 22951 N N . ALA A 1 74 ? -1.119 -9.943 -4.666 1.00 0.00 199 ALA A N 13
ATOM 22952 C CA . ALA A 1 74 ? 0.064 -10.708 -4.285 1.00 0.00 199 ALA A CA 13
ATOM 22953 C C . ALA A 1 74 ? -0.224 -11.740 -3.182 1.00 0.00 199 ALA A C 13
ATOM 22954 O O . ALA A 1 74 ? 0.724 -12.283 -2.613 1.00 0.00 199 ALA A O 13
ATOM 22961 N N . ALA A 1 75 ? -1.490 -11.971 -2.829 1.00 0.00 200 ALA A N 13
ATOM 22962 C CA . ALA A 1 75 ? -1.910 -12.777 -1.690 1.00 0.00 200 ALA A CA 13
ATOM 22963 C C . ALA A 1 75 ? -1.979 -14.276 -2.017 1.00 0.00 200 ALA A C 13
ATOM 22964 O O . ALA A 1 75 ? -1.150 -15.044 -1.526 1.00 0.00 200 ALA A O 13
ATOM 22971 N N . LYS A 1 76 ? -2.967 -14.707 -2.815 1.00 0.00 201 LYS A N 13
ATOM 22972 C CA . LYS A 1 76 ? -3.167 -16.108 -3.189 1.00 0.00 201 LYS A CA 13
ATOM 22973 C C . LYS A 1 76 ? -2.816 -16.266 -4.661 1.00 0.00 201 LYS A C 13
ATOM 22974 O O . LYS A 1 76 ? -3.660 -16.093 -5.546 1.00 0.00 201 LYS A O 13
ATOM 22993 N N . LYS A 1 77 ? -1.522 -16.511 -4.893 1.00 0.00 202 LYS A N 13
ATOM 22994 C CA . LYS A 1 77 ? -0.767 -16.371 -6.129 1.00 0.00 202 LYS A CA 13
ATOM 22995 C C . LYS A 1 77 ? -1.411 -15.269 -6.956 1.00 0.00 202 LYS A C 13
ATOM 22996 O O . LYS A 1 77 ? -1.221 -14.113 -6.582 1.00 0.00 202 LYS A O 13
ATOM 23015 N N . ASN A 1 78 ? -2.179 -15.572 -8.006 1.00 0.00 203 ASN A N 13
ATOM 23016 C CA . ASN A 1 78 ? -2.878 -14.535 -8.763 1.00 0.00 203 ASN A CA 13
ATOM 23017 C C . ASN A 1 78 ? -4.277 -14.963 -9.217 1.00 0.00 203 ASN A C 13
ATOM 23018 O O . ASN A 1 78 ? -4.806 -14.384 -10.160 1.00 0.00 203 ASN A O 13
ATOM 23029 N N . THR A 1 79 ? -4.894 -15.996 -8.627 1.00 0.00 204 THR A N 13
ATOM 23030 C CA . THR A 1 79 ? -6.085 -16.621 -9.195 1.00 0.00 204 THR A CA 13
ATOM 23031 C C . THR A 1 79 ? -7.127 -16.907 -8.104 1.00 0.00 204 THR A C 13
ATOM 23032 O O . THR A 1 79 ? -7.184 -18.004 -7.548 1.00 0.00 204 THR A O 13
ATOM 23043 N N . SER A 1 80 ? -7.951 -15.914 -7.768 1.00 0.00 205 SER A N 13
ATOM 23044 C CA . SER A 1 80 ? -9.103 -16.035 -6.887 1.00 0.00 205 SER A CA 13
ATOM 23045 C C . SER A 1 80 ? -10.095 -14.941 -7.272 1.00 0.00 205 SER A C 13
ATOM 23046 O O . SER A 1 80 ? -9.827 -13.765 -7.032 1.00 0.00 205 SER A O 13
ATOM 23054 N N . GLU A 1 81 ? -11.236 -15.301 -7.858 1.00 0.00 206 GLU A N 13
ATOM 23055 C CA . GLU A 1 81 ? -12.300 -14.336 -8.163 1.00 0.00 206 GLU A CA 13
ATOM 23056 C C . GLU A 1 81 ? -13.710 -14.939 -8.116 1.00 0.00 206 GLU A C 13
ATOM 23057 O O . GLU A 1 81 ? -14.680 -14.311 -8.547 1.00 0.00 206 GLU A O 13
ATOM 23069 N N . ALA A 1 82 ? -13.849 -16.135 -7.550 1.00 0.00 207 ALA A N 13
ATOM 23070 C CA . ALA A 1 82 ? -15.123 -16.770 -7.237 1.00 0.00 207 ALA A CA 13
ATOM 23071 C C . ALA A 1 82 ? -15.124 -17.164 -5.760 1.00 0.00 207 ALA A C 13
ATOM 23072 O O . ALA A 1 82 ? -14.749 -18.289 -5.415 1.00 0.00 207 ALA A O 13
ATOM 23079 N N . VAL A 1 83 ? -15.467 -16.231 -4.872 1.00 0.00 208 VAL A N 13
ATOM 23080 C CA . VAL A 1 83 ? -15.515 -16.451 -3.429 1.00 0.00 208 VAL A CA 13
ATOM 23081 C C . VAL A 1 83 ? -16.430 -15.386 -2.802 1.00 0.00 208 VAL A C 13
ATOM 23082 O O . VAL A 1 83 ? -16.641 -14.315 -3.378 1.00 0.00 208 VAL A O 13
ATOM 23095 N N . ALA A 1 84 ? -16.941 -15.658 -1.604 1.00 0.00 209 ALA A N 13
ATOM 23096 C CA . ALA A 1 84 ? -17.384 -14.660 -0.645 1.00 0.00 209 ALA A CA 13
ATOM 23097 C C . ALA A 1 84 ? -16.929 -15.119 0.735 1.00 0.00 209 ALA A C 13
ATOM 23098 O O . ALA A 1 84 ? -16.801 -16.317 0.992 1.00 0.00 209 ALA A O 13
ATOM 23105 N N . ALA A 1 85 ? -16.736 -14.161 1.628 1.00 0.00 210 ALA A N 13
ATOM 23106 C CA . ALA A 1 85 ? -16.715 -14.338 3.065 1.00 0.00 210 ALA A CA 13
ATOM 23107 C C . ALA A 1 85 ? -17.258 -13.059 3.689 1.00 0.00 210 ALA A C 13
ATOM 23108 O O . ALA A 1 85 ? -18.134 -13.101 4.553 1.00 0.00 210 ALA A O 13
ATOM 23115 N N . ALA A 1 86 ? -16.760 -11.920 3.206 1.00 0.00 211 ALA A N 13
ATOM 23116 C CA . ALA A 1 86 ? -17.273 -10.595 3.482 1.00 0.00 211 ALA A CA 13
ATOM 23117 C C . ALA A 1 86 ? -17.381 -9.874 2.140 1.00 0.00 211 ALA A C 13
ATOM 23118 O O . ALA A 1 86 ? -16.502 -9.087 1.837 1.00 0.00 211 ALA A O 13
ATOM 23125 N N . ASN A 1 87 ? -18.389 -10.222 1.328 1.00 0.00 212 ASN A N 13
ATOM 23126 C CA . ASN A 1 87 ? -18.753 -9.723 0.002 1.00 0.00 212 ASN A CA 13
ATOM 23127 C C . ASN A 1 87 ? -17.604 -9.369 -0.956 1.00 0.00 212 ASN A C 13
ATOM 23128 O O . ASN A 1 87 ? -16.858 -8.418 -0.732 1.00 0.00 212 ASN A O 13
ATOM 23139 N N . GLN A 1 88 ? -17.545 -9.998 -2.128 1.00 0.00 213 GLN A N 13
ATOM 23140 C CA . GLN A 1 88 ? -16.543 -9.675 -3.138 1.00 0.00 213 GLN A CA 13
ATOM 23141 C C . GLN A 1 88 ? -16.509 -8.194 -3.555 1.00 0.00 213 GLN A C 13
ATOM 23142 O O . GLN A 1 88 ? -15.458 -7.714 -3.966 1.00 0.00 213 GLN A O 13
ATOM 23156 N N . THR A 1 89 ? -17.615 -7.449 -3.475 1.00 0.00 214 THR A N 13
ATOM 23157 C CA . THR A 1 89 ? -17.608 -6.018 -3.771 1.00 0.00 214 THR A CA 13
ATOM 23158 C C . THR A 1 89 ? -16.969 -5.200 -2.642 1.00 0.00 214 THR A C 13
ATOM 23159 O O . THR A 1 89 ? -16.379 -4.146 -2.895 1.00 0.00 214 THR A O 13
ATOM 23170 N N . GLU A 1 90 ? -17.183 -5.635 -1.401 1.00 0.00 215 GLU A N 13
ATOM 23171 C CA . GLU A 1 90 ? -16.694 -4.978 -0.187 1.00 0.00 215 GLU A CA 13
ATOM 23172 C C . GLU A 1 90 ? -15.180 -5.132 -0.113 1.00 0.00 215 GLU A C 13
ATOM 23173 O O . GLU A 1 90 ? -14.487 -4.121 -0.027 1.00 0.00 215 GLU A O 13
ATOM 23185 N N . VAL A 1 91 ? -14.678 -6.367 -0.256 1.00 0.00 216 VAL A N 13
ATOM 23186 C CA . VAL A 1 91 ? -13.239 -6.622 -0.255 1.00 0.00 216 VAL A CA 13
ATOM 23187 C C . VAL A 1 91 ? -12.610 -5.830 -1.380 1.00 0.00 216 VAL A C 13
ATOM 23188 O O . VAL A 1 91 ? -11.585 -5.220 -1.151 1.00 0.00 216 VAL A O 13
ATOM 23201 N N . GLU A 1 92 ? -13.230 -5.805 -2.567 1.00 0.00 217 GLU A N 13
ATOM 23202 C CA . GLU A 1 92 ? -12.729 -5.058 -3.718 1.00 0.00 217 GLU A CA 13
ATOM 23203 C C . GLU A 1 92 ? -12.504 -3.593 -3.330 1.00 0.00 217 GLU A C 13
ATOM 23204 O O . GLU A 1 92 ? -11.470 -3.019 -3.655 1.00 0.00 217 GLU A O 13
ATOM 23216 N N . MET A 1 93 ? -13.436 -2.971 -2.596 1.00 0.00 218 MET A N 13
ATOM 23217 C CA . MET A 1 93 ? -13.226 -1.620 -2.102 1.00 0.00 218 MET A CA 13
ATOM 23218 C C . MET A 1 93 ? -12.093 -1.566 -1.082 1.00 0.00 218 MET A C 13
ATOM 23219 O O . MET A 1 93 ? -11.172 -0.773 -1.282 1.00 0.00 218 MET A O 13
ATOM 23233 N N . GLU A 1 94 ? -12.076 -2.412 -0.061 1.00 0.00 219 GLU A N 13
ATOM 23234 C CA . GLU A 1 94 ? -10.985 -2.430 0.916 1.00 0.00 219 GLU A CA 13
ATOM 23235 C C . GLU A 1 94 ? -9.632 -2.610 0.216 1.00 0.00 219 GLU A C 13
ATOM 23236 O O . GLU A 1 94 ? -8.630 -1.998 0.584 1.00 0.00 219 GLU A O 13
ATOM 23248 N N . ASN A 1 95 ? -9.623 -3.395 -0.852 1.00 0.00 220 ASN A N 13
ATOM 23249 C CA . ASN A 1 95 ? -8.480 -3.652 -1.690 1.00 0.00 220 ASN A CA 13
ATOM 23250 C C . ASN A 1 95 ? -8.028 -2.393 -2.390 1.00 0.00 220 ASN A C 13
ATOM 23251 O O . ASN A 1 95 ? -6.847 -2.058 -2.338 1.00 0.00 220 ASN A O 13
ATOM 23262 N N . LYS A 1 96 ? -8.929 -1.679 -3.064 1.00 0.00 221 LYS A N 13
ATOM 23263 C CA . LYS A 1 96 ? -8.540 -0.424 -3.690 1.00 0.00 221 LYS A CA 13
ATOM 23264 C C . LYS A 1 96 ? -8.061 0.578 -2.661 1.00 0.00 221 LYS A C 13
ATOM 23265 O O . LYS A 1 96 ? -7.062 1.245 -2.903 1.00 0.00 221 LYS A O 13
ATOM 23284 N N . VA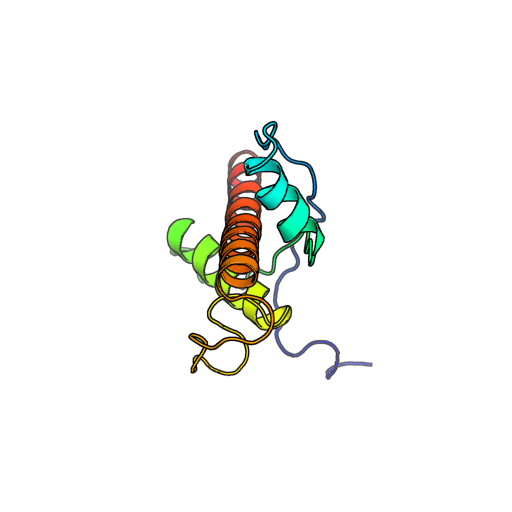L A 1 97 ? -8.720 0.650 -1.510 1.00 0.00 222 VAL A N 13
ATOM 23285 C CA . VAL A 1 97 ? -8.287 1.515 -0.429 1.00 0.00 222 VAL A CA 13
ATOM 23286 C C . VAL A 1 97 ? -6.849 1.142 -0.051 1.00 0.00 222 VAL A C 13
ATOM 23287 O O . VAL A 1 97 ? -5.956 1.990 -0.109 1.00 0.00 222 VAL A O 13
ATOM 23300 N N . VAL A 1 98 ? -6.585 -0.129 0.257 1.00 0.00 223 VAL A N 13
ATOM 23301 C CA . VAL A 1 98 ? -5.306 -0.547 0.801 1.00 0.00 223 VAL A CA 13
ATOM 23302 C C . VAL A 1 98 ? -4.190 -0.492 -0.258 1.00 0.00 223 VAL A C 13
ATOM 23303 O O . VAL A 1 98 ? -3.082 -0.040 0.022 1.00 0.00 223 VAL A O 13
ATOM 23316 N N . THR A 1 99 ? -4.458 -0.909 -1.499 1.00 0.00 224 THR A N 13
ATOM 23317 C CA . THR A 1 99 ? -3.506 -0.820 -2.600 1.00 0.00 224 THR A CA 13
ATOM 23318 C C . THR A 1 99 ? -3.081 0.645 -2.762 1.00 0.00 224 THR A C 13
ATOM 23319 O O . THR A 1 99 ? -1.884 0.935 -2.837 1.00 0.00 224 THR A O 13
ATOM 23330 N N . LYS A 1 100 ? -4.050 1.569 -2.789 1.00 0.00 225 LYS A N 13
ATOM 23331 C CA . LYS A 1 100 ? -3.805 2.983 -2.996 1.00 0.00 225 LYS A CA 13
ATOM 23332 C C . LYS A 1 100 ? -3.037 3.603 -1.835 1.00 0.00 225 LYS A C 13
ATOM 23333 O O . LYS A 1 100 ? -2.108 4.335 -2.152 1.00 0.00 225 LYS A O 13
ATOM 23352 N N . VAL A 1 101 ? -3.335 3.339 -0.552 1.00 0.00 226 VAL A N 13
ATOM 23353 C CA . VAL A 1 101 ? -2.525 3.884 0.561 1.00 0.00 226 VAL A CA 13
ATOM 23354 C C . VAL A 1 101 ? -1.072 3.466 0.405 1.00 0.00 226 VAL A C 13
ATOM 23355 O O . VAL A 1 101 ? -0.172 4.299 0.473 1.00 0.00 226 VAL A O 13
ATOM 23368 N N . ILE A 1 102 ? -0.836 2.179 0.161 1.00 0.00 227 ILE A N 13
ATOM 23369 C CA . ILE A 1 102 ? 0.493 1.613 0.119 1.00 0.00 227 ILE A CA 13
ATOM 23370 C C . ILE A 1 102 ? 1.240 2.237 -1.064 1.00 0.00 227 ILE A C 13
ATOM 23371 O O . ILE A 1 102 ? 2.346 2.743 -0.888 1.00 0.00 227 ILE A O 13
ATOM 23387 N N . ARG A 1 103 ? 0.627 2.285 -2.253 1.00 0.00 228 ARG A N 13
ATOM 23388 C CA . ARG A 1 103 ? 1.223 2.984 -3.384 1.00 0.00 228 ARG A CA 13
ATOM 23389 C C . ARG A 1 103 ? 1.487 4.444 -3.053 1.00 0.00 228 ARG A C 13
ATOM 23390 O O . ARG A 1 103 ? 2.615 4.876 -3.245 1.00 0.00 228 ARG A O 13
ATOM 23411 N N . GLU A 1 104 ? 0.505 5.184 -2.536 1.00 0.00 229 GLU A N 13
ATOM 23412 C CA . GLU A 1 104 ? 0.602 6.609 -2.245 1.00 0.00 229 GLU A CA 13
ATOM 23413 C C . GLU A 1 104 ? 1.824 6.850 -1.370 1.00 0.00 229 GLU A C 13
ATOM 23414 O O . GLU A 1 104 ? 2.615 7.725 -1.690 1.00 0.00 229 GLU A O 13
ATOM 23426 N N . MET A 1 105 ? 2.024 6.042 -0.323 1.00 0.00 230 MET A N 13
ATOM 23427 C CA . MET A 1 105 ? 3.206 6.128 0.520 1.00 0.00 230 MET A CA 13
ATOM 23428 C C . MET A 1 105 ? 4.492 5.889 -0.247 1.00 0.00 230 MET A C 13
ATOM 23429 O O . MET A 1 105 ? 5.439 6.643 -0.077 1.00 0.00 230 MET A O 13
ATOM 23443 N N . CYS A 1 106 ? 4.560 4.846 -1.069 1.00 0.00 231 CYS A N 13
ATOM 23444 C CA . CYS A 1 106 ? 5.766 4.571 -1.830 1.00 0.00 231 CYS A CA 13
ATOM 23445 C C . CYS A 1 106 ? 6.063 5.692 -2.845 1.00 0.00 231 CYS A C 13
ATOM 23446 O O . CYS A 1 106 ? 7.231 5.925 -3.160 1.00 0.00 231 CYS A O 13
ATOM 23453 N N . VAL A 1 107 ? 5.055 6.408 -3.355 1.00 0.00 232 VAL A N 13
ATOM 23454 C CA . VAL A 1 107 ? 5.280 7.615 -4.154 1.00 0.00 232 VAL A CA 13
ATOM 23455 C C . VAL A 1 107 ? 5.783 8.713 -3.214 1.00 0.00 232 VAL A C 13
ATOM 23456 O O . VAL A 1 107 ? 6.775 9.368 -3.526 1.00 0.00 232 VAL A O 13
ATOM 23469 N N . GLN A 1 108 ? 5.100 8.911 -2.082 1.00 0.00 233 GLN A N 13
ATOM 23470 C CA . GLN A 1 108 ? 5.344 9.962 -1.109 1.00 0.00 233 GLN A CA 13
ATOM 23471 C C . GLN A 1 108 ? 6.762 9.874 -0.550 1.00 0.00 233 GLN A C 13
ATOM 23472 O O . GLN A 1 108 ? 7.401 10.906 -0.398 1.00 0.00 233 GLN A O 13
ATOM 23486 N N . GLN A 1 109 ? 7.283 8.678 -0.282 1.00 0.00 234 GLN A N 13
ATOM 23487 C CA . GLN A 1 109 ? 8.632 8.516 0.223 1.00 0.00 234 GLN A CA 13
ATOM 23488 C C . GLN A 1 109 ? 9.612 8.881 -0.886 1.00 0.00 234 GLN A C 13
ATOM 23489 O O . GLN A 1 109 ? 10.578 9.589 -0.627 1.00 0.00 234 GLN A O 13
ATOM 23503 N N . TYR A 1 110 ? 9.353 8.452 -2.132 1.00 0.00 235 TYR A N 13
ATOM 23504 C CA . TYR A 1 110 ? 10.318 8.674 -3.185 1.00 0.00 235 TYR A CA 13
ATOM 23505 C C . TYR A 1 110 ? 10.395 10.168 -3.502 1.00 0.00 235 TYR A C 13
ATOM 23506 O O . TYR A 1 110 ? 11.486 10.730 -3.589 1.00 0.00 235 TYR A O 13
ATOM 23524 N N . ARG A 1 111 ? 9.252 10.841 -3.671 1.00 0.00 236 ARG A N 13
ATOM 23525 C CA . ARG A 1 111 ? 9.226 12.268 -3.966 1.00 0.00 236 ARG A CA 13
ATOM 23526 C C . ARG A 1 111 ? 9.890 13.052 -2.827 1.00 0.00 236 ARG A C 13
ATOM 23527 O O . ARG A 1 111 ? 10.613 14.005 -3.099 1.00 0.00 236 ARG A O 13
ATOM 23548 N N . GLU A 1 112 ? 9.726 12.621 -1.574 1.00 0.00 237 GLU A N 13
ATOM 23549 C CA . GLU A 1 112 ? 10.353 13.280 -0.436 1.00 0.00 237 GLU A CA 13
ATOM 23550 C C . GLU A 1 112 ? 11.853 13.010 -0.372 1.00 0.00 237 GLU A C 13
ATOM 23551 O O . GLU A 1 112 ? 12.585 13.892 0.062 1.00 0.00 237 GLU A O 13
ATOM 23563 N N . TYR A 1 113 ? 12.351 11.854 -0.827 1.00 0.00 238 TYR A N 13
ATOM 23564 C CA . TYR A 1 113 ? 13.789 11.616 -0.865 1.00 0.00 238 TYR A CA 13
ATOM 23565 C C . TYR A 1 113 ? 14.415 12.567 -1.890 1.00 0.00 238 TYR A C 13
ATOM 23566 O O . TYR A 1 113 ? 15.475 13.141 -1.641 1.00 0.00 238 TYR A O 13
ATOM 23584 N N . ARG A 1 114 ? 13.730 12.775 -3.018 1.00 0.00 239 ARG A N 13
ATOM 23585 C CA . ARG A 1 114 ? 14.146 13.695 -4.068 1.00 0.00 239 ARG A CA 13
ATOM 23586 C C . ARG A 1 114 ? 14.109 15.146 -3.592 1.00 0.00 239 ARG A C 13
ATOM 23587 O O . ARG A 1 114 ? 14.931 15.949 -4.037 1.00 0.00 239 ARG A O 13
ATOM 23608 N N . LEU A 1 115 ? 13.120 15.527 -2.783 1.00 0.00 240 LEU A N 13
ATOM 23609 C CA . LEU A 1 115 ? 12.933 16.905 -2.328 1.00 0.00 240 LEU A CA 13
ATOM 23610 C C . LEU A 1 115 ? 13.901 17.229 -1.192 1.00 0.00 240 LEU A C 13
ATOM 23611 O O . LEU A 1 115 ? 14.632 18.216 -1.272 1.00 0.00 240 LEU A O 13
ATOM 23627 N N . ALA A 1 116 ? 13.925 16.377 -0.170 1.00 0.00 241 ALA A N 13
ATOM 23628 C CA . ALA A 1 116 ? 14.751 16.456 1.020 1.00 0.00 241 ALA A CA 13
ATOM 23629 C C . ALA A 1 116 ? 14.641 17.811 1.743 1.00 0.00 241 ALA A C 13
ATOM 23630 O O . ALA A 1 116 ? 15.632 18.524 1.925 1.00 0.00 241 ALA A O 13
ATOM 23637 N N . SER A 1 117 ? 13.443 18.163 2.210 1.00 0.00 242 SER A N 13
ATOM 23638 C CA . SER A 1 117 ? 13.284 19.097 3.320 1.00 0.00 242 SER A CA 13
ATOM 23639 C C . SER A 1 117 ? 13.743 18.381 4.586 1.00 0.00 242 SER A C 13
ATOM 23640 O O . SER A 1 117 ? 13.482 17.164 4.733 1.00 0.00 242 SER A O 13
ATOM 23648 N N . GLY A 1 1 ? 21.996 -21.512 16.899 1.00 0.00 126 GLY A N 14
ATOM 23649 C CA . GLY A 1 1 ? 20.875 -20.567 16.923 1.00 0.00 126 GLY A CA 14
ATOM 23650 C C . GLY A 1 1 ? 21.093 -19.454 15.918 1.00 0.00 126 GLY A C 14
ATOM 23651 O O . GLY A 1 1 ? 21.600 -18.401 16.292 1.00 0.00 126 GLY A O 14
ATOM 23655 N N . SER A 1 2 ? 20.709 -19.660 14.657 1.00 0.00 127 SER A N 14
ATOM 23656 C CA . SER A 1 2 ? 20.780 -18.656 13.598 1.00 0.00 127 SER A CA 14
ATOM 23657 C C . SER A 1 2 ? 19.656 -17.611 13.733 1.00 0.00 127 SER A C 14
ATOM 23658 O O . SER A 1 2 ? 19.209 -17.296 14.840 1.00 0.00 127 SER A O 14
ATOM 23666 N N . VAL A 1 3 ? 19.255 -16.996 12.615 1.00 0.00 128 VAL A N 14
ATOM 23667 C CA . VAL A 1 3 ? 18.097 -16.132 12.451 1.00 0.00 128 VAL A CA 14
ATOM 23668 C C . VAL A 1 3 ? 16.818 -16.932 12.776 1.00 0.00 128 VAL A C 14
ATOM 23669 O O . VAL A 1 3 ? 16.888 -18.103 13.159 1.00 0.00 128 VAL A O 14
ATOM 23682 N N . VAL A 1 4 ? 15.643 -16.314 12.653 1.00 0.00 129 VAL A N 14
ATOM 23683 C CA . VAL A 1 4 ? 14.357 -16.992 12.828 1.00 0.00 129 VAL A CA 14
ATOM 23684 C C . VAL A 1 4 ? 13.373 -16.601 11.713 1.00 0.00 129 VAL A C 14
ATOM 23685 O O . VAL A 1 4 ? 12.160 -16.710 11.873 1.00 0.00 129 VAL A O 14
ATOM 23698 N N . GLY A 1 5 ? 13.872 -16.060 10.594 1.00 0.00 130 GLY A N 14
ATOM 23699 C CA . GLY A 1 5 ? 13.008 -15.570 9.514 1.00 0.00 130 GLY A CA 14
ATOM 23700 C C . GLY A 1 5 ? 12.113 -14.387 9.920 1.00 0.00 130 GLY A C 14
ATOM 23701 O O . GLY A 1 5 ? 11.141 -14.080 9.233 1.00 0.00 130 GLY A O 14
ATOM 23705 N N . GLY A 1 6 ? 12.429 -13.712 11.029 1.00 0.00 131 GLY A N 14
ATOM 23706 C CA . GLY A 1 6 ? 11.748 -12.511 11.505 1.00 0.00 131 GLY A CA 14
ATOM 23707 C C . GLY A 1 6 ? 12.646 -11.277 11.421 1.00 0.00 131 GLY A C 14
ATOM 23708 O O . GLY A 1 6 ? 12.449 -10.335 12.183 1.00 0.00 131 GLY A O 14
ATOM 23712 N N . LEU A 1 7 ? 13.698 -11.318 10.594 1.00 0.00 132 LEU A N 14
ATOM 23713 C CA . LEU A 1 7 ? 14.745 -10.292 10.538 1.00 0.00 132 LEU A CA 14
ATOM 23714 C C . LEU A 1 7 ? 15.098 -9.907 9.101 1.00 0.00 132 LEU A C 14
ATOM 23715 O O . LEU A 1 7 ? 15.861 -8.968 8.889 1.00 0.00 132 LEU A O 14
ATOM 23731 N N . GLY A 1 8 ? 14.594 -10.642 8.116 1.00 0.00 133 GLY A N 14
ATOM 23732 C CA . GLY A 1 8 ? 14.932 -10.504 6.707 1.00 0.00 133 GLY A CA 14
ATOM 23733 C C . GLY A 1 8 ? 13.836 -9.796 5.916 1.00 0.00 133 GLY A C 14
ATOM 23734 O O . GLY A 1 8 ? 13.939 -9.723 4.689 1.00 0.00 133 GLY A O 14
ATOM 23738 N N . GLY A 1 9 ? 12.799 -9.265 6.570 1.00 0.00 134 GLY A N 14
ATOM 23739 C CA . GLY A 1 9 ? 11.691 -8.565 5.939 1.00 0.00 134 GLY A CA 14
ATOM 23740 C C . GLY A 1 9 ? 12.137 -7.183 5.470 1.00 0.00 134 GLY A C 14
ATOM 23741 O O . GLY A 1 9 ? 11.774 -6.180 6.077 1.00 0.00 134 GLY A O 14
ATOM 23745 N N . TYR A 1 10 ? 12.927 -7.141 4.393 1.00 0.00 135 TYR A N 14
ATOM 23746 C CA . TYR A 1 10 ? 13.251 -5.984 3.560 1.00 0.00 135 TYR A CA 14
ATOM 23747 C C . TYR A 1 10 ? 13.581 -4.737 4.408 1.00 0.00 135 TYR A C 14
ATOM 23748 O O . TYR A 1 10 ? 14.231 -4.878 5.455 1.00 0.00 135 TYR A O 14
ATOM 23766 N N . ALA A 1 11 ? 13.259 -3.524 3.948 1.00 0.00 136 ALA A N 14
ATOM 23767 C CA . ALA A 1 11 ? 13.434 -2.282 4.693 1.00 0.00 136 ALA A CA 14
ATOM 23768 C C . ALA A 1 11 ? 12.058 -1.682 4.989 1.00 0.00 136 ALA A C 14
ATOM 23769 O O . ALA A 1 11 ? 11.230 -1.526 4.088 1.00 0.00 136 ALA A O 14
ATOM 23776 N N . MET A 1 12 ? 11.811 -1.362 6.259 1.00 0.00 137 MET A N 14
ATOM 23777 C CA . MET A 1 12 ? 10.569 -0.765 6.731 1.00 0.00 137 MET A CA 14
ATOM 23778 C C . MET A 1 12 ? 10.521 0.718 6.345 1.00 0.00 137 MET A C 14
ATOM 23779 O O . MET A 1 12 ? 11.525 1.432 6.442 1.00 0.00 137 MET A O 14
ATOM 23793 N N . GLY A 1 13 ? 9.355 1.195 5.904 1.00 0.00 138 GLY A N 14
ATOM 23794 C CA . GLY A 1 13 ? 9.070 2.601 5.643 1.00 0.00 138 GLY A CA 14
ATOM 23795 C C . GLY A 1 13 ? 8.504 3.297 6.876 1.00 0.00 138 GLY A C 14
ATOM 23796 O O . GLY A 1 13 ? 8.200 2.662 7.891 1.00 0.00 138 GLY A O 14
ATOM 23800 N N . ARG A 1 14 ? 8.374 4.622 6.808 1.00 0.00 139 ARG A N 14
ATOM 23801 C CA . ARG A 1 14 ? 8.058 5.433 7.976 1.00 0.00 139 ARG A CA 14
ATOM 23802 C C . ARG A 1 14 ? 6.563 5.412 8.243 1.00 0.00 139 ARG A C 14
ATOM 23803 O O . ARG A 1 14 ? 5.778 5.063 7.360 1.00 0.00 139 ARG A O 14
ATOM 23824 N N . VAL A 1 15 ? 6.165 5.862 9.425 1.00 0.00 140 VAL A N 14
ATOM 23825 C CA . VAL A 1 15 ? 4.771 6.061 9.768 1.00 0.00 140 VAL A CA 14
ATOM 23826 C C . VAL A 1 15 ? 4.316 7.302 9.030 1.00 0.00 140 VAL A C 14
ATOM 23827 O O . VAL A 1 15 ? 5.000 8.333 9.073 1.00 0.00 140 VAL A O 14
ATOM 23840 N N . MET A 1 16 ? 3.174 7.195 8.353 1.00 0.00 141 MET A N 14
ATOM 23841 C CA . MET A 1 16 ? 2.519 8.387 7.815 1.00 0.00 141 MET A CA 14
ATOM 23842 C C . MET A 1 16 ? 0.997 8.372 8.017 1.00 0.00 141 MET A C 14
ATOM 23843 O O . MET A 1 16 ? 0.236 8.947 7.231 1.00 0.00 141 MET A O 14
ATOM 23857 N N . SER A 1 17 ? 0.535 7.721 9.087 1.00 0.00 142 SER A N 14
ATOM 23858 C CA . SER A 1 17 ? -0.844 7.789 9.550 1.00 0.00 142 SER A CA 14
ATOM 23859 C C . SER A 1 17 ? -1.191 9.245 9.855 1.00 0.00 142 SER A C 14
ATOM 23860 O O . SER A 1 17 ? -0.500 9.884 10.657 1.00 0.00 142 SER A O 14
ATOM 23868 N N . GLY A 1 18 ? -2.241 9.775 9.222 1.00 0.00 143 GLY A N 14
ATOM 23869 C CA . GLY A 1 18 ? -2.615 11.177 9.400 1.00 0.00 143 GLY A CA 14
ATOM 23870 C C . GLY A 1 18 ? -2.928 11.851 8.075 1.00 0.00 143 GLY A C 14
ATOM 23871 O O . GLY A 1 18 ? -3.252 13.037 8.053 1.00 0.00 143 GLY A O 14
ATOM 23875 N N . MET A 1 19 ? -2.838 11.109 6.968 1.00 0.00 144 MET A N 14
ATOM 23876 C CA . MET A 1 19 ? -3.336 11.503 5.667 1.00 0.00 144 MET A CA 14
ATOM 23877 C C . MET A 1 19 ? -4.791 11.945 5.820 1.00 0.00 144 MET A C 14
ATOM 23878 O O . MET A 1 19 ? -5.672 11.131 6.120 1.00 0.00 144 MET A O 14
ATOM 23892 N N . ASN A 1 20 ? -5.005 13.249 5.674 1.00 0.00 145 ASN A N 14
ATOM 23893 C CA . ASN A 1 20 ? -6.303 13.902 5.803 1.00 0.00 145 ASN A CA 14
ATOM 23894 C C . ASN A 1 20 ? -7.215 13.554 4.627 1.00 0.00 145 ASN A C 14
ATOM 23895 O O . ASN A 1 20 ? -8.386 13.272 4.856 1.00 0.00 145 ASN A O 14
ATOM 23906 N N . TYR A 1 21 ? -6.665 13.513 3.405 1.00 0.00 146 TYR A N 14
ATOM 23907 C CA . TYR A 1 21 ? -7.392 13.330 2.149 1.00 0.00 146 TYR A CA 14
ATOM 23908 C C . TYR A 1 21 ? -8.526 14.368 1.967 1.00 0.00 146 TYR A C 14
ATOM 23909 O O . TYR A 1 21 ? -8.626 15.324 2.734 1.00 0.00 146 TYR A O 14
ATOM 23927 N N . HIS A 1 22 ? -9.316 14.260 0.890 1.00 0.00 147 HIS A N 14
ATOM 23928 C CA . HIS A 1 22 ? -10.497 15.101 0.662 1.00 0.00 147 HIS A CA 14
ATOM 23929 C C . HIS A 1 22 ? -11.703 14.385 1.251 1.00 0.00 147 HIS A C 14
ATOM 23930 O O . HIS A 1 22 ? -12.106 14.668 2.377 1.00 0.00 147 HIS A O 14
ATOM 23944 N N . PHE A 1 23 ? -12.199 13.393 0.507 1.00 0.00 148 PHE A N 14
ATOM 23945 C CA . PHE A 1 23 ? -13.203 12.448 0.935 1.00 0.00 148 PHE A CA 14
ATOM 23946 C C . PHE A 1 23 ? -14.538 13.097 1.316 1.00 0.00 148 PHE A C 14
ATOM 23947 O O . PHE A 1 23 ? -14.967 13.047 2.474 1.00 0.00 148 PHE A O 14
ATOM 23964 N N . ASP A 1 24 ? -15.229 13.654 0.322 1.00 0.00 149 ASP A N 14
ATOM 23965 C CA . ASP A 1 24 ? -16.513 14.316 0.547 1.00 0.00 149 ASP A CA 14
ATOM 23966 C C . ASP A 1 24 ? -17.666 13.390 0.162 1.00 0.00 149 ASP A C 14
ATOM 23967 O O . ASP A 1 24 ? -18.680 13.325 0.853 1.00 0.00 149 ASP A O 14
ATOM 23976 N N . ARG A 1 25 ? -17.553 12.701 -0.980 1.00 0.00 150 ARG A N 14
ATOM 23977 C CA . ARG A 1 25 ? -18.634 11.889 -1.540 1.00 0.00 150 ARG A CA 14
ATOM 23978 C C . ARG A 1 25 ? -19.046 10.730 -0.628 1.00 0.00 150 ARG A C 14
ATOM 23979 O O . ARG A 1 25 ? -18.206 10.178 0.080 1.00 0.00 150 ARG A O 14
ATOM 24000 N N . PRO A 1 26 ? -20.263 10.189 -0.821 1.00 0.00 151 PRO A N 14
ATOM 24001 C CA . PRO A 1 26 ? -20.701 8.952 -0.180 1.00 0.00 151 PRO A CA 14
ATOM 24002 C C . PRO A 1 26 ? -19.809 7.757 -0.549 1.00 0.00 151 PRO A C 14
ATOM 24003 O O . PRO A 1 26 ? -19.605 6.870 0.281 1.00 0.00 151 PRO A O 14
ATOM 24014 N N . ASP A 1 27 ? -19.282 7.723 -1.778 1.00 0.00 152 ASP A N 14
ATOM 24015 C CA . ASP A 1 27 ? -18.331 6.702 -2.224 1.00 0.00 152 ASP A CA 14
ATOM 24016 C C . ASP A 1 27 ? -17.037 6.829 -1.434 1.00 0.00 152 ASP A C 14
ATOM 24017 O O . ASP A 1 27 ? -16.447 5.830 -1.026 1.00 0.00 152 ASP A O 14
ATOM 24026 N N . GLU A 1 28 ? -16.564 8.063 -1.256 1.00 0.00 153 GLU A N 14
ATOM 24027 C CA . GLU A 1 28 ? -15.318 8.338 -0.566 1.00 0.00 153 GLU A CA 14
ATOM 24028 C C . GLU A 1 28 ? -15.464 8.010 0.910 1.00 0.00 153 GLU A C 14
ATOM 24029 O O . GLU A 1 28 ? -14.484 7.612 1.521 1.00 0.00 153 GLU A O 14
ATOM 24041 N N . TYR A 1 29 ? -16.652 8.153 1.497 1.00 0.00 154 TYR A N 14
ATOM 24042 C CA . TYR A 1 29 ? -16.943 7.787 2.872 1.00 0.00 154 TYR A CA 14
ATOM 24043 C C . TYR A 1 29 ? -16.577 6.322 3.126 1.00 0.00 154 TYR A C 14
ATOM 24044 O O . TYR A 1 29 ? -16.136 5.980 4.223 1.00 0.00 154 TYR A O 14
ATOM 24062 N N . ARG A 1 30 ? -16.748 5.438 2.134 1.00 0.00 155 ARG A N 14
ATOM 24063 C CA . ARG A 1 30 ? -16.235 4.078 2.261 1.00 0.00 155 ARG A CA 14
ATOM 24064 C C . ARG A 1 30 ? -14.733 4.059 2.421 1.00 0.00 155 ARG A C 14
ATOM 24065 O O . ARG A 1 30 ? -14.253 3.258 3.205 1.00 0.00 155 ARG A O 14
ATOM 24086 N N . TRP A 1 31 ? -13.995 4.907 1.705 1.00 0.00 156 TRP A N 14
ATOM 24087 C CA . TRP A 1 31 ? -12.548 4.941 1.805 1.00 0.00 156 TRP A CA 14
ATOM 24088 C C . TRP A 1 31 ? -12.158 5.089 3.274 1.00 0.00 156 TRP A C 14
ATOM 24089 O O . TRP A 1 31 ? -11.341 4.311 3.738 1.00 0.00 156 TRP A O 14
ATOM 24110 N N . TRP A 1 32 ? -12.777 6.005 4.027 1.00 0.00 157 TRP A N 14
ATOM 24111 C CA . TRP A 1 32 ? -12.518 6.193 5.452 1.00 0.00 157 TRP A CA 14
ATOM 24112 C C . TRP A 1 32 ? -12.940 4.976 6.248 1.00 0.00 157 TRP A C 14
ATOM 24113 O O . TRP A 1 32 ? -12.140 4.500 7.040 1.00 0.00 157 TRP A O 14
ATOM 24134 N N . SER A 1 33 ? -14.153 4.467 6.060 1.00 0.00 158 SER A N 14
ATOM 24135 C CA . SER A 1 33 ? -14.650 3.363 6.863 1.00 0.00 158 SER A CA 14
ATOM 24136 C C . SER A 1 33 ? -13.797 2.102 6.657 1.00 0.00 158 SER A C 14
ATOM 24137 O O . SER A 1 33 ? -13.320 1.521 7.637 1.00 0.00 158 SER A O 14
ATOM 24145 N N . GLU A 1 34 ? -13.552 1.717 5.400 1.00 0.00 159 GLU A N 14
ATOM 24146 C CA . GLU A 1 34 ? -12.734 0.556 5.061 1.00 0.00 159 GLU A CA 14
ATOM 24147 C C . GLU A 1 34 ? -11.282 0.772 5.531 1.00 0.00 159 GLU A C 14
ATOM 24148 O O . GLU A 1 34 ? -10.614 -0.161 5.976 1.00 0.00 159 GLU A O 14
ATOM 24160 N N . ASN A 1 35 ? -10.776 2.010 5.477 1.00 0.00 160 ASN A N 14
ATOM 24161 C CA . ASN A 1 35 ? -9.457 2.366 5.999 1.00 0.00 160 ASN A CA 14
ATOM 24162 C C . ASN A 1 35 ? -9.410 2.198 7.517 1.00 0.00 160 ASN A C 14
ATOM 24163 O O . ASN A 1 35 ? -8.589 1.432 8.011 1.00 0.00 160 ASN A O 14
ATOM 24174 N N . SER A 1 36 ? -10.310 2.851 8.253 1.00 0.00 161 SER A N 14
ATOM 24175 C CA . SER A 1 36 ? -10.330 2.924 9.711 1.00 0.00 161 SER A CA 14
ATOM 24176 C C . SER A 1 36 ? -10.365 1.534 10.340 1.00 0.00 161 SER A C 14
ATOM 24177 O O . SER A 1 36 ? -9.876 1.372 11.455 1.00 0.00 161 SER A O 14
ATOM 24185 N N . ALA A 1 37 ? -10.932 0.553 9.636 1.00 0.00 162 ALA A N 14
ATOM 24186 C CA . ALA A 1 37 ? -11.016 -0.821 10.081 1.00 0.00 162 ALA A CA 14
ATOM 24187 C C . ALA A 1 37 ? -9.635 -1.408 10.379 1.00 0.00 162 ALA A C 14
ATOM 24188 O O . ALA A 1 37 ? -9.518 -2.179 11.330 1.00 0.00 162 ALA A O 14
ATOM 24195 N N . ARG A 1 38 ? -8.621 -1.085 9.559 1.00 0.00 163 ARG A N 14
ATOM 24196 C CA . ARG A 1 38 ? -7.265 -1.630 9.611 1.00 0.00 163 ARG A CA 14
ATOM 24197 C C . ARG A 1 38 ? -6.232 -0.514 9.417 1.00 0.00 163 ARG A C 14
ATOM 24198 O O . ARG A 1 38 ? -5.623 -0.099 10.397 1.00 0.00 163 ARG A O 14
ATOM 24219 N N . TYR A 1 39 ? -6.063 -0.002 8.194 1.00 0.00 164 TYR A N 14
ATOM 24220 C CA . TYR A 1 39 ? -5.124 1.031 7.750 1.00 0.00 164 TYR A CA 14
ATOM 24221 C C . TYR A 1 39 ? -3.652 0.746 8.080 1.00 0.00 164 TYR A C 14
ATOM 24222 O O . TYR A 1 39 ? -3.193 1.017 9.189 1.00 0.00 164 TYR A O 14
ATOM 24240 N N . PRO A 1 40 ? -2.853 0.280 7.103 1.00 0.00 165 PRO A N 14
ATOM 24241 C CA . PRO A 1 40 ? -1.467 -0.091 7.348 1.00 0.00 165 PRO A CA 14
ATOM 24242 C C . PRO A 1 40 ? -0.568 1.091 7.718 1.00 0.00 165 PRO A C 14
ATOM 24243 O O . PRO A 1 40 ? 0.378 0.890 8.467 1.00 0.00 165 PRO A O 14
ATOM 24254 N N . ASN A 1 41 ? -0.849 2.298 7.214 1.00 0.00 166 ASN A N 14
ATOM 24255 C CA . ASN A 1 41 ? -0.068 3.548 7.256 1.00 0.00 166 ASN A CA 14
ATOM 24256 C C . ASN A 1 41 ? 1.394 3.545 6.830 1.00 0.00 166 ASN A C 14
ATOM 24257 O O . ASN A 1 41 ? 1.956 4.631 6.713 1.00 0.00 166 ASN A O 14
ATOM 24268 N N . ARG A 1 42 ? 2.022 2.406 6.546 1.00 0.00 167 ARG A N 14
ATOM 24269 C CA . ARG A 1 42 ? 3.391 2.378 6.046 1.00 0.00 167 ARG A CA 14
ATOM 24270 C C . ARG A 1 42 ? 3.514 1.374 4.936 1.00 0.00 167 ARG A C 14
ATOM 24271 O O . ARG A 1 42 ? 2.582 0.617 4.648 1.00 0.00 167 ARG A O 14
ATOM 24292 N N . VAL A 1 43 ? 4.655 1.458 4.279 1.00 0.00 168 VAL A N 14
ATOM 24293 C CA . VAL A 1 43 ? 5.042 0.636 3.165 1.00 0.00 168 VAL A CA 14
ATOM 24294 C C . VAL A 1 43 ? 6.435 0.096 3.465 1.00 0.00 168 VAL A C 14
ATOM 24295 O O . VAL A 1 43 ? 7.081 0.562 4.403 1.00 0.00 168 VAL A O 14
ATOM 24308 N N . TYR A 1 44 ? 6.882 -0.891 2.705 1.00 0.00 169 TYR A N 14
ATOM 24309 C CA . TYR A 1 44 ? 8.191 -1.512 2.777 1.00 0.00 169 TYR A CA 14
ATOM 24310 C C . TYR A 1 44 ? 8.811 -1.412 1.402 1.00 0.00 169 TYR A C 14
ATOM 24311 O O . TYR A 1 44 ? 8.098 -1.317 0.410 1.00 0.00 169 TYR A O 14
ATOM 24329 N N . TYR A 1 45 ? 10.132 -1.446 1.338 1.00 0.00 170 TYR A N 14
ATOM 24330 C CA . TYR A 1 45 ? 10.873 -1.357 0.087 1.00 0.00 170 TYR A CA 14
ATOM 24331 C C . TYR A 1 45 ? 12.058 -2.309 0.178 1.00 0.00 170 TYR A C 14
ATOM 24332 O O . TYR A 1 45 ? 12.572 -2.560 1.269 1.00 0.00 170 TYR A O 14
ATOM 24350 N N . ARG A 1 46 ? 12.533 -2.833 -0.956 1.00 0.00 171 ARG A N 14
ATOM 24351 C CA . ARG A 1 46 ? 13.753 -3.646 -0.957 1.00 0.00 171 ARG A CA 14
ATOM 24352 C C . ARG A 1 46 ? 15.021 -2.796 -0.927 1.00 0.00 171 ARG A C 14
ATOM 24353 O O . ARG A 1 46 ? 16.107 -3.340 -0.749 1.00 0.00 171 ARG A O 14
ATOM 24374 N N . ASP A 1 47 ? 14.855 -1.481 -1.077 1.00 0.00 172 ASP A N 14
ATOM 24375 C CA . ASP A 1 47 ? 15.774 -0.497 -1.642 1.00 0.00 172 ASP A CA 14
ATOM 24376 C C . ASP A 1 47 ? 16.551 -1.041 -2.832 1.00 0.00 172 ASP A C 14
ATOM 24377 O O . ASP A 1 47 ? 17.418 -1.909 -2.713 1.00 0.00 172 ASP A O 14
ATOM 24386 N N . TYR A 1 48 ? 16.180 -0.580 -4.018 1.00 0.00 173 TYR A N 14
ATOM 24387 C CA . TYR A 1 48 ? 16.888 -0.937 -5.232 1.00 0.00 173 TYR A CA 14
ATOM 24388 C C . TYR A 1 48 ? 18.267 -0.285 -5.248 1.00 0.00 173 TYR A C 14
ATOM 24389 O O . TYR A 1 48 ? 18.576 0.593 -4.442 1.00 0.00 173 TYR A O 14
ATOM 24407 N N . SER A 1 49 ? 19.119 -0.744 -6.159 1.00 0.00 174 SER A N 14
ATOM 24408 C CA . SER A 1 49 ? 20.527 -0.417 -6.138 1.00 0.00 174 SER A CA 14
ATOM 24409 C C . SER A 1 49 ? 20.817 1.015 -6.578 1.00 0.00 174 SER A C 14
ATOM 24410 O O . SER A 1 49 ? 21.890 1.490 -6.201 1.00 0.00 174 SER A O 14
ATOM 24418 N N . SER A 1 50 ? 19.912 1.689 -7.313 1.00 0.00 175 SER A N 14
ATOM 24419 C CA . SER A 1 50 ? 19.980 3.068 -7.814 1.00 0.00 175 SER A CA 14
ATOM 24420 C C . SER A 1 50 ? 19.392 3.077 -9.230 1.00 0.00 175 SER A C 14
ATOM 24421 O O . SER A 1 50 ? 18.354 3.712 -9.431 1.00 0.00 175 SER A O 14
ATOM 24429 N N . PRO A 1 51 ? 19.958 2.336 -10.206 1.00 0.00 176 PRO A N 14
ATOM 24430 C CA . PRO A 1 51 ? 19.407 2.239 -11.550 1.00 0.00 176 PRO A CA 14
ATOM 24431 C C . PRO A 1 51 ? 18.168 1.333 -11.556 1.00 0.00 176 PRO A C 14
ATOM 24432 O O . PRO A 1 51 ? 18.183 0.222 -12.095 1.00 0.00 176 PRO A O 14
ATOM 24443 N N . VAL A 1 52 ? 17.064 1.806 -10.981 1.00 0.00 177 VAL A N 14
ATOM 24444 C CA . VAL A 1 52 ? 15.735 1.267 -11.217 1.00 0.00 177 VAL A CA 14
ATOM 24445 C C . VAL A 1 52 ? 14.743 2.443 -11.296 1.00 0.00 177 VAL A C 14
ATOM 24446 O O . VAL A 1 52 ? 14.955 3.428 -10.584 1.00 0.00 177 VAL A O 14
ATOM 24459 N N . PRO A 1 53 ? 13.691 2.386 -12.134 1.00 0.00 178 PRO A N 14
ATOM 24460 C CA . PRO A 1 53 ? 12.662 3.422 -12.222 1.00 0.00 178 PRO A CA 14
ATOM 24461 C C . PRO A 1 53 ? 11.903 3.650 -10.913 1.00 0.00 178 PRO A C 14
ATOM 24462 O O . PRO A 1 53 ? 11.797 2.753 -10.075 1.00 0.00 178 PRO A O 14
ATOM 24473 N N . GLN A 1 54 ? 11.250 4.805 -10.783 1.00 0.00 179 GLN A N 14
ATOM 24474 C CA . GLN A 1 54 ? 10.305 5.037 -9.703 1.00 0.00 179 GLN A CA 14
ATOM 24475 C C . GLN A 1 54 ? 9.123 4.091 -9.836 1.00 0.00 179 GLN A C 14
ATOM 24476 O O . GLN A 1 54 ? 8.605 3.638 -8.820 1.00 0.00 179 GLN A O 14
ATOM 24490 N N . ASP A 1 55 ? 8.649 3.830 -11.056 1.00 0.00 180 ASP A N 14
ATOM 24491 C CA . ASP A 1 55 ? 7.446 3.033 -11.243 1.00 0.00 180 ASP A CA 14
ATOM 24492 C C . ASP A 1 55 ? 7.636 1.626 -10.688 1.00 0.00 180 ASP A C 14
ATOM 24493 O O . ASP A 1 55 ? 6.825 1.189 -9.876 1.00 0.00 180 ASP A O 14
ATOM 24502 N N . VAL A 1 56 ? 8.735 0.950 -11.043 1.00 0.00 181 VAL A N 14
ATOM 24503 C CA . VAL A 1 56 ? 9.022 -0.363 -10.478 1.00 0.00 181 VAL A CA 14
ATOM 24504 C C . VAL A 1 56 ? 9.355 -0.240 -8.992 1.00 0.00 181 VAL A C 14
ATOM 24505 O O . VAL A 1 56 ? 8.947 -1.120 -8.243 1.00 0.00 181 VAL A O 14
ATOM 24518 N N . PHE A 1 57 ? 10.048 0.822 -8.547 1.00 0.00 182 PHE A N 14
ATOM 24519 C CA . PHE A 1 57 ? 10.366 0.961 -7.122 1.00 0.00 182 PHE A CA 14
ATOM 24520 C C . PHE A 1 57 ? 9.067 0.985 -6.310 1.00 0.00 182 PHE A C 14
ATOM 24521 O O . PHE A 1 57 ? 8.919 0.228 -5.353 1.00 0.00 182 PHE A O 14
ATOM 24538 N N . VAL A 1 58 ? 8.112 1.827 -6.708 1.00 0.00 183 VAL A N 14
ATOM 24539 C CA . VAL A 1 58 ? 6.817 1.970 -6.059 1.00 0.00 183 VAL A CA 14
ATOM 24540 C C . VAL A 1 58 ? 6.007 0.681 -6.208 1.00 0.00 183 VAL A C 14
ATOM 24541 O O . VAL A 1 58 ? 5.368 0.266 -5.245 1.00 0.00 183 VAL A O 14
ATOM 24554 N N . ALA A 1 59 ? 6.012 0.041 -7.381 1.00 0.00 184 ALA A N 14
ATOM 24555 C CA . ALA A 1 59 ? 5.268 -1.190 -7.594 1.00 0.00 184 ALA A CA 14
ATOM 24556 C C . ALA A 1 59 ? 5.801 -2.310 -6.702 1.00 0.00 184 ALA A C 14
ATOM 24557 O O . ALA A 1 59 ? 5.013 -3.036 -6.110 1.00 0.00 184 ALA A O 14
ATOM 24564 N N . ASP A 1 60 ? 7.117 -2.466 -6.610 1.00 0.00 185 ASP A N 14
ATOM 24565 C CA . ASP A 1 60 ? 7.804 -3.440 -5.764 1.00 0.00 185 ASP A CA 14
ATOM 24566 C C . ASP A 1 60 ? 7.537 -3.156 -4.290 1.00 0.00 185 ASP A C 14
ATOM 24567 O O . ASP A 1 60 ? 7.176 -4.061 -3.545 1.00 0.00 185 ASP A O 14
ATOM 24576 N N . CYS A 1 61 ? 7.630 -1.880 -3.904 1.00 0.00 186 CYS A N 14
ATOM 24577 C CA . CYS A 1 61 ? 7.369 -1.390 -2.563 1.00 0.00 186 CYS A CA 14
ATOM 24578 C C . CYS A 1 61 ? 5.961 -1.816 -2.157 1.00 0.00 186 CYS A C 14
ATOM 24579 O O . CYS A 1 61 ? 5.730 -2.409 -1.098 1.00 0.00 186 CYS A O 14
ATOM 24586 N N . PHE A 1 62 ? 5.002 -1.566 -3.048 1.00 0.00 187 PHE A N 14
ATOM 24587 C CA . PHE A 1 62 ? 3.634 -1.977 -2.854 1.00 0.00 187 PHE A CA 14
ATOM 24588 C C . PHE A 1 62 ? 3.545 -3.487 -2.754 1.00 0.00 187 PHE A C 14
ATOM 24589 O O . PHE A 1 62 ? 2.951 -3.951 -1.788 1.00 0.00 187 PHE A O 14
ATOM 24606 N N . ASN A 1 63 ? 4.150 -4.233 -3.686 1.00 0.00 188 ASN A N 14
ATOM 24607 C CA . ASN A 1 63 ? 4.090 -5.693 -3.730 1.00 0.00 188 ASN A CA 14
ATOM 24608 C C . ASN A 1 63 ? 4.505 -6.283 -2.388 1.00 0.00 188 ASN A C 14
ATOM 24609 O O . ASN A 1 63 ? 3.785 -7.121 -1.860 1.00 0.00 188 ASN A O 14
ATOM 24620 N N . ILE A 1 64 ? 5.630 -5.842 -1.828 1.00 0.00 189 ILE A N 14
ATOM 24621 C CA . ILE A 1 64 ? 6.154 -6.345 -0.562 1.00 0.00 189 ILE A CA 14
ATOM 24622 C C . ILE A 1 64 ? 5.179 -6.013 0.558 1.00 0.00 189 ILE A C 14
ATOM 24623 O O . ILE A 1 64 ? 4.791 -6.899 1.315 1.00 0.00 189 ILE A O 14
ATOM 24639 N N . THR A 1 65 ? 4.758 -4.753 0.647 1.00 0.00 190 THR A N 14
ATOM 24640 C CA . THR A 1 65 ? 3.843 -4.303 1.680 1.00 0.00 190 THR A CA 14
ATOM 24641 C C . THR A 1 65 ? 2.544 -5.128 1.639 1.00 0.00 190 THR A C 14
ATOM 24642 O O . THR A 1 65 ? 2.061 -5.569 2.683 1.00 0.00 190 THR A O 14
ATOM 24653 N N . VAL A 1 66 ? 1.934 -5.321 0.458 1.00 0.00 191 VAL A N 14
ATOM 24654 C CA . VAL A 1 66 ? 0.700 -6.079 0.368 1.00 0.00 191 VAL A CA 14
ATOM 24655 C C . VAL A 1 66 ? 0.940 -7.559 0.683 1.00 0.00 191 VAL A C 14
ATOM 24656 O O . VAL A 1 66 ? 0.051 -8.221 1.225 1.00 0.00 191 VAL A O 14
ATOM 24669 N N . THR A 1 67 ? 2.116 -8.078 0.341 1.00 0.00 192 THR A N 14
ATOM 24670 C CA . THR A 1 67 ? 2.518 -9.432 0.635 1.00 0.00 192 THR A CA 14
ATOM 24671 C C . THR A 1 67 ? 2.575 -9.634 2.156 1.00 0.00 192 THR A C 14
ATOM 24672 O O . THR A 1 67 ? 1.939 -10.549 2.684 1.00 0.00 192 THR A O 14
ATOM 24683 N N . GLU A 1 68 ? 3.269 -8.759 2.879 1.00 0.00 193 GLU A N 14
ATOM 24684 C CA . GLU A 1 68 ? 3.545 -8.934 4.291 1.00 0.00 193 GLU A CA 14
ATOM 24685 C C . GLU A 1 68 ? 2.307 -8.676 5.146 1.00 0.00 193 GLU A C 14
ATOM 24686 O O . GLU A 1 68 ? 2.053 -9.412 6.103 1.00 0.00 193 GLU A O 14
ATOM 24698 N N . TYR A 1 69 ? 1.474 -7.694 4.782 1.00 0.00 194 TYR A N 14
ATOM 24699 C CA . TYR A 1 69 ? 0.151 -7.570 5.386 1.00 0.00 194 TYR A CA 14
ATOM 24700 C C . TYR A 1 69 ? -0.810 -8.677 4.922 1.00 0.00 194 TYR A C 14
ATOM 24701 O O . TYR A 1 69 ? -1.895 -8.783 5.493 1.00 0.00 194 TYR A O 14
ATOM 24719 N N . SER A 1 70 ? -0.432 -9.500 3.938 1.00 0.00 195 SER A N 14
ATOM 24720 C CA . SER A 1 70 ? -1.257 -10.497 3.270 1.00 0.00 195 SER A CA 14
ATOM 24721 C C . SER A 1 70 ? -2.643 -9.950 2.950 1.00 0.00 195 SER A C 14
ATOM 24722 O O . SER A 1 70 ? -3.650 -10.299 3.570 1.00 0.00 195 SER A O 14
ATOM 24730 N N . ILE A 1 71 ? -2.671 -9.100 1.926 1.00 0.00 196 ILE A N 14
ATOM 24731 C CA . ILE A 1 71 ? -3.862 -8.426 1.441 1.00 0.00 196 ILE A CA 14
ATOM 24732 C C . ILE A 1 71 ? -3.955 -8.567 -0.081 1.00 0.00 196 ILE A C 14
ATOM 24733 O O . ILE A 1 71 ? -2.936 -8.561 -0.779 1.00 0.00 196 ILE A O 14
ATOM 24749 N N . GLY A 1 72 ? -5.180 -8.670 -0.599 1.00 0.00 197 GLY A N 14
ATOM 24750 C CA . GLY A 1 72 ? -5.514 -8.425 -1.995 1.00 0.00 197 GLY A CA 14
ATOM 24751 C C . GLY A 1 72 ? -4.663 -9.242 -2.969 1.00 0.00 197 GLY A C 14
ATOM 24752 O O . GLY A 1 72 ? -4.532 -10.454 -2.785 1.00 0.00 197 GLY A O 14
ATOM 24756 N N . PRO A 1 73 ? -4.074 -8.619 -4.004 1.00 0.00 198 PRO A N 14
ATOM 24757 C CA . PRO A 1 73 ? -3.415 -9.301 -5.120 1.00 0.00 198 PRO A CA 14
ATOM 24758 C C . PRO A 1 73 ? -2.083 -9.982 -4.746 1.00 0.00 198 PRO A C 14
ATOM 24759 O O . PRO A 1 73 ? -1.262 -10.239 -5.631 1.00 0.00 198 PRO A O 14
ATOM 24770 N N . ALA A 1 74 ? -1.853 -10.263 -3.461 1.00 0.00 199 ALA A N 14
ATOM 24771 C CA . ALA A 1 74 ? -0.647 -10.848 -2.902 1.00 0.00 199 ALA A CA 14
ATOM 24772 C C . ALA A 1 74 ? -0.985 -12.011 -1.964 1.00 0.00 199 ALA A C 14
ATOM 24773 O O . ALA A 1 74 ? -0.407 -13.091 -2.104 1.00 0.00 199 ALA A O 14
ATOM 24780 N N . ALA A 1 75 ? -1.939 -11.803 -1.042 1.00 0.00 200 ALA A N 14
ATOM 24781 C CA . ALA A 1 75 ? -2.310 -12.767 -0.001 1.00 0.00 200 ALA A CA 14
ATOM 24782 C C . ALA A 1 75 ? -2.611 -14.145 -0.564 1.00 0.00 200 ALA A C 14
ATOM 24783 O O . ALA A 1 75 ? -2.237 -15.164 0.013 1.00 0.00 200 ALA A O 14
ATOM 24790 N N . LYS A 1 76 ? -3.383 -14.172 -1.651 1.00 0.00 201 LYS A N 14
ATOM 24791 C CA . LYS A 1 76 ? -3.553 -15.344 -2.474 1.00 0.00 201 LYS A CA 14
ATOM 24792 C C . LYS A 1 76 ? -3.296 -14.906 -3.906 1.00 0.00 201 LYS A C 14
ATOM 24793 O O . LYS A 1 76 ? -4.202 -14.841 -4.739 1.00 0.00 201 LYS A O 14
ATOM 24812 N N . LYS A 1 77 ? -2.054 -14.483 -4.160 1.00 0.00 202 LYS A N 14
ATOM 24813 C CA . LYS A 1 77 ? -1.619 -14.223 -5.515 1.00 0.00 202 LYS A CA 14
ATOM 24814 C C . LYS A 1 77 ? -1.564 -15.558 -6.198 1.00 0.00 202 LYS A C 14
ATOM 24815 O O . LYS A 1 77 ? -0.839 -16.441 -5.746 1.00 0.00 202 LYS A O 14
ATOM 24834 N N . ASN A 1 78 ? -2.198 -15.620 -7.357 1.00 0.00 203 ASN A N 14
ATOM 24835 C CA . ASN A 1 78 ? -1.887 -16.570 -8.409 1.00 0.00 203 ASN A CA 14
ATOM 24836 C C . ASN A 1 78 ? -2.565 -16.152 -9.673 1.00 0.00 203 ASN A C 14
ATOM 24837 O O . ASN A 1 78 ? -1.919 -15.795 -10.651 1.00 0.00 203 ASN A O 14
ATOM 24848 N N . THR A 1 79 ? -3.878 -16.103 -9.583 1.00 0.00 204 THR A N 14
ATOM 24849 C CA . THR A 1 79 ? -4.661 -15.325 -10.503 1.00 0.00 204 THR A CA 14
ATOM 24850 C C . THR A 1 79 ? -5.970 -14.816 -9.879 1.00 0.00 204 THR A C 14
ATOM 24851 O O . THR A 1 79 ? -6.280 -15.024 -8.698 1.00 0.00 204 THR A O 14
ATOM 24862 N N . SER A 1 80 ? -6.692 -14.077 -10.702 1.00 0.00 205 SER A N 14
ATOM 24863 C CA . SER A 1 80 ? -7.929 -13.349 -10.519 1.00 0.00 205 SER A CA 14
ATOM 24864 C C . SER A 1 80 ? -9.130 -14.297 -10.586 1.00 0.00 205 SER A C 14
ATOM 24865 O O . SER A 1 80 ? -9.657 -14.561 -11.666 1.00 0.00 205 SER A O 14
ATOM 24873 N N . GLU A 1 81 ? -9.576 -14.820 -9.446 1.00 0.00 206 GLU A N 14
ATOM 24874 C CA . GLU A 1 81 ? -10.794 -15.621 -9.386 1.00 0.00 206 GLU A CA 14
ATOM 24875 C C . GLU A 1 81 ? -11.989 -14.702 -9.142 1.00 0.00 206 GLU A C 14
ATOM 24876 O O . GLU A 1 81 ? -12.840 -14.584 -10.019 1.00 0.00 206 GLU A O 14
ATOM 24888 N N . ALA A 1 82 ? -12.019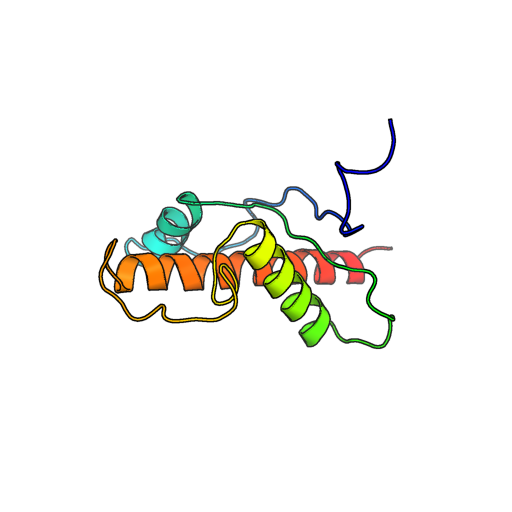 -14.019 -7.991 1.00 0.00 207 ALA A N 14
ATOM 24889 C CA . ALA A 1 82 ? -13.175 -13.290 -7.470 1.00 0.00 207 ALA A CA 14
ATOM 24890 C C . ALA A 1 82 ? -14.349 -14.252 -7.265 1.00 0.00 207 ALA A C 14
ATOM 24891 O O . ALA A 1 82 ? -15.396 -14.165 -7.912 1.00 0.00 207 ALA A O 14
ATOM 24898 N N . VAL A 1 83 ? -14.158 -15.173 -6.323 1.00 0.00 208 VAL A N 14
ATOM 24899 C CA . VAL A 1 83 ? -15.194 -15.979 -5.722 1.00 0.00 208 VAL A CA 14
ATOM 24900 C C . VAL A 1 83 ? -15.940 -15.072 -4.734 1.00 0.00 208 VAL A C 14
ATOM 24901 O O . VAL A 1 83 ? -15.565 -13.912 -4.518 1.00 0.00 208 VAL A O 14
ATOM 24914 N N . ALA A 1 84 ? -16.973 -15.585 -4.076 1.00 0.00 209 ALA A N 14
ATOM 24915 C CA . ALA A 1 84 ? -17.587 -14.900 -2.956 1.00 0.00 209 ALA A CA 14
ATOM 24916 C C . ALA A 1 84 ? -17.003 -15.406 -1.644 1.00 0.00 209 ALA A C 14
ATOM 24917 O O . ALA A 1 84 ? -16.652 -16.578 -1.513 1.00 0.00 209 ALA A O 14
ATOM 24924 N N . ALA A 1 85 ? -16.973 -14.515 -0.657 1.00 0.00 210 ALA A N 14
ATOM 24925 C CA . ALA A 1 85 ? -16.987 -14.845 0.762 1.00 0.00 210 ALA A CA 14
ATOM 24926 C C . ALA A 1 85 ? -17.662 -13.695 1.510 1.00 0.00 210 ALA A C 14
ATOM 24927 O O . ALA A 1 85 ? -18.548 -13.920 2.335 1.00 0.00 210 ALA A O 14
ATOM 24934 N N . ALA A 1 86 ? -17.255 -12.463 1.182 1.00 0.00 211 ALA A N 14
ATOM 24935 C CA . ALA A 1 86 ? -17.407 -11.271 2.003 1.00 0.00 211 ALA A CA 14
ATOM 24936 C C . ALA A 1 86 ? -17.781 -10.053 1.139 1.00 0.00 211 ALA A C 14
ATOM 24937 O O . ALA A 1 86 ? -17.282 -8.957 1.382 1.00 0.00 211 ALA A O 14
ATOM 24944 N N . ASN A 1 87 ? -18.662 -10.225 0.145 1.00 0.00 212 ASN A N 14
ATOM 24945 C CA . ASN A 1 87 ? -19.148 -9.237 -0.796 1.00 0.00 212 ASN A CA 14
ATOM 24946 C C . ASN A 1 87 ? -18.040 -8.766 -1.723 1.00 0.00 212 ASN A C 14
ATOM 24947 O O . ASN A 1 87 ? -17.174 -7.988 -1.336 1.00 0.00 212 ASN A O 14
ATOM 24958 N N . GLN A 1 88 ? -18.095 -9.171 -2.989 1.00 0.00 213 GLN A N 14
ATOM 24959 C CA . GLN A 1 88 ? -17.048 -8.822 -3.942 1.00 0.00 213 GLN A CA 14
ATOM 24960 C C . GLN A 1 88 ? -16.831 -7.315 -4.098 1.00 0.00 213 GLN A C 14
ATOM 24961 O O . GLN A 1 88 ? -15.723 -6.907 -4.414 1.00 0.00 213 GLN A O 14
ATOM 24975 N N . THR A 1 89 ? -17.850 -6.485 -3.890 1.00 0.00 214 THR A N 14
ATOM 24976 C CA . THR A 1 89 ? -17.714 -5.036 -3.998 1.00 0.00 214 THR A CA 14
ATOM 24977 C C . THR A 1 89 ? -16.977 -4.453 -2.793 1.00 0.00 214 THR A C 14
ATOM 24978 O O . THR A 1 89 ? -16.277 -3.448 -2.905 1.00 0.00 214 THR A O 14
ATOM 24989 N N . GLU A 1 90 ? -17.198 -5.071 -1.636 1.00 0.00 215 GLU A N 14
ATOM 24990 C CA . GLU A 1 90 ? -16.679 -4.620 -0.358 1.00 0.00 215 GLU A CA 14
ATOM 24991 C C . GLU A 1 90 ? -15.204 -4.986 -0.251 1.00 0.00 215 GLU A C 14
ATOM 24992 O O . GLU A 1 90 ? -14.384 -4.101 -0.019 1.00 0.00 215 GLU A O 14
ATOM 25004 N N . VAL A 1 91 ? -14.856 -6.253 -0.513 1.00 0.00 216 VAL A N 14
ATOM 25005 C CA . VAL A 1 91 ? -13.460 -6.684 -0.478 1.00 0.00 216 VAL A CA 14
ATOM 25006 C C . VAL A 1 91 ? -12.662 -5.866 -1.487 1.00 0.00 216 VAL A C 14
ATOM 25007 O O . VAL A 1 91 ? -11.546 -5.463 -1.176 1.00 0.00 216 VAL A O 14
ATOM 25020 N N . GLU A 1 92 ? -13.245 -5.637 -2.673 1.00 0.00 217 GLU A N 14
ATOM 25021 C CA . GLU A 1 92 ? -12.657 -4.882 -3.775 1.00 0.00 217 GLU A CA 14
ATOM 25022 C C . GLU A 1 92 ? -12.474 -3.431 -3.348 1.00 0.00 217 GLU A C 14
ATOM 25023 O O . GLU A 1 92 ? -11.483 -2.811 -3.716 1.00 0.00 217 GLU A O 14
ATOM 25035 N N . MET A 1 93 ? -13.378 -2.851 -2.559 1.00 0.00 218 MET A N 14
ATOM 25036 C CA . MET A 1 93 ? -13.234 -1.503 -2.131 1.00 0.00 218 MET A CA 14
ATOM 25037 C C . MET A 1 93 ? -12.094 -1.420 -1.121 1.00 0.00 218 MET A C 14
ATOM 25038 O O . MET A 1 93 ? -11.193 -0.609 -1.310 1.00 0.00 218 MET A O 14
ATOM 25052 N N . GLU A 1 94 ? -12.080 -2.270 -0.098 1.00 0.00 219 GLU A N 14
ATOM 25053 C CA . GLU A 1 94 ? -10.976 -2.348 0.856 1.00 0.00 219 GLU A CA 14
ATOM 25054 C C . GLU A 1 94 ? -9.651 -2.596 0.108 1.00 0.00 219 GLU A C 14
ATOM 25055 O O . GLU A 1 94 ? -8.627 -1.984 0.418 1.00 0.00 219 GLU A O 14
ATOM 25067 N N . ASN A 1 95 ? -9.698 -3.382 -0.974 1.00 0.00 220 ASN A N 14
ATOM 25068 C CA . ASN A 1 95 ? -8.593 -3.635 -1.890 1.00 0.00 220 ASN A CA 14
ATOM 25069 C C . ASN A 1 95 ? -8.081 -2.321 -2.441 1.00 0.00 220 ASN A C 14
ATOM 25070 O O . ASN A 1 95 ? -6.893 -2.027 -2.383 1.00 0.00 220 ASN A O 14
ATOM 25081 N N . LYS A 1 96 ? -8.971 -1.512 -3.011 1.00 0.00 221 LYS A N 14
ATOM 25082 C CA . LYS A 1 96 ? -8.565 -0.265 -3.621 1.00 0.00 221 LYS A CA 14
ATOM 25083 C C . LYS A 1 96 ? -8.067 0.696 -2.573 1.00 0.00 221 LYS A C 14
ATOM 25084 O O . LYS A 1 96 ? -7.030 1.303 -2.802 1.00 0.00 221 LYS A O 14
ATOM 25103 N N . VAL A 1 97 ? -8.722 0.786 -1.424 1.00 0.00 222 VAL A N 14
ATOM 25104 C CA . VAL A 1 97 ? -8.286 1.636 -0.335 1.00 0.00 222 VAL A CA 14
ATOM 25105 C C . VAL A 1 97 ? -6.836 1.277 -0.013 1.00 0.00 222 VAL A C 14
ATOM 25106 O O . VAL A 1 97 ? -5.961 2.143 -0.073 1.00 0.00 222 VAL A O 14
ATOM 25119 N N . VAL A 1 98 ? -6.543 0.002 0.241 1.00 0.00 223 VAL A N 14
ATOM 25120 C CA . VAL A 1 98 ? -5.224 -0.394 0.685 1.00 0.00 223 VAL A CA 14
ATOM 25121 C C . VAL A 1 98 ? -4.176 -0.335 -0.444 1.00 0.00 223 VAL A C 14
ATOM 25122 O O . VAL A 1 98 ? -3.078 0.180 -0.235 1.00 0.00 223 VAL A O 14
ATOM 25135 N N . THR A 1 99 ? -4.480 -0.799 -1.659 1.00 0.00 224 THR A N 14
ATOM 25136 C CA . THR A 1 99 ? -3.571 -0.721 -2.797 1.00 0.00 224 THR A CA 14
ATOM 25137 C C . THR A 1 99 ? -3.222 0.746 -3.081 1.00 0.00 224 THR A C 14
ATOM 25138 O O . THR A 1 99 ? -2.040 1.058 -3.225 1.00 0.00 224 THR A O 14
ATOM 25149 N N . LYS A 1 100 ? -4.215 1.649 -3.104 1.00 0.00 225 LYS A N 14
ATOM 25150 C CA . LYS A 1 100 ? -4.029 3.081 -3.312 1.00 0.00 225 LYS A CA 14
ATOM 25151 C C . LYS A 1 100 ? -3.204 3.670 -2.183 1.00 0.00 225 LYS A C 14
ATOM 25152 O O . LYS A 1 100 ? -2.250 4.377 -2.506 1.00 0.00 225 LYS A O 14
ATOM 25171 N N . VAL A 1 101 ? -3.513 3.387 -0.909 1.00 0.00 226 VAL A N 14
ATOM 25172 C CA . VAL A 1 101 ? -2.753 3.957 0.199 1.00 0.00 226 VAL A CA 14
ATOM 25173 C C . VAL A 1 101 ? -1.297 3.529 0.080 1.00 0.00 226 VAL A C 14
ATOM 25174 O O . VAL A 1 101 ? -0.418 4.375 0.157 1.00 0.00 226 VAL A O 14
ATOM 25187 N N . ILE A 1 102 ? -1.015 2.248 -0.156 1.00 0.00 227 ILE A N 14
ATOM 25188 C CA . ILE A 1 102 ? 0.336 1.731 -0.176 1.00 0.00 227 ILE A CA 14
ATOM 25189 C C . ILE A 1 102 ? 1.047 2.361 -1.379 1.00 0.00 227 ILE A C 14
ATOM 25190 O O . ILE A 1 102 ? 2.087 2.991 -1.219 1.00 0.00 227 ILE A O 14
ATOM 25206 N N . ARG A 1 103 ? 0.462 2.300 -2.576 1.00 0.00 228 ARG A N 14
ATOM 25207 C CA . ARG A 1 103 ? 1.050 2.923 -3.757 1.00 0.00 228 ARG A CA 14
ATOM 25208 C C . ARG A 1 103 ? 1.212 4.429 -3.636 1.00 0.00 228 ARG A C 14
ATOM 25209 O O . ARG A 1 103 ? 2.106 4.954 -4.283 1.00 0.00 228 ARG A O 14
ATOM 25230 N N . GLU A 1 104 ? 0.360 5.162 -2.925 1.00 0.00 229 GLU A N 14
ATOM 25231 C CA . GLU A 1 104 ? 0.594 6.579 -2.696 1.00 0.00 229 GLU A CA 14
ATOM 25232 C C . GLU A 1 104 ? 1.768 6.726 -1.739 1.00 0.00 229 GLU A C 14
ATOM 25233 O O . GLU A 1 104 ? 2.675 7.500 -2.008 1.00 0.00 229 GLU A O 14
ATOM 25245 N N . MET A 1 105 ? 1.775 5.999 -0.627 1.00 0.00 230 MET A N 14
ATOM 25246 C CA . MET A 1 105 ? 2.762 6.161 0.431 1.00 0.00 230 MET A CA 14
ATOM 25247 C C . MET A 1 105 ? 4.166 5.732 -0.026 1.00 0.00 230 MET A C 14
ATOM 25248 O O . MET A 1 105 ? 5.148 6.358 0.373 1.00 0.00 230 MET A O 14
ATOM 25262 N N . CYS A 1 106 ? 4.276 4.788 -0.968 1.00 0.00 231 CYS A N 14
ATOM 25263 C CA . CYS A 1 106 ? 5.534 4.497 -1.653 1.00 0.00 231 CYS A CA 14
ATOM 25264 C C . CYS A 1 106 ? 5.992 5.675 -2.526 1.00 0.00 231 CYS A C 14
ATOM 25265 O O . CYS A 1 106 ? 7.180 5.847 -2.775 1.00 0.00 231 CYS A O 14
ATOM 25272 N N . VAL A 1 107 ? 5.069 6.472 -3.062 1.00 0.00 232 VAL A N 14
ATOM 25273 C CA . VAL A 1 107 ? 5.393 7.706 -3.775 1.00 0.00 232 VAL A CA 14
ATOM 25274 C C . VAL A 1 107 ? 5.734 8.805 -2.758 1.00 0.00 232 VAL A C 14
ATOM 25275 O O . VAL A 1 107 ? 6.590 9.636 -3.053 1.00 0.00 232 VAL A O 14
ATOM 25288 N N . GLN A 1 108 ? 5.102 8.834 -1.573 1.00 0.00 233 GLN A N 14
ATOM 25289 C CA . GLN A 1 108 ? 5.360 9.843 -0.543 1.00 0.00 233 GLN A CA 14
ATOM 25290 C C . GLN A 1 108 ? 6.819 9.783 -0.091 1.00 0.00 233 GLN A C 14
ATOM 25291 O O . GLN A 1 108 ? 7.449 10.825 0.045 1.00 0.00 233 GLN A O 14
ATOM 25305 N N . GLN A 1 109 ? 7.387 8.584 0.082 1.00 0.00 234 GLN A N 14
ATOM 25306 C CA . GLN A 1 109 ? 8.792 8.466 0.457 1.00 0.00 234 GLN A CA 14
ATOM 25307 C C . GLN A 1 109 ? 9.677 8.974 -0.687 1.00 0.00 234 GLN A C 14
ATOM 25308 O O . GLN A 1 109 ? 10.692 9.636 -0.481 1.00 0.00 234 GLN A O 14
ATOM 25322 N N . TYR A 1 110 ? 9.256 8.688 -1.919 1.00 0.00 235 TYR A N 14
ATOM 25323 C CA . TYR A 1 110 ? 9.995 9.029 -3.110 1.00 0.00 235 TYR A CA 14
ATOM 25324 C C . TYR A 1 110 ? 10.034 10.540 -3.363 1.00 0.00 235 TYR A C 14
ATOM 25325 O O . TYR A 1 110 ? 11.087 11.097 -3.666 1.00 0.00 235 TYR A O 14
ATOM 25343 N N . ARG A 1 111 ? 8.888 11.228 -3.259 1.00 0.00 236 ARG A N 14
ATOM 25344 C CA . ARG A 1 111 ? 8.802 12.671 -3.491 1.00 0.00 236 ARG A CA 14
ATOM 25345 C C . ARG A 1 111 ? 9.644 13.433 -2.474 1.00 0.00 236 ARG A C 14
ATOM 25346 O O . ARG A 1 111 ? 10.137 14.514 -2.791 1.00 0.00 236 ARG A O 14
ATOM 25367 N N . GLU A 1 112 ? 9.767 12.873 -1.271 1.00 0.00 237 GLU A N 14
ATOM 25368 C CA . GLU A 1 112 ? 10.525 13.439 -0.180 1.00 0.00 237 GLU A CA 14
ATOM 25369 C C . GLU A 1 112 ? 11.999 13.447 -0.571 1.00 0.00 237 GLU A C 14
ATOM 25370 O O . GLU A 1 112 ? 12.652 14.493 -0.512 1.00 0.00 237 GLU A O 14
ATOM 25382 N N . TYR A 1 113 ? 12.497 12.300 -1.047 1.00 0.00 238 TYR A N 14
ATOM 25383 C CA . TYR A 1 113 ? 13.887 12.159 -1.441 1.00 0.00 238 TYR A CA 14
ATOM 25384 C C . TYR A 1 113 ? 14.164 13.098 -2.617 1.00 0.00 238 TYR A C 14
ATOM 25385 O O . TYR A 1 113 ? 15.185 13.779 -2.631 1.00 0.00 238 TYR A O 14
ATOM 25403 N N . ARG A 1 114 ? 13.233 13.189 -3.573 1.00 0.00 239 ARG A N 14
ATOM 25404 C CA . ARG A 1 114 ? 13.369 13.991 -4.787 1.00 0.00 239 ARG A CA 14
ATOM 25405 C C . ARG A 1 114 ? 13.658 15.450 -4.448 1.00 0.00 239 ARG A C 14
ATOM 25406 O O . ARG A 1 114 ? 14.566 16.037 -5.029 1.00 0.00 239 ARG A O 14
ATOM 25427 N N . LEU A 1 115 ? 12.914 16.022 -3.498 1.00 0.00 240 LEU A N 14
ATOM 25428 C CA . LEU A 1 115 ? 13.135 17.378 -3.022 1.00 0.00 240 LEU A CA 14
ATOM 25429 C C . LEU A 1 115 ? 14.514 17.486 -2.364 1.00 0.00 240 LEU A C 14
ATOM 25430 O O . LEU A 1 115 ? 15.281 18.396 -2.682 1.00 0.00 240 LEU A O 14
ATOM 25446 N N . ALA A 1 116 ? 14.816 16.535 -1.471 1.00 0.00 241 ALA A N 14
ATOM 25447 C CA . ALA A 1 116 ? 15.954 16.529 -0.561 1.00 0.00 241 ALA A CA 14
ATOM 25448 C C . ALA A 1 116 ? 16.020 17.790 0.309 1.00 0.00 241 ALA A C 14
ATOM 25449 O O . ALA A 1 116 ? 17.080 18.393 0.487 1.00 0.00 241 ALA A O 14
ATOM 25456 N N . SER A 1 117 ? 14.884 18.141 0.909 1.00 0.00 242 SER A N 14
ATOM 25457 C CA . SER A 1 117 ? 14.863 18.718 2.243 1.00 0.00 242 SER A CA 14
ATOM 25458 C C . SER A 1 117 ? 14.415 17.597 3.159 1.00 0.00 242 SER A C 14
ATOM 25459 O O . SER A 1 117 ? 13.441 16.904 2.797 1.00 0.00 242 SER A O 14
ATOM 25467 N N . GLY A 1 1 ? 12.491 -20.496 13.991 1.00 0.00 126 GLY A N 15
ATOM 25468 C CA . GLY A 1 1 ? 13.374 -20.043 12.907 1.00 0.00 126 GLY A CA 15
ATOM 25469 C C . GLY A 1 1 ? 13.710 -18.579 13.099 1.00 0.00 126 GLY A C 15
ATOM 25470 O O . GLY A 1 1 ? 12.812 -17.807 13.414 1.00 0.00 126 GLY A O 15
ATOM 25474 N N . SER A 1 2 ? 14.972 -18.172 12.928 1.00 0.00 127 SER A N 15
ATOM 25475 C CA . SER A 1 2 ? 15.469 -16.865 13.367 1.00 0.00 127 SER A CA 15
ATOM 25476 C C . SER A 1 2 ? 14.950 -15.675 12.541 1.00 0.00 127 SER A C 15
ATOM 25477 O O . SER A 1 2 ? 15.490 -14.571 12.684 1.00 0.00 127 SER A O 15
ATOM 25485 N N . VAL A 1 3 ? 13.942 -15.846 11.686 1.00 0.00 128 VAL A N 15
ATOM 25486 C CA . VAL A 1 3 ? 13.170 -14.734 11.186 1.00 0.00 128 VAL A CA 15
ATOM 25487 C C . VAL A 1 3 ? 12.304 -14.225 12.337 1.00 0.00 128 VAL A C 15
ATOM 25488 O O . VAL A 1 3 ? 12.160 -14.867 13.382 1.00 0.00 128 VAL A O 15
ATOM 25501 N N . VAL A 1 4 ? 11.707 -13.061 12.148 1.00 0.00 129 VAL A N 15
ATOM 25502 C CA . VAL A 1 4 ? 10.742 -12.500 13.081 1.00 0.00 129 VAL A CA 15
ATOM 25503 C C . VAL A 1 4 ? 9.670 -11.774 12.260 1.00 0.00 129 VAL A C 15
ATOM 25504 O O . VAL A 1 4 ? 9.142 -10.733 12.651 1.00 0.00 129 VAL A O 15
ATOM 25517 N N . GLY A 1 5 ? 9.405 -12.294 11.054 1.00 0.00 130 GLY A N 15
ATOM 25518 C CA . GLY A 1 5 ? 8.602 -11.597 10.060 1.00 0.00 130 GLY A CA 15
ATOM 25519 C C . GLY A 1 5 ? 9.129 -10.180 9.859 1.00 0.00 130 GLY A C 15
ATOM 25520 O O . GLY A 1 5 ? 8.386 -9.209 10.030 1.00 0.00 130 GLY A O 15
ATOM 25524 N N . GLY A 1 6 ? 10.417 -10.080 9.545 1.00 0.00 131 GLY A N 15
ATOM 25525 C CA . GLY A 1 6 ? 11.209 -8.877 9.376 1.00 0.00 131 GLY A CA 15
ATOM 25526 C C . GLY A 1 6 ? 12.644 -9.310 9.121 1.00 0.00 131 GLY A C 15
ATOM 25527 O O . GLY A 1 6 ? 13.036 -10.419 9.507 1.00 0.00 131 GLY A O 15
ATOM 25531 N N . LEU A 1 7 ? 13.439 -8.443 8.487 1.00 0.00 132 LEU A N 15
ATOM 25532 C CA . LEU A 1 7 ? 14.848 -8.656 8.122 1.00 0.00 132 LEU A CA 15
ATOM 25533 C C . LEU A 1 7 ? 15.094 -9.777 7.103 1.00 0.00 132 LEU A C 15
ATOM 25534 O O . LEU A 1 7 ? 16.164 -9.850 6.496 1.00 0.00 132 LEU A O 15
ATOM 25550 N N . GLY A 1 8 ? 14.108 -10.642 6.894 1.00 0.00 133 GLY A N 15
ATOM 25551 C CA . GLY A 1 8 ? 14.208 -11.856 6.103 1.00 0.00 133 GLY A CA 15
ATOM 25552 C C . GLY A 1 8 ? 13.878 -11.646 4.629 1.00 0.00 133 GLY A C 15
ATOM 25553 O O . GLY A 1 8 ? 14.215 -12.496 3.799 1.00 0.00 133 GLY A O 15
ATOM 25557 N N . GLY A 1 9 ? 13.260 -10.511 4.310 1.00 0.00 134 GLY A N 15
ATOM 25558 C CA . GLY A 1 9 ? 12.907 -10.081 2.969 1.00 0.00 134 GLY A CA 15
ATOM 25559 C C . GLY A 1 9 ? 13.331 -8.633 2.788 1.00 0.00 134 GLY A C 15
ATOM 25560 O O . GLY A 1 9 ? 14.468 -8.358 2.404 1.00 0.00 134 GLY A O 15
ATOM 25564 N N . TYR A 1 10 ? 12.447 -7.688 3.107 1.00 0.00 135 TYR A N 15
ATOM 25565 C CA . TYR A 1 10 ? 12.549 -6.313 2.621 1.00 0.00 135 TYR A CA 15
ATOM 25566 C C . TYR A 1 10 ? 12.799 -5.327 3.767 1.00 0.00 135 TYR A C 15
ATOM 25567 O O . TYR A 1 10 ? 12.792 -5.725 4.937 1.00 0.00 135 TYR A O 15
ATOM 25585 N N . ALA A 1 11 ? 13.073 -4.057 3.452 1.00 0.00 136 ALA A N 15
ATOM 25586 C CA . ALA A 1 11 ? 13.265 -3.007 4.446 1.00 0.00 136 ALA A CA 15
ATOM 25587 C C . ALA A 1 11 ? 11.891 -2.544 4.921 1.00 0.00 136 ALA A C 15
ATOM 25588 O O . ALA A 1 11 ? 11.039 -2.219 4.092 1.00 0.00 136 ALA A O 15
ATOM 25595 N N . MET A 1 12 ? 11.655 -2.533 6.234 1.00 0.00 137 MET A N 15
ATOM 25596 C CA . MET A 1 12 ? 10.411 -2.038 6.805 1.00 0.00 137 MET A CA 15
ATOM 25597 C C . MET A 1 12 ? 10.408 -0.516 6.741 1.00 0.00 137 MET A C 15
ATOM 25598 O O . MET A 1 12 ? 11.426 0.123 7.012 1.00 0.00 137 MET A O 15
ATOM 25612 N N . GLY A 1 13 ? 9.265 0.062 6.389 1.00 0.00 138 GLY A N 15
ATOM 25613 C CA . GLY A 1 13 ? 9.038 1.491 6.347 1.00 0.00 138 GLY A CA 15
ATOM 25614 C C . GLY A 1 13 ? 8.697 2.031 7.719 1.00 0.00 138 GLY A C 15
ATOM 25615 O O . GLY A 1 13 ? 8.622 1.290 8.708 1.00 0.00 138 GLY A O 15
ATOM 25619 N N . ARG A 1 14 ? 8.443 3.333 7.766 1.00 0.00 139 ARG A N 15
ATOM 25620 C CA . ARG A 1 14 ? 8.090 4.032 8.991 1.00 0.00 139 ARG A CA 15
ATOM 25621 C C . ARG A 1 14 ? 6.579 4.180 9.088 1.00 0.00 139 ARG A C 15
ATOM 25622 O O . ARG A 1 14 ? 5.870 3.947 8.109 1.00 0.00 139 ARG A O 15
ATOM 25643 N N . VAL A 1 15 ? 6.085 4.591 10.252 1.00 0.00 140 VAL A N 15
ATOM 25644 C CA . VAL A 1 15 ? 4.683 4.928 10.459 1.00 0.00 140 VAL A CA 15
ATOM 25645 C C . VAL A 1 15 ? 4.385 6.192 9.656 1.00 0.00 140 VAL A C 15
ATOM 25646 O O . VAL A 1 15 ? 5.083 7.201 9.789 1.00 0.00 140 VAL A O 15
ATOM 25659 N N . MET A 1 16 ? 3.396 6.090 8.765 1.00 0.00 141 MET A N 15
ATOM 25660 C CA . MET A 1 16 ? 3.003 7.157 7.859 1.00 0.00 141 MET A CA 15
ATOM 25661 C C . MET A 1 16 ? 1.499 7.052 7.557 1.00 0.00 141 MET A C 15
ATOM 25662 O O . MET A 1 16 ? 1.074 6.497 6.539 1.00 0.00 141 MET A O 15
ATOM 25676 N N . SER A 1 17 ? 0.668 7.584 8.457 1.00 0.00 142 SER A N 15
ATOM 25677 C CA . SER A 1 17 ? -0.791 7.621 8.325 1.00 0.00 142 SER A CA 15
ATOM 25678 C C . SER A 1 17 ? -1.326 9.054 8.400 1.00 0.00 142 SER A C 15
ATOM 25679 O O . SER A 1 17 ? -0.578 9.981 8.713 1.00 0.00 142 SER A O 15
ATOM 25687 N N . GLY A 1 18 ? -2.621 9.248 8.142 1.00 0.00 143 GLY A N 15
ATOM 25688 C CA . GLY A 1 18 ? -3.240 10.569 8.089 1.00 0.00 143 GLY A CA 15
ATOM 25689 C C . GLY A 1 18 ? -2.567 11.444 7.037 1.00 0.00 143 GLY A C 15
ATOM 25690 O O . GLY A 1 18 ? -2.211 12.591 7.310 1.00 0.00 143 GLY A O 15
ATOM 25694 N N . MET A 1 19 ? -2.319 10.887 5.856 1.00 0.00 144 MET A N 15
ATOM 25695 C CA . MET A 1 19 ? -1.881 11.615 4.696 1.00 0.00 144 MET A CA 15
ATOM 25696 C C . MET A 1 19 ? -3.091 12.379 4.169 1.00 0.00 144 MET A C 15
ATOM 25697 O O . MET A 1 19 ? -4.244 11.982 4.370 1.00 0.00 144 MET A O 15
ATOM 25711 N N . ASN A 1 20 ? -2.783 13.447 3.448 1.00 0.00 145 ASN A N 15
ATOM 25712 C CA . ASN A 1 20 ? -3.722 14.476 3.016 1.00 0.00 145 ASN A CA 15
ATOM 25713 C C . ASN A 1 20 ? -4.945 13.900 2.306 1.00 0.00 145 ASN A C 15
ATOM 25714 O O . ASN A 1 20 ? -6.042 13.953 2.858 1.00 0.00 145 ASN A O 15
ATOM 25725 N N . TYR A 1 21 ? -4.758 13.350 1.103 1.00 0.00 146 TYR A N 15
ATOM 25726 C CA . TYR A 1 21 ? -5.850 13.000 0.203 1.00 0.00 146 TYR A CA 15
ATOM 25727 C C . TYR A 1 21 ? -6.906 14.128 0.155 1.00 0.00 146 TYR A C 15
ATOM 25728 O O . TYR A 1 21 ? -6.546 15.300 0.082 1.00 0.00 146 TYR A O 15
ATOM 25746 N N . HIS A 1 22 ? -8.195 13.774 0.119 1.00 0.00 147 HIS A N 15
ATOM 25747 C CA . HIS A 1 22 ? -9.332 14.679 0.091 1.00 0.00 147 HIS A CA 15
ATOM 25748 C C . HIS A 1 22 ? -10.503 13.951 0.760 1.00 0.00 147 HIS A C 15
ATOM 25749 O O . HIS A 1 22 ? -10.823 14.183 1.923 1.00 0.00 147 HIS A O 15
ATOM 25763 N N . PHE A 1 23 ? -11.083 12.992 0.030 1.00 0.00 148 PHE A N 15
ATOM 25764 C CA . PHE A 1 23 ? -12.231 12.180 0.403 1.00 0.00 148 PHE A CA 15
ATOM 25765 C C . PHE A 1 23 ? -13.463 13.026 0.754 1.00 0.00 148 PHE A C 15
ATOM 25766 O O . PHE A 1 23 ? -13.964 13.022 1.882 1.00 0.00 148 PHE A O 15
ATOM 25783 N N . ASP A 1 24 ? -13.951 13.748 -0.258 1.00 0.00 149 ASP A N 15
ATOM 25784 C CA . ASP A 1 24 ? -14.977 14.789 -0.145 1.00 0.00 149 ASP A CA 15
ATOM 25785 C C . ASP A 1 24 ? -16.392 14.292 -0.478 1.00 0.00 149 ASP A C 15
ATOM 25786 O O . ASP A 1 24 ? -17.394 14.912 -0.126 1.00 0.00 149 ASP A O 15
ATOM 25795 N N . ARG A 1 25 ? -16.496 13.169 -1.184 1.00 0.00 150 ARG A N 15
ATOM 25796 C CA . ARG A 1 25 ? -17.746 12.567 -1.643 1.00 0.00 150 ARG A CA 15
ATOM 25797 C C . ARG A 1 25 ? -18.195 11.438 -0.727 1.00 0.00 150 ARG A C 15
ATOM 25798 O O . ARG A 1 25 ? -17.382 10.906 0.019 1.00 0.00 150 ARG A O 15
ATOM 25819 N N . PRO A 1 26 ? -19.441 10.971 -0.879 1.00 0.00 151 PRO A N 15
ATOM 25820 C CA . PRO A 1 26 ? -19.966 9.862 -0.103 1.00 0.00 151 PRO A CA 15
ATOM 25821 C C . PRO A 1 26 ? -19.231 8.571 -0.451 1.00 0.00 151 PRO A C 15
ATOM 25822 O O . PRO A 1 26 ? -18.813 7.818 0.426 1.00 0.00 151 PRO A O 15
ATOM 25833 N N . ASP A 1 27 ? -19.052 8.291 -1.739 1.00 0.00 152 ASP A N 15
ATOM 25834 C CA . ASP A 1 27 ? -18.387 7.062 -2.154 1.00 0.00 152 ASP A CA 15
ATOM 25835 C C . ASP A 1 27 ? -16.893 7.152 -1.826 1.00 0.00 152 ASP A C 15
ATOM 25836 O O . ASP A 1 27 ? -16.259 6.147 -1.518 1.00 0.00 152 ASP A O 15
ATOM 25845 N N . GLU A 1 28 ? -16.311 8.355 -1.859 1.00 0.00 153 GLU A N 15
ATOM 25846 C CA . GLU A 1 28 ? -14.988 8.605 -1.291 1.00 0.00 153 GLU A CA 15
ATOM 25847 C C . GLU A 1 28 ? -14.944 8.429 0.237 1.00 0.00 153 GLU A C 15
ATOM 25848 O O . GLU A 1 28 ? -13.904 8.021 0.741 1.00 0.00 153 GLU A O 15
ATOM 25860 N N . TYR A 1 29 ? -16.016 8.703 0.991 1.00 0.00 154 TYR A N 15
ATOM 25861 C CA . TYR A 1 29 ? -16.100 8.410 2.425 1.00 0.00 154 TYR A CA 15
ATOM 25862 C C . TYR A 1 29 ? -15.823 6.928 2.627 1.00 0.00 154 TYR A C 15
ATOM 25863 O O . TYR A 1 29 ? -15.047 6.570 3.512 1.00 0.00 154 TYR A O 15
ATOM 25881 N N . ARG A 1 30 ? -16.364 6.069 1.754 1.00 0.00 155 ARG A N 15
ATOM 25882 C CA . ARG A 1 30 ? -16.059 4.648 1.811 1.00 0.00 155 ARG A CA 15
ATOM 25883 C C . ARG A 1 30 ? -14.568 4.387 1.701 1.00 0.00 155 ARG A C 15
ATOM 25884 O O . ARG A 1 30 ? -14.123 3.446 2.332 1.00 0.00 155 ARG A O 15
ATOM 25905 N N . TRP A 1 31 ? -13.779 5.197 0.986 1.00 0.00 156 TRP A N 15
ATOM 25906 C CA . TRP A 1 31 ? -12.331 5.032 1.012 1.00 0.00 156 TRP A CA 15
ATOM 25907 C C . TRP A 1 31 ? -11.864 5.067 2.466 1.00 0.00 156 TRP A C 15
ATOM 25908 O O . TRP A 1 31 ? -11.196 4.139 2.904 1.00 0.00 156 TRP A O 15
ATOM 25929 N N . TRP A 1 32 ? -12.247 6.100 3.225 1.00 0.00 157 TRP A N 15
ATOM 25930 C CA . TRP A 1 32 ? -11.875 6.281 4.626 1.00 0.00 157 TRP A CA 15
ATOM 25931 C C . TRP A 1 32 ? -12.434 5.171 5.522 1.00 0.00 157 TRP A C 15
ATOM 25932 O O . TRP A 1 32 ? -11.714 4.650 6.374 1.00 0.00 157 TRP A O 15
ATOM 25953 N N . SER A 1 33 ? -13.693 4.783 5.342 1.00 0.00 158 SER A N 15
ATOM 25954 C CA . SER A 1 33 ? -14.316 3.758 6.166 1.00 0.00 158 SER A CA 15
ATOM 25955 C C . SER A 1 33 ? -13.703 2.373 5.896 1.00 0.00 158 SER A C 15
ATOM 25956 O O . SER A 1 33 ? -13.309 1.669 6.828 1.00 0.00 158 SER A O 15
ATOM 25964 N N . GLU A 1 34 ? -13.573 1.990 4.629 1.00 0.00 159 GLU A N 15
ATOM 25965 C CA . GLU A 1 34 ? -13.018 0.711 4.194 1.00 0.00 159 GLU A CA 15
ATOM 25966 C C . GLU A 1 34 ? -11.513 0.680 4.548 1.00 0.00 159 GLU A C 15
ATOM 25967 O O . GLU A 1 34 ? -10.940 -0.383 4.786 1.00 0.00 159 GLU A O 15
ATOM 25979 N N . ASN A 1 35 ? -10.843 1.842 4.603 1.00 0.00 160 ASN A N 15
ATOM 25980 C CA . ASN A 1 35 ? -9.509 2.020 5.187 1.00 0.00 160 ASN A CA 15
ATOM 25981 C C . ASN A 1 35 ? -9.475 1.527 6.629 1.00 0.00 160 ASN A C 15
ATOM 25982 O O . ASN A 1 35 ? -8.611 0.717 6.968 1.00 0.00 160 ASN A O 15
ATOM 25993 N N . SER A 1 36 ? -10.410 1.995 7.460 1.00 0.00 161 SER A N 15
ATOM 25994 C CA . SER A 1 36 ? -10.496 1.687 8.880 1.00 0.00 161 SER A CA 15
ATOM 25995 C C . SER A 1 36 ? -10.539 0.174 9.125 1.00 0.00 161 SER A C 15
ATOM 25996 O O . SER A 1 36 ? -10.127 -0.280 10.196 1.00 0.00 161 SER A O 15
ATOM 26004 N N . ALA A 1 37 ? -11.038 -0.616 8.169 1.00 0.00 162 ALA A N 15
ATOM 26005 C CA . ALA A 1 37 ? -11.039 -2.070 8.235 1.00 0.00 162 ALA A CA 15
ATOM 26006 C C . ALA A 1 37 ? -9.635 -2.674 8.403 1.00 0.00 162 ALA A C 15
ATOM 26007 O O . ALA A 1 37 ? -9.532 -3.809 8.876 1.00 0.00 162 ALA A O 15
ATOM 26014 N N . ARG A 1 38 ? -8.582 -1.971 7.961 1.00 0.00 163 ARG A N 15
ATOM 26015 C CA . ARG A 1 38 ? -7.240 -2.501 7.753 1.00 0.00 163 ARG A CA 15
ATOM 26016 C C . ARG A 1 38 ? -6.167 -1.523 8.230 1.00 0.00 163 ARG A C 15
ATOM 26017 O O . ARG A 1 38 ? -5.521 -1.768 9.244 1.00 0.00 163 ARG A O 15
ATOM 26038 N N . TYR A 1 39 ? -5.950 -0.460 7.461 1.00 0.00 164 TYR A N 15
ATOM 26039 C CA . TYR A 1 39 ? -4.929 0.586 7.580 1.00 0.00 164 TYR A CA 15
ATOM 26040 C C . TYR A 1 39 ? -3.519 0.067 7.938 1.00 0.00 164 TYR A C 15
ATOM 26041 O O . TYR A 1 39 ? -3.181 -0.028 9.118 1.00 0.00 164 TYR A O 15
ATOM 26059 N N . PRO A 1 40 ? -2.676 -0.282 6.944 1.00 0.00 165 PRO A N 15
ATOM 26060 C CA . PRO A 1 40 ? -1.343 -0.845 7.181 1.00 0.00 165 PRO A CA 15
ATOM 26061 C C . PRO A 1 40 ? -0.284 0.179 7.609 1.00 0.00 165 PRO A C 15
ATOM 26062 O O . PRO A 1 40 ? 0.789 -0.240 8.030 1.00 0.00 165 PRO A O 15
ATOM 26073 N N . ASN A 1 41 ? -0.557 1.486 7.474 1.00 0.00 166 ASN A N 15
ATOM 26074 C CA . ASN A 1 41 ? 0.266 2.705 7.651 1.00 0.00 166 ASN A CA 15
ATOM 26075 C C . ASN A 1 41 ? 1.713 2.709 7.195 1.00 0.00 166 ASN A C 15
ATOM 26076 O O . ASN A 1 41 ? 2.305 3.778 7.202 1.00 0.00 166 ASN A O 15
ATOM 26087 N N . ARG A 1 42 ? 2.338 1.589 6.876 1.00 0.00 167 ARG A N 15
ATOM 26088 C CA . ARG A 1 42 ? 3.755 1.484 6.576 1.00 0.00 167 ARG A CA 15
ATOM 26089 C C . ARG A 1 42 ? 3.856 0.542 5.403 1.00 0.00 167 ARG A C 15
ATOM 26090 O O . ARG A 1 42 ? 2.880 -0.115 5.017 1.00 0.00 167 ARG A O 15
ATOM 26111 N N . VAL A 1 43 ? 5.029 0.516 4.811 1.00 0.00 168 VAL A N 15
ATOM 26112 C CA . VAL A 1 43 ? 5.250 -0.076 3.517 1.00 0.00 168 VAL A CA 15
ATOM 26113 C C . VAL A 1 43 ? 6.619 -0.752 3.570 1.00 0.00 168 VAL A C 15
ATOM 26114 O O . VAL A 1 43 ? 7.502 -0.272 4.282 1.00 0.00 168 VAL A O 15
ATOM 26127 N N . TYR A 1 44 ? 6.801 -1.868 2.872 1.00 0.00 169 TYR A N 15
ATOM 26128 C CA . TYR A 1 44 ? 8.066 -2.576 2.761 1.00 0.00 169 TYR A CA 15
ATOM 26129 C C . TYR A 1 44 ? 8.634 -2.271 1.378 1.00 0.00 169 TYR A C 15
ATOM 26130 O O . TYR A 1 44 ? 7.891 -2.202 0.400 1.00 0.00 169 TYR A O 15
ATOM 26148 N N . TYR A 1 45 ? 9.943 -2.053 1.291 1.00 0.00 170 TYR A N 15
ATOM 26149 C CA . TYR A 1 45 ? 10.586 -1.579 0.075 1.00 0.00 170 TYR A CA 15
ATOM 26150 C C . TYR A 1 45 ? 11.924 -2.291 -0.104 1.00 0.00 170 TYR A C 15
ATOM 26151 O O . TYR A 1 45 ? 12.576 -2.696 0.863 1.00 0.00 170 TYR A O 15
ATOM 26169 N N . ARG A 1 46 ? 12.343 -2.435 -1.362 1.00 0.00 171 ARG A N 15
ATOM 26170 C CA . ARG A 1 46 ? 13.620 -3.038 -1.743 1.00 0.00 171 ARG A CA 15
ATOM 26171 C C . ARG A 1 46 ? 14.669 -1.965 -2.060 1.00 0.00 171 ARG A C 15
ATOM 26172 O O . ARG A 1 46 ? 15.653 -2.267 -2.728 1.00 0.00 171 ARG A O 15
ATOM 26193 N N . ASP A 1 47 ? 14.392 -0.726 -1.639 1.00 0.00 172 ASP A N 15
ATOM 26194 C CA . ASP A 1 47 ? 15.222 0.481 -1.673 1.00 0.00 172 ASP A CA 15
ATOM 26195 C C . ASP A 1 47 ? 16.245 0.444 -2.804 1.00 0.00 172 ASP A C 15
ATOM 26196 O O . ASP A 1 47 ? 17.411 0.105 -2.605 1.00 0.00 172 ASP A O 15
ATOM 26205 N N . TYR A 1 48 ? 15.770 0.704 -4.023 1.00 0.00 173 TYR A N 15
ATOM 26206 C CA . TYR A 1 48 ? 16.571 0.573 -5.231 1.00 0.00 173 TYR A CA 15
ATOM 26207 C C . TYR A 1 48 ? 17.774 1.515 -5.200 1.00 0.00 173 TYR A C 15
ATOM 26208 O O . TYR A 1 48 ? 17.746 2.560 -4.546 1.00 0.00 173 TYR A O 15
ATOM 26226 N N . SER A 1 49 ? 18.784 1.177 -5.999 1.00 0.00 174 SER A N 15
ATOM 26227 C CA . SER A 1 49 ? 20.084 1.822 -5.994 1.00 0.00 174 SER A CA 15
ATOM 26228 C C . SER A 1 49 ? 20.024 3.345 -6.134 1.00 0.00 174 SER A C 15
ATOM 26229 O O . SER A 1 49 ? 20.799 3.991 -5.432 1.00 0.00 174 SER A O 15
ATOM 26237 N N . SER A 1 50 ? 19.172 3.899 -7.021 1.00 0.00 175 SER A N 15
ATOM 26238 C CA . SER A 1 50 ? 19.072 5.314 -7.404 1.00 0.00 175 SER A CA 15
ATOM 26239 C C . SER A 1 50 ? 18.626 5.443 -8.864 1.00 0.00 175 SER A C 15
ATOM 26240 O O . SER A 1 50 ? 17.627 6.120 -9.115 1.00 0.00 175 SER A O 15
ATOM 26248 N N . PRO A 1 51 ? 19.338 4.860 -9.850 1.00 0.00 176 PRO A N 15
ATOM 26249 C CA . PRO A 1 51 ? 19.001 4.987 -11.253 1.00 0.00 176 PRO A CA 15
ATOM 26250 C C . PRO A 1 51 ? 17.865 4.009 -11.550 1.00 0.00 176 PRO A C 15
ATOM 26251 O O . PRO A 1 51 ? 18.056 2.984 -12.203 1.00 0.00 176 PRO A O 15
ATOM 26262 N N . VAL A 1 52 ? 16.684 4.286 -11.006 1.00 0.00 177 VAL A N 15
ATOM 26263 C CA . VAL A 1 52 ? 15.459 3.600 -11.350 1.00 0.00 177 VAL A CA 15
ATOM 26264 C C . VAL A 1 52 ? 14.340 4.666 -11.361 1.00 0.00 177 VAL A C 15
ATOM 26265 O O . VAL A 1 52 ? 14.458 5.663 -10.638 1.00 0.00 177 VAL A O 15
ATOM 26278 N N . PRO A 1 53 ? 13.291 4.535 -12.192 1.00 0.00 178 PRO A N 15
ATOM 26279 C CA . PRO A 1 53 ? 12.115 5.398 -12.148 1.00 0.00 178 PRO A CA 15
ATOM 26280 C C . PRO A 1 53 ? 11.398 5.314 -10.804 1.00 0.00 178 PRO A C 15
ATOM 26281 O O . PRO A 1 53 ? 11.431 4.274 -10.144 1.00 0.00 178 PRO A O 15
ATOM 26292 N N . GLN A 1 54 ? 10.627 6.347 -10.459 1.00 0.00 179 GLN A N 15
ATOM 26293 C CA . GLN A 1 54 ? 9.716 6.220 -9.337 1.00 0.00 179 GLN A CA 15
ATOM 26294 C C . GLN A 1 54 ? 8.677 5.135 -9.623 1.00 0.00 179 GLN A C 15
ATOM 26295 O O . GLN A 1 54 ? 8.243 4.460 -8.702 1.00 0.00 179 GLN A O 15
ATOM 26309 N N . ASP A 1 55 ? 8.232 4.988 -10.872 1.00 0.00 180 ASP A N 15
ATOM 26310 C CA . ASP A 1 55 ? 7.104 4.112 -11.187 1.00 0.00 180 ASP A CA 15
ATOM 26311 C C . ASP A 1 55 ? 7.438 2.670 -10.861 1.00 0.00 180 ASP A C 15
ATOM 26312 O O . ASP A 1 55 ? 6.668 2.019 -10.162 1.00 0.00 180 ASP A O 15
ATOM 26321 N N . VAL A 1 56 ? 8.595 2.178 -11.311 1.00 0.00 181 VAL A N 15
ATOM 26322 C CA . VAL A 1 56 ? 9.028 0.831 -10.967 1.00 0.00 181 VAL A CA 15
ATOM 26323 C C . VAL A 1 56 ? 9.287 0.758 -9.457 1.00 0.00 181 VAL A C 15
ATOM 26324 O O . VAL A 1 56 ? 8.883 -0.230 -8.841 1.00 0.00 181 VAL A O 15
ATOM 26337 N N . PHE A 1 57 ? 9.878 1.809 -8.854 1.00 0.00 182 PHE A N 15
ATOM 26338 C CA . PHE A 1 57 ? 10.155 1.831 -7.422 1.00 0.00 182 PHE A CA 15
ATOM 26339 C C . PHE A 1 57 ? 8.863 1.586 -6.639 1.00 0.00 182 PHE A C 15
ATOM 26340 O O . PHE A 1 57 ? 8.827 0.685 -5.801 1.00 0.00 182 PHE A O 15
ATOM 26357 N N . VAL A 1 58 ? 7.811 2.356 -6.931 1.00 0.00 183 VAL A N 15
ATOM 26358 C CA . VAL A 1 58 ? 6.501 2.293 -6.299 1.00 0.00 183 VAL A CA 15
ATOM 26359 C C . VAL A 1 58 ? 5.833 0.968 -6.639 1.00 0.00 183 VAL A C 15
ATOM 26360 O O . VAL A 1 58 ? 5.312 0.306 -5.748 1.00 0.00 183 VAL A O 15
ATOM 26373 N N . ALA A 1 59 ? 5.802 0.580 -7.914 1.00 0.00 184 ALA A N 15
ATOM 26374 C CA . ALA A 1 59 ? 5.019 -0.556 -8.363 1.00 0.00 184 ALA A CA 15
ATOM 26375 C C . ALA A 1 59 ? 5.531 -1.852 -7.737 1.00 0.00 184 ALA A C 15
ATOM 26376 O O . ALA A 1 59 ? 4.716 -2.689 -7.347 1.00 0.00 184 ALA A O 15
ATOM 26383 N N . ASP A 1 60 ? 6.849 -2.038 -7.638 1.00 0.00 185 ASP A N 15
ATOM 26384 C CA . ASP A 1 60 ? 7.427 -3.182 -6.929 1.00 0.00 185 ASP A CA 15
ATOM 26385 C C . ASP A 1 60 ? 7.282 -3.015 -5.419 1.00 0.00 185 ASP A C 15
ATOM 26386 O O . ASP A 1 60 ? 6.937 -3.987 -4.760 1.00 0.00 185 ASP A O 15
ATOM 26395 N N . CYS A 1 61 ? 7.495 -1.812 -4.866 1.00 0.00 186 CYS A N 15
ATOM 26396 C CA . CYS A 1 61 ? 7.375 -1.517 -3.432 1.00 0.00 186 CYS A CA 15
ATOM 26397 C C . CYS A 1 61 ? 5.992 -1.930 -2.938 1.00 0.00 186 CYS A C 15
ATOM 26398 O O . CYS A 1 61 ? 5.833 -2.571 -1.898 1.00 0.00 186 CYS A O 15
ATOM 26405 N N . PHE A 1 62 ? 4.974 -1.588 -3.723 1.00 0.00 187 PHE A N 15
ATOM 26406 C CA . PHE A 1 62 ? 3.611 -1.959 -3.457 1.00 0.00 187 PHE A CA 15
ATOM 26407 C C . PHE A 1 62 ? 3.465 -3.465 -3.519 1.00 0.00 187 PHE A C 15
ATOM 26408 O O . PHE A 1 62 ? 2.939 -4.029 -2.564 1.00 0.00 187 PHE A O 15
ATOM 26425 N N . ASN A 1 63 ? 3.915 -4.099 -4.608 1.00 0.00 188 ASN A N 15
ATOM 26426 C CA . ASN A 1 63 ? 3.740 -5.534 -4.801 1.00 0.00 188 ASN A CA 15
ATOM 26427 C C . ASN A 1 63 ? 4.389 -6.320 -3.672 1.00 0.00 188 ASN A C 15
ATOM 26428 O O . ASN A 1 63 ? 3.842 -7.333 -3.251 1.00 0.00 188 ASN A O 15
ATOM 26439 N N . ILE A 1 64 ? 5.534 -5.863 -3.177 1.00 0.00 189 ILE A N 15
ATOM 26440 C CA . ILE A 1 64 ? 6.236 -6.414 -2.029 1.00 0.00 189 ILE A CA 15
ATOM 26441 C C . ILE A 1 64 ? 5.405 -6.209 -0.768 1.00 0.00 189 ILE A C 15
ATOM 26442 O O . ILE A 1 64 ? 5.131 -7.174 -0.061 1.00 0.00 189 ILE A O 15
ATOM 26458 N N . THR A 1 65 ? 4.973 -4.981 -0.483 1.00 0.00 190 THR A N 15
ATOM 26459 C CA . THR A 1 65 ? 4.214 -4.690 0.722 1.00 0.00 190 THR A CA 15
ATOM 26460 C C . THR A 1 65 ? 2.929 -5.525 0.794 1.00 0.00 190 THR A C 15
ATOM 26461 O O . THR A 1 65 ? 2.545 -5.974 1.881 1.00 0.00 190 THR A O 15
ATOM 26472 N N . VAL A 1 66 ? 2.216 -5.684 -0.327 1.00 0.00 191 VAL A N 15
ATOM 26473 C CA . VAL A 1 66 ? 1.007 -6.478 -0.316 1.00 0.00 191 VAL A CA 15
ATOM 26474 C C . VAL A 1 66 ? 1.330 -7.957 -0.139 1.00 0.00 191 VAL A C 15
ATOM 26475 O O . VAL A 1 66 ? 0.593 -8.630 0.576 1.00 0.00 191 VAL A O 15
ATOM 26488 N N . THR A 1 67 ? 2.436 -8.432 -0.715 1.00 0.00 192 THR A N 15
ATOM 26489 C CA . THR A 1 67 ? 2.943 -9.771 -0.511 1.00 0.00 192 THR 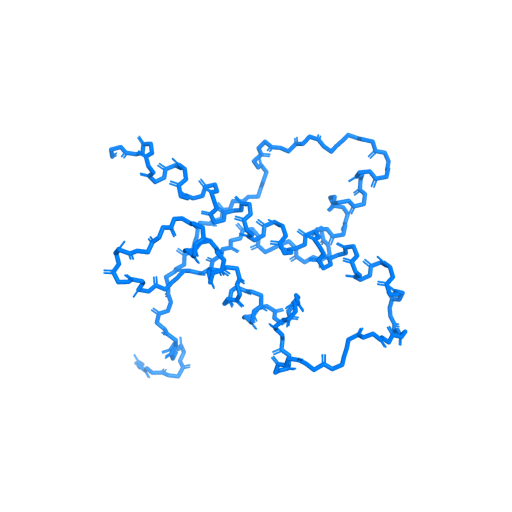A CA 15
ATOM 26490 C C . THR A 1 67 ? 3.183 -10.000 0.983 1.00 0.00 192 THR A C 15
ATOM 26491 O O . THR A 1 67 ? 2.683 -10.986 1.526 1.00 0.00 192 THR A O 15
ATOM 26502 N N . GLU A 1 68 ? 3.848 -9.061 1.664 1.00 0.00 193 GLU A N 15
ATOM 26503 C CA . GLU A 1 68 ? 4.247 -9.193 3.052 1.00 0.00 193 GLU A CA 15
ATOM 26504 C C . GLU A 1 68 ? 3.019 -9.332 3.962 1.00 0.00 193 GLU A C 15
ATOM 26505 O O . GLU A 1 68 ? 3.021 -10.122 4.906 1.00 0.00 193 GLU A O 15
ATOM 26517 N N . TYR A 1 69 ? 1.940 -8.600 3.668 1.00 0.00 194 TYR A N 15
ATOM 26518 C CA . TYR A 1 69 ? 0.671 -8.689 4.397 1.00 0.00 194 TYR A CA 15
ATOM 26519 C C . TYR A 1 69 ? -0.260 -9.777 3.815 1.00 0.00 194 TYR A C 15
ATOM 26520 O O . TYR A 1 69 ? -1.294 -10.086 4.412 1.00 0.00 194 TYR A O 15
ATOM 26538 N N . SER A 1 70 ? 0.083 -10.408 2.695 1.00 0.00 195 SER A N 15
ATOM 26539 C CA . SER A 1 70 ? -0.749 -11.269 1.859 1.00 0.00 195 SER A CA 15
ATOM 26540 C C . SER A 1 70 ? -2.131 -10.658 1.526 1.00 0.00 195 SER A C 15
ATOM 26541 O O . SER A 1 70 ? -3.187 -11.181 1.894 1.00 0.00 195 SER A O 15
ATOM 26549 N N . ILE A 1 71 ? -2.129 -9.544 0.801 1.00 0.00 196 ILE A N 15
ATOM 26550 C CA . ILE A 1 71 ? -3.288 -8.730 0.415 1.00 0.00 196 ILE A CA 15
ATOM 26551 C C . ILE A 1 71 ? -3.198 -8.416 -1.089 1.00 0.00 196 ILE A C 15
ATOM 26552 O O . ILE A 1 71 ? -2.238 -8.801 -1.762 1.00 0.00 196 ILE A O 15
ATOM 26568 N N . GLY A 1 72 ? -4.167 -7.675 -1.628 1.00 0.00 197 GLY A N 15
ATOM 26569 C CA . GLY A 1 72 ? -4.088 -7.137 -2.972 1.00 0.00 197 GLY A CA 15
ATOM 26570 C C . GLY A 1 72 ? -4.035 -8.242 -4.037 1.00 0.00 197 GLY A C 15
ATOM 26571 O O . GLY A 1 72 ? -4.590 -9.327 -3.836 1.00 0.00 197 GLY A O 15
ATOM 26575 N N . PRO A 1 73 ? -3.401 -7.973 -5.190 1.00 0.00 198 PRO A N 15
ATOM 26576 C CA . PRO A 1 73 ? -3.278 -8.916 -6.297 1.00 0.00 198 PRO A CA 15
ATOM 26577 C C . PRO A 1 73 ? -2.192 -9.979 -6.072 1.00 0.00 198 PRO A C 15
ATOM 26578 O O . PRO A 1 73 ? -2.081 -10.902 -6.879 1.00 0.00 198 PRO A O 15
ATOM 26589 N N . ALA A 1 74 ? -1.384 -9.868 -5.016 1.00 0.00 199 ALA A N 15
ATOM 26590 C CA . ALA A 1 74 ? -0.142 -10.590 -4.808 1.00 0.00 199 ALA A CA 15
ATOM 26591 C C . ALA A 1 74 ? -0.149 -11.030 -3.351 1.00 0.00 199 ALA A C 15
ATOM 26592 O O . ALA A 1 74 ? 0.540 -10.455 -2.517 1.00 0.00 199 ALA A O 15
ATOM 26599 N N . ALA A 1 75 ? -0.980 -12.026 -3.048 1.00 0.00 200 ALA A N 15
ATOM 26600 C CA . ALA A 1 75 ? -1.133 -12.574 -1.711 1.00 0.00 200 ALA A CA 15
ATOM 26601 C C . ALA A 1 75 ? -0.497 -13.958 -1.610 1.00 0.00 200 ALA A C 15
ATOM 26602 O O . ALA A 1 75 ? 0.442 -14.145 -0.837 1.00 0.00 200 ALA A O 15
ATOM 26609 N N . LYS A 1 76 ? -1.030 -14.933 -2.351 1.00 0.00 201 LYS A N 15
ATOM 26610 C CA . LYS A 1 76 ? -0.703 -16.345 -2.247 1.00 0.00 201 LYS A CA 15
ATOM 26611 C C . LYS A 1 76 ? -0.209 -16.848 -3.607 1.00 0.00 201 LYS A C 15
ATOM 26612 O O . LYS A 1 76 ? 0.599 -16.180 -4.249 1.00 0.00 201 LYS A O 15
ATOM 26631 N N . LYS A 1 77 ? -0.614 -18.046 -4.053 1.00 0.00 202 LYS A N 15
ATOM 26632 C CA . LYS A 1 77 ? -0.365 -18.471 -5.431 1.00 0.00 202 LYS A CA 15
ATOM 26633 C C . LYS A 1 77 ? -1.203 -17.670 -6.413 1.00 0.00 202 LYS A C 15
ATOM 26634 O O . LYS A 1 77 ? -0.788 -17.449 -7.545 1.00 0.00 202 LYS A O 15
ATOM 26653 N N . ASN A 1 78 ? -2.441 -17.385 -6.020 1.00 0.00 203 ASN A N 15
ATOM 26654 C CA . ASN A 1 78 ? -3.506 -16.928 -6.896 1.00 0.00 203 ASN A CA 15
ATOM 26655 C C . ASN A 1 78 ? -4.748 -16.624 -6.054 1.00 0.00 203 ASN A C 15
ATOM 26656 O O . ASN A 1 78 ? -4.652 -16.457 -4.836 1.00 0.00 203 ASN A O 15
ATOM 26667 N N . THR A 1 79 ? -5.918 -16.583 -6.687 1.00 0.00 204 THR A N 15
ATOM 26668 C CA . THR A 1 79 ? -7.211 -16.401 -6.057 1.00 0.00 204 THR A CA 15
ATOM 26669 C C . THR A 1 79 ? -7.837 -17.794 -5.898 1.00 0.00 204 THR A C 15
ATOM 26670 O O . THR A 1 79 ? -8.269 -18.431 -6.861 1.00 0.00 204 THR A O 15
ATOM 26681 N N . SER A 1 80 ? -7.773 -18.340 -4.682 1.00 0.00 205 SER A N 15
ATOM 26682 C CA . SER A 1 80 ? -8.300 -19.654 -4.349 1.00 0.00 205 SER A CA 15
ATOM 26683 C C . SER A 1 80 ? -8.811 -19.790 -2.910 1.00 0.00 205 SER A C 15
ATOM 26684 O O . SER A 1 80 ? -9.059 -20.916 -2.486 1.00 0.00 205 SER A O 15
ATOM 26692 N N . GLU A 1 81 ? -8.974 -18.703 -2.146 1.00 0.00 206 GLU A N 15
ATOM 26693 C CA . GLU A 1 81 ? -9.533 -18.827 -0.793 1.00 0.00 206 GLU A CA 15
ATOM 26694 C C . GLU A 1 81 ? -10.372 -17.624 -0.345 1.00 0.00 206 GLU A C 15
ATOM 26695 O O . GLU A 1 81 ? -10.964 -17.633 0.733 1.00 0.00 206 GLU A O 15
ATOM 26707 N N . ALA A 1 82 ? -10.442 -16.584 -1.171 1.00 0.00 207 ALA A N 15
ATOM 26708 C CA . ALA A 1 82 ? -11.280 -15.412 -1.000 1.00 0.00 207 ALA A CA 15
ATOM 26709 C C . ALA A 1 82 ? -11.964 -15.193 -2.358 1.00 0.00 207 ALA A C 15
ATOM 26710 O O . ALA A 1 82 ? -12.476 -16.182 -2.881 1.00 0.00 207 ALA A O 15
ATOM 26717 N N . VAL A 1 83 ? -11.950 -13.968 -2.913 1.00 0.00 208 VAL A N 15
ATOM 26718 C CA . VAL A 1 83 ? -12.476 -13.444 -4.197 1.00 0.00 208 VAL A CA 15
ATOM 26719 C C . VAL A 1 83 ? -13.677 -12.524 -3.944 1.00 0.00 208 VAL A C 15
ATOM 26720 O O . VAL A 1 83 ? -14.206 -11.905 -4.871 1.00 0.00 208 VAL A O 15
ATOM 26733 N N . ALA A 1 84 ? -14.147 -12.494 -2.699 1.00 0.00 209 ALA A N 15
ATOM 26734 C CA . ALA A 1 84 ? -15.410 -11.942 -2.265 1.00 0.00 209 ALA A CA 15
ATOM 26735 C C . ALA A 1 84 ? -15.545 -12.151 -0.763 1.00 0.00 209 ALA A C 15
ATOM 26736 O O . ALA A 1 84 ? -16.061 -11.268 -0.092 1.00 0.00 209 ALA A O 15
ATOM 26743 N N . ALA A 1 85 ? -15.068 -13.298 -0.257 1.00 0.00 210 ALA A N 15
ATOM 26744 C CA . ALA A 1 85 ? -15.057 -13.758 1.130 1.00 0.00 210 ALA A CA 15
ATOM 26745 C C . ALA A 1 85 ? -16.449 -13.836 1.760 1.00 0.00 210 ALA A C 15
ATOM 26746 O O . ALA A 1 85 ? -16.870 -14.927 2.141 1.00 0.00 210 ALA A O 15
ATOM 26753 N N . ALA A 1 86 ? -17.141 -12.709 1.918 1.00 0.00 211 ALA A N 15
ATOM 26754 C CA . ALA A 1 86 ? -18.563 -12.659 2.239 1.00 0.00 211 ALA A CA 15
ATOM 26755 C C . ALA A 1 86 ? -19.299 -11.461 1.632 1.00 0.00 211 ALA A C 15
ATOM 26756 O O . ALA A 1 86 ? -20.518 -11.356 1.775 1.00 0.00 211 ALA A O 15
ATOM 26763 N N . ASN A 1 87 ? -18.575 -10.574 0.959 1.00 0.00 212 ASN A N 15
ATOM 26764 C CA . ASN A 1 87 ? -19.007 -9.284 0.459 1.00 0.00 212 ASN A CA 15
ATOM 26765 C C . ASN A 1 87 ? -18.000 -8.751 -0.562 1.00 0.00 212 ASN A C 15
ATOM 26766 O O . ASN A 1 87 ? -17.055 -8.029 -0.269 1.00 0.00 212 ASN A O 15
ATOM 26777 N N . GLN A 1 88 ? -18.364 -8.829 -1.826 1.00 0.00 213 GLN A N 15
ATOM 26778 C CA . GLN A 1 88 ? -17.425 -8.568 -2.908 1.00 0.00 213 GLN A CA 15
ATOM 26779 C C . GLN A 1 88 ? -17.074 -7.096 -3.078 1.00 0.00 213 GLN A C 15
ATOM 26780 O O . GLN A 1 88 ? -15.962 -6.818 -3.512 1.00 0.00 213 GLN A O 15
ATOM 26794 N N . THR A 1 89 ? -17.970 -6.168 -2.737 1.00 0.00 214 THR A N 15
ATOM 26795 C CA . THR A 1 89 ? -17.658 -4.743 -2.776 1.00 0.00 214 THR A CA 15
ATOM 26796 C C . THR A 1 89 ? -16.781 -4.315 -1.613 1.00 0.00 214 THR A C 15
ATOM 26797 O O . THR A 1 89 ? -15.944 -3.435 -1.782 1.00 0.00 214 THR A O 15
ATOM 26808 N N . GLU A 1 90 ? -17.030 -4.878 -0.433 1.00 0.00 215 GLU A N 15
ATOM 26809 C CA . GLU A 1 90 ? -16.249 -4.538 0.762 1.00 0.00 215 GLU A CA 15
ATOM 26810 C C . GLU A 1 90 ? -14.804 -4.920 0.492 1.00 0.00 215 GLU A C 15
ATOM 26811 O O . GLU A 1 90 ? -13.922 -4.073 0.568 1.00 0.00 215 GLU A O 15
ATOM 26823 N N . VAL A 1 91 ? -14.573 -6.165 0.065 1.00 0.00 216 VAL A N 15
ATOM 26824 C CA . VAL A 1 91 ? -13.214 -6.648 -0.132 1.00 0.00 216 VAL A CA 15
ATOM 26825 C C . VAL A 1 91 ? -12.586 -5.910 -1.297 1.00 0.00 216 VAL A C 15
ATOM 26826 O O . VAL A 1 91 ? -11.388 -5.676 -1.278 1.00 0.00 216 VAL A O 15
ATOM 26839 N N . GLU A 1 92 ? -13.389 -5.583 -2.316 1.00 0.00 217 GLU A N 15
ATOM 26840 C CA . GLU A 1 92 ? -12.938 -4.865 -3.499 1.00 0.00 217 GLU A CA 15
ATOM 26841 C C . GLU A 1 92 ? -12.461 -3.485 -3.096 1.00 0.00 217 GLU A C 15
ATOM 26842 O O . GLU A 1 92 ? -11.388 -3.056 -3.518 1.00 0.00 217 GLU A O 15
ATOM 26854 N N . MET A 1 93 ? -13.249 -2.753 -2.317 1.00 0.00 218 MET A N 15
ATOM 26855 C CA . MET A 1 93 ? -12.943 -1.407 -2.008 1.00 0.00 218 MET A CA 15
ATOM 26856 C C . MET A 1 93 ? -11.837 -1.379 -0.973 1.00 0.00 218 MET A C 15
ATOM 26857 O O . MET A 1 93 ? -10.916 -0.598 -1.151 1.00 0.00 218 MET A O 15
ATOM 26871 N N . GLU A 1 94 ? -11.831 -2.284 0.004 1.00 0.00 219 GLU A N 15
ATOM 26872 C CA . GLU A 1 94 ? -10.685 -2.539 0.862 1.00 0.00 219 GLU A CA 15
ATOM 26873 C C . GLU A 1 94 ? -9.445 -2.787 -0.003 1.00 0.00 219 GLU A C 15
ATOM 26874 O O . GLU A 1 94 ? -8.408 -2.176 0.245 1.00 0.00 219 GLU A O 15
ATOM 26886 N N . ASN A 1 95 ? -9.565 -3.596 -1.060 1.00 0.00 220 ASN A N 15
ATOM 26887 C CA . ASN A 1 95 ? -8.487 -3.932 -1.977 1.00 0.00 220 ASN A CA 15
ATOM 26888 C C . ASN A 1 95 ? -7.970 -2.657 -2.623 1.00 0.00 220 ASN A C 15
ATOM 26889 O O . ASN A 1 95 ? -6.778 -2.353 -2.592 1.00 0.00 220 ASN A O 15
ATOM 26900 N N . LYS A 1 96 ? -8.857 -1.864 -3.224 1.00 0.00 221 LYS A N 15
ATOM 26901 C CA . LYS A 1 96 ? -8.441 -0.654 -3.914 1.00 0.00 221 LYS A CA 15
ATOM 26902 C C . LYS A 1 96 ? -7.916 0.393 -2.951 1.00 0.00 221 LYS A C 15
ATOM 26903 O O . LYS A 1 96 ? -6.993 1.119 -3.311 1.00 0.00 221 LYS A O 15
ATOM 26922 N N . VAL A 1 97 ? -8.475 0.479 -1.755 1.00 0.00 222 VAL A N 15
ATOM 26923 C CA . VAL A 1 97 ? -8.016 1.374 -0.723 1.00 0.00 222 VAL A CA 15
ATOM 26924 C C . VAL A 1 97 ? -6.595 0.960 -0.355 1.00 0.00 222 VAL A C 15
ATOM 26925 O O . VAL A 1 97 ? -5.692 1.783 -0.465 1.00 0.00 222 VAL A O 15
ATOM 26938 N N . VAL A 1 98 ? -6.354 -0.302 0.006 1.00 0.00 223 VAL A N 15
ATOM 26939 C CA . VAL A 1 98 ? -5.060 -0.722 0.518 1.00 0.00 223 VAL A CA 15
ATOM 26940 C C . VAL A 1 98 ? -4.001 -0.675 -0.588 1.00 0.00 223 VAL A C 15
ATOM 26941 O O . VAL A 1 98 ? -2.903 -0.166 -0.364 1.00 0.00 223 VAL A O 15
ATOM 26954 N N . THR A 1 99 ? -4.328 -1.118 -1.806 1.00 0.00 224 THR A N 15
ATOM 26955 C CA . THR A 1 99 ? -3.424 -1.018 -2.945 1.00 0.00 224 THR A CA 15
ATOM 26956 C C . THR A 1 99 ? -3.030 0.450 -3.171 1.00 0.00 224 THR A C 15
ATOM 26957 O O . THR A 1 99 ? -1.845 0.729 -3.368 1.00 0.00 224 THR A O 15
ATOM 26968 N N . LYS A 1 100 ? -3.992 1.387 -3.124 1.00 0.00 225 LYS A N 15
ATOM 26969 C CA . LYS A 1 100 ? -3.724 2.813 -3.248 1.00 0.00 225 LYS A CA 15
ATOM 26970 C C . LYS A 1 100 ? -2.900 3.318 -2.072 1.00 0.00 225 LYS A C 15
ATOM 26971 O O . LYS A 1 100 ? -1.898 3.966 -2.340 1.00 0.00 225 LYS A O 15
ATOM 26990 N N . VAL A 1 101 ? -3.243 3.013 -0.816 1.00 0.00 226 VAL A N 15
ATOM 26991 C CA . VAL A 1 101 ? -2.538 3.558 0.345 1.00 0.00 226 VAL A CA 15
ATOM 26992 C C . VAL A 1 101 ? -1.072 3.156 0.308 1.00 0.00 226 VAL A C 15
ATOM 26993 O O . VAL A 1 101 ? -0.204 3.983 0.564 1.00 0.00 226 VAL A O 15
ATOM 27006 N N . ILE A 1 102 ? -0.794 1.897 -0.032 1.00 0.00 227 ILE A N 15
ATOM 27007 C CA . ILE A 1 102 ? 0.540 1.340 -0.090 1.00 0.00 227 ILE A CA 15
ATOM 27008 C C . ILE A 1 102 ? 1.301 2.021 -1.221 1.00 0.00 227 ILE A C 15
ATOM 27009 O O . ILE A 1 102 ? 2.404 2.515 -0.992 1.00 0.00 227 ILE A O 15
ATOM 27025 N N . ARG A 1 103 ? 0.720 2.080 -2.426 1.00 0.00 228 ARG A N 15
ATOM 27026 C CA . ARG A 1 103 ? 1.358 2.771 -3.539 1.00 0.00 228 ARG A CA 15
ATOM 27027 C C . ARG A 1 103 ? 1.664 4.198 -3.145 1.00 0.00 228 ARG A C 15
ATOM 27028 O O . ARG A 1 103 ? 2.813 4.610 -3.233 1.00 0.00 228 ARG A O 15
ATOM 27049 N N . GLU A 1 104 ? 0.659 4.940 -2.700 1.00 0.00 229 GLU A N 15
ATOM 27050 C CA . GLU A 1 104 ? 0.788 6.332 -2.321 1.00 0.00 229 GLU A CA 15
ATOM 27051 C C . GLU A 1 104 ? 1.859 6.475 -1.239 1.00 0.00 229 GLU A C 15
ATOM 27052 O O . GLU A 1 104 ? 2.651 7.394 -1.339 1.00 0.00 229 GLU A O 15
ATOM 27064 N N . MET A 1 105 ? 1.986 5.552 -0.279 1.00 0.00 230 MET A N 15
ATOM 27065 C CA . MET A 1 105 ? 3.094 5.561 0.672 1.00 0.00 230 MET A CA 15
ATOM 27066 C C . MET A 1 105 ? 4.445 5.448 -0.031 1.00 0.00 230 MET A C 15
ATOM 27067 O O . MET A 1 105 ? 5.333 6.247 0.248 1.00 0.00 230 MET A O 15
ATOM 27081 N N . CYS A 1 106 ? 4.612 4.517 -0.974 1.00 0.00 231 CYS A N 15
ATOM 27082 C CA . CYS A 1 106 ? 5.847 4.427 -1.745 1.00 0.00 231 CYS A CA 15
ATOM 27083 C C . CYS A 1 106 ? 6.111 5.728 -2.527 1.00 0.00 231 CYS A C 15
ATOM 27084 O O . CYS A 1 106 ? 7.264 6.083 -2.765 1.00 0.00 231 CYS A O 15
ATOM 27091 N N . VAL A 1 107 ? 5.070 6.456 -2.938 1.00 0.00 232 VAL A N 15
ATOM 27092 C CA . VAL A 1 107 ? 5.225 7.765 -3.568 1.00 0.00 232 VAL A CA 15
ATOM 27093 C C . VAL A 1 107 ? 5.689 8.761 -2.487 1.00 0.00 232 VAL A C 15
ATOM 27094 O O . VAL A 1 107 ? 6.662 9.490 -2.675 1.00 0.00 232 VAL A O 15
ATOM 27107 N N . GLN A 1 108 ? 5.030 8.764 -1.328 1.00 0.00 233 GLN A N 15
ATOM 27108 C CA . GLN A 1 108 ? 5.242 9.656 -0.197 1.00 0.00 233 GLN A CA 15
ATOM 27109 C C . GLN A 1 108 ? 6.647 9.507 0.396 1.00 0.00 233 GLN A C 15
ATOM 27110 O O . GLN A 1 108 ? 7.268 10.505 0.743 1.00 0.00 233 GLN A O 15
ATOM 27124 N N . GLN A 1 109 ? 7.193 8.294 0.482 1.00 0.00 234 GLN A N 15
ATOM 27125 C CA . GLN A 1 109 ? 8.531 8.097 1.017 1.00 0.00 234 GLN A CA 15
ATOM 27126 C C . GLN A 1 109 ? 9.549 8.685 0.040 1.00 0.00 234 GLN A C 15
ATOM 27127 O O . GLN A 1 109 ? 10.526 9.305 0.452 1.00 0.00 234 GLN A O 15
ATOM 27141 N N . TYR A 1 110 ? 9.309 8.485 -1.259 1.00 0.00 235 TYR A N 15
ATOM 27142 C CA . TYR A 1 110 ? 10.197 8.903 -2.320 1.00 0.00 235 TYR A CA 15
ATOM 27143 C C . TYR A 1 110 ? 10.223 10.422 -2.433 1.00 0.00 235 TYR A C 15
ATOM 27144 O O . TYR A 1 110 ? 11.278 11.039 -2.558 1.00 0.00 235 TYR A O 15
ATOM 27162 N N . ARG A 1 111 ? 9.046 11.050 -2.387 1.00 0.00 236 ARG A N 15
ATOM 27163 C CA . ARG A 1 111 ? 8.912 12.484 -2.497 1.00 0.00 236 ARG A CA 15
ATOM 27164 C C . ARG A 1 111 ? 9.558 13.189 -1.307 1.00 0.00 236 ARG A C 15
ATOM 27165 O O . ARG A 1 111 ? 9.901 14.350 -1.475 1.00 0.00 236 ARG A O 15
ATOM 27186 N N . GLU A 1 112 ? 9.699 12.543 -0.141 1.00 0.00 237 GLU A N 15
ATOM 27187 C CA . GLU A 1 112 ? 10.459 13.119 0.963 1.00 0.00 237 GLU A CA 15
ATOM 27188 C C . GLU A 1 112 ? 11.909 13.289 0.549 1.00 0.00 237 GLU A C 15
ATOM 27189 O O . GLU A 1 112 ? 12.443 14.373 0.741 1.00 0.00 237 GLU A O 15
ATOM 27201 N N . TYR A 1 113 ? 12.549 12.301 -0.083 1.00 0.00 238 TYR A N 15
ATOM 27202 C CA . TYR A 1 113 ? 13.883 12.473 -0.616 1.00 0.00 238 TYR A CA 15
ATOM 27203 C C . TYR A 1 113 ? 13.904 13.593 -1.642 1.00 0.00 238 TYR A C 15
ATOM 27204 O O . TYR A 1 113 ? 14.781 14.448 -1.649 1.00 0.00 238 TYR A O 15
ATOM 27222 N N . ARG A 1 114 ? 12.903 13.582 -2.525 1.00 0.00 239 ARG A N 15
ATOM 27223 C CA . ARG A 1 114 ? 12.766 14.640 -3.526 1.00 0.00 239 ARG A CA 15
ATOM 27224 C C . ARG A 1 114 ? 12.587 16.039 -2.909 1.00 0.00 239 ARG A C 15
ATOM 27225 O O . ARG A 1 114 ? 12.721 17.028 -3.632 1.00 0.00 239 ARG A O 15
ATOM 27246 N N . LEU A 1 115 ? 12.215 16.170 -1.636 1.00 0.00 240 LEU A N 15
ATOM 27247 C CA . LEU A 1 115 ? 11.959 17.432 -0.948 1.00 0.00 240 LEU A CA 15
ATOM 27248 C C . LEU A 1 115 ? 13.193 17.818 -0.130 1.00 0.00 240 LEU A C 15
ATOM 27249 O O . LEU A 1 115 ? 13.668 18.953 -0.213 1.00 0.00 240 LEU A O 15
ATOM 27265 N N . ALA A 1 116 ? 13.696 16.870 0.659 1.00 0.00 241 ALA A N 15
ATOM 27266 C CA . ALA A 1 116 ? 14.868 16.976 1.499 1.00 0.00 241 ALA A CA 15
ATOM 27267 C C . ALA A 1 116 ? 16.109 17.182 0.636 1.00 0.00 241 ALA A C 15
ATOM 27268 O O . ALA A 1 116 ? 16.509 16.285 -0.107 1.00 0.00 241 ALA A O 15
ATOM 27275 N N . SER A 1 117 ? 16.720 18.357 0.755 1.00 0.00 242 SER A N 15
ATOM 27276 C CA . SER A 1 117 ? 18.084 18.636 0.337 1.00 0.00 242 SER A CA 15
ATOM 27277 C C . SER A 1 117 ? 19.038 17.535 0.793 1.00 0.00 242 SER A C 15
ATOM 27278 O O . SER A 1 117 ? 18.801 16.895 1.843 1.00 0.00 242 SER A O 15
ATOM 27286 N N . GLY A 1 1 ? 17.272 -12.865 25.440 1.00 0.00 126 GLY A N 16
ATOM 27287 C CA . GLY A 1 1 ? 17.093 -13.400 24.089 1.00 0.00 126 GLY A CA 16
ATOM 27288 C C . GLY A 1 1 ? 17.611 -12.415 23.062 1.00 0.00 126 GLY A C 16
ATOM 27289 O O . GLY A 1 1 ? 17.586 -11.205 23.289 1.00 0.00 126 GLY A O 16
ATOM 27293 N N . SER A 1 2 ? 18.062 -12.918 21.918 1.00 0.00 127 SER A N 16
ATOM 27294 C CA . SER A 1 2 ? 18.407 -12.111 20.758 1.00 0.00 127 SER A CA 16
ATOM 27295 C C . SER A 1 2 ? 18.021 -12.897 19.505 1.00 0.00 127 SER A C 16
ATOM 27296 O O . SER A 1 2 ? 17.668 -14.075 19.596 1.00 0.00 127 SER A O 16
ATOM 27304 N N . VAL A 1 3 ? 18.065 -12.246 18.342 1.00 0.00 128 VAL A N 16
ATOM 27305 C CA . VAL A 1 3 ? 17.579 -12.804 17.087 1.00 0.00 128 VAL A CA 16
ATOM 27306 C C . VAL A 1 3 ? 18.627 -12.574 16.003 1.00 0.00 128 VAL A C 16
ATOM 27307 O O . VAL A 1 3 ? 19.450 -11.660 16.111 1.00 0.00 128 VAL A O 16
ATOM 27320 N N . VAL A 1 4 ? 18.584 -13.361 14.930 1.00 0.00 129 VAL A N 16
ATOM 27321 C CA . VAL A 1 4 ? 19.610 -13.324 13.891 1.00 0.00 129 VAL A CA 16
ATOM 27322 C C . VAL A 1 4 ? 19.343 -12.217 12.860 1.00 0.00 129 VAL A C 16
ATOM 27323 O O . VAL A 1 4 ? 20.113 -12.063 11.915 1.00 0.00 129 VAL A O 16
ATOM 27336 N N . GLY A 1 5 ? 18.270 -11.436 13.024 1.00 0.00 130 GLY A N 16
ATOM 27337 C CA . GLY A 1 5 ? 17.788 -10.551 11.977 1.00 0.00 130 GLY A CA 16
ATOM 27338 C C . GLY A 1 5 ? 17.130 -11.384 10.883 1.00 0.00 130 GLY A C 16
ATOM 27339 O O . GLY A 1 5 ? 17.497 -11.285 9.714 1.00 0.00 130 GLY A O 16
ATOM 27343 N N . GLY A 1 6 ? 16.169 -12.231 11.265 1.00 0.00 131 GLY A N 16
ATOM 27344 C CA . GLY A 1 6 ? 15.383 -13.066 10.360 1.00 0.00 131 GLY A CA 16
ATOM 27345 C C . GLY A 1 6 ? 13.894 -12.763 10.469 1.00 0.00 131 GLY A C 16
ATOM 27346 O O . GLY A 1 6 ? 13.105 -13.691 10.624 1.00 0.00 131 GLY A O 16
ATOM 27350 N N . LEU A 1 7 ? 13.527 -11.480 10.446 1.00 0.00 132 LEU A N 16
ATOM 27351 C CA . LEU A 1 7 ? 12.192 -10.972 10.770 1.00 0.00 132 LEU A CA 16
ATOM 27352 C C . LEU A 1 7 ? 11.667 -9.973 9.735 1.00 0.00 132 LEU A C 16
ATOM 27353 O O . LEU A 1 7 ? 10.547 -9.474 9.870 1.00 0.00 132 LEU A O 16
ATOM 27369 N N . GLY A 1 8 ? 12.480 -9.612 8.753 1.00 0.00 133 GLY A N 16
ATOM 27370 C CA . GLY A 1 8 ? 12.142 -8.654 7.715 1.00 0.00 133 GLY A CA 16
ATOM 27371 C C . GLY A 1 8 ? 13.167 -8.776 6.609 1.00 0.00 133 GLY A C 16
ATOM 27372 O O . GLY A 1 8 ? 14.107 -7.989 6.548 1.00 0.00 133 GLY A O 16
ATOM 27376 N N . GLY A 1 9 ? 13.032 -9.807 5.777 1.00 0.00 134 GLY A N 16
ATOM 27377 C CA . GLY A 1 9 ? 13.918 -10.019 4.638 1.00 0.00 134 GLY A CA 16
ATOM 27378 C C . GLY A 1 9 ? 13.744 -8.967 3.537 1.00 0.00 134 GLY A C 16
ATOM 27379 O O . GLY A 1 9 ? 14.540 -8.933 2.595 1.00 0.00 134 GLY A O 16
ATOM 27383 N N . TYR A 1 10 ? 12.719 -8.122 3.611 1.00 0.00 135 TYR A N 16
ATOM 27384 C CA . TYR A 1 10 ? 12.548 -6.939 2.786 1.00 0.00 135 TYR A CA 16
ATOM 27385 C C . TYR A 1 10 ? 12.700 -5.722 3.706 1.00 0.00 135 TYR A C 16
ATOM 27386 O O . TYR A 1 10 ? 12.504 -5.834 4.919 1.00 0.00 135 TYR A O 16
ATOM 27404 N N . ALA A 1 11 ? 13.075 -4.567 3.156 1.00 0.00 136 ALA A N 16
ATOM 27405 C CA . ALA A 1 11 ? 13.335 -3.371 3.949 1.00 0.00 136 ALA A CA 16
ATOM 27406 C C . ALA A 1 11 ? 12.013 -2.699 4.310 1.00 0.00 136 ALA A C 16
ATOM 27407 O O . ALA A 1 11 ? 11.115 -2.646 3.473 1.00 0.00 136 ALA A O 16
ATOM 27414 N N . MET A 1 12 ? 11.899 -2.161 5.528 1.00 0.00 137 MET A N 16
ATOM 27415 C CA . MET A 1 12 ? 10.669 -1.625 6.095 1.00 0.00 137 MET A CA 16
ATOM 27416 C C . MET A 1 12 ? 10.785 -0.107 6.236 1.00 0.00 137 MET A C 16
ATOM 27417 O O . MET A 1 12 ? 11.823 0.402 6.666 1.00 0.00 137 MET A O 16
ATOM 27431 N N . GLY A 1 13 ? 9.710 0.610 5.906 1.00 0.00 138 GLY A N 16
ATOM 27432 C CA . GLY A 1 13 ? 9.617 2.055 6.019 1.00 0.00 138 GLY A CA 16
ATOM 27433 C C . GLY A 1 13 ? 9.423 2.515 7.460 1.00 0.00 138 GLY A C 16
ATOM 27434 O O . GLY A 1 13 ? 9.703 1.796 8.424 1.00 0.00 138 GLY A O 16
ATOM 27438 N N . ARG A 1 14 ? 8.950 3.750 7.610 1.00 0.00 139 ARG A N 16
ATOM 27439 C CA . ARG A 1 14 ? 8.562 4.345 8.888 1.00 0.00 139 ARG A CA 16
ATOM 27440 C C . ARG A 1 14 ? 7.056 4.589 8.919 1.00 0.00 139 ARG A C 16
ATOM 27441 O O . ARG A 1 14 ? 6.403 4.541 7.879 1.00 0.00 139 ARG A O 16
ATOM 27462 N N . VAL A 1 15 ? 6.502 4.938 10.080 1.00 0.00 140 VAL A N 16
ATOM 27463 C CA . VAL A 1 15 ? 5.120 5.374 10.211 1.00 0.00 140 VAL A CA 16
ATOM 27464 C C . VAL A 1 15 ? 5.040 6.702 9.477 1.00 0.00 140 VAL A C 16
ATOM 27465 O O . VAL A 1 15 ? 5.804 7.637 9.747 1.00 0.00 140 VAL A O 16
ATOM 27478 N N . MET A 1 16 ? 4.149 6.727 8.496 1.00 0.00 141 MET A N 16
ATOM 27479 C CA . MET A 1 16 ? 4.056 7.829 7.547 1.00 0.00 141 MET A CA 16
ATOM 27480 C C . MET A 1 16 ? 2.610 8.161 7.169 1.00 0.00 141 MET A C 16
ATOM 27481 O O . MET A 1 16 ? 2.356 8.702 6.103 1.00 0.00 141 MET A O 16
ATOM 27495 N N . SER A 1 17 ? 1.662 7.797 8.022 1.00 0.00 142 SER A N 16
ATOM 27496 C CA . SER A 1 17 ? 0.234 7.962 7.897 1.00 0.00 142 SER A CA 16
ATOM 27497 C C . SER A 1 17 ? -0.136 9.415 8.138 1.00 0.00 142 SER A C 16
ATOM 27498 O O . SER A 1 17 ? 0.662 10.206 8.658 1.00 0.00 142 SER A O 16
ATOM 27506 N N . GLY A 1 18 ? -1.379 9.742 7.814 1.00 0.00 143 GLY A N 16
ATOM 27507 C CA . GLY A 1 18 ? -1.942 11.059 7.997 1.00 0.00 143 GLY A CA 16
ATOM 27508 C C . GLY A 1 18 ? -2.645 11.431 6.717 1.00 0.00 143 GLY A C 16
ATOM 27509 O O . GLY A 1 18 ? -3.866 11.507 6.738 1.00 0.00 143 GLY A O 16
ATOM 27513 N N . MET A 1 19 ? -1.855 11.601 5.650 1.00 0.00 144 MET A N 16
ATOM 27514 C CA . MET A 1 19 ? -2.169 12.127 4.313 1.00 0.00 144 MET A CA 16
ATOM 27515 C C . MET A 1 19 ? -3.515 12.838 4.230 1.00 0.00 144 MET A C 16
ATOM 27516 O O . MET A 1 19 ? -4.569 12.199 4.241 1.00 0.00 144 MET A O 16
ATOM 27530 N N . ASN A 1 20 ? -3.474 14.165 4.096 1.00 0.00 145 ASN A N 16
ATOM 27531 C CA . ASN A 1 20 ? -4.688 14.950 3.957 1.00 0.00 145 ASN A CA 16
ATOM 27532 C C . ASN A 1 20 ? -5.537 14.404 2.802 1.00 0.00 145 ASN A C 16
ATOM 27533 O O . ASN A 1 20 ? -5.081 14.414 1.653 1.00 0.00 145 ASN A O 16
ATOM 27544 N N . TYR A 1 21 ? -6.751 13.944 3.094 1.00 0.00 146 TYR A N 16
ATOM 27545 C CA . TYR A 1 21 ? -7.702 13.391 2.143 1.00 0.00 146 TYR A CA 16
ATOM 27546 C C . TYR A 1 21 ? -9.091 13.912 2.502 1.00 0.00 146 TYR A C 16
ATOM 27547 O O . TYR A 1 21 ? -9.439 14.000 3.678 1.00 0.00 146 TYR A O 16
ATOM 27565 N N . HIS A 1 22 ? -9.897 14.196 1.483 1.00 0.00 147 HIS A N 16
ATOM 27566 C CA . HIS A 1 22 ? -11.246 14.723 1.627 1.00 0.00 147 HIS A CA 16
ATOM 27567 C C . HIS A 1 22 ? -12.160 13.704 2.309 1.00 0.00 147 HIS A C 16
ATOM 27568 O O . HIS A 1 22 ? -12.370 13.792 3.515 1.00 0.00 147 HIS A O 16
ATOM 27582 N N . PHE A 1 23 ? -12.660 12.721 1.552 1.00 0.00 148 PHE A N 16
ATOM 27583 C CA . PHE A 1 23 ? -13.429 11.581 2.057 1.00 0.00 148 PHE A CA 16
ATOM 27584 C C . PHE A 1 23 ? -14.708 12.005 2.795 1.00 0.00 148 PHE A C 16
ATOM 27585 O O . PHE A 1 23 ? -15.172 11.315 3.699 1.00 0.00 148 PHE A O 16
ATOM 27602 N N . ASP A 1 24 ? -15.287 13.137 2.393 1.00 0.00 149 ASP A N 16
ATOM 27603 C CA . ASP A 1 24 ? -16.448 13.754 3.034 1.00 0.00 149 ASP A CA 16
ATOM 27604 C C . ASP A 1 24 ? -17.773 13.236 2.478 1.00 0.00 149 ASP A C 16
ATOM 27605 O O . ASP A 1 24 ? -18.731 13.038 3.230 1.00 0.00 149 ASP A O 16
ATOM 27614 N N . ARG A 1 25 ? -17.847 13.049 1.156 1.00 0.00 150 ARG A N 16
ATOM 27615 C CA . ARG A 1 25 ? -19.033 12.511 0.490 1.00 0.00 150 ARG A CA 16
ATOM 27616 C C . ARG A 1 25 ? -19.329 11.139 1.057 1.00 0.00 150 ARG A C 16
ATOM 27617 O O . ARG A 1 25 ? -18.387 10.447 1.409 1.00 0.00 150 ARG A O 16
ATOM 27638 N N . PRO A 1 26 ? -20.567 10.644 0.986 1.00 0.00 151 PRO A N 16
ATOM 27639 C CA . PRO A 1 26 ? -20.923 9.363 1.578 1.00 0.00 151 PRO A CA 16
ATOM 27640 C C . PRO A 1 26 ? -20.119 8.215 0.949 1.00 0.00 151 PRO A C 16
ATOM 27641 O O . PRO A 1 26 ? -19.622 7.329 1.640 1.00 0.00 151 PRO A O 16
ATOM 27652 N N . ASP A 1 27 ? -19.949 8.262 -0.374 1.00 0.00 152 ASP A N 16
ATOM 27653 C CA . ASP A 1 27 ? -19.167 7.292 -1.132 1.00 0.00 152 ASP A CA 16
ATOM 27654 C C . ASP A 1 27 ? -17.670 7.495 -0.935 1.00 0.00 152 ASP A C 16
ATOM 27655 O O . ASP A 1 27 ? -16.913 6.533 -1.007 1.00 0.00 152 ASP A O 16
ATOM 27664 N N . GLU A 1 28 ? -17.218 8.738 -0.751 1.00 0.00 153 GLU A N 16
ATOM 27665 C CA . GLU A 1 28 ? -15.810 9.033 -0.506 1.00 0.00 153 GLU A CA 16
ATOM 27666 C C . GLU A 1 28 ? -15.426 8.658 0.933 1.00 0.00 153 GLU A C 16
ATOM 27667 O O . GLU A 1 28 ? -14.303 8.238 1.183 1.00 0.00 153 GLU A O 16
ATOM 27679 N N . TYR A 1 29 ? -16.365 8.752 1.874 1.00 0.00 154 TYR A N 16
ATOM 27680 C CA . TYR A 1 29 ? -16.284 8.284 3.246 1.00 0.00 154 TYR A CA 16
ATOM 27681 C C . TYR A 1 29 ? -15.984 6.801 3.258 1.00 0.00 154 TYR A C 16
ATOM 27682 O O . TYR A 1 29 ? -15.323 6.315 4.169 1.00 0.00 154 TYR A O 16
ATOM 27700 N N . ARG A 1 30 ? -16.506 6.057 2.279 1.00 0.00 155 ARG A N 16
ATOM 27701 C CA . ARG A 1 30 ? -16.150 4.662 2.137 1.00 0.00 155 ARG A CA 16
ATOM 27702 C C . ARG A 1 30 ? -14.644 4.491 2.023 1.00 0.00 155 ARG A C 16
ATOM 27703 O O . ARG A 1 30 ? -14.164 3.486 2.507 1.00 0.00 155 ARG A O 16
ATOM 27724 N N . TRP A 1 31 ? -13.886 5.434 1.459 1.00 0.00 156 TRP A N 16
ATOM 27725 C CA . TRP A 1 31 ? -12.436 5.321 1.463 1.00 0.00 156 TRP A CA 16
ATOM 27726 C C . TRP A 1 31 ? -11.939 5.259 2.909 1.00 0.00 156 TRP A C 16
ATOM 27727 O O . TRP A 1 31 ? -11.201 4.337 3.231 1.00 0.00 156 TRP A O 16
ATOM 27748 N N . TRP A 1 32 ? -12.399 6.151 3.796 1.00 0.00 157 TRP A N 16
ATOM 27749 C CA . TRP A 1 32 ? -12.100 6.087 5.227 1.00 0.00 157 TRP A CA 16
ATOM 27750 C C . TRP A 1 32 ? -12.602 4.786 5.858 1.00 0.00 157 TRP A C 16
ATOM 27751 O O . TRP A 1 32 ? -11.856 4.159 6.599 1.00 0.00 157 TRP A O 16
ATOM 27772 N N . SER A 1 33 ? -13.854 4.401 5.606 1.00 0.00 158 SER A N 16
ATOM 27773 C CA . SER A 1 33 ? -14.506 3.242 6.206 1.00 0.00 158 SER A CA 16
ATOM 27774 C C . SER A 1 33 ? -13.723 1.967 5.860 1.00 0.00 158 SER A C 16
ATOM 27775 O O . SER A 1 33 ? -13.432 1.153 6.737 1.00 0.00 158 SER A O 16
ATOM 27783 N N . GLU A 1 34 ? -13.370 1.806 4.583 1.00 0.00 159 GLU A N 16
ATOM 27784 C CA . GLU A 1 34 ? -12.611 0.660 4.087 1.00 0.00 159 GLU A CA 16
ATOM 27785 C C . GLU A 1 34 ? -11.143 0.737 4.569 1.00 0.00 159 GLU A C 16
ATOM 27786 O O . GLU A 1 34 ? -10.488 -0.284 4.759 1.00 0.00 159 GLU A O 16
ATOM 27798 N N . ASN A 1 35 ? -10.602 1.947 4.774 1.00 0.00 160 ASN A N 16
ATOM 27799 C CA . ASN A 1 35 ? -9.232 2.179 5.245 1.00 0.00 160 ASN A CA 16
ATOM 27800 C C . ASN A 1 35 ? -9.104 1.818 6.724 1.00 0.00 160 ASN A C 16
ATOM 27801 O O . ASN A 1 35 ? -8.345 0.917 7.074 1.00 0.00 160 ASN A O 16
ATOM 27812 N N . SER A 1 36 ? -9.910 2.416 7.594 1.00 0.00 161 SER A N 16
ATOM 27813 C CA . SER A 1 36 ? -9.895 2.181 9.031 1.00 0.00 161 SER A CA 16
ATOM 27814 C C . SER A 1 36 ? -10.098 0.700 9.368 1.00 0.00 161 SER A C 16
ATOM 27815 O O . SER A 1 36 ? -9.603 0.239 10.402 1.00 0.00 161 SER A O 16
ATOM 27823 N N . ALA A 1 37 ? -10.775 -0.068 8.506 1.00 0.00 162 ALA A N 16
ATOM 27824 C CA . ALA A 1 37 ? -10.922 -1.506 8.666 1.00 0.00 162 ALA A CA 16
ATOM 27825 C C . ALA A 1 37 ? -9.559 -2.203 8.768 1.00 0.00 162 ALA A C 16
ATOM 27826 O O . ALA A 1 37 ? -9.386 -3.049 9.649 1.00 0.00 162 ALA A O 16
ATOM 27833 N N . ARG A 1 38 ? -8.588 -1.845 7.920 1.00 0.00 163 ARG A N 16
ATOM 27834 C CA . ARG A 1 38 ? -7.233 -2.392 7.939 1.00 0.00 163 ARG A CA 16
ATOM 27835 C C . ARG A 1 38 ? -6.235 -1.239 7.825 1.00 0.00 163 ARG A C 16
ATOM 27836 O O . ARG A 1 38 ? -5.875 -0.690 8.865 1.00 0.00 163 ARG A O 16
ATOM 27857 N N . TYR A 1 39 ? -5.874 -0.837 6.606 1.00 0.00 164 TYR A N 16
ATOM 27858 C CA . TYR A 1 39 ? -4.855 0.146 6.217 1.00 0.00 164 TYR A CA 16
ATOM 27859 C C . TYR A 1 39 ? -3.486 -0.025 6.908 1.00 0.00 164 TYR A C 16
ATOM 27860 O O . TYR A 1 39 ? -3.317 0.204 8.105 1.00 0.00 164 TYR A O 16
ATOM 27878 N N . PRO A 1 40 ? -2.445 -0.410 6.165 1.00 0.00 165 PRO A N 16
ATOM 27879 C CA . PRO A 1 40 ? -1.080 -0.386 6.656 1.00 0.00 165 PRO A CA 16
ATOM 27880 C C . PRO A 1 40 ? -0.537 1.037 6.519 1.00 0.00 165 PRO A C 16
ATOM 27881 O O . PRO A 1 40 ? -0.310 1.517 5.416 1.00 0.00 165 PRO A O 16
ATOM 27892 N N . ASN A 1 41 ? -0.286 1.728 7.620 1.00 0.00 166 ASN A N 16
ATOM 27893 C CA . ASN A 1 41 ? 0.448 2.997 7.654 1.00 0.00 166 ASN A CA 16
ATOM 27894 C C . ASN A 1 41 ? 1.842 2.984 7.010 1.00 0.00 166 ASN A C 16
ATOM 27895 O O . ASN A 1 41 ? 2.340 4.070 6.728 1.00 0.00 166 ASN A O 16
ATOM 27906 N N . ARG A 1 42 ? 2.506 1.841 6.794 1.00 0.00 167 ARG A N 16
ATOM 27907 C CA . ARG A 1 42 ? 3.847 1.753 6.204 1.00 0.00 167 ARG A CA 16
ATOM 27908 C C . ARG A 1 42 ? 3.961 0.696 5.129 1.00 0.00 167 ARG A C 16
ATOM 27909 O O . ARG A 1 42 ? 3.008 -0.050 4.887 1.00 0.00 167 ARG A O 16
ATOM 27930 N N . VAL A 1 43 ? 5.088 0.694 4.429 1.00 0.00 168 VAL A N 16
ATOM 27931 C CA . VAL A 1 43 ? 5.329 -0.135 3.264 1.00 0.00 168 VAL A CA 16
ATOM 27932 C C . VAL A 1 43 ? 6.662 -0.866 3.438 1.00 0.00 168 VAL A C 16
ATOM 27933 O O . VAL A 1 43 ? 7.453 -0.519 4.325 1.00 0.00 168 VAL A O 16
ATOM 27946 N N . TYR A 1 44 ? 6.899 -1.858 2.586 1.00 0.00 169 TYR A N 16
ATOM 27947 C CA . TYR A 1 44 ? 8.148 -2.583 2.442 1.00 0.00 169 TYR A CA 16
ATOM 27948 C C . TYR A 1 44 ? 8.653 -2.385 1.010 1.00 0.00 169 TYR A C 16
ATOM 27949 O O . TYR A 1 44 ? 7.854 -2.240 0.083 1.00 0.00 169 TYR A O 16
ATOM 27967 N N . TYR A 1 45 ? 9.971 -2.400 0.817 1.00 0.00 170 TYR A N 16
ATOM 27968 C CA . TYR A 1 45 ? 10.640 -2.210 -0.468 1.00 0.00 170 TYR A CA 16
ATOM 27969 C C . TYR A 1 45 ? 11.837 -3.162 -0.576 1.00 0.00 170 TYR A C 16
ATOM 27970 O O . TYR A 1 45 ? 12.257 -3.783 0.403 1.00 0.00 170 TYR A O 16
ATOM 27988 N N . ARG A 1 46 ? 12.361 -3.320 -1.796 1.00 0.00 171 ARG A N 16
ATOM 27989 C CA . ARG A 1 46 ? 13.580 -4.079 -2.062 1.00 0.00 171 ARG A CA 16
ATOM 27990 C C . ARG A 1 46 ? 14.793 -3.159 -2.005 1.00 0.00 171 ARG A C 16
ATOM 27991 O O . ARG A 1 46 ? 14.669 -1.931 -1.975 1.00 0.00 171 ARG A O 16
ATOM 28012 N N . ASP A 1 47 ? 15.972 -3.759 -2.108 1.00 0.00 172 ASP A N 16
ATOM 28013 C CA . ASP A 1 47 ? 17.203 -3.090 -2.504 1.00 0.00 172 ASP A CA 16
ATOM 28014 C C . ASP A 1 47 ? 17.202 -3.024 -4.032 1.00 0.00 172 ASP A C 16
ATOM 28015 O O . ASP A 1 47 ? 17.745 -3.906 -4.700 1.00 0.00 172 ASP A O 16
ATOM 28024 N N . TYR A 1 48 ? 16.517 -2.036 -4.615 1.00 0.00 173 TYR A N 16
ATOM 28025 C CA . TYR A 1 48 ? 16.504 -1.871 -6.072 1.00 0.00 173 TYR A CA 16
ATOM 28026 C C . TYR A 1 48 ? 17.877 -1.411 -6.576 1.00 0.00 173 TYR A C 16
ATOM 28027 O O . TYR A 1 48 ? 18.657 -0.811 -5.835 1.00 0.00 173 TYR A O 16
ATOM 28045 N N . SER A 1 49 ? 18.153 -1.611 -7.869 1.00 0.00 174 SER A N 16
ATOM 28046 C CA . SER A 1 49 ? 19.431 -1.255 -8.482 1.00 0.00 174 SER A CA 16
ATOM 28047 C C . SER A 1 49 ? 19.782 0.236 -8.344 1.00 0.00 174 SER A C 16
ATOM 28048 O O . SER A 1 49 ? 20.967 0.550 -8.256 1.00 0.00 174 SER A O 16
ATOM 28056 N N . SER A 1 50 ? 18.777 1.129 -8.327 1.00 0.00 175 SER A N 16
ATOM 28057 C CA . SER A 1 50 ? 18.800 2.595 -8.168 1.00 0.00 175 SER A CA 16
ATOM 28058 C C . SER A 1 50 ? 18.286 3.340 -9.408 1.00 0.00 175 SER A C 16
ATOM 28059 O O . SER A 1 50 ? 17.420 4.206 -9.244 1.00 0.00 175 SER A O 16
ATOM 28067 N N . PRO A 1 51 ? 18.765 3.063 -10.635 1.00 0.00 176 PRO A N 16
ATOM 28068 C CA . PRO A 1 51 ? 18.219 3.657 -11.841 1.00 0.00 176 PRO A CA 16
ATOM 28069 C C . PRO A 1 51 ? 16.928 2.914 -12.198 1.00 0.00 176 PRO A C 16
ATOM 28070 O O . PRO A 1 51 ? 16.880 2.190 -13.189 1.00 0.00 176 PRO A O 16
ATOM 28081 N N . VAL A 1 52 ? 15.872 3.069 -11.400 1.00 0.00 177 VAL A N 16
ATOM 28082 C CA . VAL A 1 52 ? 14.571 2.474 -11.670 1.00 0.00 177 VAL A CA 16
ATOM 28083 C C . VAL A 1 52 ? 13.517 3.562 -11.406 1.00 0.00 177 VAL A C 16
ATOM 28084 O O . VAL A 1 52 ? 13.627 4.264 -10.397 1.00 0.00 177 VAL A O 16
ATOM 28097 N N . PRO A 1 53 ? 12.553 3.780 -12.318 1.00 0.00 178 PRO A N 16
ATOM 28098 C CA . PRO A 1 53 ? 11.573 4.845 -12.175 1.00 0.00 178 PRO A CA 16
ATOM 28099 C C . PRO A 1 53 ? 10.517 4.484 -11.133 1.00 0.00 178 PRO A C 16
ATOM 28100 O O . PRO A 1 53 ? 10.291 3.310 -10.825 1.00 0.00 178 PRO A O 16
ATOM 28111 N N . GLN A 1 54 ? 9.804 5.508 -10.658 1.00 0.00 179 GLN A N 16
ATOM 28112 C CA . GLN A 1 54 ? 8.828 5.340 -9.595 1.00 0.00 179 GLN A CA 16
ATOM 28113 C C . GLN A 1 54 ? 7.685 4.401 -9.979 1.00 0.00 179 GLN A C 16
ATOM 28114 O O . GLN A 1 54 ? 7.056 3.871 -9.077 1.00 0.00 179 GLN A O 16
ATOM 28128 N N . ASP A 1 55 ? 7.352 4.213 -11.262 1.00 0.00 180 ASP A N 16
ATOM 28129 C CA . ASP A 1 55 ? 6.250 3.306 -11.607 1.00 0.00 180 ASP A CA 16
ATOM 28130 C C . ASP A 1 55 ? 6.601 1.876 -11.200 1.00 0.00 180 ASP A C 16
ATOM 28131 O O . ASP A 1 55 ? 5.759 1.167 -10.658 1.00 0.00 180 ASP A O 16
ATOM 28140 N N . VAL A 1 56 ? 7.861 1.486 -11.406 1.00 0.00 181 VAL A N 16
ATOM 28141 C CA . VAL A 1 56 ? 8.374 0.167 -11.072 1.00 0.00 181 VAL A CA 16
ATOM 28142 C C . VAL A 1 56 ? 8.538 0.069 -9.559 1.00 0.00 181 VAL A C 16
ATOM 28143 O O . VAL A 1 56 ? 7.993 -0.856 -8.958 1.00 0.00 181 VAL A O 16
ATOM 28156 N N . PHE A 1 57 ? 9.247 1.027 -8.938 1.00 0.00 182 PHE A N 16
ATOM 28157 C CA . PHE A 1 57 ? 9.500 0.969 -7.505 1.00 0.00 182 PHE A CA 16
ATOM 28158 C C . PHE A 1 57 ? 8.172 0.938 -6.771 1.00 0.00 182 PHE A C 16
ATOM 28159 O O . PHE A 1 57 ? 7.980 0.053 -5.946 1.00 0.00 182 PHE A O 16
ATOM 28176 N N . VAL A 1 58 ? 7.265 1.878 -7.052 1.00 0.00 183 VAL A N 16
ATOM 28177 C CA . VAL A 1 58 ? 6.028 1.988 -6.302 1.00 0.00 183 VAL A CA 16
ATOM 28178 C C . VAL A 1 58 ? 5.195 0.734 -6.525 1.00 0.00 183 VAL A C 16
ATOM 28179 O O . VAL A 1 58 ? 4.659 0.225 -5.546 1.00 0.00 183 VAL A O 16
ATOM 28192 N N . ALA A 1 59 ? 5.080 0.216 -7.753 1.00 0.00 184 ALA A N 16
ATOM 28193 C CA . ALA A 1 59 ? 4.272 -0.970 -7.974 1.00 0.00 184 ALA A CA 16
ATOM 28194 C C . ALA A 1 59 ? 4.880 -2.197 -7.294 1.00 0.00 184 ALA A C 16
ATOM 28195 O O . ALA A 1 59 ? 4.131 -2.988 -6.738 1.00 0.00 184 ALA A O 16
ATOM 28202 N N . ASP A 1 60 ? 6.199 -2.389 -7.322 1.00 0.00 185 ASP A N 16
ATOM 28203 C CA . ASP A 1 60 ? 6.862 -3.523 -6.668 1.00 0.00 185 ASP A CA 16
ATOM 28204 C C . ASP A 1 60 ? 6.776 -3.384 -5.142 1.00 0.00 185 ASP A C 16
ATOM 28205 O O . ASP A 1 60 ? 6.480 -4.360 -4.457 1.00 0.00 185 ASP A O 16
ATOM 28214 N N . CYS A 1 61 ? 6.994 -2.176 -4.614 1.00 0.00 186 CYS A N 16
ATOM 28215 C CA . CYS A 1 61 ? 6.853 -1.796 -3.206 1.00 0.00 186 CYS A CA 16
ATOM 28216 C C . CYS A 1 61 ? 5.431 -2.106 -2.745 1.00 0.00 186 CYS A C 16
ATOM 28217 O O . CYS A 1 61 ? 5.210 -2.699 -1.684 1.00 0.00 186 CYS A O 16
ATOM 28224 N N . PHE A 1 62 ? 4.455 -1.739 -3.576 1.00 0.00 187 PHE A N 16
ATOM 28225 C CA . PHE A 1 62 ? 3.061 -2.028 -3.343 1.00 0.00 187 PHE A CA 16
ATOM 28226 C C . PHE A 1 62 ? 2.856 -3.520 -3.306 1.00 0.00 187 PHE A C 16
ATOM 28227 O O . PHE A 1 62 ? 2.334 -4.001 -2.307 1.00 0.00 187 PHE A O 16
ATOM 28244 N N . ASN A 1 63 ? 3.285 -4.224 -4.353 1.00 0.00 188 ASN A N 16
ATOM 28245 C CA . ASN A 1 63 ? 3.035 -5.643 -4.501 1.00 0.00 188 ASN A CA 16
ATOM 28246 C C . ASN A 1 63 ? 3.508 -6.351 -3.236 1.00 0.00 188 ASN A C 16
ATOM 28247 O O . ASN A 1 63 ? 2.724 -7.048 -2.616 1.00 0.00 188 ASN A O 16
ATOM 28258 N N . ILE A 1 64 ? 4.737 -6.077 -2.789 1.00 0.00 189 ILE A N 16
ATOM 28259 C CA . ILE A 1 64 ? 5.360 -6.705 -1.628 1.00 0.00 189 ILE A CA 16
ATOM 28260 C C . ILE A 1 64 ? 4.577 -6.374 -0.357 1.00 0.00 189 ILE A C 16
ATOM 28261 O O . ILE A 1 64 ? 4.265 -7.270 0.423 1.00 0.00 189 ILE A O 16
ATOM 28277 N N . THR A 1 65 ? 4.231 -5.108 -0.136 1.00 0.00 190 THR A N 16
ATOM 28278 C CA . THR A 1 65 ? 3.481 -4.703 1.044 1.00 0.00 190 THR A CA 16
ATOM 28279 C C . THR A 1 65 ? 2.108 -5.400 1.082 1.00 0.00 190 THR A C 16
ATOM 28280 O O . THR A 1 65 ? 1.634 -5.822 2.141 1.00 0.00 190 THR A O 16
ATOM 28291 N N . VAL A 1 66 ? 1.431 -5.504 -0.060 1.00 0.00 191 VAL A N 16
ATOM 28292 C CA . VAL A 1 66 ? 0.113 -6.111 -0.169 1.00 0.00 191 VAL A CA 16
ATOM 28293 C C . VAL A 1 66 ? 0.256 -7.638 0.058 1.00 0.00 191 VAL A C 16
ATOM 28294 O O . VAL A 1 66 ? -0.486 -8.232 0.845 1.00 0.00 191 VAL A O 16
ATOM 28307 N N . THR A 1 67 ? 1.280 -8.261 -0.526 1.00 0.00 192 THR A N 16
ATOM 28308 C CA . THR A 1 67 ? 1.704 -9.635 -0.317 1.00 0.00 192 THR A CA 16
ATOM 28309 C C . THR A 1 67 ? 1.943 -9.920 1.175 1.00 0.00 192 THR A C 16
ATOM 28310 O O . THR A 1 67 ? 1.439 -10.926 1.679 1.00 0.00 192 THR A O 16
ATOM 28321 N N . GLU A 1 68 ? 2.652 -9.052 1.901 1.00 0.00 193 GLU A N 16
ATOM 28322 C CA . GLU A 1 68 ? 3.036 -9.251 3.299 1.00 0.00 193 GLU A CA 16
ATOM 28323 C C . GLU A 1 68 ? 1.818 -9.320 4.229 1.00 0.00 193 GLU A C 16
ATOM 28324 O O . GLU A 1 68 ? 1.791 -10.085 5.196 1.00 0.00 193 GLU A O 16
ATOM 28336 N N . TYR A 1 69 ? 0.767 -8.561 3.926 1.00 0.00 194 TYR A N 16
ATOM 28337 C CA . TYR A 1 69 ? -0.489 -8.592 4.677 1.00 0.00 194 TYR A CA 16
ATOM 28338 C C . TYR A 1 69 ? -1.484 -9.617 4.108 1.00 0.00 194 TYR A C 16
ATOM 28339 O O . TYR A 1 69 ? -2.619 -9.690 4.593 1.00 0.00 194 TYR A O 16
ATOM 28357 N N . SER A 1 70 ? -1.065 -10.396 3.102 1.00 0.00 195 SER A N 16
ATOM 28358 C CA . SER A 1 70 ? -1.864 -11.291 2.281 1.00 0.00 195 SER A CA 16
ATOM 28359 C C . SER A 1 70 ? -3.239 -10.693 1.970 1.00 0.00 195 SER A C 16
ATOM 28360 O O . SER A 1 70 ? -4.280 -11.162 2.441 1.00 0.00 195 SER A O 16
ATOM 28368 N N . ILE A 1 71 ? -3.217 -9.641 1.166 1.00 0.00 196 ILE A N 16
ATOM 28369 C CA . ILE A 1 71 ? -4.356 -8.914 0.626 1.00 0.00 196 ILE A CA 16
ATOM 28370 C C . ILE A 1 71 ? -4.083 -8.765 -0.868 1.00 0.00 196 ILE A C 16
ATOM 28371 O O . ILE A 1 71 ? -2.931 -8.852 -1.299 1.00 0.00 196 ILE A O 16
ATOM 28387 N N . GLY A 1 72 ? -5.119 -8.487 -1.650 1.00 0.00 197 GLY A N 16
ATOM 28388 C CA . GLY A 1 72 ? -4.970 -7.994 -3.001 1.00 0.00 197 GLY A CA 16
ATOM 28389 C C . GLY A 1 72 ? -4.393 -9.002 -3.996 1.00 0.00 197 GLY A C 16
ATOM 28390 O O . GLY A 1 72 ? -4.168 -10.170 -3.675 1.00 0.00 197 GLY A O 16
ATOM 28394 N N . PRO A 1 73 ? -4.129 -8.549 -5.235 1.00 0.00 198 PRO A N 16
ATOM 28395 C CA . PRO A 1 73 ? -3.788 -9.386 -6.387 1.00 0.00 198 PRO A CA 16
ATOM 28396 C C . PRO A 1 73 ? -2.410 -10.069 -6.294 1.00 0.00 198 PRO A C 16
ATOM 28397 O O . PRO A 1 73 ? -1.903 -10.538 -7.317 1.00 0.00 198 PRO A O 16
ATOM 28408 N N . ALA A 1 74 ? -1.787 -10.117 -5.117 1.00 0.00 199 ALA A N 16
ATOM 28409 C CA . ALA A 1 74 ? -0.476 -10.699 -4.877 1.00 0.00 199 ALA A CA 16
ATOM 28410 C C . ALA A 1 74 ? -0.435 -11.517 -3.570 1.00 0.00 199 ALA A C 16
ATOM 28411 O O . ALA A 1 74 ? 0.649 -11.930 -3.150 1.00 0.00 199 ALA A O 16
ATOM 28418 N N . ALA A 1 75 ? -1.580 -11.752 -2.908 1.00 0.00 200 ALA A N 16
ATOM 28419 C CA . ALA A 1 75 ? -1.651 -12.422 -1.610 1.00 0.00 200 ALA A CA 16
ATOM 28420 C C . ALA A 1 75 ? -1.026 -13.814 -1.629 1.00 0.00 200 ALA A C 16
ATOM 28421 O O . ALA A 1 75 ? -0.092 -14.081 -0.869 1.00 0.00 200 ALA A O 16
ATOM 28428 N N . LYS A 1 76 ? -1.581 -14.703 -2.461 1.00 0.00 201 LYS A N 16
ATOM 28429 C CA . LYS A 1 76 ? -1.127 -16.082 -2.623 1.00 0.00 201 LYS A CA 16
ATOM 28430 C C . LYS A 1 76 ? -0.927 -16.461 -4.098 1.00 0.00 201 LYS A C 16
ATOM 28431 O O . LYS A 1 76 ? -0.570 -17.599 -4.419 1.00 0.00 201 LYS A O 16
ATOM 28450 N N . LYS A 1 77 ? -1.272 -15.565 -5.022 1.00 0.00 202 LYS A N 16
ATOM 28451 C CA . LYS A 1 77 ? -1.608 -15.903 -6.395 1.00 0.00 202 LYS A CA 16
ATOM 28452 C C . LYS A 1 77 ? -1.172 -14.745 -7.282 1.00 0.00 202 LYS A C 16
ATOM 28453 O O . LYS A 1 77 ? -1.042 -13.619 -6.807 1.00 0.00 202 LYS A O 16
ATOM 28472 N N . ASN A 1 78 ? -0.963 -15.032 -8.569 1.00 0.00 203 ASN A N 16
ATOM 28473 C CA . ASN A 1 78 ? -0.284 -14.152 -9.520 1.00 0.00 203 ASN A CA 16
ATOM 28474 C C . ASN A 1 78 ? -1.170 -13.778 -10.700 1.00 0.00 203 ASN A C 16
ATOM 28475 O O . ASN A 1 78 ? -0.840 -12.857 -11.443 1.00 0.00 203 ASN A O 16
ATOM 28486 N N . THR A 1 79 ? -2.279 -14.491 -10.890 1.00 0.00 204 THR A N 16
ATOM 28487 C CA . THR A 1 79 ? -3.245 -14.170 -11.931 1.00 0.00 204 THR A CA 16
ATOM 28488 C C . THR A 1 79 ? -4.688 -14.470 -11.490 1.00 0.00 204 THR A C 16
ATOM 28489 O O . THR A 1 79 ? -5.572 -14.719 -12.306 1.00 0.00 204 THR A O 16
ATOM 28500 N N . SER A 1 80 ? -4.936 -14.486 -10.183 1.00 0.00 205 SER A N 16
ATOM 28501 C CA . SER A 1 80 ? -6.262 -14.502 -9.588 1.00 0.00 205 SER A CA 16
ATOM 28502 C C . SER A 1 80 ? -6.086 -14.035 -8.133 1.00 0.00 205 SER A C 16
ATOM 28503 O O . SER A 1 80 ? -4.990 -13.621 -7.739 1.00 0.00 205 SER A O 16
ATOM 28511 N N . GLU A 1 81 ? -7.145 -14.067 -7.338 1.00 0.00 206 GLU A N 16
ATOM 28512 C CA . GLU A 1 81 ? -7.146 -13.841 -5.889 1.00 0.00 206 GLU A CA 16
ATOM 28513 C C . GLU A 1 81 ? -7.947 -14.973 -5.239 1.00 0.00 206 GLU A C 16
ATOM 28514 O O . GLU A 1 81 ? -7.531 -15.550 -4.233 1.00 0.00 206 GLU A O 16
ATOM 28526 N N . ALA A 1 82 ? -9.068 -15.346 -5.871 1.00 0.00 207 ALA A N 16
ATOM 28527 C CA . ALA A 1 82 ? -10.070 -16.268 -5.358 1.00 0.00 207 ALA A CA 16
ATOM 28528 C C . ALA A 1 82 ? -10.657 -15.726 -4.056 1.00 0.00 207 ALA A C 16
ATOM 28529 O O . ALA A 1 82 ? -10.708 -16.424 -3.037 1.00 0.00 207 ALA A O 16
ATOM 28536 N N . VAL A 1 83 ? -11.154 -14.491 -4.124 1.00 0.00 208 VAL A N 16
ATOM 28537 C CA . VAL A 1 83 ? -11.750 -13.791 -3.001 1.00 0.00 208 VAL A CA 16
ATOM 28538 C C . VAL A 1 83 ? -13.144 -13.294 -3.399 1.00 0.00 208 VAL A C 16
ATOM 28539 O O . VAL A 1 83 ? -13.370 -12.928 -4.560 1.00 0.00 208 VAL A O 16
ATOM 28552 N N . ALA A 1 84 ? -14.072 -13.307 -2.445 1.00 0.00 209 ALA A N 16
ATOM 28553 C CA . ALA A 1 84 ? -15.359 -12.617 -2.449 1.00 0.00 209 ALA A CA 16
ATOM 28554 C C . ALA A 1 84 ? -15.804 -12.250 -1.046 1.00 0.00 209 ALA A C 16
ATOM 28555 O O . ALA A 1 84 ? -16.597 -11.324 -0.957 1.00 0.00 209 ALA A O 16
ATOM 28562 N N . ALA A 1 85 ? -15.280 -12.909 -0.002 1.00 0.00 210 ALA A N 16
ATOM 28563 C CA . ALA A 1 85 ? -15.567 -12.720 1.417 1.00 0.00 210 ALA A CA 16
ATOM 28564 C C . ALA A 1 85 ? -17.071 -12.715 1.715 1.00 0.00 210 ALA A C 16
ATOM 28565 O O . ALA A 1 85 ? -17.583 -13.715 2.221 1.00 0.00 210 ALA A O 16
ATOM 28572 N N . ALA A 1 86 ? -17.774 -11.626 1.408 1.00 0.00 211 ALA A N 16
ATOM 28573 C CA . ALA A 1 86 ? -19.223 -11.509 1.508 1.00 0.00 211 ALA A CA 16
ATOM 28574 C C . ALA A 1 86 ? -19.841 -10.559 0.471 1.00 0.00 211 ALA A C 16
ATOM 28575 O O . ALA A 1 86 ? -21.052 -10.312 0.514 1.00 0.00 211 ALA A O 16
ATOM 28582 N N . ASN A 1 87 ? -19.058 -10.014 -0.462 1.00 0.00 212 ASN A N 16
ATOM 28583 C CA . ASN A 1 87 ? -19.481 -9.150 -1.550 1.00 0.00 212 ASN A CA 16
ATOM 28584 C C . ASN A 1 87 ? -18.306 -8.745 -2.423 1.00 0.00 212 ASN A C 16
ATOM 28585 O O . ASN A 1 87 ? -17.446 -7.976 -2.010 1.00 0.00 212 ASN A O 16
ATOM 28596 N N . GLN A 1 88 ? -18.325 -9.145 -3.684 1.00 0.00 213 GLN A N 16
ATOM 28597 C CA . GLN A 1 88 ? -17.313 -8.820 -4.678 1.00 0.00 213 GLN A CA 16
ATOM 28598 C C . GLN A 1 88 ? -17.084 -7.304 -4.837 1.00 0.00 213 GLN A C 16
ATOM 28599 O O . GLN A 1 88 ? -15.993 -6.900 -5.227 1.00 0.00 213 GLN A O 16
ATOM 28613 N N . THR A 1 89 ? -18.097 -6.460 -4.608 1.00 0.00 214 THR A N 16
ATOM 28614 C CA . THR A 1 89 ? -17.944 -5.004 -4.624 1.00 0.00 214 THR A CA 16
ATOM 28615 C C . THR A 1 89 ? -17.268 -4.475 -3.358 1.00 0.00 214 THR A C 16
ATOM 28616 O O . THR A 1 89 ? -16.504 -3.510 -3.404 1.00 0.00 214 THR A O 16
ATOM 28627 N N . GLU A 1 90 ? -17.600 -5.082 -2.225 1.00 0.00 215 GLU A N 16
ATOM 28628 C CA . GLU A 1 90 ? -17.055 -4.726 -0.924 1.00 0.00 215 GLU A CA 16
ATOM 28629 C C . GLU A 1 90 ? -15.562 -5.046 -0.925 1.00 0.00 215 GLU A C 16
ATOM 28630 O O . GLU A 1 90 ? -14.756 -4.145 -0.696 1.00 0.00 215 GLU A O 16
ATOM 28642 N N . VAL A 1 91 ? -15.194 -6.272 -1.323 1.00 0.00 216 VAL A N 16
ATOM 28643 C CA . VAL A 1 91 ? -13.792 -6.657 -1.433 1.00 0.00 216 VAL A CA 16
ATOM 28644 C C . VAL A 1 91 ? -13.097 -5.768 -2.446 1.00 0.00 216 VAL A C 16
ATOM 28645 O O . VAL A 1 91 ? -11.984 -5.350 -2.171 1.00 0.00 216 VAL A O 16
ATOM 28658 N N . GLU A 1 92 ? -13.745 -5.471 -3.586 1.00 0.00 217 GLU A N 16
ATOM 28659 C CA . GLU A 1 92 ? -13.184 -4.613 -4.640 1.00 0.00 217 GLU A CA 16
ATOM 28660 C C . GLU A 1 92 ? -12.772 -3.279 -4.034 1.00 0.00 217 GLU A C 16
ATOM 28661 O O . GLU A 1 92 ? -11.679 -2.787 -4.307 1.00 0.00 217 GLU A O 16
ATOM 28673 N N . MET A 1 93 ? -13.648 -2.642 -3.266 1.00 0.00 218 MET A N 16
ATOM 28674 C CA . MET A 1 93 ? -13.440 -1.318 -2.818 1.00 0.00 218 MET A CA 16
ATOM 28675 C C . MET A 1 93 ? -12.320 -1.332 -1.788 1.00 0.00 218 MET A C 16
ATOM 28676 O O . MET A 1 93 ? -11.355 -0.596 -1.966 1.00 0.00 218 MET A O 16
ATOM 28690 N N . GLU A 1 94 ? -12.381 -2.204 -0.780 1.00 0.00 219 GLU A N 16
ATOM 28691 C CA . GLU A 1 94 ? -11.284 -2.355 0.167 1.00 0.00 219 GLU A CA 16
ATOM 28692 C C . GLU A 1 94 ? -9.978 -2.662 -0.573 1.00 0.00 219 GLU A C 16
ATOM 28693 O O . GLU A 1 94 ? -8.927 -2.117 -0.242 1.00 0.00 219 GLU A O 16
ATOM 28705 N N . ASN A 1 95 ? -10.053 -3.451 -1.647 1.00 0.00 220 ASN A N 16
ATOM 28706 C CA . ASN A 1 95 ? -8.926 -3.789 -2.493 1.00 0.00 220 ASN A CA 16
ATOM 28707 C C . ASN A 1 95 ? -8.298 -2.536 -3.055 1.00 0.00 220 ASN A C 16
ATOM 28708 O O . ASN A 1 95 ? -7.086 -2.354 -2.941 1.00 0.00 220 ASN A O 16
ATOM 28719 N N . LYS A 1 96 ? -9.104 -1.686 -3.695 1.00 0.00 221 LYS A N 16
ATOM 28720 C CA . LYS A 1 96 ? -8.577 -0.479 -4.296 1.00 0.00 221 LYS A CA 16
ATOM 28721 C C . LYS A 1 96 ? -8.092 0.467 -3.230 1.00 0.00 221 LYS A C 16
ATOM 28722 O O . LYS A 1 96 ? -7.019 1.027 -3.438 1.00 0.00 221 LYS A O 16
ATOM 28741 N N . VAL A 1 97 ? -8.813 0.616 -2.115 1.00 0.00 222 VAL A N 16
ATOM 28742 C CA . VAL A 1 97 ? -8.364 1.462 -1.026 1.00 0.00 222 VAL A CA 16
ATOM 28743 C C . VAL A 1 97 ? -6.980 0.974 -0.662 1.00 0.00 222 VAL A C 16
ATOM 28744 O O . VAL A 1 97 ? -6.041 1.742 -0.818 1.00 0.00 222 VAL A O 16
ATOM 28757 N N . VAL A 1 98 ? -6.796 -0.307 -0.351 1.00 0.00 223 VAL A N 16
ATOM 28758 C CA . VAL A 1 98 ? -5.528 -0.781 0.159 1.00 0.00 223 VAL A CA 16
ATOM 28759 C C . VAL A 1 98 ? -4.415 -0.656 -0.889 1.00 0.00 223 VAL A C 16
ATOM 28760 O O . VAL A 1 98 ? -3.341 -0.161 -0.540 1.00 0.00 223 VAL A O 16
ATOM 28773 N N . THR A 1 99 ? -4.677 -0.923 -2.181 1.00 0.00 224 THR A N 16
ATOM 28774 C CA . THR A 1 99 ? -3.691 -0.639 -3.227 1.00 0.00 224 THR A CA 16
ATOM 28775 C C . THR A 1 99 ? -3.233 0.814 -3.171 1.00 0.00 224 THR A C 16
ATOM 28776 O O . THR A 1 99 ? -2.035 1.096 -3.221 1.00 0.00 224 THR A O 16
ATOM 28787 N N . LYS A 1 100 ? -4.179 1.735 -3.026 1.00 0.00 225 LYS A N 16
ATOM 28788 C CA . LYS A 1 100 ? -3.929 3.157 -3.025 1.00 0.00 225 LYS A CA 16
ATOM 28789 C C . LYS A 1 100 ? -3.319 3.627 -1.708 1.00 0.00 225 LYS A C 16
ATOM 28790 O O . LYS A 1 100 ? -2.507 4.542 -1.795 1.00 0.00 225 LYS A O 16
ATOM 28809 N N . VAL A 1 101 ? -3.620 3.025 -0.544 1.00 0.00 226 VAL A N 16
ATOM 28810 C CA . VAL A 1 101 ? -2.950 3.348 0.724 1.00 0.00 226 VAL A CA 16
ATOM 28811 C C . VAL A 1 101 ? -1.450 3.195 0.477 1.00 0.00 226 VAL A C 16
ATOM 28812 O O . VAL A 1 101 ? -0.656 4.121 0.628 1.00 0.00 226 VAL A O 16
ATOM 28825 N N . ILE A 1 102 ? -1.096 1.997 0.027 1.00 0.00 227 ILE A N 16
ATOM 28826 C CA . ILE A 1 102 ? 0.250 1.496 -0.030 1.00 0.00 227 ILE A CA 16
ATOM 28827 C C . ILE A 1 102 ? 0.986 2.246 -1.135 1.00 0.00 227 ILE A C 16
ATOM 28828 O O . ILE A 1 102 ? 2.081 2.759 -0.909 1.00 0.00 227 ILE A O 16
ATOM 28844 N N . ARG A 1 103 ? 0.375 2.359 -2.320 1.00 0.00 228 ARG A N 16
ATOM 28845 C CA . ARG A 1 103 ? 0.957 3.111 -3.420 1.00 0.00 228 ARG A CA 16
ATOM 28846 C C . ARG A 1 103 ? 1.184 4.557 -3.014 1.00 0.00 228 ARG A C 16
ATOM 28847 O O . ARG A 1 103 ? 2.266 5.051 -3.305 1.00 0.00 228 ARG A O 16
ATOM 28868 N N . GLU A 1 104 ? 0.240 5.223 -2.334 1.00 0.00 229 GLU A N 16
ATOM 28869 C CA . GLU A 1 104 ? 0.452 6.601 -1.903 1.00 0.00 229 GLU A CA 16
ATOM 28870 C C . GLU A 1 104 ? 1.713 6.649 -1.050 1.00 0.00 229 GLU A C 16
ATOM 28871 O O . GLU A 1 104 ? 2.609 7.415 -1.374 1.00 0.00 229 GLU A O 16
ATOM 28883 N N . MET A 1 105 ? 1.842 5.786 -0.039 1.00 0.00 230 MET A N 16
ATOM 28884 C CA . MET A 1 105 ? 2.997 5.807 0.846 1.00 0.00 230 MET A CA 16
ATOM 28885 C C . MET A 1 105 ? 4.307 5.495 0.127 1.00 0.00 230 MET A C 16
ATOM 28886 O O . MET A 1 105 ? 5.292 6.195 0.346 1.00 0.00 230 MET A O 16
ATOM 28900 N N . CYS A 1 106 ? 4.346 4.503 -0.761 1.00 0.00 231 CYS A N 16
ATOM 28901 C CA . CYS A 1 106 ? 5.543 4.229 -1.548 1.00 0.00 231 CYS A CA 16
ATOM 28902 C C . CYS A 1 106 ? 5.937 5.463 -2.393 1.00 0.00 231 CYS A C 16
ATOM 28903 O O . CYS A 1 106 ? 7.115 5.665 -2.682 1.00 0.00 231 CYS A O 16
ATOM 28910 N N . VAL A 1 107 ? 4.984 6.302 -2.805 1.00 0.00 232 VAL A N 16
ATOM 28911 C CA . VAL A 1 107 ? 5.272 7.573 -3.473 1.00 0.00 232 VAL A CA 16
ATOM 28912 C C . VAL A 1 107 ? 5.718 8.618 -2.438 1.00 0.00 232 VAL A C 16
ATOM 28913 O O . VAL A 1 107 ? 6.648 9.377 -2.695 1.00 0.00 232 VAL A O 16
ATOM 28926 N N . GLN A 1 108 ? 5.074 8.691 -1.266 1.00 0.00 233 GLN A N 16
ATOM 28927 C CA . GLN A 1 108 ? 5.414 9.634 -0.200 1.00 0.00 233 GLN A CA 16
ATOM 28928 C C . GLN A 1 108 ? 6.864 9.428 0.256 1.00 0.00 233 GLN A C 16
ATOM 28929 O O . GLN A 1 108 ? 7.580 10.402 0.479 1.00 0.00 233 GLN A O 16
ATOM 28943 N N . GLN A 1 109 ? 7.336 8.180 0.351 1.00 0.00 234 GLN A N 16
ATOM 28944 C CA . GLN A 1 109 ? 8.720 7.929 0.721 1.00 0.00 234 GLN A CA 16
ATOM 28945 C C . GLN A 1 109 ? 9.634 8.428 -0.397 1.00 0.00 234 GLN A C 16
ATOM 28946 O O . GLN A 1 109 ? 10.644 9.081 -0.138 1.00 0.00 234 GLN A O 16
ATOM 28960 N N . TYR A 1 110 ? 9.243 8.187 -1.652 1.00 0.00 235 TYR A N 16
ATOM 28961 C CA . TYR A 1 110 ? 10.008 8.584 -2.798 1.00 0.00 235 TYR A CA 16
ATOM 28962 C C . TYR A 1 110 ? 10.109 10.101 -2.854 1.00 0.00 235 TYR A C 16
ATOM 28963 O O . TYR A 1 110 ? 11.197 10.627 -3.044 1.00 0.00 235 TYR A O 16
ATOM 28981 N N . ARG A 1 111 ? 9.018 10.849 -2.659 1.00 0.00 236 ARG A N 16
ATOM 28982 C CA . ARG A 1 111 ? 9.070 12.291 -2.803 1.00 0.00 236 ARG A CA 16
ATOM 28983 C C . ARG A 1 111 ? 9.907 12.921 -1.680 1.00 0.00 236 ARG A C 16
ATOM 28984 O O . ARG A 1 111 ? 10.500 13.976 -1.896 1.00 0.00 236 ARG A O 16
ATOM 29005 N N . GLU A 1 112 ? 10.030 12.265 -0.522 1.00 0.00 237 GLU A N 16
ATOM 29006 C CA . GLU A 1 112 ? 10.967 12.654 0.531 1.00 0.00 237 GLU A CA 16
ATOM 29007 C C . GLU A 1 112 ? 12.425 12.367 0.138 1.00 0.00 237 GLU A C 16
ATOM 29008 O O . GLU A 1 112 ? 13.335 13.041 0.623 1.00 0.00 237 GLU A O 16
ATOM 29020 N N . TYR A 1 113 ? 12.677 11.358 -0.703 1.00 0.00 238 TYR A N 16
ATOM 29021 C CA . TYR A 1 113 ? 14.007 11.032 -1.207 1.00 0.00 238 TYR A CA 16
ATOM 29022 C C . TYR A 1 113 ? 14.388 12.057 -2.283 1.00 0.00 238 TYR A C 16
ATOM 29023 O O . TYR A 1 113 ? 15.452 12.672 -2.225 1.00 0.00 238 TYR A O 16
ATOM 29041 N N . ARG A 1 114 ? 13.467 12.289 -3.218 1.00 0.00 239 ARG A N 16
ATOM 29042 C CA . ARG A 1 114 ? 13.573 13.197 -4.351 1.00 0.00 239 ARG A CA 16
ATOM 29043 C C . ARG A 1 114 ? 13.878 14.617 -3.906 1.00 0.00 239 ARG A C 16
ATOM 29044 O O . ARG A 1 114 ? 14.694 15.288 -4.533 1.00 0.00 239 ARG A O 16
ATOM 29065 N N . LEU A 1 115 ? 13.164 15.093 -2.888 1.00 0.00 240 LEU A N 16
ATOM 29066 C CA . LEU A 1 115 ? 13.415 16.392 -2.295 1.00 0.00 240 LEU A CA 16
ATOM 29067 C C . LEU A 1 115 ? 14.702 16.319 -1.478 1.00 0.00 240 LEU A C 16
ATOM 29068 O O . LEU A 1 115 ? 15.669 16.986 -1.833 1.00 0.00 240 LEU A O 16
ATOM 29084 N N . ALA A 1 116 ? 14.713 15.484 -0.432 1.00 0.00 241 ALA A N 16
ATOM 29085 C CA . ALA A 1 116 ? 15.689 15.464 0.651 1.00 0.00 241 ALA A CA 16
ATOM 29086 C C . ALA A 1 116 ? 15.737 16.818 1.370 1.00 0.00 241 ALA A C 16
ATOM 29087 O O . ALA A 1 116 ? 16.475 17.730 0.987 1.00 0.00 241 ALA A O 16
ATOM 29094 N N . SER A 1 117 ? 14.925 16.936 2.426 1.00 0.00 242 SER A N 16
ATOM 29095 C CA . SER A 1 117 ? 14.872 18.089 3.318 1.00 0.00 242 SER A CA 16
ATOM 29096 C C . SER A 1 117 ? 16.271 18.387 3.828 1.00 0.00 242 SER A C 16
ATOM 29097 O O . SER A 1 117 ? 16.892 17.481 4.428 1.00 0.00 242 SER A O 16
ATOM 29105 N N . GLY A 1 1 ? 24.135 -12.865 12.156 1.00 0.00 126 GLY A N 17
ATOM 29106 C CA . GLY A 1 1 ? 22.821 -13.391 12.519 1.00 0.00 126 GLY A CA 17
ATOM 29107 C C . GLY A 1 1 ? 22.609 -13.224 14.010 1.00 0.00 126 GLY A C 17
ATOM 29108 O O . GLY A 1 1 ? 23.207 -12.329 14.606 1.00 0.00 126 GLY A O 17
ATOM 29112 N N . SER A 1 2 ? 21.752 -14.073 14.591 1.00 0.00 127 SER A N 17
ATOM 29113 C CA . SER A 1 2 ? 21.019 -14.007 15.857 1.00 0.00 127 SER A CA 17
ATOM 29114 C C . SER A 1 2 ? 19.539 -14.214 15.513 1.00 0.00 127 SER A C 17
ATOM 29115 O O . SER A 1 2 ? 19.133 -14.078 14.347 1.00 0.00 127 SER A O 17
ATOM 29123 N N . VAL A 1 3 ? 18.718 -14.510 16.513 1.00 0.00 128 VAL A N 17
ATOM 29124 C CA . VAL A 1 3 ? 17.286 -14.330 16.472 1.00 0.00 128 VAL A CA 17
ATOM 29125 C C . VAL A 1 3 ? 17.064 -12.864 16.856 1.00 0.00 128 VAL A C 17
ATOM 29126 O O . VAL A 1 3 ? 17.483 -12.459 17.941 1.00 0.00 128 VAL A O 17
ATOM 29139 N N . VAL A 1 4 ? 16.533 -12.081 15.911 1.00 0.00 129 VAL A N 17
ATOM 29140 C CA . VAL A 1 4 ? 16.224 -10.644 15.916 1.00 0.00 129 VAL A CA 17
ATOM 29141 C C . VAL A 1 4 ? 16.266 -10.163 14.466 1.00 0.00 129 VAL A C 17
ATOM 29142 O O . VAL A 1 4 ? 15.268 -9.654 13.960 1.00 0.00 129 VAL A O 17
ATOM 29155 N N . GLY A 1 5 ? 17.379 -10.391 13.761 1.00 0.00 130 GLY A N 17
ATOM 29156 C CA . GLY A 1 5 ? 17.663 -9.702 12.503 1.00 0.00 130 GLY A CA 17
ATOM 29157 C C . GLY A 1 5 ? 16.794 -10.139 11.323 1.00 0.00 130 GLY A C 17
ATOM 29158 O O . GLY A 1 5 ? 16.772 -9.448 10.303 1.00 0.00 130 GLY A O 17
ATOM 29162 N N . GLY A 1 6 ? 16.068 -11.259 11.440 1.00 0.00 131 GLY A N 17
ATOM 29163 C CA . GLY A 1 6 ? 15.098 -11.681 10.435 1.00 0.00 131 GLY A CA 17
ATOM 29164 C C . GLY A 1 6 ? 15.741 -12.118 9.123 1.00 0.00 131 GLY A C 17
ATOM 29165 O O . GLY A 1 6 ? 16.967 -12.216 9.015 1.00 0.00 131 GLY A O 17
ATOM 29169 N N . LEU A 1 7 ? 14.912 -12.401 8.121 1.00 0.00 132 LEU A N 17
ATOM 29170 C CA . LEU A 1 7 ? 15.383 -12.813 6.797 1.00 0.00 132 LEU A CA 17
ATOM 29171 C C . LEU A 1 7 ? 15.980 -11.651 6.007 1.00 0.00 132 LEU A C 17
ATOM 29172 O O . LEU A 1 7 ? 16.685 -11.882 5.031 1.00 0.00 132 LEU A O 17
ATOM 29188 N N . GLY A 1 8 ? 15.714 -10.417 6.437 1.00 0.00 133 GLY A N 17
ATOM 29189 C CA . GLY A 1 8 ? 16.070 -9.218 5.692 1.00 0.00 133 GLY A CA 17
ATOM 29190 C C . GLY A 1 8 ? 15.388 -9.251 4.330 1.00 0.00 133 GLY A C 17
ATOM 29191 O O . GLY A 1 8 ? 16.047 -9.094 3.304 1.00 0.00 133 GLY A O 17
ATOM 29195 N N . GLY A 1 9 ? 14.083 -9.537 4.312 1.00 0.00 134 GLY A N 17
ATOM 29196 C CA . GLY A 1 9 ? 13.309 -9.677 3.092 1.00 0.00 134 GLY A CA 17
ATOM 29197 C C . GLY A 1 9 ? 13.337 -8.366 2.325 1.00 0.00 134 GLY A C 17
ATOM 29198 O O . GLY A 1 9 ? 13.849 -8.315 1.206 1.00 0.00 134 GLY A O 17
ATOM 29202 N N . TYR A 1 10 ? 12.802 -7.306 2.927 1.00 0.00 135 TYR A N 17
ATOM 29203 C CA . TYR A 1 10 ? 12.669 -5.989 2.322 1.00 0.00 135 TYR A CA 17
ATOM 29204 C C . TYR A 1 10 ? 12.805 -4.950 3.449 1.00 0.00 135 TYR A C 17
ATOM 29205 O O . TYR A 1 10 ? 12.499 -5.247 4.612 1.00 0.00 135 TYR A O 17
ATOM 29223 N N . ALA A 1 11 ? 13.249 -3.732 3.129 1.00 0.00 136 ALA A N 17
ATOM 29224 C CA . ALA A 1 11 ? 13.330 -2.631 4.085 1.00 0.00 136 ALA A CA 17
ATOM 29225 C C . ALA A 1 11 ? 11.923 -2.150 4.403 1.00 0.00 136 ALA A C 17
ATOM 29226 O O . ALA A 1 11 ? 11.062 -2.163 3.525 1.00 0.00 136 ALA A O 17
ATOM 29233 N N . MET A 1 12 ? 11.697 -1.731 5.645 1.00 0.00 137 MET A N 17
ATOM 29234 C CA . MET A 1 12 ? 10.411 -1.291 6.161 1.00 0.00 137 MET A CA 17
ATOM 29235 C C . MET A 1 12 ? 10.485 0.190 6.521 1.00 0.00 137 MET A C 17
ATOM 29236 O O . MET A 1 12 ? 11.400 0.594 7.241 1.00 0.00 137 MET A O 17
ATOM 29250 N N . GLY A 1 13 ? 9.512 0.977 6.062 1.00 0.00 138 GLY A N 17
ATOM 29251 C CA . GLY A 1 13 ? 9.448 2.421 6.219 1.00 0.00 138 GLY A CA 17
ATOM 29252 C C . GLY A 1 13 ? 8.605 2.827 7.421 1.00 0.00 138 GLY A C 17
ATOM 29253 O O . GLY A 1 13 ? 8.208 1.995 8.240 1.00 0.00 138 GLY A O 17
ATOM 29257 N N . ARG A 1 14 ? 8.354 4.134 7.540 1.00 0.00 139 ARG A N 17
ATOM 29258 C CA . ARG A 1 14 ? 7.852 4.723 8.778 1.00 0.00 139 ARG A CA 17
ATOM 29259 C C . ARG A 1 14 ? 6.333 4.731 8.861 1.00 0.00 139 ARG A C 17
ATOM 29260 O O . ARG A 1 14 ? 5.655 4.550 7.855 1.00 0.00 139 ARG A O 17
ATOM 29281 N N . VAL A 1 15 ? 5.798 5.059 10.037 1.00 0.00 140 VAL A N 17
ATOM 29282 C CA . VAL A 1 15 ? 4.391 5.384 10.195 1.00 0.00 140 VAL A CA 17
ATOM 29283 C C . VAL A 1 15 ? 4.157 6.743 9.559 1.00 0.00 140 VAL A C 17
ATOM 29284 O O . VAL A 1 15 ? 4.663 7.768 10.031 1.00 0.00 140 VAL A O 17
ATOM 29297 N N . MET A 1 16 ? 3.335 6.735 8.518 1.00 0.00 141 MET A N 17
ATOM 29298 C CA . MET A 1 16 ? 2.805 7.951 7.928 1.00 0.00 141 MET A CA 17
ATOM 29299 C C . MET A 1 16 ? 1.316 7.800 7.567 1.00 0.00 141 MET A C 17
ATOM 29300 O O . MET A 1 16 ? 0.914 7.270 6.533 1.00 0.00 141 MET A O 17
ATOM 29314 N N . SER A 1 17 ? 0.472 8.257 8.480 1.00 0.00 142 SER A N 17
ATOM 29315 C CA . SER A 1 17 ? -0.961 8.468 8.356 1.00 0.00 142 SER A CA 17
ATOM 29316 C C . SER A 1 17 ? -1.216 9.909 7.903 1.00 0.00 142 SER A C 17
ATOM 29317 O O . SER A 1 17 ? -0.335 10.757 8.076 1.00 0.00 142 SER A O 17
ATOM 29325 N N . GLY A 1 18 ? -2.418 10.227 7.415 1.00 0.00 143 GLY A N 17
ATOM 29326 C CA . GLY A 1 18 ? -3.022 11.543 7.653 1.00 0.00 143 GLY A CA 17
ATOM 29327 C C . GLY A 1 18 ? -3.681 12.099 6.404 1.00 0.00 143 GLY A C 17
ATOM 29328 O O . GLY A 1 18 ? -4.748 12.702 6.477 1.00 0.00 143 GLY A O 17
ATOM 29332 N N . MET A 1 19 ? -3.054 11.819 5.267 1.00 0.00 144 MET A N 17
ATOM 29333 C CA . MET A 1 19 ? -3.449 12.204 3.921 1.00 0.00 144 MET A CA 17
ATOM 29334 C C . MET A 1 19 ? -4.942 11.939 3.714 1.00 0.00 144 MET A C 17
ATOM 29335 O O . MET A 1 19 ? -5.388 10.794 3.734 1.00 0.00 144 MET A O 17
ATOM 29349 N N . ASN A 1 20 ? -5.703 13.020 3.578 1.00 0.00 145 ASN A N 17
ATOM 29350 C CA . ASN A 1 20 ? -7.167 13.111 3.675 1.00 0.00 145 ASN A CA 17
ATOM 29351 C C . ASN A 1 20 ? -7.838 13.210 2.296 1.00 0.00 145 ASN A C 17
ATOM 29352 O O . ASN A 1 20 ? -8.907 13.800 2.152 1.00 0.00 145 ASN A O 17
ATOM 29363 N N . TYR A 1 21 ? -7.191 12.654 1.276 1.00 0.00 146 TYR A N 17
ATOM 29364 C CA . TYR A 1 21 ? -7.580 12.726 -0.125 1.00 0.00 146 TYR A CA 17
ATOM 29365 C C . TYR A 1 21 ? -9.023 12.298 -0.416 1.00 0.00 146 TYR A C 17
ATOM 29366 O O . TYR A 1 21 ? -9.277 11.123 -0.669 1.00 0.00 146 TYR A O 17
ATOM 29384 N N . HIS A 1 22 ? -9.921 13.282 -0.537 1.00 0.00 147 HIS A N 17
ATOM 29385 C CA . HIS A 1 22 ? -11.287 13.129 -1.038 1.00 0.00 147 HIS A CA 17
ATOM 29386 C C . HIS A 1 22 ? -12.083 12.199 -0.118 1.00 0.00 147 HIS A C 17
ATOM 29387 O O . HIS A 1 22 ? -12.438 11.102 -0.528 1.00 0.00 147 HIS A O 17
ATOM 29401 N N . PHE A 1 23 ? -12.449 12.690 1.072 1.00 0.00 148 PHE A N 17
ATOM 29402 C CA . PHE A 1 23 ? -13.109 12.040 2.210 1.00 0.00 148 PHE A CA 17
ATOM 29403 C C . PHE A 1 23 ? -14.162 12.993 2.766 1.00 0.00 148 PHE A C 17
ATOM 29404 O O . PHE A 1 23 ? -13.871 13.838 3.618 1.00 0.00 148 PHE A O 17
ATOM 29421 N N . ASP A 1 24 ? -15.378 12.891 2.234 1.00 0.00 149 ASP A N 17
ATOM 29422 C CA . ASP A 1 24 ? -16.548 13.636 2.700 1.00 0.00 149 ASP A CA 17
ATOM 29423 C C . ASP A 1 24 ? -17.818 12.987 2.146 1.00 0.00 149 ASP A C 17
ATOM 29424 O O . ASP A 1 24 ? -18.784 12.775 2.878 1.00 0.00 149 ASP A O 17
ATOM 29433 N N . ARG A 1 25 ? -17.773 12.584 0.870 1.00 0.00 150 ARG A N 17
ATOM 29434 C CA . ARG A 1 25 ? -18.852 11.887 0.151 1.00 0.00 150 ARG A CA 17
ATOM 29435 C C . ARG A 1 25 ? -19.194 10.540 0.790 1.00 0.00 150 ARG A C 17
ATOM 29436 O O . ARG A 1 25 ? -18.426 10.056 1.610 1.00 0.00 150 ARG A O 17
ATOM 29457 N N . PRO A 1 26 ? -20.285 9.880 0.371 1.00 0.00 151 PRO A N 17
ATOM 29458 C CA . PRO A 1 26 ? -20.731 8.615 0.951 1.00 0.00 151 PRO A CA 17
ATOM 29459 C C . PRO A 1 26 ? -19.829 7.454 0.522 1.00 0.00 151 PRO A C 17
ATOM 29460 O O . PRO A 1 26 ? -19.505 6.560 1.296 1.00 0.00 151 PRO A O 17
ATOM 29471 N N . ASP A 1 27 ? -19.432 7.448 -0.748 1.00 0.00 152 ASP A N 17
ATOM 29472 C CA . ASP A 1 27 ? -18.532 6.438 -1.291 1.00 0.00 152 ASP A CA 17
ATOM 29473 C C . ASP A 1 27 ? -17.109 6.717 -0.807 1.00 0.00 152 ASP A C 17
ATOM 29474 O O . ASP A 1 27 ? -16.313 5.808 -0.610 1.00 0.00 152 ASP A O 17
ATOM 29483 N N . GLU A 1 28 ? -16.775 7.988 -0.608 1.00 0.00 153 GLU A N 17
ATOM 29484 C CA . GLU A 1 28 ? -15.522 8.412 0.002 1.00 0.00 153 GLU A CA 17
ATOM 29485 C C . GLU A 1 28 ? -15.511 8.073 1.502 1.00 0.00 153 GLU A C 17
ATOM 29486 O O . GLU A 1 28 ? -14.456 7.772 2.053 1.00 0.00 153 GLU A O 17
ATOM 29498 N N . TYR A 1 29 ? -16.672 8.068 2.167 1.00 0.00 154 TYR A N 17
ATOM 29499 C CA . TYR A 1 29 ? -16.854 7.503 3.502 1.00 0.00 154 TYR A CA 17
ATOM 29500 C C . TYR A 1 29 ? -16.344 6.074 3.510 1.00 0.00 154 TYR A C 17
ATOM 29501 O O . TYR A 1 29 ? -15.708 5.654 4.467 1.00 0.00 154 TYR A O 17
ATOM 29519 N N . ARG A 1 30 ? -16.611 5.314 2.450 1.00 0.00 155 ARG A N 17
ATOM 29520 C CA . ARG A 1 30 ? -16.118 3.954 2.360 1.00 0.00 155 ARG A CA 17
ATOM 29521 C C . ARG A 1 30 ? -14.615 3.905 2.323 1.00 0.00 155 ARG A C 17
ATOM 29522 O O . ARG A 1 30 ? -14.072 2.909 2.785 1.00 0.00 155 ARG A O 17
ATOM 29543 N N . TRP A 1 31 ? -13.944 4.915 1.778 1.00 0.00 156 TRP A N 17
ATOM 29544 C CA . TRP A 1 31 ? -12.503 4.959 1.863 1.00 0.00 156 TRP A CA 17
ATOM 29545 C C . TRP A 1 31 ? -12.106 4.986 3.344 1.00 0.00 156 TRP A C 17
ATOM 29546 O O . TRP A 1 31 ? -11.355 4.113 3.758 1.00 0.00 156 TRP A O 17
ATOM 29567 N N . TRP A 1 32 ? -12.658 5.903 4.152 1.00 0.00 157 TRP A N 17
ATOM 29568 C CA . TRP A 1 32 ? -12.411 6.008 5.599 1.00 0.00 157 TRP A CA 17
ATOM 29569 C C . TRP A 1 32 ? -12.795 4.711 6.329 1.00 0.00 157 TRP A C 17
ATOM 29570 O O . TRP A 1 32 ? -11.990 4.143 7.065 1.00 0.00 157 TRP A O 17
ATOM 29591 N N . SER A 1 33 ? -14.000 4.207 6.090 1.00 0.00 158 SER A N 17
ATOM 29592 C CA . SER A 1 33 ? -14.543 3.039 6.758 1.00 0.00 158 SER A CA 17
ATOM 29593 C C . SER A 1 33 ? -13.648 1.833 6.472 1.00 0.00 158 SER A C 17
ATOM 29594 O O . SER A 1 33 ? -13.196 1.154 7.395 1.00 0.00 158 SER A O 17
ATOM 29602 N N . GLU A 1 34 ? -13.327 1.586 5.204 1.00 0.00 159 GLU A N 17
ATOM 29603 C CA . GLU A 1 34 ? -12.526 0.432 4.808 1.00 0.00 159 GLU A CA 17
ATOM 29604 C C . GLU A 1 34 ? -11.048 0.599 5.199 1.00 0.00 159 GLU A C 17
ATOM 29605 O O . GLU A 1 34 ? -10.381 -0.406 5.457 1.00 0.00 159 GLU A O 17
ATOM 29617 N N . ASN A 1 35 ? -10.532 1.836 5.278 1.00 0.00 160 ASN A N 17
ATOM 29618 C CA . ASN A 1 35 ? -9.257 2.221 5.904 1.00 0.00 160 ASN A CA 17
ATOM 29619 C C . ASN A 1 35 ? -9.213 1.697 7.325 1.00 0.00 160 ASN A C 17
ATOM 29620 O O . ASN A 1 35 ? -8.284 0.968 7.656 1.00 0.00 160 ASN A O 17
ATOM 29631 N N . SER A 1 36 ? -10.208 2.056 8.139 1.00 0.00 161 SER A N 17
ATOM 29632 C CA . SER A 1 36 ? -10.134 1.971 9.586 1.00 0.00 161 SER A CA 17
ATOM 29633 C C . SER A 1 36 ? -9.794 0.556 10.061 1.00 0.00 161 SER A C 17
ATOM 29634 O O . SER A 1 36 ? -9.067 0.406 11.043 1.00 0.00 161 SER A O 17
ATOM 29642 N N . ALA A 1 37 ? -10.249 -0.473 9.337 1.00 0.00 162 ALA A N 17
ATOM 29643 C CA . ALA A 1 37 ? -9.973 -1.865 9.656 1.00 0.00 162 ALA A CA 17
ATOM 29644 C C . ALA A 1 37 ? -8.478 -2.210 9.628 1.00 0.00 162 ALA A C 17
ATOM 29645 O O . ALA A 1 37 ? -8.058 -3.100 10.374 1.00 0.00 162 ALA A O 17
ATOM 29652 N N . ARG A 1 38 ? -7.682 -1.561 8.766 1.00 0.00 163 ARG A N 17
ATOM 29653 C CA . ARG A 1 38 ? -6.253 -1.836 8.611 1.00 0.00 163 ARG A CA 17
ATOM 29654 C C . ARG A 1 38 ? -5.452 -0.555 8.473 1.00 0.00 163 ARG A C 17
ATOM 29655 O O . ARG A 1 38 ? -4.759 -0.191 9.421 1.00 0.00 163 ARG A O 17
ATOM 29676 N N . TYR A 1 39 ? -5.507 0.066 7.293 1.00 0.00 164 TYR A N 17
ATOM 29677 C CA . TYR A 1 39 ? -4.663 1.177 6.826 1.00 0.00 164 TYR A CA 17
ATOM 29678 C C . TYR A 1 39 ? -3.188 0.935 7.190 1.00 0.00 164 TYR A C 17
ATOM 29679 O O . TYR A 1 39 ? -2.739 1.292 8.282 1.00 0.00 164 TYR A O 17
ATOM 29697 N N . PRO A 1 40 ? -2.400 0.311 6.303 1.00 0.00 165 PRO A N 17
ATOM 29698 C CA . PRO A 1 40 ? -0.970 0.157 6.518 1.00 0.00 165 PRO A CA 17
ATOM 29699 C C . PRO A 1 40 ? -0.284 1.515 6.352 1.00 0.00 165 PRO A C 17
ATOM 29700 O O . PRO A 1 40 ? 0.045 1.898 5.234 1.00 0.00 165 PRO A O 17
ATOM 29711 N N . ASN A 1 41 ? -0.047 2.243 7.449 1.00 0.00 166 ASN A N 17
ATOM 29712 C CA . ASN A 1 41 ? 0.631 3.550 7.490 1.00 0.00 166 ASN A CA 17
ATOM 29713 C C . ASN A 1 41 ? 2.047 3.521 6.911 1.00 0.00 166 ASN A C 17
ATOM 29714 O O . ASN A 1 41 ? 2.680 4.566 6.820 1.00 0.00 166 ASN A O 17
ATOM 29725 N N . ARG A 1 42 ? 2.606 2.349 6.635 1.00 0.00 167 ARG A N 17
ATOM 29726 C CA . ARG A 1 42 ? 4.025 2.130 6.414 1.00 0.00 167 ARG A CA 17
ATOM 29727 C C . ARG A 1 42 ? 4.124 1.121 5.282 1.00 0.00 167 ARG A C 17
ATOM 29728 O O . ARG A 1 42 ? 3.197 0.323 5.095 1.00 0.00 167 ARG A O 17
ATOM 29749 N N . VAL A 1 43 ? 5.233 1.115 4.553 1.00 0.00 168 VAL A N 17
ATOM 29750 C CA . VAL A 1 43 ? 5.378 0.307 3.348 1.00 0.00 168 VAL A CA 17
ATOM 29751 C C . VAL A 1 43 ? 6.739 -0.381 3.373 1.00 0.00 168 VAL A C 17
ATOM 29752 O O . VAL A 1 43 ? 7.620 0.036 4.131 1.00 0.00 168 VAL A O 17
ATOM 29765 N N . TYR A 1 44 ? 6.904 -1.416 2.554 1.00 0.00 169 TYR A N 17
ATOM 29766 C CA . TYR A 1 44 ? 8.124 -2.192 2.429 1.00 0.00 169 TYR A CA 17
ATOM 29767 C C . TYR A 1 44 ? 8.650 -2.078 1.004 1.00 0.00 169 TYR A C 17
ATOM 29768 O O . TYR A 1 44 ? 7.873 -1.993 0.054 1.00 0.00 169 TYR A O 17
ATOM 29786 N N . TYR A 1 45 ? 9.972 -2.047 0.855 1.00 0.00 170 TYR A N 17
ATOM 29787 C CA . TYR A 1 45 ? 10.648 -1.823 -0.416 1.00 0.00 170 TYR A CA 17
ATOM 29788 C C . TYR A 1 45 ? 11.876 -2.723 -0.478 1.00 0.00 170 TYR A C 17
ATOM 29789 O O . TYR A 1 45 ? 12.614 -2.836 0.500 1.00 0.00 170 TYR A O 17
ATOM 29807 N N . ARG A 1 46 ? 12.146 -3.307 -1.648 1.00 0.00 171 ARG A N 17
ATOM 29808 C CA . ARG A 1 46 ? 13.410 -3.998 -1.928 1.00 0.00 171 ARG A CA 17
ATOM 29809 C C . ARG A 1 46 ? 14.535 -2.982 -1.994 1.00 0.00 171 ARG A C 17
ATOM 29810 O O . ARG A 1 46 ? 14.288 -1.783 -2.134 1.00 0.00 171 ARG A O 17
ATOM 29831 N N . ASP A 1 47 ? 15.773 -3.446 -1.880 1.00 0.00 172 ASP A N 17
ATOM 29832 C CA . ASP A 1 47 ? 16.935 -2.587 -2.078 1.00 0.00 172 ASP A CA 17
ATOM 29833 C C . ASP A 1 47 ? 17.166 -2.596 -3.582 1.00 0.00 172 ASP A C 17
ATOM 29834 O O . ASP A 1 47 ? 17.710 -3.568 -4.114 1.00 0.00 172 ASP A O 17
ATOM 29843 N N . TYR A 1 48 ? 16.610 -1.606 -4.281 1.00 0.00 173 TYR A N 17
ATOM 29844 C CA . TYR A 1 48 ? 16.708 -1.477 -5.730 1.00 0.00 173 TYR A CA 17
ATOM 29845 C C . TYR A 1 48 ? 18.149 -1.177 -6.159 1.00 0.00 173 TYR A C 17
ATOM 29846 O O . TYR A 1 48 ? 18.989 -0.733 -5.368 1.00 0.00 173 TYR A O 17
ATOM 29864 N N . SER A 1 49 ? 18.427 -1.413 -7.439 1.00 0.00 174 SER A N 17
ATOM 29865 C CA . SER A 1 49 ? 19.761 -1.289 -7.999 1.00 0.00 174 SER A CA 17
ATOM 29866 C C . SER A 1 49 ? 20.209 0.161 -8.187 1.00 0.00 174 SER A C 17
ATOM 29867 O O . SER A 1 49 ? 21.411 0.395 -8.083 1.00 0.00 174 SER A O 17
ATOM 29875 N N . SER A 1 50 ? 19.299 1.122 -8.435 1.00 0.00 175 SER A N 17
ATOM 29876 C CA . SER A 1 50 ? 19.484 2.573 -8.622 1.00 0.00 175 SER A CA 17
ATOM 29877 C C . SER A 1 50 ? 18.909 3.043 -9.964 1.00 0.00 175 SER A C 17
ATOM 29878 O O . SER A 1 50 ? 18.153 4.017 -9.944 1.00 0.00 175 SER A O 17
ATOM 29886 N N . PRO A 1 51 ? 19.209 2.410 -11.118 1.00 0.00 176 PRO A N 17
ATOM 29887 C CA . PRO A 1 51 ? 18.482 2.682 -12.349 1.00 0.00 176 PRO A CA 17
ATOM 29888 C C . PRO A 1 51 ? 17.097 2.026 -12.256 1.00 0.00 176 PRO A C 17
ATOM 29889 O O . PRO A 1 51 ? 16.880 0.942 -12.803 1.00 0.00 176 PRO A O 17
ATOM 29900 N N . VAL A 1 52 ? 16.159 2.654 -11.546 1.00 0.00 177 VAL A N 17
ATOM 29901 C CA . VAL A 1 52 ? 14.750 2.304 -11.601 1.00 0.00 177 VAL A CA 17
ATOM 29902 C C . VAL A 1 52 ? 13.939 3.590 -11.409 1.00 0.00 177 VAL A C 17
ATOM 29903 O O . VAL A 1 52 ? 14.264 4.376 -10.517 1.00 0.00 177 VAL A O 17
ATOM 29916 N N . PRO A 1 53 ? 12.901 3.827 -12.227 1.00 0.00 178 PRO A N 17
ATOM 29917 C CA . PRO A 1 53 ? 12.048 4.994 -12.098 1.00 0.00 178 PRO A CA 17
ATOM 29918 C C . PRO A 1 53 ? 11.101 4.791 -10.920 1.00 0.00 178 PRO A C 17
ATOM 29919 O O . PRO A 1 53 ? 10.868 3.655 -10.486 1.00 0.00 178 PRO A O 17
ATOM 29930 N N . GLN A 1 54 ? 10.475 5.870 -10.450 1.00 0.00 179 GLN A N 17
ATOM 29931 C CA . GLN A 1 54 ? 9.527 5.762 -9.359 1.00 0.00 179 GLN A CA 17
ATOM 29932 C C . GLN A 1 54 ? 8.347 4.872 -9.748 1.00 0.00 179 GLN A C 17
ATOM 29933 O O . GLN A 1 54 ? 7.799 4.208 -8.883 1.00 0.00 179 GLN A O 17
ATOM 29947 N N . ASP A 1 55 ? 7.967 4.816 -11.028 1.00 0.00 180 ASP A N 17
ATOM 29948 C CA . ASP A 1 55 ? 6.911 3.915 -11.498 1.00 0.00 180 ASP A CA 17
ATOM 29949 C C . ASP A 1 55 ? 7.197 2.472 -11.069 1.00 0.00 180 ASP A C 17
ATOM 29950 O O . ASP A 1 55 ? 6.297 1.802 -10.563 1.00 0.00 180 ASP A O 17
ATOM 29959 N N . VAL A 1 56 ? 8.427 1.980 -11.246 1.00 0.00 181 VAL A N 17
ATOM 29960 C CA . VAL A 1 56 ? 8.815 0.643 -10.795 1.00 0.00 181 VAL A CA 17
ATOM 29961 C C . VAL A 1 56 ? 8.981 0.646 -9.277 1.00 0.00 181 VAL A C 17
ATOM 29962 O O . VAL A 1 56 ? 8.426 -0.239 -8.632 1.00 0.00 181 VAL A O 17
ATOM 29975 N N . PHE A 1 57 ? 9.670 1.638 -8.694 1.00 0.00 182 PHE A N 17
ATOM 29976 C CA . PHE A 1 57 ? 9.945 1.666 -7.256 1.00 0.00 182 PHE A CA 17
ATOM 29977 C C . PHE A 1 57 ? 8.634 1.535 -6.487 1.00 0.00 182 PHE A C 17
ATOM 29978 O O . PHE A 1 57 ? 8.497 0.650 -5.647 1.00 0.00 182 PHE A O 17
ATOM 29995 N N . VAL A 1 58 ? 7.654 2.374 -6.812 1.00 0.00 183 VAL A N 17
ATOM 29996 C CA . VAL A 1 58 ? 6.348 2.431 -6.191 1.00 0.00 183 VAL A CA 17
ATOM 29997 C C . VAL A 1 58 ? 5.566 1.147 -6.482 1.00 0.00 183 VAL A C 17
ATOM 29998 O O . VAL A 1 58 ? 4.882 0.670 -5.579 1.00 0.00 183 VAL A O 17
ATOM 30011 N N . ALA A 1 59 ? 5.620 0.581 -7.696 1.00 0.00 184 ALA A N 17
ATOM 30012 C CA . ALA A 1 59 ? 4.847 -0.618 -7.998 1.00 0.00 184 ALA A CA 17
ATOM 30013 C C . ALA A 1 59 ? 5.382 -1.855 -7.312 1.00 0.00 184 ALA A C 17
ATOM 30014 O O . ALA A 1 59 ? 4.585 -2.642 -6.806 1.00 0.00 184 ALA A O 17
ATOM 30021 N N . ASP A 1 60 ? 6.693 -2.012 -7.246 1.00 0.00 185 ASP A N 17
ATOM 30022 C CA . ASP A 1 60 ? 7.320 -3.140 -6.578 1.00 0.00 185 ASP A CA 17
ATOM 30023 C C . ASP A 1 60 ? 7.131 -2.991 -5.074 1.00 0.00 185 ASP A C 17
ATOM 30024 O O . ASP A 1 60 ? 6.795 -3.969 -4.410 1.00 0.00 185 ASP A O 17
ATOM 30033 N N . CYS A 1 61 ? 7.280 -1.768 -4.551 1.00 0.00 186 CYS A N 17
ATOM 30034 C CA . CYS A 1 61 ? 7.074 -1.419 -3.151 1.00 0.00 186 CYS A CA 17
ATOM 30035 C C . CYS A 1 61 ? 5.647 -1.796 -2.771 1.00 0.00 186 CYS A C 17
ATOM 30036 O O . CYS A 1 61 ? 5.407 -2.447 -1.750 1.00 0.00 186 CYS A O 17
ATOM 30043 N N . PHE A 1 62 ? 4.690 -1.441 -3.632 1.00 0.00 187 PHE A N 17
ATOM 30044 C CA . PHE A 1 62 ? 3.318 -1.846 -3.448 1.00 0.00 187 PHE A CA 17
ATOM 30045 C C . PHE A 1 62 ? 3.194 -3.360 -3.466 1.00 0.00 187 PHE A C 17
ATOM 30046 O O . PHE A 1 62 ? 2.629 -3.886 -2.514 1.00 0.00 187 PHE A O 17
ATOM 30063 N N . ASN A 1 63 ? 3.743 -4.049 -4.473 1.00 0.00 188 ASN A N 17
ATOM 30064 C CA . ASN A 1 63 ? 3.582 -5.483 -4.652 1.00 0.00 188 ASN A CA 17
ATOM 30065 C C . ASN A 1 63 ? 4.052 -6.231 -3.403 1.00 0.00 188 ASN A C 17
ATOM 30066 O O . ASN A 1 63 ? 3.299 -7.038 -2.877 1.00 0.00 188 ASN A O 17
ATOM 30077 N N . ILE A 1 64 ? 5.236 -5.910 -2.881 1.00 0.00 189 ILE A N 17
ATOM 30078 C CA . ILE A 1 64 ? 5.808 -6.534 -1.694 1.00 0.00 189 ILE A CA 17
ATOM 30079 C C . ILE A 1 64 ? 4.942 -6.228 -0.473 1.00 0.00 189 ILE A C 17
ATOM 30080 O O . ILE A 1 64 ? 4.624 -7.147 0.279 1.00 0.00 189 ILE A O 17
ATOM 30096 N N . THR A 1 65 ? 4.534 -4.971 -0.268 1.00 0.00 190 THR A N 17
ATOM 30097 C CA . THR A 1 65 ? 3.735 -4.623 0.895 1.00 0.00 190 THR A CA 17
ATOM 30098 C C . THR A 1 65 ? 2.398 -5.380 0.863 1.00 0.00 190 THR A C 17
ATOM 30099 O O . THR A 1 65 ? 1.987 -5.916 1.893 1.00 0.00 190 THR A O 17
ATOM 30110 N N . VAL A 1 66 ? 1.701 -5.455 -0.284 1.00 0.00 191 VAL A N 17
ATOM 30111 C CA . VAL A 1 66 ? 0.421 -6.147 -0.323 1.00 0.00 191 VAL A CA 17
ATOM 30112 C C . VAL A 1 66 ? 0.591 -7.658 -0.139 1.00 0.00 191 VAL A C 17
ATOM 30113 O O . VAL A 1 66 ? -0.266 -8.320 0.448 1.00 0.00 191 VAL A O 17
ATOM 30126 N N . THR A 1 67 ? 1.701 -8.201 -0.627 1.00 0.00 192 THR A N 17
ATOM 30127 C CA . THR A 1 67 ? 2.087 -9.585 -0.475 1.00 0.00 192 THR A CA 17
ATOM 30128 C C . THR A 1 67 ? 2.309 -9.931 1.008 1.00 0.00 192 THR A C 17
ATOM 30129 O O . THR A 1 67 ? 1.751 -10.914 1.510 1.00 0.00 192 THR A O 17
ATOM 30140 N N . GLU A 1 68 ? 3.091 -9.133 1.731 1.00 0.00 193 GLU A N 17
ATOM 30141 C CA . GLU A 1 68 ? 3.429 -9.377 3.123 1.00 0.00 193 GLU A CA 17
ATOM 30142 C C . GLU A 1 68 ? 2.222 -9.161 4.029 1.00 0.00 193 GLU A C 17
ATOM 30143 O O . GLU A 1 68 ? 1.949 -10.015 4.872 1.00 0.00 193 GLU A O 17
ATOM 30155 N N . TYR A 1 69 ? 1.438 -8.101 3.795 1.00 0.00 194 TYR A N 17
ATOM 30156 C CA . TYR A 1 69 ? 0.151 -7.932 4.467 1.00 0.00 194 TYR A CA 17
ATOM 30157 C C . TYR A 1 69 ? -0.838 -9.039 4.096 1.00 0.00 194 TYR A C 17
ATOM 30158 O O . TYR A 1 69 ? -1.813 -9.237 4.824 1.00 0.00 194 TYR A O 17
ATOM 30176 N N . SER A 1 70 ? -0.594 -9.771 3.005 1.00 0.00 195 SER A N 17
ATOM 30177 C CA . SER A 1 70 ? -1.471 -10.748 2.397 1.00 0.00 195 SER A CA 17
ATOM 30178 C C . SER A 1 70 ? -2.874 -10.161 2.198 1.00 0.00 195 SER A C 17
ATOM 30179 O O . SER A 1 70 ? -3.836 -10.517 2.885 1.00 0.00 195 SER A O 17
ATOM 30187 N N . ILE A 1 71 ? -2.963 -9.255 1.229 1.00 0.00 196 ILE A N 17
ATOM 30188 C CA . ILE A 1 71 ? -4.151 -8.512 0.827 1.00 0.00 196 ILE A CA 17
ATOM 30189 C C . ILE A 1 71 ? -4.219 -8.492 -0.708 1.00 0.00 196 ILE A C 17
ATOM 30190 O O . ILE A 1 71 ? -3.242 -8.826 -1.396 1.00 0.00 196 ILE A O 17
ATOM 30206 N N . GLY A 1 72 ? -5.357 -8.064 -1.262 1.00 0.00 197 GLY A N 17
ATOM 30207 C CA . GLY A 1 72 ? -5.523 -7.920 -2.698 1.00 0.00 197 GLY A CA 17
ATOM 30208 C C . GLY A 1 72 ? -5.268 -9.241 -3.441 1.00 0.00 197 GLY A C 17
ATOM 30209 O O . GLY A 1 72 ? -5.696 -10.298 -2.970 1.00 0.00 197 GLY A O 17
ATOM 30213 N N . PRO A 1 73 ? -4.630 -9.215 -4.623 1.00 0.00 198 PRO A N 17
ATOM 30214 C CA . PRO A 1 73 ? -4.375 -10.409 -5.418 1.00 0.00 198 PRO A CA 17
ATOM 30215 C C . PRO A 1 73 ? -3.272 -11.306 -4.833 1.00 0.00 198 PRO A C 17
ATOM 30216 O O . PRO A 1 73 ? -2.970 -12.335 -5.431 1.00 0.00 198 PRO A O 17
ATOM 30227 N N . ALA A 1 74 ? -2.655 -10.927 -3.713 1.00 0.00 199 ALA A N 17
ATOM 30228 C CA . ALA A 1 74 ? -1.452 -11.551 -3.183 1.00 0.00 199 ALA A CA 17
ATOM 30229 C C . ALA A 1 74 ? -1.700 -12.248 -1.841 1.00 0.00 199 ALA A C 17
ATOM 30230 O O . ALA A 1 74 ? -0.746 -12.589 -1.143 1.00 0.00 199 ALA A O 17
ATOM 30237 N N . ALA A 1 75 ? -2.965 -12.407 -1.449 1.00 0.00 200 ALA A N 17
ATOM 30238 C CA . ALA A 1 75 ? -3.325 -12.757 -0.088 1.00 0.00 200 ALA A CA 17
ATOM 30239 C C . ALA A 1 75 ? -3.198 -14.250 0.249 1.00 0.00 200 ALA A C 17
ATOM 30240 O O . ALA A 1 75 ? -2.159 -14.710 0.727 1.00 0.00 200 ALA A O 17
ATOM 30247 N N . LYS A 1 76 ? -4.289 -15.005 0.091 1.00 0.00 201 LYS A N 17
ATOM 30248 C CA . LYS A 1 76 ? -4.367 -16.418 0.408 1.00 0.00 201 LYS A CA 17
ATOM 30249 C C . LYS A 1 76 ? -3.999 -17.157 -0.864 1.00 0.00 201 LYS A C 17
ATOM 30250 O O . LYS A 1 76 ? -4.862 -17.421 -1.701 1.00 0.00 201 LYS A O 17
ATOM 30269 N N . LYS A 1 77 ? -2.712 -17.458 -1.006 1.00 0.00 202 LYS A N 17
ATOM 30270 C CA . LYS A 1 77 ? -2.097 -17.957 -2.220 1.00 0.00 202 LYS A CA 17
ATOM 30271 C C . LYS A 1 77 ? -2.326 -16.967 -3.368 1.00 0.00 202 LYS A C 17
ATOM 30272 O O . LYS A 1 77 ? -2.822 -15.850 -3.186 1.00 0.00 202 LYS A O 17
ATOM 30291 N N . ASN A 1 78 ? -1.884 -17.386 -4.550 1.00 0.00 203 ASN A N 17
ATOM 30292 C CA . ASN A 1 78 ? -1.804 -16.615 -5.772 1.00 0.00 203 ASN A CA 17
ATOM 30293 C C . ASN A 1 78 ? -2.502 -17.365 -6.919 1.00 0.00 203 ASN A C 17
ATOM 30294 O O . ASN A 1 78 ? -2.262 -17.081 -8.098 1.00 0.00 203 ASN A O 17
ATOM 30305 N N . THR A 1 79 ? -3.313 -18.378 -6.605 1.00 0.00 204 THR A N 17
ATOM 30306 C CA . THR A 1 79 ? -3.976 -19.275 -7.528 1.00 0.00 204 THR A CA 17
ATOM 30307 C C . THR A 1 79 ? -5.477 -19.049 -7.399 1.00 0.00 204 THR A C 17
ATOM 30308 O O . THR A 1 79 ? -6.058 -19.280 -6.336 1.00 0.00 204 THR A O 17
ATOM 30319 N N . SER A 1 80 ? -6.080 -18.550 -8.476 1.00 0.00 205 SER A N 17
ATOM 30320 C CA . SER A 1 80 ? -7.484 -18.193 -8.515 1.00 0.00 205 SER A CA 17
ATOM 30321 C C . SER A 1 80 ? -8.378 -19.402 -8.228 1.00 0.00 205 SER A C 17
ATOM 30322 O O . SER A 1 80 ? -7.993 -20.551 -8.469 1.00 0.00 205 SER A O 17
ATOM 30330 N N . GLU A 1 81 ? -9.583 -19.139 -7.719 1.00 0.00 206 GLU A N 17
ATOM 30331 C CA . GLU A 1 81 ? -10.561 -20.167 -7.388 1.00 0.00 206 GLU A CA 17
ATOM 30332 C C . GLU A 1 81 ? -11.920 -19.561 -7.685 1.00 0.00 206 GLU A C 17
ATOM 30333 O O . GLU A 1 81 ? -12.617 -19.981 -8.608 1.00 0.00 206 GLU A O 17
ATOM 30345 N N . ALA A 1 82 ? -12.249 -18.500 -6.954 1.00 0.00 207 ALA A N 17
ATOM 30346 C CA . ALA A 1 82 ? -13.421 -17.692 -7.132 1.00 0.00 207 ALA A CA 17
ATOM 30347 C C . ALA A 1 82 ? -12.907 -16.256 -7.226 1.00 0.00 207 ALA A C 17
ATOM 30348 O O . ALA A 1 82 ? -11.776 -15.998 -7.644 1.00 0.00 207 ALA A O 17
ATOM 30355 N N . VAL A 1 83 ? -13.763 -15.326 -6.860 1.00 0.00 208 VAL A N 17
ATOM 30356 C CA . VAL A 1 83 ? -13.550 -13.891 -6.793 1.00 0.00 208 VAL A CA 17
ATOM 30357 C C . VAL A 1 83 ? -14.503 -13.380 -5.698 1.00 0.00 208 VAL A C 17
ATOM 30358 O O . VAL A 1 83 ? -15.268 -14.189 -5.160 1.00 0.00 208 VAL A O 17
ATOM 30371 N N . ALA A 1 84 ? -14.510 -12.078 -5.394 1.00 0.00 209 ALA A N 17
ATOM 30372 C CA . ALA A 1 84 ? -15.573 -11.382 -4.667 1.00 0.00 209 ALA A CA 17
ATOM 30373 C C . ALA A 1 84 ? -16.022 -12.103 -3.398 1.00 0.00 209 ALA A C 17
ATOM 30374 O O . ALA A 1 84 ? -17.024 -12.816 -3.367 1.00 0.00 209 ALA A O 17
ATOM 30381 N N . ALA A 1 85 ? -15.252 -11.859 -2.344 1.00 0.00 210 ALA A N 17
ATOM 30382 C CA . ALA A 1 85 ? -15.367 -12.474 -1.031 1.00 0.00 210 ALA A CA 17
ATOM 30383 C C . ALA A 1 85 ? -16.805 -12.442 -0.508 1.00 0.00 210 ALA A C 17
ATOM 30384 O O . ALA A 1 85 ? -17.485 -13.471 -0.466 1.00 0.00 210 ALA A O 17
ATOM 30391 N N . ALA A 1 86 ? -17.279 -11.251 -0.141 1.00 0.00 211 ALA A N 17
ATOM 30392 C CA . ALA A 1 86 ? -18.592 -11.040 0.464 1.00 0.00 211 ALA A CA 17
ATOM 30393 C C . ALA A 1 86 ? -19.316 -9.822 -0.116 1.00 0.00 211 ALA A C 17
ATOM 30394 O O . ALA A 1 86 ? -20.390 -9.460 0.364 1.00 0.00 211 ALA A O 17
ATOM 30401 N N . ASN A 1 87 ? -18.731 -9.190 -1.134 1.00 0.00 212 ASN A N 17
ATOM 30402 C CA . ASN A 1 87 ? -19.328 -8.195 -2.012 1.00 0.00 212 ASN A CA 17
ATOM 30403 C C . ASN A 1 87 ? -18.274 -7.803 -3.025 1.00 0.00 212 ASN A C 17
ATOM 30404 O O . ASN A 1 87 ? -17.268 -7.224 -2.635 1.00 0.00 212 ASN A O 17
ATOM 30415 N N . GLN A 1 88 ? -18.496 -8.042 -4.311 1.00 0.00 213 GLN A N 17
ATOM 30416 C CA . GLN A 1 88 ? -17.574 -7.611 -5.358 1.00 0.00 213 GLN A CA 17
ATOM 30417 C C . GLN A 1 88 ? -17.287 -6.108 -5.280 1.00 0.00 213 GLN A C 17
ATOM 30418 O O . GLN A 1 88 ? -16.146 -5.699 -5.458 1.00 0.00 213 GLN A O 17
ATOM 30432 N N . THR A 1 89 ? -18.285 -5.282 -4.961 1.00 0.00 214 THR A N 17
ATOM 30433 C CA . THR A 1 89 ? -18.078 -3.852 -4.827 1.00 0.00 214 THR A CA 17
ATOM 30434 C C . THR A 1 89 ? -17.204 -3.545 -3.600 1.00 0.00 214 THR A C 17
ATOM 30435 O O . THR A 1 89 ? -16.322 -2.696 -3.688 1.00 0.00 214 THR A O 17
ATOM 30446 N N . GLU A 1 90 ? -17.437 -4.244 -2.487 1.00 0.00 215 GLU A N 17
ATOM 30447 C CA . GLU A 1 90 ? -16.752 -4.033 -1.219 1.00 0.00 215 GLU A CA 17
ATOM 30448 C C . GLU A 1 90 ? -15.295 -4.432 -1.347 1.00 0.00 215 GLU A C 17
ATOM 30449 O O . GLU A 1 90 ? -14.434 -3.634 -0.982 1.00 0.00 215 GLU A O 17
ATOM 30461 N N . VAL A 1 91 ? -15.021 -5.634 -1.873 1.00 0.00 216 VAL A N 17
ATOM 30462 C CA . VAL A 1 91 ? -13.653 -6.084 -2.068 1.00 0.00 216 VAL A CA 17
ATOM 30463 C C . VAL A 1 91 ? -12.962 -5.134 -3.009 1.00 0.00 216 VAL A C 17
ATOM 30464 O O . VAL A 1 91 ? -11.878 -4.697 -2.676 1.00 0.00 216 VAL A O 17
ATOM 30477 N N . GLU A 1 92 ? -13.574 -4.813 -4.152 1.00 0.00 217 GLU A N 17
ATOM 30478 C CA . GLU A 1 92 ? -12.942 -4.003 -5.186 1.00 0.00 217 GLU A CA 17
ATOM 30479 C C . GLU A 1 92 ? -12.538 -2.670 -4.592 1.00 0.00 217 GLU A C 17
ATOM 30480 O O . GLU A 1 92 ? -11.412 -2.212 -4.807 1.00 0.00 217 GLU A O 17
ATOM 30492 N N . MET A 1 93 ? -13.446 -2.023 -3.865 1.00 0.00 218 MET A N 17
ATOM 30493 C CA . MET A 1 93 ? -13.219 -0.726 -3.381 1.00 0.00 218 MET A CA 17
ATOM 30494 C C . MET A 1 93 ? -12.182 -0.774 -2.256 1.00 0.00 218 MET A C 17
ATOM 30495 O O . MET A 1 93 ? -11.216 -0.020 -2.327 1.00 0.00 218 MET A O 17
ATOM 30509 N N . GLU A 1 94 ? -12.303 -1.700 -1.297 1.00 0.00 219 GLU A N 17
ATOM 30510 C CA . GLU A 1 94 ? -11.289 -1.963 -0.276 1.00 0.00 219 GLU A CA 17
ATOM 30511 C C . GLU A 1 94 ? -9.927 -2.225 -0.913 1.00 0.00 219 GLU A C 17
ATOM 30512 O O . GLU A 1 94 ? -8.898 -1.779 -0.410 1.00 0.00 219 GLU A O 17
ATOM 30524 N N . ASN A 1 95 ? -9.923 -2.912 -2.049 1.00 0.00 220 ASN A N 17
ATOM 30525 C CA . ASN A 1 95 ? -8.727 -3.303 -2.750 1.00 0.00 220 ASN A CA 17
ATOM 30526 C C . ASN A 1 95 ? -8.030 -2.055 -3.225 1.00 0.00 220 ASN A C 17
ATOM 30527 O O . ASN A 1 95 ? -6.871 -1.827 -2.898 1.00 0.00 220 ASN A O 17
ATOM 30538 N N . LYS A 1 96 ? -8.751 -1.198 -3.948 1.00 0.00 221 LYS A N 17
ATOM 30539 C CA . LYS A 1 96 ? -8.179 0.060 -4.391 1.00 0.00 221 LYS A CA 17
ATOM 30540 C C . LYS A 1 96 ? -7.799 0.924 -3.205 1.00 0.00 221 LYS A C 17
ATOM 30541 O O . LYS A 1 96 ? -6.732 1.532 -3.290 1.00 0.00 221 LYS A O 17
ATOM 30560 N N . VAL A 1 97 ? -8.590 0.963 -2.132 1.00 0.00 222 VAL A N 17
ATOM 30561 C CA . VAL A 1 97 ? -8.275 1.718 -0.926 1.00 0.00 222 VAL A CA 17
ATOM 30562 C C . VAL A 1 97 ? -6.898 1.270 -0.462 1.00 0.00 222 VAL A C 17
ATOM 30563 O O . VAL A 1 97 ? -5.999 2.096 -0.359 1.00 0.00 222 VAL A O 17
ATOM 30576 N N . VAL A 1 98 ? -6.696 -0.036 -0.261 1.00 0.00 223 VAL A N 17
ATOM 30577 C CA . VAL A 1 98 ? -5.437 -0.504 0.274 1.00 0.00 223 VAL A CA 17
ATOM 30578 C C . VAL A 1 98 ? -4.304 -0.300 -0.748 1.00 0.00 223 VAL A C 17
ATOM 30579 O O . VAL A 1 98 ? -3.207 0.098 -0.360 1.00 0.00 223 VAL A O 17
ATOM 30592 N N . THR A 1 99 ? -4.561 -0.421 -2.061 1.00 0.00 224 THR A N 17
ATOM 30593 C CA . THR A 1 99 ? -3.544 -0.080 -3.051 1.00 0.00 224 THR A CA 17
ATOM 30594 C C . THR A 1 99 ? -3.118 1.387 -2.890 1.00 0.00 224 THR A C 17
ATOM 30595 O O . THR A 1 99 ? -1.921 1.667 -2.901 1.00 0.00 224 THR A O 17
ATOM 30606 N N . LYS A 1 100 ? -4.071 2.318 -2.728 1.00 0.00 225 LYS A N 17
ATOM 30607 C CA . LYS A 1 100 ? -3.822 3.755 -2.671 1.00 0.00 225 LYS A CA 17
ATOM 30608 C C . LYS A 1 100 ? -2.890 4.067 -1.521 1.00 0.00 225 LYS A C 17
ATOM 30609 O O . LYS A 1 100 ? -1.933 4.790 -1.765 1.00 0.00 225 LYS A O 17
ATOM 30628 N N . VAL A 1 101 ? -3.150 3.539 -0.321 1.00 0.00 226 VAL A N 17
ATOM 30629 C CA . VAL A 1 101 ? -2.337 3.854 0.851 1.00 0.00 226 VAL A CA 17
ATOM 30630 C C . VAL A 1 101 ? -0.893 3.458 0.551 1.00 0.00 226 VAL A C 17
ATOM 30631 O O . VAL A 1 101 ? 0.004 4.292 0.603 1.00 0.00 226 VAL A O 17
ATOM 30644 N N . ILE A 1 102 ? -0.673 2.194 0.181 1.00 0.00 227 ILE A N 17
ATOM 30645 C CA . ILE A 1 102 ? 0.641 1.638 -0.015 1.00 0.00 227 ILE A CA 17
ATOM 30646 C C . ILE A 1 102 ? 1.338 2.394 -1.152 1.00 0.00 227 ILE A C 17
ATOM 30647 O O . ILE A 1 102 ? 2.465 2.844 -0.975 1.00 0.00 227 ILE A O 17
ATOM 30663 N N . ARG A 1 103 ? 0.673 2.591 -2.296 1.00 0.00 228 ARG A N 17
ATOM 30664 C CA . ARG A 1 103 ? 1.253 3.324 -3.414 1.00 0.00 228 ARG A CA 17
ATOM 30665 C C . ARG A 1 103 ? 1.633 4.724 -2.978 1.00 0.00 228 ARG A C 17
ATOM 30666 O O . ARG A 1 103 ? 2.797 5.075 -3.129 1.00 0.00 228 ARG A O 17
ATOM 30687 N N . GLU A 1 104 ? 0.702 5.501 -2.429 1.00 0.00 229 GLU A N 17
ATOM 30688 C CA . GLU A 1 104 ? 0.946 6.878 -2.039 1.00 0.00 229 GLU A CA 17
ATOM 30689 C C . GLU A 1 104 ? 2.133 6.946 -1.095 1.00 0.00 229 GLU A C 17
ATOM 30690 O O . GLU A 1 104 ? 3.002 7.783 -1.305 1.00 0.00 229 GLU A O 17
ATOM 30702 N N . MET A 1 105 ? 2.207 6.073 -0.093 1.00 0.00 230 MET A N 17
ATOM 30703 C CA . MET A 1 105 ? 3.328 6.064 0.830 1.00 0.00 230 MET A CA 17
ATOM 30704 C C . MET A 1 105 ? 4.645 5.672 0.166 1.00 0.00 230 MET A C 17
ATOM 30705 O O . MET A 1 105 ? 5.681 6.241 0.506 1.00 0.00 230 MET A O 17
ATOM 30719 N N . CYS A 1 106 ? 4.646 4.776 -0.819 1.00 0.00 231 CYS A N 17
ATOM 30720 C CA . CYS A 1 106 ? 5.851 4.543 -1.599 1.00 0.00 231 CYS A CA 17
ATOM 30721 C C . CYS A 1 106 ? 6.234 5.804 -2.399 1.00 0.00 231 CYS A C 17
ATOM 30722 O O . CYS A 1 106 ? 7.419 6.028 -2.625 1.00 0.00 231 CYS A O 17
ATOM 30729 N N . VAL A 1 107 ? 5.281 6.658 -2.789 1.00 0.00 232 VAL A N 17
ATOM 30730 C CA . VAL A 1 107 ? 5.578 7.955 -3.405 1.00 0.00 232 VAL A CA 17
ATOM 30731 C C . VAL A 1 107 ? 6.047 8.922 -2.315 1.00 0.00 232 VAL A C 17
ATOM 30732 O O . VAL A 1 107 ? 6.934 9.730 -2.572 1.00 0.00 232 VAL A O 17
ATOM 30745 N N . GLN A 1 108 ? 5.489 8.855 -1.100 1.00 0.00 233 GLN A N 17
ATOM 30746 C CA . GLN A 1 108 ? 5.860 9.743 -0.009 1.00 0.00 233 GLN A CA 17
ATOM 30747 C C . GLN A 1 108 ? 7.328 9.553 0.307 1.00 0.00 233 GLN A C 17
ATOM 30748 O O . GLN A 1 108 ? 8.072 10.524 0.374 1.00 0.00 233 GLN A O 17
ATOM 30762 N N . GLN A 1 109 ? 7.775 8.310 0.418 1.00 0.00 234 GLN A N 17
ATOM 30763 C CA . GLN A 1 109 ? 9.158 8.078 0.740 1.00 0.00 234 GLN A CA 17
ATOM 30764 C C . GLN A 1 109 ? 10.030 8.528 -0.427 1.00 0.00 234 GLN A C 17
ATOM 30765 O O . GLN A 1 109 ? 11.089 9.112 -0.210 1.00 0.00 234 GLN A O 17
ATOM 30779 N N . TYR A 1 110 ? 9.542 8.350 -1.662 1.00 0.00 235 TYR A N 17
ATOM 30780 C CA . TYR A 1 110 ? 10.244 8.812 -2.832 1.00 0.00 235 TYR A CA 17
ATOM 30781 C C . TYR A 1 110 ? 10.418 10.329 -2.778 1.00 0.00 235 TYR A C 17
ATOM 30782 O O . TYR A 1 110 ? 11.542 10.807 -2.896 1.00 0.00 235 TYR A O 17
ATOM 30800 N N . ARG A 1 111 ? 9.356 11.115 -2.538 1.00 0.00 236 ARG A N 17
ATOM 30801 C CA . ARG A 1 111 ? 9.475 12.565 -2.537 1.00 0.00 236 ARG A CA 17
ATOM 30802 C C . ARG A 1 111 ? 10.381 13.029 -1.398 1.00 0.00 236 ARG A C 17
ATOM 30803 O O . ARG A 1 111 ? 11.079 14.022 -1.552 1.00 0.00 236 ARG A O 17
ATOM 30824 N N . GLU A 1 112 ? 10.407 12.314 -0.275 1.00 0.00 237 GLU A N 17
ATOM 30825 C CA . GLU A 1 112 ? 11.218 12.672 0.878 1.00 0.00 237 GLU A CA 17
ATOM 30826 C C . GLU A 1 112 ? 12.693 12.363 0.636 1.00 0.00 237 GLU A C 17
ATOM 30827 O O . GLU A 1 112 ? 13.555 13.014 1.224 1.00 0.00 237 GLU A O 17
ATOM 30839 N N . TYR A 1 113 ? 13.003 11.370 -0.196 1.00 0.00 238 TYR A N 17
ATOM 30840 C CA . TYR A 1 113 ? 14.346 11.134 -0.700 1.00 0.00 238 TYR A CA 17
ATOM 30841 C C . TYR A 1 113 ? 14.713 12.256 -1.682 1.00 0.00 238 TYR A C 17
ATOM 30842 O O . TYR A 1 113 ? 15.768 12.883 -1.557 1.00 0.00 238 TYR A O 17
ATOM 30860 N N . ARG A 1 114 ? 13.815 12.541 -2.628 1.00 0.00 239 ARG A N 17
ATOM 30861 C CA . ARG A 1 114 ? 13.978 13.546 -3.673 1.00 0.00 239 ARG A CA 17
ATOM 30862 C C . ARG A 1 114 ? 14.097 14.967 -3.131 1.00 0.00 239 ARG A C 17
ATOM 30863 O O . ARG A 1 114 ? 14.556 15.835 -3.881 1.00 0.00 239 ARG A O 17
ATOM 30884 N N . LEU A 1 115 ? 13.623 15.243 -1.918 1.00 0.00 240 LEU A N 17
ATOM 30885 C CA . LEU A 1 115 ? 13.752 16.534 -1.262 1.00 0.00 240 LEU A CA 17
ATOM 30886 C C . LEU A 1 115 ? 14.939 16.461 -0.302 1.00 0.00 240 LEU A C 17
ATOM 30887 O O . LEU A 1 115 ? 15.945 17.119 -0.542 1.00 0.00 240 LEU A O 17
ATOM 30903 N N . ALA A 1 116 ? 14.827 15.609 0.726 1.00 0.00 241 ALA A N 17
ATOM 30904 C CA . ALA A 1 116 ? 15.718 15.456 1.870 1.00 0.00 241 ALA A CA 17
ATOM 30905 C C . ALA A 1 116 ? 15.971 16.778 2.594 1.00 0.00 241 ALA A C 17
ATOM 30906 O O . ALA A 1 116 ? 16.839 17.555 2.194 1.00 0.00 241 ALA A O 17
ATOM 30913 N N . SER A 1 117 ? 15.228 17.030 3.672 1.00 0.00 242 SER A N 17
ATOM 30914 C CA . SER A 1 117 ? 15.413 18.203 4.515 1.00 0.00 242 SER A CA 17
ATOM 30915 C C . SER A 1 117 ? 15.517 17.805 5.979 1.00 0.00 242 SER A C 17
ATOM 30916 O O . SER A 1 117 ? 15.247 16.626 6.309 1.00 0.00 242 SER A O 17
ATOM 30924 N N . GLY A 1 1 ? 16.018 -13.096 23.718 1.00 0.00 126 GLY A N 18
ATOM 30925 C CA . GLY A 1 1 ? 14.854 -12.534 23.022 1.00 0.00 126 GLY A CA 18
ATOM 30926 C C . GLY A 1 1 ? 15.072 -12.547 21.520 1.00 0.00 126 GLY A C 18
ATOM 30927 O O . GLY A 1 1 ? 15.099 -13.619 20.918 1.00 0.00 126 GLY A O 18
ATOM 30931 N N . SER A 1 2 ? 15.209 -11.370 20.905 1.00 0.00 127 SER A N 18
ATOM 30932 C CA . SER A 1 2 ? 15.506 -11.103 19.496 1.00 0.00 127 SER A CA 18
ATOM 30933 C C . SER A 1 2 ? 14.358 -11.408 18.525 1.00 0.00 127 SER A C 18
ATOM 30934 O O . SER A 1 2 ? 14.341 -10.861 17.426 1.00 0.00 127 SER A O 18
ATOM 30942 N N . VAL A 1 3 ? 13.351 -12.182 18.924 1.00 0.00 128 VAL A N 18
ATOM 30943 C CA . VAL A 1 3 ? 12.162 -12.493 18.130 1.00 0.00 128 VAL A CA 18
ATOM 30944 C C . VAL A 1 3 ? 11.194 -11.296 18.031 1.00 0.00 128 VAL A C 18
ATOM 30945 O O . VAL A 1 3 ? 9.977 -11.459 18.107 1.00 0.00 128 VAL A O 18
ATOM 30958 N N . VAL A 1 4 ? 11.713 -10.079 17.869 1.00 0.00 129 VAL A N 18
ATOM 30959 C CA . VAL A 1 4 ? 10.969 -8.825 17.851 1.00 0.00 129 VAL A CA 18
ATOM 30960 C C . VAL A 1 4 ? 11.625 -7.786 16.918 1.00 0.00 129 VAL A C 18
ATOM 30961 O O . VAL A 1 4 ? 11.088 -6.690 16.762 1.00 0.00 129 VAL A O 18
ATOM 30974 N N . GLY A 1 5 ? 12.764 -8.087 16.277 1.00 0.00 130 GLY A N 18
ATOM 30975 C CA . GLY A 1 5 ? 13.449 -7.144 15.388 1.00 0.00 130 GLY A CA 18
ATOM 30976 C C . GLY A 1 5 ? 13.180 -7.392 13.899 1.00 0.00 130 GLY A C 18
ATOM 30977 O O . GLY A 1 5 ? 13.548 -6.558 13.067 1.00 0.00 130 GLY A O 18
ATOM 30981 N N . GLY A 1 6 ? 12.535 -8.509 13.543 1.00 0.00 131 GLY A N 18
ATOM 30982 C CA . GLY A 1 6 ? 12.370 -8.937 12.161 1.00 0.00 131 GLY A CA 18
ATOM 30983 C C . GLY A 1 6 ? 13.662 -9.555 11.637 1.00 0.00 131 GLY A C 18
ATOM 30984 O O . GLY A 1 6 ? 14.664 -9.653 12.356 1.00 0.00 131 GLY A O 18
ATOM 30988 N N . LEU A 1 7 ? 13.632 -10.009 10.384 1.00 0.00 132 LEU A N 18
ATOM 30989 C CA . LEU A 1 7 ? 14.780 -10.665 9.752 1.00 0.00 132 LEU A CA 18
ATOM 30990 C C . LEU A 1 7 ? 15.712 -9.699 9.034 1.00 0.00 132 LEU A C 18
ATOM 30991 O O . LEU A 1 7 ? 16.830 -10.083 8.694 1.00 0.00 132 LEU A O 18
ATOM 31007 N N . GLY A 1 8 ? 15.257 -8.474 8.786 1.00 0.00 133 GLY A N 18
ATOM 31008 C CA . GLY A 1 8 ? 15.969 -7.538 7.923 1.00 0.00 133 GLY A CA 18
ATOM 31009 C C . GLY A 1 8 ? 16.019 -8.060 6.486 1.00 0.00 133 GLY A C 18
ATOM 31010 O O . GLY A 1 8 ? 17.077 -8.047 5.859 1.00 0.00 133 GLY A O 18
ATOM 31014 N N . GLY A 1 9 ? 14.908 -8.608 5.988 1.00 0.00 134 GLY A N 18
ATOM 31015 C CA . GLY A 1 9 ? 14.857 -9.298 4.708 1.00 0.00 134 GLY A CA 18
ATOM 31016 C C . GLY A 1 9 ? 14.913 -8.324 3.537 1.00 0.00 134 GLY A C 18
ATOM 31017 O O . GLY A 1 9 ? 15.727 -8.512 2.628 1.00 0.00 134 GLY A O 18
ATOM 31021 N N . TYR A 1 10 ? 14.047 -7.313 3.539 1.00 0.00 135 TYR A N 18
ATOM 31022 C CA . TYR A 1 10 ? 14.022 -6.187 2.629 1.00 0.00 135 TYR A CA 18
ATOM 31023 C C . TYR A 1 10 ? 14.035 -4.902 3.465 1.00 0.00 135 TYR A C 18
ATOM 31024 O O . TYR A 1 10 ? 13.851 -4.944 4.691 1.00 0.00 135 TYR A O 18
ATOM 31042 N N . ALA A 1 11 ? 14.236 -3.757 2.810 1.00 0.00 136 ALA A N 18
ATOM 31043 C CA . ALA A 1 11 ? 14.378 -2.481 3.487 1.00 0.00 136 ALA A CA 18
ATOM 31044 C C . ALA A 1 11 ? 13.015 -1.986 3.954 1.00 0.00 136 ALA A C 18
ATOM 31045 O O . ALA A 1 11 ? 12.080 -1.843 3.166 1.00 0.00 136 ALA A O 18
ATOM 31052 N N . MET A 1 12 ? 12.920 -1.733 5.254 1.00 0.00 137 MET A N 18
ATOM 31053 C CA . MET A 1 12 ? 11.726 -1.295 5.954 1.00 0.00 137 MET A CA 18
ATOM 31054 C C . MET A 1 12 ? 11.513 0.204 5.726 1.00 0.00 137 MET A C 18
ATOM 31055 O O . MET A 1 12 ? 12.476 0.974 5.689 1.00 0.00 137 MET A O 18
ATOM 31069 N N . GLY A 1 13 ? 10.264 0.622 5.519 1.00 0.00 138 GLY A N 18
ATOM 31070 C CA . GLY A 1 13 ? 9.860 2.012 5.389 1.00 0.00 138 GLY A CA 18
ATOM 31071 C C . GLY A 1 13 ? 9.730 2.690 6.746 1.00 0.00 138 GLY A C 18
ATOM 31072 O O . GLY A 1 13 ? 10.106 2.141 7.793 1.00 0.00 138 GLY A O 18
ATOM 31076 N N . ARG A 1 14 ? 9.163 3.897 6.740 1.00 0.00 139 ARG A N 18
ATOM 31077 C CA . ARG A 1 14 ? 8.983 4.701 7.945 1.00 0.00 139 ARG A CA 18
ATOM 31078 C C . ARG A 1 14 ? 7.529 4.729 8.384 1.00 0.00 139 ARG A C 18
ATOM 31079 O O . ARG A 1 14 ? 6.651 4.519 7.552 1.00 0.00 139 ARG A O 18
ATOM 31100 N N . VAL A 1 15 ? 7.264 4.981 9.665 1.00 0.00 140 VAL A N 18
ATOM 31101 C CA . VAL A 1 15 ? 5.915 5.017 10.213 1.00 0.00 140 VAL A CA 18
ATOM 31102 C C . VAL A 1 15 ? 5.210 6.261 9.684 1.00 0.00 140 VAL A C 18
ATOM 31103 O O . VAL A 1 15 ? 5.614 7.385 9.994 1.00 0.00 140 VAL A O 18
ATOM 31116 N N . MET A 1 16 ? 4.145 6.069 8.913 1.00 0.00 141 MET A N 18
ATOM 31117 C CA . MET A 1 16 ? 3.446 7.139 8.221 1.00 0.00 141 MET A CA 18
ATOM 31118 C C . MET A 1 16 ? 1.943 6.851 8.215 1.00 0.00 141 MET A C 18
ATOM 31119 O O . MET A 1 16 ? 1.342 6.606 7.168 1.00 0.00 141 MET A O 18
ATOM 31133 N N . SER A 1 17 ? 1.346 6.802 9.408 1.00 0.00 142 SER A N 18
ATOM 31134 C CA . SER A 1 17 ? -0.084 6.560 9.549 1.00 0.00 142 SER A CA 18
ATOM 31135 C C . SER A 1 17 ? -0.822 7.887 9.733 1.00 0.00 142 SER A C 18
ATOM 31136 O O . SER A 1 17 ? -0.214 8.894 10.108 1.00 0.00 142 SER A O 18
ATOM 31144 N N . GLY A 1 18 ? -2.141 7.870 9.568 1.00 0.00 143 GLY A N 18
ATOM 31145 C CA . GLY A 1 18 ? -2.994 9.029 9.750 1.00 0.00 143 GLY A CA 18
ATOM 31146 C C . GLY A 1 18 ? -3.582 9.300 8.389 1.00 0.00 143 GLY A C 18
ATOM 31147 O O . GLY A 1 18 ? -4.594 8.689 8.063 1.00 0.00 143 GLY A O 18
ATOM 31151 N N . MET A 1 19 ? -2.836 10.047 7.572 1.00 0.00 144 MET A N 18
ATOM 31152 C CA . MET A 1 19 ? -3.070 10.304 6.160 1.00 0.00 144 MET A CA 18
ATOM 31153 C C . MET A 1 19 ? -4.465 10.886 5.909 1.00 0.00 144 MET A C 18
ATOM 31154 O O . MET A 1 19 ? -5.461 10.164 5.869 1.00 0.00 144 MET A O 18
ATOM 31168 N N . ASN A 1 20 ? -4.526 12.208 5.764 1.00 0.00 145 ASN A N 18
ATOM 31169 C CA . ASN A 1 20 ? -5.733 13.026 5.705 1.00 0.00 145 ASN A CA 18
ATOM 31170 C C . ASN A 1 20 ? -6.474 12.864 4.371 1.00 0.00 145 ASN A C 18
ATOM 31171 O O . ASN A 1 20 ? -6.688 13.835 3.642 1.00 0.00 145 ASN A O 18
ATOM 31182 N N . TYR A 1 21 ? -6.857 11.638 4.037 1.00 0.00 146 TYR A N 18
ATOM 31183 C CA . TYR A 1 21 ? -7.686 11.321 2.893 1.00 0.00 146 TYR A CA 18
ATOM 31184 C C . TYR A 1 21 ? -9.033 12.011 3.084 1.00 0.00 146 TYR A C 18
ATOM 31185 O O . TYR A 1 21 ? -9.660 11.837 4.132 1.00 0.00 146 TYR A O 18
ATOM 31203 N N . HIS A 1 22 ? -9.400 12.869 2.130 1.00 0.00 147 HIS A N 18
ATOM 31204 C CA . HIS A 1 22 ? -10.623 13.659 2.159 1.00 0.00 147 HIS A CA 18
ATOM 31205 C C . HIS A 1 22 ? -11.121 13.908 0.728 1.00 0.00 147 HIS A C 18
ATOM 3120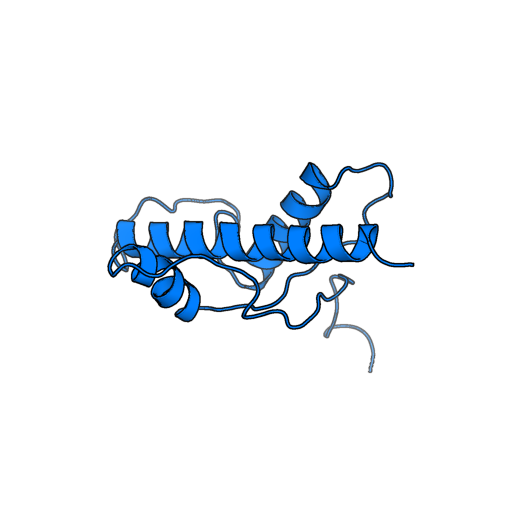6 O O . HIS A 1 22 ? -11.244 15.050 0.277 1.00 0.00 147 HIS A O 18
ATOM 31220 N N . PHE A 1 23 ? -11.402 12.839 -0.027 1.00 0.00 148 PHE A N 18
ATOM 31221 C CA . PHE A 1 23 ? -11.802 12.966 -1.434 1.00 0.00 148 PHE A CA 18
ATOM 31222 C C . PHE A 1 23 ? -13.223 13.545 -1.593 1.00 0.00 148 PHE A C 18
ATOM 31223 O O . PHE A 1 23 ? -13.701 13.664 -2.725 1.00 0.00 148 PHE A O 18
ATOM 31240 N N . ASP A 1 24 ? -13.924 13.839 -0.486 1.00 0.00 149 ASP A N 18
ATOM 31241 C CA . ASP A 1 24 ? -15.075 14.750 -0.269 1.00 0.00 149 ASP A CA 18
ATOM 31242 C C . ASP A 1 24 ? -16.419 14.074 -0.536 1.00 0.00 149 ASP A C 18
ATOM 31243 O O . ASP A 1 24 ? -17.457 14.348 0.065 1.00 0.00 149 ASP A O 18
ATOM 31252 N N . ARG A 1 25 ? -16.343 13.145 -1.474 1.00 0.00 150 ARG A N 18
ATOM 31253 C CA . ARG A 1 25 ? -17.342 12.228 -1.955 1.00 0.00 150 ARG A CA 18
ATOM 31254 C C . ARG A 1 25 ? -17.951 11.390 -0.826 1.00 0.00 150 ARG A C 18
ATOM 31255 O O . ARG A 1 25 ? -17.266 11.040 0.133 1.00 0.00 150 ARG A O 18
ATOM 31276 N N . PRO A 1 26 ? -19.158 10.843 -1.039 1.00 0.00 151 PRO A N 18
ATOM 31277 C CA . PRO A 1 26 ? -19.725 9.810 -0.173 1.00 0.00 151 PRO A CA 18
ATOM 31278 C C . PRO A 1 26 ? -18.862 8.543 -0.192 1.00 0.00 151 PRO A C 18
ATOM 31279 O O . PRO A 1 26 ? -18.755 7.819 0.803 1.00 0.00 151 PRO A O 18
ATOM 31290 N N . ASP A 1 27 ? -18.233 8.298 -1.335 1.00 0.00 152 ASP A N 18
ATOM 31291 C CA . ASP A 1 27 ? -17.322 7.205 -1.609 1.00 0.00 152 ASP A CA 18
ATOM 31292 C C . ASP A 1 27 ? -16.007 7.365 -0.856 1.00 0.00 152 ASP A C 18
ATOM 31293 O O . ASP A 1 27 ? -15.330 6.380 -0.590 1.00 0.00 152 ASP A O 18
ATOM 31302 N N . GLU A 1 28 ? -15.573 8.606 -0.609 1.00 0.00 153 GLU A N 18
ATOM 31303 C CA . GLU A 1 28 ? -14.411 8.888 0.235 1.00 0.00 153 GLU A CA 18
ATOM 31304 C C . GLU A 1 28 ? -14.629 8.331 1.635 1.00 0.00 153 GLU A C 18
ATOM 31305 O O . GLU A 1 28 ? -13.737 7.677 2.168 1.00 0.00 153 GLU A O 18
ATOM 31317 N N . TYR A 1 29 ? -15.819 8.515 2.201 1.00 0.00 154 TYR A N 18
ATOM 31318 C CA . TYR A 1 29 ? -16.092 8.015 3.531 1.00 0.00 154 TYR A CA 18
ATOM 31319 C C . TYR A 1 29 ? -16.065 6.494 3.534 1.00 0.00 154 TYR A C 18
ATOM 31320 O O . TYR A 1 29 ? -15.606 5.925 4.521 1.00 0.00 154 TYR A O 18
ATOM 31338 N N . ARG A 1 30 ? -16.519 5.837 2.452 1.00 0.00 155 ARG A N 18
ATOM 31339 C CA . ARG A 1 30 ? -16.242 4.415 2.325 1.00 0.00 155 ARG A CA 18
ATOM 31340 C C . ARG A 1 30 ? -14.755 4.180 2.339 1.00 0.00 155 ARG A C 18
ATOM 31341 O O . ARG A 1 30 ? -14.340 3.397 3.166 1.00 0.00 155 ARG A O 18
ATOM 31362 N N . TRP A 1 31 ? -13.964 4.861 1.510 1.00 0.00 156 TRP A N 18
ATOM 31363 C CA . TRP A 1 31 ? -12.529 4.615 1.439 1.00 0.00 156 TRP A CA 18
ATOM 31364 C C . TRP A 1 31 ? -11.932 4.668 2.846 1.00 0.00 156 TRP A C 18
ATOM 31365 O O . TRP A 1 31 ? -11.178 3.769 3.204 1.00 0.00 156 TRP A O 18
ATOM 31386 N N . TRP A 1 32 ? -12.326 5.651 3.660 1.00 0.00 157 TRP A N 18
ATOM 31387 C CA . TRP A 1 32 ? -11.869 5.786 5.033 1.00 0.00 157 TRP A CA 18
ATOM 31388 C C . TRP A 1 32 ? -12.330 4.626 5.932 1.00 0.00 157 TRP A C 18
ATOM 31389 O O . TRP A 1 32 ? -11.503 4.011 6.603 1.00 0.00 157 TRP A O 18
ATOM 31410 N N . SER A 1 33 ? -13.621 4.292 5.929 1.00 0.00 158 SER A N 18
ATOM 31411 C CA . SER A 1 33 ? -14.181 3.179 6.698 1.00 0.00 158 SER A CA 18
ATOM 31412 C C . SER A 1 33 ? -13.543 1.839 6.294 1.00 0.00 158 SER A C 18
ATOM 31413 O O . SER A 1 33 ? -13.157 1.037 7.144 1.00 0.00 158 SER A O 18
ATOM 31421 N N . GLU A 1 34 ? -13.419 1.597 4.995 1.00 0.00 159 GLU A N 18
ATOM 31422 C CA . GLU A 1 34 ? -12.813 0.429 4.377 1.00 0.00 159 GLU A CA 18
ATOM 31423 C C . GLU A 1 34 ? -11.318 0.365 4.759 1.00 0.00 159 GLU A C 18
ATOM 31424 O O . GLU A 1 34 ? -10.764 -0.722 4.875 1.00 0.00 159 GLU A O 18
ATOM 31436 N N . ASN A 1 35 ? -10.660 1.514 4.992 1.00 0.00 160 ASN A N 18
ATOM 31437 C CA . ASN A 1 35 ? -9.289 1.595 5.504 1.00 0.00 160 ASN A CA 18
ATOM 31438 C C . ASN A 1 35 ? -9.213 1.032 6.925 1.00 0.00 160 ASN A C 18
ATOM 31439 O O . ASN A 1 35 ? -8.341 0.201 7.184 1.00 0.00 160 ASN A O 18
ATOM 31450 N N . SER A 1 36 ? -10.154 1.405 7.805 1.00 0.00 161 SER A N 18
ATOM 31451 C CA . SER A 1 36 ? -10.203 0.921 9.182 1.00 0.00 161 SER A CA 18
ATOM 31452 C C . SER A 1 36 ? -10.244 -0.602 9.256 1.00 0.00 161 SER A C 18
ATOM 31453 O O . SER A 1 36 ? -9.756 -1.172 10.247 1.00 0.00 161 SER A O 18
ATOM 31461 N N . ALA A 1 37 ? -10.747 -1.286 8.233 1.00 0.00 162 ALA A N 18
ATOM 31462 C CA . ALA A 1 37 ? -10.783 -2.744 8.174 1.00 0.00 162 ALA A CA 18
ATOM 31463 C C . ALA A 1 37 ? -9.367 -3.299 8.343 1.00 0.00 162 ALA A C 18
ATOM 31464 O O . ALA A 1 37 ? -9.181 -4.214 9.134 1.00 0.00 162 ALA A O 18
ATOM 31471 N N . ARG A 1 38 ? -8.373 -2.729 7.640 1.00 0.00 163 ARG A N 18
ATOM 31472 C CA . ARG A 1 38 ? -6.970 -3.110 7.732 1.00 0.00 163 ARG A CA 18
ATOM 31473 C C . ARG A 1 38 ? -6.141 -1.842 7.882 1.00 0.00 163 ARG A C 18
ATOM 31474 O O . ARG A 1 38 ? -6.002 -1.367 9.003 1.00 0.00 163 ARG A O 18
ATOM 31495 N N . TYR A 1 39 ? -5.635 -1.307 6.768 1.00 0.00 164 TYR A N 18
ATOM 31496 C CA . TYR A 1 39 ? -4.598 -0.293 6.645 1.00 0.00 164 TYR A CA 18
ATOM 31497 C C . TYR A 1 39 ? -3.288 -0.687 7.357 1.00 0.00 164 TYR A C 18
ATOM 31498 O O . TYR A 1 39 ? -3.285 -1.029 8.540 1.00 0.00 164 TYR A O 18
ATOM 31516 N N . PRO A 1 40 ? -2.157 -0.689 6.634 1.00 0.00 165 PRO A N 18
ATOM 31517 C CA . PRO A 1 40 ? -0.841 -0.829 7.233 1.00 0.00 165 PRO A CA 18
ATOM 31518 C C . PRO A 1 40 ? -0.464 0.486 7.918 1.00 0.00 165 PRO A C 18
ATOM 31519 O O . PRO A 1 40 ? -0.880 0.712 9.051 1.00 0.00 165 PRO A O 18
ATOM 31530 N N . ASN A 1 41 ? 0.331 1.340 7.257 1.00 0.00 166 ASN A N 18
ATOM 31531 C CA . ASN A 1 41 ? 1.107 2.477 7.795 1.00 0.00 166 ASN A CA 18
ATOM 31532 C C . ASN A 1 41 ? 2.493 2.577 7.196 1.00 0.00 166 ASN A C 18
ATOM 31533 O O . ASN A 1 41 ? 3.049 3.662 7.248 1.00 0.00 166 ASN A O 18
ATOM 31544 N N . ARG A 1 42 ? 3.094 1.497 6.700 1.00 0.00 167 ARG A N 18
ATOM 31545 C CA . ARG A 1 42 ? 4.453 1.502 6.146 1.00 0.00 167 ARG A CA 18
ATOM 31546 C C . ARG A 1 42 ? 4.507 0.561 4.960 1.00 0.00 167 ARG A C 18
ATOM 31547 O O . ARG A 1 42 ? 3.538 -0.171 4.732 1.00 0.00 167 ARG A O 18
ATOM 31568 N N . VAL A 1 43 ? 5.603 0.636 4.216 1.00 0.00 168 VAL A N 18
ATOM 31569 C CA . VAL A 1 43 ? 5.887 -0.146 3.028 1.00 0.00 168 VAL A CA 18
ATOM 31570 C C . VAL A 1 43 ? 7.298 -0.731 3.150 1.00 0.00 168 VAL A C 18
ATOM 31571 O O . VAL A 1 43 ? 8.060 -0.292 4.014 1.00 0.00 168 VAL A O 18
ATOM 31584 N N . TYR A 1 44 ? 7.655 -1.683 2.289 1.00 0.00 169 TYR A N 18
ATOM 31585 C CA . TYR A 1 44 ? 9.016 -2.181 2.108 1.00 0.00 169 TYR A CA 18
ATOM 31586 C C . TYR A 1 44 ? 9.444 -1.941 0.667 1.00 0.00 169 TYR A C 18
ATOM 31587 O O . TYR A 1 44 ? 8.610 -1.776 -0.221 1.00 0.00 169 TYR A O 18
ATOM 31605 N N . TYR A 1 45 ? 10.751 -1.929 0.436 1.00 0.00 170 TYR A N 18
ATOM 31606 C CA . TYR A 1 45 ? 11.369 -1.769 -0.874 1.00 0.00 170 TYR A CA 18
ATOM 31607 C C . TYR A 1 45 ? 12.574 -2.705 -0.929 1.00 0.00 170 TYR A C 18
ATOM 31608 O O . TYR A 1 45 ? 13.151 -3.072 0.098 1.00 0.00 170 TYR A O 18
ATOM 31626 N N . ARG A 1 46 ? 12.947 -3.106 -2.143 1.00 0.00 171 ARG A N 18
ATOM 31627 C CA . ARG A 1 46 ? 14.198 -3.820 -2.380 1.00 0.00 171 ARG A CA 18
ATOM 31628 C C . ARG A 1 46 ? 15.327 -2.802 -2.353 1.00 0.00 171 ARG A C 18
ATOM 31629 O O . ARG A 1 46 ? 15.085 -1.595 -2.245 1.00 0.00 171 ARG A O 18
ATOM 31650 N N . ASP A 1 47 ? 16.561 -3.265 -2.499 1.00 0.00 172 ASP A N 18
ATOM 31651 C CA . ASP A 1 47 ? 17.630 -2.386 -2.947 1.00 0.00 172 ASP A CA 18
ATOM 31652 C C . ASP A 1 47 ? 17.666 -2.483 -4.466 1.00 0.00 172 ASP A C 18
ATOM 31653 O O . ASP A 1 47 ? 18.095 -3.508 -5.003 1.00 0.00 172 ASP A O 18
ATOM 31662 N N . TYR A 1 48 ? 17.065 -1.512 -5.158 1.00 0.00 173 TYR A N 18
ATOM 31663 C CA . TYR A 1 48 ? 17.042 -1.491 -6.620 1.00 0.00 173 TYR A CA 18
ATOM 31664 C C . TYR A 1 48 ? 18.364 -0.942 -7.180 1.00 0.00 173 TYR A C 18
ATOM 31665 O O . TYR A 1 48 ? 19.044 -0.112 -6.570 1.00 0.00 173 TYR A O 18
ATOM 31683 N N . SER A 1 49 ? 18.688 -1.364 -8.404 1.00 0.00 174 SER A N 18
ATOM 31684 C CA . SER A 1 49 ? 19.994 -1.170 -9.018 1.00 0.00 174 SER A CA 18
ATOM 31685 C C . SER A 1 49 ? 20.433 0.290 -9.215 1.00 0.00 174 SER A C 18
ATOM 31686 O O . SER A 1 49 ? 21.642 0.526 -9.219 1.00 0.00 174 SER A O 18
ATOM 31694 N N . SER A 1 50 ? 19.500 1.236 -9.425 1.00 0.00 175 SER A N 18
ATOM 31695 C CA . SER A 1 50 ? 19.643 2.668 -9.776 1.00 0.00 175 SER A CA 18
ATOM 31696 C C . SER A 1 50 ? 19.052 2.978 -11.166 1.00 0.00 175 SER A C 18
ATOM 31697 O O . SER A 1 50 ? 18.209 3.873 -11.264 1.00 0.00 175 SER A O 18
ATOM 31705 N N . PRO A 1 51 ? 19.415 2.268 -12.257 1.00 0.00 176 PRO A N 18
ATOM 31706 C CA . PRO A 1 51 ? 18.787 2.424 -13.564 1.00 0.00 176 PRO A CA 18
ATOM 31707 C C . PRO A 1 51 ? 17.439 1.682 -13.582 1.00 0.00 176 PRO A C 18
ATOM 31708 O O . PRO A 1 51 ? 17.214 0.747 -14.361 1.00 0.00 176 PRO A O 18
ATOM 31719 N N . VAL A 1 52 ? 16.536 2.114 -12.702 1.00 0.00 177 VAL A N 18
ATOM 31720 C CA . VAL A 1 52 ? 15.140 1.718 -12.604 1.00 0.00 177 VAL A CA 18
ATOM 31721 C C . VAL A 1 52 ? 14.365 3.024 -12.358 1.00 0.00 177 VAL A C 18
ATOM 31722 O O . VAL A 1 52 ? 14.888 3.912 -11.674 1.00 0.00 177 VAL A O 18
ATOM 31735 N N . PRO A 1 53 ? 13.161 3.190 -12.921 1.00 0.00 178 PRO A N 18
ATOM 31736 C CA . PRO A 1 53 ? 12.373 4.408 -12.795 1.00 0.00 178 PRO A CA 18
ATOM 31737 C C . PRO A 1 53 ? 11.723 4.531 -11.416 1.00 0.00 178 PRO A C 18
ATOM 31738 O O . PRO A 1 53 ? 11.734 3.583 -10.627 1.00 0.00 178 PRO A O 18
ATOM 31749 N N . GLN A 1 54 ? 11.144 5.690 -11.100 1.00 0.00 179 GLN A N 18
ATOM 31750 C CA . GLN A 1 54 ? 10.357 5.837 -9.880 1.00 0.00 179 GLN A CA 18
ATOM 31751 C C . GLN A 1 54 ? 9.173 4.886 -9.932 1.00 0.00 179 GLN A C 18
ATOM 31752 O O . GLN A 1 54 ? 8.896 4.195 -8.968 1.00 0.00 179 GLN A O 18
ATOM 31766 N N . ASP A 1 55 ? 8.462 4.827 -11.055 1.00 0.00 180 ASP A N 18
ATOM 31767 C CA . ASP A 1 55 ? 7.143 4.200 -11.019 1.00 0.00 180 ASP A CA 18
ATOM 31768 C C . ASP A 1 55 ? 7.242 2.692 -10.790 1.00 0.00 180 ASP A C 18
ATOM 31769 O O . ASP A 1 55 ? 6.403 2.148 -10.080 1.00 0.00 180 ASP A O 18
ATOM 31778 N N . VAL A 1 56 ? 8.301 2.032 -11.280 1.00 0.00 181 VAL A N 18
ATOM 31779 C CA . VAL A 1 56 ? 8.553 0.642 -10.919 1.00 0.00 181 VAL A CA 18
ATOM 31780 C C . VAL A 1 56 ? 8.983 0.552 -9.453 1.00 0.00 181 VAL A C 18
ATOM 31781 O O . VAL A 1 56 ? 8.648 -0.439 -8.810 1.00 0.00 181 VAL A O 18
ATOM 31794 N N . PHE A 1 57 ? 9.729 1.533 -8.921 1.00 0.00 182 PHE A N 18
ATOM 31795 C CA . PHE A 1 57 ? 10.158 1.524 -7.533 1.00 0.00 182 PHE A CA 18
ATOM 31796 C C . PHE A 1 57 ? 8.906 1.476 -6.668 1.00 0.00 182 PHE A C 18
ATOM 31797 O O . PHE A 1 57 ? 8.781 0.550 -5.869 1.00 0.00 182 PHE A O 18
ATOM 31814 N N . VAL A 1 58 ? 7.950 2.392 -6.876 1.00 0.00 183 VAL A N 18
ATOM 31815 C CA . VAL A 1 58 ? 6.708 2.418 -6.109 1.00 0.00 183 VAL A CA 18
ATOM 31816 C C . VAL A 1 58 ? 5.860 1.182 -6.390 1.00 0.00 183 VAL A C 18
ATOM 31817 O O . VAL A 1 58 ? 5.345 0.580 -5.450 1.00 0.00 183 VAL A O 18
ATOM 31830 N N . ALA A 1 59 ? 5.708 0.780 -7.648 1.00 0.00 184 ALA A N 18
ATOM 31831 C CA . ALA A 1 59 ? 4.824 -0.320 -7.983 1.00 0.00 184 ALA A CA 18
ATOM 31832 C C . ALA A 1 59 ? 5.316 -1.640 -7.382 1.00 0.00 184 ALA A C 18
ATOM 31833 O O . ALA A 1 59 ? 4.510 -2.427 -6.881 1.00 0.00 184 ALA A O 18
ATOM 31840 N N . ASP A 1 60 ? 6.621 -1.904 -7.423 1.00 0.00 185 ASP A N 18
ATOM 31841 C CA . ASP A 1 60 ? 7.207 -3.102 -6.824 1.00 0.00 185 ASP A CA 18
ATOM 31842 C C . ASP A 1 60 ? 7.221 -2.975 -5.297 1.00 0.00 185 ASP A C 18
ATOM 31843 O O . ASP A 1 60 ? 6.954 -3.959 -4.612 1.00 0.00 185 ASP A O 18
ATOM 31852 N N . CYS A 1 61 ? 7.458 -1.769 -4.762 1.00 0.00 186 CYS A N 18
ATOM 31853 C CA . CYS A 1 61 ? 7.437 -1.439 -3.333 1.00 0.00 186 CYS A CA 18
ATOM 31854 C C . CYS A 1 61 ? 6.070 -1.833 -2.773 1.00 0.00 186 CYS A C 18
ATOM 31855 O O . CYS A 1 61 ? 5.951 -2.517 -1.751 1.00 0.00 186 CYS A O 18
ATOM 31862 N N . PHE A 1 62 ? 5.017 -1.446 -3.496 1.00 0.00 187 PHE A N 18
ATOM 31863 C CA . PHE A 1 62 ? 3.659 -1.788 -3.153 1.00 0.00 187 PHE A CA 18
ATOM 31864 C C . PHE A 1 62 ? 3.493 -3.294 -3.168 1.00 0.00 187 PHE A C 18
ATOM 31865 O O . PHE A 1 62 ? 3.054 -3.836 -2.155 1.00 0.00 187 PHE A O 18
ATOM 31882 N N . ASN A 1 63 ? 3.858 -3.949 -4.276 1.00 0.00 188 ASN A N 18
ATOM 31883 C CA . ASN A 1 63 ? 3.673 -5.385 -4.458 1.00 0.00 188 ASN A CA 18
ATOM 31884 C C . ASN A 1 63 ? 4.294 -6.162 -3.300 1.00 0.00 188 ASN A C 18
ATOM 31885 O O . ASN A 1 63 ? 3.624 -7.001 -2.721 1.00 0.00 188 ASN A O 18
ATOM 31896 N N . ILE A 1 64 ? 5.540 -5.872 -2.929 1.00 0.00 189 ILE A N 18
ATOM 31897 C CA . ILE A 1 64 ? 6.244 -6.569 -1.853 1.00 0.00 189 ILE A CA 18
ATOM 31898 C C . ILE A 1 64 ? 5.502 -6.365 -0.535 1.00 0.00 189 ILE A C 18
ATOM 31899 O O . ILE A 1 64 ? 5.301 -7.323 0.212 1.00 0.00 189 ILE A O 18
ATOM 31915 N N . THR A 1 65 ? 5.094 -5.131 -0.233 1.00 0.00 190 THR A N 18
ATOM 31916 C CA . THR A 1 65 ? 4.394 -4.820 1.003 1.00 0.00 190 THR A CA 18
ATOM 31917 C C . THR A 1 65 ? 3.106 -5.651 1.108 1.00 0.00 190 THR A C 18
ATOM 31918 O O . THR A 1 65 ? 2.836 -6.256 2.149 1.00 0.00 190 THR A O 18
ATOM 31929 N N . VAL A 1 66 ? 2.298 -5.699 0.046 1.00 0.00 191 VAL A N 18
ATOM 31930 C CA . VAL A 1 66 ? 1.084 -6.497 0.053 1.00 0.00 191 VAL A CA 18
ATOM 31931 C C . VAL A 1 66 ? 1.407 -7.996 0.086 1.00 0.00 191 VAL A C 18
ATOM 31932 O O . VAL A 1 66 ? 0.600 -8.778 0.584 1.00 0.00 191 VAL A O 18
ATOM 31945 N N . THR A 1 67 ? 2.515 -8.425 -0.521 1.00 0.00 192 THR A N 18
ATOM 31946 C CA . THR A 1 67 ? 2.970 -9.806 -0.585 1.00 0.00 192 THR A CA 18
ATOM 31947 C C . THR A 1 67 ? 3.472 -10.307 0.774 1.00 0.00 192 THR A C 18
ATOM 31948 O O . THR A 1 67 ? 3.238 -11.473 1.096 1.00 0.00 192 THR A O 18
ATOM 31959 N N . GLU A 1 68 ? 4.051 -9.439 1.612 1.00 0.00 193 GLU A N 18
ATOM 31960 C CA . GLU A 1 68 ? 4.306 -9.742 3.007 1.00 0.00 193 GLU A CA 18
ATOM 31961 C C . GLU A 1 68 ? 2.983 -9.924 3.743 1.00 0.00 193 GLU A C 18
ATOM 31962 O O . GLU A 1 68 ? 2.806 -10.880 4.499 1.00 0.00 193 GLU A O 18
ATOM 31974 N N . TYR A 1 69 ? 2.052 -8.998 3.536 1.00 0.00 194 TYR A N 18
ATOM 31975 C CA . TYR A 1 69 ? 0.816 -8.909 4.296 1.00 0.00 194 TYR A CA 18
ATOM 31976 C C . TYR A 1 69 ? -0.306 -9.776 3.710 1.00 0.00 194 TYR A C 18
ATOM 31977 O O . TYR A 1 69 ? -1.442 -9.643 4.161 1.00 0.00 194 TYR A O 18
ATOM 31995 N N . SER A 1 70 ? 0.006 -10.657 2.753 1.00 0.00 195 SER A N 18
ATOM 31996 C CA . SER A 1 70 ? -0.892 -11.599 2.087 1.00 0.00 195 SER A CA 18
ATOM 31997 C C . SER A 1 70 ? -2.237 -10.978 1.663 1.00 0.00 195 SER A C 18
ATOM 31998 O O . SER A 1 70 ? -3.286 -11.627 1.722 1.00 0.00 195 SER A O 18
ATOM 32006 N N . ILE A 1 71 ? -2.219 -9.733 1.180 1.00 0.00 196 ILE A N 18
ATOM 32007 C CA . ILE A 1 71 ? -3.398 -8.977 0.752 1.00 0.00 196 ILE A CA 18
ATOM 32008 C C . ILE A 1 71 ? -3.357 -8.703 -0.748 1.00 0.00 196 ILE A C 18
ATOM 32009 O O . ILE A 1 71 ? -2.287 -8.636 -1.346 1.00 0.00 196 ILE A O 18
ATOM 32025 N N . GLY A 1 72 ? -4.518 -8.461 -1.354 1.00 0.00 197 GLY A N 18
ATOM 32026 C CA . GLY A 1 72 ? -4.629 -7.845 -2.663 1.00 0.00 197 GLY A CA 18
ATOM 32027 C C . GLY A 1 72 ? -4.330 -8.787 -3.841 1.00 0.00 197 GLY A C 18
ATOM 32028 O O . GLY A 1 72 ? -4.181 -10.001 -3.648 1.00 0.00 197 GLY A O 18
ATOM 32032 N N . PRO A 1 73 ? -4.256 -8.228 -5.065 1.00 0.00 198 PRO A N 18
ATOM 32033 C CA . PRO A 1 73 ? -3.933 -8.912 -6.318 1.00 0.00 198 PRO A CA 18
ATOM 32034 C C . PRO A 1 73 ? -2.442 -9.292 -6.472 1.00 0.00 198 PRO A C 18
ATOM 32035 O O . PRO A 1 73 ? -1.847 -9.123 -7.542 1.00 0.00 198 PRO A O 18
ATOM 32046 N N . ALA A 1 74 ? -1.804 -9.800 -5.420 1.00 0.00 199 ALA A N 18
ATOM 32047 C CA . ALA A 1 74 ? -0.505 -10.468 -5.474 1.00 0.00 199 ALA A CA 18
ATOM 32048 C C . ALA A 1 74 ? -0.423 -11.645 -4.491 1.00 0.00 199 ALA A C 18
ATOM 32049 O O . ALA A 1 74 ? 0.417 -12.517 -4.710 1.00 0.00 199 ALA A O 18
ATOM 32056 N N . ALA A 1 75 ? -1.306 -11.702 -3.483 1.00 0.00 200 ALA A N 18
ATOM 32057 C CA . ALA A 1 75 ? -1.358 -12.707 -2.426 1.00 0.00 200 ALA A CA 18
ATOM 32058 C C . ALA A 1 75 ? -1.454 -14.112 -3.012 1.00 0.00 200 ALA A C 18
ATOM 32059 O O . ALA A 1 75 ? -0.465 -14.838 -3.144 1.00 0.00 200 ALA A O 18
ATOM 32066 N N . LYS A 1 76 ? -2.670 -14.489 -3.386 1.00 0.00 201 LYS A N 18
ATOM 32067 C CA . LYS A 1 76 ? -2.931 -15.645 -4.215 1.00 0.00 201 LYS A CA 18
ATOM 32068 C C . LYS A 1 76 ? -2.650 -15.253 -5.671 1.00 0.00 201 LYS A C 18
ATOM 32069 O O . LYS A 1 76 ? -2.387 -14.072 -5.944 1.00 0.00 201 LYS A O 18
ATOM 32088 N N . LYS A 1 77 ? -2.706 -16.170 -6.638 1.00 0.00 202 LYS A N 18
ATOM 32089 C CA . LYS A 1 77 ? -2.801 -15.770 -8.048 1.00 0.00 202 LYS A CA 18
ATOM 32090 C C . LYS A 1 77 ? -4.197 -15.185 -8.296 1.00 0.00 202 LYS A C 18
ATOM 32091 O O . LYS A 1 77 ? -5.100 -15.414 -7.498 1.00 0.00 202 LYS A O 18
ATOM 32110 N N . ASN A 1 78 ? -4.393 -14.433 -9.384 1.00 0.00 203 ASN A N 18
ATOM 32111 C CA . ASN A 1 78 ? -5.694 -13.843 -9.695 1.00 0.00 203 ASN A CA 18
ATOM 32112 C C . ASN A 1 78 ? -6.561 -14.832 -10.473 1.00 0.00 203 ASN A C 18
ATOM 32113 O O . ASN A 1 78 ? -7.720 -14.537 -10.756 1.00 0.00 203 ASN A O 18
ATOM 32124 N N . THR A 1 79 ? -5.986 -15.981 -10.848 1.00 0.00 204 THR A N 18
ATOM 32125 C CA . THR A 1 79 ? -6.597 -17.054 -11.606 1.00 0.00 204 THR A CA 18
ATOM 32126 C C . THR A 1 79 ? -7.661 -17.754 -10.744 1.00 0.00 204 THR A C 18
ATOM 32127 O O . THR A 1 79 ? -7.431 -18.819 -10.160 1.00 0.00 204 THR A O 18
ATOM 32138 N N . SER A 1 80 ? -8.818 -17.121 -10.611 1.00 0.00 205 SER A N 18
ATOM 32139 C CA . SER A 1 80 ? -10.077 -17.664 -10.138 1.00 0.00 205 SER A CA 18
ATOM 32140 C C . SER A 1 80 ? -11.173 -16.723 -10.631 1.00 0.00 205 SER A C 18
ATOM 32141 O O . SER A 1 80 ? -10.892 -15.661 -11.192 1.00 0.00 205 SER A O 18
ATOM 32149 N N . GLU A 1 81 ? -12.425 -17.123 -10.438 1.00 0.00 206 GLU A N 18
ATOM 32150 C CA . GLU A 1 81 ? -13.593 -16.481 -11.024 1.00 0.00 206 GLU A CA 18
ATOM 32151 C C . GLU A 1 81 ? -14.720 -16.520 -9.979 1.00 0.00 206 GLU A C 18
ATOM 32152 O O . GLU A 1 81 ? -15.880 -16.782 -10.304 1.00 0.00 206 GLU A O 18
ATOM 32164 N N . ALA A 1 82 ? -14.342 -16.396 -8.700 1.00 0.00 207 ALA A N 18
ATOM 32165 C CA . ALA A 1 82 ? -15.127 -16.728 -7.534 1.00 0.00 207 ALA A CA 18
ATOM 32166 C C . ALA A 1 82 ? -14.692 -15.786 -6.405 1.00 0.00 207 ALA A C 18
ATOM 32167 O O . ALA A 1 82 ? -14.220 -14.684 -6.671 1.00 0.00 207 ALA A O 18
ATOM 32174 N N . VAL A 1 83 ? -14.829 -16.255 -5.169 1.00 0.00 208 VAL A N 18
ATOM 32175 C CA . VAL A 1 83 ? -14.595 -15.616 -3.877 1.00 0.00 208 VAL A CA 18
ATOM 32176 C C . VAL A 1 83 ? -15.524 -14.429 -3.605 1.00 0.00 208 VAL A C 18
ATOM 32177 O O . VAL A 1 83 ? -15.830 -13.635 -4.497 1.00 0.00 208 VAL A O 18
ATOM 32190 N N . ALA A 1 84 ? -15.947 -14.286 -2.347 1.00 0.00 209 ALA A N 18
ATOM 32191 C CA . ALA A 1 84 ? -16.677 -13.116 -1.872 1.00 0.00 209 ALA A CA 18
ATOM 32192 C C . ALA A 1 84 ? -16.615 -12.942 -0.356 1.00 0.00 209 ALA A C 18
ATOM 32193 O O . ALA A 1 84 ? -16.748 -11.808 0.092 1.00 0.00 209 ALA A O 18
ATOM 32200 N N . ALA A 1 85 ? -16.410 -14.017 0.419 1.00 0.00 210 ALA A N 18
ATOM 32201 C CA . ALA A 1 85 ? -16.417 -14.089 1.883 1.00 0.00 210 ALA A CA 18
ATOM 32202 C C . ALA A 1 85 ? -17.742 -13.640 2.514 1.00 0.00 210 ALA A C 18
ATOM 32203 O O . ALA A 1 85 ? -18.419 -14.446 3.157 1.00 0.00 210 ALA A O 18
ATOM 32210 N N . ALA A 1 86 ? -18.118 -12.373 2.365 1.00 0.00 211 ALA A N 18
ATOM 32211 C CA . ALA A 1 86 ? -19.418 -11.833 2.738 1.00 0.00 211 ALA A CA 18
ATOM 32212 C C . ALA A 1 86 ? -19.864 -10.656 1.859 1.00 0.00 211 ALA A C 18
ATOM 32213 O O . ALA A 1 86 ? -20.916 -10.075 2.139 1.00 0.00 211 ALA A O 18
ATOM 32220 N N . ASN A 1 87 ? -19.106 -10.321 0.810 1.00 0.00 212 ASN A N 18
ATOM 32221 C CA . ASN A 1 87 ? -19.325 -9.257 -0.160 1.00 0.00 212 ASN A CA 18
ATOM 32222 C C . ASN A 1 87 ? -18.083 -9.160 -1.040 1.00 0.00 212 ASN A C 18
ATOM 32223 O O . ASN A 1 87 ? -17.097 -8.544 -0.647 1.00 0.00 212 ASN A O 18
ATOM 32234 N N . GLN A 1 88 ? -18.181 -9.593 -2.292 1.00 0.00 213 GLN A N 18
ATOM 32235 C CA . GLN A 1 88 ? -17.126 -9.368 -3.277 1.00 0.00 213 GLN A CA 18
ATOM 32236 C C . GLN A 1 88 ? -16.809 -7.889 -3.464 1.00 0.00 213 GLN A C 18
ATOM 32237 O O . GLN A 1 88 ? -15.659 -7.554 -3.715 1.00 0.00 213 GLN A O 18
ATOM 32251 N N . THR A 1 89 ? -17.793 -7.005 -3.325 1.00 0.00 214 THR A N 18
ATOM 32252 C CA . THR A 1 89 ? -17.556 -5.586 -3.492 1.00 0.00 214 THR A CA 18
ATOM 32253 C C . THR A 1 89 ? -16.766 -5.033 -2.299 1.00 0.00 214 THR A C 18
ATOM 32254 O O . THR A 1 89 ? -15.989 -4.103 -2.470 1.00 0.00 214 THR A O 18
ATOM 32265 N N . GLU A 1 90 ? -16.983 -5.573 -1.099 1.00 0.00 215 GLU A N 18
ATOM 32266 C CA . GLU A 1 90 ? -16.359 -5.086 0.124 1.00 0.00 215 GLU A CA 18
ATOM 32267 C C . GLU A 1 90 ? -14.920 -5.560 0.195 1.00 0.00 215 GLU A C 18
ATOM 32268 O O . GLU A 1 90 ? -14.045 -4.736 0.452 1.00 0.00 215 GLU A O 18
ATOM 32280 N N . VAL A 1 91 ? -14.664 -6.847 -0.074 1.00 0.00 216 VAL A N 18
ATOM 32281 C CA . VAL A 1 91 ? -13.291 -7.318 -0.178 1.00 0.00 216 VAL A CA 18
ATOM 32282 C C . VAL A 1 91 ? -12.591 -6.510 -1.263 1.00 0.00 216 VAL A C 18
ATOM 32283 O O . VAL A 1 91 ? -11.457 -6.115 -1.052 1.00 0.00 216 VAL A O 18
ATOM 32296 N N . GLU A 1 92 ? -13.272 -6.245 -2.394 1.00 0.00 217 GLU A N 18
ATOM 32297 C CA . GLU A 1 92 ? -12.732 -5.485 -3.515 1.00 0.00 217 GLU A CA 18
ATOM 32298 C C . GLU A 1 92 ? -12.340 -4.068 -3.098 1.00 0.00 217 GLU A C 18
ATOM 32299 O O . GLU A 1 92 ? -11.258 -3.609 -3.417 1.00 0.00 217 GLU A O 18
ATOM 32311 N N . MET A 1 93 ? -13.236 -3.349 -2.411 1.00 0.00 218 MET A N 18
ATOM 32312 C CA . MET A 1 93 ? -13.019 -1.980 -1.990 1.00 0.00 218 MET A CA 18
ATOM 32313 C C . MET A 1 93 ? -11.880 -1.957 -0.987 1.00 0.00 218 MET A C 18
ATOM 32314 O O . MET A 1 93 ? -10.924 -1.215 -1.185 1.00 0.00 218 MET A O 18
ATOM 32328 N N . GLU A 1 94 ? -11.917 -2.799 0.039 1.00 0.00 219 GLU A N 18
ATOM 32329 C CA . GLU A 1 94 ? -10.842 -2.944 1.013 1.00 0.00 219 GLU A CA 18
ATOM 32330 C C . GLU A 1 94 ? -9.519 -3.253 0.300 1.00 0.00 219 GLU A C 18
ATOM 32331 O O . GLU A 1 94 ? -8.488 -2.639 0.590 1.00 0.00 219 GLU A O 18
ATOM 32343 N N . ASN A 1 95 ? -9.569 -4.108 -0.722 1.00 0.00 220 ASN A N 18
ATOM 32344 C CA . ASN A 1 95 ? -8.439 -4.481 -1.555 1.00 0.00 220 ASN A CA 18
ATOM 32345 C C . ASN A 1 95 ? -7.863 -3.243 -2.215 1.00 0.00 220 ASN A C 18
ATOM 32346 O O . ASN A 1 95 ? -6.666 -2.969 -2.138 1.00 0.00 220 ASN A O 18
ATOM 32357 N N . LYS A 1 96 ? -8.721 -2.488 -2.901 1.00 0.00 221 LYS A N 18
ATOM 32358 C CA . LYS A 1 96 ? -8.300 -1.310 -3.632 1.00 0.00 221 LYS A CA 18
ATOM 32359 C C . LYS A 1 96 ? -7.775 -0.262 -2.665 1.00 0.00 221 LYS A C 18
ATOM 32360 O O . LYS A 1 96 ? -6.691 0.270 -2.908 1.00 0.00 221 LYS A O 18
ATOM 32379 N N . VAL A 1 97 ? -8.466 -0.022 -1.559 1.00 0.00 222 VAL A N 18
ATOM 32380 C CA . VAL A 1 97 ? -8.089 0.897 -0.502 1.00 0.00 222 VAL A CA 18
ATOM 32381 C C . VAL A 1 97 ? -6.684 0.531 -0.051 1.00 0.00 222 VAL A C 18
ATOM 32382 O O . VAL A 1 97 ? -5.793 1.364 -0.164 1.00 0.00 222 VAL A O 18
ATOM 32395 N N . VAL A 1 98 ? -6.436 -0.722 0.336 1.00 0.00 223 VAL A N 18
ATOM 32396 C CA . VAL A 1 98 ? -5.138 -1.087 0.857 1.00 0.00 223 VAL A CA 18
ATOM 32397 C C . VAL A 1 98 ? -4.052 -0.975 -0.226 1.00 0.00 223 VAL A C 18
ATOM 32398 O O . VAL A 1 98 ? -2.957 -0.495 0.073 1.00 0.00 223 VAL A O 18
ATOM 32411 N N . THR A 1 99 ? -4.339 -1.297 -1.499 1.00 0.00 224 THR A N 18
ATOM 32412 C CA . THR A 1 99 ? -3.404 -1.005 -2.580 1.00 0.00 224 THR A CA 18
ATOM 32413 C C . THR A 1 99 ? -3.071 0.495 -2.629 1.00 0.00 224 THR A C 18
ATOM 32414 O O . THR A 1 99 ? -1.896 0.847 -2.697 1.00 0.00 224 THR A O 18
ATOM 32425 N N . LYS A 1 100 ? -4.064 1.390 -2.591 1.00 0.00 225 LYS A N 18
ATOM 32426 C CA . LYS A 1 100 ? -3.891 2.837 -2.706 1.00 0.00 225 LYS A CA 18
ATOM 32427 C C . LYS A 1 100 ? -2.999 3.371 -1.602 1.00 0.00 225 LYS A C 18
ATOM 32428 O O . LYS A 1 100 ? -2.064 4.086 -1.941 1.00 0.00 225 LYS A O 18
ATOM 32447 N N . VAL A 1 101 ? -3.240 3.010 -0.335 1.00 0.00 226 VAL A N 18
ATOM 32448 C CA . VAL A 1 101 ? -2.429 3.531 0.766 1.00 0.00 226 VAL A CA 18
ATOM 32449 C C . VAL A 1 101 ? -0.976 3.143 0.525 1.00 0.00 226 VAL A C 18
ATOM 32450 O O . VAL A 1 101 ? -0.094 3.993 0.530 1.00 0.00 226 VAL A O 18
ATOM 32463 N N . ILE A 1 102 ? -0.731 1.850 0.304 1.00 0.00 227 ILE A N 18
ATOM 32464 C CA . ILE A 1 102 ? 0.608 1.305 0.170 1.00 0.00 227 ILE A CA 18
ATOM 32465 C C . ILE A 1 102 ? 1.299 1.961 -1.029 1.00 0.00 227 ILE A C 18
ATOM 32466 O O . ILE A 1 102 ? 2.428 2.430 -0.879 1.00 0.00 227 ILE A O 18
ATOM 32482 N N . ARG A 1 103 ? 0.633 2.063 -2.185 1.00 0.00 228 ARG A N 18
ATOM 32483 C CA . ARG A 1 103 ? 1.193 2.798 -3.311 1.00 0.00 228 ARG A CA 18
ATOM 32484 C C . ARG A 1 103 ? 1.524 4.205 -2.883 1.00 0.00 228 ARG A C 18
ATOM 32485 O O . ARG A 1 103 ? 2.665 4.615 -3.046 1.00 0.00 228 ARG A O 18
ATOM 32506 N N . GLU A 1 104 ? 0.563 4.942 -2.345 1.00 0.00 229 GLU A N 18
ATOM 32507 C CA . GLU A 1 104 ? 0.736 6.353 -2.082 1.00 0.00 229 GLU A CA 18
ATOM 32508 C C . GLU A 1 104 ? 1.825 6.600 -1.033 1.00 0.00 229 GLU A C 18
ATOM 32509 O O . GLU A 1 104 ? 2.528 7.594 -1.160 1.00 0.00 229 GLU A O 18
ATOM 32521 N N . MET A 1 105 ? 2.053 5.687 -0.077 1.00 0.00 230 MET A N 18
ATOM 32522 C CA . MET A 1 105 ? 3.221 5.715 0.795 1.00 0.00 230 MET A CA 18
ATOM 32523 C C . MET A 1 105 ? 4.522 5.540 0.010 1.00 0.00 230 MET A C 18
ATOM 32524 O O . MET A 1 105 ? 5.473 6.282 0.236 1.00 0.00 230 MET A O 18
ATOM 32538 N N . CYS A 1 106 ? 4.590 4.594 -0.932 1.00 0.00 231 CYS A N 18
ATOM 32539 C CA . CYS A 1 106 ? 5.760 4.466 -1.791 1.00 0.00 231 CYS A CA 18
ATOM 32540 C C . CYS A 1 106 ? 5.944 5.704 -2.694 1.00 0.00 231 CYS A C 18
ATOM 32541 O O . CYS A 1 106 ? 7.076 6.017 -3.064 1.00 0.00 231 CYS A O 18
ATOM 32548 N N . VAL A 1 107 ? 4.883 6.434 -3.060 1.00 0.00 232 VAL A N 18
ATOM 32549 C CA . VAL A 1 107 ? 5.025 7.730 -3.731 1.00 0.00 232 VAL A CA 18
ATOM 32550 C C . VAL A 1 107 ? 5.527 8.784 -2.721 1.00 0.00 232 VAL A C 18
ATOM 32551 O O . VAL A 1 107 ? 6.364 9.628 -3.049 1.00 0.00 232 VAL A O 18
ATOM 32564 N N . GLN A 1 108 ? 5.041 8.738 -1.473 1.00 0.00 233 GLN A N 18
ATOM 32565 C CA . GLN A 1 108 ? 5.345 9.669 -0.415 1.00 0.00 233 GLN A CA 18
ATOM 32566 C C . GLN A 1 108 ? 6.814 9.555 0.004 1.00 0.00 233 GLN A C 18
ATOM 32567 O O . GLN A 1 108 ? 7.397 10.564 0.380 1.00 0.00 233 GLN A O 18
ATOM 32581 N N . GLN A 1 109 ? 7.451 8.384 -0.087 1.00 0.00 234 GLN A N 18
ATOM 32582 C CA . GLN A 1 109 ? 8.878 8.299 0.182 1.00 0.00 234 GLN A CA 18
ATOM 32583 C C . GLN A 1 109 ? 9.611 9.090 -0.903 1.00 0.00 234 GLN A C 18
ATOM 32584 O O . GLN A 1 109 ? 10.490 9.889 -0.572 1.00 0.00 234 GLN A O 18
ATOM 32598 N N . TYR A 1 110 ? 9.208 8.923 -2.174 1.00 0.00 235 TYR A N 18
ATOM 32599 C CA . TYR A 1 110 ? 9.920 9.507 -3.282 1.00 0.00 235 TYR A CA 18
ATOM 32600 C C . TYR A 1 110 ? 9.795 11.035 -3.275 1.00 0.00 235 TYR A C 18
ATOM 32601 O O . TYR A 1 110 ? 10.791 11.727 -3.486 1.00 0.00 235 TYR A O 18
ATOM 32619 N N . ARG A 1 111 ? 8.596 11.596 -3.031 1.00 0.00 236 ARG A N 18
ATOM 32620 C CA . ARG A 1 111 ? 8.436 13.048 -2.980 1.00 0.00 236 ARG A CA 18
ATOM 32621 C C . ARG A 1 111 ? 9.290 13.655 -1.873 1.00 0.00 236 ARG A C 18
ATOM 32622 O O . ARG A 1 111 ? 9.836 14.735 -2.094 1.00 0.00 236 ARG A O 18
ATOM 32643 N N . GLU A 1 112 ? 9.428 12.978 -0.728 1.00 0.00 237 GLU A N 18
ATOM 32644 C CA . GLU A 1 112 ? 10.235 13.492 0.370 1.00 0.00 237 GLU A CA 18
ATOM 32645 C C . GLU A 1 112 ? 11.712 13.441 0.009 1.00 0.00 237 GLU A C 18
ATOM 32646 O O . GLU A 1 112 ? 12.430 14.398 0.283 1.00 0.00 237 GLU A O 18
ATOM 32658 N N . TYR A 1 113 ? 12.166 12.362 -0.636 1.00 0.00 238 TYR A N 18
ATOM 32659 C CA . TYR A 1 113 ? 13.563 12.233 -1.036 1.00 0.00 238 TYR A CA 18
ATOM 32660 C C . TYR A 1 113 ? 13.953 13.339 -2.033 1.00 0.00 238 TYR A C 18
ATOM 32661 O O . TYR A 1 113 ? 15.071 13.852 -1.984 1.00 0.00 238 TYR A O 18
ATOM 32679 N N . ARG A 1 114 ? 13.026 13.743 -2.913 1.00 0.00 239 ARG A N 18
ATOM 32680 C CA . ARG A 1 114 ? 13.259 14.835 -3.849 1.00 0.00 239 ARG A CA 18
ATOM 32681 C C . ARG A 1 114 ? 13.492 16.150 -3.119 1.00 0.00 239 ARG A C 18
ATOM 32682 O O . ARG A 1 114 ? 14.411 16.892 -3.473 1.00 0.00 239 ARG A O 18
ATOM 32703 N N . LEU A 1 115 ? 12.634 16.440 -2.143 1.00 0.00 240 LEU A N 18
ATOM 32704 C CA . LEU A 1 115 ? 12.701 17.643 -1.320 1.00 0.00 240 LEU A CA 18
ATOM 32705 C C . LEU A 1 115 ? 13.950 17.663 -0.429 1.00 0.00 240 LEU A C 18
ATOM 32706 O O . LEU A 1 115 ? 14.546 18.717 -0.224 1.00 0.00 240 LEU A O 18
ATOM 32722 N N . ALA A 1 116 ? 14.348 16.500 0.089 1.00 0.00 241 ALA A N 18
ATOM 32723 C CA . ALA A 1 116 ? 15.531 16.261 0.911 1.00 0.00 241 ALA A CA 18
ATOM 32724 C C . ALA A 1 116 ? 15.574 17.001 2.265 1.00 0.00 241 ALA A C 18
ATOM 32725 O O . ALA A 1 116 ? 16.605 16.913 2.935 1.00 0.00 241 ALA A O 18
ATOM 32732 N N . SER A 1 117 ? 14.462 17.614 2.703 1.00 0.00 242 SER A N 18
ATOM 32733 C CA . SER A 1 117 ? 14.122 18.246 3.989 1.00 0.00 242 SER A CA 18
ATOM 32734 C C . SER A 1 117 ? 13.592 19.630 3.668 1.00 0.00 242 SER A C 18
ATOM 32735 O O . SER A 1 117 ? 14.330 20.411 3.033 1.00 0.00 242 SER A O 18
ATOM 32743 N N . GLY A 1 1 ? 14.995 -23.308 17.782 1.00 0.00 126 GLY A N 19
ATOM 32744 C CA . GLY A 1 1 ? 14.068 -22.244 17.378 1.00 0.00 126 GLY A CA 19
ATOM 32745 C C . GLY A 1 1 ? 14.245 -21.956 15.900 1.00 0.00 126 GLY A C 19
ATOM 32746 O O . GLY A 1 1 ? 15.201 -22.433 15.285 1.00 0.00 126 GLY A O 19
ATOM 32750 N N . SER A 1 2 ? 13.317 -21.201 15.317 1.00 0.00 127 SER A N 19
ATOM 32751 C CA . SER A 1 2 ? 13.227 -21.036 13.874 1.00 0.00 127 SER A CA 19
ATOM 32752 C C . SER A 1 2 ? 12.768 -19.624 13.496 1.00 0.00 127 SER A C 19
ATOM 32753 O O . SER A 1 2 ? 11.856 -19.461 12.677 1.00 0.00 127 SER A O 19
ATOM 32761 N N . VAL A 1 3 ? 13.384 -18.594 14.084 1.00 0.00 128 VAL A N 19
ATOM 32762 C CA . VAL A 1 3 ? 13.148 -17.218 13.675 1.00 0.00 128 VAL A CA 19
ATOM 32763 C C . VAL A 1 3 ? 14.393 -16.385 13.991 1.00 0.00 128 VAL A C 19
ATOM 32764 O O . VAL A 1 3 ? 14.875 -16.401 15.123 1.00 0.00 128 VAL A O 19
ATOM 32777 N N . VAL A 1 4 ? 14.930 -15.693 12.984 1.00 0.00 129 VAL A N 19
ATOM 32778 C CA . VAL A 1 4 ? 15.991 -14.688 13.049 1.00 0.00 129 VAL A CA 19
ATOM 32779 C C . VAL A 1 4 ? 16.339 -14.308 11.611 1.00 0.00 129 VAL A C 19
ATOM 32780 O O . VAL A 1 4 ? 16.315 -13.123 11.276 1.00 0.00 129 VAL A O 19
ATOM 32793 N N . GLY A 1 5 ? 16.578 -15.293 10.739 1.00 0.00 130 GLY A N 19
ATOM 32794 C CA . GLY A 1 5 ? 16.875 -15.103 9.326 1.00 0.00 130 GLY A CA 19
ATOM 32795 C C . GLY A 1 5 ? 15.596 -14.791 8.562 1.00 0.00 130 GLY A C 19
ATOM 32796 O O . GLY A 1 5 ? 15.141 -15.588 7.746 1.00 0.00 130 GLY A O 19
ATOM 32800 N N . GLY A 1 6 ? 14.988 -13.649 8.866 1.00 0.00 131 GLY A N 19
ATOM 32801 C CA . GLY A 1 6 ? 13.755 -13.166 8.281 1.00 0.00 131 GLY A CA 19
ATOM 32802 C C . GLY A 1 6 ? 13.004 -12.371 9.332 1.00 0.00 131 GLY A C 19
ATOM 32803 O O . GLY A 1 6 ? 12.030 -12.870 9.889 1.00 0.00 131 GLY A O 19
ATOM 32807 N N . LEU A 1 7 ? 13.510 -11.184 9.668 1.00 0.00 132 LEU A N 19
ATOM 32808 C CA . LEU A 1 7 ? 12.880 -10.239 10.594 1.00 0.00 132 LEU A CA 19
ATOM 32809 C C . LEU A 1 7 ? 12.771 -8.836 10.007 1.00 0.00 132 LEU A C 19
ATOM 32810 O O . LEU A 1 7 ? 12.089 -7.985 10.577 1.00 0.00 132 LEU A O 19
ATOM 32826 N N . GLY A 1 8 ? 13.469 -8.585 8.902 1.00 0.00 133 GLY A N 19
ATOM 32827 C CA . GLY A 1 8 ? 13.629 -7.250 8.343 1.00 0.00 133 GLY A CA 19
ATOM 32828 C C . GLY A 1 8 ? 14.068 -7.241 6.880 1.00 0.00 133 GLY A C 19
ATOM 32829 O O . GLY A 1 8 ? 14.763 -6.310 6.480 1.00 0.00 133 GLY A O 19
ATOM 32833 N N . GLY A 1 9 ? 13.695 -8.262 6.098 1.00 0.00 134 GLY A N 19
ATOM 32834 C CA . GLY A 1 9 ? 14.197 -8.511 4.753 1.00 0.00 134 GLY A CA 19
ATOM 32835 C C . GLY A 1 9 ? 14.013 -7.331 3.793 1.00 0.00 134 GLY A C 19
ATOM 32836 O O . GLY A 1 9 ? 14.997 -6.704 3.391 1.00 0.00 134 GLY A O 19
ATOM 32840 N N . TYR A 1 10 ? 12.772 -7.052 3.379 1.00 0.00 135 TYR A N 19
ATOM 32841 C CA . TYR A 1 10 ? 12.477 -5.875 2.555 1.00 0.00 135 TYR A CA 19
ATOM 32842 C C . TYR A 1 10 ? 12.643 -4.607 3.397 1.00 0.00 135 TYR A C 19
ATOM 32843 O O . TYR A 1 10 ? 12.480 -4.664 4.620 1.00 0.00 135 TYR A O 19
ATOM 32861 N N . ALA A 1 11 ? 12.903 -3.461 2.764 1.00 0.00 136 ALA A N 19
ATOM 32862 C CA . ALA A 1 11 ? 13.065 -2.192 3.459 1.00 0.00 136 ALA A CA 19
ATOM 32863 C C . ALA A 1 11 ? 11.702 -1.725 3.967 1.00 0.00 136 ALA A C 19
ATOM 32864 O O . ALA A 1 11 ? 10.767 -1.595 3.177 1.00 0.00 136 ALA A O 19
ATOM 32871 N N . MET A 1 12 ? 11.578 -1.492 5.276 1.00 0.00 137 MET A N 19
ATOM 32872 C CA . MET A 1 12 ? 10.386 -0.915 5.882 1.00 0.00 137 MET A CA 19
ATOM 32873 C C . MET A 1 12 ? 10.496 0.600 5.766 1.00 0.00 137 MET A C 19
ATOM 32874 O O . MET A 1 12 ? 11.574 1.160 5.975 1.00 0.00 137 MET A O 19
ATOM 32888 N N . GLY A 1 13 ? 9.396 1.266 5.434 1.00 0.00 138 GLY A N 19
ATOM 32889 C CA . GLY A 1 13 ? 9.266 2.709 5.409 1.00 0.00 138 GLY A CA 19
ATOM 32890 C C . GLY A 1 13 ? 8.611 3.229 6.686 1.00 0.00 138 GLY A C 19
ATOM 32891 O O . GLY A 1 13 ? 8.217 2.479 7.579 1.00 0.00 138 GLY A O 19
ATOM 32895 N N . ARG A 1 14 ? 8.510 4.551 6.774 1.00 0.00 139 ARG A N 19
ATOM 32896 C CA . ARG A 1 14 ? 8.123 5.259 8.001 1.00 0.00 139 ARG A CA 19
ATOM 32897 C C . ARG A 1 14 ? 6.608 5.383 8.147 1.00 0.00 139 ARG A C 19
ATOM 32898 O O . ARG A 1 14 ? 5.875 5.133 7.191 1.00 0.00 139 ARG A O 19
ATOM 32919 N N . VAL A 1 15 ? 6.138 5.784 9.330 1.00 0.00 140 VAL A N 19
ATOM 32920 C CA . VAL A 1 15 ? 4.732 6.069 9.593 1.00 0.00 140 VAL A CA 19
ATOM 32921 C C . VAL A 1 15 ? 4.340 7.324 8.850 1.00 0.00 140 VAL A C 19
ATOM 32922 O O . VAL A 1 15 ? 5.033 8.341 8.923 1.00 0.00 140 VAL A O 19
ATOM 32935 N N . MET A 1 16 ? 3.223 7.225 8.138 1.00 0.00 141 MET A N 19
ATOM 32936 C CA . MET A 1 16 ? 2.734 8.313 7.326 1.00 0.00 141 MET A CA 19
ATOM 32937 C C . MET A 1 16 ? 1.239 8.116 7.064 1.00 0.00 141 MET A C 19
ATOM 32938 O O . MET A 1 16 ? 0.832 7.382 6.161 1.00 0.00 141 MET A O 19
ATOM 32952 N N . SER A 1 17 ? 0.394 8.726 7.892 1.00 0.00 142 SER A N 19
ATOM 32953 C CA . SER A 1 17 ? -1.060 8.592 7.852 1.00 0.00 142 SER A CA 19
ATOM 32954 C C . SER A 1 17 ? -1.753 9.956 7.866 1.00 0.00 142 SER A C 19
ATOM 32955 O O . SER A 1 17 ? -1.351 10.856 8.600 1.00 0.00 142 SER A O 19
ATOM 32963 N N . GLY A 1 18 ? -2.809 10.111 7.058 1.00 0.00 143 GLY A N 19
ATOM 32964 C CA . GLY A 1 18 ? -3.565 11.355 6.968 1.00 0.00 143 GLY A CA 19
ATOM 32965 C C . GLY A 1 18 ? -2.743 12.510 6.375 1.00 0.00 143 GLY A C 19
ATOM 32966 O O . GLY A 1 18 ? -2.924 13.662 6.777 1.00 0.00 143 GLY A O 19
ATOM 32970 N N . MET A 1 19 ? -1.825 12.244 5.433 1.00 0.00 144 MET A N 19
ATOM 32971 C CA . MET A 1 19 ? -0.804 13.232 5.057 1.00 0.00 144 MET A CA 19
ATOM 32972 C C . MET A 1 19 ? -1.295 14.496 4.368 1.00 0.00 144 MET A C 19
ATOM 32973 O O . MET A 1 19 ? -0.562 15.479 4.307 1.00 0.00 144 MET A O 19
ATOM 32987 N N . ASN A 1 20 ? -2.521 14.468 3.877 1.00 0.00 145 ASN A N 19
ATOM 32988 C CA . ASN A 1 20 ? -3.312 15.652 3.547 1.00 0.00 145 ASN A CA 19
ATOM 32989 C C . ASN A 1 20 ? -4.772 15.289 3.292 1.00 0.00 145 ASN A C 19
ATOM 32990 O O . ASN A 1 20 ? -5.631 15.806 4.002 1.00 0.00 145 ASN A O 19
ATOM 33001 N N . TYR A 1 21 ? -5.007 14.387 2.324 1.00 0.00 146 TYR A N 19
ATOM 33002 C CA . TYR A 1 21 ? -6.283 13.768 1.930 1.00 0.00 146 TYR A CA 19
ATOM 33003 C C . TYR A 1 21 ? -7.494 14.721 1.827 1.00 0.00 146 TYR A C 19
ATOM 33004 O O . TYR A 1 21 ? -7.318 15.938 1.749 1.00 0.00 146 TYR A O 19
ATOM 33022 N N . HIS A 1 22 ? -8.718 14.182 1.715 1.00 0.00 147 HIS A N 19
ATOM 33023 C CA . HIS A 1 22 ? -9.978 14.920 1.731 1.00 0.00 147 HIS A CA 19
ATOM 33024 C C . HIS A 1 22 ? -11.052 14.115 2.472 1.00 0.00 147 HIS A C 19
ATOM 33025 O O . HIS A 1 22 ? -11.208 14.348 3.668 1.00 0.00 147 HIS A O 19
ATOM 33039 N N . PHE A 1 23 ? -11.740 13.147 1.857 1.00 0.00 148 PHE A N 19
ATOM 33040 C CA . PHE A 1 23 ? -12.666 12.237 2.547 1.00 0.00 148 PHE A CA 19
ATOM 33041 C C . PHE A 1 23 ? -13.811 12.958 3.268 1.00 0.00 148 PHE A C 19
ATOM 33042 O O . PHE A 1 23 ? -14.162 12.615 4.400 1.00 0.00 148 PHE A O 19
ATOM 33059 N N . ASP A 1 24 ? -14.383 13.975 2.627 1.00 0.00 149 ASP A N 19
ATOM 33060 C CA . ASP A 1 24 ? -15.576 14.687 3.097 1.00 0.00 149 ASP A CA 19
ATOM 33061 C C . ASP A 1 24 ? -16.863 13.991 2.640 1.00 0.00 149 ASP A C 19
ATOM 33062 O O . ASP A 1 24 ? -17.763 13.759 3.445 1.00 0.00 149 ASP A O 19
ATOM 33071 N N . ARG A 1 25 ? -16.963 13.661 1.348 1.00 0.00 150 ARG A N 19
ATOM 33072 C CA . ARG A 1 25 ? -18.233 13.248 0.734 1.00 0.00 150 ARG A CA 19
ATOM 33073 C C . ARG A 1 25 ? -18.710 11.917 1.336 1.00 0.00 150 ARG A C 19
ATOM 33074 O O . ARG A 1 25 ? -17.877 11.079 1.674 1.00 0.00 150 ARG A O 19
ATOM 33095 N N . PRO A 1 26 ? -20.021 11.632 1.361 1.00 0.00 151 PRO A N 19
ATOM 33096 C CA . PRO A 1 26 ? -20.574 10.524 2.132 1.00 0.00 151 PRO A CA 19
ATOM 33097 C C . PRO A 1 26 ? -20.239 9.147 1.558 1.00 0.00 151 PRO A C 19
ATOM 33098 O O . PRO A 1 26 ? -20.191 8.173 2.311 1.00 0.00 151 PRO A O 19
ATOM 33109 N N . ASP A 1 27 ? -20.099 8.998 0.235 1.00 0.00 152 ASP A N 19
ATOM 33110 C CA . ASP A 1 27 ? -19.479 7.793 -0.344 1.00 0.00 152 ASP A CA 19
ATOM 33111 C C . ASP A 1 27 ? -17.951 7.768 -0.228 1.00 0.00 152 ASP A C 19
ATOM 33112 O O . ASP A 1 27 ? -17.364 6.692 -0.153 1.00 0.00 152 ASP A O 19
ATOM 33121 N N . GLU A 1 28 ? -17.289 8.931 -0.268 1.00 0.00 153 GLU A N 19
ATOM 33122 C CA . GLU A 1 28 ? -15.853 9.041 -0.010 1.00 0.00 153 GLU A CA 19
ATOM 33123 C C . GLU A 1 28 ? -15.506 8.617 1.422 1.00 0.00 153 GLU A C 19
ATOM 33124 O O . GLU A 1 28 ? -14.451 8.038 1.662 1.00 0.00 153 GLU A O 19
ATOM 33136 N N . TYR A 1 29 ? -16.426 8.821 2.364 1.00 0.00 154 TYR A N 19
ATOM 33137 C CA . TYR A 1 29 ? -16.368 8.376 3.747 1.00 0.00 154 TYR A CA 19
ATOM 33138 C C . TYR A 1 29 ? -16.077 6.886 3.847 1.00 0.00 154 TYR A C 19
ATOM 33139 O O . TYR A 1 29 ? -15.397 6.475 4.779 1.00 0.00 154 TYR A O 19
ATOM 33157 N N . ARG A 1 30 ? -16.579 6.073 2.902 1.00 0.00 155 ARG A N 19
ATOM 33158 C CA . ARG A 1 30 ? -16.270 4.654 2.898 1.00 0.00 155 ARG A CA 19
ATOM 33159 C C . ARG A 1 30 ? -14.776 4.414 2.868 1.00 0.00 155 ARG A C 19
ATOM 33160 O O . ARG A 1 30 ? -14.348 3.405 3.408 1.00 0.00 155 ARG A O 19
ATOM 33181 N N . TRP A 1 31 ? -13.988 5.277 2.244 1.00 0.00 156 TRP A N 19
ATOM 33182 C CA . TRP A 1 31 ? -12.548 5.166 2.267 1.00 0.00 156 TRP A CA 19
ATOM 33183 C C . TRP A 1 31 ? -12.094 5.185 3.727 1.00 0.00 156 TRP A C 19
ATOM 33184 O O . TRP A 1 31 ? -11.383 4.278 4.152 1.00 0.00 156 TRP A O 19
ATOM 33205 N N . TRP A 1 32 ? -12.536 6.172 4.514 1.00 0.00 157 TRP A N 19
ATOM 33206 C CA . TRP A 1 32 ? -12.191 6.275 5.929 1.00 0.00 157 TRP A CA 19
ATOM 33207 C C . TRP A 1 32 ? -12.790 5.131 6.763 1.00 0.00 157 TRP A C 19
ATOM 33208 O O . TRP A 1 32 ? -12.121 4.608 7.653 1.00 0.00 157 TRP A O 19
ATOM 33229 N N . SER A 1 33 ? -14.025 4.707 6.500 1.00 0.00 158 SER A N 19
ATOM 33230 C CA . SER A 1 33 ? -14.654 3.626 7.248 1.00 0.00 158 SER A CA 19
ATOM 33231 C C . SER A 1 33 ? -13.907 2.307 6.986 1.00 0.00 158 SER A C 19
ATOM 33232 O O . SER A 1 33 ? -13.501 1.622 7.933 1.00 0.00 158 SER A O 19
ATOM 33240 N N . GLU A 1 34 ? -13.665 1.976 5.715 1.00 0.00 159 GLU A N 19
ATOM 33241 C CA . GLU A 1 34 ? -12.983 0.764 5.259 1.00 0.00 159 GLU A CA 19
ATOM 33242 C C . GLU A 1 34 ? -11.514 0.748 5.712 1.00 0.00 159 GLU A C 19
ATOM 33243 O O . GLU A 1 34 ? -10.939 -0.326 5.872 1.00 0.00 159 GLU A O 19
ATOM 33255 N N . ASN A 1 35 ? -10.876 1.916 5.900 1.00 0.00 160 ASN A N 19
ATOM 33256 C CA . ASN A 1 35 ? -9.502 2.060 6.395 1.00 0.00 160 ASN A CA 19
ATOM 33257 C C . ASN A 1 35 ? -9.289 1.310 7.715 1.00 0.00 160 ASN A C 19
ATOM 33258 O O . ASN A 1 35 ? -8.305 0.589 7.848 1.00 0.00 160 ASN A O 19
ATOM 33269 N N . SER A 1 36 ? -10.248 1.385 8.639 1.00 0.00 161 SER A N 19
ATOM 33270 C CA . SER A 1 36 ? -10.245 0.638 9.890 1.00 0.00 161 SER A CA 19
ATOM 33271 C C . SER A 1 36 ? -10.091 -0.871 9.696 1.00 0.00 161 SER A C 19
ATOM 33272 O O . SER A 1 36 ? -9.667 -1.556 10.625 1.00 0.00 161 SER A O 19
ATOM 33280 N N . ALA A 1 37 ? -10.496 -1.429 8.547 1.00 0.00 162 ALA A N 19
ATOM 33281 C CA . ALA A 1 37 ? -10.278 -2.844 8.285 1.00 0.00 162 ALA A CA 19
ATOM 33282 C C . ALA A 1 37 ? -8.786 -3.198 8.375 1.00 0.00 162 ALA A C 19
ATOM 33283 O O . ALA A 1 37 ? -8.465 -4.289 8.861 1.00 0.00 162 ALA A O 19
ATOM 33290 N N . ARG A 1 38 ? -7.881 -2.315 7.921 1.00 0.00 163 ARG A N 19
ATOM 33291 C CA . ARG A 1 38 ? -6.444 -2.440 8.145 1.00 0.00 163 ARG A CA 19
ATOM 33292 C C . ARG A 1 38 ? -5.718 -1.096 8.045 1.00 0.00 163 ARG A C 19
ATOM 33293 O O . ARG A 1 38 ? -5.228 -0.627 9.069 1.00 0.00 163 ARG A O 19
ATOM 33314 N N . TYR A 1 39 ? -5.623 -0.497 6.850 1.00 0.00 164 TYR A N 19
ATOM 33315 C CA . TYR A 1 39 ? -4.823 0.703 6.551 1.00 0.00 164 TYR A CA 19
ATOM 33316 C C . TYR A 1 39 ? -3.416 0.665 7.174 1.00 0.00 164 TYR A C 19
ATOM 33317 O O . TYR A 1 39 ? -3.138 1.356 8.156 1.00 0.00 164 TYR A O 19
ATOM 33335 N N . PRO A 1 40 ? -2.455 -0.071 6.596 1.00 0.00 165 PRO A N 19
ATOM 33336 C CA . PRO A 1 40 ? -1.048 0.195 6.862 1.00 0.00 165 PRO A CA 19
ATOM 33337 C C . PRO A 1 40 ? -0.625 1.606 6.431 1.00 0.00 165 PRO A C 19
ATOM 33338 O O . PRO A 1 40 ? -0.288 1.824 5.269 1.00 0.00 165 PRO A O 19
ATOM 33349 N N . ASN A 1 41 ? -0.558 2.534 7.389 1.00 0.00 166 ASN A N 19
ATOM 33350 C CA . ASN A 1 41 ? 0.147 3.823 7.358 1.00 0.00 166 ASN A CA 19
ATOM 33351 C C . ASN A 1 41 ? 1.567 3.764 6.789 1.00 0.00 166 ASN A C 19
ATOM 33352 O O . ASN A 1 41 ? 2.162 4.814 6.580 1.00 0.00 166 ASN A O 19
ATOM 33363 N N . ARG A 1 42 ? 2.206 2.594 6.698 1.00 0.00 167 ARG A N 19
ATOM 33364 C CA . ARG A 1 42 ? 3.609 2.487 6.293 1.00 0.00 167 ARG A CA 19
ATOM 33365 C C . ARG A 1 42 ? 3.701 1.429 5.226 1.00 0.00 167 ARG A C 19
ATOM 33366 O O . ARG A 1 42 ? 2.788 0.628 5.027 1.00 0.00 167 ARG A O 19
ATOM 33387 N N . VAL A 1 43 ? 4.807 1.473 4.518 1.00 0.00 168 VAL A N 19
ATOM 33388 C CA . VAL A 1 43 ? 4.943 0.896 3.207 1.00 0.00 168 VAL A CA 19
ATOM 33389 C C . VAL A 1 43 ? 6.339 0.303 3.124 1.00 0.00 168 VAL A C 19
ATOM 33390 O O . VAL A 1 43 ? 7.189 0.666 3.935 1.00 0.00 168 VAL A O 19
ATOM 33403 N N . TYR A 1 44 ? 6.568 -0.608 2.187 1.00 0.00 169 TYR A N 19
ATOM 33404 C CA . TYR A 1 44 ? 7.800 -1.362 2.059 1.00 0.00 169 TYR A CA 19
ATOM 33405 C C . TYR A 1 44 ? 8.288 -1.295 0.631 1.00 0.00 169 TYR A C 19
ATOM 33406 O O . TYR A 1 44 ? 7.487 -1.276 -0.301 1.00 0.00 169 TYR A O 19
ATOM 33424 N N . TYR A 1 45 ? 9.605 -1.317 0.468 1.00 0.00 170 TYR A N 19
ATOM 33425 C CA . TYR A 1 45 ? 10.248 -1.115 -0.819 1.00 0.00 170 TYR A CA 19
ATOM 33426 C C . TYR A 1 45 ? 11.427 -2.079 -0.974 1.00 0.00 170 TYR A C 19
ATOM 33427 O O . TYR A 1 45 ? 11.909 -2.668 0.002 1.00 0.00 170 TYR A O 19
ATOM 33445 N N . ARG A 1 46 ? 11.859 -2.300 -2.220 1.00 0.00 171 ARG A N 19
ATOM 33446 C CA . ARG A 1 46 ? 13.110 -2.998 -2.503 1.00 0.00 171 ARG A CA 19
ATOM 33447 C C . ARG A 1 46 ? 14.219 -1.961 -2.563 1.00 0.00 171 ARG A C 19
ATOM 33448 O O . ARG A 1 46 ? 13.957 -0.762 -2.647 1.00 0.00 171 ARG A O 19
ATOM 33469 N N . ASP A 1 47 ? 15.464 -2.422 -2.587 1.00 0.00 172 ASP A N 19
ATOM 33470 C CA . ASP A 1 47 ? 16.611 -1.535 -2.743 1.00 0.00 172 ASP A CA 19
ATOM 33471 C C . ASP A 1 47 ? 16.899 -1.378 -4.238 1.00 0.00 172 ASP A C 19
ATOM 33472 O O . ASP A 1 47 ? 17.893 -1.888 -4.754 1.00 0.00 172 ASP A O 19
ATOM 33481 N N . TYR A 1 48 ? 15.961 -0.767 -4.970 1.00 0.00 173 TYR A N 19
ATOM 33482 C CA . TYR A 1 48 ? 16.055 -0.592 -6.419 1.00 0.00 173 TYR A CA 19
ATOM 33483 C C . TYR A 1 48 ? 17.320 0.203 -6.736 1.00 0.00 173 TYR A C 19
ATOM 33484 O O . TYR A 1 48 ? 17.561 1.240 -6.118 1.00 0.00 173 TYR A O 19
ATOM 33502 N N . SER A 1 49 ? 18.115 -0.254 -7.702 1.00 0.00 174 SER A N 19
ATOM 33503 C CA . SER A 1 49 ? 19.519 0.118 -7.801 1.00 0.00 174 SER A CA 19
ATOM 33504 C C . SER A 1 49 ? 19.740 1.626 -8.000 1.00 0.00 174 SER A C 19
ATOM 33505 O O . SER A 1 49 ? 20.776 2.121 -7.557 1.00 0.00 174 SER A O 19
ATOM 33513 N N . SER A 1 50 ? 18.773 2.345 -8.595 1.00 0.00 175 SER A N 19
ATOM 33514 C CA . SER A 1 50 ? 18.734 3.774 -8.932 1.00 0.00 175 SER A CA 19
ATOM 33515 C C . SER A 1 50 ? 18.047 3.858 -10.299 1.00 0.00 175 SER A C 19
ATOM 33516 O O . SER A 1 50 ? 16.943 4.404 -10.363 1.00 0.00 175 SER A O 19
ATOM 33524 N N . PRO A 1 51 ? 18.583 3.236 -11.370 1.00 0.00 176 PRO A N 19
ATOM 33525 C CA . PRO A 1 51 ? 17.854 3.047 -12.618 1.00 0.00 176 PRO A CA 19
ATOM 33526 C C . PRO A 1 51 ? 16.657 2.106 -12.414 1.00 0.00 176 PRO A C 19
ATOM 33527 O O . PRO A 1 51 ? 16.766 0.890 -12.602 1.00 0.00 176 PRO A O 19
ATOM 33538 N N . VAL A 1 52 ? 15.502 2.657 -12.047 1.00 0.00 177 VAL A N 19
ATOM 33539 C CA . VAL A 1 52 ? 14.207 2.025 -12.236 1.00 0.00 177 VAL A CA 19
ATOM 33540 C C . VAL A 1 52 ? 13.175 3.160 -12.426 1.00 0.00 177 VAL A C 19
ATOM 33541 O O . VAL A 1 52 ? 13.402 4.274 -11.936 1.00 0.00 177 VAL A O 19
ATOM 33554 N N . PRO A 1 53 ? 12.068 2.946 -13.158 1.00 0.00 178 PRO A N 19
ATOM 33555 C CA . PRO A 1 53 ? 10.963 3.899 -13.221 1.00 0.00 178 PRO A CA 19
ATOM 33556 C C . PRO A 1 53 ? 10.346 4.128 -11.840 1.00 0.00 178 PRO A C 19
ATOM 33557 O O . PRO A 1 53 ? 10.201 3.187 -11.063 1.00 0.00 178 PRO A O 19
ATOM 33568 N N . GLN A 1 54 ? 9.880 5.342 -11.544 1.00 0.00 179 GLN A N 19
ATOM 33569 C CA . GLN A 1 54 ? 9.080 5.562 -10.343 1.00 0.00 179 GLN A CA 19
ATOM 33570 C C . GLN A 1 54 ? 7.788 4.746 -10.430 1.00 0.00 179 GLN A C 19
ATOM 33571 O O . GLN A 1 54 ? 7.285 4.303 -9.402 1.00 0.00 179 GLN A O 19
ATOM 33585 N N . ASP A 1 55 ? 7.239 4.537 -11.629 1.00 0.00 180 ASP A N 19
ATOM 33586 C CA . ASP A 1 55 ? 6.016 3.769 -11.835 1.00 0.00 180 ASP A CA 19
ATOM 33587 C C . ASP A 1 55 ? 6.200 2.337 -11.340 1.00 0.00 180 ASP A C 19
ATOM 33588 O O . ASP A 1 55 ? 5.406 1.894 -10.509 1.00 0.00 180 ASP A O 19
ATOM 33597 N N . VAL A 1 56 ? 7.280 1.662 -11.758 1.00 0.00 181 VAL A N 19
ATOM 33598 C CA . VAL A 1 56 ? 7.558 0.305 -11.307 1.00 0.00 181 VAL A CA 19
ATOM 33599 C C . VAL A 1 56 ? 7.976 0.332 -9.845 1.00 0.00 181 VAL A C 19
ATOM 33600 O O . VAL A 1 56 ? 7.565 -0.567 -9.119 1.00 0.00 181 VAL A O 19
ATOM 33613 N N . PHE A 1 57 ? 8.736 1.347 -9.400 1.00 0.00 182 PHE A N 19
ATOM 33614 C CA . PHE A 1 57 ? 9.129 1.435 -7.995 1.00 0.00 182 PHE A CA 19
ATOM 33615 C C . PHE A 1 57 ? 7.863 1.393 -7.146 1.00 0.00 182 PHE A C 19
ATOM 33616 O O . PHE A 1 57 ? 7.725 0.528 -6.289 1.00 0.00 182 PHE A O 19
ATOM 33633 N N . VAL A 1 58 ? 6.896 2.264 -7.435 1.00 0.00 183 VAL A N 19
ATOM 33634 C CA . VAL A 1 58 ? 5.672 2.393 -6.659 1.00 0.00 183 VAL A CA 19
ATOM 33635 C C . VAL A 1 58 ? 4.793 1.145 -6.841 1.00 0.00 183 VAL A C 19
ATOM 33636 O O . VAL A 1 58 ? 4.167 0.698 -5.878 1.00 0.00 183 VAL A O 19
ATOM 33649 N N . ALA A 1 59 ? 4.742 0.556 -8.042 1.00 0.00 184 ALA A N 19
ATOM 33650 C CA . ALA A 1 59 ? 3.901 -0.605 -8.295 1.00 0.00 184 ALA A CA 19
ATOM 33651 C C . ALA A 1 59 ? 4.414 -1.824 -7.537 1.00 0.00 184 ALA A C 19
ATOM 33652 O O . ALA A 1 59 ? 3.626 -2.503 -6.882 1.00 0.00 184 ALA A O 19
ATOM 33659 N N . ASP A 1 60 ? 5.720 -2.083 -7.598 1.00 0.00 185 ASP A N 19
ATOM 33660 C CA . ASP A 1 60 ? 6.350 -3.213 -6.927 1.00 0.00 185 ASP A CA 19
ATOM 33661 C C . ASP A 1 60 ? 6.343 -2.991 -5.416 1.00 0.00 185 ASP A C 19
ATOM 33662 O O . ASP A 1 60 ? 6.121 -3.944 -4.676 1.00 0.00 185 ASP A O 19
ATOM 33671 N N . CYS A 1 61 ? 6.528 -1.745 -4.967 1.00 0.00 186 CYS A N 19
ATOM 33672 C CA . CYS A 1 61 ? 6.505 -1.317 -3.572 1.00 0.00 186 CYS A CA 19
ATOM 33673 C C . CYS A 1 61 ? 5.132 -1.631 -2.986 1.00 0.00 186 CYS A C 19
ATOM 33674 O O . CYS A 1 61 ? 5.015 -2.233 -1.914 1.00 0.00 186 CYS A O 19
ATOM 33681 N N . PHE A 1 62 ? 4.070 -1.286 -3.720 1.00 0.00 187 PHE A N 19
ATOM 33682 C CA . PHE A 1 62 ? 2.729 -1.670 -3.334 1.00 0.00 187 PHE A CA 19
ATOM 33683 C C . PHE A 1 62 ? 2.598 -3.179 -3.338 1.00 0.00 187 PHE A C 19
ATOM 33684 O O . PHE A 1 62 ? 2.225 -3.723 -2.305 1.00 0.00 187 PHE A O 19
ATOM 33701 N N . ASN A 1 63 ? 2.930 -3.851 -4.440 1.00 0.00 188 ASN A N 19
ATOM 33702 C CA . ASN A 1 63 ? 2.738 -5.288 -4.578 1.00 0.00 188 ASN A CA 19
ATOM 33703 C C . ASN A 1 63 ? 3.481 -6.064 -3.482 1.00 0.00 188 ASN A C 19
ATOM 33704 O O . ASN A 1 63 ? 3.072 -7.174 -3.152 1.00 0.00 188 ASN A O 19
ATOM 33715 N N . ILE A 1 64 ? 4.603 -5.565 -2.957 1.00 0.00 189 ILE A N 19
ATOM 33716 C CA . ILE A 1 64 ? 5.293 -6.097 -1.779 1.00 0.00 189 ILE A CA 19
ATOM 33717 C C . ILE A 1 64 ? 4.581 -5.744 -0.478 1.00 0.00 189 ILE A C 19
ATOM 33718 O O . ILE A 1 64 ? 4.287 -6.651 0.296 1.00 0.00 189 ILE A O 19
ATOM 33734 N N . THR A 1 65 ? 4.257 -4.475 -0.231 1.00 0.00 190 THR A N 19
ATOM 33735 C CA . THR A 1 65 ? 3.550 -4.109 0.986 1.00 0.00 190 THR A CA 19
ATOM 33736 C C . THR A 1 65 ? 2.256 -4.920 1.107 1.00 0.00 190 THR A C 19
ATOM 33737 O O . THR A 1 65 ? 1.931 -5.410 2.187 1.00 0.00 190 THR A O 19
ATOM 33748 N N . VAL A 1 66 ? 1.519 -5.092 -0.003 1.00 0.00 191 VAL A N 19
ATOM 33749 C CA . VAL A 1 66 ? 0.340 -5.914 0.027 1.00 0.00 191 VAL A CA 19
ATOM 33750 C C . VAL A 1 66 ? 0.664 -7.400 0.194 1.00 0.00 191 VAL A C 19
ATOM 33751 O O . VAL A 1 66 ? -0.139 -8.083 0.825 1.00 0.00 191 VAL A O 19
ATOM 33764 N N . THR A 1 67 ? 1.789 -7.922 -0.306 1.00 0.00 192 THR A N 19
ATOM 33765 C CA . THR A 1 67 ? 2.109 -9.334 -0.119 1.00 0.00 192 THR A CA 19
ATOM 33766 C C . THR A 1 67 ? 2.302 -9.662 1.371 1.00 0.00 192 THR A C 19
ATOM 33767 O O . THR A 1 67 ? 1.765 -10.670 1.839 1.00 0.00 192 THR A O 19
ATOM 33778 N N . GLU A 1 68 ? 2.959 -8.795 2.153 1.00 0.00 193 GLU A N 19
ATOM 33779 C CA . GLU A 1 68 ? 3.130 -9.051 3.585 1.00 0.00 193 GLU A CA 19
ATOM 33780 C C . GLU A 1 68 ? 1.800 -8.917 4.345 1.00 0.00 193 GLU A C 19
ATOM 33781 O O . GLU A 1 68 ? 1.577 -9.590 5.359 1.00 0.00 193 GLU A O 19
ATOM 33793 N N . TYR A 1 69 ? 0.889 -8.073 3.853 1.00 0.00 194 TYR A N 19
ATOM 33794 C CA . TYR A 1 69 ? -0.482 -7.980 4.343 1.00 0.00 194 TYR A CA 19
ATOM 33795 C C . TYR A 1 69 ? -1.422 -9.016 3.702 1.00 0.00 194 TYR A C 19
ATOM 33796 O O . TYR A 1 69 ? -2.593 -9.093 4.074 1.00 0.00 194 TYR A O 19
ATOM 33814 N N . SER A 1 70 ? -0.927 -9.851 2.791 1.00 0.00 195 SER A N 19
ATOM 33815 C CA . SER A 1 70 ? -1.665 -10.777 1.941 1.00 0.00 195 SER A CA 19
ATOM 33816 C C . SER A 1 70 ? -2.965 -10.189 1.362 1.00 0.00 195 SER A C 19
ATOM 33817 O O . SER A 1 70 ? -4.065 -10.686 1.630 1.00 0.00 195 SER A O 19
ATOM 33825 N N . ILE A 1 71 ? -2.844 -9.148 0.540 1.00 0.00 196 ILE A N 19
ATOM 33826 C CA . ILE A 1 71 ? -3.958 -8.421 -0.066 1.00 0.00 196 ILE A CA 19
ATOM 33827 C C . ILE A 1 71 ? -3.706 -8.197 -1.557 1.00 0.00 196 ILE A C 19
ATOM 33828 O O . ILE A 1 71 ? -2.620 -8.433 -2.086 1.00 0.00 196 ILE A O 19
ATOM 33844 N N . GLY A 1 72 ? -4.743 -7.755 -2.264 1.00 0.00 197 GLY A N 19
ATOM 33845 C CA . GLY A 1 72 ? -4.692 -7.572 -3.701 1.00 0.00 197 GLY A CA 19
ATOM 33846 C C . GLY A 1 72 ? -4.473 -8.903 -4.419 1.00 0.00 197 GLY A C 19
ATOM 33847 O O . GLY A 1 72 ? -4.914 -9.947 -3.915 1.00 0.00 197 GLY A O 19
ATOM 33851 N N . PRO A 1 73 ? -3.815 -8.875 -5.589 1.00 0.00 198 PRO A N 19
ATOM 33852 C CA . PRO A 1 73 ? -3.349 -10.058 -6.304 1.00 0.00 198 PRO A CA 19
ATOM 33853 C C . PRO A 1 73 ? -2.115 -10.701 -5.640 1.00 0.00 198 PRO A C 19
ATOM 33854 O O . PRO A 1 73 ? -1.412 -11.476 -6.284 1.00 0.00 198 PRO A O 19
ATOM 33865 N N . ALA A 1 74 ? -1.792 -10.352 -4.390 1.00 0.00 199 ALA A N 19
ATOM 33866 C CA . ALA A 1 74 ? -0.583 -10.739 -3.689 1.00 0.00 199 ALA A CA 19
ATOM 33867 C C . ALA A 1 74 ? -0.999 -11.288 -2.324 1.00 0.00 199 ALA A C 19
ATOM 33868 O O . ALA A 1 74 ? -0.732 -10.695 -1.286 1.00 0.00 199 ALA A O 19
ATOM 33875 N N . ALA A 1 75 ? -1.689 -12.427 -2.315 1.00 0.00 200 ALA A N 19
ATOM 33876 C CA . ALA A 1 75 ? -2.100 -13.133 -1.114 1.00 0.00 200 ALA A CA 19
ATOM 33877 C C . ALA A 1 75 ? -1.802 -14.623 -1.270 1.00 0.00 200 ALA A C 19
ATOM 33878 O O . ALA A 1 75 ? -1.105 -15.032 -2.200 1.00 0.00 200 ALA A O 19
ATOM 33885 N N . LYS A 1 76 ? -2.340 -15.418 -0.346 1.00 0.00 201 LYS A N 19
ATOM 33886 C CA . LYS A 1 76 ? -2.232 -16.872 -0.262 1.00 0.00 201 LYS A CA 19
ATOM 33887 C C . LYS A 1 76 ? -0.851 -17.382 -0.687 1.00 0.00 201 LYS A C 19
ATOM 33888 O O . LYS A 1 76 ? -0.740 -18.198 -1.601 1.00 0.00 201 LYS A O 19
ATOM 33907 N N . LYS A 1 77 ? 0.211 -16.929 -0.016 1.00 0.00 202 LYS A N 19
ATOM 33908 C CA . LYS A 1 77 ? 1.592 -17.275 -0.333 1.00 0.00 202 LYS A CA 19
ATOM 33909 C C . LYS A 1 77 ? 1.830 -16.998 -1.818 1.00 0.00 202 LYS A C 19
ATOM 33910 O O . LYS A 1 77 ? 1.982 -15.835 -2.184 1.00 0.00 202 LYS A O 19
ATOM 33929 N N . ASN A 1 78 ? 1.867 -18.008 -2.682 1.00 0.00 203 ASN A N 19
ATOM 33930 C CA . ASN A 1 78 ? 1.852 -17.832 -4.126 1.00 0.00 203 ASN A CA 19
ATOM 33931 C C . ASN A 1 78 ? 1.073 -19.009 -4.717 1.00 0.00 203 ASN A C 19
ATOM 33932 O O . ASN A 1 78 ? 1.587 -19.788 -5.533 1.00 0.00 203 ASN A O 19
ATOM 33943 N N . THR A 1 79 ? -0.166 -19.184 -4.263 1.00 0.00 204 THR A N 19
ATOM 33944 C CA . THR A 1 79 ? -1.151 -20.004 -4.936 1.00 0.00 204 THR A CA 19
ATOM 33945 C C . THR A 1 79 ? -2.534 -19.412 -4.666 1.00 0.00 204 THR A C 19
ATOM 33946 O O . THR A 1 79 ? -2.967 -19.322 -3.521 1.00 0.00 204 THR A O 19
ATOM 33957 N N . SER A 1 80 ? -3.224 -18.971 -5.718 1.00 0.00 205 SER A N 19
ATOM 33958 C CA . SER A 1 80 ? -4.621 -18.599 -5.670 1.00 0.00 205 SER A CA 19
ATOM 33959 C C . SER A 1 80 ? -5.366 -19.462 -6.689 1.00 0.00 205 SER A C 19
ATOM 33960 O O . SER A 1 80 ? -4.754 -20.070 -7.575 1.00 0.00 205 SER A O 19
ATOM 33968 N N . GLU A 1 81 ? -6.693 -19.501 -6.582 1.00 0.00 206 GLU A N 19
ATOM 33969 C CA . GLU A 1 81 ? -7.539 -20.377 -7.388 1.00 0.00 206 GLU A CA 19
ATOM 33970 C C . GLU A 1 81 ? -8.827 -19.690 -7.797 1.00 0.00 206 GLU A C 19
ATOM 33971 O O . GLU A 1 81 ? -9.483 -20.126 -8.742 1.00 0.00 206 GLU A O 19
ATOM 33983 N N . ALA A 1 82 ? -9.206 -18.652 -7.062 1.00 0.00 207 ALA A N 19
ATOM 33984 C CA . ALA A 1 82 ? -10.347 -17.809 -7.268 1.00 0.00 207 ALA A CA 19
ATOM 33985 C C . ALA A 1 82 ? -9.971 -16.479 -6.605 1.00 0.00 207 ALA A C 19
ATOM 33986 O O . ALA A 1 82 ? -8.791 -16.158 -6.403 1.00 0.00 207 ALA A O 19
ATOM 33993 N N . VAL A 1 83 ? -10.990 -15.728 -6.241 1.00 0.00 208 VAL A N 19
ATOM 33994 C CA . VAL A 1 83 ? -10.961 -14.404 -5.649 1.00 0.00 208 VAL A CA 19
ATOM 33995 C C . VAL A 1 83 ? -12.189 -14.307 -4.736 1.00 0.00 208 VAL A C 19
ATOM 33996 O O . VAL A 1 83 ? -12.946 -15.276 -4.634 1.00 0.00 208 VAL A O 19
ATOM 34009 N N . ALA A 1 84 ? -12.369 -13.148 -4.091 1.00 0.00 209 ALA A N 19
ATOM 34010 C CA . ALA A 1 84 ? -13.546 -12.745 -3.331 1.00 0.00 209 ALA A CA 19
ATOM 34011 C C . ALA A 1 84 ? -13.654 -13.498 -2.002 1.00 0.00 209 ALA A C 19
ATOM 34012 O O . ALA A 1 84 ? -13.909 -14.701 -1.962 1.00 0.00 209 ALA A O 19
ATOM 34019 N N . ALA A 1 85 ? -13.473 -12.758 -0.901 1.00 0.00 210 ALA A N 19
ATOM 34020 C CA . ALA A 1 85 ? -13.763 -13.227 0.451 1.00 0.00 210 ALA A CA 19
ATOM 34021 C C . ALA A 1 85 ? -15.239 -13.621 0.550 1.00 0.00 210 ALA A C 19
ATOM 34022 O O . ALA A 1 85 ? -15.559 -14.794 0.744 1.00 0.00 210 ALA A O 19
ATOM 34029 N N . ALA A 1 86 ? -16.131 -12.638 0.384 1.00 0.00 211 ALA A N 19
ATOM 34030 C CA . ALA A 1 86 ? -17.572 -12.853 0.311 1.00 0.00 211 ALA A CA 19
ATOM 34031 C C . ALA A 1 86 ? -18.267 -11.922 -0.677 1.00 0.00 211 ALA A C 19
ATOM 34032 O O . ALA A 1 86 ? -19.485 -11.980 -0.816 1.00 0.00 211 ALA A O 19
ATOM 34039 N N . ASN A 1 87 ? -17.521 -11.041 -1.340 1.00 0.00 212 ASN A N 19
ATOM 34040 C CA . ASN A 1 87 ? -18.038 -9.993 -2.214 1.00 0.00 212 ASN A CA 19
ATOM 34041 C C . ASN A 1 87 ? -16.923 -9.454 -3.103 1.00 0.00 212 ASN A C 19
ATOM 34042 O O . ASN A 1 87 ? -16.080 -8.701 -2.615 1.00 0.00 212 ASN A O 19
ATOM 34053 N N . GLN A 1 88 ? -16.939 -9.741 -4.405 1.00 0.00 213 GLN A N 19
ATOM 34054 C CA . GLN A 1 88 ? -16.020 -9.107 -5.351 1.00 0.00 213 GLN A CA 19
ATOM 34055 C C . GLN A 1 88 ? -16.067 -7.567 -5.326 1.00 0.00 213 GLN A C 19
ATOM 34056 O O . GLN A 1 88 ? -15.068 -6.930 -5.657 1.00 0.00 213 GLN A O 19
ATOM 34070 N N . THR A 1 89 ? -17.200 -6.950 -4.977 1.00 0.00 214 THR A N 19
ATOM 34071 C CA . THR A 1 89 ? -17.306 -5.49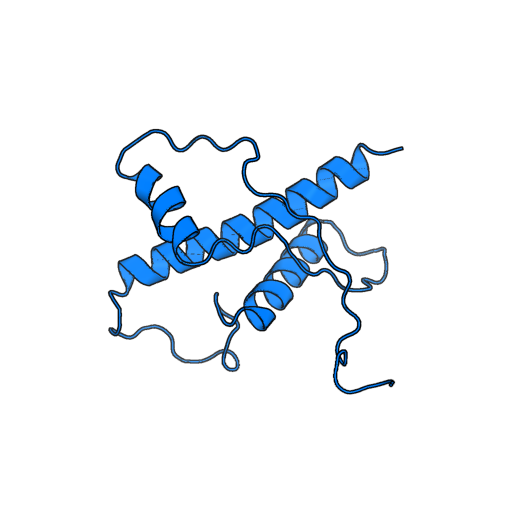1 -4.901 1.00 0.00 214 THR A CA 19
ATOM 34072 C C . THR A 1 89 ? -16.611 -4.972 -3.644 1.00 0.00 214 THR A C 19
ATOM 34073 O O . THR A 1 89 ? -15.955 -3.935 -3.683 1.00 0.00 214 THR A O 19
ATOM 34084 N N . GLU A 1 90 ? -16.769 -5.704 -2.543 1.00 0.00 215 GLU A N 19
ATOM 34085 C CA . GLU A 1 90 ? -16.251 -5.303 -1.254 1.00 0.00 215 GLU A CA 19
ATOM 34086 C C . GLU A 1 90 ? -14.741 -5.417 -1.272 1.00 0.00 215 GLU A C 19
ATOM 34087 O O . GLU A 1 90 ? -14.074 -4.467 -0.870 1.00 0.00 215 GLU A O 19
ATOM 34099 N N . VAL A 1 91 ? -14.199 -6.560 -1.718 1.00 0.00 216 VAL A N 19
ATOM 34100 C CA . VAL A 1 91 ? -12.749 -6.712 -1.819 1.00 0.00 216 VAL A CA 19
ATOM 34101 C C . VAL A 1 91 ? -12.197 -5.631 -2.730 1.00 0.00 216 VAL A C 19
ATOM 34102 O O . VAL A 1 91 ? -11.199 -5.025 -2.383 1.00 0.00 216 VAL A O 19
ATOM 34115 N N . GLU A 1 92 ? -12.877 -5.340 -3.850 1.00 0.00 217 GLU A N 19
ATOM 34116 C CA . GLU A 1 92 ? -12.424 -4.290 -4.773 1.00 0.00 217 GLU A CA 19
ATOM 34117 C C . GLU A 1 92 ? -12.321 -2.953 -4.034 1.00 0.00 217 GLU A C 19
ATOM 34118 O O . GLU A 1 92 ? -11.333 -2.233 -4.202 1.00 0.00 217 GLU A O 19
ATOM 34130 N N . MET A 1 93 ? -13.320 -2.608 -3.223 1.00 0.00 218 MET A N 19
ATOM 34131 C CA . MET A 1 93 ? -13.289 -1.372 -2.470 1.00 0.00 218 MET A CA 19
ATOM 34132 C C . MET A 1 93 ? -12.178 -1.377 -1.430 1.00 0.00 218 MET A C 19
ATOM 34133 O O . MET A 1 93 ? -11.389 -0.437 -1.428 1.00 0.00 218 MET A O 19
ATOM 34147 N N . GLU A 1 94 ? -12.050 -2.428 -0.621 1.00 0.00 219 GLU A N 19
ATOM 34148 C CA . GLU A 1 94 ? -10.957 -2.632 0.338 1.00 0.00 219 GLU A CA 19
ATOM 34149 C C . GLU A 1 94 ? -9.594 -2.471 -0.359 1.00 0.00 219 GLU A C 19
ATOM 34150 O O . GLU A 1 94 ? -8.665 -1.823 0.124 1.00 0.00 219 GLU A O 19
ATOM 34162 N N . ASN A 1 95 ? -9.519 -2.983 -1.574 1.00 0.00 220 ASN A N 19
ATOM 34163 C CA . ASN A 1 95 ? -8.394 -2.922 -2.475 1.00 0.00 220 ASN A CA 19
ATOM 34164 C C . ASN A 1 95 ? -8.122 -1.505 -2.907 1.00 0.00 220 ASN A C 19
ATOM 34165 O O . ASN A 1 95 ? -6.974 -1.113 -3.016 1.00 0.00 220 ASN A O 19
ATOM 34176 N N . LYS A 1 96 ? -9.124 -0.706 -3.232 1.00 0.00 221 LYS A N 19
ATOM 34177 C CA . LYS A 1 96 ? -8.851 0.670 -3.613 1.00 0.00 221 LYS A CA 19
ATOM 34178 C C . LYS A 1 96 ? -8.364 1.476 -2.433 1.00 0.00 221 LYS A C 19
ATOM 34179 O O . LYS A 1 96 ? -7.440 2.250 -2.637 1.00 0.00 221 LYS A O 19
ATOM 34198 N N . VAL A 1 97 ? -8.866 1.234 -1.219 1.00 0.00 222 VAL A N 19
ATOM 34199 C CA . VAL A 1 97 ? -8.294 1.883 -0.040 1.00 0.00 222 VAL A CA 19
ATOM 34200 C C . VAL A 1 97 ? -6.808 1.557 -0.031 1.00 0.00 222 VAL A C 19
ATOM 34201 O O . VAL A 1 97 ? -5.951 2.451 -0.015 1.00 0.00 222 VAL A O 19
ATOM 34214 N N . VAL A 1 98 ? -6.508 0.265 -0.104 1.00 0.00 223 VAL A N 19
ATOM 34215 C CA . VAL A 1 98 ? -5.179 -0.188 0.150 1.00 0.00 223 VAL A CA 19
ATOM 34216 C C . VAL A 1 98 ? -4.243 0.176 -0.993 1.00 0.00 223 VAL A C 19
ATOM 34217 O O . VAL A 1 98 ? -3.216 0.805 -0.768 1.00 0.00 223 VAL A O 19
ATOM 34230 N N . THR A 1 99 ? -4.589 -0.163 -2.229 1.00 0.00 224 THR A N 19
ATOM 34231 C CA . THR A 1 99 ? -3.758 0.094 -3.388 1.00 0.00 224 THR A CA 19
ATOM 34232 C C . THR A 1 99 ? -3.427 1.583 -3.455 1.00 0.00 224 THR A C 19
ATOM 34233 O O . THR A 1 99 ? -2.260 1.910 -3.639 1.00 0.00 224 THR A O 19
ATOM 34244 N N . LYS A 1 100 ? -4.401 2.475 -3.227 1.00 0.00 225 LYS A N 19
ATOM 34245 C CA . LYS A 1 100 ? -4.200 3.916 -3.252 1.00 0.00 225 LYS A CA 19
ATOM 34246 C C . LYS A 1 100 ? -3.344 4.371 -2.078 1.00 0.00 225 LYS A C 19
ATOM 34247 O O . LYS A 1 100 ? -2.375 5.075 -2.333 1.00 0.00 225 LYS A O 19
ATOM 34266 N N . VAL A 1 101 ? -3.620 3.967 -0.828 1.00 0.00 226 VAL A N 19
ATOM 34267 C CA . VAL A 1 101 ? -2.823 4.447 0.305 1.00 0.00 226 VAL A CA 19
ATOM 34268 C C . VAL A 1 101 ? -1.377 4.006 0.145 1.00 0.00 226 VAL A C 19
ATOM 34269 O O . VAL A 1 101 ? -0.478 4.832 0.260 1.00 0.00 226 VAL A O 19
ATOM 34282 N N . ILE A 1 102 ? -1.179 2.720 -0.136 1.00 0.00 227 ILE A N 19
ATOM 34283 C CA . ILE A 1 102 ? 0.105 2.061 -0.228 1.00 0.00 227 ILE A CA 19
ATOM 34284 C C . ILE A 1 102 ? 0.855 2.671 -1.421 1.00 0.00 227 ILE A C 19
ATOM 34285 O O . ILE A 1 102 ? 1.965 3.158 -1.225 1.00 0.00 227 ILE A O 19
ATOM 34301 N N . ARG A 1 103 ? 0.257 2.731 -2.625 1.00 0.00 228 ARG A N 19
ATOM 34302 C CA . ARG A 1 103 ? 0.919 3.325 -3.786 1.00 0.00 228 ARG A CA 19
ATOM 34303 C C . ARG A 1 103 ? 1.306 4.756 -3.483 1.00 0.00 228 ARG A C 19
ATOM 34304 O O . ARG A 1 103 ? 2.463 5.109 -3.635 1.00 0.00 228 ARG A O 19
ATOM 34325 N N . GLU A 1 104 ? 0.342 5.579 -3.080 1.00 0.00 229 GLU A N 19
ATOM 34326 C CA . GLU A 1 104 ? 0.551 6.996 -2.854 1.00 0.00 229 GLU A CA 19
ATOM 34327 C C . GLU A 1 104 ? 1.584 7.230 -1.748 1.00 0.00 229 GLU A C 19
ATOM 34328 O O . GLU A 1 104 ? 2.334 8.194 -1.829 1.00 0.00 229 GLU A O 19
ATOM 34340 N N . MET A 1 105 ? 1.701 6.325 -0.770 1.00 0.00 230 MET A N 19
ATOM 34341 C CA . MET A 1 105 ? 2.806 6.351 0.176 1.00 0.00 230 MET A CA 19
ATOM 34342 C C . MET A 1 105 ? 4.133 6.105 -0.515 1.00 0.00 230 MET A C 19
ATOM 34343 O O . MET A 1 105 ? 5.065 6.843 -0.237 1.00 0.00 230 MET A O 19
ATOM 34357 N N . CYS A 1 106 ? 4.254 5.095 -1.379 1.00 0.00 231 CYS A N 19
ATOM 34358 C CA . CYS A 1 106 ? 5.493 4.860 -2.111 1.00 0.00 231 CYS A CA 19
ATOM 34359 C C . CYS A 1 106 ? 5.865 6.128 -2.889 1.00 0.00 231 CYS A C 19
ATOM 34360 O O . CYS A 1 106 ? 7.039 6.488 -2.944 1.00 0.00 231 CYS A O 19
ATOM 34367 N N . VAL A 1 107 ? 4.875 6.832 -3.459 1.00 0.00 232 VAL A N 19
ATOM 34368 C CA . VAL A 1 107 ? 5.133 8.104 -4.138 1.00 0.00 232 VAL A CA 19
ATOM 34369 C C . VAL A 1 107 ? 5.631 9.136 -3.108 1.00 0.00 232 VAL A C 19
ATOM 34370 O O . VAL A 1 107 ? 6.640 9.802 -3.333 1.00 0.00 232 VAL A O 19
ATOM 34383 N N . GLN A 1 108 ? 4.928 9.284 -1.979 1.00 0.00 233 GLN A N 19
ATOM 34384 C CA . GLN A 1 108 ? 5.258 10.215 -0.903 1.00 0.00 233 GLN A CA 19
ATOM 34385 C C . GLN A 1 108 ? 6.637 9.922 -0.302 1.00 0.00 233 GLN A C 19
ATOM 34386 O O . GLN A 1 108 ? 7.299 10.845 0.157 1.00 0.00 233 GLN A O 19
ATOM 34400 N N . GLN A 1 109 ? 7.085 8.669 -0.293 1.00 0.00 234 GLN A N 19
ATOM 34401 C CA . GLN A 1 109 ? 8.418 8.306 0.146 1.00 0.00 234 GLN A CA 19
ATOM 34402 C C . GLN A 1 109 ? 9.386 8.768 -0.919 1.00 0.00 234 GLN A C 19
ATOM 34403 O O . GLN A 1 109 ? 10.274 9.540 -0.597 1.00 0.00 234 GLN A O 19
ATOM 34417 N N . TYR A 1 110 ? 9.178 8.395 -2.185 1.00 0.00 235 TYR A N 19
ATOM 34418 C CA . TYR A 1 110 ? 10.018 8.802 -3.298 1.00 0.00 235 TYR A CA 19
ATOM 34419 C C . TYR A 1 110 ? 10.224 10.323 -3.334 1.00 0.00 235 TYR A C 19
ATOM 34420 O O . TYR A 1 110 ? 11.346 10.794 -3.512 1.00 0.00 235 TYR A O 19
ATOM 34438 N N . ARG A 1 111 ? 9.165 11.114 -3.148 1.00 0.00 236 ARG A N 19
ATOM 34439 C CA . ARG A 1 111 ? 9.271 12.571 -3.274 1.00 0.00 236 ARG A CA 19
ATOM 34440 C C . ARG A 1 111 ? 10.041 13.162 -2.085 1.00 0.00 236 ARG A C 19
ATOM 34441 O O . ARG A 1 111 ? 10.833 14.086 -2.251 1.00 0.00 236 ARG A O 19
ATOM 34462 N N . GLU A 1 112 ? 9.835 12.606 -0.893 1.00 0.00 237 GLU A N 19
ATOM 34463 C CA . GLU A 1 112 ? 10.494 13.004 0.341 1.00 0.00 237 GLU A CA 19
ATOM 34464 C C . GLU A 1 112 ? 11.945 12.523 0.362 1.00 0.00 237 GLU A C 19
ATOM 34465 O O . GLU A 1 112 ? 12.799 13.168 0.963 1.00 0.00 237 GLU A O 19
ATOM 34477 N N . TYR A 1 113 ? 12.244 11.419 -0.322 1.00 0.00 238 TYR A N 19
ATOM 34478 C CA . TYR A 1 113 ? 13.587 10.890 -0.515 1.00 0.00 238 TYR A CA 19
ATOM 34479 C C . TYR A 1 113 ? 14.373 11.765 -1.493 1.00 0.00 238 TYR A C 19
ATOM 34480 O O . TYR A 1 113 ? 15.579 11.962 -1.341 1.00 0.00 238 TYR A O 19
ATOM 34498 N N . ARG A 1 114 ? 13.686 12.294 -2.503 1.00 0.00 239 ARG A N 19
ATOM 34499 C CA . ARG A 1 114 ? 14.284 13.131 -3.527 1.00 0.00 239 ARG A CA 19
ATOM 34500 C C . ARG A 1 114 ? 14.880 14.398 -2.934 1.00 0.00 239 ARG A C 19
ATOM 34501 O O . ARG A 1 114 ? 16.006 14.751 -3.276 1.00 0.00 239 ARG A O 19
ATOM 34522 N N . LEU A 1 115 ? 14.133 15.082 -2.066 1.00 0.00 240 LEU A N 19
ATOM 34523 C CA . LEU A 1 115 ? 14.615 16.280 -1.400 1.00 0.00 240 LEU A CA 19
ATOM 34524 C C . LEU A 1 115 ? 15.497 15.856 -0.225 1.00 0.00 240 LEU A C 19
ATOM 34525 O O . LEU A 1 115 ? 16.678 16.190 -0.202 1.00 0.00 240 LEU A O 19
ATOM 34541 N N . ALA A 1 116 ? 14.952 15.066 0.705 1.00 0.00 241 ALA A N 19
ATOM 34542 C CA . ALA A 1 116 ? 15.531 14.707 1.994 1.00 0.00 241 ALA A CA 19
ATOM 34543 C C . ALA A 1 116 ? 15.943 15.944 2.802 1.00 0.00 241 ALA A C 19
ATOM 34544 O O . ALA A 1 116 ? 17.050 16.472 2.658 1.00 0.00 241 ALA A O 19
ATOM 34551 N N . SER A 1 117 ? 15.039 16.397 3.666 1.00 0.00 242 SER A N 19
ATOM 34552 C CA . SER A 1 117 ? 15.265 17.462 4.631 1.00 0.00 242 SER A CA 19
ATOM 34553 C C . SER A 1 117 ? 14.903 16.923 6.005 1.00 0.00 242 SER A C 19
ATOM 34554 O O . SER A 1 117 ? 14.229 17.635 6.772 1.00 0.00 242 SER A O 19
ATOM 34562 N N . GLY A 1 1 ? 18.507 -18.649 22.673 1.00 0.00 126 GLY A N 20
ATOM 34563 C CA . GLY A 1 1 ? 17.801 -17.755 21.745 1.00 0.00 126 GLY A CA 20
ATOM 34564 C C . GLY A 1 1 ? 18.255 -17.979 20.312 1.00 0.00 126 GLY A C 20
ATOM 34565 O O . GLY A 1 1 ? 19.401 -18.365 20.061 1.00 0.00 126 GLY A O 20
ATOM 34569 N N . SER A 1 2 ? 17.361 -17.744 19.356 1.00 0.00 127 SER A N 20
ATOM 34570 C CA . SER A 1 2 ? 17.589 -17.650 17.922 1.00 0.00 127 SER A CA 20
ATOM 34571 C C . SER A 1 2 ? 16.374 -16.934 17.346 1.00 0.00 127 SER A C 20
ATOM 34572 O O . SER A 1 2 ? 15.383 -16.760 18.065 1.00 0.00 127 SER A O 20
ATOM 34580 N N . VAL A 1 3 ? 16.458 -16.545 16.070 1.00 0.00 128 VAL A N 20
ATOM 34581 C CA . VAL A 1 3 ? 15.345 -16.035 15.289 1.00 0.00 128 VAL A CA 20
ATOM 34582 C C . VAL A 1 3 ? 14.658 -14.885 16.042 1.00 0.00 128 VAL A C 20
ATOM 34583 O O . VAL A 1 3 ? 13.636 -15.086 16.697 1.00 0.00 128 VAL A O 20
ATOM 34596 N N . VAL A 1 4 ? 15.227 -13.679 15.982 1.00 0.00 129 VAL A N 20
ATOM 34597 C CA . VAL A 1 4 ? 14.697 -12.538 16.722 1.00 0.00 129 VAL A CA 20
ATOM 34598 C C . VAL A 1 4 ? 14.697 -11.307 15.830 1.00 0.00 129 VAL A C 20
ATOM 34599 O O . VAL A 1 4 ? 13.672 -10.631 15.738 1.00 0.00 129 VAL A O 20
ATOM 34612 N N . GLY A 1 5 ? 15.806 -11.054 15.130 1.00 0.00 130 GLY A N 20
ATOM 34613 C CA . GLY A 1 5 ? 15.903 -9.945 14.205 1.00 0.00 130 GLY A CA 20
ATOM 34614 C C . GLY A 1 5 ? 15.196 -10.371 12.933 1.00 0.00 130 GLY A C 20
ATOM 34615 O O . GLY A 1 5 ? 14.012 -10.082 12.745 1.00 0.00 130 GLY A O 20
ATOM 34619 N N . GLY A 1 6 ? 15.902 -11.140 12.109 1.00 0.00 131 GLY A N 20
ATOM 34620 C CA . GLY A 1 6 ? 15.449 -11.556 10.786 1.00 0.00 131 GLY A CA 20
ATOM 34621 C C . GLY A 1 6 ? 16.534 -11.363 9.738 1.00 0.00 131 GLY A C 20
ATOM 34622 O O . GLY A 1 6 ? 17.620 -10.860 10.031 1.00 0.00 131 GLY A O 20
ATOM 34626 N N . LEU A 1 7 ? 16.230 -11.772 8.506 1.00 0.00 132 LEU A N 20
ATOM 34627 C CA . LEU A 1 7 ? 17.182 -11.836 7.392 1.00 0.00 132 LEU A CA 20
ATOM 34628 C C . LEU A 1 7 ? 17.352 -10.507 6.651 1.00 0.00 132 LEU A C 20
ATOM 34629 O O . LEU A 1 7 ? 18.186 -10.407 5.748 1.00 0.00 132 LEU A O 20
ATOM 34645 N N . GLY A 1 8 ? 16.568 -9.495 7.007 1.00 0.00 133 GLY A N 20
ATOM 34646 C CA . GLY A 1 8 ? 16.385 -8.273 6.250 1.00 0.00 133 GLY A CA 20
ATOM 34647 C C . GLY A 1 8 ? 14.905 -7.955 6.312 1.00 0.00 133 GLY A C 20
ATOM 34648 O O . GLY A 1 8 ? 14.506 -7.047 7.040 1.00 0.00 133 GLY A O 20
ATOM 34652 N N . GLY A 1 9 ? 14.092 -8.776 5.651 1.00 0.00 134 GLY A N 20
ATOM 34653 C CA . GLY A 1 9 ? 12.639 -8.634 5.638 1.00 0.00 134 GLY A CA 20
ATOM 34654 C C . GLY A 1 9 ? 12.145 -7.391 4.900 1.00 0.00 134 GLY A C 20
ATOM 34655 O O . GLY A 1 9 ? 11.094 -6.865 5.267 1.00 0.00 134 GLY A O 20
ATOM 34659 N N . TYR A 1 10 ? 12.873 -6.979 3.854 1.00 0.00 135 TYR A N 20
ATOM 34660 C CA . TYR A 1 10 ? 12.746 -5.755 3.057 1.00 0.00 135 TYR A CA 20
ATOM 34661 C C . TYR A 1 10 ? 12.930 -4.469 3.871 1.00 0.00 135 TYR A C 20
ATOM 34662 O O . TYR A 1 10 ? 12.753 -4.432 5.091 1.00 0.00 135 TYR A O 20
ATOM 34680 N N . ALA A 1 11 ? 13.296 -3.385 3.188 1.00 0.00 136 ALA A N 20
ATOM 34681 C CA . ALA A 1 11 ? 13.524 -2.091 3.804 1.00 0.00 136 ALA A CA 20
ATOM 34682 C C . ALA A 1 11 ? 12.165 -1.531 4.214 1.00 0.00 136 ALA A C 20
ATOM 34683 O O . ALA A 1 11 ? 11.271 -1.392 3.379 1.00 0.00 136 ALA A O 20
ATOM 34690 N N . MET A 1 12 ? 11.983 -1.283 5.508 1.00 0.00 137 MET A N 20
ATOM 34691 C CA . MET A 1 12 ? 10.732 -0.865 6.118 1.00 0.00 137 MET A CA 20
ATOM 34692 C C . MET A 1 12 ? 10.608 0.653 6.006 1.00 0.00 137 MET A C 20
ATOM 34693 O O . MET A 1 12 ? 11.597 1.377 6.144 1.00 0.00 137 MET A O 20
ATOM 34707 N N . GLY A 1 13 ? 9.409 1.138 5.703 1.00 0.00 138 GLY A N 20
ATOM 34708 C CA . GLY A 1 13 ? 9.074 2.548 5.710 1.00 0.00 138 GLY A CA 20
ATOM 34709 C C . GLY A 1 13 ? 8.527 2.957 7.070 1.00 0.00 138 GLY A C 20
ATOM 34710 O O . GLY A 1 13 ? 8.179 2.126 7.914 1.00 0.00 138 GLY A O 20
ATOM 34714 N N . ARG A 1 14 ? 8.427 4.267 7.260 1.00 0.00 139 ARG A N 20
ATOM 34715 C CA . ARG A 1 14 ? 7.985 4.872 8.507 1.00 0.00 139 ARG A CA 20
ATOM 34716 C C . ARG A 1 14 ? 6.476 4.882 8.607 1.00 0.00 139 ARG A C 20
ATOM 34717 O O . ARG A 1 14 ? 5.772 4.757 7.607 1.00 0.00 139 ARG A O 20
ATOM 34738 N N . VAL A 1 15 ? 6.010 5.210 9.802 1.00 0.00 140 VAL A N 20
ATOM 34739 C CA . VAL A 1 15 ? 4.645 5.582 10.101 1.00 0.00 140 VAL A CA 20
ATOM 34740 C C . VAL A 1 15 ? 4.379 6.918 9.393 1.00 0.00 140 VAL A C 20
ATOM 34741 O O . VAL A 1 15 ? 5.037 7.936 9.637 1.00 0.00 140 VAL A O 20
ATOM 34754 N N . MET A 1 16 ? 3.438 6.868 8.447 1.00 0.00 141 MET A N 20
ATOM 34755 C CA . MET A 1 16 ? 2.920 8.016 7.712 1.00 0.00 141 MET A CA 20
ATOM 34756 C C . MET A 1 16 ? 1.419 7.847 7.465 1.00 0.00 141 MET A C 20
ATOM 34757 O O . MET A 1 16 ? 0.962 7.774 6.325 1.00 0.00 141 MET A O 20
ATOM 34771 N N . SER A 1 17 ? 0.639 7.762 8.537 1.00 0.00 142 SER A N 20
ATOM 34772 C CA . SER A 1 17 ? -0.812 7.685 8.459 1.00 0.00 142 SER A CA 20
ATOM 34773 C C . SER A 1 17 ? -1.419 9.026 8.015 1.00 0.00 142 SER A C 20
ATOM 34774 O O . SER A 1 17 ? -0.766 10.078 8.039 1.00 0.00 142 SER A O 20
ATOM 34782 N N . GLY A 1 18 ? -2.706 8.981 7.664 1.00 0.00 143 GLY A N 20
ATOM 34783 C CA . GLY A 1 18 ? -3.529 10.127 7.334 1.00 0.00 143 GLY A CA 20
ATOM 34784 C C . GLY A 1 18 ? -3.251 10.555 5.903 1.00 0.00 143 GLY A C 20
ATOM 34785 O O . GLY A 1 18 ? -3.900 10.057 4.981 1.00 0.00 143 GLY A O 20
ATOM 34789 N N . MET A 1 19 ? -2.267 11.443 5.740 1.00 0.00 144 MET A N 20
ATOM 34790 C CA . MET A 1 19 ? -2.072 12.334 4.604 1.00 0.00 144 MET A CA 20
ATOM 34791 C C . MET A 1 19 ? -3.293 13.227 4.362 1.00 0.00 144 MET A C 20
ATOM 34792 O O . MET A 1 19 ? -4.332 13.134 5.022 1.00 0.00 144 MET A O 20
ATOM 34806 N N . ASN A 1 20 ? -3.100 14.152 3.430 1.00 0.00 145 ASN A N 20
ATOM 34807 C CA . ASN A 1 20 ? -4.037 15.204 3.064 1.00 0.00 145 ASN A CA 20
ATOM 34808 C C . ASN A 1 20 ? -5.283 14.683 2.337 1.00 0.00 145 ASN A C 20
ATOM 34809 O O . ASN A 1 20 ? -6.384 14.743 2.877 1.00 0.00 145 ASN A O 20
ATOM 34820 N N . TYR A 1 21 ? -5.118 14.154 1.124 1.00 0.00 146 TYR A N 20
ATOM 34821 C CA . TYR A 1 21 ? -6.163 13.703 0.215 1.00 0.00 146 TYR A CA 20
ATOM 34822 C C . TYR A 1 21 ? -7.305 14.720 0.045 1.00 0.00 146 TYR A C 20
ATOM 34823 O O . TYR A 1 21 ? -7.151 15.631 -0.768 1.00 0.00 146 TYR A O 20
ATOM 34841 N N . HIS A 1 22 ? -8.453 14.539 0.717 1.00 0.00 147 HIS A N 20
ATOM 34842 C CA . HIS A 1 22 ? -9.595 15.459 0.747 1.00 0.00 147 HIS A CA 20
ATOM 34843 C C . HIS A 1 22 ? -10.628 14.929 1.747 1.00 0.00 147 HIS A C 20
ATOM 34844 O O . HIS A 1 22 ? -10.794 15.536 2.804 1.00 0.00 147 HIS A O 20
ATOM 34858 N N . PHE A 1 23 ? -11.267 13.785 1.434 1.00 0.00 148 PHE A N 20
ATOM 34859 C CA . PHE A 1 23 ? -12.114 13.006 2.320 1.00 0.00 148 PHE A CA 20
ATOM 34860 C C . PHE A 1 23 ? -13.252 13.793 3.003 1.00 0.00 148 PHE A C 20
ATOM 34861 O O . PHE A 1 23 ? -13.131 14.211 4.154 1.00 0.00 148 PHE A O 20
ATOM 34878 N N . ASP A 1 24 ? -14.387 13.954 2.303 1.00 0.00 149 ASP A N 20
ATOM 34879 C CA . ASP A 1 24 ? -15.588 14.675 2.760 1.00 0.00 149 ASP A CA 20
ATOM 34880 C C . ASP A 1 24 ? -16.934 13.952 2.483 1.00 0.00 149 ASP A C 20
ATOM 34881 O O . ASP A 1 24 ? -17.826 13.928 3.330 1.00 0.00 149 ASP A O 20
ATOM 34890 N N . ARG A 1 25 ? -17.118 13.411 1.271 1.00 0.00 150 ARG A N 20
ATOM 34891 C CA . ARG A 1 25 ? -18.334 12.766 0.727 1.00 0.00 150 ARG A CA 20
ATOM 34892 C C . ARG A 1 25 ? -18.725 11.437 1.406 1.00 0.00 150 ARG A C 20
ATOM 34893 O O . ARG A 1 25 ? -17.927 10.803 2.078 1.00 0.00 150 ARG A O 20
ATOM 34914 N N . PRO A 1 26 ? -19.928 10.903 1.145 1.00 0.00 151 PRO A N 20
ATOM 34915 C CA . PRO A 1 26 ? -20.356 9.623 1.710 1.00 0.00 151 PRO A CA 20
ATOM 34916 C C . PRO A 1 26 ? -19.650 8.429 1.060 1.00 0.00 151 PRO A C 20
ATOM 34917 O O . PRO A 1 26 ? -19.370 7.431 1.720 1.00 0.00 151 PRO A O 20
ATOM 34928 N N . ASP A 1 27 ? -19.436 8.486 -0.254 1.00 0.00 152 ASP A N 20
ATOM 34929 C CA . ASP A 1 27 ? -18.768 7.433 -1.023 1.00 0.00 152 ASP A CA 20
ATOM 34930 C C . ASP A 1 27 ? -17.247 7.439 -0.811 1.00 0.00 152 ASP A C 20
ATOM 34931 O O . ASP A 1 27 ? -16.617 6.380 -0.899 1.00 0.00 152 ASP A O 20
ATOM 34940 N N . GLU A 1 28 ? -16.630 8.612 -0.584 1.00 0.00 153 GLU A N 20
ATOM 34941 C CA . GLU A 1 28 ? -15.240 8.672 -0.102 1.00 0.00 153 GLU A CA 20
ATOM 34942 C C . GLU A 1 28 ? -15.160 8.111 1.313 1.00 0.00 153 GLU A C 20
ATOM 34943 O O . GLU A 1 28 ? -14.143 7.522 1.634 1.00 0.00 153 GLU A O 20
ATOM 34955 N N . TYR A 1 29 ? -16.199 8.238 2.148 1.00 0.00 154 TYR A N 20
ATOM 34956 C CA . TYR A 1 29 ? -16.164 7.716 3.506 1.00 0.00 154 TYR A CA 20
ATOM 34957 C C . TYR A 1 29 ? -15.853 6.220 3.502 1.00 0.00 154 TYR A C 20
ATOM 34958 O O . TYR A 1 29 ? -15.153 5.737 4.391 1.00 0.00 154 TYR A O 20
ATOM 34976 N N . ARG A 1 30 ? -16.328 5.474 2.492 1.00 0.00 155 ARG A N 20
ATOM 34977 C CA . ARG A 1 30 ? -15.883 4.096 2.308 1.00 0.00 155 ARG A CA 20
ATOM 34978 C C . ARG A 1 30 ? -14.393 3.960 2.072 1.00 0.00 155 ARG A C 20
ATOM 34979 O O . ARG A 1 30 ? -13.854 2.961 2.498 1.00 0.00 155 ARG A O 20
ATOM 35000 N N . TRP A 1 31 ? -13.712 4.903 1.426 1.00 0.00 156 TRP A N 20
ATOM 35001 C CA . TRP A 1 31 ? -12.259 4.891 1.331 1.00 0.00 156 TRP A CA 20
ATOM 35002 C C . TRP A 1 31 ? -11.698 4.739 2.747 1.00 0.00 156 TRP A C 20
ATOM 35003 O O . TRP A 1 31 ? -10.935 3.814 2.996 1.00 0.00 156 TRP A O 20
ATOM 35024 N N . TRP A 1 32 ? -12.109 5.583 3.697 1.00 0.00 157 TRP A N 20
ATOM 35025 C CA . TRP A 1 32 ? -11.669 5.477 5.085 1.00 0.00 157 TRP A CA 20
ATOM 35026 C C . TRP A 1 32 ? -12.151 4.182 5.741 1.00 0.00 157 TRP A C 20
ATOM 35027 O O . TRP A 1 32 ? -11.351 3.456 6.319 1.00 0.00 157 TRP A O 20
ATOM 35048 N N . SER A 1 33 ? -13.430 3.849 5.647 1.00 0.00 158 SER A N 20
ATOM 35049 C CA . SER A 1 33 ? -13.972 2.645 6.259 1.00 0.00 158 SER A CA 20
ATOM 35050 C C . SER A 1 33 ? -13.288 1.360 5.734 1.00 0.00 158 SER A C 20
ATOM 35051 O O . SER A 1 33 ? -12.972 0.472 6.525 1.00 0.00 158 SER A O 20
ATOM 35059 N N . GLU A 1 34 ? -12.984 1.268 4.436 1.00 0.00 159 GLU A N 20
ATOM 35060 C CA . GLU A 1 34 ? -12.340 0.117 3.802 1.00 0.00 159 GLU A CA 20
ATOM 35061 C C . GLU A 1 34 ? -10.839 0.102 4.153 1.00 0.00 159 GLU A C 20
ATOM 35062 O O . GLU A 1 34 ? -10.198 -0.951 4.217 1.00 0.00 159 GLU A O 20
ATOM 35074 N N . ASN A 1 35 ? -10.258 1.285 4.382 1.00 0.00 160 ASN A N 20
ATOM 35075 C CA . ASN A 1 35 ? -8.893 1.482 4.850 1.00 0.00 160 ASN A CA 20
ATOM 35076 C C . ASN A 1 35 ? -8.734 1.017 6.294 1.00 0.00 160 ASN A C 20
ATOM 35077 O O . ASN A 1 35 ? -7.770 0.322 6.611 1.00 0.00 160 ASN A O 20
ATOM 35088 N N . SER A 1 36 ? -9.691 1.361 7.158 1.00 0.00 161 SER A N 20
ATOM 35089 C CA . SER A 1 36 ? -9.734 1.041 8.579 1.00 0.00 161 SER A CA 20
ATOM 35090 C C . SER A 1 36 ? -9.610 -0.462 8.836 1.00 0.00 161 SER A C 20
ATOM 35091 O O . SER A 1 36 ? -9.153 -0.841 9.911 1.00 0.00 161 SER A O 20
ATOM 35099 N N . ALA A 1 37 ? -10.015 -1.323 7.897 1.00 0.00 162 ALA A N 20
ATOM 35100 C CA . ALA A 1 37 ? -9.790 -2.756 8.019 1.00 0.00 162 ALA A CA 20
ATOM 35101 C C . ALA A 1 37 ? -8.301 -3.120 8.173 1.00 0.00 162 ALA A C 20
ATOM 35102 O O . ALA A 1 37 ? -8.002 -4.156 8.773 1.00 0.00 162 ALA A O 20
ATOM 35109 N N . ARG A 1 38 ? -7.367 -2.330 7.612 1.00 0.00 163 ARG A N 20
ATOM 35110 C CA . ARG A 1 38 ? -5.973 -2.762 7.397 1.00 0.00 163 ARG A CA 20
ATOM 35111 C C . ARG A 1 38 ? -4.926 -1.706 7.721 1.00 0.00 163 ARG A C 20
ATOM 35112 O O . ARG A 1 38 ? -3.960 -2.005 8.425 1.00 0.00 163 ARG A O 20
ATOM 35133 N N . TYR A 1 39 ? -5.136 -0.499 7.193 1.00 0.00 164 TYR A N 20
ATOM 35134 C CA . TYR A 1 39 ? -4.345 0.728 7.366 1.00 0.00 164 TYR A CA 20
ATOM 35135 C C . TYR A 1 39 ? -2.840 0.436 7.554 1.00 0.00 164 TYR A C 20
ATOM 35136 O O . TYR A 1 39 ? -2.291 0.530 8.659 1.00 0.00 164 TYR A O 20
ATOM 35154 N N . PRO A 1 40 ? -2.129 0.067 6.472 1.00 0.00 165 PRO A N 20
ATOM 35155 C CA . PRO A 1 40 ? -0.728 -0.319 6.571 1.00 0.00 165 PRO A CA 20
ATOM 35156 C C . PRO A 1 40 ? 0.170 0.862 6.954 1.00 0.00 165 PRO A C 20
ATOM 35157 O O . PRO A 1 40 ? 1.204 0.640 7.574 1.00 0.00 165 PRO A O 20
ATOM 35168 N N . ASN A 1 41 ? -0.224 2.099 6.605 1.00 0.00 166 ASN A N 20
ATOM 35169 C CA . ASN A 1 41 ? 0.428 3.408 6.824 1.00 0.00 166 ASN A CA 20
ATOM 35170 C C . ASN A 1 41 ? 1.901 3.519 6.454 1.00 0.00 166 ASN A C 20
ATOM 35171 O O . ASN A 1 41 ? 2.489 4.575 6.649 1.00 0.00 166 ASN A O 20
ATOM 35182 N N . ARG A 1 42 ? 2.537 2.452 5.999 1.00 0.00 167 ARG A N 20
ATOM 35183 C CA . ARG A 1 42 ? 3.966 2.344 5.786 1.00 0.00 167 ARG A CA 20
ATOM 35184 C C . ARG A 1 42 ? 4.107 1.325 4.668 1.00 0.00 167 ARG A C 20
ATOM 35185 O O . ARG A 1 42 ? 3.178 0.554 4.399 1.00 0.00 167 ARG A O 20
ATOM 35206 N N . VAL A 1 43 ? 5.262 1.282 4.026 1.00 0.00 168 VAL A N 20
ATOM 35207 C CA . VAL A 1 43 ? 5.477 0.445 2.857 1.00 0.00 168 VAL A CA 20
ATOM 35208 C C . VAL A 1 43 ? 6.836 -0.237 2.988 1.00 0.00 168 VAL A C 20
ATOM 35209 O O . VAL A 1 43 ? 7.617 0.126 3.866 1.00 0.00 168 VAL A O 20
ATOM 35222 N N . TYR A 1 44 ? 7.093 -1.239 2.162 1.00 0.00 169 TYR A N 20
ATOM 35223 C CA . TYR A 1 44 ? 8.361 -1.928 2.024 1.00 0.00 169 TYR A CA 20
ATOM 35224 C C . TYR A 1 44 ? 8.928 -1.599 0.655 1.00 0.00 169 TYR A C 20
ATOM 35225 O O . TYR A 1 44 ? 8.160 -1.340 -0.268 1.00 0.00 169 TYR A O 20
ATOM 35243 N N . TYR A 1 45 ? 10.249 -1.606 0.521 1.00 0.00 170 TYR A N 20
ATOM 35244 C CA . TYR A 1 45 ? 10.949 -1.390 -0.740 1.00 0.00 170 TYR A CA 20
ATOM 35245 C C . TYR A 1 45 ? 12.156 -2.328 -0.790 1.00 0.00 170 TYR A C 20
ATOM 35246 O O . TYR A 1 45 ? 12.645 -2.759 0.258 1.00 0.00 170 TYR A O 20
ATOM 35264 N N . ARG A 1 46 ? 12.651 -2.669 -1.987 1.00 0.00 171 ARG A N 20
ATOM 35265 C CA . ARG A 1 46 ? 13.887 -3.447 -2.093 1.00 0.00 171 ARG A CA 20
ATOM 35266 C C . ARG A 1 46 ? 15.097 -2.516 -2.029 1.00 0.00 171 ARG A C 20
ATOM 35267 O O . ARG A 1 46 ? 14.980 -1.294 -2.183 1.00 0.00 171 ARG A O 20
ATOM 35288 N N . ASP A 1 47 ? 16.284 -3.107 -1.914 1.00 0.00 172 ASP A N 20
ATOM 35289 C CA . ASP A 1 47 ? 17.569 -2.413 -1.967 1.00 0.00 172 ASP A CA 20
ATOM 35290 C C . ASP A 1 47 ? 17.900 -2.109 -3.433 1.00 0.00 172 ASP A C 20
ATOM 35291 O O . ASP A 1 47 ? 18.662 -2.844 -4.065 1.00 0.00 172 ASP A O 20
ATOM 35300 N N . TYR A 1 48 ? 17.288 -1.081 -4.026 1.00 0.00 173 TYR A N 20
ATOM 35301 C CA . TYR A 1 48 ? 17.603 -0.653 -5.392 1.00 0.00 173 TYR A CA 20
ATOM 35302 C C . TYR A 1 48 ? 18.834 0.258 -5.370 1.00 0.00 173 TYR A C 20
ATOM 35303 O O . TYR A 1 48 ? 19.035 1.009 -4.412 1.00 0.00 173 TYR A O 20
ATOM 35321 N N . SER A 1 49 ? 19.624 0.238 -6.452 1.00 0.00 174 SER A N 20
ATOM 35322 C CA . SER A 1 49 ? 20.912 0.927 -6.553 1.00 0.00 174 SER A CA 20
ATOM 35323 C C . SER A 1 49 ? 20.849 2.446 -6.401 1.00 0.00 174 SER A C 20
ATOM 35324 O O . SER A 1 49 ? 21.903 3.037 -6.153 1.00 0.00 174 SER A O 20
ATOM 35332 N N . SER A 1 50 ? 19.674 3.051 -6.647 1.00 0.00 175 SER A N 20
ATOM 35333 C CA . SER A 1 50 ? 19.297 4.453 -6.434 1.00 0.00 175 SER A CA 20
ATOM 35334 C C . SER A 1 50 ? 19.068 5.290 -7.709 1.00 0.00 175 SER A C 20
ATOM 35335 O O . SER A 1 50 ? 18.096 6.049 -7.700 1.00 0.00 175 SER A O 20
ATOM 35343 N N . PRO A 1 51 ? 19.814 5.160 -8.832 1.00 0.00 176 PRO A N 20
ATOM 35344 C CA . PRO A 1 51 ? 19.571 5.966 -10.042 1.00 0.00 176 PRO A CA 20
ATOM 35345 C C . PRO A 1 51 ? 18.274 5.632 -10.799 1.00 0.00 176 PRO A C 20
ATOM 35346 O O . PRO A 1 51 ? 18.042 6.094 -11.922 1.00 0.00 176 PRO A O 20
ATOM 35357 N N . VAL A 1 52 ? 17.453 4.787 -10.198 1.00 0.00 177 VAL A N 20
ATOM 35358 C CA . VAL A 1 52 ? 16.180 4.306 -10.671 1.00 0.00 177 VAL A CA 20
ATOM 35359 C C . VAL A 1 52 ? 15.188 5.483 -10.718 1.00 0.00 177 VAL A C 20
ATOM 35360 O O . VAL A 1 52 ? 15.293 6.398 -9.892 1.00 0.00 177 VAL A O 20
ATOM 35373 N N . PRO A 1 53 ? 14.224 5.493 -11.651 1.00 0.00 178 PRO A N 20
ATOM 35374 C CA . PRO A 1 53 ? 13.155 6.479 -11.664 1.00 0.00 178 PRO A CA 20
ATOM 35375 C C . PRO A 1 53 ? 12.155 6.203 -10.541 1.00 0.00 178 PRO A C 20
ATOM 35376 O O . PRO A 1 53 ? 12.163 5.129 -9.940 1.00 0.00 178 PRO A O 20
ATOM 35387 N N . GLN A 1 54 ? 11.269 7.156 -10.250 1.00 0.00 179 GLN A N 20
ATOM 35388 C CA . GLN A 1 54 ? 10.289 6.954 -9.191 1.00 0.00 179 GLN A CA 20
ATOM 35389 C C . GLN A 1 54 ? 9.276 5.883 -9.570 1.00 0.00 179 GLN A C 20
ATOM 35390 O O . GLN A 1 54 ? 8.787 5.188 -8.697 1.00 0.00 179 GLN A O 20
ATOM 35404 N N . ASP A 1 55 ? 8.960 5.743 -10.857 1.00 0.00 180 ASP A N 20
ATOM 35405 C CA . ASP A 1 55 ? 7.822 4.939 -11.292 1.00 0.00 180 ASP A CA 20
ATOM 35406 C C . ASP A 1 55 ? 8.017 3.465 -10.948 1.00 0.00 180 ASP A C 20
ATOM 35407 O O . ASP A 1 55 ? 7.142 2.847 -10.342 1.00 0.00 180 ASP A O 20
ATOM 35416 N N . VAL A 1 56 ? 9.197 2.929 -11.276 1.00 0.00 181 VAL A N 20
ATOM 35417 C CA . VAL A 1 56 ? 9.592 1.573 -10.915 1.00 0.00 181 VAL A CA 20
ATOM 35418 C C . VAL A 1 56 ? 9.702 1.432 -9.395 1.00 0.00 181 VAL A C 20
ATOM 35419 O O . VAL A 1 56 ? 9.290 0.407 -8.860 1.00 0.00 181 VAL A O 20
ATOM 35432 N N . PHE A 1 57 ? 10.255 2.438 -8.704 1.00 0.00 182 PHE A N 20
ATOM 35433 C CA . PHE A 1 57 ? 10.476 2.381 -7.268 1.00 0.00 182 PHE A CA 20
ATOM 35434 C C . PHE A 1 57 ? 9.128 2.276 -6.567 1.00 0.00 182 PHE A C 20
ATOM 35435 O O . PHE A 1 57 ? 8.925 1.346 -5.797 1.00 0.00 182 PHE A O 20
ATOM 35452 N N . VAL A 1 58 ? 8.193 3.175 -6.874 1.00 0.00 183 VAL A N 20
ATOM 35453 C CA . VAL A 1 58 ? 6.845 3.159 -6.336 1.00 0.00 183 VAL A CA 20
ATOM 35454 C C . VAL A 1 58 ? 6.185 1.823 -6.667 1.00 0.00 183 VAL A C 20
ATOM 35455 O O . VAL A 1 58 ? 5.562 1.234 -5.788 1.00 0.00 183 VAL A O 20
ATOM 35468 N N . ALA A 1 59 ? 6.309 1.340 -7.908 1.00 0.00 184 ALA A N 20
ATOM 35469 C CA . ALA A 1 59 ? 5.642 0.122 -8.327 1.00 0.00 184 ALA A CA 20
ATOM 35470 C C . ALA A 1 59 ? 6.169 -1.104 -7.571 1.00 0.00 184 ALA A C 20
ATOM 35471 O O . ALA A 1 59 ? 5.358 -1.880 -7.081 1.00 0.00 184 ALA A O 20
ATOM 35478 N N . ASP A 1 60 ? 7.485 -1.292 -7.428 1.00 0.00 185 ASP A N 20
ATOM 35479 C CA . ASP A 1 60 ? 8.055 -2.415 -6.667 1.00 0.00 185 ASP A CA 20
ATOM 35480 C C . ASP A 1 60 ? 7.740 -2.290 -5.185 1.00 0.00 185 ASP A C 20
ATOM 35481 O O . ASP A 1 60 ? 7.298 -3.280 -4.598 1.00 0.00 185 ASP A O 20
ATOM 35490 N N . CYS A 1 61 ? 7.863 -1.077 -4.639 1.00 0.00 186 CYS A N 20
ATOM 35491 C CA . CYS A 1 61 ? 7.575 -0.739 -3.256 1.00 0.00 186 CYS A CA 20
ATOM 35492 C C . CYS A 1 61 ? 6.155 -1.200 -2.939 1.00 0.00 186 CYS A C 20
ATOM 35493 O O . CYS A 1 61 ? 5.880 -1.943 -1.991 1.00 0.00 186 CYS A O 20
ATOM 35500 N N . PHE A 1 62 ? 5.228 -0.817 -3.810 1.00 0.00 187 PHE A N 20
ATOM 35501 C CA . PHE A 1 62 ? 3.863 -1.257 -3.733 1.00 0.00 187 PHE A CA 20
ATOM 35502 C C . PHE A 1 62 ? 3.745 -2.755 -3.846 1.00 0.00 187 PHE A C 20
ATOM 35503 O O . PHE A 1 62 ? 3.086 -3.351 -2.996 1.00 0.00 187 PHE A O 20
ATOM 35520 N N . ASN A 1 63 ? 4.352 -3.348 -4.873 1.00 0.00 188 ASN A N 20
ATOM 35521 C CA . ASN A 1 63 ? 4.123 -4.733 -5.212 1.00 0.00 188 ASN A CA 20
ATOM 35522 C C . ASN A 1 63 ? 4.455 -5.609 -4.009 1.00 0.00 188 ASN A C 20
ATOM 35523 O O . ASN A 1 63 ? 3.631 -6.450 -3.655 1.00 0.00 188 ASN A O 20
ATOM 35534 N N . ILE A 1 64 ? 5.593 -5.376 -3.350 1.00 0.00 189 ILE A N 20
ATOM 35535 C CA . ILE A 1 64 ? 6.024 -6.144 -2.189 1.00 0.00 189 ILE A CA 20
ATOM 35536 C C . ILE A 1 64 ? 5.191 -5.770 -0.973 1.00 0.00 189 ILE A C 20
ATOM 35537 O O . ILE A 1 64 ? 4.813 -6.679 -0.252 1.00 0.00 189 ILE A O 20
ATOM 35553 N N . THR A 1 65 ? 4.836 -4.504 -0.737 1.00 0.00 190 THR A N 20
ATOM 35554 C CA . THR A 1 65 ? 3.980 -4.185 0.399 1.00 0.00 190 THR A CA 20
ATOM 35555 C C . THR A 1 65 ? 2.647 -4.941 0.304 1.00 0.00 190 THR A C 20
ATOM 35556 O O . THR A 1 65 ? 2.183 -5.510 1.293 1.00 0.00 190 THR A O 20
ATOM 35567 N N . VAL A 1 66 ? 2.032 -4.958 -0.880 1.00 0.00 191 VAL A N 20
ATOM 35568 C CA . VAL A 1 66 ? 0.772 -5.639 -1.122 1.00 0.00 191 VAL A CA 20
ATOM 35569 C C . VAL A 1 66 ? 0.952 -7.160 -0.960 1.00 0.00 191 VAL A C 20
ATOM 35570 O O . VAL A 1 66 ? 0.055 -7.866 -0.499 1.00 0.00 191 VAL A O 20
ATOM 35583 N N . THR A 1 67 ? 2.130 -7.670 -1.305 1.00 0.00 192 THR A N 20
ATOM 35584 C CA . THR A 1 67 ? 2.496 -9.068 -1.170 1.00 0.00 192 THR A CA 20
ATOM 35585 C C . THR A 1 67 ? 2.688 -9.441 0.308 1.00 0.00 192 THR A C 20
ATOM 35586 O O . THR A 1 67 ? 2.114 -10.432 0.756 1.00 0.00 192 THR A O 20
ATOM 35597 N N . GLU A 1 68 ? 3.456 -8.659 1.072 1.00 0.00 193 GLU A N 20
ATOM 35598 C CA . GLU A 1 68 ? 3.812 -8.930 2.458 1.00 0.00 193 GLU A CA 20
ATOM 35599 C C . GLU A 1 68 ? 2.588 -8.866 3.356 1.00 0.00 193 GLU A C 20
ATOM 35600 O O . GLU A 1 68 ? 2.422 -9.737 4.206 1.00 0.00 193 GLU A O 20
ATOM 35612 N N . TYR A 1 69 ? 1.723 -7.871 3.173 1.00 0.00 194 TYR A N 20
ATOM 35613 C CA . TYR A 1 69 ? 0.455 -7.789 3.887 1.00 0.00 194 TYR A CA 20
ATOM 35614 C C . TYR A 1 69 ? -0.594 -8.772 3.322 1.00 0.00 194 TYR A C 20
ATOM 35615 O O . TYR A 1 69 ? -1.715 -8.814 3.832 1.00 0.00 194 TYR A O 20
ATOM 35633 N N . SER A 1 70 ? -0.257 -9.560 2.292 1.00 0.00 195 SER A N 20
ATOM 35634 C CA . SER A 1 70 ? -1.121 -10.519 1.614 1.00 0.00 195 SER A CA 20
ATOM 35635 C C . SER A 1 70 ? -2.501 -9.925 1.305 1.00 0.00 195 SER A C 20
ATOM 35636 O O . SER A 1 70 ? -3.544 -10.440 1.717 1.00 0.00 195 SER A O 20
ATOM 35644 N N . ILE A 1 71 ? -2.504 -8.829 0.554 1.00 0.00 196 ILE A N 20
ATOM 35645 C CA . ILE A 1 71 ? -3.673 -8.004 0.301 1.00 0.00 196 ILE A CA 20
ATOM 35646 C C . ILE A 1 71 ? -3.922 -7.949 -1.202 1.00 0.00 196 ILE A C 20
ATOM 35647 O O . ILE A 1 71 ? -3.206 -7.272 -1.946 1.00 0.00 196 ILE A O 20
ATOM 35663 N N . GLY A 1 72 ? -4.944 -8.674 -1.650 1.00 0.00 197 GLY A N 20
ATOM 35664 C CA . GLY A 1 72 ? -5.359 -8.728 -3.036 1.00 0.00 197 GLY A CA 20
ATOM 35665 C C . GLY A 1 72 ? -4.815 -9.985 -3.703 1.00 0.00 197 GLY A C 20
ATOM 35666 O O . GLY A 1 72 ? -4.496 -10.957 -3.019 1.00 0.00 197 GLY A O 20
ATOM 35670 N N . PRO A 1 73 ? -4.680 -9.998 -5.036 1.00 0.00 198 PRO A N 20
ATOM 35671 C CA . PRO A 1 73 ? -4.283 -11.178 -5.801 1.00 0.00 198 PRO A CA 20
ATOM 35672 C C . PRO A 1 73 ? -2.874 -11.723 -5.489 1.00 0.00 198 PRO A C 20
ATOM 35673 O O . PRO A 1 73 ? -2.485 -12.737 -6.072 1.00 0.00 198 PRO A O 20
ATOM 35684 N N . ALA A 1 74 ? -2.117 -11.106 -4.575 1.00 0.00 199 ALA A N 20
ATOM 35685 C CA . ALA A 1 74 ? -0.847 -11.595 -4.043 1.00 0.00 199 ALA A CA 20
ATOM 35686 C C . ALA A 1 74 ? -1.002 -12.336 -2.696 1.00 0.00 199 ALA A C 20
ATOM 35687 O O . ALA A 1 74 ? 0.009 -12.665 -2.077 1.00 0.00 199 ALA A O 20
ATOM 35694 N N . ALA A 1 75 ? -2.226 -12.531 -2.189 1.00 0.00 200 ALA A N 20
ATOM 35695 C CA . ALA A 1 75 ? -2.490 -12.958 -0.815 1.00 0.00 200 ALA A CA 20
ATOM 35696 C C . ALA A 1 75 ? -2.135 -14.407 -0.502 1.00 0.00 200 ALA A C 20
ATOM 35697 O O . ALA A 1 75 ? -1.174 -14.666 0.216 1.00 0.00 200 ALA A O 20
ATOM 35704 N N . LYS A 1 76 ? -2.992 -15.337 -0.918 1.00 0.00 201 LYS A N 20
ATOM 35705 C CA . LYS A 1 76 ? -2.785 -16.771 -0.910 1.00 0.00 201 LYS A CA 20
ATOM 35706 C C . LYS A 1 76 ? -3.576 -17.317 -2.099 1.00 0.00 201 LYS A C 20
ATOM 35707 O O . LYS A 1 76 ? -4.098 -16.513 -2.882 1.00 0.00 201 LYS A O 20
ATOM 35726 N N . LYS A 1 77 ? -3.707 -18.637 -2.268 1.00 0.00 202 LYS A N 20
ATOM 35727 C CA . LYS A 1 77 ? -4.652 -19.162 -3.241 1.00 0.00 202 LYS A CA 20
ATOM 35728 C C . LYS A 1 77 ? -6.051 -18.789 -2.796 1.00 0.00 202 LYS A C 20
ATOM 35729 O O . LYS A 1 77 ? -6.302 -18.584 -1.603 1.00 0.00 202 LYS A O 20
ATOM 35748 N N . ASN A 1 78 ? -6.960 -18.857 -3.755 1.00 0.00 203 ASN A N 20
ATOM 35749 C CA . ASN A 1 78 ? -8.418 -18.831 -3.651 1.00 0.00 203 ASN A CA 20
ATOM 35750 C C . ASN A 1 78 ? -8.982 -18.960 -5.032 1.00 0.00 203 ASN A C 20
ATOM 35751 O O . ASN A 1 78 ? -9.940 -18.290 -5.405 1.00 0.00 203 ASN A O 20
ATOM 35762 N N . THR A 1 79 ? -8.377 -19.867 -5.784 1.00 0.00 204 THR A N 20
ATOM 35763 C CA . THR A 1 79 ? -9.123 -20.450 -6.835 1.00 0.00 204 THR A CA 20
ATOM 35764 C C . THR A 1 79 ? -10.269 -21.164 -6.128 1.00 0.00 204 THR A C 20
ATOM 35765 O O . THR A 1 79 ? -10.031 -21.978 -5.226 1.00 0.00 204 THR A O 20
ATOM 35776 N N . SER A 1 80 ? -11.481 -20.715 -6.417 1.00 0.00 205 SER A N 20
ATOM 35777 C CA . SER A 1 80 ? -12.706 -21.364 -6.028 1.00 0.00 205 SER A CA 20
ATOM 35778 C C . SER A 1 80 ? -13.749 -21.001 -7.084 1.00 0.00 205 SER A C 20
ATOM 35779 O O . SER A 1 80 ? -14.055 -19.832 -7.318 1.00 0.00 205 SER A O 20
ATOM 35787 N N . GLU A 1 81 ? -14.238 -22.032 -7.757 1.00 0.00 206 GLU A N 20
ATOM 35788 C CA . GLU A 1 81 ? -15.009 -22.062 -8.996 1.00 0.00 206 GLU A CA 20
ATOM 35789 C C . GLU A 1 81 ? -16.430 -21.461 -8.934 1.00 0.00 206 GLU A C 20
ATOM 35790 O O . GLU A 1 81 ? -17.206 -21.635 -9.878 1.00 0.00 206 GLU A O 20
ATOM 35802 N N . ALA A 1 82 ? -16.787 -20.739 -7.868 1.00 0.00 207 ALA A N 20
ATOM 35803 C CA . ALA A 1 82 ? -17.976 -19.880 -7.800 1.00 0.00 207 ALA A CA 20
ATOM 35804 C C . ALA A 1 82 ? -17.648 -18.399 -7.566 1.00 0.00 207 ALA A C 20
ATOM 35805 O O . ALA A 1 82 ? -18.498 -17.543 -7.809 1.00 0.00 207 ALA A O 20
ATOM 35812 N N . VAL A 1 83 ? -16.418 -18.086 -7.156 1.00 0.00 208 VAL A N 20
ATOM 35813 C CA . VAL A 1 83 ? -15.974 -16.811 -6.583 1.00 0.00 208 VAL A CA 20
ATOM 35814 C C . VAL A 1 83 ? -16.786 -16.387 -5.346 1.00 0.00 208 VAL A C 20
ATOM 35815 O O . VAL A 1 83 ? -17.725 -17.072 -4.931 1.00 0.00 208 VAL A O 20
ATOM 35828 N N . ALA A 1 84 ? -16.368 -15.261 -4.754 1.00 0.00 209 ALA A N 20
ATOM 35829 C CA . ALA A 1 84 ? -16.943 -14.550 -3.619 1.00 0.00 209 ALA A CA 20
ATOM 35830 C C . ALA A 1 84 ? -16.844 -15.319 -2.297 1.00 0.00 209 ALA A C 20
ATOM 35831 O O . ALA A 1 84 ? -16.829 -16.546 -2.255 1.00 0.00 209 ALA A O 20
ATOM 35838 N N . ALA A 1 85 ? -16.797 -14.570 -1.192 1.00 0.00 210 ALA A N 20
ATOM 35839 C CA . ALA A 1 85 ? -16.801 -15.080 0.174 1.00 0.00 210 ALA A CA 20
ATOM 35840 C C . ALA A 1 85 ? -17.294 -13.973 1.104 1.00 0.00 210 ALA A C 20
ATOM 35841 O O . ALA A 1 85 ? -18.297 -14.131 1.794 1.00 0.00 210 ALA A O 20
ATOM 35848 N N . ALA A 1 86 ? -16.617 -12.822 1.068 1.00 0.00 211 ALA A N 20
ATOM 35849 C CA . ALA A 1 86 ? -16.929 -11.637 1.856 1.00 0.00 211 ALA A CA 20
ATOM 35850 C C . ALA A 1 86 ? -17.115 -10.438 0.918 1.00 0.00 211 ALA A C 20
ATOM 35851 O O . ALA A 1 86 ? -16.587 -9.359 1.178 1.00 0.00 211 ALA A O 20
ATOM 35858 N N . ASN A 1 87 ? -17.894 -10.656 -0.145 1.00 0.00 212 ASN A N 20
ATOM 35859 C CA . ASN A 1 87 ? -18.346 -9.753 -1.200 1.00 0.00 212 ASN A CA 20
ATOM 35860 C C . ASN A 1 87 ? -17.257 -9.320 -2.150 1.00 0.00 212 ASN A C 20
ATOM 35861 O O . ASN A 1 87 ? -16.344 -8.601 -1.761 1.00 0.00 212 ASN A O 20
ATOM 35872 N N . GLN A 1 88 ? -17.383 -9.674 -3.422 1.00 0.00 213 GLN A N 20
ATOM 35873 C CA . GLN A 1 88 ? -16.400 -9.253 -4.393 1.00 0.00 213 GLN A CA 20
ATOM 35874 C C . GLN A 1 88 ? -16.304 -7.725 -4.529 1.00 0.00 213 GLN A C 20
ATOM 35875 O O . GLN A 1 88 ? -15.211 -7.241 -4.801 1.00 0.00 213 GLN A O 20
ATOM 35889 N N . THR A 1 89 ? -17.373 -6.958 -4.299 1.00 0.00 214 THR A N 20
ATOM 35890 C CA . THR A 1 89 ? -17.263 -5.503 -4.349 1.00 0.00 214 THR A CA 20
ATOM 35891 C C . THR A 1 89 ? -16.476 -4.983 -3.150 1.00 0.00 214 THR A C 20
ATOM 35892 O O . THR A 1 89 ? -15.688 -4.051 -3.292 1.00 0.00 214 THR A O 20
ATOM 35903 N N . GLU A 1 90 ? -16.715 -5.561 -1.974 1.00 0.00 215 GLU A N 20
ATOM 35904 C CA . GLU A 1 90 ? -16.105 -5.127 -0.727 1.00 0.00 215 GLU A CA 20
ATOM 35905 C C . GLU A 1 90 ? -14.621 -5.400 -0.789 1.00 0.00 215 GLU A C 20
ATOM 35906 O O . GLU A 1 90 ? -13.848 -4.461 -0.645 1.00 0.00 215 GLU A O 20
ATOM 35918 N N . VAL A 1 91 ? -14.226 -6.629 -1.137 1.00 0.00 216 VAL A N 20
ATOM 35919 C CA . VAL A 1 91 ? -12.813 -6.972 -1.216 1.00 0.00 216 VAL A CA 20
ATOM 35920 C C . VAL A 1 91 ? -12.145 -6.110 -2.268 1.00 0.00 216 VAL A C 20
ATOM 35921 O O . VAL A 1 91 ? -10.973 -5.803 -2.114 1.00 0.00 216 VAL A O 20
ATOM 35934 N N . GLU A 1 92 ? -12.861 -5.786 -3.348 1.00 0.00 217 GLU A N 20
ATOM 35935 C CA . GLU A 1 92 ? -12.338 -4.961 -4.431 1.00 0.00 217 GLU A CA 20
ATOM 35936 C C . GLU A 1 92 ? -12.114 -3.522 -3.958 1.00 0.00 217 GLU A C 20
ATOM 35937 O O . GLU A 1 92 ? -11.059 -2.943 -4.225 1.00 0.00 217 GLU A O 20
ATOM 35949 N N . MET A 1 93 ? -13.077 -2.913 -3.264 1.00 0.00 218 MET A N 20
ATOM 35950 C CA . MET A 1 93 ? -12.913 -1.576 -2.748 1.00 0.00 218 MET A CA 20
ATOM 35951 C C . MET A 1 93 ? -11.786 -1.550 -1.725 1.00 0.00 218 MET A C 20
ATOM 35952 O O . MET A 1 93 ? -10.840 -0.789 -1.891 1.00 0.00 218 MET A O 20
ATOM 35966 N N . GLU A 1 94 ? -11.830 -2.467 -0.762 1.00 0.00 219 GLU A N 20
ATOM 35967 C CA . GLU A 1 94 ? -10.818 -2.794 0.245 1.00 0.00 219 GLU A CA 20
ATOM 35968 C C . GLU A 1 94 ? -9.450 -3.046 -0.422 1.00 0.00 219 GLU A C 20
ATOM 35969 O O . GLU A 1 94 ? -8.399 -2.827 0.184 1.00 0.00 219 GLU A O 20
ATOM 35981 N N . ASN A 1 95 ? -9.445 -3.514 -1.672 1.00 0.00 220 ASN A N 20
ATOM 35982 C CA . ASN A 1 95 ? -8.259 -3.728 -2.486 1.00 0.00 220 ASN A CA 20
ATOM 35983 C C . ASN A 1 95 ? -7.682 -2.436 -3.026 1.00 0.00 220 ASN A C 20
ATOM 35984 O O . ASN A 1 95 ? -6.509 -2.136 -2.826 1.00 0.00 220 ASN A O 20
ATOM 35995 N N . LYS A 1 96 ? -8.504 -1.651 -3.718 1.00 0.00 221 LYS A N 20
ATOM 35996 C CA . LYS A 1 96 ? -8.054 -0.477 -4.458 1.00 0.00 221 LYS A CA 20
ATOM 35997 C C . LYS A 1 96 ? -7.524 0.566 -3.513 1.00 0.00 221 LYS A C 20
ATOM 35998 O O . LYS A 1 96 ? -6.466 1.131 -3.768 1.00 0.00 221 LYS A O 20
ATOM 36017 N N . VAL A 1 97 ? -8.237 0.777 -2.415 1.00 0.00 222 VAL A N 20
ATOM 36018 C CA . VAL A 1 97 ? -7.859 1.695 -1.361 1.00 0.00 222 VAL A CA 20
ATOM 36019 C C . VAL A 1 97 ? -6.455 1.337 -0.933 1.00 0.00 222 VAL A C 20
ATOM 36020 O O . VAL A 1 97 ? -5.590 2.215 -0.935 1.00 0.00 222 VAL A O 20
ATOM 36033 N N . VAL A 1 98 ? -6.211 0.063 -0.614 1.00 0.00 223 VAL A N 20
ATOM 36034 C CA . VAL A 1 98 ? -4.968 -0.269 0.018 1.00 0.00 223 VAL A CA 20
ATOM 36035 C C . VAL A 1 98 ? -3.823 -0.195 -1.005 1.00 0.00 223 VAL A C 20
ATOM 36036 O O . VAL A 1 98 ? -2.814 0.472 -0.785 1.00 0.00 223 VAL A O 20
ATOM 36049 N N . THR A 1 99 ? -4.029 -0.752 -2.197 1.00 0.00 224 THR A N 20
ATOM 36050 C CA . THR A 1 99 ? -3.131 -0.652 -3.329 1.00 0.00 224 THR A CA 20
ATOM 36051 C C . THR A 1 99 ? -2.775 0.817 -3.626 1.00 0.00 224 THR A C 20
ATOM 36052 O O . THR A 1 99 ? -1.589 1.143 -3.749 1.00 0.00 224 THR A O 20
ATOM 36063 N N . LYS A 1 100 ? -3.752 1.726 -3.700 1.00 0.00 225 LYS A N 20
ATOM 36064 C CA . LYS A 1 100 ? -3.501 3.132 -3.964 1.00 0.00 225 LYS A CA 20
ATOM 36065 C C . LYS A 1 100 ? -2.778 3.801 -2.814 1.00 0.00 225 LYS A C 20
ATOM 36066 O O . LYS A 1 100 ? -1.943 4.649 -3.098 1.00 0.00 225 LYS A O 20
ATOM 36085 N N . VAL A 1 101 ? -3.085 3.475 -1.557 1.00 0.00 226 VAL A N 20
ATOM 36086 C CA . VAL A 1 101 ? -2.470 4.163 -0.429 1.00 0.00 226 VAL A CA 20
ATOM 36087 C C . VAL A 1 101 ? -1.011 3.765 -0.338 1.00 0.00 226 VAL A C 20
ATOM 36088 O O . VAL A 1 101 ? -0.164 4.603 -0.069 1.00 0.00 226 VAL A O 20
ATOM 36101 N N . ILE A 1 102 ? -0.707 2.496 -0.593 1.00 0.00 227 ILE A N 20
ATOM 36102 C CA . ILE A 1 102 ? 0.639 1.969 -0.596 1.00 0.00 227 ILE A CA 20
ATOM 36103 C C . ILE A 1 102 ? 1.425 2.683 -1.695 1.00 0.00 227 ILE A C 20
ATOM 36104 O O . ILE A 1 102 ? 2.478 3.253 -1.414 1.00 0.00 227 ILE A O 20
ATOM 36120 N N . ARG A 1 103 ? 0.895 2.706 -2.925 1.00 0.00 228 ARG A N 20
ATOM 36121 C CA . ARG A 1 103 ? 1.510 3.467 -4.003 1.00 0.00 228 ARG A CA 20
ATOM 36122 C C . ARG A 1 103 ? 1.743 4.901 -3.564 1.00 0.00 228 ARG A C 20
ATOM 36123 O O . ARG A 1 103 ? 2.880 5.357 -3.631 1.00 0.00 228 ARG A O 20
ATOM 36144 N N . GLU A 1 104 ? 0.712 5.584 -3.072 1.00 0.00 229 GLU A N 20
ATOM 36145 C CA . GLU A 1 104 ? 0.831 6.977 -2.687 1.00 0.00 229 GLU A CA 20
ATOM 36146 C C . GLU A 1 104 ? 1.913 7.138 -1.624 1.00 0.00 229 GLU A C 20
ATOM 36147 O O . GLU A 1 104 ? 2.709 8.053 -1.749 1.00 0.00 229 GLU A O 20
ATOM 36159 N N . MET A 1 105 ? 2.029 6.249 -0.633 1.00 0.00 230 MET A N 20
ATOM 36160 C CA . MET A 1 105 ? 3.091 6.311 0.368 1.00 0.00 230 MET A CA 20
ATOM 36161 C C . MET A 1 105 ? 4.482 6.275 -0.264 1.00 0.00 230 MET A C 20
ATOM 36162 O O . MET A 1 105 ? 5.375 7.001 0.182 1.00 0.00 230 MET A O 20
ATOM 36176 N N . CYS A 1 106 ? 4.693 5.440 -1.283 1.00 0.00 231 CYS A N 20
ATOM 36177 C CA . CYS A 1 106 ? 5.982 5.402 -1.952 1.00 0.00 231 CYS A CA 20
ATOM 36178 C C . CYS A 1 106 ? 6.220 6.709 -2.730 1.00 0.00 231 CYS A C 20
ATOM 36179 O O . CYS A 1 106 ? 7.368 7.119 -2.894 1.00 0.00 231 CYS A O 20
ATOM 36186 N N . VAL A 1 107 ? 5.169 7.393 -3.196 1.00 0.00 232 VAL A N 20
ATOM 36187 C CA . VAL A 1 107 ? 5.313 8.699 -3.838 1.00 0.00 232 VAL A CA 20
ATOM 36188 C C . VAL A 1 107 ? 5.569 9.764 -2.756 1.00 0.00 232 VAL A C 20
ATOM 36189 O O . VAL A 1 107 ? 6.403 10.643 -2.936 1.00 0.00 232 VAL A O 20
ATOM 36202 N N . GLN A 1 108 ? 4.862 9.695 -1.625 1.00 0.00 233 GLN A N 20
ATOM 36203 C CA . GLN A 1 108 ? 4.870 10.637 -0.509 1.00 0.00 233 GLN A CA 20
ATOM 36204 C C . GLN A 1 108 ? 6.220 10.658 0.199 1.00 0.00 233 GLN A C 20
ATOM 36205 O O . GLN A 1 108 ? 6.582 11.675 0.793 1.00 0.00 233 GLN A O 20
ATOM 36219 N N . GLN A 1 109 ? 6.930 9.532 0.204 1.00 0.00 234 GLN A N 20
ATOM 36220 C CA . GLN A 1 109 ? 8.299 9.466 0.679 1.00 0.00 234 GLN A CA 20
ATOM 36221 C C . GLN A 1 109 ? 9.228 10.034 -0.396 1.00 0.00 234 GLN A C 20
ATOM 36222 O O . GLN A 1 109 ? 9.985 10.958 -0.122 1.00 0.00 234 GLN A O 20
ATOM 36236 N N . TYR A 1 110 ? 9.089 9.579 -1.646 1.00 0.00 235 TYR A N 20
ATOM 36237 C CA . TYR A 1 110 ? 9.908 10.040 -2.758 1.00 0.00 235 TYR A CA 20
ATOM 36238 C C . TYR A 1 110 ? 9.886 11.568 -2.903 1.00 0.00 235 TYR A C 20
ATOM 36239 O O . TYR A 1 110 ? 10.946 12.184 -2.974 1.00 0.00 235 TYR A O 20
ATOM 36257 N N . ARG A 1 111 ? 8.708 12.204 -2.927 1.00 0.00 236 ARG A N 20
ATOM 36258 C CA . ARG A 1 111 ? 8.596 13.647 -3.151 1.00 0.00 236 ARG A CA 20
ATOM 36259 C C . ARG A 1 111 ? 9.287 14.442 -2.046 1.00 0.00 236 ARG A C 20
ATOM 36260 O O . ARG A 1 111 ? 9.800 15.527 -2.300 1.00 0.00 236 ARG A O 20
ATOM 36281 N N . GLU A 1 112 ? 9.280 13.912 -0.821 1.00 0.00 237 GLU A N 20
ATOM 36282 C CA . GLU A 1 112 ? 9.992 14.520 0.284 1.00 0.00 237 GLU A CA 20
ATOM 36283 C C . GLU A 1 112 ? 11.480 14.385 0.010 1.00 0.00 237 GLU A C 20
ATOM 36284 O O . GLU A 1 112 ? 12.162 15.399 0.034 1.00 0.00 237 GLU A O 20
ATOM 36296 N N . TYR A 1 113 ? 11.973 13.195 -0.348 1.00 0.00 238 TYR A N 20
ATOM 36297 C CA . TYR A 1 113 ? 13.393 12.961 -0.589 1.00 0.00 238 TYR A CA 20
ATOM 36298 C C . TYR A 1 113 ? 13.928 13.907 -1.666 1.00 0.00 238 TYR A C 20
ATOM 36299 O O . TYR A 1 113 ? 15.028 14.441 -1.531 1.00 0.00 238 TYR A O 20
ATOM 36317 N N . ARG A 1 114 ? 13.141 14.158 -2.714 1.00 0.00 239 ARG A N 20
ATOM 36318 C CA . ARG A 1 114 ? 13.531 15.075 -3.783 1.00 0.00 239 ARG A CA 20
ATOM 36319 C C . ARG A 1 114 ? 13.788 16.495 -3.270 1.00 0.00 239 ARG A C 20
ATOM 36320 O O . ARG A 1 114 ? 14.705 17.152 -3.758 1.00 0.00 239 ARG A O 20
ATOM 36341 N N . LEU A 1 115 ? 12.987 16.989 -2.328 1.00 0.00 240 LEU A N 20
ATOM 36342 C CA . LEU A 1 115 ? 13.146 18.310 -1.721 1.00 0.00 240 LEU A CA 20
ATOM 36343 C C . LEU A 1 115 ? 14.184 18.284 -0.594 1.00 0.00 240 LEU A C 20
ATOM 36344 O O . LEU A 1 115 ? 14.819 19.294 -0.283 1.00 0.00 240 LEU A O 20
ATOM 36360 N N . ALA A 1 116 ? 14.290 17.161 0.099 1.00 0.00 241 ALA A N 20
ATOM 36361 C CA . ALA A 1 116 ? 14.913 17.078 1.396 1.00 0.00 241 ALA A CA 20
ATOM 36362 C C . ALA A 1 116 ? 16.409 16.812 1.244 1.00 0.00 241 ALA A C 20
ATOM 36363 O O . ALA A 1 116 ? 16.864 15.734 1.630 1.00 0.00 241 ALA A O 20
ATOM 36370 N N . SER A 1 117 ? 17.148 17.808 0.739 1.00 0.00 242 SER A N 20
ATOM 36371 C CA . SER A 1 117 ? 18.509 17.687 0.234 1.00 0.00 242 SER A CA 20
ATOM 36372 C C . SER A 1 117 ? 18.430 16.831 -1.022 1.00 0.00 242 SER A C 20
ATOM 36373 O O . SER A 1 117 ? 18.552 15.589 -0.964 1.00 0.00 242 SER A O 20
#

InterPro domains:
  IPR000817 Prion protein [SM00157] (26-258)
  IPR022416 Prion/Doppel protein, beta-ribbon domain [PF00377] (147-270)
  IPR022416 Prion/Doppel protein, beta-ribbon domain [PS00291] (126-141)
  IPR022416 Prion/Doppel protein, beta-ribbon domain [PS00706] (223-241)
  IPR036924 Prion/Doppel beta-ribbon domain superfamily [G3DSA:1.10.790.10] (104-251)
  IPR036924 Prion/Doppel beta-ribbon domain superfamily [SSF54098] (132-246)

Organism: Gallus gallus (NCBI:txid9031)